Protein 8OK7 (pdb70)

B-factor: mean 44.06, std 12.57, range [21.6, 117.68]

Solvent-accessible surface area: 60315 Å² total; per-residue (Å²): 185,79,11,26,37,3,43,32,15,2,1,0,1,54,8,4,110,66,0,5,58,58,1,46,61,29,19,138,74,2,64,104,39,6,69,21,2,7,30,17,0,4,24,0,3,0,1,1,16,19,138,58,150,149,3,33,27,4,0,0,0,0,0,9,6,0,4,64,44,4,5,63,0,47,64,22,28,38,68,0,10,84,11,9,87,86,25,16,61,75,0,21,18,0,5,21,0,0,20,6,0,4,42,6,32,144,2,21,32,68,0,18,1,3,0,47,40,9,92,5,31,7,46,94,77,0,19,66,23,40,58,0,4,104,39,102,47,111,158,40,146,55,49,57,48,142,40,2,19,26,36,21,27,44,68,42,59,66,93,34,29,123,44,25,118,14,31,0,0,0,63,0,3,0,13,0,65,34,8,85,76,103,41,1,0,16,52,69,16,14,32,81,81,70,0,60,2,33,0,37,0,83,6,57,19,25,9,102,84,32,48,45,46,0,77,68,27,1,72,46,52,61,60,22,69,39,0,74,0,22,1,41,2,55,6,11,12,142,30,3,108,47,0,24,107,2,19,132,46,0,26,81,55,11,127,101,53,69,9,44,93,33,28,84,109,36,51,70,6,38,49,22,23,30,2,16,22,4,0,6,8,18,62,24,161,82,72,85,5,17,109,83,75,22,92,78,14,52,60,15,35,125,31,10,90,69,6,0,7,111,24,6,90,92,5,113,85,26,0,11,47,45,3,41,143,42,67,15,36,2,31,124,61,101,77,65,56,144,5,82,2,126,82,30,138,65,27,28,60,0,0,20,1,0,0,11,40,6,12,86,154,161,84,11,26,30,3,33,32,12,0,1,0,1,52,10,4,113,66,0,6,62,60,2,63,62,30,23,128,82,3,63,108,35,8,62,18,2,7,45,18,0,4,25,0,4,0,1,1,21,20,140,65,84,156,6,44,25,5,0,0,0,0,0,6,5,0,3,70,45,6,5,63,0,51,68,22,26,37,66,0,17,58,8,8,101,77,23,16,62,75,0,20,16,0,4,21,0,0,21,5,0,0,38,5,39,109,2,21,32,72,0,14,0,9,0,48,43,12,91,6,27,5,34,80,74,0,18,69,21,37,63,0,2,103,42,103,42,112,151,28,139,54,59,66,48,157,40,2,21,27,24,20,26,46,71,44,57,64,99,30,27,109,44,25,72,17,39,0,0,0,64,0,4,0,16,1,67,36,9,82,82,104,43,1,0,15,53,74,15,14,29,77,85,69,0,81,1,32,0,38,2,81,4,58,12,30,17,111,83,32,48,43,46,0,74,70,24,1,69,47,50,60,59,25,65,48,0,77,0,22,0,47,0,46,5,10,12,142,28,3,114,43,0,24,106,1,18,132,44,0,27,85,61,11,124,97,56,71,8,44,94,34,28,89,112,40,46,72,8,46,46,20,22,31,3,15,22,6,0,9,13,27,63,36,153,78,78,76,7,21,118,81,80,23,58,80,27,51,61,21,38,122,31,5,89,88,7,0,15,107,23,7,95,30,7,134,52,47,0,11,58,45,3,37,142,48,73,11,37,1,35,135,50,83,83,66,67,64,8,76,2,134,100,29,67,65,24,26,50,0,0,13,0,0,0,7,35,6,5,111,131,166,104,13,44,36,4,104,32,15,0,2,0,1,55,8,4,112,67,0,6,58,62,2,51,46,26,25,98,80,3,74,105,36,8,64,22,2,6,29,16,0,6,22,0,4,0,1,2,30,22,105,44,149,131,1,30,29,5,0,0,1,0,0,3,4,0,3,51,52,4,4,64,0,54,65,19,22,36,62,0,13,62,10,13,90,84,24,20,62,71,0,18,16,0,5,22,0,0,20,4,0,2,39,2,39,107,2,21,32,70,0,18,0,4,0,47,41,11,94,8,28,7,36,81,74,0,19,69,18,42,62,2,4,99,38,108,36,106,156,30,130,54,64,105,51,142,65,1,57,25,20,21,27,44,69,40,56,103,91,61,28,131,49,42,130,10,16,0,0,0,59,0,2,0,15,0,59,34,8,83,79,106,43,2,0,16,51,70,18,15,33,82,82,66,0,58,3,36,1,40,2,82,4,65,18,102,14,108,86,32,47,42,45,0,75,67,32,1,73,48,53,65,60,25,80,42,0,72,0,23,0,47,1,49,5,10,8,139,30,3,96,45,0,24,108,2,19,130,43,0,28,81,56,10,125,100,53,67,8,43,95,33,30,94,106,39,70,77,6,54,126,23,20,31,6,16,20,5,0,8,8,15,65,26,148,79,72,78,4,17,107,96,74,26,133,46,91,58,69,17,81,124,28,10,99,83,9,0,6,116,103,7,68,93,7,129,51,42,0,18,44,35,5,41,128,13,63,9,31,4,30,120,56,98,76,58,57,120,3,88,2,116,100,28,127,65,28,26,54,0,0,17,0,0,0,8,42,15,10,89,190,190,92,23,51,31,4,101,31,14,2,0,0,1,53,7,4,110,68,0,6,58,53,1,41,36,25,14,123,77,2,60,114,35,8,63,23,2,7,28,18,0,5,22,0,4,0,1,2,14,19,138,69,155,147,5,36,28,3,0,0,0,0,0,8,5,0,5,55,42,5,5,62,0,50,66,20,17,42,68,0,15,69,8,9,71,88,24,17,55,85,0,22,16,0,4,20,0,0,22,4,0,12,41,8,40,105,4,24,36,74,0,18,0,6,0,45,41,9,92,4,30,3,37,83,78,0,18,74,19,36,59,0,4,100,20,97,40,83,164,46,163,53,71,107,51,159,58,2,50,27,35,21,29,44,70,44,55,96,93,57,27,138,47,36,153,9,14,0,0,0,63,0,3,0,16,1,66,38,8,82,76,104,40,1,0,16,53,71,16,14,28,81,85,70,0,79,2,28,0,47,1,73,4,67,18,93,26,110,84,33,49,43,46,0,68,68,25,0,67,47,49,73,60,24,90,41,0,73,0,24,0,51,1,47,4,12,19,139,30,4,119,43,0,23,106,2,18,132,43,0,25,85,62,12,123,100,55,69,9,42,97,32,30,94,114,40,72,69,7,54,127,20,22,31,3,16,20,5,0,7,10,29,62,32,168,82,96,81,6,19,113,94,75,22,123,140,95,62,53,19,81,129,31,5,87,80,6,0,6,139,99,5,89,103,6,126,90,24,0,16,43,48,3,40,140,44,63,13,40,3,30,126,56,102,75,62,56,142,5,79,1,126,87,22,134,65,25,25,59,0,1,18,1,0,0,12,36,4,7,113,150

InterPro domains:
  IPR019609 Variant surface glycoprotein , C-terminal [PF10659] (409-487)

Secondary structure (DSSP, 8-state):
-------SHHHHHHHHHHHHHHHHHHHHHHHHHHHHHHHHHHHHHHHHTSS-HHHHHHHHHHHHHHHHHHHHHHHHHHHHHHHHHHHHHHHHHHHHHHHHHHHHHT----EEEE--SSTT---TT-EEEE-TT-----PPPPTTGGG-TT---TT-GGG---PPP---EEEEEEEEE-SSSSB-SSSS---TTT-EEEEEEEEESS---B---GGGTSSSS-B---EEEEEE---SHHHHHHHHHHHHHHHHHHT---PPPP---HHHHTT-HHHHHHHHHHHSS-TT---SS-SSHHHHHHHHHHHH-GGGTTHIIIIIHHHTT---EEEETTEEEE--TTT---HHHHHHHHHHHHHH-/-------SHHHHHHHHHHHHHHHHHHHHHHHHHHHHHHHHHHHHHHHHTSS-HHHHHHHHHHHHHHHHHHHHHHHHHHHHHHHHHTTHHHHHHHHHHHHHHHHHHT----EEEE--SSTT---TT-EEEE-TT-----PPPPTTGGGTTT---TT-GGG---------EEEEEEEEE-SSSSB-SSSS---TTT-EEEEEEEEESS---B---GGGTSSSS-B---EEEEEE---SHHHHHHHHHHHHHHHHHHS---PPPP---HHHHHT-HHHHHHHHHHHSS-TT---SS-SSHHHHHHHHHHHH-GGGTTHIIIIIHHHTT---EEEETTEEEE--TTT---HHHHHHHHHHHHHT-/-------SHHHHHHHHHHHHHHHHHHHHHHHHHHHHHHHHHHHHHHHHHSS-HHHHHHHHHHHHHHHHHHHHHHHHHHHHHHHHHHHHHHHHHHHHHHHHHHHHHT----EEEE--SSTT---TT-EEEE-TT-----PPPPTTGGG-TT---TT-GGG-------B-EEEEEEEEE-SSSSB-SSSS---TTT-EEEEEEEEESB---B---GGGTSSSS-B---EEEEEE---SHHHHHHHHHHHHHHHHHHT---PPPP---HHHHHT-HHHHHHHHHHHSS-TT---SS-SSHHHHHHHHHHHH-GGGTTHIIIIIIHHTT---EEEETTEEEE--TTT---HHHHHHHHHHHHH--/-------SHHHHHHHHHHHHHHHHHHHHHHHHHHHHHHHHHHHHHHHHTSS-HHHHHHHHHHHHHHHHHHHHHHHHHHHHHHHHHHHHHHHHHHHHHHHHHHHHHH----EEEE--SSTT---TT-EEEE-TT-----PPPPTTGGGTTT---TT-GGG---------EEEEEEEEE-SSSSB-SSSSPPPTTT-EEEEEEEEESS---B---GGGTSSSS-B---EEEEEE---SHHHHHHHHHHHHHHHHHHT---PPPP---HHHHHT-HHHHHHHHHHHSS-TT---SS-SSHHHHHHHHHHHH-GGGTTHIIIIIHHHHH---EEEETTEEEE--TTT---HHHHHHHHHHHHHH-

Foldseek 3Di:
DQEFAADALQLLLLQLVQLLVVLVVLLVVLVVQLLLLVLLLLLLLCQLLDDPPLSVLLSPLVNLVSVVLNVQSVVLSVLSVVLCVVFSVLSVLLSVLSQVLLLQQPWWWWWKFAAAPFFQHGDPPGGPTDCGRPDDDDGRDDPPVVNNNNHYDLLCVVVRHAHDQWWKKKKKWKKWALFPDQKGPLPGGNGHPGIMIIIHIGIDRDDDFDAWPCVPQNVDIDGIDIIIGIGTDPPSRVSNVSNRVSSVSSSVSSVDGDNDHDDQDPVVSLVDLSSLQSLCLSQPPNVPGDGSADPPNVVSQVSCCVNQRRVNPNSCVRHVVVSQPDFQWADDDPRIHTDRSVPDSDVVGSVRSSVVSVVVD/DFAFAADALLLLLLQLVQLLVVLVVLLVVLVVQLLLLVLLLLLLLCQLLFDPPLSVLLSPLVNLVSVVLNVQSVVLSVLSVVLSVVFSVLSNLLSVLSQVLLLQQPWWWKWKFAAAPFFQHGDDPGTPTDCGRPDDDDGRDDPPVVNNNNHYDLLCVVVRHAHDQWWKKKKKWKKWALFDDQKHPLPHGNGHPGIMIIIHIGIDRDDDFDAWPCVPQNVDTDGIDITIGIGTDPPSSVSNVSNRVSSVSSSVSSVDGDNDHDDQDPVVSLVDLSSQQSLCLSQPPPVVGPGSADPDNVVSQVSCCVNQRRVNPNSCVRHVVVSQVAFQWADDDPRIGTDRSVPDSDVVRSVRSSVVSSVVD/DFAFAADALLLLLLQLVLLLVVLVVLLVVLVVQLLLLVLVLLLLLCQLLDDDPLSVLLSVLVSLVSVVLNVQSVVLSVLSVVLCVVFSVLSNLLSVLSQVLLLQQPWWWWWKFAAAPFFQHGDPPGGPTDCGRVDDDDGRDDPPVVNNNNHYDLLCVVVRHAHDQWWKKKKKWKKWALFDDQKHPLPGGNGHPGIMIIIHIGIDRDDDFDAWPCVPQSVDIDGIDIIIGIGTDPPSRVSNVSNRVSSVSSSVSSVDGDNDRDDQDVVVSVPDLSSLQSLCLSQPPPVVGPGSADPPNVVSQVSCCVRQRRVNPNSCVSHVVVSQVDWFWADDDVRIDTDRSPPDSPVVGSVRRSVVSVVVD/DAAFAADALLLLLLQLVQLLVVLVVLLVVLVVQLLLLVLLLLLLLLQLLDPPVLSVLLSPLVNLVSVVLNVQSVVLSVLSVVLSVVFSVLSNLLSVLSQVLLLQQPFWWKWKFAAAPFFQHGDDPGTPTDCGRVDDDDGDDDPPVVNNNNHYDLQCVVVRHAHDQWWKKKKKWKKWALFDDQKHPLPGGNGHPGIMIMIHIGIDRHDDFDAWPCVPANVDIDGIDIIIGIGTPPPSRVSNVSNRVSSVSSSVSSVDGDNDHDDLDPVVSLVDLSSLQSLCLSQPPNVPGDGSADPPNVVSQVSCCVSQRRVNPNSCVRHVVVSQVDFFWADDDPRIHTDRSVPDSDVVGSVRSSVVSVVVD

Sequence (1444 aa):
TKAEACQTPCQCSSHQLRQAAAHYNSVLREAERKTDGHILQALKLLIAATGNNQQKLQAAAVAPLATALKNWANCKAETGRLGTAARNNIDKLNAGAEAAAILANLTKLGGKVELTAKGGNGQLQQDSVTAEDLWRNTATECQIEEAEQGRHNFDPANSSDKMKLPKFNPVAKIGINCKKGGDTNNCNANAMAQNTGKLQFDVKIEAMGTQGGNDAASKWESAKAAEPVYITNELNIIAKTLESSAGVANQALQNEFKQNSCAEPSEEYSDFSNSGDFSSRQIIRSYSNNKDNEKETTDKPSDLEKLIESAYGKNGAKFKENLWDQQIDKLSPTVNKGETNEKLNLKTEKDISKLGEALARQLGYITKAEACQTPCQCSSHQLRQAAAHYNSVLREAERKTDGHILQALKLLIAATGNNQKLQAAAVAPLATALKNWANCKAETGRLGTAARNNIDKLNAGAEAAAILANLTKLGGKVELTAKGGNGQLQQDSVTAEDLWRNTATECQIEEAEQGRHNFDPANSSDKMKLPKFNPVAKIGINCKKGGDTNNCNANAMAQNTGKLQFFDVKKIEAMMGTQGGNDAASKWESAKAAEPVYITNELNIIAKTLESSAGVANQALQNEFKQNSCAEPSEEYSDFSNSGDFSRQIIRSYSNNKDNEKETTDKPSDLEKLIESAYGKNGAKFKENLWDQIDKLSPTVNKGETNEKLNLKTEKDISSKLGEALARQLGYITKAEACQTPCQCSHQLRQAAAHYNSVLREAERKTDGHILQALKLLIAATGNNQKLQAAAVAPLATALKNWANCKAETGRLGTAARNNIDKLNAGAEAAAILANLTKLGGKVELTAKGGNGQLQQDSVTAEDLWRNTATECQIEEAEQGRHNFDPANSSDKMKLPKFNPVAKIGINCKKGGDTNNCNANAMAQNTGKLQFFDVKIEAMGTQGGNDAASKWESAKAAEPVYITNELNIIAKTLESSAGVANQALQNEFKQNSCAEPSEEYSDFSNSGDFSRQIIRSYSNNKDNEKETTDKPSDLEKLIESAYGKNGAKFKENLWDQIDKLSPTVNKGETNEKLNLKTEKDISKLGEALARQLGYITKAEEACQTPCQCSHQLRQAAAHYNSVLREAERKTDGHILQALKLLIAATGNNQKLQAAAVAPLATALKNWANCKAETGRLGTAARRNNIDKLNAGAEAAAILANLTKLGGKVELTAKGGNGQLQQDSVTAEDLWRNTATECQIEEAEQGRHNFDPANSSDKMKLPKFNPVAKIGINCKKGGDTNNCNANAMAQNTGKLQFDVKIEAMMGTQGGNDAASKWESAKAAEPVYITNELNIIAKTLESSAGVANQALQNEFKQNSCAEPSEEYSDFSNSGDFSRQIIRSYSNNKDNEKETTDKPSDLEKLIESAYGKNGAKFKENLWDQIDKLSPTVNKGETNEKLNLKTEKDISKLGEALARQLGYI

Organism: NCBI:txid5691

Nearest PDB structures (foldseek):
  8ok7-assembly1_D  TM=1.001E+00  e=8.042E-62  Trypanosoma brucei brucei
  6z8h-assembly1_A  TM=8.520E-01  e=2.550E-15  Trypanosoma brucei
  6z8g-assembly1_A  TM=8.507E-01  e=2.965E-15  Trypanosoma brucei
  6z8h-assembly1_B  TM=8.357E-01  e=6.968E-15  Trypanosoma brucei
  6z8g-assembly1_B  TM=8.247E-01  e=8.959E-15  Trypanosoma brucei

Radius of gyration: 46.08 Å; Cα contacts (8 Å, |Δi|>4): 3187; chains: 4; bounding box: 115×38×142 Å

Structure (mmCIF, N/CA/C/O backbone):
data_8OK7
#
_entry.id   8OK7
#
_cell.length_a   103.080
_cell.length_b   64.120
_cell.length_c   155.040
_cell.angle_alpha   90.000
_cell.angle_beta   109.130
_cell.angle_gamma   90.000
#
_symmetry.space_group_name_H-M   'P 1 21 1'
#
loop_
_entity.id
_entity.type
_entity.pdbx_description
1 polymer 'Variant surface glycoprotein 558'
2 branched alpha-D-mannopyranose-(1-2)-alpha-D-mannopyranose-(1-2)-alpha-D-mannopyranose-(1-3)-beta-D-mannopyranose-(1-4)-2-acetamido-2-deoxy-beta-D-glucopyranose-(1-4)-2-acetamido-2-deoxy-beta-D-glucopyranose
3 branched alpha-D-mannopyranose-(1-3)-[alpha-D-mannopyranose-(1-6)]beta-D-mannopyranose-(1-4)-2-acetamido-2-deoxy-beta-D-glucopyranose-(1-4)-2-acetamido-2-deoxy-beta-D-glucopyranose
4 branched alpha-D-mannopyranose-(1-2)-alpha-D-mannopyranose-(1-2)-alpha-D-mannopyranose-(1-3)-[alpha-D-mannopyranose-(1-6)]beta-D-mannopyranose-(1-4)-2-acetamido-2-deoxy-beta-D-glucopyranose-(1-4)-2-acetamido-2-deoxy-beta-D-glucopyranose
5 branched alpha-D-mannopyranose-(1-2)-alpha-D-mannopyranose-(1-3)-[alpha-D-mannopyranose-(1-6)]beta-D-mannopyranose-(1-4)-2-acetamido-2-deoxy-beta-D-glucopyranose-(1-4)-2-acetamido-2-deoxy-beta-D-glucopyranose
6 water water
#
loop_
_atom_site.group_PDB
_atom_site.id
_atom_site.type_symbol
_atom_site.label_atom_id
_atom_site.label_alt_id
_atom_site.label_comp_id
_atom_site.label_asym_id
_atom_site.label_entity_id
_atom_site.label_seq_id
_atom_site.pdbx_PDB_ins_code
_atom_site.Cartn_x
_atom_site.Cartn_y
_atom_site.Cartn_z
_atom_site.occupancy
_atom_site.B_iso_or_equiv
_atom_site.auth_seq_id
_atom_site.auth_comp_id
_atom_site.auth_asym_id
_atom_site.auth_atom_id
_atom_site.pdbx_PDB_model_num
ATOM 1 N N . THR A 1 43 ? -27.39900 -11.87500 71.51300 1.000 75.19323 43 THR A N 1
ATOM 2 C CA . THR A 1 43 ? -28.52500 -11.09600 71.00900 1.000 78.31728 43 THR A CA 1
ATOM 3 C C . THR A 1 43 ? -29.12100 -10.21300 72.10500 1.000 64.83672 43 THR A C 1
ATOM 4 O O . THR A 1 43 ? -29.43600 -9.04800 71.86600 1.000 69.12934 43 THR A O 1
ATOM 8 N N . LYS A 1 44 ? -29.27300 -10.76900 73.30500 1.000 61.62318 44 LYS A N 1
ATOM 9 C CA . LYS A 1 44 ? -29.81400 -10.00400 74.42300 1.000 42.92357 44 LYS A CA 1
ATOM 10 C C . LYS A 1 44 ? -28.80000 -8.96700 74.88800 1.000 41.69447 44 LYS A C 1
ATOM 11 O O . LYS A 1 44 ? -27.71300 -9.31900 75.35700 1.000 44.48428 44 LYS A O 1
ATOM 17 N N . ALA A 1 45 ? -29.15200 -7.69100 74.75700 1.000 38.38618 45 ALA A N 1
ATOM 18 C CA . ALA A 1 45 ? -28.31300 -6.59700 75.22900 1.000 35.81482 45 ALA A CA 1
ATOM 19 C C . ALA A 1 45 ? -29.15600 -5.66600 76.08800 1.000 43.81052 45 ALA A C 1
ATOM 20 O O . ALA A 1 45 ? -30.24400 -5.25000 75.67600 1.000 41.98398 45 ALA A O 1
ATOM 22 N N . GLU A 1 46 ? -28.66300 -5.34900 77.28100 1.000 37.66767 46 GLU A N 1
ATOM 23 C CA . GLU A 1 46 ? -29.34300 -4.44100 78.19000 1.000 40.49433 46 GLU A CA 1
ATOM 24 C C . GLU A 1 46 ? -28.34500 -3.42000 78.71800 1.000 38.94677 46 GLU A C 1
ATOM 25 O O . GLU A 1 46 ? -27.13400 -3.54000 78.51500 1.000 34.99104 46 GLU A O 1
ATOM 31 N N . ALA A 1 47 ? -28.86800 -2.40100 79.39600 1.000 37.94402 47 ALA A N 1
ATOM 32 C CA . ALA A 1 47 ? -28.01100 -1.36400 79.95400 1.000 40.76805 47 ALA A CA 1
ATOM 33 C C . ALA A 1 47 ? -27.09200 -1.95600 81.01400 1.000 31.99331 47 ALA A C 1
ATOM 34 O O . ALA A 1 47 ? -27.53000 -2.73000 81.87100 1.000 34.90682 47 ALA A O 1
ATOM 36 N N . CYS A 1 48 ? -25.80800 -1.61100 80.94200 1.000 30.13256 48 CYS A N 1
ATOM 37 C CA . CYS A 1 48 ? -24.85100 -2.14500 81.90000 1.000 30.78790 48 CYS A CA 1
ATOM 38 C C . CYS A 1 48 ? -25.03900 -1.48700 83.26500 1.000 32.87763 48 CYS A C 1
ATOM 39 O O . CYS A 1 48 ? -25.38100 -0.30600 83.36400 1.000 36.48069 48 CYS A O 1
ATOM 42 N N . GLN A 1 49 ? -24.82700 -2.26100 84.32400 1.000 28.85609 49 GLN A N 1
ATOM 43 C CA . GLN A 1 49 ? -25.07800 -1.78500 85.68000 1.000 31.63800 49 GLN A CA 1
ATOM 44 C C . GLN A 1 49 ? -23.85800 -1.82300 86.58800 1.000 32.44073 49 GLN A C 1
ATOM 45 O O . GLN A 1 49 ? -23.78800 -1.03200 87.53300 1.000 41.44181 49 GLN A O 1
ATOM 51 N N . THR A 1 50 ? -22.91400 -2.71600 86.34200 1.000 28.51131 50 THR A N 1
ATOM 52 C CA . THR A 1 50 ? -21.72100 -2.87300 87.15400 1.000 28.30076 50 THR A CA 1
ATOM 53 C C . THR A 1 50 ? -20.47800 -2.46300 86.37800 1.000 30.17993 50 THR A C 1
ATOM 54 O O . THR A 1 50 ? -20.49700 -2.40000 85.14400 1.000 31.06951 50 THR A O 1
ATOM 58 N N . PRO A 1 51 ? -19.37200 -2.17300 87.07200 1.000 27.95072 51 PRO A N 1
ATOM 59 C CA . PRO A 1 51 ? -18.12400 -1.87900 86.34900 1.000 30.47471 51 PRO A CA 1
ATOM 60 C C . PRO A 1 51 ? -17.69600 -2.99000 85.41000 1.000 28.65607 51 PRO A C 1
ATOM 61 O O . PRO A 1 51 ? -17.25600 -2.70300 84.29100 1.000 31.78802 51 PRO A O 1
ATOM 65 N N . CYS A 1 52 ? -17.82900 -4.25200 85.82300 1.000 30.30363 52 CYS A N 1
ATOM 66 C CA . CYS A 1 52 ? -17.43600 -5.35900 84.95400 1.000 29.91411 52 CYS A CA 1
ATOM 67 C C . CYS A 1 52 ? -18.31700 -5.42300 83.70900 1.000 34.10935 52 CYS A C 1
ATOM 68 O O . CYS A 1 52 ? -17.81400 -5.59600 82.59200 1.000 29.10875 52 CYS A O 1
ATOM 71 N N . GLN A 1 53 ? -19.63500 -5.28000 83.88000 1.000 29.01401 53 GLN A N 1
ATOM 72 C CA . GLN A 1 53 ? -20.53400 -5.28500 82.72900 1.000 31.89067 53 GLN A CA 1
ATOM 73 C C . GLN A 1 53 ? -20.20000 -4.15300 81.76600 1.000 30.03781 53 GLN A C 1
ATOM 74 O O . GLN A 1 53 ? -20.10200 -4.36400 80.55100 1.000 26.61898 53 GLN A O 1
ATOM 80 N N . CYS A 1 54 ? -20.02100 -2.93800 82.29100 1.000 27.71648 54 CYS A N 1
ATOM 81 C CA . CYS A 1 54 ? -19.76600 -1.80300 81.41300 1.000 28.26655 54 CYS A CA 1
ATOM 82 C C . CYS A 1 54 ? -18.41400 -1.91700 80.72200 1.000 34.61204 54 CYS A C 1
ATOM 83 O O . CYS A 1 54 ? -18.26200 -1.44300 79.58900 1.000 27.34275 54 CYS A O 1
ATOM 86 N N A SER A 1 55 ? -17.45400 -2.58300 81.36700 0.410 30.61946 55 SER A N 1
ATOM 87 N N B SER A 1 55 ? -17.45400 -2.58700 81.36500 0.590 30.71684 55 SER A N 1
ATOM 88 C CA A SER A 1 55 ? -16.11200 -2.78000 80.75300 0.410 31.49588 55 SER A CA 1
ATOM 89 C CA B SER A 1 55 ? -16.11200 -2.78000 80.75100 0.590 31.61168 55 SER A CA 1
ATOM 90 C C A SER A 1 55 ? -16.24200 -3.64900 79.50400 0.410 32.84604 55 SER A C 1
ATOM 91 C C B SER A 1 55 ? -16.23500 -3.65400 79.50500 0.590 32.99869 55 SER A C 1
ATOM 92 O O A SER A 1 55 ? -15.85300 -3.17600 78.42700 0.410 32.28019 55 SER A O 1
ATOM 93 O O B SER A 1 55 ? -15.83100 -3.19300 78.43300 0.590 31.54589 55 SER A O 1
ATOM 98 N N . HIS A 1 56 ? -17.01700 -4.73000 79.60300 1.000 33.28557 56 HIS A N 1
ATOM 99 C CA . HIS A 1 56 ? -17.20100 -5.64900 78.45500 1.000 31.50904 56 HIS A CA 1
ATOM 100 C C . HIS A 1 56 ? -18.01400 -4.96200 77.35300 1.000 34.72785 56 HIS A C 1
ATOM 101 O O . HIS A 1 56 ? -17.71300 -5.15700 76.17300 1.000 31.75381 56 HIS A O 1
ATOM 108 N N . GLN A 1 57 ? -19.01600 -4.17600 77.74100 1.000 32.35388 57 GLN A N 1
ATOM 109 C CA . GLN A 1 57 ? -19.88900 -3.50000 76.74600 1.000 34.33570 57 GLN A CA 1
ATOM 110 C C . GLN A 1 57 ? -19.05600 -2.50500 75.93100 1.000 34.35938 57 GLN A C 1
ATOM 111 O O . GLN A 1 57 ? -19.22700 -2.45400 74.70900 1.000 29.83779 57 GLN A O 1
ATOM 117 N N . LEU A 1 58 ? -18.17800 -1.76500 76.59900 1.000 27.89282 58 LEU A N 1
ATOM 118 C CA . LEU A 1 58 ? -17.36900 -0.74200 75.89000 1.000 33.26188 58 LEU A CA 1
ATOM 119 C C . LEU A 1 58 ? -16.33900 -1.43700 74.98600 1.000 35.13842 58 LEU A C 1
ATOM 120 O O . LEU A 1 58 ? -16.08000 -0.92000 73.89900 1.000 31.52483 58 LEU A O 1
ATOM 125 N N . ARG A 1 59 ? -15.80900 -2.57600 75.41800 1.000 30.28784 59 ARG A N 1
ATOM 126 C CA . ARG A 1 59 ? -14.84800 -3.34600 74.58400 1.000 33.83300 59 ARG A CA 1
ATOM 127 C C . ARG A 1 59 ? -15.58600 -3.92600 73.37500 1.000 37.08603 59 ARG A C 1
ATOM 128 O O . ARG A 1 59 ? -15.01700 -3.92400 72.28600 1.000 33.08555 59 ARG A O 1
ATOM 136 N N . GLN A 1 60 ? -16.81200 -4.40000 73.58400 1.000 30.56945 60 GLN A N 1
ATOM 137 C CA . GLN A 1 60 ? -17.62900 -4.94600 72.46900 1.000 34.88313 60 GLN A CA 1
ATOM 138 C C . GLN A 1 60 ? -17.90100 -3.83200 71.45600 1.000 31.74591 60 GLN A C 1
ATOM 139 O O . GLN A 1 60 ? -17.81400 -4.08900 70.26200 1.000 31.54326 60 GLN A O 1
ATOM 145 N N . ALA A 1 61 ? -18.21000 -2.64200 71.94900 1.000 27.08746 61 ALA A N 1
ATOM 146 C CA . ALA A 1 61 ? -18.45900 -1.50000 71.05700 1.000 28.62975 61 ALA A CA 1
ATOM 147 C C . ALA A 1 61 ? -17.22400 -1.25700 70.19200 1.000 32.76182 61 ALA A C 1
ATOM 148 O O . ALA A 1 61 ? -17.35300 -1.23100 68.97300 1.000 31.26164 61 ALA A O 1
ATOM 150 N N . ALA A 1 62 ? -16.07600 -1.07600 70.83500 1.000 28.29550 62 ALA A N 1
ATOM 151 C CA . ALA A 1 62 ? -14.83800 -0.78400 70.08600 1.000 29.74041 62 ALA A CA 1
ATOM 152 C C . ALA A 1 62 ? -14.61000 -1.85400 69.02100 1.000 32.90395 62 ALA A C 1
ATOM 153 O O . ALA A 1 62 ? -14.29400 -1.50000 67.89300 1.000 32.39599 62 ALA A O 1
ATOM 155 N N . ALA A 1 63 ? -14.77200 -3.11600 69.39700 1.000 28.77187 63 ALA A N 1
ATOM 156 C CA . ALA A 1 63 ? -14.54800 -4.21900 68.45000 1.000 29.03506 63 ALA A CA 1
ATOM 157 C C . ALA A 1 63 ? -15.55300 -4.13600 67.29600 1.000 39.19680 63 ALA A C 1
ATOM 158 O O . ALA A 1 63 ? -15.17300 -4.40000 66.15100 1.000 31.58537 63 ALA A O 1
ATOM 160 N N . HIS A 1 64 ? -16.80300 -3.80900 67.61200 1.000 30.99582 64 HIS A N 1
ATOM 161 C CA . HIS A 1 64 ? -17.83800 -3.72100 66.55300 1.000 28.54553 64 HIS A CA 1
ATOM 162 C C . HIS A 1 64 ? -17.44200 -2.62900 65.55400 1.000 30.73790 64 HIS A C 1
ATOM 163 O O . HIS A 1 64 ? -17.45600 -2.87900 64.35100 1.000 27.55330 64 HIS A O 1
ATOM 170 N N . TYR A 1 65 ? -17.12100 -1.44200 66.05600 1.000 28.16390 65 TYR A N 1
ATOM 171 C CA . TYR A 1 65 ? -16.78300 -0.36500 65.13000 1.000 31.35902 65 TYR A CA 1
ATOM 172 C C . TYR A 1 65 ? -15.55200 -0.71600 64.30100 1.000 33.76194 65 TYR A C 1
ATOM 173 O O . TYR A 1 65 ? -15.49800 -0.41600 63.10200 1.000 31.99331 65 TYR A O 1
ATOM 182 N N . ASN A 1 66 ? -14.55300 -1.35800 64.91700 1.000 30.44576 66 ASN A N 1
ATOM 183 C CA . ASN A 1 66 ? -13.36200 -1.74300 64.16000 1.000 34.53309 66 ASN A CA 1
ATOM 184 C C . ASN A 1 66 ? -13.69500 -2.77600 63.09300 1.000 37.30447 66 ASN A C 1
ATOM 185 O O . ASN A 1 66 ? -13.12500 -2.75400 61.99400 1.000 35.92536 66 ASN A O 1
ATOM 190 N N . SER A 1 67 ? -14.61500 -3.69200 63.39600 1.000 32.53811 67 SER A N 1
ATOM 191 C CA . SER A 1 67 ? -14.96500 -4.72800 62.43100 1.000 35.49373 67 SER A CA 1
ATOM 192 C C . SER A 1 67 ? -15.76800 -4.15400 61.26800 1.000 38.67832 67 SER A C 1
ATOM 193 O O . SER A 1 67 ? -15.61300 -4.59700 60.12300 1.000 39.38893 67 SER A O 1
ATOM 196 N N . VAL A 1 68 ? -16.62500 -3.16600 61.53900 1.000 33.72246 68 VAL A N 1
ATOM 197 C CA . VAL A 1 68 ? -17.35300 -2.50500 60.46000 1.000 34.66731 68 VAL A CA 1
ATOM 198 C C . VAL A 1 68 ? -16.39200 -1.71600 59.58100 1.000 39.06258 68 VAL A C 1
ATOM 199 O O . VAL A 1 68 ? -16.50400 -1.72700 58.34900 1.000 31.53273 68 VAL A O 1
ATOM 203 N N . LEU A 1 69 ? -15.42900 -1.02400 60.19400 1.000 35.00157 69 LEU A N 1
ATOM 204 C CA . LEU A 1 69 ? -14.44300 -0.28600 59.41100 1.000 37.63346 69 LEU A CA 1
ATOM 205 C C . LEU A 1 69 ? -13.59700 -1.23500 58.57200 1.000 36.61755 69 LEU A C 1
ATOM 206 O O . LEU A 1 69 ? -13.27200 -0.93500 57.41500 1.000 36.13328 69 LEU A O 1
ATOM 211 N N . ARG A 1 70 ? -13.25600 -2.39900 59.13100 1.000 34.69890 70 ARG A N 1
ATOM 212 C CA . ARG A 1 70 ? -12.49300 -3.39600 58.38800 1.000 36.15960 70 ARG A CA 1
ATOM 213 C C . ARG A 1 70 ? -13.28500 -3.92200 57.19400 1.000 35.71218 70 ARG A C 1
ATOM 214 O O . ARG A 1 70 ? -12.71800 -4.16400 56.12200 1.000 33.89617 70 ARG A O 1
ATOM 222 N N . GLU A 1 71 ? -14.59900 -4.11500 57.36300 1.000 31.48799 71 GLU A N 1
ATOM 223 C CA . GLU A 1 71 ? -15.42500 -4.58700 56.25200 1.000 34.48571 71 GLU A CA 1
ATOM 224 C C . GLU A 1 71 ? -15.51900 -3.54100 55.15000 1.000 34.66731 71 GLU A C 1
ATOM 225 O O . GLU A 1 71 ? -15.52600 -3.88500 53.96200 1.000 28.74292 71 GLU A O 1
ATOM 231 N N . ALA A 1 72 ? -15.61800 -2.26300 55.52500 1.000 31.31691 72 ALA A N 1
ATOM 232 C CA . ALA A 1 72 ? -15.63800 -1.20400 54.52300 1.000 34.09356 72 ALA A CA 1
ATOM 233 C C . ALA A 1 72 ? -14.33800 -1.18200 53.72800 1.000 36.34383 72 ALA A C 1
ATOM 234 O O . ALA A 1 72 ? -14.35500 -1.02300 52.50200 1.000 30.41944 72 ALA A O 1
ATOM 236 N N . GLU A 1 73 ? -13.20200 -1.35600 54.41000 1.000 29.02190 73 GLU A N 1
ATOM 237 C CA . GLU A 1 73 ? -11.91900 -1.41100 53.71400 1.000 37.78611 73 GLU A CA 1
ATOM 238 C C . GLU A 1 73 ? -11.84500 -2.61800 52.78900 1.000 30.74842 73 GLU A C 1
ATOM 239 O O . GLU A 1 73 ? -11.30000 -2.52900 51.68200 1.000 36.09380 73 GLU A O 1
ATOM 245 N N . ARG A 1 74 ? -12.39200 -3.75700 53.22300 1.000 31.12215 74 ARG A N 1
ATOM 246 C CA . ARG A 1 74 ? -12.42000 -4.94200 52.36700 1.000 31.23796 74 ARG A CA 1
ATOM 247 C C . ARG A 1 74 ? -13.22500 -4.68500 51.10000 1.000 36.85968 74 ARG A C 1
ATOM 248 O O . ARG A 1 74 ? -12.79800 -5.04000 49.99400 1.000 33.62772 74 ARG A O 1
ATOM 256 N N . LYS A 1 75 ? -14.40000 -4.06900 51.24500 1.000 32.69076 75 LYS A N 1
ATOM 257 C CA . LYS A 1 75 ? -15.26000 -3.83400 50.09000 1.000 31.87751 75 LYS A CA 1
ATOM 258 C C . LYS A 1 75 ? -14.64500 -2.81400 49.14100 1.000 33.03554 75 LYS A C 1
ATOM 259 O O . LYS A 1 75 ? -14.77700 -2.93800 47.91700 1.000 29.83779 75 LYS A O 1
ATOM 265 N N . THR A 1 76 ? -13.98600 -1.78900 49.68400 1.000 32.46705 76 THR A N 1
ATOM 266 C CA . THR A 1 76 ? -13.25000 -0.85400 48.83600 1.000 41.47076 76 THR A CA 1
ATOM 267 C C . THR A 1 76 ? -12.21800 -1.58900 47.98900 1.000 38.35723 76 THR A C 1
ATOM 268 O O . THR A 1 76 ? -12.11300 -1.36100 46.77700 1.000 36.42016 76 THR A O 1
ATOM 272 N N . ASP A 1 77 ? -11.46000 -2.49200 48.61500 1.000 37.43080 77 ASP A N 1
ATOM 273 C CA . ASP A 1 77 ? -10.42900 -3.23600 47.89800 1.000 38.00456 77 ASP A CA 1
ATOM 274 C C . ASP A 1 77 ? -11.03500 -4.10500 46.80500 1.000 41.03913 77 ASP A C 1
ATOM 275 O O . ASP A 1 77 ? -10.43000 -4.28800 45.74300 1.000 32.94079 77 ASP A O 1
ATOM 280 N N . GLY A 1 78 ? -12.22500 -4.65700 47.04900 1.000 38.25722 78 GLY A N 1
ATOM 281 C CA . GLY A 1 78 ? -12.86500 -5.48000 46.03700 1.000 33.48823 78 GLY A CA 1
ATOM 282 C C . GLY A 1 78 ? -13.28200 -4.68400 44.81700 1.000 36.02800 78 GLY A C 1
ATOM 283 O O . GLY A 1 78 ? -13.17300 -5.16300 43.68400 1.000 33.14608 78 GLY A O 1
ATOM 284 N N . HIS A 1 79 ? -13.74700 -3.45100 45.02600 1.000 29.04559 79 HIS A N 1
ATOM 285 C CA . HIS A 1 79 ? -14.20400 -2.64000 43.90200 1.000 30.97477 79 HIS A CA 1
ATOM 286 C C . HIS A 1 79 ? -13.03800 -2.17100 43.04000 1.000 33.27767 79 HIS A C 1
ATOM 287 O O . HIS A 1 79 ? -13.13000 -2.19100 41.80700 1.000 28.89557 79 HIS A O 1
ATOM 294 N N . ILE A 1 80 ? -11.93700 -1.73300 43.66000 1.000 26.49528 80 ILE A N 1
ATOM 295 C CA . ILE A 1 80 ? -10.81000 -1.27000 42.85500 1.000 29.65619 80 ILE A CA 1
ATOM 296 C C . ILE A 1 80 ? -10.17300 -2.44100 42.12300 1.000 29.83516 80 ILE A C 1
ATOM 297 O O . ILE A 1 80 ? -9.71400 -2.28900 40.98400 1.000 33.44612 80 ILE A O 1
ATOM 302 N N . LEU A 1 81 ? -10.16000 -3.62700 42.73700 1.000 26.78479 81 LEU A N 1
ATOM 303 C CA . LEU A 1 81 ? -9.67600 -4.81500 42.04400 1.000 28.98242 81 LEU A CA 1
ATOM 304 C C . LEU A 1 81 ? -10.50600 -5.08600 40.79800 1.000 33.09344 81 LEU A C 1
ATOM 305 O O . LEU A 1 81 ? -9.96400 -5.35500 39.72100 1.000 30.29047 81 LEU A O 1
ATOM 310 N N . GLN A 1 82 ? -11.83300 -5.02000 40.93100 1.000 31.09583 82 GLN A N 1
ATOM 311 C CA . GLN A 1 82 ? -12.70800 -5.21000 39.77800 1.000 29.51407 82 GLN A CA 1
ATOM 312 C C . GLN A 1 82 ? -12.49300 -4.12400 38.73100 1.000 27.32959 82 GLN A C 1
ATOM 313 O O . GLN A 1 82 ? -12.46200 -4.40900 37.52900 1.000 27.37960 82 GLN A O 1
ATOM 319 N N . ALA A 1 83 ? -12.33900 -2.87100 39.16900 1.000 23.68705 83 ALA A N 1
ATOM 320 C CA . ALA A 1 83 ? -12.19300 -1.77500 38.21800 1.000 24.08710 83 ALA A CA 1
ATOM 321 C C . ALA A 1 83 ? -10.91400 -1.91300 37.40400 1.000 30.12993 83 ALA A C 1
ATOM 322 O O . ALA A 1 83 ? -10.90200 -1.62200 36.20100 1.000 29.91938 83 ALA A O 1
ATOM 324 N N . LEU A 1 84 ? -9.82500 -2.35200 38.04200 1.000 32.29861 84 LEU A N 1
ATOM 325 C CA . LEU A 1 84 ? -8.56800 -2.52500 37.32000 1.000 30.52998 84 LEU A CA 1
ATOM 326 C C . LEU A 1 84 ? -8.70300 -3.57600 36.22700 1.000 33.04344 84 LEU A C 1
ATOM 327 O O . LEU A 1 84 ? -8.20300 -3.39200 35.11100 1.000 32.74077 84 LEU A O 1
ATOM 332 N N . LYS A 1 85 ? -9.38500 -4.68400 36.52300 1.000 30.14046 85 LYS A N 1
ATOM 333 C CA . LYS A 1 85 ? -9.58600 -5.71100 35.50500 1.000 34.31464 85 LYS A CA 1
ATOM 334 C C . LYS A 1 85 ? -10.48100 -5.20300 34.37700 1.000 34.81996 85 LYS A C 1
ATOM 335 O O . LYS A 1 85 ? -10.21200 -5.46400 33.19800 1.000 32.02752 85 LYS A O 1
ATOM 341 N N . LEU A 1 86 ? -11.54000 -4.46100 34.71500 1.000 31.03530 86 LEU A N 1
ATOM 342 C CA . LEU A 1 86 ? -12.38800 -3.88100 33.68100 1.000 30.65368 86 LEU A CA 1
ATOM 343 C C . LEU A 1 86 ? -11.65200 -2.82300 32.87100 1.000 31.65643 86 LEU A C 1
ATOM 344 O O . LEU A 1 86 ? -11.97300 -2.61600 31.69500 1.000 30.87475 86 LEU A O 1
ATOM 349 N N . LEU A 1 87 ? -10.67300 -2.14500 33.47200 1.000 28.49815 87 LEU A N 1
ATOM 350 C CA . LEU A 1 87 ? -9.87300 -1.18500 32.71700 1.000 32.77235 87 LEU A CA 1
ATOM 351 C C . LEU A 1 87 ? -8.97900 -1.89200 31.70700 1.000 32.71971 87 LEU A C 1
ATOM 352 O O . LEU A 1 87 ? -8.80000 -1.41000 30.57900 1.000 30.55366 87 LEU A O 1
ATOM 357 N N . ILE A 1 88 ? -8.41300 -3.04000 32.09200 1.000 28.61922 88 ILE A N 1
ATOM 358 C CA . ILE A 1 88 ? -7.63900 -3.84200 31.14700 1.000 37.45975 88 ILE A CA 1
ATOM 359 C C . ILE A 1 88 ? -8.52200 -4.31800 29.99700 1.000 34.56993 88 ILE A C 1
ATOM 360 O O . ILE A 1 88 ? -8.10600 -4.31600 28.83200 1.000 32.91447 88 ILE A O 1
ATOM 365 N N . ALA A 1 89 ? -9.75700 -4.72300 30.30500 1.000 31.10899 89 ALA A N 1
ATOM 366 C CA . ALA A 1 89 ? -10.69200 -5.11800 29.25900 1.000 31.69854 89 ALA A CA 1
ATOM 367 C C . ALA A 1 89 ? -11.09300 -3.92800 28.39600 1.000 29.52459 89 ALA A C 1
ATOM 368 O O . ALA A 1 89 ? -11.20200 -4.05300 27.17000 1.000 34.85944 89 ALA A O 1
ATOM 370 N N . ALA A 1 90 ? -11.30100 -2.76400 29.01800 1.000 28.86925 90 ALA A N 1
ATOM 371 C CA . ALA A 1 90 ? -11.75400 -1.57200 28.31100 1.000 34.50414 90 ALA A CA 1
ATOM 372 C C . ALA A 1 90 ? -10.66700 -0.92200 27.46300 1.000 37.16498 90 ALA A C 1
ATOM 373 O O . ALA A 1 90 ? -10.98600 -0.04800 26.65300 1.000 36.43332 90 ALA A O 1
ATOM 375 N N . THR A 1 91 ? -9.40300 -1.30100 27.63900 1.000 31.29586 91 THR A N 1
ATOM 376 C CA . THR A 1 91 ? -8.32500 -0.79600 26.80200 1.000 36.61755 91 THR A CA 1
ATOM 377 C C . THR A 1 91 ? -7.65400 -1.90500 26.00900 1.000 35.37529 91 THR A C 1
ATOM 378 O O . THR A 1 91 ? -6.55300 -1.70000 25.48400 1.000 38.70727 91 THR A O 1
ATOM 382 N N . GLY A 1 92 ? -8.28000 -3.07400 25.91600 1.000 34.54888 92 GLY A N 1
ATOM 383 C CA . GLY A 1 92 ? -7.73800 -4.17200 25.14900 1.000 41.73132 92 GLY A CA 1
ATOM 384 C C . GLY A 1 92 ? -8.11100 -4.07600 23.68500 1.000 40.20745 92 GLY A C 1
ATOM 385 O O . GLY A 1 92 ? -8.78400 -3.14900 23.23300 1.000 42.09452 92 GLY A O 1
ATOM 386 N N . ASN A 1 93 ? -7.66800 -5.07600 22.93000 1.000 41.29969 93 ASN A N 1
ATOM 387 C CA . ASN A 1 93 ? -7.85900 -5.07300 21.48700 1.000 51.13508 93 ASN A CA 1
ATOM 388 C C . ASN A 1 93 ? -9.10500 -5.83000 21.04600 1.000 48.58477 93 ASN A C 1
ATOM 389 O O . ASN A 1 93 ? -9.50100 -5.70700 19.88200 1.000 53.82487 93 ASN A O 1
ATOM 394 N N . ASN A 1 94 ? -9.72000 -6.60900 21.93500 1.000 52.05887 94 ASN A N 1
ATOM 395 C CA . ASN A 1 94 ? -11.02800 -7.20200 21.67000 1.000 45.69232 94 ASN A CA 1
ATOM 396 C C . ASN A 1 94 ? -12.05700 -6.07900 21.62600 1.000 45.67653 94 ASN A C 1
ATOM 397 O O . ASN A 1 94 ? -12.42100 -5.52200 22.66800 1.000 39.18101 94 ASN A O 1
ATOM 402 N N A GLN A 1 95 ? -12.53400 -5.75400 20.42200 0.520 43.29730 95 GLN A N 1
ATOM 403 N N B GLN A 1 95 ? -12.51600 -5.73700 20.41900 0.480 43.29993 95 GLN A N 1
ATOM 404 C CA A GLN A 1 95 ? -13.41900 -4.60500 20.25700 0.520 43.38415 95 GLN A CA 1
ATOM 405 C CA B GLN A 1 95 ? -13.42500 -4.60300 20.26400 0.480 43.37099 95 GLN A CA 1
ATOM 406 C C A GLN A 1 95 ? -14.76600 -4.83300 20.93300 0.520 40.26009 95 GLN A C 1
ATOM 407 C C B GLN A 1 95 ? -14.74900 -4.84300 20.97500 0.480 40.23904 95 GLN A C 1
ATOM 408 O O A GLN A 1 95 ? -15.35400 -3.89500 21.48400 0.520 39.30208 95 GLN A O 1
ATOM 409 O O B GLN A 1 95 ? -15.30800 -3.92500 21.58700 0.480 39.35472 95 GLN A O 1
ATOM 420 N N . LYS A 1 96 ? -15.27700 -6.06600 20.89100 1.000 35.86219 96 LYS A N 1
ATOM 421 C CA . LYS A 1 96 ? -16.55400 -6.35200 21.53300 1.000 40.47327 96 LYS A CA 1
ATOM 422 C C . LYS A 1 96 ? -16.42600 -6.28300 23.04800 1.000 38.00192 96 LYS A C 1
ATOM 423 O O . LYS A 1 96 ? -17.29000 -5.71600 23.72600 1.000 32.26966 96 LYS A O 1
ATOM 429 N N . LEU A 1 97 ? -15.33900 -6.83300 23.59200 1.000 38.90993 97 LEU A N 1
ATOM 430 C CA . LEU A 1 97 ? -15.11200 -6.75700 25.03100 1.000 31.61958 97 LEU A CA 1
ATOM 431 C C . LEU A 1 97 ? -14.86100 -5.32300 25.47600 1.000 35.89904 97 LEU A C 1
ATOM 432 O O . LEU A 1 97 ? -15.29600 -4.92200 26.56300 1.000 35.26739 97 LEU A O 1
ATOM 437 N N . GLN A 1 98 ? -14.14700 -4.54400 24.65900 1.000 30.31942 98 GLN A N 1
ATOM 438 C CA . GLN A 1 98 ? -13.86300 -3.15200 25.00100 1.000 33.21451 98 GLN A CA 1
ATOM 439 C C . GLN A 1 98 ? -15.14700 -2.39800 25.32100 1.000 32.54338 98 GLN A C 1
ATOM 440 O O . GLN A 1 98 ? -15.25100 -1.73200 26.35800 1.000 35.09895 98 GLN A O 1
ATOM 446 N N . ALA A 1 99 ? -16.14100 -2.50100 24.43600 1.000 32.83288 99 ALA A N 1
ATOM 447 C CA . ALA A 1 99 ? -17.39600 -1.79100 24.64800 1.000 35.94378 99 ALA A CA 1
ATOM 448 C C . ALA A 1 99 ? -18.17900 -2.37700 25.81700 1.000 32.34072 99 ALA A C 1
ATOM 449 O O . ALA A 1 99 ? -18.82400 -1.63600 26.56800 1.000 33.59877 99 ALA A O 1
ATOM 451 N N . ALA A 1 100 ? -18.13400 -3.70300 25.98900 1.000 28.70607 100 ALA A N 1
ATOM 452 C CA . ALA A 1 100 ? -18.90700 -4.35800 27.04100 1.000 30.35364 100 ALA A CA 1
ATOM 453 C C . ALA A 1 100 ? -18.37400 -4.06900 28.43900 1.000 35.70691 100 ALA A C 1
ATOM 454 O O . ALA A 1 100 ? -19.10200 -4.27000 29.41600 1.000 31.43008 100 ALA A O 1
ATOM 456 N N . ALA A 1 101 ? -17.12800 -3.61300 28.55900 1.000 27.07693 101 ALA A N 1
ATOM 457 C CA . ALA A 1 101 ? -16.51600 -3.35500 29.85300 1.000 26.38474 101 ALA A CA 1
ATOM 458 C C . ALA A 1 101 ? -16.82500 -1.97000 30.40300 1.000 28.34814 101 ALA A C 1
ATOM 459 O O . ALA A 1 101 ? -16.67300 -1.75400 31.61100 1.000 29.70093 101 ALA A O 1
ATOM 461 N N . VAL A 1 102 ? -17.25700 -1.03400 29.55600 1.000 24.43451 102 VAL A N 1
ATOM 462 C CA . VAL A 1 102 ? -17.27700 0.37400 29.94600 1.000 26.04523 102 VAL A CA 1
ATOM 463 C C . VAL A 1 102 ? -18.38400 0.64900 30.96200 1.000 25.25566 102 VAL A C 1
ATOM 464 O O . VAL A 1 102 ? -18.13700 1.23300 32.02300 1.000 27.02429 102 VAL A O 1
ATOM 468 N N . ALA A 1 103 ? -19.62100 0.26800 30.64800 1.000 27.24800 103 ALA A N 1
ATOM 469 C CA . ALA A 1 103 ? -20.69600 0.47900 31.61500 1.000 30.26679 103 ALA A CA 1
ATOM 470 C C . ALA A 1 103 ? -20.42000 -0.21800 32.94100 1.000 27.75333 103 ALA A C 1
ATOM 471 O O . ALA A 1 103 ? -20.57200 0.42900 33.99300 1.000 26.23999 103 ALA A O 1
ATOM 473 N N . PRO A 1 104 ? -20.00900 -1.49100 32.98400 1.000 24.35555 104 PRO A N 1
ATOM 474 C CA . PRO A 1 104 ? -19.63500 -2.06800 34.28400 1.000 31.11426 104 PRO A CA 1
ATOM 475 C C . PRO A 1 104 ? -18.48000 -1.34200 34.94200 1.000 30.39312 104 PRO A C 1
ATOM 476 O O . PRO A 1 104 ? -18.44100 -1.25200 36.17400 1.000 29.00348 104 PRO A O 1
ATOM 480 N N . LEU A 1 105 ? -17.53700 -0.81400 34.15600 1.000 27.60594 105 LEU A N 1
ATOM 481 C CA . LEU A 1 105 ? -16.43400 -0.05400 34.73300 1.000 30.20099 105 LEU A CA 1
ATOM 482 C C . LEU A 1 105 ? -16.93600 1.22300 35.38900 1.000 29.73251 105 LEU A C 1
ATOM 483 O O . LEU A 1 105 ? -16.46000 1.60400 36.46600 1.000 27.19800 105 LEU A O 1
ATOM 488 N N . ALA A 1 106 ? -17.89800 1.90100 34.75500 1.000 24.53715 106 ALA A N 1
ATOM 489 C CA . ALA A 1 106 ? -18.46300 3.10800 35.35100 1.000 31.25375 106 ALA A CA 1
ATOM 490 C C . ALA A 1 106 ? -19.09100 2.80800 36.70600 1.000 30.60367 106 ALA A C 1
ATOM 491 O O . ALA A 1 106 ? -18.94200 3.58800 37.65400 1.000 32.01173 106 ALA A O 1
ATOM 493 N N . THR A 1 107 ? -19.79400 1.68000 36.81300 1.000 31.52220 107 THR A N 1
ATOM 494 C CA . THR A 1 107 ? -20.40600 1.29800 38.08100 1.000 27.20589 107 THR A CA 1
ATOM 495 C C . THR A 1 107 ? -19.34900 0.91100 39.10600 1.000 31.08531 107 THR A C 1
ATOM 496 O O . THR A 1 107 ? -19.46200 1.26400 40.28700 1.000 26.04523 107 THR A O 1
ATOM 500 N N . ALA A 1 108 ? -18.31800 0.18300 38.67100 1.000 30.40365 108 ALA A N 1
ATOM 501 C CA . ALA A 1 108 ? -17.25900 -0.22700 39.58800 1.000 29.16665 108 ALA A CA 1
ATOM 502 C C . ALA A 1 108 ? -16.52400 0.97700 40.15800 1.000 31.44324 108 ALA A C 1
ATOM 503 O O . ALA A 1 108 ? -16.25000 1.02900 41.36400 1.000 31.63274 108 ALA A O 1
ATOM 505 N N . LEU A 1 109 ? -16.19800 1.95500 39.30800 1.000 29.67987 109 LEU A N 1
ATOM 506 C CA . LEU A 1 109 ? -15.48300 3.13300 39.78700 1.000 30.26152 109 LEU A CA 1
ATOM 507 C C . LEU A 1 109 ? -16.35100 3.96400 40.72400 1.000 31.08004 109 LEU A C 1
ATOM 508 O O . LEU A 1 109 ? -15.85000 4.52100 41.70500 1.000 25.79257 109 LEU A O 1
ATOM 513 N N . LYS A 1 110 ? -17.65000 4.07100 40.43600 1.000 31.18269 110 LYS A N 1
ATOM 514 C CA . LYS A 1 110 ? -18.53100 4.79800 41.34300 1.000 31.28007 110 LYS A CA 1
ATOM 515 C C . LYS A 1 110 ? -18.66000 4.07100 42.67600 1.000 24.15290 110 LYS A C 1
ATOM 516 O O . LYS A 1 110 ? -18.68800 4.70700 43.73500 1.000 30.19309 110 LYS A O 1
ATOM 522 N N . ASN A 1 111 ? -18.73100 2.73700 42.63800 1.000 25.40041 111 ASN A N 1
ATOM 523 C CA . ASN A 1 111 ? -18.81800 1.95000 43.86300 1.000 25.60307 111 ASN A CA 1
ATOM 524 C C . ASN A 1 111 ? -17.55400 2.10300 44.69500 1.000 29.33246 111 ASN A C 1
ATOM 525 O O . ASN A 1 111 ? -17.61300 2.25600 45.92300 1.000 27.82176 111 ASN A O 1
ATOM 530 N N . TRP A 1 112 ? -16.39600 2.03900 44.03400 1.000 26.79795 112 TRP A N 1
ATOM 531 C CA . TRP A 1 112 ? -15.12100 2.21300 44.71400 1.000 24.34239 112 TRP A CA 1
ATOM 532 C C . TRP A 1 112 ? -15.03100 3.58500 45.36800 1.000 31.19058 112 TRP A C 1
ATOM 533 O O . TRP A 1 112 ? -14.71600 3.69900 46.55800 1.000 26.54266 112 TRP A O 1
ATOM 544 N N . ALA A 1 113 ? -15.30800 4.64500 44.60200 1.000 26.70320 113 ALA A N 1
ATOM 545 C CA . ALA A 1 113 ? -15.21800 5.99400 45.15400 1.000 29.58249 113 ALA A CA 1
ATOM 546 C C . ALA A 1 113 ? -16.18400 6.19600 46.31900 1.000 30.44839 113 ALA A C 1
ATOM 547 O O . ALA A 1 113 ? -15.85700 6.88100 47.29800 1.000 28.54816 113 ALA A O 1
ATOM 549 N N . ASN A 1 114 ? -17.38500 5.62100 46.23400 1.000 29.00085 114 ASN A N 1
ATOM 550 C CA . ASN A 1 114 ? -18.31700 5.74500 47.35200 1.000 29.10612 114 ASN A CA 1
ATOM 551 C C . ASN A 1 114 ? -17.81300 4.99300 48.57800 1.000 31.43535 114 ASN A C 1
ATOM 552 O O . ASN A 1 114 ? -17.89600 5.50400 49.70300 1.000 27.95598 114 ASN A O 1
ATOM 557 N N . CYS A 1 115 ? -17.29100 3.77900 48.38500 1.000 27.22695 115 CYS A N 1
ATOM 558 C CA . CYS A 1 115 ? -16.70900 3.04000 49.50000 1.000 36.33330 115 CYS A CA 1
ATOM 559 C C . CYS A 1 115 ? -15.51000 3.77000 50.09400 1.000 35.93852 115 CYS A C 1
ATOM 560 O O . CYS A 1 115 ? -15.30400 3.73900 51.31300 1.000 28.10863 115 CYS A O 1
ATOM 563 N N . LYS A 1 116 ? -14.70200 4.42800 49.25500 1.000 30.28258 116 LYS A N 1
ATOM 564 C CA . LYS A 1 116 ? -13.57700 5.19600 49.78700 1.000 31.39850 116 LYS A CA 1
ATOM 565 C C . LYS A 1 116 ? -14.06800 6.36100 50.63800 1.000 32.49863 116 LYS A C 1
ATOM 566 O O . LYS A 1 116 ? -13.48900 6.66400 51.68900 1.000 30.58788 116 LYS A O 1
ATOM 572 N N . ALA A 1 117 ? -15.13800 7.02300 50.19900 1.000 28.95084 117 ALA A N 1
ATOM 573 C CA . ALA A 1 117 ? -15.68200 8.13900 50.96200 1.000 28.51395 117 ALA A CA 1
ATOM 574 C C . ALA A 1 117 ? -16.26100 7.66600 52.29000 1.000 29.11665 117 ALA A C 1
ATOM 575 O O . ALA A 1 117 ? -16.06000 8.31200 53.32600 1.000 34.69890 117 ALA A O 1
ATOM 577 N N . GLU A 1 118 ? -16.96800 6.53300 52.28300 1.000 30.49313 118 GLU A N 1
ATOM 578 C CA . GLU A 1 118 ? -17.53100 6.01400 53.52600 1.000 33.47507 118 GLU A CA 1
ATOM 579 C C . GLU A 1 118 ? -16.45500 5.47200 54.45700 1.000 34.72258 118 GLU A C 1
ATOM 580 O O . GLU A 1 118 ? -16.59000 5.57800 55.68000 1.000 33.46454 118 GLU A O 1
ATOM 586 N N . THR A 1 119 ? -15.38800 4.88800 53.90800 1.000 33.74352 119 THR A N 1
ATOM 587 C CA . THR A 1 119 ? -14.26900 4.48600 54.75200 1.000 33.63035 119 THR A CA 1
ATOM 588 C C . THR A 1 119 ? -13.62700 5.70200 55.40500 1.000 34.43308 119 THR A C 1
ATOM 589 O O . THR A 1 119 ? -13.26100 5.66600 56.58700 1.000 38.49409 119 THR A O 1
ATOM 593 N N . GLY A 1 120 ? -13.50600 6.79900 54.65400 1.000 33.45401 120 GLY A N 1
ATOM 594 C CA . GLY A 1 120 ? -12.99500 8.02800 55.23200 1.000 31.83276 120 GLY A CA 1
ATOM 595 C C . GLY A 1 120 ? -13.89500 8.58100 56.32100 1.000 38.41513 120 GLY A C 1
ATOM 596 O O . GLY A 1 120 ? -13.41600 9.02400 57.36900 1.000 31.15637 120 GLY A O 1
ATOM 597 N N . ARG A 1 121 ? -15.21100 8.56600 56.08800 1.000 34.16725 121 ARG A N 1
ATOM 598 C CA . ARG A 1 121 ? -16.15400 9.04700 57.09400 1.000 32.78551 121 ARG A CA 1
ATOM 599 C C . ARG A 1 121 ? -16.08000 8.20400 58.35900 1.000 33.43296 121 ARG A C 1
ATOM 600 O O . ARG A 1 121 ? -16.00800 8.73600 59.47400 1.000 33.38295 121 ARG A O 1
ATOM 608 N N . LEU A 1 122 ? -16.08500 6.87900 58.20200 1.000 32.06437 122 LEU A N 1
ATOM 609 C CA . LEU A 1 122 ? -16.02200 5.99200 59.35600 1.000 30.07729 122 LEU A CA 1
ATOM 610 C C . LEU A 1 122 ? -14.66500 6.07500 60.04600 1.000 36.32541 122 LEU A C 1
ATOM 611 O O . LEU A 1 122 ? -14.58800 6.05600 61.28100 1.000 30.41680 122 LEU A O 1
ATOM 616 N N . GLY A 1 123 ? -13.58600 6.17300 59.26600 1.000 34.25148 123 GLY A N 1
ATOM 617 C CA . GLY A 1 123 ? -12.26100 6.23200 59.85900 1.000 27.75333 123 GLY A CA 1
ATOM 618 C C . GLY A 1 123 ? -12.02500 7.51200 60.63500 1.000 38.47830 123 GLY A C 1
ATOM 619 O O . GLY A 1 123 ? -11.41200 7.49400 61.70500 1.000 44.77379 123 GLY A O 1
ATOM 620 N N . THR A 1 124 ? -12.50700 8.64000 60.10800 1.000 36.33067 124 THR A N 1
ATOM 621 C CA . THR A 1 124 ? -12.40300 9.90200 60.83500 1.000 40.62329 124 THR A CA 1
ATOM 622 C C . THR A 1 124 ? -13.09000 9.80700 62.19300 1.000 39.91268 124 THR A C 1
ATOM 623 O O . THR A 1 124 ? -12.53100 10.21800 63.21800 1.000 38.53094 124 THR A O 1
ATOM 627 N N . ALA A 1 125 ? -14.30300 9.24900 62.21900 1.000 38.18616 125 ALA A N 1
ATOM 628 C CA . ALA A 1 125 ? -15.01000 9.07400 63.48300 1.000 35.34634 125 ALA A CA 1
ATOM 629 C C . ALA A 1 125 ? -14.24700 8.14400 64.41800 1.000 34.30411 125 ALA A C 1
ATOM 630 O O . ALA A 1 125 ? -14.12200 8.42000 65.61800 1.000 34.83312 125 ALA A O 1
ATOM 632 N N . ALA A 1 126 ? -13.72800 7.03600 63.88600 1.000 31.13531 126 ALA A N 1
ATOM 633 C CA . ALA A 1 126 ? -13.00000 6.08300 64.71600 1.000 37.33342 126 ALA A CA 1
ATOM 634 C C . ALA A 1 126 ? -11.71400 6.68900 65.27100 1.000 42.09978 126 ALA A C 1
ATOM 635 O O . ALA A 1 126 ? -11.40900 6.52900 66.46000 1.000 34.73311 126 ALA A O 1
ATOM 637 N N . ARG A 1 127 ? -10.95600 7.39900 64.43300 1.000 39.04679 127 ARG A N 1
ATOM 638 C CA . ARG A 1 127 ? -9.70200 7.99300 64.88700 1.000 40.32062 127 ARG A CA 1
ATOM 639 C C . ARG A 1 127 ? -9.92400 9.00100 66.00400 1.000 41.74974 127 ARG A C 1
ATOM 640 O O . ARG A 1 127 ? -9.02800 9.22600 66.82600 1.000 45.87919 127 ARG A O 1
ATOM 648 N N . ASN A 1 128 ? -11.10500 9.61000 66.06000 1.000 39.21260 128 ASN A N 1
ATOM 649 C CA . ASN A 1 128 ? -11.38100 10.65100 67.03700 1.000 44.16319 128 ASN A CA 1
ATOM 650 C C . ASN A 1 128 ? -11.96900 10.12500 68.34000 1.000 39.56001 128 ASN A C 1
ATOM 651 O O . ASN A 1 128 ? -11.98800 10.87000 69.32400 1.000 42.49194 128 ASN A O 1
ATOM 656 N N . ASN A 1 129 ? -12.43100 8.87300 68.38600 1.000 34.62784 129 ASN A N 1
ATOM 657 C CA . ASN A 1 129 ? -13.24400 8.43300 69.51900 1.000 34.87523 129 ASN A CA 1
ATOM 658 C C . ASN A 1 129 ? -12.94500 7.03400 70.04700 1.000 34.23042 129 ASN A C 1
ATOM 659 O O . ASN A 1 129 ? -13.24500 6.77600 71.21900 1.000 31.59589 129 ASN A O 1
ATOM 664 N N . ILE A 1 130 ? -12.38600 6.11400 69.25600 1.000 31.79065 130 ILE A N 1
ATOM 665 C CA . ILE A 1 130 ? -12.22600 4.74200 69.73800 1.000 29.78515 130 ILE A CA 1
ATOM 666 C C . ILE A 1 130 ? -11.24700 4.67000 70.90800 1.000 31.79592 130 ILE A C 1
ATOM 667 O O . ILE A 1 130 ? -11.42000 3.84600 71.81600 1.000 38.74938 130 ILE A O 1
ATOM 672 N N . ASP A 1 131 ? -10.23000 5.53600 70.93100 1.000 29.92201 131 ASP A N 1
ATOM 673 C CA . ASP A 1 131 ? -9.29500 5.53500 72.05400 1.000 31.00635 131 ASP A CA 1
ATOM 674 C C . ASP A 1 131 ? -10.02000 5.80200 73.36800 1.000 35.41740 131 ASP A C 1
ATOM 675 O O . ASP A 1 131 ? -9.66600 5.23600 74.40800 1.000 37.18077 131 ASP A O 1
ATOM 680 N N . LYS A 1 132 ? -11.03800 6.66300 73.33900 1.000 29.59829 132 LYS A N 1
ATOM 681 C CA . LYS A 1 132 ? -11.80500 6.93200 74.55100 1.000 33.04344 132 LYS A CA 1
ATOM 682 C C . LYS A 1 132 ? -12.61600 5.71500 74.97700 1.000 34.14620 132 LYS A C 1
ATOM 683 O O . LYS A 1 132 ? -12.83300 5.50900 76.17700 1.000 33.55139 132 LYS A O 1
ATOM 689 N N . LEU A 1 133 ? -13.07100 4.90200 74.01700 1.000 34.71995 133 LEU A N 1
ATOM 690 C CA . LEU A 1 133 ? -13.71200 3.63400 74.35700 1.000 31.97489 133 LEU A CA 1
ATOM 691 C C . LEU A 1 133 ? -12.71800 2.68200 75.00700 1.000 34.83839 133 LEU A C 1
ATOM 692 O O . LEU A 1 133 ? -13.03300 2.02700 76.00900 1.000 31.46430 133 LEU A O 1
ATOM 697 N N . ASN A 1 134 ? -11.51400 2.58200 74.43400 1.000 28.92452 134 ASN A N 1
ATOM 698 C CA . ASN A 1 134 ? -10.48800 1.70600 74.98600 1.000 26.57687 134 ASN A CA 1
ATOM 699 C C . ASN A 1 134 ? -10.12100 2.12700 76.40500 1.000 34.09093 134 ASN A C 1
ATOM 700 O O . ASN A 1 134 ? -9.96500 1.27900 77.29100 1.000 29.11665 134 ASN A O 1
ATOM 705 N N . ALA A 1 135 ? -9.96900 3.43500 76.63500 1.000 30.61420 135 ALA A N 1
ATOM 706 C CA . ALA A 1 135 ? -9.67800 3.92400 77.97700 1.000 30.29047 135 ALA A CA 1
ATOM 707 C C . ALA A 1 135 ? -10.84200 3.65500 78.92200 1.000 34.70153 135 ALA A C 1
ATOM 708 O O . ALA A 1 135 ? -10.63900 3.29900 80.08800 1.000 27.49803 135 ALA A O 1
ATOM 710 N N . GLY A 1 136 ? -12.07000 3.81200 78.43200 1.000 29.09823 136 GLY A N 1
ATOM 711 C CA . GLY A 1 136 ? -13.22300 3.54400 79.27100 1.000 26.24262 136 GLY A CA 1
ATOM 712 C C . GLY A 1 136 ? -13.30000 2.09400 79.70500 1.000 28.71397 136 GLY A C 1
ATOM 713 O O . GLY A 1 136 ? -13.55500 1.80300 80.87400 1.000 28.89820 136 GLY A O 1
ATOM 714 N N . ALA A 1 137 ? -13.06700 1.16500 78.77100 1.000 29.72988 137 ALA A N 1
ATOM 715 C CA . ALA A 1 137 ? -13.11300 -0.25300 79.11100 1.000 28.63238 137 ALA A CA 1
ATOM 716 C C . ALA A 1 137 ? -12.09000 -0.59700 80.18600 1.000 31.92488 137 ALA A C 1
ATOM 717 O O . ALA A 1 137 ? -12.39700 -1.33700 81.12700 1.000 27.15326 137 ALA A O 1
ATOM 719 N N . GLU A 1 138 ? -10.86800 -0.06900 80.06600 1.000 25.35041 138 GLU A N 1
ATOM 720 C CA . GLU A 1 138 ? -9.84000 -0.36500 81.05900 1.000 28.94821 138 GLU A CA 1
ATOM 721 C C . GLU A 1 138 ? -10.17600 0.24600 82.41400 1.000 26.60056 138 GLU A C 1
ATOM 722 O O . GLU A 1 138 ? -10.02700 -0.41400 83.44900 1.000 32.34072 138 GLU A O 1
ATOM 728 N N . ALA A 1 139 ? -10.61600 1.50800 82.43000 1.000 26.59266 139 ALA A N 1
ATOM 729 C CA . ALA A 1 139 ? -10.92400 2.17600 83.69100 1.000 33.25925 139 ALA A CA 1
ATOM 730 C C . ALA A 1 139 ? -12.07300 1.49100 84.41700 1.000 31.08004 139 ALA A C 1
ATOM 731 O O . ALA A 1 139 ? -12.04800 1.35600 85.64800 1.000 27.30591 139 ALA A O 1
ATOM 733 N N . ALA A 1 140 ? -13.10400 1.07600 83.67400 1.000 25.78467 140 ALA A N 1
ATOM 734 C CA . ALA A 1 140 ? -14.21400 0.35300 84.28600 1.000 30.59577 140 ALA A CA 1
ATOM 735 C C . ALA A 1 140 ? -13.75700 -0.99900 84.81100 1.000 27.33486 140 ALA A C 1
ATOM 736 O O . ALA A 1 140 ? -14.22700 -1.45900 85.85900 1.000 28.89557 140 ALA A O 1
ATOM 738 N N . ALA A 1 141 ? -12.82900 -1.64300 84.09800 1.000 29.40879 141 ALA A N 1
ATOM 739 C CA . ALA A 1 141 ? -12.28100 -2.90300 84.58000 1.000 32.01173 141 ALA A CA 1
ATOM 740 C C . ALA A 1 141 ? -11.47800 -2.69600 85.85700 1.000 31.59853 141 ALA A C 1
ATOM 741 O O . ALA A 1 141 ? -11.55000 -3.51700 86.77700 1.000 28.09811 141 ALA A O 1
ATOM 743 N N . ILE A 1 142 ? -10.71200 -1.60300 85.93500 1.000 24.28712 142 ILE A N 1
ATOM 744 C CA . ILE A 1 142 ? -9.95100 -1.33100 87.15300 1.000 26.44001 142 ILE A CA 1
ATOM 745 C C . ILE A 1 142 ? -10.89200 -0.96600 88.29400 1.000 27.47698 142 ILE A C 1
ATOM 746 O O . ILE A 1 142 ? -10.65000 -1.32900 89.45000 1.000 29.19561 142 ILE A O 1
ATOM 751 N N . LEU A 1 143 ? -11.98200 -0.25600 87.99200 1.000 31.72486 143 LEU A N 1
ATOM 752 C CA . LEU A 1 143 ? -12.99500 -0.00800 89.01300 1.000 28.88504 143 LEU A CA 1
ATOM 753 C C . LEU A 1 143 ? -13.57600 -1.32000 89.52400 1.000 33.49086 143 LEU A C 1
ATOM 754 O O . LEU A 1 143 ? -13.79200 -1.48500 90.73200 1.000 32.14596 143 LEU A O 1
ATOM 759 N N . ALA A 1 144 ? -13.80200 -2.27900 88.62000 1.000 28.40867 144 ALA A N 1
ATOM 760 C CA . ALA A 1 144 ? -14.24600 -3.61000 89.02400 1.000 28.06652 144 ALA A CA 1
ATOM 761 C C . ALA A 1 144 ? -13.25600 -4.26200 89.98200 1.000 32.54864 144 ALA A C 1
ATOM 762 O O . ALA A 1 144 ? -13.66400 -4.87400 90.97600 1.000 28.22444 144 ALA A O 1
ATOM 764 N N . ASN A 1 145 ? -11.95100 -4.15700 89.69200 1.000 30.17993 145 ASN A N 1
ATOM 765 C CA . ASN A 1 145 ? -10.93600 -4.62900 90.63300 1.000 27.96125 145 ASN A CA 1
ATOM 766 C C . ASN A 1 145 ? -11.11400 -3.98900 92.00400 1.000 30.10887 145 ASN A C 1
ATOM 767 O O . ASN A 1 145 ? -11.15100 -4.67900 93.02900 1.000 31.24585 145 ASN A O 1
ATOM 772 N N . LEU A 1 146 ? -11.18500 -2.65500 92.03500 1.000 30.04571 146 LEU A N 1
ATOM 773 C CA . LEU A 1 146 ? -11.19300 -1.92800 93.30100 1.000 28.03494 146 LEU A CA 1
ATOM 774 C C . LEU A 1 146 ? -12.39400 -2.30400 94.16200 1.000 29.89832 146 LEU A C 1
ATOM 775 O O . LEU A 1 146 ? -12.27600 -2.41100 95.38900 1.000 28.55606 146 LEU A O 1
ATOM 780 N N . THR A 1 147 ? -13.56000 -2.50800 93.53900 1.000 27.03745 147 THR A N 1
ATOM 781 C CA . THR A 1 147 ? -14.75400 -2.85100 94.30400 1.000 31.30902 147 THR A CA 1
ATOM 782 C C . THR A 1 147 ? -14.70600 -4.26600 94.86300 1.000 34.70153 147 THR A C 1
ATOM 783 O O . THR A 1 147 ? -15.48400 -4.58600 95.76500 1.000 33.97513 147 THR A O 1
ATOM 787 N N . LYS A 1 148 ? -13.82200 -5.11800 94.35700 1.000 31.53010 148 LYS A N 1
ATOM 788 C CA . LYS A 1 148 ? -13.71200 -6.48200 94.85300 1.000 32.27229 148 LYS A CA 1
ATOM 789 C C . LYS A 1 148 ? -12.71600 -6.61500 95.99800 1.000 31.34323 148 LYS A C 1
ATOM 790 O O . LYS A 1 148 ? -12.58800 -7.70500 96.56400 1.000 34.22252 148 LYS A O 1
ATOM 796 N N . LEU A 1 149 ? -12.00900 -5.54500 96.34600 1.000 27.91387 149 LEU A N 1
ATOM 797 C CA . LEU A 1 149 ? -10.96200 -5.61900 97.35700 1.000 29.52986 149 LEU A CA 1
ATOM 798 C C . LEU A 1 149 ? -11.59900 -5.69400 98.73600 1.000 32.56706 149 LEU A C 1
ATOM 799 O O . LEU A 1 149 ? -12.50100 -4.91200 99.05200 1.000 33.85932 149 LEU A O 1
ATOM 804 N N . GLY A 1 150 ? -11.13800 -6.63500 99.55400 1.000 31.43798 150 GLY A N 1
ATOM 805 C CA . GLY A 1 150 ? -11.69500 -6.86300 100.86700 1.000 32.58812 150 GLY A CA 1
ATOM 806 C C . GLY A 1 150 ? -10.60500 -6.94100 101.92100 1.000 32.88289 150 GLY A C 1
ATOM 807 O O . GLY A 1 150 ? -9.53100 -6.35200 101.78800 1.000 31.60642 150 GLY A O 1
ATOM 808 N N . GLY A 1 151 ? -10.90100 -7.68400 102.98200 1.000 40.48117 151 GLY A N 1
ATOM 809 C CA . GLY A 1 151 ? -9.96900 -7.81500 104.08200 1.000 35.93589 151 GLY A CA 1
ATOM 810 C C . GLY A 1 151 ? -10.08800 -6.67400 105.07300 1.000 35.52268 151 GLY A C 1
ATOM 811 O O . GLY A 1 151 ? -10.94900 -5.79800 104.97600 1.000 30.11940 151 GLY A O 1
ATOM 812 N N . LYS A 1 152 ? -9.19100 -6.69300 106.05600 1.000 34.82260 152 LYS A N 1
ATOM 813 C CA . LYS A 1 152 ? -9.22300 -5.70800 107.12700 1.000 28.26392 152 LYS A CA 1
ATOM 814 C C . LYS A 1 152 ? -7.88800 -5.72000 107.85600 1.000 34.82786 152 LYS A C 1
ATOM 815 O O . LYS A 1 152 ? -7.03100 -6.57700 107.62300 1.000 31.94857 152 LYS A O 1
ATOM 821 N N . VAL A 1 153 ? -7.72300 -4.73800 108.73600 1.000 32.75656 153 VAL A N 1
ATOM 822 C CA . VAL A 1 153 ? -6.71100 -4.75400 109.78300 1.000 30.73000 153 VAL A CA 1
ATOM 823 C C . VAL A 1 153 ? -7.43800 -4.91500 111.10700 1.000 34.09093 153 VAL A C 1
ATOM 824 O O . VAL A 1 153 ? -8.44900 -4.24400 111.35000 1.000 36.86231 153 VAL A O 1
ATOM 828 N N . GLU A 1 154 ? -6.94700 -5.82100 111.94700 1.000 29.99570 154 GLU A N 1
ATOM 829 C CA . GLU A 1 154 ? -7.52100 -6.04200 113.26700 1.000 33.35663 154 GLU A CA 1
ATOM 830 C C . GLU A 1 154 ? -6.43000 -5.89100 114.31000 1.000 35.79113 154 GLU A C 1
ATOM 831 O O . GLU A 1 154 ? -5.33200 -6.43000 114.14500 1.000 35.97010 154 GLU A O 1
ATOM 837 N N . LEU A 1 155 ? -6.73200 -5.15700 115.37500 1.000 33.66193 155 LEU A N 1
ATOM 838 C CA . LEU A 1 155 ? -5.84100 -5.02500 116.51700 1.000 31.66432 155 LEU A CA 1
ATOM 839 C C . LEU A 1 155 ? -6.52400 -5.65600 117.71800 1.000 34.55677 155 LEU A C 1
ATOM 840 O O . LEU A 1 155 ? -7.70100 -5.38400 117.96900 1.000 34.45676 155 LEU A O 1
ATOM 845 N N . THR A 1 156 ? -5.80000 -6.50600 118.43900 1.000 32.64602 156 THR A N 1
ATOM 846 C CA . THR A 1 156 ? -6.27600 -7.09100 119.68400 1.000 33.99355 156 THR A CA 1
ATOM 847 C C . THR A 1 156 ? -5.47100 -6.52200 120.84400 1.000 34.91208 156 THR A C 1
ATOM 848 O O . THR A 1 156 ? -4.24900 -6.37800 120.74700 1.000 33.05396 156 THR A O 1
ATOM 852 N N . ALA A 1 157 ? -6.16100 -6.18500 121.93500 1.000 33.65667 157 ALA A N 1
ATOM 853 C CA . ALA A 1 157 ? -5.48500 -5.66300 123.11500 1.000 38.13352 157 ALA A CA 1
ATOM 854 C C . ALA A 1 157 ? -4.56600 -6.71900 123.71600 1.000 35.70691 157 ALA A C 1
ATOM 855 O O . ALA A 1 157 ? -4.93600 -7.89000 123.84200 1.000 38.49672 157 ALA A O 1
ATOM 857 N N . LYS A 1 158 ? -3.35900 -6.29700 124.09100 1.000 35.91220 158 LYS A N 1
ATOM 858 C CA . LYS A 1 158 ? -2.34000 -7.19200 124.62400 1.000 36.24645 158 LYS A CA 1
ATOM 859 C C . LYS A 1 158 ? -1.60600 -6.50500 125.76600 1.000 41.69710 158 LYS A C 1
ATOM 860 O O . LYS A 1 158 ? -1.30500 -5.31200 125.68200 1.000 39.78635 158 LYS A O 1
ATOM 866 N N . GLY A 1 159 ? -1.31000 -7.26400 126.82600 1.000 35.71481 159 GLY A N 1
ATOM 867 C CA . GLY A 1 159 ? -0.64400 -6.73300 127.99600 1.000 42.43930 159 GLY A CA 1
ATOM 868 C C . GLY A 1 159 ? -1.54900 -6.05300 128.99400 1.000 44.22109 159 GLY A C 1
ATOM 869 O O . GLY A 1 159 ? -1.20500 -5.99000 130.18200 1.000 42.25770 159 GLY A O 1
ATOM 870 N N . GLY A 1 160 ? -2.69700 -5.55400 128.55500 1.000 41.32864 160 GLY A N 1
ATOM 871 C CA . GLY A 1 160 ? -3.64200 -4.90300 129.43900 1.000 42.83671 160 GLY A CA 1
ATOM 872 C C . GLY A 1 160 ? -4.77300 -4.32000 128.62100 1.000 42.53668 160 GLY A C 1
ATOM 873 O O . GLY A 1 160 ? -4.78500 -4.40600 127.39000 1.000 39.65212 160 GLY A O 1
ATOM 874 N N . ASN A 1 161 ? -5.72800 -3.71800 129.32500 1.000 39.19417 161 ASN A N 1
ATOM 875 C CA . ASN A 1 161 ? -6.84600 -3.07600 128.64300 1.000 36.18592 161 ASN A CA 1
ATOM 876 C C . ASN A 1 161 ? -6.35700 -1.90400 127.80000 1.000 35.71218 161 ASN A C 1
ATOM 877 O O . ASN A 1 161 ? -5.67000 -1.00900 128.30100 1.000 37.54661 161 ASN A O 1
ATOM 882 N N . GLY A 1 162 ? -6.71400 -1.91400 126.51600 1.000 32.77235 162 GLY A N 1
ATOM 883 C CA . GLY A 1 162 ? -6.36200 -0.83000 125.62100 1.000 34.24884 162 GLY A CA 1
ATOM 884 C C . GLY A 1 162 ? -4.90100 -0.74400 125.23800 1.000 36.38857 162 GLY A C 1
ATOM 885 O O . GLY A 1 162 ? -4.48500 0.27400 124.68000 1.000 43.29203 162 GLY A O 1
ATOM 886 N N . GLN A 1 163 ? -4.10500 -1.76900 125.51700 1.000 36.14907 163 GLN A N 1
ATOM 887 C CA . GLN A 1 163 ? -2.68600 -1.74600 125.19900 1.000 35.56216 163 GLN A CA 1
ATOM 888 C C . GLN A 1 163 ? -2.42300 -2.49800 123.90000 1.000 36.62544 163 GLN A C 1
ATOM 889 O O . GLN A 1 163 ? -3.11400 -3.46400 123.56800 1.000 35.22264 163 GLN A O 1
ATOM 895 N N . LEU A 1 164 ? -1.40200 -2.04900 123.17600 1.000 33.38558 164 LEU A N 1
ATOM 896 C CA . LEU A 1 164 ? -1.05100 -2.60100 121.87200 1.000 36.43858 164 LEU A CA 1
ATOM 897 C C . LEU A 1 164 ? 0.42700 -2.95500 121.88100 1.000 38.92046 164 LEU A C 1
ATOM 898 O O . LEU A 1 164 ? 1.27700 -2.06800 122.01200 1.000 34.93050 164 LEU A O 1
ATOM 903 N N . GLN A 1 165 ? 0.73300 -4.24200 121.74300 1.000 34.54888 165 GLN A N 1
ATOM 904 C CA . GLN A 1 165 ? 2.09700 -4.74300 121.82800 1.000 37.12550 165 GLN A CA 1
ATOM 905 C C . GLN A 1 165 ? 2.45100 -5.45900 120.52400 1.000 41.10493 165 GLN A C 1
ATOM 906 O O . GLN A 1 165 ? 1.71300 -5.39300 119.54000 1.000 37.26499 165 GLN A O 1
ATOM 912 N N . GLN A 1 166 ? 3.59300 -6.15200 120.51900 1.000 40.05480 166 GLN A N 1
ATOM 913 C CA . GLN A 1 166 ? 4.09300 -6.70400 119.26700 1.000 43.54733 166 GLN A CA 1
ATOM 914 C C . GLN A 1 166 ? 3.18400 -7.77900 118.68300 1.000 41.32338 166 GLN A C 1
ATOM 915 O O . GLN A 1 166 ? 3.27500 -8.05300 117.48300 1.000 38.78360 166 GLN A O 1
ATOM 921 N N . ASP A 1 167 ? 2.31300 -8.39500 119.48600 1.000 45.45545 167 ASP A N 1
ATOM 922 C CA . ASP A 1 167 ? 1.42100 -9.43200 118.98200 1.000 47.26619 167 ASP A CA 1
ATOM 923 C C . ASP A 1 167 ? -0.02100 -8.95000 118.85800 1.000 38.86519 167 ASP A C 1
ATOM 924 O O . ASP A 1 167 ? -0.94700 -9.76500 118.86700 1.000 43.04200 167 ASP A O 1
ATOM 929 N N . SER A 1 168 ? -0.23100 -7.64200 118.71500 1.000 36.17802 168 SER A N 1
ATOM 930 C CA . SER A 1 168 ? -1.57400 -7.08200 118.69000 1.000 38.99415 168 SER A CA 1
ATOM 931 C C . SER A 1 168 ? -2.21800 -7.08600 117.30900 1.000 37.27815 168 SER A C 1
ATOM 932 O O . SER A 1 168 ? -3.44900 -7.03800 117.22300 1.000 37.15182 168 SER A O 1
ATOM 935 N N . VAL A 1 169 ? -1.43600 -7.13800 116.23100 1.000 36.22803 169 VAL A N 1
ATOM 936 C CA . VAL A 1 169 ? -1.99900 -7.16700 114.87900 1.000 35.00683 169 VAL A CA 1
ATOM 937 C C . VAL A 1 169 ? -2.45300 -8.60000 114.61000 1.000 33.72510 169 VAL A C 1
ATOM 938 O O . VAL A 1 169 ? -1.63800 -9.47200 114.30900 1.000 37.23341 169 VAL A O 1
ATOM 942 N N . THR A 1 170 ? -3.75900 -8.85200 114.72000 1.000 33.08818 170 THR A N 1
ATOM 943 C CA . THR A 1 170 ? -4.29300 -10.20100 114.59600 1.000 37.41764 170 THR A CA 1
ATOM 944 C C . THR A 1 170 ? -5.01300 -10.43800 113.27400 1.000 42.51036 170 THR A C 1
ATOM 945 O O . THR A 1 170 ? -5.48700 -11.55500 113.03600 1.000 38.88361 170 THR A O 1
ATOM 949 N N . ALA A 1 171 ? -5.10900 -9.42500 112.41600 1.000 37.58872 171 ALA A N 1
ATOM 950 C CA . ALA A 1 171 ? -5.51100 -9.60000 111.02700 1.000 32.27229 171 ALA A CA 1
ATOM 951 C C . ALA A 1 171 ? -4.89600 -8.46700 110.22300 1.000 37.54661 171 ALA A C 1
ATOM 952 O O . ALA A 1 171 ? -4.81200 -7.33400 110.70200 1.000 34.04882 171 ALA A O 1
ATOM 954 N N . GLU A 1 172 ? -4.47100 -8.77600 108.99300 1.000 37.61504 172 GLU A N 1
ATOM 955 C CA . GLU A 1 172 ? -3.72300 -7.79700 108.21400 1.000 34.69100 172 GLU A CA 1
ATOM 956 C C . GLU A 1 172 ? -3.85300 -8.03900 106.71800 1.000 37.69663 172 GLU A C 1
ATOM 957 O O . GLU A 1 172 ? -2.91200 -7.76000 105.96700 1.000 35.87009 172 GLU A O 1
ATOM 963 N N . ASP A 1 173 ? -4.99300 -8.55900 106.26700 1.000 36.74388 173 ASP A N 1
ATOM 964 C CA . ASP A 1 173 ? -5.15700 -8.94800 104.87200 1.000 37.42291 173 ASP A CA 1
ATOM 965 C C . ASP A 1 173 ? -5.83500 -7.87800 104.03000 1.000 37.05444 173 ASP A C 1
ATOM 966 O O . ASP A 1 173 ? -6.24300 -8.16900 102.90000 1.000 39.98374 173 ASP A O 1
ATOM 971 N N . LEU A 1 174 ? -5.96500 -6.65300 104.54800 1.000 34.05935 174 LEU A N 1
ATOM 972 C CA . LEU A 1 174 ? -6.64000 -5.58200 103.82300 1.000 35.17527 174 LEU A CA 1
ATOM 973 C C . LEU A 1 174 ? -6.08100 -5.41100 102.41600 1.000 36.76230 174 LEU A C 1
ATOM 974 O O . LEU A 1 174 ? -4.92000 -5.02600 102.23500 1.000 30.88265 174 LEU A O 1
ATOM 979 N N . TRP A 1 175 ? -6.91600 -5.73400 101.42500 1.000 30.60630 175 TRP A N 1
ATOM 980 C CA . TRP A 1 175 ? -6.66800 -5.54700 99.99500 1.000 3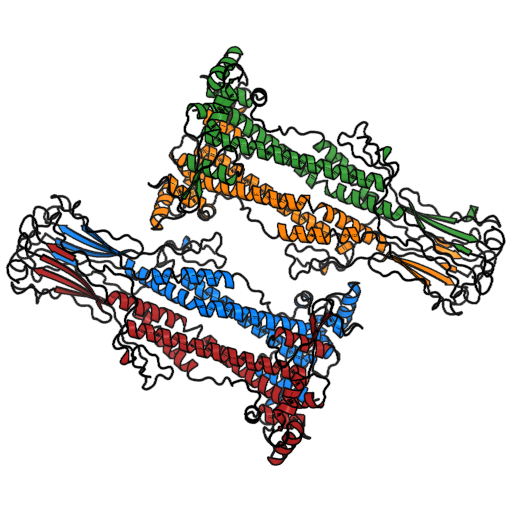4.34886 175 TRP A CA 1
ATOM 981 C C . TRP A 1 175 ? -5.59800 -6.46600 99.42900 1.000 36.01484 175 TRP A C 1
ATOM 982 O O . TRP A 1 175 ? -5.03700 -6.17600 98.36700 1.000 35.80429 175 TRP A O 1
ATOM 993 N N . ARG A 1 176 ? -5.30400 -7.57300 100.10000 1.000 37.59398 176 ARG A N 1
ATOM 994 C CA . ARG A 1 176 ? -4.62300 -8.66600 99.42700 1.000 33.41453 176 ARG A CA 1
ATOM 995 C C . ARG A 1 176 ? -5.47900 -9.13300 98.25800 1.000 36.03327 176 ARG A C 1
ATOM 996 O O . ARG A 1 176 ? -6.68800 -9.33800 98.40200 1.000 35.70691 176 ARG A O 1
ATOM 1004 N N . ASN A 1 177 ? -4.86100 -9.28000 97.09000 1.000 39.25997 177 ASN A N 1
ATOM 1005 C CA . ASN A 1 177 ? -5.61800 -9.60900 95.89300 1.000 37.77295 177 ASN A CA 1
ATOM 1006 C C . ASN A 1 177 ? -4.73800 -10.39200 94.93400 1.000 38.45987 177 ASN A C 1
ATOM 1007 O O . ASN A 1 177 ? -3.53900 -10.12500 94.82600 1.000 35.02788 177 ASN A O 1
ATOM 1012 N N . THR A 1 178 ? -5.33800 -11.36200 94.25500 1.000 45.88445 178 THR A N 1
ATOM 1013 C CA . THR A 1 178 ? -4.70100 -12.07700 93.16100 1.000 47.05827 178 THR A CA 1
ATOM 1014 C C . THR A 1 178 ? -5.40500 -11.70800 91.86400 1.000 44.18688 178 THR A C 1
ATOM 1015 O O . THR A 1 178 ? -6.63800 -11.65900 91.81200 1.000 42.74986 178 THR A O 1
ATOM 1019 N N . ALA A 1 179 ? -4.62100 -11.44300 90.82300 1.000 37.30447 179 ALA A N 1
ATOM 1020 C CA . ALA A 1 179 ? -5.18700 -10.99800 89.55800 1.000 38.12299 179 ALA A CA 1
ATOM 1021 C C . ALA A 1 179 ? -6.09900 -12.06600 88.97000 1.000 46.14237 179 ALA A C 1
ATOM 1022 O O . ALA A 1 179 ? -5.69800 -13.22200 88.80500 1.000 44.43164 179 ALA A O 1
ATOM 1024 N N . THR A 1 180 ? -7.33400 -11.65300 88.69900 1.000 39.08890 180 THR A N 1
ATOM 1025 C CA . THR A 1 180 ? -8.33000 -12.56900 88.10500 1.000 41.75237 180 THR A CA 1
ATOM 1026 C C . THR A 1 180 ? -9.14500 -11.78000 87.08300 1.000 36.33330 180 THR A C 1
ATOM 1027 O O . THR A 1 180 ? -9.12300 -10.54800 87.14300 1.000 40.97070 180 THR A O 1
ATOM 1031 N N . GLU A 1 181 ? -9.84000 -12.47300 86.19000 1.000 37.91507 181 GLU A N 1
ATOM 1032 C CA . GLU A 1 181 ? -10.74200 -11.76100 85.25000 1.000 41.03124 181 GLU A CA 1
ATOM 1033 C C . GLU A 1 181 ? -12.07800 -11.50400 85.95600 1.000 36.45174 181 GLU A C 1
ATOM 1034 O O . GLU A 1 181 ? -12.57100 -12.40300 86.62900 1.000 37.38869 181 GLU A O 1
ATOM 1040 N N . CYS A 1 182 ? -12.61100 -10.30100 85.78900 1.000 32.64602 182 CYS A N 1
ATOM 1041 C CA . CYS A 1 182 ? -13.88700 -9.93700 86.44800 1.000 37.95981 182 CYS A CA 1
ATOM 1042 C C . CYS A 1 182 ? -14.99100 -10.89300 86.00100 1.000 39.97058 182 CYS A C 1
ATOM 1043 O O . CYS A 1 182 ? -15.08400 -11.18800 84.81300 1.000 40.82595 182 CYS A O 1
ATOM 1046 N N . GLN A 1 183 ? -15.76800 -11.36700 86.96000 1.000 38.67043 183 GLN A N 1
ATOM 1047 C CA . GLN A 1 183 ? -16.85100 -12.29500 86.66300 1.000 44.88959 183 GLN A CA 1
ATOM 1048 C C . GLN A 1 183 ? -18.10600 -11.50300 86.32600 1.000 38.60200 183 GLN A C 1
ATOM 1049 O O . GLN A 1 183 ? -18.60600 -10.73800 87.15700 1.000 33.23820 183 GLN A O 1
ATOM 1055 N N . ILE A 1 184 ? -18.60300 -11.67700 85.10100 1.000 35.48847 184 ILE A N 1
ATOM 1056 C CA . ILE A 1 184 ? -19.77600 -10.93300 84.66200 1.000 31.80645 184 ILE A CA 1
ATOM 1057 C C . ILE A 1 184 ? -20.95700 -11.27700 85.55700 1.000 32.42231 184 ILE A C 1
ATOM 1058 O O . ILE A 1 184 ? -21.31900 -12.44900 85.71800 1.000 31.34323 184 ILE A O 1
ATOM 1063 N N . GLU A 1 185 ? -21.55700 -10.25400 86.15200 1.000 31.39324 185 GLU A N 1
ATOM 1064 C CA . GLU A 1 185 ? -22.72200 -10.45500 86.99900 1.000 35.42004 185 GLU A CA 1
ATOM 1065 C C . GLU A 1 185 ? -23.96900 -10.60100 86.14000 1.000 36.40963 185 GLU A C 1
ATOM 1066 O O . GLU A 1 185 ? -24.16100 -9.85500 85.17400 1.000 34.50414 185 GLU A O 1
ATOM 1072 N N . GLU A 1 186 ? -24.80700 -11.58300 86.48500 1.000 36.68335 186 GLU A N 1
ATOM 1073 C CA . GLU A 1 186 ? -26.12200 -11.77100 85.85800 1.000 41.40233 186 GLU A CA 1
ATOM 1074 C C . GLU A 1 186 ? -26.00900 -11.90100 84.34000 1.000 41.45760 186 GLU A C 1
ATOM 1075 O O . GLU A 1 186 ? -26.73300 -11.24500 83.58700 1.000 44.48691 186 GLU A O 1
ATOM 1081 N N . ALA A 1 187 ? -25.09500 -12.76800 83.89000 1.000 44.00791 187 ALA A N 1
ATOM 1082 C CA . ALA A 1 187 ? -24.76000 -12.82100 82.46800 1.000 40.16797 187 ALA A CA 1
ATOM 1083 C C . ALA A 1 187 ? -25.97500 -13.13200 81.60100 1.000 35.39372 187 ALA A C 1
ATOM 1084 O O . ALA A 1 187 ? -26.03300 -12.70400 80.44300 1.000 39.97848 187 ALA A O 1
ATOM 1086 N N . GLU A 1 188 ? -26.95400 -13.86400 82.13600 1.000 38.75991 188 GLU A N 1
ATOM 1087 C CA . GLU A 1 188 ? -28.14700 -14.18300 81.36000 1.000 41.33654 188 GLU A CA 1
ATOM 1088 C C . GLU A 1 188 ? -28.96500 -12.94400 81.02200 1.000 41.62604 188 GLU A C 1
ATOM 1089 O O . GLU A 1 188 ? -29.80200 -12.99700 80.11500 1.000 45.18963 188 GLU A O 1
ATOM 1095 N N . GLN A 1 189 ? -28.75300 -11.83600 81.73400 1.000 44.17635 189 GLN A N 1
ATOM 1096 C CA . GLN A 1 189 ? -29.44300 -10.59600 81.40900 1.000 41.84186 189 GLN A CA 1
ATOM 1097 C C . GLN A 1 189 ? -28.79600 -9.84800 80.25400 1.000 41.59446 189 GLN A C 1
ATOM 1098 O O . GLN A 1 189 ? -29.43500 -8.96600 79.67100 1.000 40.81805 189 GLN A O 1
ATOM 1104 N N . GLY A 1 190 ? -27.55600 -10.17500 79.90900 1.000 35.80429 190 GLY A N 1
ATOM 1105 C CA . GLY A 1 190 ? -26.91100 -9.51000 78.79500 1.000 36.67808 190 GLY A CA 1
ATOM 1106 C C . GLY A 1 190 ? -26.59600 -8.05400 79.03500 1.000 36.40436 190 GLY A C 1
ATOM 1107 O O . GLY A 1 190 ? -26.51300 -7.27700 78.07500 1.000 33.23030 190 GLY A O 1
ATOM 1108 N N . ARG A 1 191 ? -26.42600 -7.65100 80.29400 1.000 30.96687 191 ARG A N 1
ATOM 1109 C CA . ARG A 1 191 ? -26.03200 -6.27600 80.56200 1.000 28.69818 191 ARG A CA 1
ATOM 1110 C C . ARG A 1 191 ? -24.58700 -6.00300 80.17600 1.000 31.84856 191 ARG A C 1
ATOM 1111 O O . ARG A 1 191 ? -24.14400 -4.85500 80.26900 1.000 29.80357 191 ARG A O 1
ATOM 1119 N N . HIS A 1 192 ? -23.85100 -7.01800 79.73000 1.000 28.86136 192 HIS A N 1
ATOM 1120 C CA . HIS A 1 192 ? -22.48300 -6.85500 79.26600 1.000 30.71684 192 HIS A CA 1
ATOM 1121 C C . HIS A 1 192 ? -22.37900 -6.79300 77.74800 1.000 32.64602 192 HIS A C 1
ATOM 1122 O O . HIS A 1 192 ? -21.28000 -6.58800 77.22500 1.000 34.63310 192 HIS A O 1
ATOM 1129 N N . ASN A 1 193 ? -23.48600 -6.96700 77.02800 1.000 29.44300 193 ASN A N 1
ATOM 1130 C CA . ASN A 1 193 ? -23.47400 -6.99300 75.57000 1.000 29.65882 193 ASN A CA 1
ATOM 1131 C C . ASN A 1 193 ? -23.84400 -5.63400 74.99500 1.000 34.62784 193 ASN A C 1
ATOM 1132 O O . ASN A 1 193 ? -24.69700 -4.92600 75.53900 1.000 36.22276 193 ASN A O 1
ATOM 1137 N N . PHE A 1 194 ? -23.21800 -5.28800 73.87200 1.000 30.00360 194 PHE A N 1
ATOM 1138 C CA . PHE A 1 194 ? -23.41500 -3.99700 73.22700 1.000 25.98469 194 PHE A CA 1
ATOM 1139 C C . PHE A 1 194 ? -24.36300 -4.14200 72.04100 1.000 34.25937 194 PHE A C 1
ATOM 1140 O O . PHE A 1 194 ? -24.21800 -5.06800 71.23600 1.000 35.80429 194 PHE A O 1
ATOM 1148 N N . ASP A 1 195 ? -25.32300 -3.22800 71.93500 1.000 28.61659 195 ASP A N 1
ATOM 1149 C CA . ASP A 1 195 ? -26.26800 -3.20700 70.82400 1.000 30.39575 195 ASP A CA 1
ATOM 1150 C C . ASP A 1 195 ? -25.92500 -2.01400 69.94300 1.000 31.77749 195 ASP A C 1
ATOM 1151 O O . ASP A 1 195 ? -26.17800 -0.86600 70.34200 1.000 31.34586 195 ASP A O 1
ATOM 1156 N N . PRO A 1 196 ? -25.34300 -2.22100 68.76000 1.000 32.14070 196 PRO A N 1
ATOM 1157 C CA . PRO A 1 196 ? -24.94400 -1.07200 67.92800 1.000 34.36201 196 PRO A CA 1
ATOM 1158 C C . PRO A 1 196 ? -26.11400 -0.24300 67.43200 1.000 34.23305 196 PRO A C 1
ATOM 1159 O O . PRO A 1 196 ? -25.90900 0.90000 67.00500 1.000 33.98565 196 PRO A O 1
ATOM 1163 N N . ALA A 1 197 ? -27.33700 -0.76500 67.48700 1.000 37.13866 197 ALA A N 1
ATOM 1164 C CA . ALA A 1 197 ? -28.49100 0.01800 67.07200 1.000 41.02597 197 ALA A CA 1
ATOM 1165 C C . ALA A 1 197 ? -29.02600 0.91900 68.17700 1.000 33.75668 197 ALA A C 1
ATOM 1166 O O . ALA A 1 197 ? -29.86600 1.78100 67.89300 1.000 35.78324 197 ALA A O 1
ATOM 1168 N N . ASN A 1 198 ? -28.55300 0.75600 69.41400 1.000 30.95634 198 ASN A N 1
ATOM 1169 C CA . ASN A 1 198 ? -29.06500 1.49600 70.56900 1.000 36.20960 198 ASN A CA 1
ATOM 1170 C C . ASN A 1 198 ? -30.58900 1.42700 70.64300 1.000 33.04080 198 ASN A C 1
ATOM 1171 O O . ASN A 1 198 ? -31.27200 2.43300 70.84700 1.000 35.50952 198 ASN A O 1
ATOM 1176 N N . SER A 1 199 ? -31.12100 0.21900 70.47800 1.000 32.41441 199 SER A N 1
ATOM 1177 C CA . SER A 1 199 ? -32.56700 0.03300 70.53500 1.000 42.00767 199 SER A CA 1
ATOM 1178 C C . SER A 1 199 ? -33.10200 0.46200 71.89400 1.000 45.49756 199 SER A C 1
ATOM 1179 O O . SER A 1 199 ? -32.53500 0.11400 72.93400 1.000 37.81506 199 SER A O 1
ATOM 1182 N N . SER A 1 200 ? -34.18800 1.23800 71.87900 1.000 39.32840 200 SER A N 1
ATOM 1183 C CA . SER A 1 200 ? -34.82400 1.76300 73.08600 1.000 42.48930 200 SER A CA 1
ATOM 1184 C C . SER A 1 200 ? -33.88000 2.61800 73.93100 1.000 45.12646 200 SER A C 1
ATOM 1185 O O . SER A 1 200 ? -34.13900 2.83300 75.12000 1.000 38.79676 200 SER A O 1
ATOM 1188 N N . ASP A 1 201 ? -32.78700 3.10600 73.33400 1.000 40.65224 201 ASP A N 1
ATOM 1189 C CA . ASP A 1 201 ? -31.84800 4.01900 73.99200 1.000 38.67306 201 ASP A CA 1
ATOM 1190 C C . ASP A 1 201 ? -31.17000 3.37100 75.19600 1.000 35.72797 201 ASP A C 1
ATOM 1191 O O . ASP A 1 201 ? -30.78700 4.05700 76.14400 1.000 40.00743 201 ASP A O 1
ATOM 1196 N N . LYS A 1 202 ? -31.00400 2.04800 75.17000 1.000 36.73072 202 LYS A N 1
ATOM 1197 C CA . LYS A 1 202 ? -30.55000 1.34500 76.36600 1.000 37.27026 202 LYS A CA 1
ATOM 1198 C C . LYS A 1 202 ? -29.04400 1.45000 76.57300 1.000 39.04942 202 LYS A C 1
ATOM 1199 O O . LYS A 1 202 ? -28.57700 1.37600 77.71400 1.000 35.65427 202 LYS A O 1
ATOM 1205 N N . MET A 1 203 ? -28.26900 1.63100 75.50700 1.000 33.66719 203 MET A N 1
ATOM 1206 C CA . MET A 1 203 ? -26.82100 1.66800 75.66100 1.000 30.62999 203 MET A CA 1
ATOM 1207 C C . MET A 1 203 ? -26.38900 2.96100 76.33900 1.000 37.87559 203 MET A C 1
ATOM 1208 O O . MET A 1 203 ? -25.82700 3.85500 75.70000 1.000 34.64626 203 MET A O 1
ATOM 1213 N N . LYS A 1 204 ? -26.66500 3.06000 77.63900 1.000 31.93014 204 LYS A N 1
ATOM 1214 C CA . LYS A 1 204 ? -26.31400 4.20500 78.46300 1.000 32.11701 204 LYS A CA 1
ATOM 1215 C C . LYS A 1 204 ? -25.41500 3.74300 79.60000 1.000 39.30471 204 LYS A C 1
ATOM 1216 O O . LYS A 1 204 ? -25.63100 2.67300 80.17900 1.000 36.44384 204 LYS A O 1
ATOM 1222 N N . LEU A 1 205 ? -24.40800 4.54000 79.91400 1.000 31.02740 205 LEU A N 1
ATOM 1223 C CA . LEU A 1 205 ? -23.56900 4.20600 81.05400 1.000 33.58297 205 LEU A CA 1
ATOM 1224 C C . LEU A 1 205 ? -24.22000 4.70100 82.34400 1.000 37.80980 205 LEU A C 1
ATOM 1225 O O . LEU A 1 205 ? -24.83100 5.77200 82.35700 1.000 39.52842 205 LEU A O 1
ATOM 1230 N N . PRO A 1 206 ? -24.10800 3.94600 83.43400 1.000 41.09966 206 PRO A N 1
ATOM 1231 C CA . PRO A 1 206 ? -24.58700 4.44100 84.72700 1.000 40.08902 206 PRO A CA 1
ATOM 1232 C C . PRO A 1 206 ? -23.77300 5.64000 85.17700 1.000 39.71266 206 PRO A C 1
ATOM 1233 O O . PRO A 1 206 ? -22.68400 5.91500 84.66900 1.000 36.63597 206 PRO A O 1
ATOM 1237 N N . LYS A 1 207 ? -24.31400 6.36300 86.15200 1.000 38.61516 207 LYS A N 1
ATOM 1238 C CA . LYS A 1 207 ? -23.52700 7.40300 86.79400 1.000 47.11618 207 LYS A CA 1
ATOM 1239 C C . LYS A 1 207 ? -22.58400 6.73900 87.78200 1.000 38.07562 207 LYS A C 1
ATOM 1240 O O . LYS A 1 207 ? -23.02400 6.01900 88.68400 1.000 48.71900 207 LYS A O 1
ATOM 1246 N N . PHE A 1 208 ? -21.29400 6.95800 87.59200 1.000 37.43607 208 PHE A N 1
ATOM 1247 C CA . PHE A 1 208 ? -20.27300 6.47500 88.50300 1.000 31.72222 208 PHE A CA 1
ATOM 1248 C C . PHE A 1 208 ? -19.74800 7.64500 89.31800 1.000 34.24884 208 PHE A C 1
ATOM 1249 O O . PHE A 1 208 ? -19.67900 8.77600 88.82800 1.000 38.56778 208 PHE A O 1
ATOM 1257 N N . ASN A 1 209 ? -19.42400 7.36700 90.57100 1.000 38.52304 209 ASN A N 1
ATOM 1258 C CA . ASN A 1 209 ? -18.87100 8.33900 91.49800 1.000 37.95192 209 ASN A CA 1
ATOM 1259 C C . ASN A 1 209 ? -18.17800 7.53700 92.59000 1.000 34.91734 209 ASN A C 1
ATOM 1260 O O . ASN A 1 209 ? -18.71700 7.38900 93.69300 1.000 32.95921 209 ASN A O 1
ATOM 1265 N N . PRO A 1 210 ? -17.00700 6.96800 92.30200 1.000 33.01712 210 PRO A N 1
ATOM 1266 C CA . PRO A 1 210 ? -16.38400 6.04400 93.25400 1.000 35.34108 210 PRO A CA 1
ATOM 1267 C C . PRO A 1 210 ? -16.11900 6.70600 94.59400 1.000 29.89306 210 PRO A C 1
ATOM 1268 O O . PRO A 1 210 ? -15.72800 7.87400 94.66800 1.000 29.30351 210 PRO A O 1
ATOM 1272 N N . VAL A 1 211 ? -16.37300 5.95100 95.66000 1.000 29.32720 211 VAL A N 1
ATOM 1273 C CA . VAL A 1 211 ? -16.12900 6.41000 97.01700 1.000 34.41728 211 VAL A CA 1
ATOM 1274 C C . VAL A 1 211 ? -15.30700 5.36100 97.74600 1.000 28.98769 211 VAL A C 1
ATOM 1275 O O . VAL A 1 211 ? -15.31100 4.17600 97.40300 1.000 31.47746 211 VAL A O 1
ATOM 1279 N N . ALA A 1 212 ? -14.59100 5.82100 98.76400 1.000 30.07729 212 ALA A N 1
ATOM 1280 C CA . ALA A 1 212 ? -13.93900 4.94600 99.72300 1.000 31.29323 212 ALA A CA 1
ATOM 1281 C C . ALA A 1 212 ? -14.80400 4.92100 100.97400 1.000 27.33486 212 ALA A C 1
ATOM 1282 O O . ALA A 1 212 ? -15.02700 5.96500 101.59500 1.000 30.51155 212 ALA A O 1
ATOM 1284 N N . LYS A 1 213 ? -15.32700 3.74500 101.31400 1.000 30.28258 213 LYS A N 1
ATOM 1285 C CA . LYS A 1 213 ? -16.13400 3.56600 102.51600 1.000 32.59338 213 LYS A CA 1
ATOM 1286 C C . LYS A 1 213 ? -15.25300 2.91300 103.57300 1.000 31.05899 213 LYS A C 1
ATOM 1287 O O . LYS A 1 213 ? -14.86500 1.74900 103.43700 1.000 32.27492 213 LYS A O 1
ATOM 1293 N N . ILE A 1 214 ? -14.93900 3.66500 104.61700 1.000 31.08004 214 ILE A N 1
ATOM 1294 C CA . ILE A 1 214 ? -13.99900 3.24000 105.64400 1.000 29.69567 214 ILE A CA 1
ATOM 1295 C C . ILE A 1 214 ? -14.78500 2.78600 106.86500 1.000 30.41154 214 ILE A C 1
ATOM 1296 O O . ILE A 1 214 ? -15.68500 3.49600 107.33100 1.000 35.79113 214 ILE A O 1
ATOM 1301 N N . GLY A 1 215 ? -14.46200 1.59500 107.37200 1.000 31.71170 215 GLY A N 1
ATOM 1302 C CA . GLY A 1 215 ? -15.12800 1.06800 108.55000 1.000 33.95407 215 GLY A CA 1
ATOM 1303 C C . GLY A 1 215 ? -14.21700 0.95900 109.75500 1.000 30.52208 215 GLY A C 1
ATOM 1304 O O . GLY A 1 215 ? -13.08600 0.48000 109.64700 1.000 29.05875 215 GLY A O 1
ATOM 1305 N N . ILE A 1 216 ? -14.70600 1.39400 110.91100 1.000 30.58525 216 ILE A N 1
ATOM 1306 C CA . ILE A 1 216 ? -13.98500 1.31700 112.17600 1.000 31.33534 216 ILE A CA 1
ATOM 1307 C C . ILE A 1 216 ? -14.92500 0.69300 113.19800 1.000 29.15613 216 ILE A C 1
ATOM 1308 O O . ILE A 1 216 ? -15.99100 1.25000 113.48500 1.000 30.55893 216 ILE A O 1
ATOM 1313 N N . ASN A 1 217 ? -14.54400 -0.46500 113.73100 1.000 34.91208 217 ASN A N 1
ATOM 1314 C CA . ASN A 1 217 ? -15.36900 -1.20000 114.68200 1.000 34.00671 217 ASN A CA 1
ATOM 1315 C C . ASN A 1 217 ? -14.55900 -1.49100 115.93600 1.000 33.83827 217 ASN A C 1
ATOM 1316 O O . ASN A 1 217 ? -13.51200 -2.13900 115.86000 1.000 38.44408 217 ASN A O 1
ATOM 1321 N N . CYS A 1 218 ? -15.04500 -1.03100 117.08900 1.000 31.87487 218 CYS A N 1
ATOM 1322 C CA . CYS A 1 218 ? -14.42100 -1.33000 118.37300 1.000 33.51454 218 CYS A CA 1
ATOM 1323 C C . CYS A 1 218 ? -15.30500 -2.30000 119.13900 1.000 36.25435 218 CYS A C 1
ATOM 1324 O O . CYS A 1 218 ? -16.52200 -2.10600 119.21200 1.000 35.60427 218 CYS A O 1
ATOM 1327 N N . LYS A 1 219 ? -14.69300 -3.33900 119.70300 1.000 34.85944 219 LYS A N 1
ATOM 1328 C CA . LYS A 1 219 ? -15.39700 -4.31800 120.52300 1.000 37.69663 219 LYS A CA 1
ATOM 1329 C C . LYS A 1 219 ? -14.67700 -4.42600 121.85800 1.000 36.34383 219 LYS A C 1
ATOM 1330 O O . LYS A 1 219 ? -13.48100 -4.72900 121.89400 1.000 33.98829 219 LYS A O 1
ATOM 1336 N N . LYS A 1 220 ? -15.39600 -4.18300 122.95600 1.000 33.72510 220 LYS A N 1
ATOM 1337 C CA . LYS A 1 220 ? -14.73400 -4.21300 124.25800 1.000 34.19884 220 LYS A CA 1
ATOM 1338 C C . LYS A 1 220 ? -14.25600 -5.61500 124.61900 1.000 38.59147 220 LYS A C 1
ATOM 1339 O O . LYS A 1 220 ? -13.29300 -5.76300 125.38000 1.000 38.08088 220 LYS A O 1
ATOM 1345 N N . GLY A 1 221 ? -14.89900 -6.64600 124.08400 1.000 37.58609 221 GLY A N 1
ATOM 1346 C CA . GLY A 1 221 ? -14.59200 -8.01000 124.45600 1.000 35.50952 221 GLY A CA 1
ATOM 1347 C C . GLY A 1 221 ? -15.44300 -8.49000 125.61900 1.000 42.90514 221 GLY A C 1
ATOM 1348 O O . GLY A 1 221 ? -16.00100 -7.71000 126.39000 1.000 41.80764 221 GLY A O 1
ATOM 1349 N N . GLY A 1 222 ? -15.53300 -9.81200 125.74300 1.000 45.37123 222 GLY A N 1
ATOM 1350 C CA . GLY A 1 222 ? -16.37500 -10.41000 126.76000 1.000 54.44863 222 GLY A CA 1
ATOM 1351 C C . GLY A 1 222 ? -17.80900 -10.53000 126.29000 1.000 56.04356 222 GLY A C 1
ATOM 1352 O O . GLY A 1 222 ? -18.33000 -11.63700 126.13000 1.000 61.90479 222 GLY A O 1
ATOM 1353 N N . ASP A 1 223 ? -18.45500 -9.39200 126.06200 1.000 51.76147 223 ASP A N 1
ATOM 1354 C CA . ASP A 1 223 ? -19.77800 -9.33300 125.46600 1.000 52.65105 223 ASP A CA 1
ATOM 1355 C C . ASP A 1 223 ? -19.66000 -8.78400 124.04400 1.000 50.26392 223 ASP A C 1
ATOM 1356 O O . ASP A 1 223 ? -18.55800 -8.64800 123.49800 1.000 46.40556 223 ASP A O 1
ATOM 1361 N N . THR A 1 224 ? -20.80400 -8.46500 123.44000 1.000 50.12706 224 THR A N 1
ATOM 1362 C CA . THR A 1 224 ? -20.84800 -7.97700 122.06800 1.000 44.80011 224 THR A CA 1
ATOM 1363 C C . THR A 1 224 ? -20.80700 -6.45600 121.97100 1.000 44.02896 224 THR A C 1
ATOM 1364 O O . THR A 1 224 ? -21.02100 -5.91400 120.88300 1.000 43.14201 224 THR A O 1
ATOM 1368 N N . ASN A 1 225 ? -20.51600 -5.76100 123.06600 1.000 39.92847 225 ASN A N 1
ATOM 1369 C CA . ASN A 1 225 ? -20.66400 -4.31500 123.10600 1.000 44.84485 225 ASN A CA 1
ATOM 1370 C C . ASN A 1 225 ? -19.44600 -3.60000 122.53200 1.000 36.88863 225 ASN A C 1
ATOM 1371 O O . ASN A 1 225 ? -18.36200 -4.17100 122.38100 1.000 42.83145 225 ASN A O 1
ATOM 1376 N N . ASN A 1 226 ? -19.63700 -2.30900 122.24800 1.000 39.00994 226 ASN A N 1
ATOM 1377 C CA . ASN A 1 226 ? -18.57300 -1.44900 121.74200 1.000 43.14728 226 ASN A CA 1
ATOM 1378 C C . ASN A 1 226 ? -17.65800 -0.99900 122.87300 1.000 37.20183 226 ASN A C 1
ATOM 1379 O O . ASN A 1 226 ? -17.66800 -1.59000 123.95600 1.000 38.84150 226 ASN A O 1
ATOM 1384 N N . CYS A 1 227 ? -16.89200 0.06800 122.63700 1.000 40.48907 227 CYS A N 1
ATOM 1385 C CA . CYS A 1 227 ? -15.92100 0.58100 123.59700 1.000 39.04416 227 CYS A CA 1
ATOM 1386 C C . CYS A 1 227 ? -16.31800 1.94400 124.15600 1.000 37.88349 227 CYS A C 1
ATOM 1387 O O . CYS A 1 227 ? -15.45600 2.73400 124.54900 1.000 38.64148 227 CYS A O 1
ATOM 1390 N N . ASN A 1 228 ? -17.61500 2.23900 124.20100 1.000 37.43870 228 ASN A N 1
ATOM 1391 C CA . ASN A 1 228 ? -18.03500 3.52800 124.73600 1.000 35.62796 228 ASN A CA 1
ATOM 1392 C C . ASN A 1 228 ? -17.73100 3.63100 126.22900 1.000 36.08327 228 ASN A C 1
ATOM 1393 O O . ASN A 1 228 ? -17.27400 4.67800 126.70500 1.000 38.64937 228 ASN A O 1
ATOM 1398 N N . ALA A 1 229 ? -17.98200 2.56100 126.98300 1.000 36.34383 229 ALA A N 1
ATOM 1399 C CA . ALA A 1 229 ? -17.84100 2.58100 128.43300 1.000 36.90706 229 ALA A CA 1
ATOM 1400 C C . ALA A 1 229 ? -16.68400 1.73700 128.94400 1.000 38.58357 229 ALA A C 1
ATOM 1401 O O . ALA A 1 229 ? -16.38600 1.78800 130.14400 1.000 39.23365 229 ALA A O 1
ATOM 1403 N N . ASN A 1 230 ? -16.03700 0.95800 128.07900 1.000 36.80968 230 ASN A N 1
ATOM 1404 C CA . ASN A 1 230 ? -14.93800 0.09200 128.47400 1.000 40.53907 230 ASN A CA 1
ATOM 1405 C C . ASN A 1 230 ? -13.88000 0.10100 127.38400 1.000 45.85813 230 ASN A C 1
ATOM 1406 O O . ASN A 1 230 ? -14.19300 0.18700 126.19400 1.000 39.79688 230 ASN A O 1
ATOM 1411 N N . ALA A 1 231 ? -12.62200 0.01000 127.79600 1.000 41.45760 231 ALA A N 1
ATOM 1412 C CA . ALA A 1 231 ? -11.56300 -0.12200 126.81500 1.000 35.95431 231 ALA A CA 1
ATOM 1413 C C . ALA A 1 231 ? -11.53800 -1.54300 126.25700 1.000 41.06282 231 ALA A C 1
ATOM 1414 O O . ALA A 1 231 ? -12.22000 -2.44900 126.74400 1.000 37.23868 231 ALA A O 1
ATOM 1416 N N . MET A 1 232 ? -10.73900 -1.72800 125.21000 1.000 38.45987 232 MET A N 1
ATOM 1417 C CA . MET A 1 232 ? -10.48600 -3.05500 124.66300 1.000 39.39420 232 MET A CA 1
ATOM 1418 C C . MET A 1 232 ? -9.92200 -3.97200 125.73900 1.000 36.63860 232 MET A C 1
ATOM 1419 O O . MET A 1 232 ? -8.80600 -3.74600 126.21500 1.000 35.92799 232 MET A O 1
ATOM 1424 N N . ALA A 1 233 ? -10.66200 -5.00600 126.13100 1.000 39.47579 233 ALA A N 1
ATOM 1425 C CA . ALA A 1 233 ? -10.18700 -5.87100 127.20300 1.000 41.09966 233 ALA A CA 1
ATOM 1426 C C . ALA A 1 233 ? -8.98800 -6.68800 126.74000 1.000 36.83073 233 ALA A C 1
ATOM 1427 O O . ALA A 1 233 ? -8.91300 -7.10600 125.58000 1.000 37.33342 233 ALA A O 1
ATOM 1429 N N . GLN A 1 234 ? -8.04900 -6.91300 127.66200 1.000 40.14166 234 GLN A N 1
ATOM 1430 C CA . GLN A 1 234 ? -6.83600 -7.66700 127.36000 1.000 34.75680 234 GLN A CA 1
ATOM 1431 C C . GLN A 1 234 ? -7.17400 -9.01500 126.73600 1.000 44.27899 234 GLN A C 1
ATOM 1432 O O . GLN A 1 234 ? -7.97000 -9.78400 127.28400 1.000 44.20004 234 GLN A O 1
ATOM 1438 N N . ASN A 1 235 ? -6.58800 -9.26700 125.55900 1.000 38.99941 235 ASN A N 1
ATOM 1439 C CA . ASN A 1 235 ? -6.67900 -10.52400 124.81500 1.000 43.89737 235 ASN A CA 1
ATOM 1440 C C . ASN A 1 235 ? -7.99800 -10.70500 124.06800 1.000 40.71541 235 ASN A C 1
ATOM 1441 O O . ASN A 1 235 ? -8.05700 -11.49400 123.12000 1.000 47.60834 235 ASN A O 1
ATOM 1446 N N . THR A 1 236 ? -9.05700 -9.99500 124.46200 1.000 39.11258 236 THR A N 1
ATOM 1447 C CA . THR A 1 236 ? -10.36300 -10.19300 123.84000 1.000 38.54410 236 THR A CA 1
ATOM 1448 C C . THR A 1 236 ? -10.90900 -8.96200 123.13400 1.000 34.40412 236 THR A C 1
ATOM 1449 O O . THR A 1 236 ? -11.66400 -9.11300 122.17200 1.000 42.31034 236 THR A O 1
ATOM 1453 N N . GLY A 1 237 ? -10.57900 -7.75900 123.59400 1.000 39.77845 237 GLY A N 1
ATOM 1454 C CA . GLY A 1 237 ? -11.04000 -6.56200 122.91200 1.000 33.65667 237 GLY A CA 1
ATOM 1455 C C . GLY A 1 237 ? -10.33900 -6.39000 121.57500 1.000 34.59625 237 GLY A C 1
ATOM 1456 O O . GLY A 1 237 ? -9.15000 -6.68100 121.43000 1.000 34.71206 237 GLY A O 1
ATOM 1457 N N . LYS A 1 238 ? -11.08800 -5.90800 120.58200 1.000 36.97022 238 LYS A N 1
ATOM 1458 C CA . LYS A 1 238 ? -10.56900 -5.81900 119.22400 1.000 35.20948 238 LYS A CA 1
ATOM 1459 C C . LYS A 1 238 ? -10.96900 -4.49500 118.59100 1.000 32.35651 238 LYS A C 1
ATOM 1460 O O . LYS A 1 238 ? -11.99600 -3.90200 118.93500 1.000 38.16773 238 LYS A O 1
ATOM 1466 N N . LEU A 1 239 ? -10.14600 -4.04000 117.64900 1.000 35.35950 239 LEU A N 1
ATOM 1467 C CA . LEU A 1 239 ? -10.42000 -2.84300 116.86400 1.000 32.31440 239 LEU A CA 1
ATOM 1468 C C . LEU A 1 239 ? -10.17700 -3.18000 115.40300 1.000 35.84640 239 LEU A C 1
ATOM 1469 O O . LEU A 1 239 ? -9.04900 -3.51100 115.02700 1.000 33.41190 239 LEU A O 1
ATOM 1474 N N . GLN A 1 240 ? -11.22700 -3.10000 114.58600 1.000 34.49361 240 GLN A N 1
ATOM 1475 C CA . GLN A 1 240 ? -11.16900 -3.51600 113.19300 1.000 33.94091 240 GLN A CA 1
ATOM 1476 C C . GLN A 1 240 ? -11.33200 -2.32100 112.26500 1.000 29.96675 240 GLN A C 1
ATOM 1477 O O . GLN A 1 240 ? -12.20000 -1.46700 112.47300 1.000 30.86423 240 GLN A O 1
ATOM 1483 N N . PHE A 1 241 ? -10.49700 -2.28800 111.23100 1.000 30.83001 241 PHE A N 1
ATOM 1484 C CA . PHE A 1 241 ? -10.40400 -1.18300 110.29100 1.000 33.88301 241 PHE A CA 1
ATOM 1485 C C . PHE A 1 241 ? -10.41200 -1.76400 108.88700 1.000 34.71732 241 PHE A C 1
ATOM 1486 O O . PHE A 1 241 ? -9.66700 -2.70600 108.60000 1.000 35.72270 241 PHE A O 1
ATOM 1494 N N . ASP A 1 242 ? -11.27200 -1.23400 108.02400 1.000 39.47315 242 ASP A N 1
ATOM 1495 C CA . ASP A 1 242 ? -11.29100 -1.70700 106.64900 1.000 41.30758 242 ASP A CA 1
ATOM 1496 C C . ASP A 1 242 ? -11.68600 -0.57700 105.70900 1.000 37.14656 242 ASP A C 1
ATOM 1497 O O . ASP A 1 242 ? -12.19800 0.46600 106.12800 1.000 33.56455 242 ASP A O 1
ATOM 1502 N N . VAL A 1 243 ? -11.40600 -0.79200 104.42400 1.000 36.55701 243 VAL A N 1
ATOM 1503 C CA . VAL A 1 243 ? -11.79200 0.12900 103.36200 1.000 35.19106 243 VAL A CA 1
ATOM 1504 C C . VAL A 1 243 ? -12.37800 -0.68100 102.21400 1.000 32.41441 243 VAL A C 1
ATOM 1505 O O . VAL A 1 243 ? -11.77500 -1.66200 101.76800 1.000 37.83348 243 VAL A O 1
ATOM 1509 N N . LYS A 1 244 ? -13.55900 -0.27900 101.75500 1.000 31.94594 244 LYS A N 1
ATOM 1510 C CA . LYS A 1 244 ? -14.17400 -0.80500 100.54700 1.000 32.19333 244 LYS A CA 1
ATOM 1511 C C . LYS A 1 244 ? -14.34000 0.33900 99.55900 1.000 32.22755 244 LYS A C 1
ATOM 1512 O O . LYS A 1 244 ? -14.68000 1.46000 99.95000 1.000 35.75165 244 LYS A O 1
ATOM 1518 N N . ILE A 1 245 ? -14.08400 0.06800 98.28000 1.000 31.31428 245 ILE A N 1
ATOM 1519 C CA . ILE A 1 245 ? -14.38200 1.01600 97.21300 1.000 28.20075 245 ILE A CA 1
ATOM 1520 C C . ILE A 1 245 ? -15.74400 0.66700 96.63600 1.000 29.94833 245 ILE A C 1
ATOM 1521 O O . ILE A 1 245 ? -16.01300 -0.49900 96.32200 1.000 29.38510 245 ILE A O 1
ATOM 1526 N N . GLU A 1 246 ? -16.61000 1.66800 96.51300 1.000 31.34586 246 GLU A N 1
ATOM 1527 C CA . GLU A 1 246 ? -17.91900 1.49900 95.90100 1.000 30.71947 246 GLU A CA 1
ATOM 1528 C C . GLU A 1 246 ? -17.98200 2.34500 94.63800 1.000 29.47195 246 GLU A C 1
ATOM 1529 O O . GLU A 1 246 ? -17.43200 3.45000 94.59700 1.000 31.02477 246 GLU A O 1
ATOM 1535 N N . ALA A 1 247 ? -18.64600 1.82500 93.60100 1.000 33.03291 247 ALA A N 1
ATOM 1536 C CA . ALA A 1 247 ? -18.63700 2.50700 92.30700 1.000 30.66420 247 ALA A CA 1
ATOM 1537 C C . ALA A 1 247 ? -19.49300 3.76700 92.32000 1.000 35.00946 247 ALA A C 1
ATOM 1538 O O . ALA A 1 247 ? -19.21800 4.70900 91.56800 1.000 30.60367 247 ALA A O 1
ATOM 1540 N N . MET A 1 248 ? -20.52700 3.79800 93.15600 1.000 31.03530 248 MET A N 1
ATOM 1541 C CA . MET A 1 248 ? -21.43200 4.92600 93.30900 1.000 31.65380 248 MET A CA 1
ATOM 1542 C C . MET A 1 248 ? -21.59600 5.22800 94.79200 1.000 40.04691 248 MET A C 1
ATOM 1543 O O . MET A 1 248 ? -21.78100 4.31300 95.60000 1.000 40.80226 248 MET A O 1
ATOM 1548 N N . GLY A 1 249 ? -21.52300 6.50600 95.15000 1.000 32.79604 249 GLY A N 1
ATOM 1549 C CA . GLY A 1 249 ? -21.72500 6.87800 96.53800 1.000 34.38044 249 GLY A CA 1
ATOM 1550 C C . GLY A 1 249 ? -21.73600 8.38100 96.70300 1.000 39.48368 249 GLY A C 1
ATOM 1551 O O . GLY A 1 249 ? -21.59400 9.14000 95.74100 1.000 45.04487 249 GLY A O 1
ATOM 1552 N N . THR A 1 250 ? -21.90000 8.79900 97.95500 1.000 40.26535 250 THR A N 1
ATOM 1553 C CA . THR A 1 250 ? -21.94500 10.20500 98.32900 1.000 44.67115 250 THR A CA 1
ATOM 1554 C C . THR A 1 250 ? -21.05000 10.44000 99.53500 1.000 46.64243 250 THR A C 1
ATOM 1555 O O . THR A 1 250 ? -21.01200 9.61800 100.45500 1.000 39.27050 250 THR A O 1
ATOM 1559 N N . GLN A 1 251 ? -20.34400 11.56900 99.53600 1.000 38.53883 251 GLN A N 1
ATOM 1560 C CA . GLN A 1 251 ? -19.47800 11.89200 100.65900 1.000 44.95539 251 GLN A CA 1
ATOM 1561 C C . GLN A 1 251 ? -20.29800 12.08900 101.92700 1.000 37.40448 251 GLN A C 1
ATOM 1562 O O . GLN A 1 251 ? -21.35100 12.73100 101.91400 1.000 39.58896 251 GLN A O 1
ATOM 1568 N N . GLY A 1 252 ? -19.80900 11.52600 103.02700 1.000 38.50988 252 GLY A N 1
ATOM 1569 C CA . GLY A 1 252 ? -20.48900 11.65400 104.30100 1.000 40.59434 252 GLY A CA 1
ATOM 1570 C C . GLY A 1 252 ? -19.55900 11.43200 105.47400 1.000 39.52316 252 GLY A C 1
ATOM 1571 O O . GLY A 1 252 ? -18.82000 10.44300 105.50500 1.000 36.78599 252 GLY A O 1
ATOM 1572 N N . GLY A 1 253 ? -19.58700 12.34600 106.43800 1.000 37.69926 253 GLY A N 1
ATOM 1573 C CA . GLY A 1 253 ? -18.72200 12.25100 107.59800 1.000 39.63633 253 GLY A CA 1
ATOM 1574 C C . GLY A 1 253 ? -19.06000 11.07000 108.48900 1.000 41.07071 253 GLY A C 1
ATOM 1575 O O . GLY A 1 253 ? -20.06700 10.38100 108.31700 1.000 39.39683 253 GLY A O 1
ATOM 1576 N N . ASN A 1 254 ? -18.18700 10.84100 109.47300 1.000 37.68347 254 ASN A N 1
ATOM 1577 C CA . ASN A 1 254 ? -18.34200 9.70100 110.36600 1.000 37.97034 254 ASN A CA 1
ATOM 1578 C C . ASN A 1 254 ? -19.69500 9.74400 111.06800 1.000 40.97860 254 ASN A C 1
ATOM 1579 O O . ASN A 1 254 ? -20.22500 10.81000 111.39400 1.000 38.88361 254 ASN A O 1
ATOM 1584 N N . ASP A 1 255 ? -20.25400 8.55800 111.29100 1.000 35.38582 255 ASP A N 1
ATOM 1585 C CA . ASP A 1 255 ? -21.55000 8.39200 111.93300 1.000 36.53070 255 ASP A CA 1
ATOM 1586 C C . ASP A 1 255 ? -21.42500 7.82600 113.35200 1.000 42.94462 255 ASP A C 1
ATOM 1587 O O . ASP A 1 255 ? -22.29200 7.08200 113.81700 1.000 48.32158 255 ASP A O 1
ATOM 1592 N N . ALA A 1 256 ? -20.35900 8.20500 114.06700 1.000 41.02860 256 ALA A N 1
ATOM 1593 C CA . ALA A 1 256 ? -20.18300 7.77000 115.45000 1.000 35.74113 256 ALA A CA 1
ATOM 1594 C C . ALA A 1 256 ? -21.25100 8.32900 116.38000 1.000 44.50797 256 ALA A C 1
ATOM 1595 O O . ALA A 1 256 ? -21.47600 7.76300 117.45600 1.000 41.25495 256 ALA A O 1
ATOM 1597 N N . ALA A 1 257 ? -21.91500 9.42100 115.99400 1.000 47.96628 257 ALA A N 1
ATOM 1598 C CA . ALA A 1 257 ? -22.94400 10.00800 116.84300 1.000 42.79460 257 ALA A CA 1
ATOM 1599 C C . ALA A 1 257 ? -24.15300 9.09800 117.01000 1.000 46.23449 257 ALA A C 1
ATOM 1600 O O . ALA A 1 257 ? -24.94900 9.31600 117.92700 1.000 44.03160 257 ALA A O 1
ATOM 1602 N N . SER A 1 258 ? -24.31000 8.08500 116.16100 1.000 40.11270 258 SER A N 1
ATOM 1603 C CA . SER A 1 258 ? -25.40900 7.14100 116.29600 1.000 42.53931 258 SER A CA 1
ATOM 1604 C C . SER A 1 258 ? -24.94700 5.72900 116.63200 1.000 46.48189 258 SER A C 1
ATOM 1605 O O . SER A 1 258 ? -25.78900 4.83800 116.78700 1.000 50.99822 258 SER A O 1
ATOM 1608 N N . LYS A 1 259 ? -23.64100 5.50100 116.77600 1.000 43.36046 259 LYS A N 1
ATOM 1609 C CA . LYS A 1 259 ? -23.14800 4.15000 117.01700 1.000 43.56838 259 LYS A CA 1
ATOM 1610 C C . LYS A 1 259 ? -22.24200 4.07800 118.24100 1.000 43.60523 259 LYS A C 1
ATOM 1611 O O . LYS A 1 259 ? -22.15300 3.03000 118.88900 1.000 39.28366 259 LYS A O 1
ATOM 1617 N N . TRP A 1 260 ? -21.55900 5.17600 118.56300 1.000 39.48631 260 TRP A N 1
ATOM 1618 C CA . TRP A 1 260 ? -20.64200 5.21000 119.69400 1.000 42.52089 260 TRP A CA 1
ATOM 1619 C C . TRP A 1 260 ? -21.11100 6.14500 120.80300 1.000 46.94247 260 TRP A C 1
ATOM 1620 O O . TRP A 1 260 ? -20.32600 6.46100 121.70300 1.000 41.94713 260 TRP A O 1
ATOM 1631 N N . GLU A 1 261 ? -22.37200 6.58000 120.76900 1.000 44.73957 261 GLU A N 1
ATOM 1632 C CA . GLU A 1 261 ? -22.89200 7.53500 121.74100 1.000 46.42399 261 GLU A CA 1
ATOM 1633 C C . GLU A 1 261 ? -23.31800 6.88800 123.05100 1.000 45.50546 261 GLU A C 1
ATOM 1634 O O . GLU A 1 261 ? -23.58400 7.60800 124.02200 1.000 44.51586 261 GLU A O 1
ATOM 1640 N N . SER A 1 262 ? -23.39200 5.56200 123.10300 1.000 43.73156 262 SER A N 1
ATOM 1641 C CA . SER A 1 262 ? -23.71900 4.84400 124.32700 1.000 47.37673 262 SER A CA 1
ATOM 1642 C C . SER A 1 262 ? -23.13400 3.44500 124.22200 1.000 42.62090 262 SER A C 1
ATOM 1643 O O . SER A 1 262 ? -22.72100 3.00100 123.14700 1.000 44.61061 262 SER A O 1
ATOM 1646 N N . ALA A 1 263 ? -23.10200 2.75300 125.35700 1.000 43.04200 263 ALA A N 1
ATOM 1647 C CA . ALA A 1 263 ? -22.61700 1.37800 125.40600 1.000 47.22672 263 ALA A CA 1
ATOM 1648 C C . ALA A 1 263 ? -23.69900 0.46000 124.85300 1.000 42.54721 263 ALA A C 1
ATOM 1649 O O . ALA A 1 263 ? -24.76500 0.31100 125.45700 1.000 47.54254 263 ALA A O 1
ATOM 1651 N N . LYS A 1 264 ? -23.43000 -0.15900 123.71000 1.000 47.67677 264 LYS A N 1
ATOM 1652 C CA . LYS A 1 264 ? -24.39400 -1.04000 123.06500 1.000 48.60846 264 LYS A CA 1
ATOM 1653 C C . LYS A 1 264 ? -23.63300 -1.96900 122.12900 1.000 44.77379 264 LYS A C 1
ATOM 1654 O O . LYS A 1 264 ? -22.40700 -1.89200 122.01500 1.000 40.85227 264 LYS A O 1
ATOM 1660 N N . ALA A 1 265 ? -24.37500 -2.84900 121.45700 1.000 46.93984 265 ALA A N 1
ATOM 1661 C CA . ALA A 1 265 ? -23.77800 -3.81600 120.54300 1.000 46.62138 265 ALA A CA 1
ATOM 1662 C C . ALA A 1 265 ? -22.90700 -3.12000 119.50500 1.000 40.83384 265 ALA A C 1
ATOM 1663 O O . ALA A 1 265 ? -23.31900 -2.13600 118.88600 1.000 43.51838 265 ALA A O 1
ATOM 1665 N N . ALA A 1 266 ? -21.69500 -3.64100 119.32200 1.000 40.86543 266 ALA A N 1
ATOM 1666 C CA . ALA A 1 266 ? -20.72800 -3.00700 118.43700 1.000 41.17073 266 ALA A CA 1
ATOM 1667 C C . ALA A 1 266 ? -21.20300 -3.05000 116.99300 1.000 36.30435 266 ALA A C 1
ATOM 1668 O O . ALA A 1 266 ? -21.64500 -4.09400 116.50200 1.000 41.03913 266 ALA A O 1
ATOM 1670 N N . GLU A 1 267 ? -21.11700 -1.90700 116.31500 1.000 36.84915 267 GLU A N 1
ATOM 1671 C CA . GLU A 1 267 ? -21.31300 -1.82800 114.87400 1.000 39.68634 267 GLU A CA 1
ATOM 1672 C C . GLU A 1 267 ? -20.26900 -0.87300 114.31700 1.000 39.60212 267 GLU A C 1
ATOM 1673 O O . GLU A 1 267 ? -19.92800 0.12200 114.97400 1.000 38.44408 267 GLU A O 1
ATOM 1679 N N . PRO A 1 268 ? -19.74900 -1.14500 113.12300 1.000 39.59948 268 PRO A N 1
ATOM 1680 C CA . PRO A 1 268 ? -18.67700 -0.30000 112.58200 1.000 38.97046 268 PRO A CA 1
ATOM 1681 C C . PRO A 1 268 ? -19.16000 1.11500 112.29900 1.000 39.80214 268 PRO A C 1
ATOM 1682 O O . PRO A 1 268 ? -20.27700 1.33200 111.82500 1.000 38.43882 268 PRO A O 1
ATOM 1686 N N . VAL A 1 269 ? -18.30300 2.08200 112.61500 1.000 37.83875 269 VAL A N 1
ATOM 1687 C CA . VAL A 1 269 ? -18.51900 3.46700 112.21300 1.000 31.06688 269 VAL A CA 1
ATOM 1688 C C . VAL A 1 269 ? -18.00100 3.63800 110.79200 1.000 34.03303 269 VAL A C 1
ATOM 1689 O O . VAL A 1 269 ? -16.89300 3.19200 110.46800 1.000 37.97561 269 VAL A O 1
ATOM 1693 N N . TYR A 1 270 ? -18.79800 4.27900 109.94000 1.000 31.63011 270 TYR A N 1
ATOM 1694 C CA . TYR A 1 270 ? -18.46800 4.43400 108.53000 1.000 31.24059 270 TYR A CA 1
ATOM 1695 C C . TYR A 1 270 ? -18.14500 5.88100 108.18600 1.000 30.64052 270 TYR A C 1
ATOM 1696 O O . TYR A 1 270 ? -18.79000 6.81300 108.67600 1.000 33.79353 270 TYR A O 1
ATOM 1705 N N . ILE A 1 271 ? -17.14100 6.05000 107.33300 1.000 31.98278 271 ILE A N 1
ATOM 1706 C CA . ILE A 1 271 ? -16.81300 7.31500 106.69400 1.000 30.11677 271 ILE A CA 1
ATOM 1707 C C . ILE A 1 271 ? -16.81500 7.05400 105.19600 1.000 29.55091 271 ILE A C 1
ATOM 1708 O O . ILE A 1 271 ? -16.24600 6.05500 104.74100 1.000 30.37996 271 ILE A O 1
ATOM 1713 N N . THR A 1 272 ? -17.47300 7.92200 104.43300 1.000 30.61946 272 THR A N 1
ATOM 1714 C CA . THR A 1 272 ? -17.52500 7.78200 102.98200 1.000 35.18580 272 THR A CA 1
ATOM 1715 C C . THR A 1 272 ? -16.88300 9.00800 102.35300 1.000 31.18532 272 THR A C 1
ATOM 1716 O O . THR A 1 272 ? -17.35400 10.13200 102.55600 1.000 34.50414 272 THR A O 1
ATOM 1720 N N . ASN A 1 273 ? -15.80700 8.79400 101.59900 1.000 33.52507 273 ASN A N 1
ATOM 1721 C CA . ASN A 1 273 ? -15.05500 9.88000 100.98700 1.000 34.55941 273 ASN A CA 1
ATOM 1722 C C . ASN A 1 273 ? -15.05100 9.69600 99.47700 1.000 30.93002 273 ASN A C 1
ATOM 1723 O O . ASN A 1 273 ? -14.82200 8.58500 98.98600 1.000 28.85083 273 ASN A O 1
ATOM 1728 N N . GLU A 1 274 ? -15.29400 10.78200 98.74500 1.000 30.68789 274 GLU A N 1
ATOM 1729 C CA . GLU A 1 274 ? -15.34900 10.71400 97.28900 1.000 33.52244 274 GLU A CA 1
ATOM 1730 C C . GLU A 1 274 ? -13.94100 10.76500 96.70600 1.000 34.86997 274 GLU A C 1
ATOM 1731 O O . GLU A 1 274 ? -13.14800 11.65000 97.04600 1.000 38.83624 274 GLU A O 1
ATOM 1737 N N . LEU A 1 275 ? -13.63900 9.81300 95.82300 1.000 35.67007 275 LEU A N 1
ATOM 1738 C CA . LEU A 1 275 ? -12.30500 9.66200 95.25100 1.000 33.14871 275 LEU A CA 1
ATOM 1739 C C . LEU A 1 275 ? -12.08200 10.52300 94.01400 1.000 37.55450 275 LEU A C 1
ATOM 1740 O O . LEU A 1 275 ? -10.93700 10.89700 93.72500 1.000 31.41166 275 LEU A O 1
ATOM 1745 N N . ASN A 1 276 ? -13.14800 10.83800 93.27600 1.000 32.50653 276 ASN A N 1
ATOM 1746 C CA . ASN A 1 276 ? -13.05200 11.57200 92.01300 1.000 33.57245 276 ASN A CA 1
ATOM 1747 C C . ASN A 1 276 ? -11.97000 10.97700 91.11500 1.000 29.20350 276 ASN A C 1
ATOM 1748 O O . ASN A 1 276 ? -11.08400 11.67200 90.61300 1.000 32.34072 276 ASN A O 1
ATOM 1753 N N . ILE A 1 277 ? -12.03400 9.66000 90.94200 1.000 31.33270 277 ILE A N 1
ATOM 1754 C CA . ILE A 1 277 ? -11.21500 8.95200 89.96900 1.000 35.11474 277 ILE A CA 1
ATOM 1755 C C . ILE A 1 277 ? -12.14200 8.14300 89.07300 1.000 35.00946 277 ILE A C 1
ATOM 1756 O O . ILE A 1 277 ? -13.25200 7.77500 89.47200 1.000 35.57532 277 ILE A O 1
ATOM 1761 N N . ILE A 1 278 ? -11.69000 7.90800 87.83700 1.000 29.67987 278 ILE A N 1
ATOM 1762 C CA . ILE A 1 278 ? -12.28700 6.95100 86.90500 1.000 31.98278 278 ILE A CA 1
ATOM 1763 C C . ILE A 1 278 ? -13.58900 7.46100 86.29100 1.000 32.76182 278 ILE A C 1
ATOM 1764 O O . ILE A 1 278 ? -13.83300 7.25800 85.09600 1.000 31.17742 278 ILE A O 1
ATOM 1769 N N . ALA A 1 279 ? -14.42100 8.14200 87.08400 1.000 28.89294 279 ALA A N 1
ATOM 1770 C CA . ALA A 1 279 ? -15.73600 8.55600 86.59300 1.000 30.52998 279 ALA A CA 1
ATOM 1771 C C . ALA A 1 279 ? -15.62900 9.39700 85.32400 1.000 38.60726 279 ALA A C 1
ATOM 1772 O O . ALA A 1 279 ? -16.40800 9.21200 84.38000 1.000 30.93002 279 ALA A O 1
ATOM 1774 N N . LYS A 1 280 ? -14.67300 10.32600 85.27800 1.000 35.61216 280 LYS A N 1
ATOM 1775 C CA . LYS A 1 280 ? -14.58700 11.21100 84.12300 1.000 33.74878 280 LYS A CA 1
ATOM 1776 C C . LYS A 1 280 ? -14.21500 10.43800 82.86400 1.000 33.82511 280 LYS A C 1
ATOM 1777 O O . LYS A 1 280 ? -14.76900 10.68900 81.78800 1.000 33.90933 280 LYS A O 1
ATOM 1783 N N . THR A 1 281 ? -13.29800 9.47300 82.98400 1.000 32.66181 281 THR A N 1
ATOM 1784 C CA . THR A 1 281 ? -12.97400 8.62300 81.84000 1.000 35.64901 281 THR A CA 1
ATOM 1785 C C . THR A 1 281 ? -14.21600 7.91800 81.30700 1.000 35.81219 281 THR A C 1
ATOM 1786 O O . THR A 1 281 ? -14.42600 7.84600 80.09000 1.000 27.38749 281 THR A O 1
ATOM 1790 N N . LEU A 1 282 ? -15.06000 7.41000 82.20300 1.000 31.88277 282 LEU A N 1
ATOM 1791 C CA . LEU A 1 282 ? -16.26200 6.71100 81.76300 1.000 33.32242 282 LEU A CA 1
ATOM 1792 C C . LEU A 1 282 ? -17.26100 7.67200 81.12700 1.000 34.44887 282 LEU A C 1
ATOM 1793 O O . LEU A 1 282 ? -17.85300 7.35400 80.08800 1.000 29.74041 282 LEU A O 1
ATOM 1798 N N . GLU A 1 283 ? -17.45100 8.85600 81.72200 1.000 30.65104 283 GLU A N 1
ATOM 1799 C CA . GLU A 1 283 ? -18.29500 9.87300 81.09700 1.000 32.55127 283 GLU A CA 1
ATOM 1800 C C . GLU A 1 283 ? -17.83000 10.17600 79.67700 1.000 34.49624 283 GLU A C 1
ATOM 1801 O O . GLU A 1 283 ? -18.63700 10.22500 78.74100 1.000 34.65152 283 GLU A O 1
ATOM 1807 N N A SER A 1 284 ? -16.52300 10.38700 79.50200 0.560 32.45652 284 SER A N 1
ATOM 1808 N N B SER A 1 284 ? -16.52300 10.39200 79.49800 0.440 32.50653 284 SER A N 1
ATOM 1809 C CA A SER A 1 284 ? -15.99800 10.68800 78.17300 0.560 31.69591 284 SER A CA 1
ATOM 1810 C CA B SER A 1 284 ? -16.00300 10.68300 78.16300 0.440 31.66959 284 SER A CA 1
ATOM 1811 C C A SER A 1 284 ? -16.17700 9.51200 77.21900 0.560 31.14847 284 SER A C 1
ATOM 1812 C C B SER A 1 284 ? -16.20900 9.50700 77.21700 0.440 30.82212 284 SER A C 1
ATOM 1813 O O A SER A 1 284 ? -16.40700 9.71500 76.02000 0.560 30.40891 284 SER A O 1
ATOM 1814 O O B SER A 1 284 ? -16.47800 9.69900 76.02300 0.440 30.37733 284 SER A O 1
ATOM 1819 N N . ALA A 1 285 ? -16.08400 8.28100 77.72900 1.000 27.60068 285 ALA A N 1
ATOM 1820 C CA . ALA A 1 285 ? -16.31100 7.11000 76.88900 1.000 27.69806 285 ALA A CA 1
ATOM 1821 C C . ALA A 1 285 ? -17.76500 7.01900 76.44200 1.000 36.52017 285 ALA A C 1
ATOM 1822 O O . ALA A 1 285 ? -18.04500 6.59400 75.31700 1.000 29.30088 285 ALA A O 1
ATOM 1824 N N . GLY A 1 286 ? -18.70400 7.39900 77.31300 1.000 32.86447 286 GLY A N 1
ATOM 1825 C CA . GLY A 1 286 ? -20.10500 7.37200 76.92400 1.000 31.63011 286 GLY A CA 1
ATOM 1826 C C . GLY A 1 286 ? -20.41400 8.35000 75.80900 1.000 32.39336 286 GLY A C 1
ATOM 1827 O O . GLY A 1 286 ? -21.12800 8.02000 74.86000 1.000 32.50653 286 GLY A O 1
ATOM 1828 N N . VAL A 1 287 ? -19.88200 9.56900 75.91100 1.000 33.18029 287 VAL A N 1
ATOM 1829 C CA . VAL A 1 287 ? -20.02600 10.53700 74.83000 1.000 37.33869 287 VAL A CA 1
ATOM 1830 C C . VAL A 1 287 ? -19.38400 10.00800 73.55500 1.000 33.29083 287 VAL A C 1
ATOM 1831 O O . VAL A 1 287 ? -19.96100 10.10800 72.46400 1.000 33.21977 287 VAL A O 1
ATOM 1835 N N . ALA A 1 288 ? -18.19100 9.42200 73.67600 1.000 33.79353 288 ALA A N 1
ATOM 1836 C CA . ALA A 1 288 ? -17.50500 8.87700 72.51000 1.000 33.31189 288 ALA A CA 1
ATOM 1837 C C . ALA A 1 288 ? -18.30600 7.75200 71.87200 1.000 34.63573 288 ALA A C 1
ATOM 1838 O O . ALA A 1 288 ? -18.38000 7.65500 70.64000 1.000 28.82451 288 ALA A O 1
ATOM 1840 N N . ASN A 1 289 ? -18.91000 6.88500 72.69000 1.000 27.96651 289 ASN A N 1
ATOM 1841 C CA . ASN A 1 289 ? -19.70900 5.79900 72.13400 1.000 28.56658 289 ASN A CA 1
ATOM 1842 C C . ASN A 1 289 ? -20.92600 6.33700 71.39200 1.000 30.11677 289 ASN A C 1
ATOM 1843 O O . ASN A 1 289 ? -21.33100 5.77800 70.36700 1.000 32.12227 289 ASN A O 1
ATOM 1848 N N . GLN A 1 290 ? -21.52100 7.42400 71.88900 1.000 27.58225 290 GLN A N 1
ATOM 1849 C CA . GLN A 1 290 ? -22.68600 7.98300 71.21400 1.000 29.73778 290 GLN A CA 1
ATOM 1850 C C . GLN A 1 290 ? -22.30000 8.59200 69.87400 1.000 35.53058 290 GLN A C 1
ATOM 1851 O O . GLN A 1 290 ? -23.03100 8.44800 68.88900 1.000 32.19860 290 GLN A O 1
ATOM 1857 N N . ALA A 1 291 ? -21.15800 9.28100 69.82000 1.000 37.18867 291 ALA A N 1
ATOM 1858 C CA . ALA A 1 291 ? -20.70400 9.85500 68.55800 1.000 36.68071 291 ALA A CA 1
ATOM 1859 C C . ALA A 1 291 ? -20.37400 8.76400 67.54900 1.000 33.67772 291 ALA A C 1
ATOM 1860 O O . ALA A 1 291 ? -20.69800 8.88300 66.36200 1.000 33.90670 291 ALA A O 1
ATOM 1862 N N . LEU A 1 292 ? -19.73100 7.68900 68.00600 1.000 39.41525 292 LEU A N 1
ATOM 1863 C CA . LEU A 1 292 ? -19.41200 6.58200 67.11100 1.000 30.89844 292 LEU A CA 1
ATOM 1864 C C . LEU A 1 292 ? -20.67600 5.88100 66.62700 1.000 37.47555 292 LEU A C 1
ATOM 1865 O O . LEU A 1 292 ? -20.79800 5.56400 65.43700 1.000 32.75656 292 LEU A O 1
ATOM 1870 N N . GLN A 1 293 ? -21.62500 5.63300 67.53500 1.000 29.56144 293 GLN A N 1
ATOM 1871 C CA . GLN A 1 293 ? -22.87600 4.98500 67.15300 1.000 29.15613 293 GLN A CA 1
ATOM 1872 C C . GLN A 1 293 ? -23.56100 5.72100 66.01200 1.000 31.66959 293 GLN A C 1
ATOM 1873 O O . GLN A 1 293 ? -24.05600 5.09600 65.06800 1.000 32.40652 293 GLN A O 1
ATOM 1879 N N . ASN A 1 294 ? -23.61100 7.05200 66.08900 1.000 34.19621 294 ASN A N 1
ATOM 1880 C CA . ASN A 1 294 ? -24.32100 7.82100 65.07600 1.000 36.88074 294 ASN A CA 1
ATOM 1881 C C . ASN A 1 294 ? -23.66900 7.66600 63.70800 1.000 39.10732 294 ASN A C 1
ATOM 1882 O O . ASN A 1 294 ? -24.36300 7.51700 62.69600 1.000 34.26200 294 ASN A O 1
ATOM 1887 N N . GLU A 1 295 ? -22.33600 7.68000 63.66200 1.000 34.82786 295 GLU A N 1
ATOM 1888 C CA . GLU A 1 295 ? -21.63200 7.52800 62.39400 1.000 31.51167 295 GLU A CA 1
ATOM 1889 C C . GLU A 1 295 ? -21.70200 6.09200 61.88400 1.000 32.63812 295 GLU A C 1
ATOM 1890 O O . GLU A 1 295 ? -21.82600 5.86400 60.67500 1.000 37.65978 295 GLU A O 1
ATOM 1896 N N . PHE A 1 296 ? -21.63200 5.11100 62.78200 1.000 29.49827 296 PHE A N 1
ATOM 1897 C CA . PHE A 1 296 ? -21.49200 3.72300 62.35500 1.000 35.87799 296 PHE A CA 1
ATOM 1898 C C . PHE A 1 296 ? -22.81700 2.98900 62.19100 1.000 31.84592 296 PHE A C 1
ATOM 1899 O O . PHE A 1 296 ? -22.81400 1.84500 61.71900 1.000 33.08291 296 PHE A O 1
ATOM 1907 N N . LYS A 1 297 ? -23.94100 3.60600 62.55600 1.000 33.70667 297 LYS A N 1
ATOM 1908 C CA . LYS A 1 297 ? -25.22100 2.91000 62.47100 1.000 39.03626 297 LYS A CA 1
ATOM 1909 C C . LYS A 1 297 ? -25.62900 2.61600 61.03600 1.000 39.23628 297 LYS A C 1
ATOM 1910 O O . LYS A 1 297 ? -26.49600 1.76400 60.81800 1.000 40.11797 297 LYS A O 1
ATOM 1916 N N . GLN A 1 298 ? -25.03100 3.29700 60.06000 1.000 35.79903 298 GLN A N 1
ATOM 1917 C CA . GLN A 1 298 ? -25.34600 3.06600 58.65800 1.000 36.30435 298 GLN A CA 1
ATOM 1918 C C . GLN A 1 298 ? -24.13200 3.40700 57.80300 1.000 38.01245 298 GLN A C 1
ATOM 1919 O O . GLN A 1 298 ? -23.30300 4.23900 58.18100 1.000 35.15421 298 GLN A O 1
ATOM 1925 N N . ASN A 1 299 ? -24.03300 2.74800 56.65200 1.000 36.79389 299 ASN A N 1
ATOM 1926 C CA . ASN A 1 299 ? -23.05400 3.12500 55.64200 1.000 33.98565 299 ASN A CA 1
ATOM 1927 C C . ASN A 1 299 ? -23.50300 2.54800 54.30900 1.000 38.98889 299 ASN A C 1
ATOM 1928 O O . ASN A 1 299 ? -24.19400 1.52800 54.26100 1.000 35.68849 299 ASN A O 1
ATOM 1933 N N . SER A 1 300 ? -23.10500 3.21800 53.22900 1.000 37.97824 300 SER A N 1
ATOM 1934 C CA . SER A 1 300 ? -23.60300 2.91900 51.89300 1.000 37.74137 300 SER A CA 1
ATOM 1935 C C . SER A 1 300 ? -22.58200 2.19500 51.02200 1.000 41.36022 300 SER A C 1
ATOM 1936 O O . SER A 1 300 ? -22.77000 2.11400 49.80300 1.000 36.59123 300 SER A O 1
ATOM 1939 N N . CYS A 1 301 ? -21.50600 1.67800 51.60800 1.000 35.89378 301 CYS A N 1
ATOM 1940 C CA . CYS A 1 301 ? -20.51200 0.93900 50.83700 1.000 38.78886 301 CYS A CA 1
ATOM 1941 C C . CYS A 1 301 ? -21.11000 -0.37800 50.34900 1.000 43.39731 301 CYS A C 1
ATOM 1942 O O . CYS A 1 301 ? -21.52400 -1.21800 51.15400 1.000 39.44947 301 CYS A O 1
ATOM 1945 N N . ALA A 1 302 ? -21.16100 -0.55500 49.03200 1.000 35.98853 302 ALA A N 1
ATOM 1946 C CA . ALA A 1 302 ? -21.76700 -1.74600 48.45700 1.000 33.55665 302 ALA A CA 1
ATOM 1947 C C . ALA A 1 302 ? -20.78300 -2.90800 48.44100 1.000 33.36716 302 ALA A C 1
ATOM 1948 O O . ALA A 1 302 ? -19.56200 -2.72300 48.39400 1.000 32.58285 302 ALA A O 1
ATOM 1950 N N . GLU A 1 303 ? -21.33000 -4.11600 48.48800 1.000 31.56431 303 GLU A N 1
ATOM 1951 C CA . GLU A 1 303 ? -20.50500 -5.31200 48.36800 1.000 33.58561 303 GLU A CA 1
ATOM 1952 C C . GLU A 1 303 ? -20.14700 -5.54300 46.90600 1.000 31.13268 303 GLU A C 1
ATOM 1953 O O . GLU A 1 303 ? -21.02900 -5.48400 46.04600 1.000 30.62736 303 GLU A O 1
ATOM 1959 N N . PRO A 1 304 ? -18.87800 -5.79400 46.58500 1.000 35.08579 304 PRO A N 1
ATOM 1960 C CA . PRO A 1 304 ? -18.51400 -6.06100 45.18600 1.000 29.31404 304 PRO A CA 1
ATOM 1961 C C . PRO A 1 304 ? -19.17100 -7.33500 44.68500 1.000 32.91184 304 PRO A C 1
ATOM 1962 O O . PRO A 1 304 ? -19.27300 -8.33200 45.40300 1.000 35.93852 304 PRO A O 1
ATOM 1966 N N . SER A 1 305 ? -19.60900 -7.29600 43.43000 1.000 32.78025 305 SER A N 1
ATOM 1967 C CA . SER A 1 305 ? -20.35100 -8.39900 42.85000 1.000 33.50402 305 SER A CA 1
ATOM 1968 C C . SER A 1 305 ? -20.12100 -8.41000 41.34800 1.000 31.82487 305 SER A C 1
ATOM 1969 O O . SER A 1 305 ? -19.85500 -7.37000 40.74100 1.000 31.46956 305 SER A O 1
ATOM 1972 N N . GLU A 1 306 ? -20.21100 -9.60000 40.75500 1.000 32.56969 306 GLU A N 1
ATOM 1973 C CA . GLU A 1 306 ? -20.19000 -9.74900 39.30700 1.000 30.90634 306 GLU A CA 1
ATOM 1974 C C . GLU A 1 306 ? -21.56100 -10.10100 38.74300 1.000 37.77032 306 GLU A C 1
ATOM 1975 O O . GLU A 1 306 ? -21.67900 -10.34300 37.53700 1.000 36.30962 306 GLU A O 1
ATOM 1981 N N . GLU A 1 307 ? -22.59700 -10.13200 39.58100 1.000 34.23832 307 GLU A N 1
ATOM 1982 C CA . GLU A 1 307 ? -23.94400 -10.45300 39.12500 1.000 32.64076 307 GLU A CA 1
ATOM 1983 C C . GLU A 1 307 ? -24.54400 -9.29400 38.34200 1.000 29.76409 307 GLU A C 1
ATOM 1984 O O . GLU A 1 307 ? -24.44200 -8.13200 38.74900 1.000 32.99080 307 GLU A O 1
ATOM 1990 N N . TYR A 1 308 ? -25.19600 -9.61800 37.21900 1.000 34.79101 308 TYR A N 1
ATOM 1991 C CA . TYR A 1 308 ? -25.86700 -8.59000 36.42700 1.000 34.10146 308 TYR A CA 1
ATOM 1992 C C . TYR A 1 308 ? -26.89300 -7.82400 37.25600 1.000 35.96747 308 TYR A C 1
ATOM 1993 O O . TYR A 1 308 ? -27.05200 -6.60800 37.09000 1.000 30.71684 308 TYR A O 1
ATOM 2002 N N . SER A 1 309 ? -27.58700 -8.51400 38.16500 1.000 33.45138 309 SER A N 1
ATOM 2003 C CA . SER A 1 309 ? -28.65400 -7.87500 38.92800 1.000 44.37374 309 SER A CA 1
ATOM 2004 C C . SER A 1 309 ? -28.13900 -6.77000 39.84300 1.000 42.22348 309 SER A C 1
ATOM 2005 O O . SER A 1 309 ? -28.90600 -5.86700 40.19100 1.000 42.12874 309 SER A O 1
ATOM 2008 N N . ASP A 1 310 ? -26.86800 -6.81100 40.24100 1.000 35.68849 310 ASP A N 1
ATOM 2009 C CA . ASP A 1 310 ? -26.32100 -5.70300 41.01000 1.000 35.99642 310 ASP A CA 1
ATOM 2010 C C . ASP A 1 310 ? -25.88000 -4.54200 40.12600 1.000 35.98063 310 ASP A C 1
ATOM 2011 O O . ASP A 1 310 ? -25.84200 -3.40200 40.59900 1.000 46.46610 310 ASP A O 1
ATOM 2016 N N . PHE A 1 311 ? -25.54800 -4.79600 38.86000 1.000 34.98051 311 PHE A N 1
ATOM 2017 C CA . PHE A 1 311 ? -25.23800 -3.69200 37.96200 1.000 31.57221 311 PHE A CA 1
ATOM 2018 C C . PHE A 1 311 ? -26.49700 -3.01000 37.44200 1.000 31.60905 311 PHE A C 1
ATOM 2019 O O . PHE A 1 311 ? -26.49100 -1.79100 37.23700 1.000 38.40197 311 PHE A O 1
ATOM 2027 N N . SER A 1 312 ? -27.58700 -3.75900 37.24200 1.000 32.34335 312 SER A N 1
ATOM 2028 C CA . SER A 1 312 ? -28.81100 -3.14300 36.73500 1.000 40.28641 312 SER A CA 1
ATOM 2029 C C . SER A 1 312 ? -29.42600 -2.17300 37.73800 1.000 34.38307 312 SER A C 1
ATOM 2030 O O . SER A 1 312 ? -30.21700 -1.31200 37.34000 1.000 40.16271 312 SER A O 1
ATOM 2033 N N . ASN A 1 313 ? -29.08100 -2.28700 39.02300 1.000 40.52854 313 ASN A N 1
ATOM 2034 C CA . ASN A 1 313 ? -29.55200 -1.33200 40.01900 1.000 35.94115 313 ASN A CA 1
ATOM 2035 C C . ASN A 1 313 ? -28.92000 0.04400 39.86700 1.000 38.98625 313 ASN A C 1
ATOM 2036 O O . ASN A 1 313 ? -29.43700 1.00600 40.44400 1.000 38.79413 313 ASN A O 1
ATOM 2041 N N . SER A 1 314 ? -27.82700 0.16400 39.11900 1.000 35.90957 314 SER A N 1
ATOM 2042 C CA . SER A 1 314 ? -27.09000 1.41600 39.02600 1.000 32.47495 314 SER A CA 1
ATOM 2043 C C . SER A 1 314 ? -27.59300 2.25000 37.85400 1.000 39.81267 314 SER A C 1
ATOM 2044 O O . SER A 1 314 ? -27.70800 1.75200 36.72800 1.000 34.16989 314 SER A O 1
ATOM 2047 N N . GLY A 1 315 ? -27.88800 3.52400 38.12200 1.000 35.85956 315 GLY A N 1
ATOM 2048 C CA . GLY A 1 315 ? -28.19500 4.43900 37.03600 1.000 37.62030 315 GLY A CA 1
ATOM 2049 C C . GLY A 1 315 ? -26.98200 4.78300 36.19700 1.000 34.90945 315 GLY A C 1
ATOM 2050 O O . GLY A 1 315 ? -27.10900 5.06000 35.00100 1.000 36.27014 315 GLY A O 1
ATOM 2051 N N . ASP A 1 316 ? -25.79300 4.78000 36.80800 1.000 36.67545 316 ASP A N 1
ATOM 2052 C CA . ASP A 1 316 ? -24.56800 4.97200 36.03900 1.000 37.30447 316 ASP A CA 1
ATOM 2053 C C . ASP A 1 316 ? -24.41800 3.88800 34.98200 1.000 31.29059 316 ASP A C 1
ATOM 2054 O O . ASP A 1 316 ? -24.02400 4.16800 33.84400 1.000 32.58285 316 ASP A O 1
ATOM 2059 N N . PHE A 1 317 ? -24.73500 2.64500 35.34700 1.000 30.32732 317 PHE A N 1
ATOM 2060 C CA . PHE A 1 317 ? -24.63800 1.52200 34.42000 1.000 29.40089 317 PHE A CA 1
ATOM 2061 C C . PHE A 1 317 ? -25.54800 1.71900 33.21300 1.000 33.49349 317 PHE A C 1
ATOM 2062 O O . PHE A 1 317 ? -25.10900 1.59500 32.06200 1.000 30.08519 317 PHE A O 1
ATOM 2070 N N A SER A 1 318 ? -26.82500 2.03000 33.45700 0.390 34.12778 318 SER A N 1
ATOM 2071 N N B SER A 1 318 ? -26.82300 2.03900 33.45700 0.610 34.14620 318 SER A N 1
ATOM 2072 C CA A SER A 1 318 ? -27.77000 2.17700 32.35400 0.390 31.44061 318 SER A CA 1
ATOM 2073 C CA B SER A 1 318 ? -27.77300 2.17600 32.35600 0.610 31.43008 318 SER A CA 1
ATOM 2074 C C A SER A 1 318 ? -27.45100 3.40100 31.50500 0.390 33.96197 318 SER A C 1
ATOM 2075 C C B SER A 1 318 ? -27.47200 3.40700 31.50900 0.610 34.03303 318 SER A C 1
ATOM 2076 O O A SER A 1 318 ? -27.54700 3.34900 30.27200 0.390 31.82224 318 SER A O 1
ATOM 2077 O O B SER A 1 318 ? -27.59400 3.36400 30.27800 0.610 31.83276 318 SER A O 1
ATOM 2082 N N . ARG A 1 319 ? -27.08100 4.51500 32.14500 1.000 34.23305 319 ARG A N 1
ATOM 2083 C CA . ARG A 1 319 ? -26.73100 5.71400 31.38400 1.000 33.66193 319 ARG A CA 1
ATOM 2084 C C . ARG A 1 319 ? -25.55800 5.45000 30.45300 1.000 36.08854 319 ARG A C 1
ATOM 2085 O O . ARG A 1 319 ? -25.55400 5.90300 29.30100 1.000 32.03279 319 ARG A O 1
ATOM 2093 N N . GLN A 1 320 ? -24.55400 4.71300 30.93700 1.000 32.77235 320 GLN A N 1
ATOM 2094 C CA . GLN A 1 320 ? -23.38700 4.41700 30.11500 1.000 33.17766 320 GLN A CA 1
ATOM 2095 C C . GLN A 1 320 ? -23.71700 3.44300 28.99000 1.000 29.21403 320 GLN A C 1
ATOM 2096 O O . GLN A 1 320 ? -23.11900 3.52700 27.91300 1.000 30.90897 320 GLN A O 1
ATOM 2102 N N . ILE A 1 321 ? -24.65600 2.51800 29.21100 1.000 31.00898 321 ILE A N 1
ATOM 2103 C CA . ILE A 1 321 ? -25.07600 1.62000 28.13500 1.000 32.99869 321 ILE A CA 1
ATOM 2104 C C . ILE A 1 321 ? -25.64800 2.41900 26.97300 1.000 32.48811 321 ILE A C 1
ATOM 2105 O O . ILE A 1 321 ? -25.28000 2.21000 25.81100 1.000 33.56192 321 ILE A O 1
ATOM 2110 N N . ILE A 1 322 ? -26.56700 3.33900 27.26900 1.000 36.58597 322 ILE A N 1
ATOM 2111 C CA . ILE A 1 322 ? -27.12600 4.19200 26.22600 1.000 33.25399 322 ILE A CA 1
ATOM 2112 C C . ILE A 1 322 ? -26.03000 5.04000 25.58900 1.000 32.87499 322 ILE A C 1
ATOM 2113 O O . ILE A 1 322 ? -26.03000 5.27000 24.37500 1.000 32.75919 322 ILE A O 1
ATOM 2118 N N . ARG A 1 323 ? -25.07300 5.50300 26.39200 1.000 35.03841 323 ARG A N 1
ATOM 2119 C CA . ARG A 1 323 ? -23.98600 6.31300 25.85200 1.000 35.53321 323 ARG A CA 1
ATOM 2120 C C . ARG A 1 323 ? -23.11200 5.50900 24.89800 1.000 35.38319 323 ARG A C 1
ATOM 2121 O O . ARG A 1 323 ? -22.65400 6.03500 23.87800 1.000 38.89677 323 ARG A O 1
ATOM 2129 N N . SER A 1 324 ? -22.87500 4.23300 25.20500 1.000 35.01736 324 SER A N 1
ATOM 2130 C CA . SER A 1 324 ? -21.91500 3.43600 24.45300 1.000 38.29670 324 SER A CA 1
ATOM 2131 C C . SER A 1 324 ? -22.53200 2.64700 23.30500 1.000 41.11546 324 SER A C 1
ATOM 2132 O O . SER A 1 324 ? -21.81900 2.31400 22.35400 1.000 35.21212 324 SER A O 1
ATOM 2135 N N . TYR A 1 325 ? -23.82800 2.32300 23.36700 1.000 36.23066 325 TYR A N 1
ATOM 2136 C CA . TYR A 1 325 ? -24.44600 1.46000 22.36800 1.000 39.47052 325 TYR A CA 1
ATOM 2137 C C . TYR A 1 325 ? -25.55100 2.11600 21.55100 1.000 36.35699 325 TYR A C 1
ATOM 2138 O O . TYR A 1 325 ? -25.83400 1.64000 20.44600 1.000 36.05432 325 TYR A O 1
ATOM 2147 N N . SER A 1 326 ? -26.18100 3.17400 22.04600 1.000 39.50474 326 SER A N 1
ATOM 2148 C CA . SER A 1 326 ? -27.24500 3.82900 21.29700 1.000 42.48667 326 SER A CA 1
ATOM 2149 C C . SER A 1 326 ? -26.62700 4.77200 20.26900 1.000 45.50282 326 SER A C 1
ATOM 2150 O O . SER A 1 326 ? -25.41400 4.79100 20.05800 1.000 47.20829 326 SER A O 1
ATOM 2153 N N . AS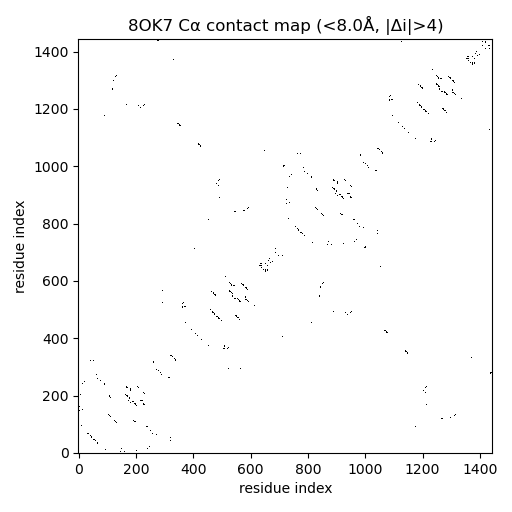N A 1 327 ? -27.46100 5.57500 19.61700 1.000 51.05086 327 ASN A N 1
ATOM 2154 C CA . ASN A 1 327 ? -26.99000 6.55300 18.64600 1.000 63.31549 327 ASN A CA 1
ATOM 2155 C C . ASN A 1 327 ? -26.78700 7.93400 19.25000 1.000 59.14393 327 ASN A C 1
ATOM 2156 O O . ASN A 1 327 ? -26.41400 8.86300 18.52600 1.000 59.35975 327 ASN A O 1
ATOM 2161 N N . ASN A 1 328 ? -27.03200 8.09300 20.54600 1.000 48.19788 328 ASN A N 1
ATOM 2162 C CA . ASN A 1 328 ? -26.80600 9.34700 21.25600 1.000 50.52711 328 ASN A CA 1
ATOM 2163 C C . ASN A 1 328 ? -25.58500 9.14400 22.15000 1.000 43.53417 328 ASN A C 1
ATOM 2164 O O . ASN A 1 328 ? -25.70700 8.76300 23.31500 1.000 38.11246 328 ASN A O 1
ATOM 2169 N N . LYS A 1 329 ? -24.40000 9.39500 21.58700 1.000 41.21284 329 LYS A N 1
ATOM 2170 C CA . LYS A 1 329 ? -23.16700 9.29400 22.36100 1.000 42.34192 329 LYS A CA 1
ATOM 2171 C C . LYS A 1 329 ? -23.15700 10.23600 23.55700 1.000 36.39121 329 LYS A C 1
ATOM 2172 O O . LYS A 1 329 ? -22.41800 9.99300 24.51600 1.000 41.37075 329 LYS A O 1
ATOM 2178 N N . ASP A 1 330 ? -23.95200 11.30700 23.51600 1.000 38.62042 330 ASP A N 1
ATOM 2179 C CA . ASP A 1 330 ? -23.99800 12.31100 24.57000 1.000 40.17324 330 ASP A CA 1
ATOM 2180 C C . ASP A 1 330 ? -25.18100 12.11900 25.51500 1.000 42.75513 330 ASP A C 1
ATOM 2181 O O . ASP A 1 330 ? -25.59600 13.08000 26.17400 1.000 46.41609 330 ASP A O 1
ATOM 2186 N N . ASN A 1 331 ? -25.73500 10.90900 25.59000 1.000 38.04404 331 ASN A N 1
ATOM 2187 C CA . ASN A 1 331 ? -26.90800 10.67700 26.42400 1.000 37.26236 331 ASN A CA 1
ATOM 2188 C C . ASN A 1 331 ? -26.58600 10.93600 27.88700 1.000 39.52842 331 ASN A C 1
ATOM 2189 O O . ASN A 1 331 ? -25.52000 10.56300 28.38000 1.000 34.94893 331 ASN A O 1
ATOM 2194 N N . GLU A 1 332 ? -27.52100 11.57400 28.58600 1.000 43.27624 332 GLU A N 1
ATOM 2195 C CA . GLU A 1 332 ? -27.39200 11.79100 30.01700 1.000 40.20745 332 GLU A CA 1
ATOM 2196 C C . GLU A 1 332 ? -28.52900 11.17000 30.81600 1.000 45.56073 332 GLU A C 1
ATOM 2197 O O . GLU A 1 332 ? -28.49000 11.21000 32.05100 1.000 41.74711 332 GLU A O 1
ATOM 2203 N N . LYS A 1 333 ? -29.53300 10.59800 30.15500 1.000 43.21044 333 LYS A N 1
ATOM 2204 C CA . LYS A 1 333 ? -30.65900 9.98400 30.84500 1.000 39.68107 333 LYS A CA 1
ATOM 2205 C C . LYS A 1 333 ? -30.29000 8.59300 31.34900 1.000 39.44420 333 LYS A C 1
ATOM 2206 O O . LYS A 1 333 ? -29.51100 7.87000 30.72400 1.000 37.00970 333 LYS A O 1
ATOM 2212 N N . GLU A 1 334 ? -30.86000 8.21900 32.49800 1.000 36.46227 334 GLU A N 1
ATOM 2213 C CA . GLU A 1 334 ? -30.60700 6.89200 33.04800 1.000 34.80154 334 GLU A CA 1
ATOM 2214 C C . GLU A 1 334 ? -31.46200 5.81000 32.40600 1.000 34.59625 334 GLU A C 1
ATOM 2215 O O . GLU A 1 334 ? -31.21400 4.62400 32.64100 1.000 40.83121 334 GLU A O 1
ATOM 2221 N N . THR A 1 335 ? -32.45500 6.18000 31.60600 1.000 36.01748 335 THR A N 1
ATOM 2222 C CA . THR A 1 335 ? -33.27000 5.20100 30.90600 1.000 40.28641 335 THR A CA 1
ATOM 2223 C C . THR A 1 335 ? -33.78400 5.83200 29.62200 1.000 37.35448 335 THR A C 1
ATOM 2224 O O . THR A 1 335 ? -33.73800 7.05200 29.44800 1.000 39.40736 335 THR A O 1
ATOM 2228 N N . THR A 1 336 ? -34.26500 4.98800 28.72000 1.000 43.45521 336 THR A N 1
ATOM 2229 C CA . THR A 1 336 ? -34.83800 5.46200 27.47100 1.000 40.04954 336 THR A CA 1
ATOM 2230 C C . THR A 1 336 ? -36.32800 5.73100 27.65100 1.000 47.15302 336 THR A C 1
ATOM 2231 O O . THR A 1 336 ? -36.97600 5.19100 28.55300 1.000 43.22887 336 THR A O 1
ATOM 2235 N N . ASP A 1 337 ? -36.86700 6.58800 26.77900 1.000 47.12933 337 ASP A N 1
ATOM 2236 C CA . ASP A 1 337 ? -38.28900 6.91500 26.85300 1.000 48.74269 337 ASP A CA 1
ATOM 2237 C C . ASP A 1 337 ? -39.14700 5.66800 26.69200 1.000 46.30029 337 ASP A C 1
ATOM 2238 O O . ASP A 1 337 ? -40.11500 5.46900 27.43400 1.000 46.06868 337 ASP A O 1
ATOM 2243 N N . LYS A 1 338 ? -38.80200 4.81400 25.73100 1.000 46.99511 338 LYS A N 1
ATOM 2244 C CA . LYS A 1 338 ? -39.41300 3.50300 25.60500 1.000 44.25267 338 LYS A CA 1
ATOM 2245 C C . LYS A 1 338 ? -38.51000 2.50100 26.30300 1.000 42.02872 338 LYS A C 1
ATOM 2246 O O . LYS A 1 338 ? -37.37300 2.29200 25.85000 1.000 40.59171 338 LYS A O 1
ATOM 2252 N N . PRO A 1 339 ? -38.94000 1.89100 27.41000 1.000 42.90778 339 PRO A N 1
ATOM 2253 C CA . PRO A 1 339 ? -38.05700 0.95200 28.12600 1.000 47.68203 339 PRO A CA 1
ATOM 2254 C C . PRO A 1 339 ? -37.49500 -0.14800 27.24400 1.000 39.84688 339 PRO A C 1
ATOM 2255 O O . PRO A 1 339 ? -36.37700 -0.62300 27.48400 1.000 37.80453 339 PRO A O 1
ATOM 2259 N N . SER A 1 340 ? -38.24000 -0.55900 26.21900 1.000 40.47591 340 SER A N 1
ATOM 2260 C CA . SER A 1 340 ? -37.77200 -1.61300 25.32700 1.000 45.63442 340 SER A CA 1
ATOM 2261 C C . SER A 1 340 ? -36.49700 -1.21600 24.59300 1.000 39.01520 340 SER A C 1
ATOM 2262 O O . SER A 1 340 ? -35.71000 -2.08800 24.21000 1.000 42.07873 340 SER A O 1
ATOM 2265 N N . ASP A 1 341 ? -36.27600 0.08400 24.38500 1.000 39.18365 341 ASP A N 1
ATOM 2266 C CA . ASP A 1 341 ? -35.07000 0.53000 23.69000 1.000 38.41250 341 ASP A CA 1
ATOM 2267 C C . ASP A 1 341 ? -33.81600 0.19300 24.49100 1.000 38.93625 341 ASP A C 1
ATOM 2268 O O . ASP A 1 341 ? -32.88000 -0.42100 23.96800 1.000 35.45688 341 ASP A O 1
ATOM 2273 N N . LEU A 1 342 ? -33.78400 0.57600 25.77100 1.000 35.44372 342 LEU A N 1
ATOM 2274 C CA . LEU A 1 342 ? -32.66600 0.18300 26.62300 1.000 36.73072 342 LEU A CA 1
ATOM 2275 C C . LEU A 1 342 ? -32.53100 -1.33400 26.68400 1.000 33.04870 342 LEU A C 1
ATOM 2276 O O . LEU A 1 342 ? -31.41600 -1.86500 26.67100 1.000 31.80381 342 LEU A O 1
ATOM 2281 N N . GLU A 1 343 ? -33.65700 -2.05000 26.73000 1.000 34.21200 343 GLU A N 1
ATOM 2282 C CA . GLU A 1 343 ? -33.59100 -3.50700 26.80700 1.000 39.17838 343 GLU A CA 1
ATOM 2283 C C . GLU A 1 343 ? -32.96000 -4.11100 25.55500 1.000 38.66516 343 GLU A C 1
ATOM 2284 O O . GLU A 1 343 ? -32.28400 -5.14300 25.64200 1.000 37.42554 343 GLU A O 1
ATOM 2290 N N . LYS A 1 344 ? -33.15900 -3.48500 24.38900 1.000 36.19908 344 LYS A N 1
ATOM 2291 C CA . LYS A 1 344 ? -32.51000 -3.97300 23.17200 1.000 35.61216 344 LYS A CA 1
ATOM 2292 C C . LYS A 1 344 ? -31.00300 -3.74400 23.21700 1.000 34.04356 344 LYS A C 1
ATOM 2293 O O . LYS A 1 344 ? -30.22900 -4.58300 22.74200 1.000 37.28868 344 LYS A O 1
ATOM 2299 N N . LEU A 1 345 ? -30.56800 -2.60800 23.76900 1.000 39.68371 345 LEU A N 1
ATOM 2300 C CA . LEU A 1 345 ? -29.13600 -2.36600 23.92600 1.000 35.56216 345 LEU A CA 1
ATOM 2301 C C . LEU A 1 345 ? -28.50700 -3.39500 24.85800 1.000 40.50486 345 LEU A C 1
ATOM 2302 O O . LEU A 1 345 ? -27.39300 -3.87100 24.61000 1.000 37.48607 345 LEU A O 1
ATOM 2307 N N . ILE A 1 346 ? -29.21000 -3.74600 25.93700 1.000 35.59901 346 ILE A N 1
ATOM 2308 C CA . ILE A 1 346 ? -28.70600 -4.75300 26.86800 1.000 40.08112 346 ILE A CA 1
ATOM 2309 C C . ILE A 1 346 ? -28.63700 -6.11700 26.19200 1.000 38.08088 346 ILE A C 1
ATOM 2310 O O . ILE A 1 346 ? -27.67000 -6.86800 26.37300 1.000 37.37553 346 ILE A O 1
ATOM 2315 N N . GLU A 1 347 ? -29.63000 -6.42900 25.36800 1.000 31.62748 347 GLU A N 1
ATOM 2316 C CA . GLU A 1 347 ? -29.64200 -7.76300 24.73100 1.000 36.92285 347 GLU A CA 1
ATOM 2317 C C . GLU A 1 347 ? -28.41200 -7.88200 23.83100 1.000 39.11522 347 GLU A C 1
ATOM 2318 O O . GLU A 1 347 ? -27.80000 -8.93700 23.80900 1.000 44.37374 347 GLU A O 1
ATOM 2324 N N . SER A 1 348 ? -28.06900 -6.80400 23.14900 1.000 40.16534 348 SER A N 1
ATOM 2325 C CA . SER A 1 348 ? -26.93800 -6.83800 22.19300 1.000 44.63167 348 SER A CA 1
ATOM 2326 C C . SER A 1 348 ? -25.61800 -7.04400 22.93500 1.000 36.78073 348 SER A C 1
ATOM 2327 O O . SER A 1 348 ? -24.78500 -7.79300 22.43500 1.000 45.45808 348 SER A O 1
ATOM 2330 N N . ALA A 1 349 ? -25.47000 -6.43800 24.10600 1.000 37.30974 349 ALA A N 1
ATOM 2331 C CA . ALA A 1 349 ? -24.17900 -6.49300 24.82500 1.000 38.58621 349 ALA A CA 1
ATOM 2332 C C . ALA A 1 349 ? -24.09200 -7.66900 25.78700 1.000 45.11857 349 ALA A C 1
ATOM 2333 O O . ALA A 1 349 ? -23.05000 -8.32800 25.80700 1.000 36.95706 349 ALA A O 1
ATOM 2335 N N . TYR A 1 350 ? -25.17200 -7.94400 26.51500 1.000 38.27564 350 TYR A N 1
ATOM 2336 C CA . TYR A 1 350 ? -25.07100 -8.92700 27.58900 1.000 40.27851 350 TYR A CA 1
ATOM 2337 C C . TYR A 1 350 ? -26.15800 -9.99300 27.52100 1.000 41.29969 350 TYR A C 1
ATOM 2338 O O . TYR A 1 350 ? -26.42400 -10.65500 28.53200 1.000 39.68897 350 TYR A O 1
ATOM 2347 N N . GLY A 1 351 ? -26.79400 -10.16500 26.37000 1.000 37.20972 351 GLY A N 1
ATOM 2348 C CA . GLY A 1 351 ? -27.90500 -11.08000 26.24800 1.000 39.92584 351 GLY A CA 1
ATOM 2349 C C . GLY A 1 351 ? -29.17300 -10.50800 26.85300 1.000 38.43882 351 GLY A C 1
ATOM 2350 O O . GLY A 1 351 ? -29.14700 -9.57500 27.65100 1.000 37.33079 351 GLY A O 1
ATOM 2351 N N . LYS A 1 352 ? -30.30500 -11.08500 26.45200 1.000 37.79664 352 LYS A N 1
ATOM 2352 C CA . LYS A 1 352 ? -31.59700 -10.60300 26.92200 1.000 40.00216 352 LYS A CA 1
ATOM 2353 C C . LYS A 1 352 ? -31.65000 -10.62700 28.44500 1.000 40.57065 352 LYS A C 1
ATOM 2354 O O . LYS A 1 352 ? -31.35400 -11.64800 29.07000 1.000 34.96209 352 LYS A O 1
ATOM 2360 N N . ASN A 1 353 ? -31.99900 -9.48000 29.03600 1.000 35.85430 353 ASN A N 1
ATOM 2361 C CA . ASN A 1 353 ? -32.10800 -9.32300 30.48800 1.000 38.28354 353 ASN A CA 1
ATOM 2362 C C . ASN A 1 353 ? -30.80200 -9.67200 31.19200 1.000 36.04116 353 ASN A C 1
ATOM 2363 O O . ASN A 1 353 ? -30.80700 -10.14600 32.32900 1.000 36.80441 353 ASN A O 1
ATOM 2368 N N . GLY A 1 354 ? -29.67700 -9.43900 30.51600 1.000 35.57532 354 GLY A N 1
ATOM 2369 C CA . GLY A 1 354 ? -28.37300 -9.73300 31.07100 1.000 37.14919 354 GLY A CA 1
ATOM 2370 C C . GLY A 1 354 ? -28.05100 -11.20100 31.23000 1.000 38.89940 354 GLY A C 1
ATOM 2371 O O . GLY A 1 354 ? -27.09400 -11.53300 31.93800 1.000 34.18041 354 GLY A O 1
ATOM 2372 N N . ALA A 1 355 ? -28.80400 -12.09200 30.57700 1.000 33.14608 355 ALA A N 1
ATOM 2373 C CA . ALA A 1 355 ? -28.60000 -13.52700 30.76100 1.000 42.98410 355 ALA A CA 1
ATOM 2374 C C . ALA A 1 355 ? -27.21800 -13.99300 30.31200 1.000 42.41298 355 ALA A C 1
ATOM 2375 O O . ALA A 1 355 ? -26.77300 -15.06500 30.73700 1.000 39.97585 355 ALA A O 1
ATOM 2377 N N . LYS A 1 356 ? -26.53200 -13.22000 29.46800 1.000 32.93290 356 LYS A N 1
ATOM 2378 C CA . LYS A 1 356 ? -25.19400 -13.55200 28.99200 1.000 38.80465 356 LYS A CA 1
ATOM 2379 C C . LYS A 1 356 ? -24.12900 -12.64400 29.60100 1.000 39.30998 356 LYS A C 1
ATOM 2380 O O . LYS A 1 356 ? -23.05400 -12.47300 29.01400 1.000 39.08627 356 LYS A O 1
ATOM 2386 N N . PHE A 1 357 ? -24.40900 -12.05600 30.76700 1.000 37.84401 357 PHE A N 1
ATOM 2387 C CA . PHE A 1 357 ? -23.47900 -11.10900 31.37800 1.000 36.98338 357 PHE A CA 1
ATOM 2388 C C . PHE A 1 357 ? -22.13600 -11.76600 31.67500 1.000 37.18341 357 PHE A C 1
ATOM 2389 O O . PHE A 1 357 ? -21.07800 -11.21300 31.35900 1.000 34.63310 357 PHE A O 1
ATOM 2397 N N . LYS A 1 358 ? -22.16200 -12.95100 32.28600 1.000 37.53345 358 LYS A N 1
ATOM 2398 C CA . LYS A 1 358 ? -20.92000 -13.64000 32.61900 1.000 41.72606 358 LYS A CA 1
ATOM 2399 C C . LYS A 1 358 ? -20.17900 -14.08200 31.36600 1.000 42.79987 358 LYS A C 1
ATOM 2400 O O . LYS A 1 358 ? -18.95400 -13.93300 31.27600 1.000 41.72606 358 LYS A O 1
ATOM 2406 N N . GLU A 1 359 ? -20.90300 -14.62300 30.38600 1.000 37.31500 359 GLU A N 1
ATOM 2407 C CA . GLU A 1 359 ? -20.24800 -15.17100 29.20600 1.000 43.71050 359 GLU A CA 1
ATOM 2408 C C . GLU A 1 359 ? -19.66000 -14.06500 28.33400 1.000 43.26308 359 GLU A C 1
ATOM 2409 O O . GLU A 1 359 ? -18.58000 -14.23400 27.75600 1.000 44.09213 359 GLU A O 1
ATOM 2415 N N . ASN A 1 360 ? -20.33400 -12.91600 28.25500 1.000 41.77080 360 ASN A N 1
ATOM 2416 C CA . ASN A 1 360 ? -19.87100 -11.82400 27.40700 1.000 42.02083 360 ASN A CA 1
ATOM 2417 C C . ASN A 1 360 ? -18.88800 -10.89300 28.09700 1.000 40.17850 360 ASN A C 1
ATOM 2418 O O . ASN A 1 360 ? -18.20600 -10.12400 27.41200 1.000 39.57580 360 ASN A O 1
ATOM 2423 N N . LEU A 1 361 ? -18.79600 -10.93000 29.42400 1.000 35.56742 361 LEU A N 1
ATOM 2424 C CA . LEU A 1 361 ? -17.90400 -10.00800 30.11200 1.000 40.44432 361 LEU A CA 1
ATOM 2425 C C . LEU A 1 361 ? -16.82400 -10.75300 30.88800 1.000 39.57580 361 LEU A C 1
ATOM 2426 O O . LEU A 1 361 ? -15.67500 -10.81400 30.44200 1.000 36.42016 361 LEU A O 1
ATOM 2431 N N . TRP A 1 362 ? -17.19100 -11.34200 32.03100 1.000 34.47782 362 TRP A N 1
ATOM 2432 C CA . TRP A 1 362 ? -16.20600 -11.92900 32.93700 1.000 41.88134 362 TRP A CA 1
ATOM 2433 C C . TRP A 1 362 ? -15.49000 -13.12100 32.30700 1.000 42.24454 362 TRP A C 1
ATOM 2434 O O . TRP A 1 362 ? -14.27100 -13.26700 32.45900 1.000 40.05217 362 TRP A O 1
ATOM 2445 N N . ASP A 1 363 ? -16.22500 -13.98700 31.60300 1.000 40.79700 363 ASP A N 1
ATOM 2446 C CA . ASP A 1 363 ? -15.58200 -15.11500 30.93700 1.000 45.01856 363 ASP A CA 1
ATOM 2447 C C . ASP A 1 363 ? -14.58800 -14.65000 29.88200 1.000 44.50797 363 ASP A C 1
ATOM 2448 O O . ASP A 1 363 ? -13.59500 -15.33800 29.61900 1.000 44.12898 363 ASP A O 1
ATOM 2453 N N A GLN A 1 364 ? -14.83500 -13.49100 29.26600 0.500 40.21798 364 GLN A N 1
ATOM 2454 N N B GLN A 1 364 ? -14.83500 -13.49100 29.26600 0.500 40.21798 364 GLN A N 1
ATOM 2455 C CA A GLN A 1 364 ? -13.89700 -12.95600 28.28800 0.500 41.53130 364 GLN A CA 1
ATOM 2456 C CA B GLN A 1 364 ? -13.89700 -12.95600 28.28800 0.500 41.53130 364 GLN A CA 1
ATOM 2457 C C A GLN A 1 364 ? -12.68800 -12.31200 28.95400 0.500 42.34718 364 GLN A C 1
ATOM 2458 C C B GLN A 1 364 ? -12.68800 -12.31200 28.95400 0.500 42.34718 364 GLN A C 1
ATOM 2459 O O A GLN A 1 364 ? -11.57800 -12.38100 28.41300 0.500 42.32086 364 GLN A O 1
ATOM 2460 O O B GLN A 1 364 ? -11.57800 -12.38100 28.41300 0.500 42.32086 364 GLN A O 1
ATOM 2471 N N . ILE A 1 365 ? -12.88200 -11.68500 30.11500 1.000 39.35209 365 ILE A N 1
ATOM 2472 C CA . ILE A 1 365 ? -11.75600 -11.11000 30.84200 1.000 41.39707 365 ILE A CA 1
ATOM 2473 C C . ILE A 1 365 ? -10.81400 -12.21100 31.31200 1.000 42.48930 365 ILE A C 1
ATOM 2474 O O . ILE A 1 365 ? -9.58800 -12.04600 31.30600 1.000 43.99475 365 ILE A O 1
ATOM 2479 N N . ASP A 1 366 ? -11.37100 -13.36100 31.70100 1.000 40.45222 366 ASP A N 1
ATOM 2480 C CA . ASP A 1 366 ? -10.55500 -14.49000 32.13000 1.000 43.39731 366 ASP A CA 1
ATOM 2481 C C . ASP A 1 366 ? -9.65900 -15.02700 31.01900 1.000 42.72618 366 ASP A C 1
ATOM 2482 O O . ASP A 1 366 ? -8.70100 -15.74900 31.31200 1.000 47.39516 366 ASP A O 1
ATOM 2487 N N . LYS A 1 367 ? -9.94900 -14.71100 29.75700 1.000 44.11582 367 LYS A N 1
ATOM 2488 C CA . LYS A 1 367 ? -9.13700 -15.20300 28.65300 1.000 47.07407 367 LYS A CA 1
ATOM 2489 C C . LYS A 1 367 ? -8.02500 -14.24700 28.24400 1.000 46.05289 367 LYS A C 1
ATOM 2490 O O . LYS A 1 367 ? -7.14700 -14.64400 27.47100 1.000 46.53716 367 LYS A O 1
ATOM 2496 N N . LEU A 1 368 ? -8.04000 -13.00500 28.71900 1.000 42.99463 368 LEU A N 1
ATOM 2497 C CA . LEU A 1 368 ? -6.96800 -12.07900 28.38900 1.000 43.97633 368 LEU A CA 1
ATOM 2498 C C . LEU A 1 368 ? -5.68700 -12.47000 29.11900 1.000 43.88421 368 LEU A C 1
ATOM 2499 O O . LEU A 1 368 ? -5.71100 -12.98500 30.24000 1.000 45.63705 368 LEU A O 1
ATOM 2504 N N . SER A 1 369 ? -4.55600 -12.22500 28.46800 1.000 48.08471 369 SER A N 1
ATOM 2505 C CA . SER A 1 369 ? -3.24600 -12.54000 29.03700 1.000 47.67940 369 SER A CA 1
ATOM 2506 C C . SER A 1 369 ? -2.32700 -11.33100 28.92500 1.000 45.68442 369 SER A C 1
ATOM 2507 O O . SER A 1 369 ? -1.31600 -11.36300 28.21800 1.000 47.84258 369 SER A O 1
ATOM 2510 N N . PRO A 1 370 ? -2.64300 -10.24300 29.62300 1.000 38.42829 370 PRO A N 1
ATOM 2511 C CA . PRO A 1 370 ? -1.71700 -9.11400 29.66000 1.000 39.88636 370 PRO A CA 1
ATOM 2512 C C . PRO A 1 370 ? -0.49400 -9.47400 30.48800 1.000 41.05492 370 PRO A C 1
ATOM 2513 O O . PRO A 1 370 ? -0.52900 -10.35000 31.35600 1.000 38.90203 370 PRO A O 1
ATOM 2517 N N . THR A 1 371 ? 0.60900 -8.79700 30.19500 1.000 39.89689 371 THR A N 1
ATOM 2518 C CA . THR A 1 371 ? 1.88900 -9.14900 30.78600 1.000 35.52005 371 THR A CA 1
ATOM 2519 C C . THR A 1 371 ? 2.34900 -8.08500 31.77100 1.000 34.54625 371 THR A C 1
ATOM 2520 O O . THR A 1 371 ? 1.89200 -6.93800 31.75500 1.000 33.55402 371 THR A O 1
ATOM 2524 N N . VAL A 1 372 ? 3.25700 -8.50400 32.65000 1.000 37.87296 372 VAL A N 1
ATOM 2525 C CA . VAL A 1 372 ? 4.01600 -7.61400 33.51300 1.000 33.60666 372 VAL A CA 1
ATOM 2526 C C . VAL A 1 372 ? 5.48400 -7.98700 33.36800 1.000 36.97812 372 VAL A C 1
ATOM 2527 O O . VAL A 1 372 ? 5.83000 -9.03900 32.82800 1.000 36.35962 372 VAL A O 1
ATOM 2531 N N . ASN A 1 373 ? 6.35200 -7.10900 33.85700 1.000 36.56228 373 ASN A N 1
ATOM 2532 C CA . ASN A 1 373 ? 7.78000 -7.39400 33.82400 1.000 36.94127 373 ASN A CA 1
ATOM 2533 C C . ASN A 1 373 ? 8.12200 -8.52000 34.79200 1.000 42.36561 373 ASN A C 1
ATOM 2534 O O . ASN A 1 373 ? 7.60500 -8.57900 35.91200 1.000 39.37841 373 ASN A O 1
ATOM 2539 N N . LYS A 1 374 ? 8.99300 -9.42900 34.34300 1.000 39.10469 374 LYS A N 1
ATOM 2540 C CA . LYS A 1 374 ? 9.54100 -10.50900 35.17100 1.000 42.28402 374 LYS A CA 1
ATOM 2541 C C . LYS A 1 374 ? 11.05100 -10.52700 34.91300 1.000 46.69507 374 LYS A C 1
ATOM 2542 O O . LYS A 1 374 ? 11.55300 -11.29700 34.09100 1.000 42.97621 374 LYS A O 1
ATOM 2548 N N . GLY A 1 375 ? 11.77100 -9.64900 35.60700 1.000 42.18664 375 GLY A N 1
ATOM 2549 C CA . GLY A 1 375 ? 13.20900 -9.54400 35.44100 1.000 50.39025 375 GLY A CA 1
ATOM 2550 C C . GLY A 1 375 ? 13.61700 -9.13900 34.04000 1.000 44.93960 375 GLY A C 1
ATOM 2551 O O . GLY A 1 375 ? 13.35100 -8.01400 33.60700 1.000 44.79748 375 GLY A O 1
ATOM 2552 N N . GLU A 1 376 ? 14.26000 -10.05500 33.31900 1.000 46.70823 376 GLU A N 1
ATOM 2553 C CA . GLU A 1 376 ? 14.67400 -9.80000 31.94700 1.000 45.29754 376 GLU A CA 1
ATOM 2554 C C . GLU A 1 376 ? 13.60700 -10.17700 30.93100 1.000 46.62401 376 GLU A C 1
ATOM 2555 O O . GLU A 1 376 ? 13.71500 -9.77800 29.76600 1.000 42.69459 376 GLU A O 1
ATOM 2557 N N . THR A 1 377 ? 12.58300 -10.92300 31.34300 1.000 44.86064 377 THR A N 1
ATOM 2558 C CA . THR A 1 377 ? 11.51300 -11.33200 30.44200 1.000 40.16271 377 THR A CA 1
ATOM 2559 C C . THR A 1 377 ? 10.17300 -10.80400 30.94500 1.000 43.13675 377 THR A C 1
ATOM 2560 O O . THR A 1 377 ? 10.12600 -9.76200 31.60700 1.000 40.51275 377 THR A O 1
ATOM 2564 N N . ASN A 1 378 ? 9.07600 -11.48600 30.62700 1.000 39.11522 378 ASN A N 1
ATOM 2565 C CA . ASN A 1 378 ? 7.75600 -11.05000 31.06000 1.000 43.37889 378 ASN A CA 1
ATOM 2566 C C . ASN A 1 378 ? 7.00400 -12.21500 31.68700 1.000 42.68407 378 ASN A C 1
ATOM 2567 O O . ASN A 1 378 ? 7.45100 -13.36400 31.66400 1.000 44.17109 378 ASN A O 1
ATOM 2572 N N . GLU A 1 379 ? 5.84100 -11.89600 32.25400 1.000 46.17659 379 GLU A N 1
ATOM 2573 C CA . GLU A 1 379 ? 4.97400 -12.87700 32.89300 1.000 43.89210 379 GLU A CA 1
ATOM 2574 C C . GLU A 1 379 ? 3.52700 -12.55200 32.55200 1.000 37.94929 379 GLU A C 1
ATOM 2575 O O . GLU A 1 379 ? 3.08500 -11.41700 32.74500 1.000 42.30244 379 GLU A O 1
ATOM 2581 N N . LYS A 1 380 ? 2.79700 -13.54600 32.04800 1.000 39.20996 380 LYS A N 1
ATOM 2582 C CA . LYS A 1 380 ? 1.39700 -13.36000 31.68700 1.000 40.95491 380 LYS A CA 1
ATOM 2583 C C . LYS A 1 380 ? 0.50800 -13.51400 32.91700 1.000 42.76829 380 LYS A C 1
ATOM 2584 O O . LYS A 1 380 ? 0.62700 -14.49300 33.65900 1.000 39.64423 380 LYS A O 1
ATOM 2590 N N . LEU A 1 381 ? -0.39100 -12.55200 33.12700 1.000 42.89988 381 LEU A N 1
ATOM 2591 C CA . LEU A 1 381 ? -1.32700 -12.60900 34.24300 1.000 37.30710 381 LEU A CA 1
ATOM 2592 C C . LEU A 1 381 ? -2.56600 -13.41300 33.88200 1.000 39.99690 381 LEU A C 1
ATOM 2593 O O . LEU A 1 381 ? -3.08500 -13.32000 32.76700 1.000 43.32888 381 LEU A O 1
ATOM 2598 N N . ASN A 1 382 ? -3.03500 -14.20100 34.83800 1.000 40.83384 382 ASN A N 1
ATOM 2599 C CA . ASN A 1 382 ? -4.32600 -14.87800 34.75300 1.000 40.96017 382 ASN A CA 1
ATOM 2600 C C . ASN A 1 382 ? -5.31300 -13.97900 35.48800 1.000 44.19740 382 ASN A C 1
ATOM 2601 O O . ASN A 1 382 ? -5.31500 -13.92000 36.71900 1.000 41.87081 382 ASN A O 1
ATOM 2606 N N . LEU A 1 383 ? -6.14300 -13.26300 34.72700 1.000 42.95252 383 LEU A N 1
ATOM 2607 C CA . LEU A 1 383 ? -7.05700 -12.29300 35.31900 1.000 37.67820 383 LEU A CA 1
ATOM 2608 C C . LEU A 1 383 ? -8.15000 -12.94000 36.15900 1.000 38.67043 383 LEU A C 1
ATOM 2609 O O . LEU A 1 383 ? -8.81300 -12.23500 36.92700 1.000 38.10457 383 LEU A O 1
ATOM 2614 N N . LYS A 1 384 ? -8.35400 -14.25300 36.04200 1.000 38.70464 384 LYS A N 1
ATOM 2615 C CA . LYS A 1 384 ? -9.35900 -14.90600 36.87300 1.000 43.38415 384 LYS A CA 1
ATOM 2616 C C . LYS A 1 384 ? -8.91200 -15.00400 38.32600 1.000 44.90538 384 LYS A C 1
ATOM 2617 O O . LYS A 1 384 ? -9.74700 -14.94100 39.23400 1.000 42.52878 384 LYS A O 1
ATOM 2623 N N . THR A 1 385 ? -7.60700 -15.14800 38.56600 1.000 44.16319 385 THR A N 1
ATOM 2624 C CA . THR A 1 385 ? -7.08900 -15.39000 39.90400 1.000 42.63669 385 THR A CA 1
ATOM 2625 C C . THR A 1 385 ? -6.18800 -14.28700 40.43800 1.000 39.49684 385 THR A C 1
ATOM 2626 O O . THR A 1 385 ? -5.92700 -14.26500 41.64500 1.000 50.40341 385 THR A O 1
ATOM 2630 N N . GLU A 1 386 ? -5.70900 -13.38200 39.58800 1.000 45.93445 386 GLU A N 1
ATOM 2631 C CA . GLU A 1 386 ? -4.77200 -12.35800 40.02800 1.000 41.93924 386 GLU A CA 1
ATOM 2632 C C . GLU A 1 386 ? -5.45000 -11.39700 40.99700 1.000 44.36848 386 GLU A C 1
ATOM 2633 O O . GLU A 1 386 ? -6.54100 -10.89000 40.72400 1.000 41.23126 386 GLU A O 1
ATOM 2639 N N . LYS A 1 387 ? -4.80300 -11.14700 42.13500 1.000 40.89964 387 LYS A N 1
ATOM 2640 C CA . LYS A 1 387 ? -5.36100 -10.26800 43.15100 1.000 45.58178 387 LYS A CA 1
ATOM 2641 C C . LYS A 1 387 ? -4.42900 -9.13300 43.55300 1.000 46.05026 387 LYS A C 1
ATOM 2642 O O . LYS A 1 387 ? -4.82000 -8.29800 44.37400 1.000 43.87105 387 LYS A O 1
ATOM 2648 N N . ASP A 1 388 ? -3.21900 -9.07500 43.00500 1.000 38.70990 388 ASP A N 1
ATOM 2649 C CA . ASP A 1 388 ? -2.27000 -8.01900 43.32600 1.000 32.65655 388 ASP A CA 1
ATOM 2650 C C . ASP A 1 388 ? -2.56100 -6.81400 42.44000 1.000 32.11174 388 ASP A C 1
ATOM 2651 O O . ASP A 1 388 ? -2.44200 -6.89800 41.21300 1.000 34.40939 388 ASP A O 1
ATOM 2656 N N . ILE A 1 389 ? -2.93100 -5.68900 43.04000 1.000 33.80405 389 ILE A N 1
ATOM 2657 C CA . ILE A 1 389 ? -3.23000 -4.44400 42.27300 1.000 35.12263 389 ILE A CA 1
ATOM 2658 C C . ILE A 1 389 ? -1.95500 -3.86100 41.64100 1.000 33.62508 389 ILE A C 1
ATOM 2659 O O . ILE A 1 389 ? -2.08300 -3.12700 40.66600 1.000 27.29801 389 ILE A O 1
ATOM 2664 N N . SER A 1 390 ? -0.78200 -4.16600 42.19900 1.000 33.01185 390 SER A N 1
ATOM 2665 C CA . SER A 1 390 ? 0.49600 -3.70500 41.60200 1.000 35.96484 390 SER A CA 1
ATOM 2666 C C . SER A 1 390 ? 0.68200 -4.35800 40.23200 1.000 28.25865 390 SER A C 1
ATOM 2667 O O . SER A 1 390 ? 1.06800 -3.65900 39.30000 1.000 30.43523 390 SER A O 1
ATOM 2670 N N . LYS A 1 391 ? 0.41000 -5.66000 40.14300 1.000 26.70847 391 LYS A N 1
ATOM 2671 C CA . LYS A 1 391 ? 0.55900 -6.38400 38.86100 1.000 31.00635 391 LYS A CA 1
ATOM 2672 C C . LYS A 1 391 ? -0.51500 -5.91500 37.87400 1.000 32.30124 391 LYS A C 1
ATOM 2673 O O . LYS A 1 391 ? -0.19400 -5.69600 36.70600 1.000 25.92153 391 LYS A O 1
ATOM 2679 N N . LEU A 1 392 ? -1.75400 -5.77300 38.35100 1.000 29.79831 392 LEU A N 1
ATOM 2680 C CA . LEU A 1 392 ? -2.81400 -5.36800 37.43500 1.000 26.91375 392 LEU A CA 1
ATOM 2681 C C . LEU A 1 392 ? -2.58200 -3.95600 36.92000 1.000 30.81948 392 LEU A C 1
ATOM 2682 O O . LEU A 1 392 ? -2.78900 -3.68100 35.73400 1.000 31.81171 392 LEU A O 1
ATOM 2687 N N . GLY A 1 393 ? -2.12400 -3.06200 37.78000 1.000 27.24537 393 GLY A N 1
ATOM 2688 C CA . GLY A 1 393 ? -1.83000 -1.69200 37.32800 1.000 26.39527 393 GLY A CA 1
ATOM 2689 C C . GLY A 1 393 ? -0.70800 -1.66400 36.30500 1.000 34.53835 393 GLY A C 1
ATOM 2690 O O . GLY A 1 393 ? -0.79600 -0.89500 35.34700 1.000 28.86925 393 GLY A O 1
ATOM 2691 N N . GLU A 1 394 ? 0.31000 -2.48900 36.52100 1.000 33.45401 394 GLU A N 1
ATOM 2692 C CA . GLU A 1 394 ? 1.46500 -2.54400 35.59600 1.000 31.97752 394 GLU A CA 1
ATOM 2693 C C . GLU A 1 394 ? 0.99500 -3.06500 34.23900 1.000 31.72222 394 GLU A C 1
ATOM 2694 O O . GLU A 1 394 ? 1.38000 -2.50200 33.22200 1.000 29.14560 394 GLU A O 1
ATOM 2700 N N . ALA A 1 395 ? 0.19700 -4.12000 34.26100 1.000 29.89832 395 ALA A N 1
ATOM 2701 C CA . ALA A 1 395 ? -0.33600 -4.68800 33.01100 1.000 31.32481 395 ALA A CA 1
ATOM 2702 C C . ALA A 1 395 ? -1.16800 -3.63700 32.28100 1.000 34.27779 395 ALA A C 1
ATOM 2703 O O . ALA A 1 395 ? -1.04400 -3.53700 31.06600 1.000 32.76182 395 ALA A O 1
ATOM 2705 N N . LEU A 1 396 ? -1.95700 -2.86600 33.02100 1.000 33.70667 396 LEU A N 1
ATOM 2706 C CA . LEU A 1 396 ? -2.73000 -1.81400 32.36800 1.000 32.12490 396 LEU A CA 1
ATOM 2707 C C . LEU A 1 396 ? -1.81600 -0.79600 31.69000 1.000 30.44312 396 LEU A C 1
ATOM 2708 O O . LEU A 1 396 ? -2.04400 -0.41200 30.53700 1.000 26.76110 396 LEU A O 1
ATOM 2713 N N . ALA A 1 397 ? -0.76900 -0.34900 32.39000 1.000 25.43463 397 ALA A N 1
ATOM 2714 C CA . ALA A 1 397 ? 0.10900 0.66700 31.81400 1.000 26.35842 397 ALA A CA 1
ATOM 2715 C C . ALA A 1 397 ? 0.88500 0.11800 30.62400 1.000 25.49253 397 ALA A C 1
ATOM 2716 O O . ALA A 1 397 ? 1.08200 0.82100 29.62500 1.000 29.34036 397 ALA A O 1
ATOM 2718 N N . ARG A 1 398 ? 1.33100 -1.13700 30.70500 1.000 25.76098 398 ARG A N 1
ATOM 2719 C CA . ARG A 1 398 ? 2.04500 -1.72800 29.57800 1.000 26.40317 398 ARG A CA 1
ATOM 2720 C C . ARG A 1 398 ? 1.13200 -1.85500 28.36700 1.000 28.70344 398 ARG A C 1
ATOM 2721 O O . ARG A 1 398 ? 1.55500 -1.62100 27.22600 1.000 30.26415 398 ARG A O 1
ATOM 2729 N N . GLN A 1 399 ? -0.13000 -2.21700 28.60100 1.000 28.75082 399 GLN A N 1
ATOM 2730 C CA . GLN A 1 399 ? -1.10000 -2.32200 27.52000 1.000 23.70284 399 GLN A CA 1
ATOM 2731 C C . GLN A 1 399 ? -1.28000 -0.97900 26.82200 1.000 29.44564 399 GLN A C 1
ATOM 2732 O O . GLN A 1 399 ? -1.24400 -0.89400 25.58800 1.000 28.35340 399 GLN A O 1
ATOM 2738 N N . LEU A 1 400 ? -1.45300 0.08900 27.60400 1.000 23.22910 400 LEU A N 1
ATOM 2739 C CA . LEU A 1 400 ? -1.65000 1.41200 27.02100 1.000 28.93242 400 LEU A CA 1
ATOM 2740 C C . LEU A 1 400 ? -0.41200 1.90700 26.27900 1.000 38.18089 400 LEU A C 1
ATOM 2741 O O . LEU A 1 400 ? -0.54000 2.62100 25.27700 1.000 35.76481 400 LEU A O 1
ATOM 2746 N N . GLY A 1 401 ? 0.78600 1.54700 26.74400 1.000 35.31739 401 GLY A N 1
ATOM 2747 C CA . GLY A 1 401 ? 1.98700 1.92700 26.02600 1.000 30.14309 401 GLY A CA 1
ATOM 2748 C C . GLY A 1 401 ? 2.31100 1.06100 24.82800 1.000 38.52567 401 GLY A C 1
ATOM 2749 O O . GLY A 1 401 ? 3.25000 1.37100 24.08700 1.000 38.53620 401 GLY A O 1
ATOM 2750 N N . TYR A 1 402 ? 1.53800 -0.00300 24.61400 1.000 38.46251 402 TYR A N 1
ATOM 2751 C CA . TYR A 1 402 ? 1.81200 -0.97900 23.56700 1.000 37.20709 402 TYR A CA 1
ATOM 2752 C C . TYR A 1 402 ? 1.16600 -0.64000 22.23000 1.000 46.77929 402 TYR A C 1
ATOM 2753 O O . TYR A 1 402 ? 1.57200 -1.20000 21.20700 1.000 49.86651 402 TYR A O 1
ATOM 2762 N N . ILE A 1 403 ? 0.18000 0.25100 22.21200 1.000 48.39264 403 ILE A N 1
ATOM 2763 C CA . ILE A 1 403 ? -0.59900 0.52000 21.00800 1.000 51.63514 403 ILE A CA 1
ATOM 2764 C C . ILE A 1 403 ? 0.23100 1.25500 19.96000 1.000 61.11259 403 ILE A C 1
ATOM 2765 O O . ILE A 1 403 ? 0.87400 2.26100 20.25700 1.000 59.62031 403 ILE A O 1
ATOM 2770 N N . THR B 1 43 ? -37.88500 -11.13900 47.45200 1.000 65.89474 43 THR B N 1
ATOM 2771 C CA . THR B 1 43 ? -38.56600 -11.22500 46.16700 1.000 61.51264 43 THR B CA 1
ATOM 2772 C C . THR B 1 43 ? -38.00800 -10.18900 45.19600 1.000 52.95372 43 THR B C 1
ATOM 2773 O O . THR B 1 43 ? -37.85600 -9.02100 45.54700 1.000 53.13005 43 THR B O 1
ATOM 2777 N N . LYS B 1 44 ? -37.69800 -10.63100 43.97900 1.000 52.54051 44 LYS B N 1
ATOM 2778 C CA . LYS B 1 44 ? -37.18500 -9.73100 42.95500 1.000 45.71864 44 LYS B CA 1
ATOM 2779 C C . LYS B 1 44 ? -38.22000 -8.67000 42.60900 1.000 43.18413 44 LYS B C 1
ATOM 2780 O O . LYS B 1 44 ? -39.35100 -8.99100 42.23000 1.000 38.78886 44 LYS B O 1
ATOM 2786 N N . ALA B 1 45 ? -37.83300 -7.40400 42.74100 1.000 44.45796 45 ALA B N 1
ATOM 2787 C CA . ALA B 1 45 ? -38.67800 -6.28100 42.35500 1.000 38.24669 45 ALA B CA 1
ATOM 2788 C C . ALA B 1 45 ? -37.85200 -5.34400 41.48600 1.000 46.32924 45 ALA B C 1
ATOM 2789 O O . ALA B 1 45 ? -36.72000 -5.00100 41.84300 1.000 38.13352 45 ALA B O 1
ATOM 2791 N N . GLU B 1 46 ? -38.40300 -4.96000 40.33600 1.000 39.92058 46 GLU B N 1
ATOM 2792 C CA . GLU B 1 46 ? -37.71600 -4.09900 39.38300 1.000 40.96544 46 GLU B CA 1
ATOM 2793 C C . GLU B 1 46 ? -38.69300 -3.05400 38.86500 1.000 38.77044 46 GLU B C 1
ATOM 2794 O O . GLU B 1 46 ? -39.90900 -3.17000 39.04000 1.000 36.64650 46 GLU B O 1
ATOM 2800 N N . ALA B 1 47 ? -38.14900 -2.03000 38.21000 1.000 39.23365 47 ALA B N 1
ATOM 2801 C CA . ALA B 1 47 ? -38.98800 -0.98200 37.63800 1.000 42.28402 47 ALA B CA 1
ATOM 2802 C C . ALA B 1 47 ? -39.92100 -1.55700 36.57900 1.000 34.90945 47 ALA B C 1
ATOM 2803 O O . ALA B 1 47 ? -39.48600 -2.28000 35.67800 1.000 38.11773 47 ALA B O 1
ATOM 2805 N N . CYS B 1 48 ? -41.21000 -1.23400 36.68600 1.000 33.65404 48 CYS B N 1
ATOM 2806 C CA . CYS B 1 48 ? -42.16000 -1.69900 35.68700 1.000 36.89916 48 CYS B CA 1
ATOM 2807 C C . CYS B 1 48 ? -41.91700 -1.00400 34.34800 1.000 34.10672 48 CYS B C 1
ATOM 2808 O O . CYS B 1 48 ? -41.44000 0.13200 34.28500 1.000 38.04667 48 CYS B O 1
ATOM 2811 N N . GLN B 1 49 ? -42.23300 -1.71200 33.26400 1.000 36.67545 49 GLN B N 1
ATOM 2812 C CA . GLN B 1 49 ? -41.91400 -1.22000 31.92800 1.000 37.58609 49 GLN B CA 1
ATOM 2813 C C . GLN B 1 49 ? -43.13100 -1.21900 31.00500 1.000 35.49899 49 GLN B C 1
ATOM 2814 O O . GLN B 1 49 ? -43.18500 -0.44100 30.04600 1.000 45.46861 49 GLN B O 1
ATOM 2820 N N . THR B 1 50 ? -44.09000 -2.09400 31.26800 1.000 34.21200 50 THR B N 1
ATOM 2821 C CA . THR B 1 50 ? -45.30000 -2.24200 30.47500 1.000 34.26727 50 THR B CA 1
ATOM 2822 C C . THR B 1 50 ? -46.53200 -1.85100 31.28500 1.000 33.63824 50 THR B C 1
ATOM 2823 O O . THR B 1 50 ? -46.50400 -1.86000 32.52000 1.000 33.83037 50 THR B O 1
ATOM 2827 N N . PRO B 1 51 ? -47.63300 -1.48500 30.61700 1.000 34.11198 51 PRO B N 1
ATOM 2828 C CA . PRO B 1 51 ? -48.86900 -1.17400 31.35700 1.000 33.95144 51 PRO B CA 1
ATOM 2829 C C . PRO B 1 51 ? -49.30700 -2.28600 32.29000 1.000 35.43056 51 PRO B C 1
ATOM 2830 O O . PRO B 1 51 ? -49.67300 -2.01000 33.44000 1.000 32.89868 51 PRO B O 1
ATOM 2834 N N . CYS B 1 52 ? -49.24900 -3.54100 31.83900 1.000 33.74878 52 CYS B N 1
ATOM 2835 C CA . CYS B 1 52 ? -49.62200 -4.65600 32.70600 1.000 35.54637 52 CYS B CA 1
ATOM 2836 C C . CYS B 1 52 ? -48.72900 -4.71900 33.94100 1.000 35.28318 52 CYS B C 1
ATOM 2837 O O . CYS B 1 52 ? -49.21400 -4.90100 35.06500 1.000 32.38020 52 CYS B O 1
ATOM 2840 N N . GLN B 1 53 ? -47.41500 -4.57400 33.75100 1.000 32.60654 53 GLN B N 1
ATOM 2841 C CA . GLN B 1 53 ? -46.49600 -4.63400 34.88400 1.000 32.08016 53 GLN B CA 1
ATOM 2842 C C . GLN B 1 53 ? -46.78700 -3.52100 35.88000 1.000 31.51167 53 GLN B C 1
ATOM 2843 O O . GLN B 1 53 ? -46.86600 -3.75900 37.09000 1.000 31.53010 53 GLN B O 1
ATOM 2849 N N . CYS B 1 54 ? -46.96500 -2.29600 35.38400 1.000 31.41429 54 CYS B N 1
ATOM 2850 C CA . CYS B 1 54 ? -47.22600 -1.17700 36.28100 1.000 33.99355 54 CYS B CA 1
ATOM 2851 C C . CYS B 1 54 ? -48.58700 -1.30500 36.95900 1.000 33.99092 54 CYS B C 1
ATOM 2852 O O . CYS B 1 54 ? -48.75100 -0.85900 38.10000 1.000 30.68789 54 CYS B O 1
ATOM 2855 N N A SER B 1 55 ? -49.55000 -1.93000 36.27900 0.470 31.38534 55 SER B N 1
ATOM 2856 N N B SER B 1 55 ? -49.54800 -1.93600 36.28200 0.530 31.38534 55 SER B N 1
ATOM 2857 C CA A SER B 1 55 ? -50.89900 -2.13100 36.87500 0.470 33.08028 55 SER B CA 1
ATOM 2858 C CA B SER B 1 55 ? -50.89900 -2.12800 36.87700 0.530 33.06449 55 SER B CA 1
ATOM 2859 C C A SER B 1 55 ? -50.77800 -3.01200 38.11800 0.470 34.54362 55 SER B C 1
ATOM 2860 C C B SER B 1 55 ? -50.78700 -3.01900 38.11600 0.530 34.57783 55 SER B C 1
ATOM 2861 O O A SER B 1 55 ? -51.21500 -2.57400 39.19200 0.470 35.13579 55 SER B O 1
ATOM 2862 O O B SER B 1 55 ? -51.21900 -2.57900 39.19000 0.530 35.18317 55 SER B O 1
ATOM 2867 N N . HIS B 1 56 ? -50.02800 -4.11000 38.01000 1.000 32.40125 56 HIS B N 1
ATOM 2868 C CA . HIS B 1 56 ? -49.86100 -5.04200 39.15100 1.000 35.29634 56 HIS B CA 1
ATOM 2869 C C . HIS B 1 56 ? -49.01800 -4.38600 40.25100 1.000 36.30435 56 HIS B C 1
ATOM 2870 O O . HIS B 1 56 ? -49.29100 -4.58200 41.44000 1.000 32.48547 56 HIS B O 1
ATOM 2877 N N . GLN B 1 57 ? -48.02200 -3.60800 39.84700 1.000 34.16725 57 GLN B N 1
ATOM 2878 C CA . GLN B 1 57 ? -47.12700 -2.96500 40.83800 1.000 34.11198 57 GLN B CA 1
ATOM 2879 C C . GLN B 1 57 ? -47.93300 -1.96700 41.66100 1.000 35.44372 57 GLN B C 1
ATOM 2880 O O . GLN B 1 57 ? -47.75200 -1.92900 42.87900 1.000 35.62269 57 GLN B O 1
ATOM 2886 N N . LEU B 1 58 ? -48.77600 -1.18600 40.99800 1.000 32.25124 58 LEU B N 1
ATOM 2887 C CA . LEU B 1 58 ? -49.54300 -0.15200 41.73200 1.000 37.73347 58 LEU B CA 1
ATOM 2888 C C . LEU B 1 58 ? -50.57400 -0.82600 42.65000 1.000 35.27265 58 LEU B C 1
ATOM 2889 O O . LEU B 1 58 ? -50.80100 -0.31600 43.74400 1.000 30.52208 58 LEU B O 1
ATOM 2894 N N . ARG B 1 59 ? -51.13900 -1.94300 42.21200 1.000 34.76469 59 ARG B N 1
ATOM 2895 C CA . ARG B 1 59 ? -52.12500 -2.68300 43.04100 1.000 37.40975 59 ARG B CA 1
ATOM 2896 C C . ARG B 1 59 ? -51.40400 -3.30700 44.23700 1.000 32.30387 59 ARG B C 1
ATOM 2897 O O . ARG B 1 59 ? -51.98700 -3.33700 45.31500 1.000 33.90670 59 ARG B O 1
ATOM 2905 N N . GLN B 1 60 ? -50.18000 -3.79000 44.02400 1.000 32.49074 60 GLN B N 1
ATOM 2906 C CA . GLN B 1 60 ? -49.37200 -4.39100 45.12400 1.000 38.00456 60 GLN B CA 1
ATOM 2907 C C . GLN B 1 60 ? -49.03300 -3.29300 46.13700 1.000 35.35687 60 GLN B C 1
ATOM 2908 O O . GLN B 1 60 ? -49.09600 -3.55900 47.34000 1.000 34.80154 60 GLN B O 1
ATOM 2914 N N . ALA B 1 61 ? -48.70500 -2.10100 45.64700 1.000 33.38032 61 ALA B N 1
ATOM 2915 C CA . ALA B 1 61 ? -48.42700 -1.00200 46.56200 1.000 30.88265 61 ALA B CA 1
ATOM 2916 C C . ALA B 1 61 ? -49.63900 -0.70000 47.43300 1.000 29.90622 61 ALA B C 1
ATOM 2917 O O . ALA B 1 61 ? -49.53500 -0.64200 48.66300 1.000 36.19645 61 ALA B O 1
ATOM 2919 N N . ALA B 1 62 ? -50.80000 -0.50200 46.80400 1.000 33.01712 62 ALA B N 1
ATOM 2920 C CA . ALA B 1 62 ? -52.02000 -0.22800 47.55300 1.000 35.50952 62 ALA B CA 1
ATOM 2921 C C . ALA B 1 62 ? -52.29900 -1.32500 48.56900 1.000 32.89868 62 ALA B C 1
ATOM 2922 O O . ALA B 1 62 ? -52.65800 -1.04100 49.71600 1.000 32.23808 62 ALA B O 1
ATOM 2924 N N . ALA B 1 63 ? -52.12000 -2.58600 48.17000 1.000 29.66935 63 ALA B N 1
ATOM 2925 C CA . ALA B 1 63 ? -52.35100 -3.69600 49.08500 1.000 31.00109 63 ALA B CA 1
ATOM 2926 C C . ALA B 1 63 ? -51.37900 -3.66100 50.25900 1.000 39.12048 63 ALA B C 1
ATOM 2927 O O . ALA B 1 63 ? -51.75300 -3.98900 51.39200 1.000 32.37493 63 ALA B O 1
ATOM 2929 N N . HIS B 1 64 ? -50.12700 -3.26400 50.01000 1.000 33.78826 64 HIS B N 1
ATOM 2930 C CA . HIS B 1 64 ? -49.13800 -3.23000 51.08200 1.000 33.60403 64 HIS B CA 1
ATOM 2931 C C . HIS B 1 64 ? -49.45600 -2.13500 52.09300 1.000 35.53058 64 HIS B C 1
ATOM 2932 O O . HIS B 1 64 ? -49.41000 -2.36900 53.30600 1.000 33.65667 64 HIS B O 1
ATOM 2939 N N . TYR B 1 65 ? -49.77200 -0.92700 51.61400 1.000 31.05899 65 TYR B N 1
ATOM 2940 C CA . TYR B 1 65 ? -50.06500 0.16900 52.53400 1.000 33.39085 65 TYR B CA 1
ATOM 2941 C C . TYR B 1 65 ? -51.30400 -0.12800 53.36800 1.000 33.63035 65 TYR B C 1
ATOM 2942 O O . TYR B 1 65 ? -51.34800 0.19700 54.56000 1.000 37.60977 65 TYR B O 1
ATOM 2951 N N . ASN B 1 66 ? -52.32400 -0.74000 52.76100 1.000 39.02836 66 ASN B N 1
ATOM 2952 C CA . ASN B 1 66 ? -53.50500 -1.13000 53.52800 1.000 36.90179 66 ASN B CA 1
ATOM 2953 C C . ASN B 1 66 ? -53.15300 -2.16000 54.59200 1.000 39.78372 66 ASN B C 1
ATOM 2954 O O . ASN B 1 66 ? -53.69600 -2.12900 55.70500 1.000 34.58573 66 ASN B O 1
ATOM 2959 N N . SER B 1 67 ? -52.24300 -3.08100 54.26800 1.000 36.23592 67 SER B N 1
ATOM 2960 C CA . SER B 1 67 ? -51.82900 -4.09500 55.23100 1.000 37.55713 67 SER B CA 1
ATOM 2961 C C . SER B 1 67 ? -51.09500 -3.47100 56.41200 1.000 40.53907 67 SER B C 1
ATOM 2962 O O . SER B 1 67 ? -51.33100 -3.85000 57.56600 1.000 40.37063 67 SER B O 1
ATOM 2965 N N . VAL B 1 68 ? -50.20300 -2.51300 56.14500 1.000 36.52543 68 VAL B N 1
ATOM 2966 C CA . VAL B 1 68 ? -49.48300 -1.83800 57.22200 1.000 35.88851 68 VAL B CA 1
ATOM 2967 C C . VAL B 1 68 ? -50.45500 -1.06300 58.10600 1.000 39.89689 68 VAL B C 1
ATOM 2968 O O . VAL B 1 68 ? -50.31900 -1.04000 59.33600 1.000 33.36979 68 VAL B O 1
ATOM 2972 N N . LEU B 1 69 ? -51.46100 -0.43000 57.49500 1.000 34.85155 69 LEU B N 1
ATOM 2973 C CA . LEU B 1 69 ? -52.43700 0.33500 58.26600 1.000 38.23353 69 LEU B CA 1
ATOM 2974 C C . LEU B 1 69 ? -53.28600 -0.58000 59.14100 1.000 40.22061 69 LEU B C 1
ATOM 2975 O O . LEU B 1 69 ? -53.55200 -0.26500 60.30900 1.000 34.39097 69 LEU B O 1
ATOM 2980 N N . ARG B 1 70 ? -53.72000 -1.71800 58.59100 1.000 39.83109 70 ARG B N 1
ATOM 2981 C CA . ARG B 1 70 ? -54.46000 -2.69200 59.38700 1.000 39.96005 70 ARG B CA 1
ATOM 2982 C C . ARG B 1 70 ? -53.63100 -3.18500 60.56400 1.000 40.51275 70 ARG B C 1
ATOM 2983 O O . ARG B 1 70 ? -54.16300 -3.40000 61.65900 1.000 35.84640 70 ARG B O 1
ATOM 2991 N N . GLU B 1 71 ? -52.32600 -3.37600 60.35800 1.000 37.59924 71 GLU B N 1
ATOM 2992 C CA . GLU B 1 71 ? -51.48200 -3.83500 61.45600 1.000 39.75213 71 GLU B CA 1
ATOM 2993 C C . GLU B 1 71 ? -51.34300 -2.76500 62.52900 1.000 39.88899 71 GLU B C 1
ATOM 2994 O O . GLU B 1 71 ? -51.30900 -3.08000 63.72400 1.000 37.90981 71 GLU B O 1
ATOM 3000 N N . ALA B 1 72 ? -51.26000 -1.49500 62.12500 1.000 35.18580 72 ALA B N 1
ATOM 3001 C CA . ALA B 1 72 ? -51.22700 -0.41600 63.10600 1.000 37.99140 72 ALA B CA 1
ATOM 3002 C C . ALA B 1 72 ? -52.50200 -0.39900 63.93800 1.000 36.55701 72 ALA B C 1
ATOM 3003 O O . ALA B 1 72 ? -52.45500 -0.22100 65.16200 1.000 35.02262 72 ALA B O 1
ATOM 3005 N N . GLU B 1 73 ? -53.65000 -0.60300 63.28900 1.000 36.85705 73 GLU B N 1
ATOM 3006 C CA . GLU B 1 73 ? -54.91900 -0.62600 64.00800 1.000 37.99140 73 GLU B CA 1
ATOM 3007 C C . GLU B 1 73 ? -55.00200 -1.82800 64.94100 1.000 38.49672 73 GLU B C 1
ATOM 3008 O O . GLU B 1 73 ? -55.53300 -1.72000 66.05200 1.000 40.81805 73 GLU B O 1
ATOM 3014 N N . ARG B 1 74 ? -54.48300 -2.98200 64.51100 1.000 34.17515 74 ARG B N 1
ATOM 3015 C CA . ARG B 1 74 ? -54.49900 -4.16500 65.36800 1.000 37.13077 74 ARG B CA 1
ATOM 3016 C C . ARG B 1 74 ? -53.67100 -3.94600 66.62700 1.000 42.14716 74 ARG B C 1
ATOM 3017 O O . ARG B 1 74 ? -54.10000 -4.30000 67.73300 1.000 34.79891 74 ARG B O 1
ATOM 3025 N N . LYS B 1 75 ? -52.47700 -3.36700 66.47500 1.000 36.09380 75 LYS B N 1
ATOM 3026 C CA . LYS B 1 75 ? -51.59800 -3.16000 67.62000 1.000 36.76757 75 LYS B CA 1
ATOM 3027 C C . LYS B 1 75 ? -52.16900 -2.11800 68.57400 1.000 35.17264 75 LYS B C 1
ATOM 3028 O O . LYS B 1 75 ? -52.05300 -2.26000 69.79700 1.000 38.32302 75 LYS B O 1
ATOM 3034 N N . THR B 1 76 ? -52.78300 -1.06200 68.03400 1.000 35.43846 76 THR B N 1
ATOM 3035 C CA . THR B 1 76 ? -53.46600 -0.08600 68.87900 1.000 36.35436 76 THR B CA 1
ATOM 3036 C C . THR B 1 76 ? -54.51400 -0.76300 69.75200 1.000 43.35783 76 THR B C 1
ATOM 3037 O O . THR B 1 76 ? -54.54700 -0.56200 70.97300 1.000 37.37290 76 THR B O 1
ATOM 3041 N N . ASP B 1 77 ? -55.37200 -1.58800 69.14000 1.000 40.59434 77 ASP B N 1
ATOM 3042 C CA . ASP B 1 77 ? -56.39500 -2.30800 69.89400 1.000 41.43655 77 ASP B CA 1
ATOM 3043 C C . ASP B 1 77 ? -55.78300 -3.20900 70.95700 1.000 47.25303 77 ASP B C 1
ATOM 3044 O O . ASP B 1 77 ? -56.36400 -3.38200 72.03600 1.000 36.24645 77 ASP B O 1
ATOM 3049 N N . GLY B 1 78 ? -54.61700 -3.79100 70.67500 1.000 39.72845 78 GLY B N 1
ATOM 3050 C CA . GLY B 1 78 ? -53.98700 -4.66600 71.64900 1.000 39.79424 78 GLY B CA 1
ATOM 3051 C C . GLY B 1 78 ? -53.51200 -3.92200 72.88100 1.000 41.19178 78 GLY B C 1
ATOM 3052 O O . GLY B 1 78 ? -53.59500 -4.43900 73.99800 1.000 41.48919 78 GLY B O 1
ATOM 3053 N N . HIS B 1 79 ? -53.01300 -2.69600 72.69800 1.000 37.25973 79 HIS B N 1
ATOM 3054 C CA . HIS B 1 79 ? -52.52900 -1.91400 73.83100 1.000 35.82008 79 HIS B CA 1
ATOM 3055 C C . HIS B 1 79 ? -53.67800 -1.44000 74.71500 1.000 40.54697 79 HIS B C 1
ATOM 3056 O O . HIS B 1 79 ? -53.58500 -1.50300 75.94700 1.000 39.32840 79 HIS B O 1
ATOM 3063 N N . ILE B 1 80 ? -54.77000 -0.95900 74.11300 1.000 37.98877 80 ILE B N 1
ATOM 3064 C CA . ILE B 1 80 ? -55.88100 -0.48400 74.93200 1.000 43.48153 80 ILE B CA 1
ATOM 3065 C C . ILE B 1 80 ? -56.56300 -1.65000 75.63400 1.000 43.48942 80 ILE B C 1
ATOM 3066 O O . ILE B 1 80 ? -57.07900 -1.49400 76.74700 1.000 41.34706 80 ILE B O 1
ATOM 3071 N N . LEU B 1 81 ? -56.55700 -2.83500 75.02000 1.000 41.38391 81 LEU B N 1
ATOM 3072 C CA . LEU B 1 81 ? -57.07900 -4.01800 75.69700 1.000 44.23688 81 LEU B CA 1
ATOM 3073 C C . LEU B 1 81 ? -56.24400 -4.35100 76.92800 1.000 44.57377 81 LEU B C 1
ATOM 3074 O O . LEU B 1 81 ? -56.78600 -4.68400 77.99000 1.000 40.64698 81 LEU B O 1
ATOM 3079 N N . GLN B 1 82 ? -54.91900 -4.25100 76.80400 1.000 44.61061 82 GLN B N 1
ATOM 3080 C CA . GLN B 1 82 ? -54.04000 -4.48700 77.94400 1.000 40.53118 82 GLN B CA 1
ATOM 3081 C C . GLN B 1 82 ? -54.19600 -3.40100 79.00200 1.000 40.52328 82 GLN B C 1
ATOM 3082 O O . GLN B 1 82 ? -54.21800 -3.69600 80.20200 1.000 38.54673 82 GLN B O 1
ATOM 3088 N N . ALA B 1 83 ? -54.31100 -2.14000 78.57700 1.000 37.39659 83 ALA B N 1
ATOM 3089 C CA . ALA B 1 83 ? -54.46000 -1.05000 79.53700 1.000 39.74424 83 ALA B CA 1
ATOM 3090 C C . ALA B 1 83 ? -55.74300 -1.19500 80.34700 1.000 44.26057 83 ALA B C 1
ATOM 3091 O O . ALA B 1 83 ? -55.76600 -0.89600 81.54700 1.000 44.59219 83 ALA B O 1
ATOM 3093 N N . LEU B 1 84 ? -56.79900 -1.68600 79.71000 1.000 41.62078 84 LEU B N 1
ATOM 3094 C CA . LEU B 1 84 ? -58.09300 -1.80600 80.42400 1.000 45.41597 84 LEU B CA 1
ATOM 3095 C C . LEU B 1 84 ? -57.97000 -2.91400 81.47000 1.000 42.53931 84 LEU B C 1
ATOM 3096 O O . LEU B 1 84 ? -58.40100 -2.69600 82.60500 1.000 43.66839 84 LEU B O 1
ATOM 3101 N N . LYS B 1 85 ? -57.38800 -4.04500 81.09000 1.000 41.84186 85 LYS B N 1
ATOM 3102 C CA . LYS B 1 85 ? -57.21000 -5.16300 82.05000 1.000 50.31130 85 LYS B CA 1
ATOM 3103 C C . LYS B 1 85 ? -56.29000 -4.70400 83.19900 1.000 42.65248 85 LYS B C 1
ATOM 3104 O O . LYS B 1 85 ? -56.53800 -5.07900 84.34800 1.000 43.95264 85 LYS B O 1
ATOM 3110 N N . LEU B 1 86 ? -55.29300 -3.88600 82.89200 1.000 42.83935 86 LEU B N 1
ATOM 3111 C CA . LEU B 1 86 ? -54.36900 -3.39200 83.93700 1.000 41.25758 86 LEU B CA 1
ATOM 3112 C C . LEU B 1 86 ? -55.11400 -2.39100 84.81600 1.000 43.73419 86 LEU B C 1
ATOM 3113 O O . LEU B 1 86 ? -54.79000 -2.30500 86.00400 1.000 43.84999 86 LEU B O 1
ATOM 3118 N N . LEU B 1 87 ? -56.04100 -1.64000 84.23100 1.000 42.28139 87 LEU B N 1
ATOM 3119 C CA . LEU B 1 87 ? -56.80300 -0.66800 85.00900 1.000 46.03973 87 LEU B CA 1
ATOM 3120 C C . LEU B 1 87 ? -57.71100 -1.36700 86.01100 1.000 48.16367 87 LEU B C 1
ATOM 3121 O O . LEU B 1 87 ? -57.89600 -0.88900 87.14000 1.000 46.31345 87 LEU B O 1
ATOM 3126 N N . ILE B 1 88 ? -58.28700 -2.50200 85.61400 1.000 45.65547 88 ILE B N 1
ATOM 3127 C CA . ILE B 1 88 ? -59.08100 -3.29400 86.54700 1.000 51.72989 88 ILE B CA 1
ATOM 3128 C C . ILE B 1 88 ? -58.20600 -3.79000 87.69200 1.000 47.73204 88 ILE B C 1
ATOM 3129 O O . ILE B 1 88 ? -58.63200 -3.82600 88.85200 1.000 50.51395 88 ILE B O 1
ATOM 3134 N N . ALA B 1 89 ? -56.96300 -4.17000 87.38700 1.000 47.45043 89 ALA B N 1
ATOM 3135 C CA . ALA B 1 89 ? -56.03200 -4.53400 88.45000 1.000 46.77666 89 ALA B CA 1
ATOM 3136 C C . ALA B 1 89 ? -55.65000 -3.31700 89.28300 1.000 46.69507 89 ALA B C 1
ATOM 3137 O O . ALA B 1 89 ? -55.54400 -3.40700 90.51300 1.000 48.84533 89 ALA B O 1
ATOM 3139 N N . ALA B 1 90 ? -55.46700 -2.16500 88.63500 1.000 45.65547 90 ALA B N 1
ATOM 3140 C CA . ALA B 1 90 ? -55.01500 -0.96400 89.32900 1.000 45.90814 90 ALA B CA 1
ATOM 3141 C C . ALA B 1 90 ? -56.08000 -0.37300 90.24500 1.000 55.08029 90 ALA B C 1
ATOM 3142 O O . ALA B 1 90 ? -55.74600 0.44600 91.10700 1.000 50.55869 90 ALA B O 1
ATOM 3144 N N . THR B 1 91 ? -57.34700 -0.75700 90.07600 1.000 49.91125 91 THR B N 1
ATOM 3145 C CA . THR B 1 91 ? -58.43000 -0.30000 90.93700 1.000 50.59028 91 THR B CA 1
ATOM 3146 C C . THR B 1 91 ? -59.03300 -1.43300 91.75600 1.000 50.81925 91 THR B C 1
ATOM 3147 O O . THR B 1 91 ? -60.07500 -1.24200 92.39300 1.000 52.13783 91 THR B O 1
ATOM 3151 N N . GLY B 1 92 ? -58.40700 -2.60700 91.75100 1.000 51.88780 92 GLY B N 1
ATOM 3152 C CA . GLY B 1 92 ? -58.93900 -3.75600 92.44800 1.000 54.20124 92 GLY B CA 1
ATOM 3153 C C . GLY B 1 92 ? -58.64500 -3.73800 93.93500 1.000 58.39911 92 GLY B C 1
ATOM 3154 O O . GLY B 1 92 ? -58.01900 -2.82700 94.47800 1.000 57.52532 92 GLY B O 1
ATOM 3155 N N . ASN B 1 93 ? -58.99800 -4.84400 94.58000 1.000 63.00229 93 ASN B N 1
ATOM 3156 C CA . ASN B 1 93 ? -58.85400 -4.90200 96.06100 1.000 71.69017 93 ASN B CA 1
ATOM 3157 C C . ASN B 1 93 ? -57.49300 -5.46900 96.47900 1.000 68.96090 93 ASN B C 1
ATOM 3158 O O . ASN B 1 93 ? -57.05700 -5.10000 97.57800 1.000 70.02945 93 ASN B O 1
ATOM 3163 N N . ASN B 1 94 ? -56.86700 -6.33200 95.67100 1.000 69.32410 94 ASN B N 1
ATOM 3164 C CA . ASN B 1 94 ? -55.49400 -6.81100 95.99400 1.000 65.69998 94 ASN B CA 1
ATOM 3165 C C . ASN B 1 94 ? -54.59200 -5.58300 96.06000 1.000 66.39480 94 ASN B C 1
ATOM 3166 O O . ASN B 1 94 ? -54.33200 -4.99500 95.00100 1.000 60.49673 94 ASN B O 1
ATOM 3171 N N . GLN B 1 95 ? -54.15600 -5.21000 97.26100 1.000 56.83839 95 GLN B N 1
ATOM 3172 C CA . GLN B 1 95 ? -53.30500 -4.00800 97.43700 1.000 59.86507 95 GLN B CA 1
ATOM 3173 C C . GLN B 1 95 ? -51.96700 -4.23900 96.73200 1.000 56.77786 95 GLN B C 1
ATOM 3174 O O . GLN B 1 95 ? -51.40100 -3.27400 96.19500 1.000 52.88002 95 GLN B O 1
ATOM 3176 N N . LYS B 1 96 ? -51.51100 -5.48400 96.72400 1.000 55.10661 96 LYS B N 1
ATOM 3177 C CA . LYS B 1 96 ? -50.20100 -5.79200 96.10600 1.000 54.65392 96 LYS B CA 1
ATOM 3178 C C . LYS B 1 96 ? -50.35300 -5.67100 94.58800 1.000 53.47220 96 LYS B C 1
ATOM 3179 O O . LYS B 1 96 ? -49.56500 -4.93800 93.97700 1.000 51.93781 96 LYS B O 1
ATOM 3185 N N . LEU B 1 97 ? -51.35600 -6.34500 94.02700 1.000 52.68790 97 LEU B N 1
ATOM 3186 C CA . LEU B 1 97 ? -51.59300 -6.27100 92.56000 1.000 52.37470 97 LEU B CA 1
ATOM 3187 C C . LEU B 1 97 ? -51.82600 -4.81600 92.15700 1.000 49.37697 97 LEU B C 1
ATOM 3188 O O . LEU B 1 97 ? -51.28700 -4.39600 91.13100 1.000 51.55092 97 LEU B O 1
ATOM 3193 N N . GLN B 1 98 ? -52.57700 -4.07200 92.95700 1.000 51.04033 98 GLN B N 1
ATOM 3194 C CA . GLN B 1 98 ? -52.84500 -2.65700 92.63100 1.000 48.68215 98 GLN B CA 1
ATOM 3195 C C . GLN B 1 98 ? -51.53400 -1.95500 92.29200 1.000 47.90574 98 GLN B C 1
ATOM 3196 O O . GLN B 1 98 ? -51.46100 -1.34500 91.22700 1.000 50.00336 98 GLN B O 1
ATOM 3202 N N . ALA B 1 99 ? -50.55500 -1.99700 93.19300 1.000 48.96113 99 ALA B N 1
ATOM 3203 C CA . ALA B 1 99 ? -49.30400 -1.23300 92.97500 1.000 50.40078 99 ALA B CA 1
ATOM 3204 C C . ALA B 1 99 ? -48.50200 -1.83000 91.81800 1.000 47.76625 99 ALA B C 1
ATOM 3205 O O . ALA B 1 99 ? -47.87300 -1.06100 91.10900 1.000 46.84509 99 ALA B O 1
ATOM 3207 N N . ALA B 1 100 ? -48.52700 -3.14700 91.67200 1.000 48.19262 100 ALA B N 1
ATOM 3208 C CA . ALA B 1 100 ? -47.75500 -3.83800 90.62500 1.000 47.61360 100 ALA B CA 1
ATOM 3209 C C . ALA B 1 100 ? -48.28900 -3.51900 89.22700 1.000 45.72917 100 ALA B C 1
ATOM 3210 O O . ALA B 1 100 ? -47.56800 -3.77000 88.26700 1.000 45.00013 100 ALA B O 1
ATOM 3212 N N . ALA B 1 101 ? -49.52100 -3.03300 89.12800 1.000 45.11067 101 ALA B N 1
ATOM 3213 C CA . ALA B 1 101 ? -50.12600 -2.82200 87.79700 1.000 43.58680 101 ALA B CA 1
ATOM 3214 C C . ALA B 1 101 ? -49.89100 -1.39700 87.31900 1.000 42.48141 101 ALA B C 1
ATOM 3215 O O . ALA B 1 101 ? -50.06800 -1.15500 86.13200 1.000 41.21547 101 ALA B O 1
ATOM 3217 N N . VAL B 1 102 ? -49.43400 -0.51700 88.18900 1.000 43.10517 102 VAL B N 1
ATOM 3218 C CA . VAL B 1 102 ? -49.38500 0.89200 87.80500 1.000 42.46299 102 VAL B CA 1
ATOM 3219 C C . VAL B 1 102 ? -48.27900 1.14400 86.78600 1.000 42.22612 102 VAL B C 1
ATOM 3220 O O . VAL B 1 102 ? -48.50700 1.77700 85.74900 1.000 40.52854 102 VAL B O 1
ATOM 3224 N N . ALA B 1 103 ? -47.06300 0.68000 87.07000 1.000 42.37877 103 ALA B N 1
ATOM 3225 C CA . ALA B 1 103 ? -45.97800 0.87700 86.11100 1.000 41.87081 103 ALA B CA 1
ATOM 3226 C C . ALA B 1 103 ? -46.26800 0.20700 84.77300 1.000 40.47854 103 ALA B C 1
ATOM 3227 O O . ALA B 1 103 ? -46.11700 0.87000 83.73100 1.000 39.43368 103 ALA B O 1
ATOM 3229 N N . PRO B 1 104 ? -46.70000 -1.06000 84.71000 1.000 40.53644 104 PRO B N 1
ATOM 3230 C CA . PRO B 1 104 ? -47.11600 -1.60200 83.40600 1.000 43.83420 104 PRO B CA 1
ATOM 3231 C C . PRO B 1 104 ? -48.23500 -0.80600 82.75200 1.000 40.52065 104 PRO B C 1
ATOM 3232 O O . PRO B 1 104 ? -48.25700 -0.67600 81.52000 1.000 36.97285 104 PRO B O 1
ATOM 3236 N N . LEU B 1 105 ? -49.16100 -0.25700 83.54600 1.000 38.81781 105 LEU B N 1
ATOM 3237 C CA . LEU B 1 105 ? -50.26200 0.51600 82.98000 1.000 37.94929 105 LEU B CA 1
ATOM 3238 C C . LEU B 1 105 ? -49.76000 1.80700 82.34600 1.000 37.42817 105 LEU B C 1
ATOM 3239 O O . LEU B 1 105 ? -50.24800 2.21200 81.28100 1.000 36.34383 105 LEU B O 1
ATOM 3244 N N . ALA B 1 106 ? -48.79700 2.47200 82.99100 1.000 37.90981 106 ALA B N 1
ATOM 3245 C CA . ALA B 1 106 ? -48.20400 3.67000 82.40300 1.000 38.82044 106 ALA B CA 1
ATOM 3246 C C . ALA B 1 106 ? -47.60700 3.37500 81.03300 1.000 41.95240 106 ALA B C 1
ATOM 3247 O O . ALA B 1 106 ? -47.74400 4.17500 80.10000 1.000 37.73084 106 ALA B O 1
ATOM 3249 N N . THR B 1 107 ? -46.94900 2.22600 80.89000 1.000 36.54912 107 THR B N 1
ATOM 3250 C CA . THR B 1 107 ? -46.32500 1.89200 79.61400 1.000 42.37350 107 THR B CA 1
ATOM 3251 C C . THR B 1 107 ? -47.36900 1.49100 78.58200 1.000 37.70978 107 THR B C 1
ATOM 3252 O O . THR B 1 107 ? -47.25400 1.84700 77.40300 1.000 36.89127 107 THR B O 1
ATOM 3256 N N . ALA B 1 108 ? -48.40100 0.76200 79.01100 1.000 38.85992 108 ALA B N 1
ATOM 3257 C CA . ALA B 1 108 ? -49.47300 0.37900 78.10200 1.000 36.71230 108 ALA B CA 1
ATOM 3258 C C . ALA B 1 108 ? -50.17900 1.60500 77.53700 1.000 37.35974 108 ALA B C 1
ATOM 3259 O O . ALA B 1 108 ? -50.39400 1.70900 76.32300 1.000 34.18831 108 ALA B O 1
ATOM 3261 N N . LEU B 1 109 ? -50.54700 2.55000 78.40800 1.000 35.50163 109 LEU B N 1
ATOM 3262 C CA . LEU B 1 109 ? -51.23800 3.74900 77.94500 1.000 36.33857 109 LEU B CA 1
ATOM 3263 C C . LEU B 1 109 ? -50.34700 4.57600 77.02400 1.000 39.00468 109 LEU B C 1
ATOM 3264 O O . LEU B 1 109 ? -50.82700 5.16300 76.04600 1.000 35.30686 109 LEU B O 1
ATOM 3269 N N . LYS B 1 110 ? -49.04500 4.62400 77.31000 1.000 35.56216 110 LYS B N 1
ATOM 3270 C CA . LYS B 1 110 ? -48.13000 5.35000 76.43600 1.000 40.71804 110 LYS B CA 1
ATOM 3271 C C . LYS B 1 110 ? -47.98100 4.65200 75.09200 1.000 36.79652 110 LYS B C 1
ATOM 3272 O O . LYS B 1 110 ? -47.95900 5.31100 74.04700 1.000 35.92799 110 LYS B O 1
ATOM 3278 N N . ASN B 1 111 ? -47.85800 3.32100 75.10200 1.000 36.64650 111 ASN B N 1
ATOM 3279 C CA . ASN B 1 111 ? -47.80200 2.56500 73.85500 1.000 36.43595 111 ASN B CA 1
ATOM 3280 C C . ASN B 1 111 ? -49.08200 2.75000 73.05200 1.000 39.44947 111 ASN B C 1
ATOM 3281 O O . ASN B 1 111 ? -49.04000 2.94000 71.82800 1.000 34.73574 111 ASN B O 1
ATOM 3286 N N . TRP B 1 112 ? -50.22900 2.70900 73.73400 1.000 32.18017 112 TRP B N 1
ATOM 3287 C CA . TRP B 1 112 ? -51.51400 2.88000 73.07100 1.000 33.52770 112 TRP B CA 1
ATOM 3288 C C . TRP B 1 112 ? -51.61700 4.25000 72.41500 1.000 36.37015 112 TRP B C 1
ATOM 3289 O O . TRP B 1 112 ? -51.96700 4.35900 71.23500 1.000 32.64076 112 TRP B O 1
ATOM 3300 N N . ALA B 1 113 ? -51.31000 5.31100 73.16500 1.000 32.44600 113 ALA B N 1
ATOM 3301 C CA . ALA B 1 113 ? -51.40700 6.65400 72.60100 1.000 39.45473 113 ALA B CA 1
ATOM 3302 C C . ALA B 1 113 ? -50.46400 6.83600 71.41800 1.000 34.99104 113 ALA B C 1
ATOM 3303 O O . ALA B 1 113 ? -50.82100 7.48000 70.42300 1.000 31.54589 113 ALA B O 1
ATOM 3305 N N . ASN B 1 114 ? -49.25200 6.28300 71.50800 1.000 33.92775 114 ASN B N 1
ATOM 3306 C CA . ASN B 1 114 ? -48.31300 6.38700 70.39600 1.000 37.68347 114 ASN B CA 1
ATOM 3307 C C . ASN B 1 114 ? -48.81500 5.62900 69.17200 1.000 38.56252 114 ASN B C 1
ATOM 3308 O O . ASN B 1 114 ? -48.68900 6.11300 68.04100 1.000 32.34862 114 ASN B O 1
ATOM 3313 N N . CYS B 1 115 ? -49.38200 4.43800 69.37900 1.000 35.42267 115 CYS B N 1
ATOM 3314 C CA . CYS B 1 115 ? -49.93300 3.67900 68.26400 1.000 36.57017 115 CYS B CA 1
ATOM 3315 C C . C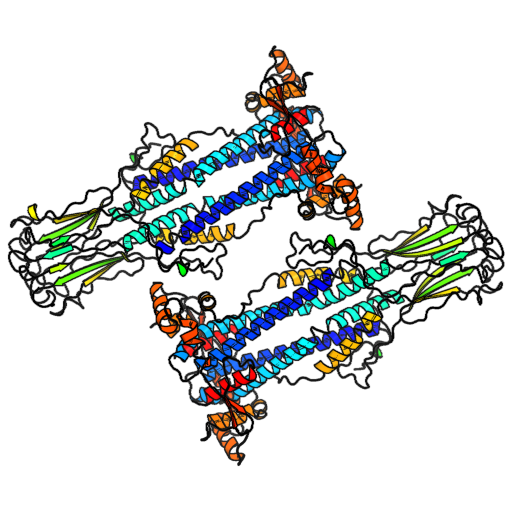YS B 1 115 ? -51.11700 4.40000 67.63300 1.000 36.35436 115 CYS B C 1
ATOM 3316 O O . CYS B 1 115 ? -51.29100 4.36700 66.40900 1.000 38.24932 115 CYS B O 1
ATOM 3319 N N . LYS B 1 116 ? -51.93800 5.06200 68.45100 1.000 36.44384 116 LYS B N 1
ATOM 3320 C CA . LYS B 1 116 ? -53.07200 5.80800 67.91300 1.000 34.22516 116 LYS B CA 1
ATOM 3321 C C . LYS B 1 116 ? -52.60700 7.01700 67.11300 1.000 38.82044 116 LYS B C 1
ATOM 3322 O O . LYS B 1 116 ? -53.18700 7.33600 66.06800 1.000 37.33342 116 LYS B O 1
ATOM 3328 N N . ALA B 1 117 ? -51.56500 7.70400 67.58700 1.000 34.37781 117 ALA B N 1
ATOM 3329 C CA . ALA B 1 117 ? -51.01900 8.82700 66.83000 1.000 37.61240 117 ALA B CA 1
ATOM 3330 C C . ALA B 1 117 ? -50.43700 8.36400 65.50000 1.000 38.79939 117 ALA B C 1
ATOM 3331 O O . ALA B 1 117 ? -50.57500 9.05000 64.48000 1.000 35.52531 117 ALA B O 1
ATOM 3333 N N . GLU B 1 118 ? -49.78500 7.19900 65.49100 1.000 35.09895 118 GLU B N 1
ATOM 3334 C CA . GLU B 1 118 ? -49.20700 6.68400 64.25600 1.000 39.26260 118 GLU B CA 1
ATOM 3335 C C . GLU B 1 118 ? -50.28800 6.17800 63.30900 1.000 36.45700 118 GLU B C 1
ATOM 3336 O O . GLU B 1 118 ? -50.19000 6.36700 62.09000 1.000 34.52256 118 GLU B O 1
ATOM 3342 N N . THR B 1 119 ? -51.32300 5.52800 63.84900 1.000 37.32816 119 THR B N 1
ATOM 3343 C CA . THR B 1 119 ? -52.44500 5.09900 63.02000 1.000 36.14118 119 THR B CA 1
ATOM 3344 C C . THR B 1 119 ? -53.11100 6.29200 62.34900 1.000 40.17587 119 THR B C 1
ATOM 3345 O O . THR B 1 119 ? -53.51600 6.21500 61.18100 1.000 39.05995 119 THR B O 1
ATOM 3349 N N . GLY B 1 120 ? -53.21000 7.41300 63.06600 1.000 35.62532 120 GLY B N 1
ATOM 3350 C CA . GLY B 1 120 ? -53.78700 8.60900 62.47200 1.000 38.85466 120 GLY B CA 1
ATOM 3351 C C . GLY B 1 120 ? -52.92300 9.18500 61.36500 1.000 40.95491 120 GLY B C 1
ATOM 3352 O O . GLY B 1 120 ? -53.42600 9.56200 60.30500 1.000 39.18628 120 GLY B O 1
ATOM 3353 N N . ARG B 1 121 ? -51.61100 9.27200 61.60100 1.000 42.32350 121 ARG B N 1
ATOM 3354 C CA . ARG B 1 121 ? -50.70100 9.77300 60.57200 1.000 40.74173 121 ARG B CA 1
ATOM 3355 C C . ARG B 1 121 ? -50.71700 8.87800 59.33900 1.000 40.87069 121 ARG B C 1
ATOM 3356 O O . ARG B 1 121 ? -50.71100 9.36800 58.20200 1.000 38.09404 121 ARG B O 1
ATOM 3364 N N . LEU B 1 122 ? -50.75200 7.56000 59.54400 1.000 35.65164 122 LEU B N 1
ATOM 3365 C CA . LEU B 1 122 ? -50.79200 6.63500 58.41800 1.000 32.61444 122 LEU B CA 1
ATOM 3366 C C . LEU B 1 122 ? -52.14800 6.66400 57.72300 1.000 40.78384 122 LEU B C 1
ATOM 3367 O O . LEU B 1 122 ? -52.22100 6.64900 56.48700 1.000 37.03865 122 LEU B O 1
ATOM 3372 N N . GLY B 1 123 ? -53.23400 6.68700 58.49900 1.000 39.19680 123 GLY B N 1
ATOM 3373 C CA . GLY B 1 123 ? -54.55600 6.76300 57.89800 1.000 40.19166 123 GLY B CA 1
ATOM 3374 C C . GLY B 1 123 ? -54.76400 8.04700 57.12200 1.000 42.50773 123 GLY B C 1
ATOM 3375 O O . GLY B 1 123 ? -55.41700 8.05300 56.07500 1.000 45.21332 123 GLY B O 1
ATOM 3376 N N . THR B 1 124 ? -54.20600 9.15200 57.62100 1.000 40.59434 124 THR B N 1
ATOM 3377 C CA . THR B 1 124 ? -54.28300 10.41200 56.89100 1.000 47.58465 124 THR B CA 1
ATOM 3378 C C . THR B 1 124 ? -53.60100 10.30000 55.53200 1.000 50.34288 124 THR B C 1
ATOM 3379 O O . THR B 1 124 ? -54.17500 10.67900 54.50400 1.000 44.85801 124 THR B O 1
ATOM 3383 N N . ALA B 1 125 ? -52.37700 9.76600 55.50600 1.000 42.26559 125 ALA B N 1
ATOM 3384 C CA . ALA B 1 125 ? -51.68200 9.57900 54.23600 1.000 44.24215 125 ALA B CA 1
ATOM 3385 C C . ALA B 1 125 ? -52.44600 8.62800 53.32500 1.000 43.71050 125 ALA B C 1
ATOM 3386 O O . ALA B 1 125 ? -52.52400 8.84500 52.11000 1.000 39.53369 125 ALA B O 1
ATOM 3388 N N . ALA B 1 126 ? -53.05700 7.59800 53.88100 1.000 40.78647 126 ALA B N 1
ATOM 3389 C CA . ALA B 1 126 ? -53.74800 6.61000 53.03700 1.000 37.40712 126 ALA B CA 1
ATOM 3390 C C . ALA B 1 126 ? -55.01000 7.22400 52.42200 1.000 42.61827 126 ALA B C 1
ATOM 3391 O O . ALA B 1 126 ? -55.22500 7.04700 51.22900 1.000 38.77307 126 ALA B O 1
ATOM 3393 N N . ARG B 1 127 ? -55.79500 7.94700 53.21600 1.000 43.58154 127 ARG B N 1
ATOM 3394 C CA . ARG B 1 127 ? -57.07500 8.51200 52.71100 1.000 49.10589 127 ARG B CA 1
ATOM 3395 C C . ARG B 1 127 ? -56.79700 9.58000 51.65400 1.000 45.37386 127 ARG B C 1
ATOM 3396 O O . ARG B 1 127 ? -57.66400 9.80200 50.80300 1.000 48.05050 127 ARG B O 1
ATOM 3404 N N . ASN B 1 128 ? -55.62400 10.19100 51.69800 1.000 46.19764 128 ASN B N 1
ATOM 3405 C CA . ASN B 1 128 ? -55.32400 11.28100 50.74800 1.000 48.61109 128 ASN B CA 1
ATOM 3406 C C . ASN B 1 128 ? -54.60400 10.75800 49.50300 1.000 48.91113 128 ASN B C 1
ATOM 3407 O O . ASN B 1 128 ? -54.35300 11.58000 48.62500 1.000 44.59745 128 ASN B O 1
ATOM 3412 N N . ASN B 1 129 ? -54.33500 9.45000 49.39900 1.000 41.77080 129 ASN B N 1
ATOM 3413 C CA . ASN B 1 129 ? -53.47400 9.01000 48.30300 1.000 38.02824 129 ASN B CA 1
ATOM 3414 C C . ASN B 1 129 ? -53.79900 7.64300 47.71600 1.000 40.53381 129 ASN B C 1
ATOM 3415 O O . ASN B 1 129 ? -53.49600 7.43000 46.53800 1.000 34.82786 129 ASN B O 1
ATOM 3420 N N . ILE B 1 130 ? -54.37200 6.70200 48.47200 1.000 36.36489 130 ILE B N 1
ATOM 3421 C CA . ILE B 1 130 ? -54.55000 5.35000 47.94400 1.000 34.86207 130 ILE B CA 1
ATOM 3422 C C . ILE B 1 130 ? -55.52800 5.32900 46.76900 1.000 36.02011 130 ILE B C 1
ATOM 3423 O O . ILE B 1 130 ? -55.37600 4.52000 45.84300 1.000 34.67521 130 ILE B O 1
ATOM 3428 N N . ASP B 1 131 ? -56.46300 6.26900 46.74400 1.000 33.44612 131 ASP B N 1
ATOM 3429 C CA . ASP B 1 131 ? -57.44300 6.34800 45.62700 1.000 37.26499 131 ASP B CA 1
ATOM 3430 C C . ASP B 1 131 ? -56.69000 6.52700 44.30700 1.000 38.48883 131 ASP B C 1
ATOM 3431 O O . ASP B 1 131 ? -57.08800 5.91900 43.31800 1.000 32.66181 131 ASP B O 1
ATOM 3436 N N . LYS B 1 132 ? -55.62800 7.32700 44.32200 1.000 33.51191 132 LYS B N 1
ATOM 3437 C CA . LYS B 1 132 ? -54.86000 7.60800 43.08400 1.000 36.67545 132 LYS B CA 1
ATOM 3438 C C . LYS B 1 132 ? -54.12600 6.33900 42.64000 1.000 31.64853 132 LYS B C 1
ATOM 3439 O O . LYS B 1 132 ? -53.92300 6.17400 41.43700 1.000 35.30160 132 LYS B O 1
ATOM 3445 N N . LEU B 1 133 ? -53.76200 5.47500 43.57600 1.000 34.69100 133 LEU B N 1
ATOM 3446 C CA . LEU B 1 133 ? -53.12200 4.18800 43.22200 1.000 35.07789 133 LEU B CA 1
ATOM 3447 C C . LEU B 1 133 ? -54.17700 3.27500 42.59700 1.000 33.69615 133 LEU B C 1
ATOM 3448 O O . LEU B 1 133 ? -53.88800 2.65500 41.57700 1.000 32.16701 133 LEU B O 1
ATOM 3453 N N . ASN B 1 134 ? -55.34400 3.18600 43.23200 1.000 30.44312 134 ASN B N 1
ATOM 3454 C CA . ASN B 1 134 ? -56.40000 2.36000 42.65500 1.000 30.58261 134 ASN B CA 1
ATOM 3455 C C . ASN B 1 134 ? -56.75300 2.83000 41.24800 1.000 36.35436 134 ASN B C 1
ATOM 3456 O O . ASN B 1 134 ? -56.89600 2.01800 40.32500 1.000 30.13782 134 ASN B O 1
ATOM 3461 N N . ALA B 1 135 ? -56.90200 4.14400 41.06700 1.000 31.58273 135 ALA B N 1
ATOM 3462 C CA . ALA B 1 135 ? -57.18000 4.67600 39.73700 1.000 31.96962 135 ALA B CA 1
ATOM 3463 C C . ALA B 1 135 ? -56.01300 4.42000 38.79400 1.000 29.74041 135 ALA B C 1
ATOM 3464 O O . ALA B 1 135 ? -56.21400 4.13700 37.60700 1.000 29.48511 135 ALA B O 1
ATOM 3466 N N . GLY B 1 136 ? -54.78600 4.50300 39.31100 1.000 29.77725 136 GLY B N 1
ATOM 3467 C CA . GLY B 1 136 ? -53.62500 4.23300 38.48100 1.000 29.71672 136 GLY B CA 1
ATOM 3468 C C . GLY B 1 136 ? -53.55800 2.79100 38.02000 1.000 29.81936 136 GLY B C 1
ATOM 3469 O O . GLY B 1 136 ? -53.28500 2.52200 36.84600 1.000 30.71947 136 GLY B O 1
ATOM 3470 N N . ALA B 1 137 ? -53.81300 1.84400 38.93200 1.000 29.36142 137 ALA B N 1
ATOM 3471 C CA . ALA B 1 137 ? -53.79600 0.43500 38.55000 1.000 30.35627 137 ALA B CA 1
ATOM 3472 C C . ALA B 1 137 ? -54.84500 0.13700 37.48800 1.000 34.86997 137 ALA B C 1
ATOM 3473 O O . ALA B 1 137 ? -54.59100 -0.63700 36.55900 1.000 33.98829 137 ALA B O 1
ATOM 3475 N N . GLU B 1 138 ? -56.03200 0.73900 37.60800 1.000 30.15888 138 GLU B N 1
ATOM 3476 C CA . GLU B 1 138 ? -57.09200 0.47700 36.63800 1.000 29.18245 138 GLU B CA 1
ATOM 3477 C C . GLU B 1 138 ? -56.77700 1.10800 35.28800 1.000 28.88767 138 GLU B C 1
ATOM 3478 O O . GLU B 1 138 ? -56.96900 0.47600 34.24300 1.000 29.36142 138 GLU B O 1
ATOM 3484 N N . ALA B 1 139 ? -56.30400 2.35800 35.29000 1.000 31.44061 139 ALA B N 1
ATOM 3485 C CA . ALA B 1 139 ? -55.98100 3.03400 34.04000 1.000 34.56204 139 ALA B CA 1
ATOM 3486 C C . ALA B 1 139 ? -54.83700 2.33800 33.31900 1.000 29.49038 139 ALA B C 1
ATOM 3487 O O . ALA B 1 139 ? -54.82500 2.26800 32.08400 1.000 28.95084 139 ALA B O 1
ATOM 3489 N N . ALA B 1 140 ? -53.85500 1.83600 34.07100 1.000 28.74029 140 ALA B N 1
ATOM 3490 C CA . ALA B 1 140 ? -52.75400 1.10700 33.45000 1.000 28.81135 140 ALA B CA 1
ATOM 3491 C C . ALA B 1 140 ? -53.24200 -0.20000 32.84200 1.000 29.79831 140 ALA B C 1
ATOM 3492 O O . ALA B 1 140 ? -52.81800 -0.57900 31.74300 1.000 29.07717 140 ALA B O 1
ATOM 3494 N N . ALA B 1 141 ? -54.14400 -0.89500 33.53900 1.000 29.55354 141 ALA B N 1
ATOM 3495 C CA . ALA B 1 141 ? -54.71100 -2.12800 33.00800 1.000 31.13268 141 ALA B CA 1
ATOM 3496 C C . ALA B 1 141 ? -55.53700 -1.86400 31.75400 1.000 29.05875 141 ALA B C 1
ATOM 3497 O O . ALA B 1 141 ? -55.53400 -2.67600 30.82200 1.000 29.86674 141 ALA B O 1
ATOM 3499 N N . ILE B 1 142 ? -56.26200 -0.74100 31.71600 1.000 30.51682 142 ILE B N 1
ATOM 3500 C CA . ILE B 1 142 ? -57.03000 -0.40800 30.51600 1.000 31.71170 142 ILE B CA 1
ATOM 3501 C C . ILE B 1 142 ? -56.09000 -0.04100 29.37500 1.000 31.05372 142 ILE B C 1
ATOM 3502 O O . ILE B 1 142 ? -56.34700 -0.37000 28.20900 1.000 28.21391 142 ILE B O 1
ATOM 3507 N N . LEU B 1 143 ? -54.98500 0.63700 29.68700 1.000 29.39563 143 LEU B N 1
ATOM 3508 C CA . LEU B 1 143 ? -53.96900 0.87400 28.66800 1.000 30.17993 143 LEU B CA 1
ATOM 3509 C C . LEU B 1 143 ? -53.45000 -0.44700 28.11100 1.000 30.99056 143 LEU B C 1
ATOM 3510 O O . LEU B 1 143 ? -53.29800 -0.59900 26.89300 1.000 30.56419 143 LEU B O 1
ATOM 3515 N N . ALA B 1 144 ? -53.23300 -1.43500 28.98600 1.000 31.08267 144 ALA B N 1
ATOM 3516 C CA . ALA B 1 144 ? -52.82900 -2.76400 28.53500 1.000 29.06401 144 ALA B CA 1
ATOM 3517 C C . ALA B 1 144 ? -53.83200 -3.34300 27.54300 1.000 33.40664 144 ALA B C 1
ATOM 3518 O O . ALA B 1 144 ? -53.44300 -3.86500 26.49300 1.000 31.95646 144 ALA B O 1
ATOM 3520 N N . ASN B 1 145 ? -55.13100 -3.27500 27.87000 1.000 33.31452 145 ASN B N 1
ATOM 3521 C CA . ASN B 1 145 ? -56.17000 -3.69800 26.93200 1.000 28.84820 145 ASN B CA 1
ATOM 3522 C C . ASN B 1 145 ? -55.99700 -3.01600 25.58300 1.000 31.70380 145 ASN B C 1
ATOM 3523 O O . ASN B 1 145 ? -55.99100 -3.66800 24.53100 1.000 28.92715 145 ASN B O 1
ATOM 3528 N N . LEU B 1 146 ? -55.89400 -1.68500 25.60400 1.000 28.34814 146 LEU B N 1
ATOM 3529 C CA . LEU B 1 146 ? -55.86000 -0.90500 24.37300 1.000 29.10612 146 LEU B CA 1
ATOM 3530 C C . LEU B 1 146 ? -54.67500 -1.28700 23.49700 1.000 31.21690 146 LEU B C 1
ATOM 3531 O O . LEU B 1 146 ? -54.80500 -1.36700 22.26900 1.000 34.63047 146 LEU B O 1
ATOM 3536 N N . THR B 1 147 ? -53.50800 -1.52400 24.10700 1.000 28.77450 147 THR B N 1
ATOM 3537 C CA . THR B 1 147 ? -52.31300 -1.81600 23.32300 1.000 31.92488 147 THR B CA 1
ATOM 3538 C C . THR B 1 147 ? -52.35500 -3.19800 22.68700 1.000 37.54134 147 THR B C 1
ATOM 3539 O O . THR B 1 147 ? -51.56000 -3.47100 21.78400 1.000 33.55139 147 THR B O 1
ATOM 3543 N N . LYS B 1 148 ? -53.25100 -4.07200 23.13300 1.000 35.48583 148 LYS B N 1
ATOM 3544 C CA . LYS B 1 148 ? -53.38000 -5.40600 22.56400 1.000 34.69363 148 LYS B CA 1
ATOM 3545 C C . LYS B 1 148 ? -54.45500 -5.47800 21.49200 1.000 37.92560 148 LYS B C 1
ATOM 3546 O O . LYS B 1 148 ? -54.65600 -6.54400 20.89900 1.000 38.26511 148 LYS B O 1
ATOM 3552 N N . LEU B 1 149 ? -55.14800 -4.37300 21.23000 1.000 31.08267 149 LEU B N 1
ATOM 3553 C CA . LEU B 1 149 ? -56.21700 -4.37300 20.24200 1.000 29.61934 149 LEU B CA 1
ATOM 3554 C C . LEU B 1 149 ? -55.61200 -4.41000 18.84300 1.000 34.77522 149 LEU B C 1
ATOM 3555 O O . LEU B 1 149 ? -54.66900 -3.67000 18.54700 1.000 40.93649 149 LEU B O 1
ATOM 3560 N N . GLY B 1 150 ? -56.13900 -5.28300 17.98700 1.000 33.34610 150 GLY B N 1
ATOM 3561 C CA . GLY B 1 150 ? -55.60800 -5.43600 16.64500 1.000 34.68574 150 GLY B CA 1
ATOM 3562 C C . GLY B 1 150 ? -56.67400 -5.49900 15.56800 1.000 36.17013 150 GLY B C 1
ATOM 3563 O O . GLY B 1 150 ? -57.75400 -4.91700 15.70800 1.000 37.55977 150 GLY B O 1
ATOM 3564 N N . GLY B 1 151 ? -56.37500 -6.20500 14.48300 1.000 37.82032 151 GLY B N 1
ATOM 3565 C CA . GLY B 1 151 ? -57.29300 -6.31000 13.36500 1.000 35.98063 151 GLY B CA 1
ATOM 3566 C C . GLY B 1 151 ? -57.11000 -5.20000 12.35000 1.000 40.69172 151 GLY B C 1
ATOM 3567 O O . GLY B 1 151 ? -56.19100 -4.37900 12.42300 1.000 36.15433 151 GLY B O 1
ATOM 3568 N N . LYS B 1 152 ? -58.01600 -5.18200 11.37400 1.000 36.02537 152 LYS B N 1
ATOM 3569 C CA . LYS B 1 152 ? -57.94300 -4.20900 10.29100 1.000 31.20637 152 LYS B CA 1
ATOM 3570 C C . LYS B 1 152 ? -59.28900 -4.15500 9.58700 1.000 32.76972 152 LYS B C 1
ATOM 3571 O O . LYS B 1 152 ? -60.14900 -5.02000 9.77300 1.000 32.63812 152 LYS B O 1
ATOM 3577 N N . VAL B 1 153 ? -59.46000 -3.11300 8.77900 1.000 31.51694 153 VAL B N 1
ATOM 3578 C CA . VAL B 1 153 ? -60.53100 -3.02400 7.79500 1.000 29.62987 153 VAL B CA 1
ATOM 3579 C C . VAL B 1 153 ? -59.87700 -3.10500 6.42700 1.000 33.56192 153 VAL B C 1
ATOM 3580 O O . VAL B 1 153 ? -58.87000 -2.43200 6.17400 1.000 32.86973 153 VAL B O 1
ATOM 3584 N N . GLU B 1 154 ? -60.42900 -3.93900 5.55400 1.000 30.80106 154 GLU B N 1
ATOM 3585 C CA . GLU B 1 154 ? -59.87200 -4.12900 4.22400 1.000 30.78527 154 GLU B CA 1
ATOM 3586 C C . GLU B 1 154 ? -60.96500 -3.93200 3.19100 1.000 33.02764 154 GLU B C 1
ATOM 3587 O O . GLU B 1 154 ? -62.05900 -4.48900 3.32200 1.000 36.59123 154 GLU B O 1
ATOM 3593 N N . LEU B 1 155 ? -60.66600 -3.13700 2.17200 1.000 35.17001 155 LEU B N 1
ATOM 3594 C CA . 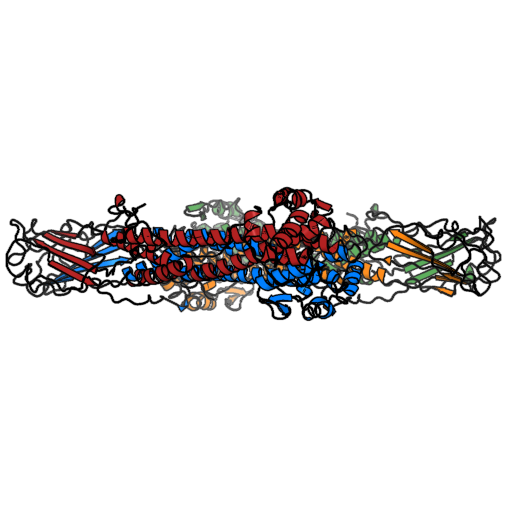LEU B 1 155 ? -61.55900 -2.93400 1.04500 1.000 30.90634 155 LEU B CA 1
ATOM 3595 C C . LEU B 1 155 ? -60.92800 -3.56700 -0.18500 1.000 31.52483 155 LEU B C 1
ATOM 3596 O O . LEU B 1 155 ? -59.70500 -3.53300 -0.34600 1.000 33.46717 155 LEU B O 1
ATOM 3601 N N . THR B 1 156 ? -61.76000 -4.16900 -1.03200 1.000 32.96711 156 THR B N 1
ATOM 3602 C CA . THR B 1 156 ? -61.32900 -4.72300 -2.30900 1.000 33.50139 156 THR B CA 1
ATOM 3603 C C . THR B 1 156 ? -62.15500 -4.08900 -3.41600 1.000 37.52029 156 THR B C 1
ATOM 3604 O O . THR B 1 156 ? -63.37900 -3.96800 -3.29700 1.000 34.60678 156 THR B O 1
ATOM 3608 N N . ALA B 1 157 ? -61.47900 -3.67400 -4.48500 1.000 35.04631 157 ALA B N 1
ATOM 3609 C CA . ALA B 1 157 ? -62.16500 -3.06300 -5.61200 1.000 33.92775 157 ALA B CA 1
ATOM 3610 C C . ALA B 1 157 ? -63.14900 -4.04600 -6.23900 1.000 35.69902 157 ALA B C 1
ATOM 3611 O O . ALA B 1 157 ? -62.85000 -5.23100 -6.41200 1.000 38.71780 157 ALA B O 1
ATOM 3613 N N . LYS B 1 158 ? -64.33400 -3.54500 -6.57700 1.000 35.66743 158 LYS B N 1
ATOM 3614 C CA . LYS B 1 158 ? -65.38700 -4.35900 -7.17000 1.000 33.61192 158 LYS B CA 1
ATOM 3615 C C . LYS B 1 158 ? -66.09500 -3.54900 -8.24500 1.000 33.23293 158 LYS B C 1
ATOM 3616 O O . LYS B 1 158 ? -66.34200 -2.35500 -8.05900 1.000 39.07047 158 LYS B O 1
ATOM 3622 N N . GLY B 1 159 ? -66.42200 -4.20400 -9.36700 1.000 36.52280 159 GLY B N 1
ATOM 3623 C CA . GLY B 1 159 ? -67.10900 -3.57500 -10.48100 1.000 37.28868 159 GLY B CA 1
ATOM 3624 C C . GLY B 1 159 ? -66.20400 -2.90000 -11.49200 1.000 40.11534 159 GLY B C 1
ATOM 3625 O O . GLY B 1 159 ? -66.60700 -2.72100 -12.64900 1.000 39.27576 159 GLY B O 1
ATOM 3626 N N . GLY B 1 160 ? -64.99700 -2.53700 -11.08700 1.000 36.31751 160 GLY B N 1
ATOM 3627 C CA . GLY B 1 160 ? -64.04200 -1.86200 -11.94400 1.000 37.82296 160 GLY B CA 1
ATOM 3628 C C . GLY B 1 160 ? -62.91400 -1.35600 -11.07800 1.000 42.83145 160 GLY B C 1
ATOM 3629 O O . GLY B 1 160 ? -62.98100 -1.40600 -9.84600 1.000 36.95706 160 GLY B O 1
ATOM 3630 N N . ASN B 1 161 ? -61.86300 -0.86300 -11.73500 1.000 36.02274 161 ASN B N 1
ATOM 3631 C CA . ASN B 1 161 ? -60.73900 -0.31100 -10.98400 1.000 34.94893 161 ASN B CA 1
ATOM 3632 C C . ASN B 1 161 ? -61.19300 0.84400 -10.09200 1.000 34.34622 161 ASN B C 1
ATOM 3633 O O . ASN B 1 161 ? -61.90400 1.75100 -10.53400 1.000 35.98063 161 ASN B O 1
ATOM 3638 N N . GLY B 1 162 ? -60.79300 0.79000 -8.82300 1.000 33.96723 162 GLY B N 1
ATOM 3639 C CA . GLY B 1 162 ? -61.06300 1.86300 -7.88700 1.000 33.53034 162 GLY B CA 1
ATOM 3640 C C . GLY B 1 162 ? -62.49500 1.99700 -7.42200 1.000 33.48559 162 GLY B C 1
ATOM 3641 O O . GLY B 1 162 ? -62.81300 2.98000 -6.74800 1.000 38.95467 162 GLY B O 1
ATOM 3642 N N . GLN B 1 163 ? -63.36800 1.04900 -7.74500 1.000 34.28832 163 GLN B N 1
ATOM 3643 C CA . GLN B 1 163 ? -64.77200 1.13500 -7.36500 1.000 32.38020 163 GLN B CA 1
ATOM 3644 C C . GLN B 1 163 ? -65.05100 0.25800 -6.14500 1.000 36.22540 163 GLN B C 1
ATOM 3645 O O . GLN B 1 163 ? -64.34200 -0.71300 -5.87200 1.000 32.05384 163 GLN B O 1
ATOM 3651 N N . LEU B 1 164 ? -66.09900 0.62000 -5.40500 1.000 34.21463 164 LEU B N 1
ATOM 3652 C CA . LEU B 1 164 ? -66.46200 -0.05500 -4.16200 1.000 33.96197 164 LEU B CA 1
ATOM 3653 C C . LEU B 1 164 ? -67.94000 -0.40800 -4.20900 1.000 37.00970 164 LEU B C 1
ATOM 3654 O O . LEU B 1 164 ? -68.78000 0.48000 -4.38900 1.000 39.56264 164 LEU B O 1
ATOM 3659 N N . GLN B 1 165 ? -68.25800 -1.68900 -4.04600 1.000 32.55127 165 GLN B N 1
ATOM 3660 C CA . GLN B 1 165 ? -69.64000 -2.15700 -4.10900 1.000 39.72845 165 GLN B CA 1
ATOM 3661 C C . GLN B 1 165 ? -69.96700 -2.97500 -2.85900 1.000 39.09416 165 GLN B C 1
ATOM 3662 O O . GLN B 1 165 ? -69.25000 -2.94700 -1.85100 1.000 36.39384 165 GLN B O 1
ATOM 3668 N N . GLN B 1 166 ? -71.07000 -3.72900 -2.92500 1.000 36.87547 166 GLN B N 1
ATOM 3669 C CA . GLN B 1 166 ? -71.65200 -4.34600 -1.73600 1.000 37.23604 166 GLN B CA 1
ATOM 3670 C C . GLN B 1 166 ? -70.78400 -5.45500 -1.15200 1.000 45.03435 166 GLN B C 1
ATOM 3671 O O . GLN B 1 166 ? -70.94800 -5.79500 0.02400 1.000 38.23090 166 GLN B O 1
ATOM 3677 N N . ASP B 1 167 ? -69.85700 -6.01700 -1.92900 1.000 42.16821 167 ASP B N 1
ATOM 3678 C CA . ASP B 1 167 ? -68.98400 -7.07500 -1.43500 1.000 41.22600 167 ASP B CA 1
ATOM 3679 C C . ASP B 1 167 ? -67.53000 -6.62400 -1.31300 1.000 39.00731 167 ASP B C 1
ATOM 3680 O O . ASP B 1 167 ? -66.62200 -7.46200 -1.29900 1.000 38.47040 167 ASP B O 1
ATOM 3685 N N . SER B 1 168 ? -67.29500 -5.31500 -1.18900 1.000 33.13029 168 SER B N 1
ATOM 3686 C CA . SER B 1 168 ? -65.93400 -4.79100 -1.14500 1.000 31.80381 168 SER B CA 1
ATOM 3687 C C . SER B 1 168 ? -65.28700 -4.88300 0.23600 1.000 36.44121 168 SER B C 1
ATOM 3688 O O . SER B 1 168 ? -64.05600 -4.81900 0.32300 1.000 34.64889 168 SER B O 1
ATOM 3691 N N . VAL B 1 169 ? -66.06000 -5.02300 1.31100 1.000 33.85406 169 VAL B N 1
ATOM 3692 C CA . VAL B 1 169 ? -65.47300 -5.13700 2.64500 1.000 37.94929 169 VAL B CA 1
ATOM 3693 C C . VAL B 1 169 ? -65.04800 -6.58800 2.85600 1.000 38.70727 169 VAL B C 1
ATOM 3694 O O . VAL B 1 169 ? -65.88200 -7.46500 3.08800 1.000 37.55977 169 VAL B O 1
ATOM 3698 N N . THR B 1 170 ? -63.74300 -6.83800 2.79100 1.000 31.86961 170 THR B N 1
ATOM 3699 C CA . THR B 1 170 ? -63.20800 -8.19000 2.83500 1.000 37.78085 170 THR B CA 1
ATOM 3700 C C . THR B 1 170 ? -62.45600 -8.49200 4.12400 1.000 36.72546 170 THR B C 1
ATOM 3701 O O . THR B 1 170 ? -61.91400 -9.59200 4.26800 1.000 43.34467 170 THR B O 1
ATOM 3705 N N . ALA B 1 171 ? -62.40900 -7.54600 5.05900 1.000 36.29119 171 ALA B N 1
ATOM 3706 C CA . ALA B 1 171 ? -61.91700 -7.78600 6.40800 1.000 32.74603 171 ALA B CA 1
ATOM 3707 C C . ALA B 1 171 ? -62.48600 -6.69600 7.30000 1.000 34.80680 171 ALA B C 1
ATOM 3708 O O . ALA B 1 171 ? -62.52500 -5.52700 6.90600 1.000 35.44899 171 ALA B O 1
ATOM 3710 N N . GLU B 1 172 ? -62.93100 -7.08400 8.50100 1.000 34.33833 172 GLU B N 1
ATOM 3711 C CA . GLU B 1 172 ? -63.62000 -6.13500 9.37000 1.000 36.57281 172 GLU B CA 1
ATOM 3712 C C . GLU B 1 172 ? -63.48000 -6.49100 10.84500 1.000 34.86734 172 GLU B C 1
ATOM 3713 O O . GLU B 1 172 ? -64.40900 -6.25200 11.62400 1.000 39.12048 172 GLU B O 1
ATOM 3719 N N . ASP B 1 173 ? -62.33900 -7.05000 11.25400 1.000 35.00946 173 ASP B N 1
ATOM 3720 C CA . ASP B 1 173 ? -62.16100 -7.48200 12.63500 1.000 37.44923 173 ASP B CA 1
ATOM 3721 C C . ASP B 1 173 ? -61.40300 -6.46500 13.47600 1.000 40.89438 173 ASP B C 1
ATOM 3722 O O . ASP B 1 173 ? -60.91300 -6.81400 14.55700 1.000 42.15242 173 ASP B O 1
ATOM 3727 N N . LEU B 1 174 ? -61.29900 -5.22100 13.01200 1.000 33.99618 174 LEU B N 1
ATOM 3728 C CA . LEU B 1 174 ? -60.52800 -4.21600 13.73500 1.000 32.48811 174 LEU B CA 1
ATOM 3729 C C . LEU B 1 174 ? -61.07000 -4.04100 15.14900 1.000 33.33031 174 LEU B C 1
ATOM 3730 O O . LEU B 1 174 ? -62.23400 -3.67400 15.33700 1.000 29.04559 174 LEU B O 1
ATOM 3735 N N . TRP B 1 175 ? -60.22000 -4.34200 16.13400 1.000 30.94318 175 TRP B N 1
ATOM 3736 C CA . TRP B 1 175 ? -60.46300 -4.15300 17.56500 1.000 35.53584 175 TRP B CA 1
ATOM 3737 C C . TRP B 1 175 ? -61.54000 -5.06300 18.13200 1.000 32.78551 175 TRP B C 1
ATOM 3738 O O . TRP B 1 175 ? -62.07100 -4.78600 19.21100 1.000 36.32541 175 TRP B O 1
ATOM 3749 N N . ARG B 1 176 ? -61.87900 -6.14300 17.43800 1.000 34.31990 176 ARG B N 1
ATOM 3750 C CA . ARG B 1 176 ? -62.62800 -7.21600 18.07100 1.000 32.60917 176 ARG B CA 1
ATOM 3751 C C . ARG B 1 176 ? -61.80700 -7.78700 19.21700 1.000 40.21272 176 ARG B C 1
ATOM 3752 O O . ARG B 1 176 ? -60.63000 -8.11600 19.04500 1.000 40.51802 176 ARG B O 1
ATOM 3760 N N . ASN B 1 177 ? -62.41600 -7.90200 20.39500 1.000 37.14393 177 ASN B N 1
ATOM 3761 C CA . ASN B 1 177 ? -61.64300 -8.31300 21.55600 1.000 34.44887 177 ASN B CA 1
ATOM 3762 C C . ASN B 1 177 ? -62.51000 -9.11900 22.51100 1.000 36.73072 177 ASN B C 1
ATOM 3763 O O . ASN B 1 177 ? -63.71300 -8.87900 22.64100 1.000 37.66504 177 ASN B O 1
ATOM 3768 N N . THR B 1 178 ? -61.87600 -10.08800 23.16400 1.000 38.80728 178 THR B N 1
ATOM 3769 C CA . THR B 1 178 ? -62.46700 -10.86900 24.23900 1.000 45.20016 178 THR B CA 1
ATOM 3770 C C . THR B 1 178 ? -61.76300 -10.51500 25.54200 1.000 41.06019 178 THR B C 1
ATOM 3771 O O . THR B 1 178 ? -60.53400 -10.39900 25.57700 1.000 43.61049 178 THR B O 1
ATOM 3775 N N . ALA B 1 179 ? -62.53800 -10.33000 26.60800 1.000 38.72043 179 ALA B N 1
ATOM 3776 C CA . ALA B 1 179 ? -61.97400 -9.87800 27.87500 1.000 36.43858 179 ALA B CA 1
ATOM 3777 C C . ALA B 1 179 ? -61.11800 -10.97300 28.50600 1.000 44.59219 179 ALA B C 1
ATOM 3778 O O . ALA B 1 179 ? -61.59300 -12.09200 28.72900 1.000 43.12886 179 ALA B O 1
ATOM 3780 N N . THR B 1 180 ? -59.85900 -10.63300 28.77500 1.000 35.75692 180 THR B N 1
ATOM 3781 C CA . THR B 1 180 ? -58.92600 -11.57900 29.42100 1.000 39.49421 180 THR B CA 1
ATOM 3782 C C . THR B 1 180 ? -58.09400 -10.77800 30.41900 1.000 34.19884 180 THR B C 1
ATOM 3783 O O . THR B 1 180 ? -58.13200 -9.54800 30.35400 1.000 39.48368 180 THR B O 1
ATOM 3787 N N . GLU B 1 181 ? -57.38100 -11.45900 31.30400 1.000 40.61540 181 GLU B N 1
ATOM 3788 C CA . GLU B 1 181 ? -56.47600 -10.75200 32.24300 1.000 37.73084 181 GLU B CA 1
ATOM 3789 C C . GLU B 1 181 ? -55.13300 -10.52100 31.54200 1.000 37.68083 181 GLU B C 1
ATOM 3790 O O . GLU B 1 181 ? -54.66000 -11.43100 30.86800 1.000 34.73311 181 GLU B O 1
ATOM 3796 N N . CYS B 1 182 ? -54.56800 -9.33300 31.71600 1.000 31.98278 182 CYS B N 1
ATOM 3797 C CA . CYS B 1 182 ? -53.27500 -9.01400 31.06800 1.000 39.17838 182 CYS B CA 1
ATOM 3798 C C . CYS B 1 182 ? -52.22400 -10.01500 31.53200 1.000 41.57867 182 CYS B C 1
ATOM 3799 O O . CYS B 1 182 ? -52.16200 -10.30000 32.72400 1.000 38.09930 182 CYS B O 1
ATOM 3802 N N . GLN B 1 183 ? -51.44200 -10.52400 30.58900 1.000 38.32565 183 GLN B N 1
ATOM 3803 C CA . GLN B 1 183 ? -50.39800 -11.52700 30.90700 1.000 43.17097 183 GLN B CA 1
ATOM 3804 C C . GLN B 1 183 ? -49.09800 -10.79000 31.24200 1.000 37.90454 183 GLN B C 1
ATOM 3805 O O . GLN B 1 183 ? -48.60100 -10.04300 30.39100 1.000 38.24932 183 GLN B O 1
ATOM 3811 N N . ILE B 1 184 ? -48.60300 -10.98900 32.46100 1.000 34.35149 184 ILE B N 1
ATOM 3812 C CA . ILE B 1 184 ? -47.39200 -10.26400 32.91900 1.000 34.28569 184 ILE B CA 1
ATOM 3813 C C . ILE B 1 184 ? -46.21300 -10.64800 32.03300 1.000 35.98063 184 ILE B C 1
ATOM 3814 O O . ILE B 1 184 ? -45.91600 -11.83500 31.90000 1.000 36.20960 184 ILE B O 1
ATOM 3819 N N . GLU B 1 185 ? -45.60200 -9.63200 31.45300 1.000 34.82786 185 GLU B N 1
ATOM 3820 C CA . GLU B 1 185 ? -44.44900 -9.88600 30.56700 1.000 38.24669 185 GLU B CA 1
ATOM 3821 C C . GLU B 1 185 ? -43.16700 -10.02500 31.39300 1.000 37.12550 185 GLU B C 1
ATOM 3822 O O . GLU B 1 185 ? -43.00600 -9.27300 32.35900 1.000 36.11486 185 GLU B O 1
ATOM 3828 N N . GLU B 1 186 ? -42.31400 -10.96300 31.00200 1.000 38.00719 186 GLU B N 1
ATOM 3829 C CA . GLU B 1 186 ? -41.00700 -11.12800 31.64600 1.000 40.68383 186 GLU B CA 1
ATOM 3830 C C . GLU B 1 186 ? -41.15600 -11.24500 33.16400 1.000 38.70990 186 GLU B C 1
ATOM 3831 O O . GLU B 1 186 ? -40.47300 -10.57000 33.93900 1.000 38.68095 186 GLU B O 1
ATOM 3837 N N . ALA B 1 187 ? -42.06700 -12.12500 33.58800 1.000 41.34180 187 ALA B N 1
ATOM 3838 C CA . ALA B 1 187 ? -42.46800 -12.16200 34.99100 1.000 38.59936 187 ALA B CA 1
ATOM 3839 C C . ALA B 1 187 ? -41.30000 -12.47200 35.92000 1.000 39.31261 187 ALA B C 1
ATOM 3840 O O . ALA B 1 187 ? -41.24200 -11.94600 37.03600 1.000 38.87045 187 ALA B O 1
ATOM 3842 N N . GLU B 1 188 ? -40.35400 -13.30500 35.48300 1.000 43.81841 188 GLU B N 1
ATOM 3843 C CA . GLU B 1 188 ? -39.22100 -13.62600 36.34400 1.000 49.46119 188 GLU B CA 1
ATOM 3844 C C . GLU B 1 188 ? -38.30200 -12.43400 36.57500 1.000 45.63442 188 GLU B C 1
ATOM 3845 O O . GLU B 1 188 ? -37.48400 -12.47100 37.49900 1.000 50.09811 188 GLU B O 1
ATOM 3851 N N . GLN B 1 189 ? -38.41600 -11.37900 35.77000 1.000 43.30519 189 GLN B N 1
ATOM 3852 C CA . GLN B 1 189 ? -37.68800 -10.15600 36.07800 1.000 40.82068 189 GLN B CA 1
ATOM 3853 C C . GLN B 1 189 ? -38.31300 -9.37900 37.22700 1.000 41.84712 189 GLN B C 1
ATOM 3854 O O . GLN B 1 189 ? -37.68600 -8.44200 37.72900 1.000 39.36525 189 GLN B O 1
ATOM 3860 N N . GLY B 1 190 ? -39.52300 -9.73500 37.65000 1.000 38.55199 190 GLY B N 1
ATOM 3861 C CA . GLY B 1 190 ? -40.12100 -9.05500 38.78000 1.000 37.60451 190 GLY B CA 1
ATOM 3862 C C . GLY B 1 190 ? -40.45200 -7.60500 38.53600 1.000 36.57807 190 GLY B C 1
ATOM 3863 O O . GLY B 1 190 ? -40.54400 -6.83100 39.49200 1.000 36.10170 190 GLY B O 1
ATOM 3864 N N . ARG B 1 191 ? -40.65000 -7.21900 37.27800 1.000 36.31488 191 ARG B N 1
ATOM 3865 C CA . ARG B 1 191 ? -41.02000 -5.81600 36.96700 1.000 35.46478 191 ARG B CA 1
ATOM 3866 C C . ARG B 1 191 ? -42.46900 -5.53500 37.39400 1.000 35.35424 191 ARG B C 1
ATOM 3867 O O . ARG B 1 191 ? -42.85700 -4.37100 37.36900 1.000 35.27265 191 ARG B O 1
ATOM 3875 N N . HIS B 1 192 ? -43.20100 -6.56000 37.80700 1.000 34.22252 192 HIS B N 1
ATOM 3876 C CA . HIS B 1 192 ? -44.58300 -6.35400 38.30800 1.000 33.37242 192 HIS B CA 1
ATOM 3877 C C . HIS B 1 192 ? -44.61500 -6.27100 39.83300 1.000 33.34084 192 HIS B C 1
ATOM 3878 O O . HIS B 1 192 ? -45.68900 -6.00900 40.39200 1.000 34.35412 192 HIS B O 1
ATOM 3885 N N . ASN B 1 193 ? -43.47500 -6.48200 40.48100 1.000 34.04356 193 ASN B N 1
ATOM 3886 C CA . ASN B 1 193 ? -43.45500 -6.55800 41.96600 1.000 34.12778 193 ASN B CA 1
ATOM 3887 C C . ASN B 1 193 ? -43.12400 -5.20200 42.58800 1.000 35.97273 193 ASN B C 1
ATOM 3888 O O . ASN B 1 193 ? -42.28300 -4.49400 42.03800 1.000 34.06987 193 ASN B O 1
ATOM 3893 N N . PHE B 1 194 ? -43.78900 -4.86700 43.70100 1.000 35.14106 194 PHE B N 1
ATOM 3894 C CA . PHE B 1 194 ? -43.53900 -3.61000 44.39500 1.000 35.40951 194 PHE B CA 1
ATOM 3895 C C . PHE B 1 194 ? -42.59300 -3.83400 45.56800 1.000 37.60977 194 PHE B C 1
ATOM 3896 O O . PHE B 1 194 ? -42.78500 -4.76200 46.35900 1.000 34.41465 194 PHE B O 1
ATOM 3904 N N . ASP B 1 195 ? -41.58200 -2.97700 45.68000 1.000 34.23832 195 ASP B N 1
ATOM 3905 C CA . ASP B 1 195 ? -40.66700 -3.00400 46.81500 1.000 38.38881 195 ASP B CA 1
ATOM 3906 C C . ASP B 1 195 ? -40.96100 -1.79900 47.69800 1.000 36.63860 195 ASP B C 1
ATOM 3907 O O . ASP B 1 195 ? -40.64500 -0.66300 47.30900 1.000 37.57029 195 ASP B O 1
ATOM 3912 N N . PRO B 1 196 ? -41.56400 -1.98300 48.87500 1.000 35.33582 196 PRO B N 1
ATOM 3913 C CA . PRO B 1 196 ? -41.92600 -0.82200 49.70700 1.000 42.11294 196 PRO B CA 1
ATOM 3914 C C . PRO B 1 196 ? -40.73600 -0.00800 50.18700 1.000 39.86531 196 PRO B C 1
ATOM 3915 O O . PRO B 1 196 ? -40.91600 1.15600 50.56900 1.000 38.94677 196 PRO B O 1
ATOM 3919 N N . ALA B 1 197 ? -39.53100 -0.57700 50.18500 1.000 36.59913 197 ALA B N 1
ATOM 3920 C CA . ALA B 1 197 ? -38.34300 0.16400 50.58700 1.000 39.92058 197 ALA B CA 1
ATOM 3921 C C . ALA B 1 197 ? -37.80100 1.07100 49.48800 1.000 40.28904 197 ALA B C 1
ATOM 3922 O O . ALA B 1 197 ? -36.93400 1.90400 49.77300 1.000 38.32828 197 ALA B O 1
ATOM 3924 N N . ASN B 1 198 ? -38.28800 0.93500 48.25400 1.000 36.59123 198 ASN B N 1
ATOM 3925 C CA . ASN B 1 198 ? -37.77500 1.68600 47.10500 1.000 37.04392 198 ASN B CA 1
ATOM 3926 C C . ASN B 1 198 ? -36.25500 1.58600 47.00400 1.000 38.00192 198 ASN B C 1
ATOM 3927 O O . ASN B 1 198 ? -35.55600 2.58100 46.79900 1.000 38.79676 198 ASN B O 1
ATOM 3932 N N . SER B 1 199 ? -35.74500 0.36500 47.15800 1.000 38.37302 199 SER B N 1
ATOM 3933 C CA . SER B 1 199 ? -34.30700 0.14400 47.08800 1.000 42.69459 199 SER B CA 1
ATOM 3934 C C . SER B 1 199 ? -33.77400 0.57500 45.72700 1.000 41.88660 199 SER B C 1
ATOM 3935 O O . SER B 1 199 ? -34.37500 0.28800 44.68800 1.000 39.81530 199 SER B O 1
ATOM 3938 N N . SER B 1 200 ? -32.64600 1.28700 45.74000 1.000 42.31823 200 SER B N 1
ATOM 3939 C CA . SER B 1 200 ? -32.01100 1.82400 44.53700 1.000 43.40784 200 SER B CA 1
ATOM 3940 C C . SER B 1 200 ? -32.94200 2.73500 43.73300 1.000 43.64734 200 SER B C 1
ATOM 3941 O O . SER B 1 200 ? -32.72000 2.94500 42.53300 1.000 43.99475 200 SER B O 1
ATOM 3944 N N . ASP B 1 201 ? -33.97900 3.28000 44.37800 1.000 40.77594 201 ASP B N 1
ATOM 3945 C CA . ASP B 1 201 ? -34.89100 4.24300 43.75600 1.000 41.85239 201 ASP B CA 1
ATOM 3946 C C . ASP B 1 201 ? -35.57700 3.65500 42.52600 1.000 40.24430 201 ASP B C 1
ATOM 3947 O O . ASP B 1 201 ? -36.00900 4.38400 41.63200 1.000 40.51538 201 ASP B O 1
ATOM 3952 N N . LYS B 1 202 ? -35.69300 2.32800 42.48200 1.000 39.39946 202 LYS B N 1
ATOM 3953 C CA . LYS B 1 202 ? -36.13900 1.65000 41.27500 1.000 38.47040 202 LYS B CA 1
ATOM 3954 C C . LYS B 1 202 ? -37.63900 1.74800 41.04700 1.000 41.11019 202 LYS B C 1
ATOM 3955 O O . LYS B 1 202 ? -38.09000 1.52400 39.92200 1.000 41.65236 202 LYS B O 1
ATOM 3961 N N . MET B 1 203 ? -38.42300 2.07600 42.07100 1.000 38.65463 203 MET B N 1
ATOM 3962 C CA . MET B 1 203 ? -39.87700 1.97600 41.94900 1.000 39.14154 203 MET B CA 1
ATOM 3963 C C . MET B 1 203 ? -40.42400 3.26700 41.34500 1.000 40.16271 203 MET B C 1
ATOM 3964 O O . MET B 1 203 ? -41.05600 4.09400 42.00200 1.000 38.98889 203 MET B O 1
ATOM 3969 N N . LYS B 1 204 ? -40.15400 3.42600 40.05100 1.000 38.86255 204 LYS B N 1
ATOM 3970 C CA . LYS B 1 204 ? -40.56300 4.59700 39.29400 1.000 39.87583 204 LYS B CA 1
ATOM 3971 C C . LYS B 1 204 ? -41.43200 4.17600 38.11500 1.000 41.55761 204 LYS B C 1
ATOM 3972 O O . LYS B 1 204 ? -41.30600 3.06400 37.59100 1.000 40.41800 204 LYS B O 1
ATOM 3978 N N . LEU B 1 205 ? -42.32700 5.07000 37.71500 1.000 35.33845 205 LEU B N 1
ATOM 3979 C CA . LEU B 1 205 ? -43.19800 4.76800 36.58800 1.000 35.25949 205 LEU B CA 1
ATOM 3980 C C . LEU B 1 205 ? -42.54800 5.23100 35.28800 1.000 37.81506 205 LEU B C 1
ATOM 3981 O O . LEU B 1 205 ? -41.87400 6.26500 35.26900 1.000 38.67569 205 LEU B O 1
ATOM 3986 N N . PRO B 1 206 ? -42.72200 4.48500 34.20100 1.000 41.18915 206 PRO B N 1
ATOM 3987 C CA . PRO B 1 206 ? -42.22700 4.94800 32.90200 1.000 42.87093 206 PRO B CA 1
ATOM 3988 C C . PRO B 1 206 ? -42.99900 6.16900 32.43100 1.000 40.77068 206 PRO B C 1
ATOM 3989 O O . PRO B 1 206 ? -44.11200 6.45100 32.88200 1.000 38.13615 206 PRO B O 1
ATOM 3993 N N . LYS B 1 207 ? -42.39200 6.89400 31.49900 1.000 39.60212 207 LYS B N 1
ATOM 3994 C CA . LYS B 1 207 ? -43.07200 8.00400 30.84200 1.000 35.40951 207 LYS B CA 1
ATOM 3995 C C . LYS B 1 207 ? -44.08200 7.44200 29.85300 1.000 40.65224 207 LYS B C 1
ATOM 3996 O O . LYS B 1 207 ? -43.70300 6.88000 28.82400 1.000 48.96377 207 LYS B O 1
ATOM 3998 N N . PHE B 1 208 ? -45.36300 7.57400 30.16300 1.000 34.24095 208 PHE B N 1
ATOM 3999 C CA . PHE B 1 208 ? -46.42000 7.11900 29.27600 1.000 32.77498 208 PHE B CA 1
ATOM 4000 C C . PHE B 1 208 ? -46.94700 8.29500 28.46800 1.000 36.92285 208 PHE B C 1
ATOM 4001 O O . PHE B 1 208 ? -47.06600 9.41300 28.97700 1.000 37.09129 208 PHE B O 1
ATOM 4009 N N . ASN B 1 209 ? -47.22800 8.03900 27.20200 1.000 38.22037 209 ASN B N 1
ATOM 4010 C CA . ASN B 1 209 ? -47.81000 9.02400 26.30700 1.000 38.56778 209 ASN B CA 1
ATOM 4011 C C . ASN B 1 209 ? -48.54800 8.26400 25.21400 1.000 39.16259 209 ASN B C 1
ATOM 4012 O O . ASN B 1 209 ? -48.00900 8.07100 24.11700 1.000 36.77809 209 ASN B O 1
ATOM 4017 N N . PRO B 1 210 ? -49.76400 7.79600 25.48400 1.000 35.99116 210 PRO B N 1
ATOM 4018 C CA . PRO B 1 210 ? -50.45200 6.93600 24.51600 1.000 31.56957 210 PRO B CA 1
ATOM 4019 C C . PRO B 1 210 ? -50.72500 7.66400 23.20900 1.000 31.32744 210 PRO B C 1
ATOM 4020 O O . PRO B 1 210 ? -51.10100 8.83800 23.19200 1.000 32.01700 210 PRO B O 1
ATOM 4024 N N . VAL B 1 211 ? -50.50100 6.95500 22.10300 1.000 33.37242 211 VAL B N 1
ATOM 4025 C CA . VAL B 1 211 ? -50.75700 7.48300 20.77200 1.000 32.22755 211 VAL B CA 1
ATOM 4026 C C . VAL B 1 211 ? -51.57900 6.46300 20.00300 1.000 32.73287 211 VAL B C 1
ATOM 4027 O O . VAL B 1 211 ? -51.60300 5.27200 20.32700 1.000 32.81972 211 VAL B O 1
ATOM 4031 N N . ALA B 1 212 ? -52.25500 6.95100 18.96800 1.000 32.39336 212 ALA B N 1
ATOM 4032 C CA . ALA B 1 212 ? -52.93100 6.10000 18.00100 1.000 31.49851 212 ALA B CA 1
ATOM 4033 C C . ALA B 1 212 ? -52.09800 6.10500 16.72800 1.000 31.87751 212 ALA B C 1
ATOM 4034 O O . ALA B 1 212 ? -51.84000 7.17000 16.15700 1.000 32.44863 212 ALA B O 1
ATOM 4036 N N . LYS B 1 213 ? -51.64600 4.92700 16.31400 1.000 32.34862 213 LYS B N 1
ATOM 4037 C CA . LYS B 1 213 ? -50.86600 4.77200 15.08800 1.000 32.90131 213 LYS B CA 1
ATOM 4038 C C . LYS B 1 213 ? -51.79600 4.22500 14.01700 1.000 32.96448 213 LYS B C 1
ATOM 4039 O O . LYS B 1 213 ? -52.19000 3.05500 14.06500 1.000 40.18640 213 LYS B O 1
ATOM 4045 N N . ILE B 1 214 ? -52.15100 5.07400 13.05900 1.000 32.27492 214 ILE B N 1
ATOM 4046 C CA . ILE B 1 214 ? -53.07400 4.71900 11.98900 1.000 32.00121 214 ILE B CA 1
ATOM 4047 C C . ILE B 1 214 ? -52.26500 4.32200 10.76700 1.000 32.60128 214 ILE B C 1
ATOM 4048 O O . ILE B 1 214 ? -51.38700 5.07100 10.32900 1.000 34.77259 214 ILE B O 1
ATOM 4053 N N . GLY B 1 215 ? -52.55500 3.14300 10.22200 1.000 36.42805 215 GLY B N 1
ATOM 4054 C CA . GLY B 1 215 ? -51.90600 2.65000 9.01600 1.000 37.22815 215 GLY B CA 1
ATOM 4055 C C . GLY B 1 215 ? -52.88900 2.58500 7.85700 1.000 33.12239 215 GLY B C 1
ATOM 4056 O O . GLY B 1 215 ? -54.01300 2.09900 8.00700 1.000 33.05660 215 GLY B O 1
ATOM 4057 N N . ILE B 1 216 ? -52.44600 3.08600 6.70400 1.000 33.35926 216 ILE B N 1
ATOM 4058 C CA . ILE B 1 216 ? -53.21300 3.05900 5.46300 1.000 33.12766 216 ILE B CA 1
ATOM 4059 C C . ILE B 1 216 ? -52.32100 2.45900 4.38800 1.000 34.01460 216 ILE B C 1
ATOM 4060 O O . ILE B 1 216 ? -51.28800 3.04200 4.04200 1.000 36.90706 216 ILE B O 1
ATOM 4065 N N . ASN B 1 217 ? -52.70200 1.29500 3.87800 1.000 34.30674 217 ASN B N 1
ATOM 4066 C CA . ASN B 1 217 ? -51.89700 0.57100 2.89900 1.000 40.47064 217 ASN B CA 1
ATOM 4067 C C . ASN B 1 217 ? -52.73800 0.34700 1.64800 1.000 35.11210 217 ASN B C 1
ATOM 4068 O O . ASN B 1 217 ? -53.73900 -0.37300 1.69600 1.000 38.42566 217 ASN B O 1
ATOM 4073 N N . CYS B 1 218 ? -52.34200 0.96900 0.53600 1.000 35.31476 218 CYS B N 1
ATOM 4074 C CA . CYS B 1 218 ? -52.98400 0.76400 -0.75900 1.000 35.24107 218 CYS B CA 1
ATOM 4075 C C . CYS B 1 218 ? -52.14200 -0.18400 -1.60000 1.000 36.47543 218 CYS B C 1
ATOM 4076 O O . CYS B 1 218 ? -50.91700 -0.04800 -1.66500 1.000 37.42817 218 CYS B O 1
ATOM 4079 N N . LYS B 1 219 ? -52.80400 -1.14300 -2.24300 1.000 36.65966 219 LYS B N 1
ATOM 4080 C CA . LYS B 1 219 ? -52.14400 -2.12500 -3.09600 1.000 39.86004 219 LYS B CA 1
ATOM 4081 C C . LYS B 1 219 ? -52.90400 -2.20400 -4.41100 1.000 37.73874 219 LYS B C 1
ATOM 4082 O O . LYS B 1 219 ? -54.09500 -2.52900 -4.41800 1.000 38.14668 219 LYS B O 1
ATOM 4088 N N . LYS B 1 220 ? -52.22800 -1.91000 -5.52400 1.000 38.72833 220 LYS B N 1
ATOM 4089 C CA . LYS B 1 220 ? -52.93700 -1.91300 -6.79900 1.000 38.14142 220 LYS B CA 1
ATOM 4090 C C . LYS B 1 220 ? -53.39000 -3.31000 -7.20600 1.000 44.61588 220 LYS B C 1
ATOM 4091 O O . LYS B 1 220 ? -54.33400 -3.43300 -7.99700 1.000 45.77654 220 LYS B O 1
ATOM 4097 N N . GLY B 1 221 ? -52.75600 -4.35500 -6.68200 1.000 40.01006 221 GLY B N 1
ATOM 4098 C CA . GLY B 1 221 ? -53.07400 -5.71600 -7.05900 1.000 42.34455 221 GLY B CA 1
ATOM 4099 C C . GLY B 1 221 ? -52.21500 -6.21600 -8.20900 1.000 54.36704 221 GLY B C 1
ATOM 4100 O O . GLY B 1 221 ? -51.64900 -5.45000 -8.98800 1.000 51.82727 221 GLY B O 1
ATOM 4101 N N . GLY B 1 222 ? -52.12300 -7.54000 -8.31100 1.000 55.47770 222 GLY B N 1
ATOM 4102 C CA . GLY B 1 222 ? -51.29100 -8.15500 -9.32600 1.000 61.58370 222 GLY B CA 1
ATOM 4103 C C . GLY B 1 222 ? -49.84200 -8.23500 -8.89400 1.000 63.64447 222 GLY B C 1
ATOM 4104 O O . GLY B 1 222 ? -49.37300 -9.29100 -8.45800 1.000 73.34564 222 GLY B O 1
ATOM 4105 N N . ASP B 1 223 ? -49.12200 -7.12400 -9.01000 1.000 61.09417 223 ASP B N 1
ATOM 4106 C CA . ASP B 1 223 ? -47.77600 -7.02100 -8.46600 1.000 55.85670 223 ASP B CA 1
ATOM 4107 C C . ASP B 1 223 ? -47.88200 -6.58200 -7.00400 1.000 60.45725 223 ASP B C 1
ATOM 4108 O O . ASP B 1 223 ? -48.95100 -6.67000 -6.39400 1.000 56.01461 223 ASP B O 1
ATOM 4113 N N . THR B 1 224 ? -46.78500 -6.09800 -6.42900 1.000 55.53561 224 THR B N 1
ATOM 4114 C CA . THR B 1 224 ? -46.76300 -5.64700 -5.04600 1.000 52.95109 224 THR B CA 1
ATOM 4115 C C . THR B 1 224 ? -46.80800 -4.12900 -4.92200 1.000 47.96365 224 THR B C 1
ATOM 4116 O O . THR B 1 224 ? -46.68200 -3.60600 -3.81300 1.000 49.09010 224 THR B O 1
ATOM 4120 N N . ASN B 1 225 ? -46.99400 -3.41300 -6.02700 1.000 51.99308 225 ASN B N 1
ATOM 4121 C CA . ASN B 1 225 ? -46.85500 -1.96500 -6.01100 1.000 45.91866 225 ASN B CA 1
ATOM 4122 C C . ASN B 1 225 ? -48.04000 -1.29000 -5.32200 1.000 47.00037 225 ASN B C 1
ATOM 4123 O O . ASN B 1 225 ? -49.11800 -1.87000 -5.14900 1.000 41.24968 225 ASN B O 1
ATOM 4128 N N . ASN B 1 226 ? -47.81900 -0.03500 -4.92600 1.000 41.67342 226 ASN B N 1
ATOM 4129 C CA . ASN B 1 226 ? -48.85800 0.78900 -4.32100 1.000 42.36824 226 ASN B CA 1
ATOM 4130 C C . ASN B 1 226 ? -49.82000 1.28800 -5.39200 1.000 41.13651 226 ASN B C 1
ATOM 4131 O O . ASN B 1 226 ? -49.87700 0.72700 -6.49100 1.000 39.90742 226 ASN B O 1
ATOM 4136 N N . CYS B 1 227 ? -50.55300 2.36200 -5.09700 1.000 38.04140 227 CYS B N 1
ATOM 4137 C CA . CYS B 1 227 ? -51.53600 2.92000 -6.02000 1.000 37.16498 227 CYS B CA 1
ATOM 4138 C C . CYS B 1 227 ? -51.10100 4.27000 -6.58500 1.000 39.26260 227 CYS B C 1
ATOM 4139 O O . CYS B 1 227 ? -51.94200 5.08300 -6.97500 1.000 38.28354 227 CYS B O 1
ATOM 4142 N N . ASN B 1 228 ? -49.79200 4.52500 -6.63900 1.000 38.89151 228 ASN B N 1
ATOM 4143 C CA . ASN B 1 228 ? -49.32800 5.81700 -7.12900 1.000 39.62580 228 ASN B CA 1
ATOM 4144 C C . ASN B 1 228 ? -49.63600 5.99400 -8.61100 1.000 39.95216 228 ASN B C 1
ATOM 4145 O O . ASN B 1 228 ? -50.01200 7.08800 -9.04600 1.000 42.26823 228 ASN B O 1
ATOM 4150 N N . ALA B 1 229 ? -49.47100 4.93500 -9.40400 1.000 40.39168 229 ALA B N 1
ATOM 4151 C CA . ALA B 1 229 ? -49.60900 5.02100 -10.85300 1.000 40.89701 229 ALA B CA 1
ATOM 4152 C C . ALA B 1 229 ? -50.84700 4.32000 -11.39200 1.000 43.01568 229 ALA B C 1
ATOM 4153 O O . ALA B 1 229 ? -51.16200 4.48200 -12.57800 1.000 43.03937 229 ALA B O 1
ATOM 4155 N N . ASN B 1 230 ? -51.54800 3.54600 -10.56700 1.000 38.78623 230 ASN B N 1
ATOM 4156 C CA . ASN B 1 230 ? -52.74500 2.83800 -10.99000 1.000 37.97034 230 ASN B CA 1
ATOM 4157 C C . ASN B 1 230 ? -53.72500 2.79700 -9.83000 1.000 40.89964 230 ASN B C 1
ATOM 4158 O O . ASN B 1 230 ? -53.32500 2.74200 -8.66400 1.000 36.67282 230 ASN B O 1
ATOM 4163 N N . ALA B 1 231 ? -55.01100 2.82700 -10.15900 1.000 36.06748 231 ALA B N 1
ATOM 4164 C CA . ALA B 1 231 ? -56.01500 2.58600 -9.14000 1.000 43.19992 231 ALA B CA 1
ATOM 4165 C C . ALA B 1 231 ? -55.98600 1.11600 -8.72100 1.000 40.59434 231 ALA B C 1
ATOM 4166 O O . ALA B 1 231 ? -55.46700 0.24800 -9.43100 1.000 39.61264 231 ALA B O 1
ATOM 4168 N N . MET B 1 232 ? -56.51400 0.85700 -7.52700 1.000 37.54398 232 MET B N 1
ATOM 4169 C CA . MET B 1 232 ? -56.90800 -0.47700 -7.09600 1.000 37.48344 232 MET B CA 1
ATOM 4170 C C . MET B 1 232 ? -57.55200 -1.26800 -8.22900 1.000 37.30974 232 MET B C 1
ATOM 4171 O O . MET B 1 232 ? -58.63300 -0.91600 -8.71100 1.000 38.09404 232 MET B O 1
ATOM 4176 N N . ALA B 1 233 ? -56.89700 -2.34500 -8.65400 1.000 40.40484 233 ALA B N 1
ATOM 4177 C CA . ALA B 1 233 ? -57.43300 -3.14300 -9.75100 1.000 40.83911 233 ALA B CA 1
ATOM 4178 C C . ALA B 1 233 ? -58.64700 -3.94200 -9.29200 1.000 38.55462 233 ALA B C 1
ATOM 4179 O O . ALA B 1 233 ? -58.70900 -4.41200 -8.15200 1.000 37.26236 233 ALA B O 1
ATOM 4181 N N . GLN B 1 234 ? -59.61900 -4.07900 -10.19500 1.000 37.20446 234 GLN B N 1
ATOM 4182 C CA . GLN B 1 234 ? -60.84400 -4.81200 -9.91000 1.000 37.55977 234 GLN B CA 1
ATOM 4183 C C . GLN B 1 234 ? -60.53400 -6.21600 -9.40700 1.000 40.16008 234 GLN B C 1
ATOM 4184 O O . GLN B 1 234 ? -59.71600 -6.93500 -9.99400 1.000 39.59948 234 GLN B O 1
ATOM 4190 N N . ASN B 1 235 ? -61.18300 -6.58200 -8.29800 1.000 38.87835 235 ASN B N 1
ATOM 4191 C CA . ASN B 1 235 ? -61.08500 -7.88500 -7.64100 1.000 41.50234 235 ASN B CA 1
ATOM 4192 C C . ASN B 1 235 ? -59.74700 -8.13400 -6.94800 1.000 45.69495 235 ASN B C 1
ATOM 4193 O O . ASN B 1 235 ? -59.67600 -8.97200 -6.04300 1.000 43.43679 235 ASN B O 1
ATOM 4198 N N . THR B 1 236 ? -58.68500 -7.42700 -7.33800 1.000 39.95216 236 THR B N 1
ATOM 4199 C CA . THR B 1 236 ? -57.37000 -7.67100 -6.75300 1.000 45.93709 236 THR B CA 1
ATOM 4200 C C . THR B 1 236 ? -56.82100 -6.50900 -5.93900 1.000 45.14225 236 THR B C 1
ATOM 4201 O O . THR B 1 236 ? -56.09400 -6.74700 -4.97200 1.000 40.73646 236 THR B O 1
ATOM 4205 N N . GLY B 1 237 ? -57.14100 -5.27000 -6.30400 1.000 40.34957 237 GLY B N 1
ATOM 4206 C CA . GLY B 1 237 ? -56.65800 -4.13100 -5.54400 1.000 37.24131 237 GLY B CA 1
ATOM 4207 C C . GLY B 1 237 ? -57.26100 -4.09300 -4.15000 1.000 40.47064 237 GLY B C 1
ATOM 4208 O O . GLY B 1 237 ? -58.45500 -4.32500 -3.95800 1.000 37.23078 237 GLY B O 1
ATOM 4209 N N . LYS B 1 238 ? -56.41600 -3.79400 -3.16700 1.000 39.35735 238 LYS B N 1
ATOM 4210 C CA . LYS B 1 238 ? -56.81600 -3.79100 -1.76900 1.000 37.18341 238 LYS B CA 1
ATOM 4211 C C . LYS B 1 238 ? -56.39300 -2.48900 -1.10400 1.000 39.88636 238 LYS B C 1
ATOM 4212 O O . LYS B 1 238 ? -55.40400 -1.86100 -1.49100 1.000 38.04667 238 LYS B O 1
ATOM 4218 N N . LEU B 1 239 ? -57.16600 -2.08500 -0.09800 1.000 35.88851 239 LEU B N 1
ATOM 4219 C CA . LEU B 1 239 ? -56.83200 -0.93700 0.73200 1.000 34.05145 239 LEU B CA 1
ATOM 4220 C C . LEU B 1 239 ? -57.12800 -1.31100 2.17400 1.000 34.91471 239 LEU B C 1
ATOM 4221 O O . LEU B 1 239 ? -58.27300 -1.62700 2.50700 1.000 34.04092 239 LEU B O 1
ATOM 4226 N N . GLN B 1 240 ? -56.09700 -1.29400 3.01300 1.000 36.79915 240 GLN B N 1
ATOM 4227 C CA . GLN B 1 240 ? -56.19600 -1.75300 4.39100 1.000 35.40688 240 GLN B CA 1
ATOM 4228 C C . GLN B 1 240 ? -56.01900 -0.58500 5.34800 1.000 35.94905 240 GLN B C 1
ATOM 4229 O O . GLN B 1 240 ? -55.07400 0.20100 5.21200 1.000 33.72246 240 GLN B O 1
ATOM 4235 N N A PHE B 1 241 ? -56.96000 -0.46100 6.28100 0.510 34.21463 241 PHE B N 1
ATOM 4236 N N B PHE B 1 241 ? -56.89900 -0.49400 6.34200 0.490 34.16199 241 PHE B N 1
ATOM 4237 C CA A PHE B 1 241 ? -56.92200 0.51000 7.36000 0.510 34.98314 241 PHE B CA 1
ATOM 4238 C CA B PHE B 1 241 ? -56.84800 0.57400 7.33000 0.490 34.91471 241 PHE B CA 1
ATOM 4239 C C A PHE B 1 241 ? -56.74500 -0.23700 8.67300 0.510 33.85669 241 PHE B C 1
ATOM 4240 C C B PHE B 1 241 ? -56.88000 -0.05200 8.71600 0.490 33.81721 241 PHE B C 1
ATOM 4241 O O A PHE B 1 241 ? -57.37100 -1.28100 8.89000 0.510 33.71457 241 PHE B O 1
ATOM 4242 O O B PHE B 1 241 ? -57.77000 -0.85400 9.01600 0.490 33.39085 241 PHE B O 1
ATOM 4257 N N . ASP B 1 242 ? -55.89800 0.29200 9.54800 1.000 36.32804 242 ASP B N 1
ATOM 4258 C CA . ASP B 1 242 ? -55.81500 -0.25300 10.89600 1.000 36.28593 242 ASP B CA 1
ATOM 4259 C C . ASP B 1 242 ? -55.35600 0.82800 11.85900 1.000 32.72761 242 ASP B C 1
ATOM 4260 O O . ASP B 1 242 ? -54.76900 1.83900 11.46700 1.000 36.98338 242 ASP B O 1
ATOM 4265 N N . VAL B 1 243 ? -55.67900 0.61700 13.13200 1.000 33.65140 243 VAL B N 1
ATOM 4266 C CA . VAL B 1 243 ? -55.30700 1.52400 14.20800 1.000 32.98817 243 VAL B CA 1
ATOM 4267 C C . VAL B 1 243 ? -54.74200 0.68800 15.34400 1.000 34.97525 243 VAL B C 1
ATOM 4268 O O . VAL B 1 243 ? -55.33700 -0.32400 15.73200 1.000 36.39384 243 VAL B O 1
ATOM 4272 N N A LYS B 1 244 ? -53.58400 1.09500 15.85800 0.580 35.00683 244 LYS B N 1
ATOM 4273 N N B LYS B 1 244 ? -53.58800 1.09900 15.86400 0.420 35.00946 244 LYS B N 1
ATOM 4274 C CA A LYS B 1 244 ? -52.97200 0.46200 17.01500 0.580 33.79089 244 LYS B CA 1
ATOM 4275 C CA B LYS B 1 244 ? -52.96700 0.46000 17.01400 0.420 33.80142 244 LYS B CA 1
ATOM 4276 C C A LYS B 1 244 ? -52.66100 1.53200 18.04800 0.580 35.94378 244 LYS B C 1
ATOM 4277 C C B LYS B 1 244 ? -52.64500 1.52500 18.04900 0.420 35.93852 244 LYS B C 1
ATOM 4278 O O A LYS B 1 244 ? -52.20600 2.62700 17.70100 0.580 36.41489 244 LYS B O 1
ATOM 4279 O O B LYS B 1 244 ? -52.16500 2.61000 17.70600 0.420 36.41226 244 LYS B O 1
ATOM 4290 N N . ILE B 1 245 ? -52.92000 1.21800 19.31400 1.000 33.43032 245 ILE B N 1
ATOM 4291 C CA . ILE B 1 245 ? -52.61600 2.11200 20.42100 1.000 33.08291 245 ILE B CA 1
ATOM 4292 C C . ILE B 1 245 ? -51.26900 1.70900 21.00000 1.000 33.93828 245 ILE B C 1
ATOM 4293 O O . ILE B 1 245 ? -51.04200 0.53400 21.31600 1.000 35.03578 245 ILE B O 1
ATOM 4298 N N . GLU B 1 246 ? -50.36600 2.67200 21.12100 1.000 33.88301 246 GLU B N 1
ATOM 4299 C CA . GLU B 1 246 ? -49.04600 2.43200 21.68200 1.000 34.87787 246 GLU B CA 1
ATOM 4300 C C . GLU B 1 246 ? -48.91900 3.20000 22.98800 1.000 35.87535 246 GLU B C 1
ATOM 4301 O O . GLU B 1 246 ? -49.40400 4.33000 23.09900 1.000 38.59936 246 GLU B O 1
ATOM 4307 N N . ALA B 1 247 ? -48.27100 2.57400 23.97600 1.000 35.42793 247 ALA B N 1
ATOM 4308 C CA . ALA B 1 247 ? -48.16300 3.16700 25.30800 1.000 35.23317 247 ALA B CA 1
ATOM 4309 C C . ALA B 1 247 ? -47.32700 4.44000 25.30500 1.000 36.74388 247 ALA B C 1
ATOM 4310 O O . ALA B 1 247 ? -47.58200 5.34900 26.10300 1.000 35.60164 247 ALA B O 1
ATOM 4312 N N A MET B 1 248 ? -46.33400 4.52700 24.42500 0.520 39.40736 248 MET B N 1
ATOM 4313 N N B MET B 1 248 ? -46.31900 4.51600 24.43900 0.480 39.39157 248 MET B N 1
ATOM 4314 C CA A MET B 1 248 ? -45.49100 5.70800 24.31600 0.520 36.44911 248 MET B CA 1
ATOM 4315 C CA B MET B 1 248 ? -45.47200 5.69200 24.30600 0.480 36.47543 248 MET B CA 1
ATOM 4316 C C A MET B 1 248 ? -45.27000 6.02400 22.84600 0.520 37.55977 248 MET B C 1
ATOM 4317 C C B MET B 1 248 ? -45.31900 6.02200 22.83100 0.480 37.56503 248 MET B C 1
ATOM 4318 O O A MET B 1 248 ? -45.11600 5.11400 22.02900 0.520 39.38367 248 MET B O 1
ATOM 4319 O O B MET B 1 248 ? -45.26100 5.11900 21.99100 0.480 39.35998 248 MET B O 1
ATOM 4328 N N . GLY B 1 249 ? -45.25800 7.31000 22.51900 1.000 38.96520 249 GLY B N 1
ATOM 4329 C CA . GLY B 1 249 ? -45.05900 7.72400 21.14200 1.000 41.50498 249 GLY B CA 1
ATOM 4330 C C . GLY B 1 249 ? -45.02200 9.23200 21.03400 1.000 40.05743 249 GLY B C 1
ATOM 4331 O O . GLY B 1 249 ? -45.11500 9.95600 22.03000 1.000 44.14740 249 GLY B O 1
ATOM 4332 N N . THR B 1 250 ? -44.92600 9.69200 19.78800 1.000 38.13615 250 THR B N 1
ATOM 4333 C CA . THR B 1 250 ? -44.88800 11.14200 19.50600 1.000 38.45461 250 THR B CA 1
ATOM 4334 C C . THR B 1 250 ? -45.76500 11.42800 18.28400 1.000 43.92106 250 THR B C 1
ATOM 4335 O O . THR B 1 250 ? -45.72400 10.63800 17.34100 1.000 37.42028 250 THR B O 1
ATOM 4339 N N . GLN B 1 251 ? -46.47500 12.54500 18.30800 1.000 42.32086 251 GLN B N 1
ATOM 4340 C CA . GLN B 1 251 ? -47.38100 12.91400 17.20000 1.000 41.84449 251 GLN B CA 1
ATOM 4341 C C . GLN B 1 251 ? -46.56500 13.15300 15.93400 1.000 40.84700 251 GLN B C 1
ATOM 4342 O O . GLN B 1 251 ? -45.54600 13.84400 16.01600 1.000 42.61300 251 GLN B O 1
ATOM 4348 N N . GLY B 1 252 ? -47.01900 12.58800 14.82100 1.000 37.73084 252 GLY B N 1
ATOM 4349 C CA . GLY B 1 252 ? -46.34000 12.80100 13.53500 1.000 40.43643 252 GLY B CA 1
ATOM 4350 C C . GLY B 1 252 ? -47.33800 12.77100 12.39100 1.000 41.74185 252 GLY B C 1
ATOM 4351 O O . GLY B 1 252 ? -48.20900 11.89200 12.40000 1.000 37.33606 252 GLY B O 1
ATOM 4352 N N . GLY B 1 253 ? -47.20800 13.70300 11.45100 1.000 37.94139 253 GLY B N 1
ATOM 4353 C CA . GLY B 1 253 ? -48.08100 13.69300 10.29900 1.000 40.29694 253 GLY B CA 1
ATOM 4354 C C . GLY B 1 253 ? -47.79000 12.52400 9.37600 1.000 40.88385 253 GLY B C 1
ATOM 4355 O O . GLY B 1 253 ? -46.79700 11.80900 9.51300 1.000 44.83432 253 GLY B O 1
ATOM 4356 N N . ASN B 1 254 ? -48.68600 12.33100 8.41000 1.000 39.12838 254 ASN B N 1
ATOM 4357 C CA . ASN B 1 254 ? -48.55800 11.20400 7.49700 1.000 38.72043 254 ASN B CA 1
ATOM 4358 C C . ASN B 1 254 ? -47.23000 11.27200 6.75000 1.000 38.64411 254 ASN B C 1
ATOM 4359 O O . ASN B 1 254 ? -46.68800 12.35200 6.49500 1.000 40.31273 254 ASN B O 1
ATOM 4364 N N . ASP B 1 255 ? -46.68900 10.10000 6.42000 1.000 38.36776 255 ASP B N 1
ATOM 4365 C CA . ASP B 1 255 ? -45.43100 9.99900 5.69000 1.000 45.62389 255 ASP B CA 1
ATOM 4366 C C . ASP B 1 255 ? -45.64000 9.53900 4.24800 1.000 46.27397 255 ASP B C 1
ATOM 4367 O O . ASP B 1 255 ? -44.78700 8.85200 3.67900 1.000 44.63693 255 ASP B O 1
ATOM 4372 N N . ALA B 1 256 ? -46.76800 9.92000 3.64000 1.000 43.07622 256 ALA B N 1
ATOM 4373 C CA . ALA B 1 256 ? -47.01700 9.56900 2.24600 1.000 39.26787 256 ALA B CA 1
ATOM 4374 C C . ALA B 1 256 ? -45.96500 10.14700 1.30700 1.000 41.74185 256 ALA B C 1
ATOM 4375 O O . ALA B 1 256 ? -45.77700 9.61700 0.20700 1.000 46.98984 256 ALA B O 1
ATOM 4377 N N . ALA B 1 257 ? -45.26700 11.20900 1.71900 1.000 42.30507 257 ALA B N 1
ATOM 4378 C CA . ALA B 1 257 ? -44.22500 11.79400 0.88100 1.000 49.16116 257 ALA B CA 1
ATOM 4379 C C . ALA B 1 257 ? -43.05300 10.84800 0.65100 1.000 52.37733 257 ALA B C 1
ATOM 4380 O O . ALA B 1 257 ? -42.30000 11.03900 -0.31100 1.000 51.42722 257 ALA B O 1
ATOM 4382 N N . SER B 1 258 ? -42.87400 9.84000 1.50300 1.000 45.27648 258 SER B N 1
ATOM 4383 C CA . SER B 1 258 ? -41.79000 8.88100 1.34400 1.000 53.56169 258 SER B CA 1
ATOM 4384 C C . SER B 1 258 ? -42.27000 7.48000 0.99100 1.000 52.60631 258 SER B C 1
ATOM 4385 O O . SER B 1 258 ? -41.44000 6.57200 0.86400 1.000 52.39312 258 SER B O 1
ATOM 4388 N N . LYS B 1 259 ? -43.57400 7.28100 0.80200 1.000 44.97645 259 LYS B N 1
ATOM 4389 C CA . LYS B 1 259 ? -44.10400 5.94500 0.55700 1.000 46.25291 259 LYS B CA 1
ATOM 4390 C C . LYS B 1 259 ? -45.02200 5.91300 -0.65700 1.000 43.87105 259 LYS B C 1
ATOM 4391 O O . LYS B 1 259 ? -45.16200 4.87100 -1.30600 1.000 42.45509 259 LYS B O 1
ATOM 4397 N N . TRP B 1 260 ? -45.65400 7.04600 -0.96600 1.000 42.05767 260 TRP B N 1
ATOM 4398 C CA . TRP B 1 260 ? -46.59700 7.14600 -2.07500 1.000 42.81040 260 TRP B CA 1
ATOM 4399 C C . TRP B 1 260 ? -46.14600 8.13500 -3.14400 1.000 47.70572 260 TRP B C 1
ATOM 4400 O O . TRP B 1 260 ? -46.94900 8.50100 -4.01100 1.000 45.68442 260 TRP B O 1
ATOM 4411 N N . GLU B 1 261 ? -44.88700 8.57600 -3.11200 1.000 45.31333 261 GLU B N 1
ATOM 4412 C CA . GLU B 1 261 ? -44.39900 9.57700 -4.05400 1.000 49.86124 261 GLU B CA 1
ATOM 4413 C C . GLU B 1 261 ? -44.02700 8.98300 -5.40400 1.000 48.34001 261 GLU B C 1
ATOM 4414 O O . GLU B 1 261 ? -43.68300 9.73200 -6.32800 1.000 48.25579 261 GLU B O 1
ATOM 4420 N N . SER B 1 262 ? -44.08400 7.66200 -5.53500 1.000 46.11342 262 SER B N 1
ATOM 4421 C CA . SER B 1 262 ? -43.73100 6.98400 -6.77200 1.000 47.17408 262 SER B CA 1
ATOM 4422 C C . SER B 1 262 ? -44.28300 5.57100 -6.70500 1.000 52.52472 262 SER B C 1
ATOM 4423 O O . SER B 1 262 ? -44.58200 5.05500 -5.62300 1.000 50.74556 262 SER B O 1
ATOM 4426 N N . ALA B 1 263 ? -44.41500 4.95200 -7.87500 1.000 46.47663 263 ALA B N 1
ATOM 4427 C CA . ALA B 1 263 ? -44.90000 3.57700 -7.95700 1.000 51.71410 263 ALA B CA 1
ATOM 4428 C C . ALA B 1 263 ? -43.80800 2.62500 -7.48600 1.000 52.19047 263 ALA B C 1
ATOM 4429 O O . ALA B 1 263 ? -42.82400 2.39400 -8.19400 1.000 55.78564 263 ALA B O 1
ATOM 4431 N N . LYS B 1 264 ? -43.98100 2.07600 -6.28800 1.000 51.49302 264 LYS B N 1
ATOM 4432 C CA . LYS B 1 264 ? -43.02600 1.15700 -5.68700 1.000 49.97441 264 LYS B CA 1
ATOM 4433 C C . LYS B 1 264 ? -43.80000 0.17700 -4.81500 1.000 51.76673 264 LYS B C 1
ATOM 4434 O O . LYS B 1 264 ? -45.02300 0.27600 -4.67200 1.000 47.22145 264 LYS B O 1
ATOM 4440 N N . ALA B 1 265 ? -43.07100 -0.76100 -4.21100 1.000 51.29826 265 ALA B N 1
ATOM 4441 C CA . ALA B 1 265 ? -43.69200 -1.76600 -3.35600 1.000 48.03997 265 ALA B CA 1
ATOM 4442 C C . ALA B 1 265 ? -44.52300 -1.10800 -2.26000 1.000 53.85119 265 ALA B C 1
ATOM 4443 O O . ALA B 1 265 ? -44.07100 -0.17200 -1.59200 1.000 45.81339 265 ALA B O 1
ATOM 4445 N N . ALA B 1 266 ? -45.74800 -1.60000 -2.08500 1.000 44.37901 266 ALA B N 1
ATOM 4446 C CA . ALA B 1 266 ? -46.68000 -0.98300 -1.15400 1.000 46.68454 266 ALA B CA 1
ATOM 4447 C C . ALA B 1 266 ? -46.14700 -1.04800 0.26900 1.000 45.51862 266 ALA B C 1
ATOM 4448 O O . ALA B 1 266 ? -45.73900 -2.10900 0.75100 1.000 44.96329 266 ALA B O 1
ATOM 4450 N N . GLU B 1 267 ? -46.13500 0.10400 0.93000 1.000 49.77965 267 GLU B N 1
ATOM 4451 C CA . GLU B 1 267 ? -45.84600 0.25700 2.34400 1.000 47.56360 267 GLU B CA 1
ATOM 4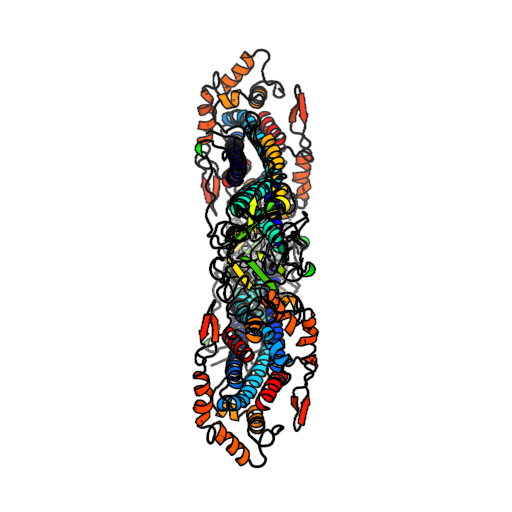452 C C . GLU B 1 267 ? -47.03800 0.90900 3.02800 1.000 42.70249 267 GLU B C 1
ATOM 4453 O O . GLU B 1 267 ? -47.71800 1.74900 2.42700 1.000 45.48966 267 GLU B O 1
ATOM 4459 N N . PRO B 1 268 ? -47.32900 0.54000 4.27500 1.000 44.14740 268 PRO B N 1
ATOM 4460 C CA . PRO B 1 268 ? -48.36700 1.25800 5.02100 1.000 37.67031 268 PRO B CA 1
ATOM 4461 C C . PRO B 1 268 ? -47.92700 2.69000 5.28300 1.000 37.47291 268 PRO B C 1
ATOM 4462 O O . PRO B 1 268 ? -46.82900 2.93100 5.78600 1.000 39.97321 268 PRO B O 1
ATOM 4466 N N . VAL B 1 269 ? -48.78000 3.64000 4.91700 1.000 36.40700 269 VAL B N 1
ATOM 4467 C CA . VAL B 1 269 ? -48.58600 5.02700 5.32200 1.000 36.23066 269 VAL B CA 1
ATOM 4468 C C . VAL B 1 269 ? -49.05300 5.15800 6.76500 1.000 35.43320 269 VAL B C 1
ATOM 4469 O O . VAL B 1 269 ? -50.14000 4.69000 7.11400 1.000 35.14106 269 VAL B O 1
ATOM 4473 N N . TYR B 1 270 ? -48.23600 5.77600 7.61100 1.000 36.24382 270 TYR B N 1
ATOM 4474 C CA . TYR B 1 270 ? -48.53800 5.85800 9.03400 1.000 35.33845 270 TYR B CA 1
ATOM 4475 C C . TYR B 1 270 ? -48.84700 7.28800 9.45500 1.000 35.23844 270 TYR B C 1
ATOM 4476 O O . TYR B 1 270 ? -48.18300 8.23600 9.02200 1.000 35.69639 270 TYR B O 1
ATOM 4485 N N . ILE B 1 271 ? -49.85800 7.42200 10.31100 1.000 33.93038 271 ILE B N 1
ATOM 4486 C CA . ILE B 1 271 ? -50.18400 8.66100 11.00700 1.000 33.67509 271 ILE B CA 1
ATOM 4487 C C . ILE B 1 271 ? -50.17900 8.34100 12.49600 1.000 33.37769 271 ILE B C 1
ATOM 4488 O O . ILE B 1 271 ? -50.80100 7.36000 12.91800 1.000 33.66193 271 ILE B O 1
ATOM 4493 N N . THR B 1 272 ? -49.46900 9.14800 13.27600 1.000 33.86195 272 THR B N 1
ATOM 4494 C CA . THR B 1 272 ? -49.38400 8.91800 14.74500 1.000 34.13567 272 THR B CA 1
ATOM 4495 C C . THR B 1 272 ? -49.99400 10.12700 15.45300 1.000 35.13579 272 THR B C 1
ATOM 4496 O O . THR B 1 272 ? -49.48800 11.23200 15.27500 1.000 35.46478 272 THR B O 1
ATOM 4500 N N . ASN B 1 273 ? -51.08800 9.90800 16.18500 1.000 35.97537 273 ASN B N 1
ATOM 4501 C CA . ASN B 1 273 ? -51.78300 11.03500 16.85500 1.000 33.17240 273 ASN B CA 1
ATOM 4502 C C . ASN B 1 273 ? -51.72900 10.84500 18.37800 1.000 35.87009 273 ASN B C 1
ATOM 4503 O O . ASN B 1 273 ? -51.93100 9.72200 18.84200 1.000 33.15661 273 ASN B O 1
ATOM 4508 N N . GLU B 1 274 ? -51.48300 11.93000 19.09600 1.000 35.18580 274 GLU B N 1
ATOM 4509 C CA . GLU B 1 274 ? -51.37200 11.86600 20.57600 1.000 39.48631 274 GLU B CA 1
ATOM 4510 C C . GLU B 1 274 ? -52.77600 11.90000 21.18500 1.000 36.52280 274 GLU B C 1
ATOM 4511 O O . GLU B 1 274 ? -53.53100 12.81300 20.84900 1.000 36.40173 274 GLU B O 1
ATOM 4517 N N . LEU B 1 275 ? -53.07000 10.96000 22.07900 1.000 39.10732 275 LEU B N 1
ATOM 4518 C CA . LEU B 1 275 ? -54.43000 10.81500 22.66300 1.000 39.53369 275 LEU B CA 1
ATOM 4519 C C . LEU B 1 275 ? -54.59000 11.64300 23.93300 1.000 35.41477 275 LEU B C 1
ATOM 4520 O O . LEU B 1 275 ? -55.71200 12.07400 24.19100 1.000 36.28856 275 LEU B O 1
ATOM 4525 N N . ASN B 1 276 ? -53.50900 11.83600 24.69100 1.000 31.76433 276 ASN B N 1
ATOM 4526 C CA . ASN B 1 276 ? -53.62800 12.53200 25.96800 1.000 32.00647 276 ASN B CA 1
ATOM 4527 C C . ASN B 1 276 ? -54.76600 11.95500 26.80900 1.000 36.12275 276 ASN B C 1
ATOM 4528 O O . ASN B 1 276 ? -55.61300 12.67500 27.34400 1.000 33.52244 276 ASN B O 1
ATOM 4533 N N . ILE B 1 277 ? -54.78400 10.62700 26.90300 1.000 33.10660 277 ILE B N 1
ATOM 4534 C CA . ILE B 1 277 ? -55.58600 9.89900 27.87400 1.000 31.49588 277 ILE B CA 1
ATOM 4535 C C . ILE B 1 277 ? -54.65100 9.06200 28.73800 1.000 36.34910 277 ILE B C 1
ATOM 4536 O O . ILE B 1 277 ? -53.53400 8.72500 28.32800 1.000 36.24645 277 ILE B O 1
ATOM 4541 N N . ILE B 1 278 ? -55.09700 8.77900 29.96700 1.000 31.70907 278 ILE B N 1
ATOM 4542 C CA . ILE B 1 278 ? -54.46200 7.82900 30.88200 1.000 31.91962 278 ILE B CA 1
ATOM 4543 C C . ILE B 1 278 ? -53.12100 8.30800 31.43700 1.000 35.38582 278 ILE B C 1
ATOM 4544 O O . ILE B 1 278 ? -52.79800 8.02700 32.59800 1.000 35.80956 278 ILE B O 1
ATOM 4549 N N . ALA B 1 279 ? -52.34200 9.04600 30.64000 1.000 32.66444 279 ALA B N 1
ATOM 4550 C CA . ALA B 1 279 ? -51.02400 9.48800 31.10100 1.000 33.49612 279 ALA B CA 1
ATOM 4551 C C . ALA B 1 279 ? -51.11400 10.27500 32.40600 1.000 36.38068 279 ALA B C 1
ATOM 4552 O O . ALA B 1 279 ? -50.31200 10.06300 33.32600 1.000 33.27504 279 ALA B O 1
ATOM 4554 N N . LYS B 1 280 ? -52.09000 11.18000 32.51200 1.000 32.15912 280 LYS B N 1
ATOM 4555 C CA . LYS B 1 280 ? -52.16600 12.04300 33.68700 1.000 32.43547 280 LYS B CA 1
ATOM 4556 C C . LYS B 1 280 ? -52.54000 11.25300 34.93500 1.000 35.62269 280 LYS B C 1
ATOM 4557 O O . LYS B 1 280 ? -52.04000 11.54100 36.02900 1.000 37.24920 280 LYS B O 1
ATOM 4563 N N . THR B 1 281 ? -53.40600 10.24600 34.79300 1.000 31.41166 281 THR B N 1
ATOM 4564 C CA . THR B 1 281 ? -53.72900 9.39200 35.93300 1.000 32.14070 281 THR B CA 1
ATOM 4565 C C . THR B 1 281 ? -52.49200 8.65900 36.43400 1.000 34.11462 281 THR B C 1
ATOM 4566 O O . THR B 1 281 ? -52.28300 8.52500 37.64700 1.000 28.49289 281 THR B O 1
ATOM 4570 N N . LEU B 1 282 ? -51.65200 8.18700 35.51500 1.000 33.49349 282 LEU B N 1
ATOM 4571 C CA . LEU B 1 282 ? -50.47100 7.44000 35.92500 1.000 35.97800 282 LEU B CA 1
ATOM 4572 C C . LEU B 1 282 ? -49.44100 8.35300 36.58300 1.000 35.83851 282 LEU B C 1
ATOM 4573 O O . LEU B 1 282 ? -48.84400 7.98200 37.60000 1.000 31.46167 282 LEU B O 1
ATOM 4578 N N . GLU B 1 283 ? -49.23800 9.55600 36.03300 1.000 31.86961 283 GLU B N 1
ATOM 4579 C CA . GLU B 1 283 ? -48.36400 10.53600 36.67700 1.000 34.68837 283 GLU B CA 1
ATOM 4580 C C . GLU B 1 283 ? -48.81600 10.80400 38.10800 1.000 35.98326 283 GLU B C 1
ATOM 4581 O O . GLU B 1 283 ? -47.99900 10.85000 39.03700 1.000 32.92763 283 GLU B O 1
ATOM 4587 N N A SER B 1 284 ? -50.12500 10.98800 38.29900 0.640 31.81434 284 SER B N 1
ATOM 4588 N N B SER B 1 284 ? -50.12500 10.98800 38.30300 0.360 31.82487 284 SER B N 1
ATOM 4589 C CA A SER B 1 284 ? -50.66100 11.23600 39.63300 0.640 32.19860 284 SER B CA 1
ATOM 4590 C CA B SER B 1 284 ? -50.64800 11.24300 39.64200 0.360 31.76697 284 SER B CA 1
ATOM 4591 C C A SER B 1 284 ? -50.48600 10.02200 40.53600 0.640 33.57245 284 SER B C 1
ATOM 4592 C C B SER B 1 284 ? -50.51300 10.02200 40.54300 0.360 33.49612 284 SER B C 1
ATOM 4593 O O A SER B 1 284 ? -50.25000 10.16900 41.74200 0.640 30.87475 284 SER B O 1
ATOM 4594 O O B SER B 1 284 ? -50.33100 10.16700 41.75800 0.360 31.30902 284 SER B O 1
ATOM 4599 N N . ALA B 1 285 ? -50.60100 8.81700 39.97400 1.000 29.62460 285 ALA B N 1
ATOM 4600 C CA . ALA B 1 285 ? -50.40200 7.61100 40.77000 1.000 25.88468 285 ALA B CA 1
ATOM 4601 C C . ALA B 1 285 ? -48.95800 7.49200 41.24300 1.000 34.70942 285 ALA B C 1
ATOM 4602 O O . ALA B 1 285 ? -48.70200 7.05900 42.37300 1.000 30.10098 285 ALA B O 1
ATOM 4604 N N . GLY B 1 286 ? -48.00100 7.85400 40.38600 1.000 32.24071 286 GLY B N 1
ATOM 4605 C CA . GLY B 1 286 ? -46.60500 7.79700 40.79100 1.000 35.63848 286 GLY B CA 1
ATOM 4606 C C . GLY B 1 286 ? -46.29600 8.77400 41.90600 1.000 33.85669 286 GLY B C 1
ATOM 4607 O O . GLY B 1 286 ? -45.56900 8.45100 42.84600 1.000 36.80968 286 GLY B O 1
ATOM 4608 N N . VAL B 1 287 ? -46.86100 9.97900 41.82200 1.000 37.23868 287 VAL B N 1
ATOM 4609 C CA . VAL B 1 287 ? -46.66200 10.97700 42.86500 1.000 40.16271 287 VAL B CA 1
ATOM 4610 C C . VAL B 1 287 ? -47.30300 10.52000 44.17100 1.000 35.30160 287 VAL B C 1
ATOM 4611 O O . VAL B 1 287 ? -46.69800 10.63000 45.24500 1.000 38.92309 287 VAL B O 1
ATOM 4615 N N . ALA B 1 288 ? -48.52700 9.98900 44.10300 1.000 36.61492 288 ALA B N 1
ATOM 4616 C CA . ALA B 1 288 ? -49.18100 9.50900 45.31600 1.000 34.86734 288 ALA B CA 1
ATOM 4617 C C . ALA B 1 288 ? -48.43300 8.32600 45.91300 1.000 40.18113 288 ALA B C 1
ATOM 4618 O O . ALA B 1 288 ? -48.34700 8.19500 47.13900 1.000 32.69076 288 ALA B O 1
ATOM 4620 N N . ASN B 1 289 ? -47.89200 7.44600 45.06400 1.000 33.93302 289 ASN B N 1
ATOM 4621 C CA . ASN B 1 289 ? -47.13700 6.31000 45.57800 1.000 33.46191 289 ASN B CA 1
ATOM 4622 C C . ASN B 1 289 ? -45.86100 6.76100 46.27400 1.000 37.67294 289 ASN B C 1
ATOM 4623 O O . ASN B 1 289 ? -45.44500 6.14200 47.25800 1.000 38.33091 289 ASN B O 1
ATOM 4628 N N . GLN B 1 290 ? -45.23700 7.83600 45.78300 1.000 33.17240 290 GLN B N 1
ATOM 4629 C CA . GLN B 1 290 ? -44.05300 8.37500 46.43900 1.000 35.94378 290 GLN B CA 1
ATOM 4630 C C . GLN B 1 290 ? -44.38800 8.90200 47.82800 1.000 37.38606 290 GLN B C 1
ATOM 4631 O O . GLN B 1 290 ? -43.62900 8.68800 48.77800 1.000 33.42506 290 GLN B O 1
ATOM 4637 N N . ALA B 1 291 ? -45.52100 9.60100 47.96100 1.000 37.74663 291 ALA B N 1
ATOM 4638 C CA . ALA B 1 291 ? -45.89900 10.16300 49.25400 1.000 41.63131 291 ALA B CA 1
ATOM 4639 C C . ALA B 1 291 ? -46.27300 9.06800 50.24400 1.000 33.22504 291 ALA B C 1
ATOM 4640 O O . ALA B 1 291 ? -45.94700 9.16000 51.43400 1.000 42.37877 291 ALA B O 1
ATOM 4642 N N . LEU B 1 292 ? -46.96900 8.03000 49.77400 1.000 34.15673 292 LEU B N 1
ATOM 4643 C CA . LEU B 1 292 ? -47.29900 6.91300 50.65100 1.000 34.82786 292 LEU B CA 1
ATOM 4644 C C . LEU B 1 292 ? -46.04500 6.16600 51.08700 1.000 39.31787 292 LEU B C 1
ATOM 4645 O O . LEU B 1 292 ? -45.92900 5.77200 52.25300 1.000 37.54661 292 LEU B O 1
ATOM 4650 N N . GLN B 1 293 ? -45.09500 5.97000 50.16700 1.000 35.80429 293 GLN B N 1
ATOM 4651 C CA . GLN B 1 293 ? -43.84400 5.30300 50.51600 1.000 36.91232 293 GLN B CA 1
ATOM 4652 C C . GLN B 1 293 ? -43.13900 6.01400 51.66100 1.000 37.03602 293 GLN B C 1
ATOM 4653 O O . GLN B 1 293 ? -42.67000 5.37700 52.60900 1.000 37.61767 293 GLN B O 1
ATOM 4659 N N . ASN B 1 294 ? -43.04000 7.34100 51.57800 1.000 37.89665 294 ASN B N 1
ATOM 4660 C CA . ASN B 1 294 ? -42.30400 8.09400 52.58400 1.000 48.76637 294 ASN B CA 1
ATOM 4661 C C . ASN B 1 294 ? -42.98200 8.03600 53.94700 1.000 47.63729 294 ASN B C 1
ATOM 4662 O O . ASN B 1 294 ? -42.30100 8.02700 54.98000 1.000 41.52340 294 ASN B O 1
ATOM 4667 N N . GLU B 1 295 ? -44.31200 7.99300 53.97700 1.000 38.97309 295 GLU B N 1
ATOM 4668 C CA . GLU B 1 295 ? -45.00700 7.93200 55.25500 1.000 38.80202 295 GLU B CA 1
ATOM 4669 C C . GLU B 1 295 ? -45.01400 6.51900 55.82600 1.000 37.76769 295 GLU B C 1
ATOM 4670 O O . GLU B 1 295 ? -44.91200 6.34200 57.04400 1.000 43.66576 295 GLU B O 1
ATOM 4676 N N . PHE B 1 296 ? -45.11400 5.50600 54.96900 1.000 34.28569 296 PHE B N 1
ATOM 4677 C CA . PHE B 1 296 ? -45.26900 4.12600 55.41300 1.000 41.31548 296 PHE B CA 1
ATOM 4678 C C . PHE B 1 296 ? -43.95100 3.37300 55.55700 1.000 44.22109 296 PHE B C 1
ATOM 4679 O O . PHE B 1 296 ? -43.96700 2.21300 55.98000 1.000 42.51562 296 PHE B O 1
ATOM 4687 N N . LYS B 1 297 ? -42.81600 3.98500 55.21400 1.000 47.10038 297 LYS B N 1
ATOM 4688 C CA . LYS B 1 297 ? -41.55600 3.25200 55.28800 1.000 50.27182 297 LYS B CA 1
ATOM 4689 C C . LYS B 1 297 ? -41.19100 2.89900 56.72500 1.000 45.47124 297 LYS B C 1
ATOM 4690 O O . LYS B 1 297 ? -40.48800 1.90900 56.95700 1.000 45.07119 297 LYS B O 1
ATOM 4696 N N . GLN B 1 298 ? -41.66100 3.67700 57.69800 1.000 45.30280 298 GLN B N 1
ATOM 4697 C CA . GLN B 1 298 ? -41.39100 3.37700 59.09600 1.000 44.55271 298 GLN B CA 1
ATOM 4698 C C . GLN B 1 298 ? -42.57400 3.80900 59.95000 1.000 44.93170 298 GLN B C 1
ATOM 4699 O O . GLN B 1 298 ? -43.38200 4.65400 59.55400 1.000 45.51072 298 GLN B O 1
ATOM 4705 N N . ASN B 1 299 ? -42.65600 3.21800 61.13800 1.000 44.27110 299 ASN B N 1
ATOM 4706 C CA . ASN B 1 299 ? -43.65400 3.59700 62.12600 1.000 44.47375 299 ASN B CA 1
ATOM 4707 C C . ASN B 1 299 ? -43.20200 3.06900 63.47700 1.000 43.70524 299 ASN B C 1
ATOM 4708 O O . ASN B 1 299 ? -42.50200 2.05600 63.56000 1.000 46.03973 299 ASN B O 1
ATOM 4713 N N . SER B 1 300 ? -43.60200 3.77300 64.53300 1.000 44.32110 300 SER B N 1
ATOM 4714 C CA . SER B 1 300 ? -43.12200 3.49700 65.87900 1.000 45.17384 300 SER B CA 1
ATOM 4715 C C . SER B 1 300 ? -44.15100 2.77400 66.74200 1.000 43.23413 300 SER B C 1
ATOM 4716 O O . SER B 1 300 ? -43.97400 2.69700 67.95900 1.000 42.82882 300 SER B O 1
ATOM 4719 N N . CYS B 1 301 ? -45.21900 2.24900 66.14600 1.000 44.02896 301 CYS B N 1
ATOM 4720 C CA . CYS B 1 301 ? -46.20900 1.48900 66.90200 1.000 45.97657 301 CYS B CA 1
ATOM 4721 C C . CYS B 1 301 ? -45.59800 0.17900 67.38700 1.000 44.03686 301 CYS B C 1
ATOM 4722 O O . CYS B 1 301 ? -45.16400 -0.65100 66.58000 1.000 44.07371 301 CYS B O 1
ATOM 4725 N N . ALA B 1 302 ? -45.56400 -0.00900 68.70100 1.000 43.73156 302 ALA B N 1
ATOM 4726 C CA . ALA B 1 302 ? -44.97100 -1.20600 69.27500 1.000 43.44468 302 ALA B CA 1
ATOM 4727 C C . ALA B 1 302 ? -45.96700 -2.35900 69.28100 1.000 44.38164 302 ALA B C 1
ATOM 4728 O O . ALA B 1 302 ? -47.18500 -2.16000 69.34100 1.000 45.21332 302 ALA B O 1
ATOM 4730 N N . GLU B 1 303 ? -45.43400 -3.57200 69.21700 1.000 44.45533 303 GLU B N 1
ATOM 4731 C CA . GLU B 1 303 ? -46.26600 -4.76600 69.30800 1.000 45.49756 303 GLU B CA 1
ATOM 4732 C C . GLU B 1 303 ? -46.63800 -5.01900 70.76400 1.000 45.61863 303 GLU B C 1
ATOM 4733 O O . GLU B 1 303 ? -45.75200 -5.06000 71.62000 1.000 44.90802 303 GLU B O 1
ATOM 4739 N N . PRO B 1 304 ? -47.92000 -5.18500 71.08400 1.000 46.63980 304 PRO B N 1
ATOM 4740 C CA . PRO B 1 304 ? -48.29400 -5.43400 72.48400 1.000 46.86878 304 PRO B CA 1
ATOM 4741 C C . PRO B 1 304 ? -47.68000 -6.72900 72.99600 1.000 47.02143 304 PRO B C 1
ATOM 4742 O O . PRO B 1 304 ? -47.61900 -7.73500 72.28500 1.000 47.70309 304 PRO B O 1
ATOM 4746 N N . SER B 1 305 ? -47.22100 -6.69400 74.24600 1.000 46.52663 305 SER B N 1
ATOM 4747 C CA . SER B 1 305 ? -46.51500 -7.82600 74.82300 1.000 46.72139 305 SER B CA 1
ATOM 4748 C C . SER B 1 305 ? -46.77500 -7.87800 76.31800 1.000 46.86351 305 SER B C 1
ATOM 4749 O O . SER B 1 305 ? -47.10000 -6.87100 76.95000 1.000 46.40293 305 SER B O 1
ATOM 4752 N N . GLU B 1 306 ? -46.62500 -9.07700 76.87600 1.000 47.64255 306 GLU B N 1
ATOM 4753 C CA . GLU B 1 306 ? -46.65600 -9.28000 78.31600 1.000 47.82416 306 GLU B CA 1
ATOM 4754 C C . GLU B 1 306 ? -45.28200 -9.61000 78.88200 1.000 47.30830 306 GLU B C 1
ATOM 4755 O O . GLU B 1 306 ? -45.16100 -9.82100 80.09300 1.000 47.48990 306 GLU B O 1
ATOM 4761 N N . GLU B 1 307 ? -44.24800 -9.65200 78.04100 1.000 49.87177 307 GLU B N 1
ATOM 4762 C CA . GLU B 1 307 ? -42.90900 -10.00500 78.49600 1.000 49.66648 307 GLU B CA 1
ATOM 4763 C C . GLU B 1 307 ? -42.28800 -8.87100 79.30200 1.000 45.55020 307 GLU B C 1
ATOM 4764 O O . GLU B 1 307 ? -42.38500 -7.69900 78.92700 1.000 44.65799 307 GLU B O 1
ATOM 4770 N N . TYR B 1 308 ? -41.61600 -9.23200 80.40100 1.000 45.78180 308 TYR B N 1
ATOM 4771 C CA . TYR B 1 308 ? -40.93300 -8.22900 81.21500 1.000 44.94486 308 TYR B CA 1
ATOM 4772 C C . TYR B 1 308 ? -39.92200 -7.43000 80.40000 1.000 44.16319 308 TYR B C 1
ATOM 4773 O O . TYR B 1 308 ? -39.84800 -6.20300 80.53000 1.000 43.33941 308 TYR B O 1
ATOM 4782 N N . SER B 1 309 ? -39.13700 -8.10400 79.55100 1.000 44.56324 309 SER B N 1
ATOM 4783 C CA . SER B 1 309 ? -38.08000 -7.40700 78.82100 1.000 48.06629 309 SER B CA 1
ATOM 4784 C C . SER B 1 309 ? -38.62900 -6.27400 77.96200 1.000 45.87919 309 SER B C 1
ATOM 4785 O O . SER B 1 309 ? -37.90500 -5.31500 77.67300 1.000 45.40808 309 SER B O 1
ATOM 4788 N N . ASP B 1 310 ? -39.89700 -6.35800 77.54700 1.000 43.23939 310 ASP B N 1
ATOM 4789 C CA . ASP B 1 310 ? -40.49600 -5.27700 76.77300 1.000 45.00013 310 ASP B CA 1
ATOM 4790 C C . ASP B 1 310 ? -41.00000 -4.13200 77.64100 1.000 42.15505 310 ASP B C 1
ATOM 4791 O O . ASP B 1 310 ? -41.15700 -3.01500 77.13400 1.000 50.21392 310 ASP B O 1
ATOM 4796 N N . PHE B 1 311 ? -41.26700 -4.37200 78.92600 1.000 42.36824 311 PHE B N 1
ATOM 4797 C CA . PHE B 1 311 ? -41.58000 -3.25200 79.80400 1.000 41.97609 311 PHE B CA 1
ATOM 4798 C C . PHE B 1 311 ? -40.31700 -2.58700 80.33400 1.000 43.07095 311 PHE B C 1
ATOM 4799 O O . PHE B 1 311 ? -40.28500 -1.36300 80.50300 1.000 49.06641 311 PHE B O 1
ATOM 4807 N N . SER B 1 312 ? -39.26600 -3.36700 80.59800 1.000 41.79975 312 SER B N 1
ATOM 4808 C CA . SER B 1 312 ? -38.02700 -2.77600 81.09200 1.000 42.47351 312 SER B CA 1
ATOM 4809 C C . SER B 1 312 ? -37.38400 -1.85500 80.06400 1.000 48.31369 312 SER B C 1
ATOM 4810 O O . SER B 1 312 ? -36.55000 -1.02100 80.43100 1.000 56.59626 312 SER B O 1
ATOM 4813 N N . ASN B 1 313 ? -37.76300 -1.98100 78.79100 1.000 45.81865 313 ASN B N 1
ATOM 4814 C CA . ASN B 1 313 ? -37.28000 -1.06800 77.76300 1.000 48.51898 313 ASN B CA 1
ATOM 4815 C C . ASN B 1 313 ? -37.83000 0.33900 77.93400 1.000 54.79078 313 ASN B C 1
ATOM 4816 O O . ASN B 1 313 ? -37.27400 1.28300 77.36100 1.000 46.25028 313 ASN B O 1
ATOM 4821 N N . SER B 1 314 ? -38.90300 0.49900 78.70200 1.000 40.49170 314 SER B N 1
ATOM 4822 C CA . SER B 1 314 ? -39.62800 1.75900 78.77600 1.000 41.50761 314 SER B CA 1
ATOM 4823 C C . SER B 1 314 ? -39.13400 2.61100 79.93700 1.000 50.01126 314 SER B C 1
ATOM 4824 O O . SER B 1 314 ? -39.07700 2.14500 81.08100 1.000 45.41334 314 SER B O 1
ATOM 4827 N N . GLY B 1 315 ? -38.80400 3.87100 79.64300 1.000 42.44456 315 GLY B N 1
ATOM 4828 C CA . GLY B 1 315 ? -38.51000 4.81500 80.70600 1.000 46.72929 315 GLY B CA 1
ATOM 4829 C C . GLY B 1 315 ? -39.72500 5.15400 81.54600 1.000 49.66911 315 GLY B C 1
ATOM 4830 O O . GLY B 1 315 ? -39.59500 5.46100 82.73500 1.000 46.03447 315 GLY B O 1
ATOM 4831 N N . ASP B 1 316 ? -40.91900 5.11600 80.94400 1.000 44.31584 316 ASP B N 1
ATOM 4832 C CA . ASP B 1 316 ? -42.14300 5.29200 81.71700 1.000 46.27660 316 ASP B CA 1
ATOM 4833 C C . ASP B 1 316 ? -42.29000 4.19700 82.76500 1.000 41.25495 316 ASP B C 1
ATOM 4834 O O . ASP B 1 316 ? -42.71200 4.46200 83.89500 1.000 42.32613 316 ASP B O 1
ATOM 4839 N N . PHE B 1 317 ? -41.94600 2.96000 82.40200 1.000 42.85251 317 PHE B N 1
ATOM 4840 C CA . PHE B 1 317 ? -42.09900 1.83700 83.32100 1.000 41.21810 317 PHE B CA 1
ATOM 4841 C C . PHE B 1 317 ? -41.17800 1.98200 84.52600 1.000 47.23461 317 PHE B C 1
ATOM 4842 O O . PHE B 1 317 ? -41.60800 1.81400 85.67500 1.000 41.44971 317 PHE B O 1
ATOM 4850 N N . SER B 1 318 ? -39.94000 2.38800 84.26200 1.000 41.38917 318 SER B N 1
ATOM 4851 C CA . SER B 1 318 ? -38.94200 2.52800 85.34600 1.000 41.07071 318 SER B CA 1
ATOM 4852 C C . SER B 1 318 ? -39.30000 3.70800 86.25100 1.000 41.23652 318 SER B C 1
ATOM 4853 O O . SER B 1 318 ? -39.27500 3.52400 87.47000 1.000 41.49708 318 SER B O 1
ATOM 4856 N N . ARG B 1 319 ? -39.61200 4.86600 85.68100 1.000 41.21810 319 ARG B N 1
ATOM 4857 C CA . ARG B 1 319 ? -39.90900 6.07100 86.49600 1.000 43.66050 319 ARG B CA 1
ATOM 4858 C C . ARG B 1 319 ? -41.08600 5.78500 87.43000 1.000 44.55271 319 ARG B C 1
ATOM 4859 O O . ARG B 1 319 ? -41.04100 6.23800 88.57400 1.000 43.01832 319 ARG B O 1
ATOM 4867 N N . GLN B 1 320 ? -42.08300 5.04900 86.94300 1.000 46.17659 320 GLN B N 1
ATOM 4868 C CA . GLN B 1 320 ? -43.30500 4.80000 87.75100 1.000 43.28677 320 GLN B CA 1
ATOM 4869 C C . GLN B 1 320 ? -42.98200 3.80800 88.86400 1.000 42.45246 320 GLN B C 1
ATOM 4870 O O . GLN B 1 320 ? -43.55900 3.93300 89.93700 1.000 42.93410 320 GLN B O 1
ATOM 4876 N N . ILE B 1 321 ? -42.10800 2.85000 88.58100 1.000 42.10242 321 ILE B N 1
ATOM 4877 C CA . ILE B 1 321 ? -41.69200 1.86400 89.61800 1.000 43.83947 321 ILE B CA 1
ATOM 4878 C C . ILE B 1 321 ? -41.07800 2.64600 90.78500 1.000 44.63167 321 ILE B C 1
ATOM 4879 O O . ILE B 1 321 ? -41.48800 2.42000 91.92400 1.000 42.92883 321 ILE B O 1
ATOM 4884 N N . ILE B 1 322 ? -40.17700 3.57200 90.48700 1.000 42.46035 322 ILE B N 1
ATOM 4885 C CA . ILE B 1 322 ? -39.55300 4.39100 91.56000 1.000 48.66110 322 ILE B CA 1
ATOM 4886 C C . ILE B 1 322 ? -40.64100 5.27100 92.19600 1.000 46.78456 322 ILE B C 1
ATOM 4887 O O . ILE B 1 322 ? -40.60600 5.49400 93.40200 1.000 44.48428 322 ILE B O 1
ATOM 4892 N N . ARG B 1 323 ? -41.58800 5.75800 91.40200 1.000 46.56085 323 ARG B N 1
ATOM 4893 C CA . ARG B 1 323 ? -42.63600 6.66700 91.93600 1.000 49.18484 323 ARG B CA 1
ATOM 4894 C C . ARG B 1 323 ? -43.58900 5.88900 92.83600 1.000 44.68957 323 ARG B C 1
ATOM 4895 O O . ARG B 1 323 ? -44.10800 6.49200 93.76600 1.000 52.54051 323 ARG B O 1
ATOM 4903 N N . SER B 1 324 ? -43.74500 4.59400 92.60500 1.000 48.88744 324 SER B N 1
ATOM 4904 C CA . SER B 1 324 ? -44.75800 3.79700 93.33500 1.000 47.80836 324 SER B CA 1
ATOM 4905 C C . SER B 1 324 ? -44.15400 2.87800 94.40000 1.000 49.84282 324 SER B C 1
ATOM 4906 O O . SER B 1 324 ? -44.93400 2.31300 95.16800 1.000 45.93972 324 SER B O 1
ATOM 4909 N N . TYR B 1 325 ? -42.83700 2.68100 94.40300 1.000 45.08172 325 TYR B N 1
ATOM 4910 C CA . TYR B 1 325 ? -42.25600 1.69900 95.35400 1.000 51.64040 325 TYR B CA 1
ATOM 4911 C C . TYR B 1 325 ? -41.13600 2.34500 96.17800 1.000 47.34778 325 TYR B C 1
ATOM 4912 O O . TYR B 1 325 ? -40.71100 1.73300 97.15400 1.000 44.88696 325 TYR B O 1
ATOM 4921 N N . SER B 1 326 ? -40.71800 3.54800 95.80600 1.000 52.99846 326 SER B N 1
ATOM 4922 C CA . SER B 1 326 ? -39.60900 4.24500 96.49800 1.000 55.02502 326 SER B CA 1
ATOM 4923 C C . SER B 1 326 ? -40.15700 5.25800 97.50200 1.000 60.93099 326 SER B C 1
ATOM 4924 O O . SER B 1 326 ? -41.38100 5.33700 97.65100 1.000 55.05660 326 SER B O 1
ATOM 4927 N N . ASN B 1 327 ? -39.25800 6.00200 98.14700 1.000 60.46251 327 ASN B N 1
ATOM 4928 C CA . ASN B 1 327 ? -39.69900 7.02900 99.08300 1.000 67.90025 327 ASN B CA 1
ATOM 4929 C C . ASN B 1 327 ? -39.98600 8.36200 98.40600 1.000 67.41335 327 ASN B C 1
ATOM 4930 O O . ASN B 1 327 ? -40.70200 9.19100 98.97900 1.000 77.78038 327 ASN B O 1
ATOM 4935 N N . ASN B 1 328 ? -39.43500 8.56700 97.20300 1.000 55.86722 328 ASN B N 1
ATOM 4936 C CA . ASN B 1 328 ? -39.74800 9.79800 96.43400 1.000 56.65942 328 ASN B CA 1
ATOM 4937 C C . ASN B 1 328 ? -40.93800 9.49300 95.51600 1.000 55.94618 328 ASN B C 1
ATOM 4938 O O . ASN B 1 328 ? -40.72600 8.94900 94.42300 1.000 54.66445 328 ASN B O 1
ATOM 4943 N N . LYS B 1 329 ? -42.14000 9.82100 95.97400 1.000 54.00384 329 LYS B N 1
ATOM 4944 C CA . LYS B 1 329 ? -43.36100 9.55800 95.17800 1.000 52.79317 329 LYS B CA 1
ATOM 4945 C C . LYS B 1 329 ? -43.40500 10.59400 94.05600 1.000 54.40916 329 LYS B C 1
ATOM 4946 O O . LYS B 1 329 ? -44.19600 10.41700 93.12900 1.000 54.01437 329 LYS B O 1
ATOM 4952 N N . ASP B 1 330 ? -42.57100 11.62100 94.15200 1.000 54.50127 330 ASP B N 1
ATOM 4953 C CA . ASP B 1 330 ? -42.51200 12.68800 93.12900 1.000 54.31704 330 ASP B CA 1
ATOM 4954 C C . ASP B 1 330 ? -41.30100 12.46900 92.22200 1.000 53.77750 330 ASP B C 1
ATOM 4955 O O . ASP B 1 330 ? -40.82600 13.44300 91.63800 1.000 52.86686 330 ASP B O 1
ATOM 4960 N N . ASN B 1 331 ? -40.85700 11.22600 92.10500 1.000 51.09823 331 ASN B N 1
ATOM 4961 C CA . ASN B 1 331 ? -39.66900 10.91000 91.27300 1.000 51.30615 331 ASN B CA 1
ATOM 4962 C C . ASN B 1 331 ? -39.94300 11.24300 89.80800 1.000 52.51682 331 ASN B C 1
ATOM 4963 O O . ASN B 1 331 ? -41.01300 10.88300 89.32300 1.000 51.01138 331 ASN B O 1
ATOM 4968 N N . GLU B 1 332 ? -39.01700 11.92800 89.15000 1.000 49.05851 332 GLU B N 1
ATOM 4969 C CA . GLU B 1 332 ? -39.15300 12.19100 87.69800 1.000 49.51646 332 GLU B CA 1
ATOM 4970 C C . GLU B 1 332 ? -37.98200 11.53200 86.96200 1.000 49.25327 332 GLU B C 1
ATOM 4971 O O . GLU B 1 332 ? -37.81000 11.81300 85.77300 1.000 50.67713 332 GLU B O 1
ATOM 4977 N N . LYS B 1 333 ? -37.21700 10.68100 87.64600 1.000 48.11103 333 LYS B N 1
ATOM 4978 C CA . LYS B 1 333 ? -36.00900 10.09200 87.01400 1.000 48.22947 333 LYS B CA 1
ATOM 4979 C C . LYS B 1 333 ? -36.33200 8.70400 86.48800 1.000 46.77666 333 LYS B C 1
ATOM 4980 O O . LYS B 1 333 ? -37.06300 7.98000 87.16000 1.000 47.76362 333 LYS B O 1
ATOM 4986 N N . GLU B 1 334 ? -35.76000 8.35900 85.33700 1.000 46.08184 334 GLU B N 1
ATOM 4987 C CA . GLU B 1 334 ? -36.02500 7.04900 84.75500 1.000 45.95814 334 GLU B CA 1
ATOM 4988 C C . GLU B 1 334 ? -35.20500 5.93900 85.39700 1.000 46.14501 334 GLU B C 1
ATOM 4989 O O . GLU B 1 334 ? -35.52900 4.76200 85.20800 1.000 47.93996 334 GLU B O 1
ATOM 4995 N N . THR B 1 335 ? -34.15900 6.27400 86.14300 1.000 46.70823 335 THR B N 1
ATOM 4996 C CA . THR B 1 335 ? -33.34700 5.26100 86.79500 1.000 49.01377 335 THR B CA 1
ATOM 4997 C C . THR B 1 335 ? -32.86800 5.80700 88.13200 1.000 51.93254 335 THR B C 1
ATOM 4998 O O . THR B 1 335 ? -32.94200 7.00800 88.39900 1.000 53.17743 335 THR B O 1
ATOM 5002 N N . THR B 1 336 ? -32.38000 4.90600 88.97400 1.000 52.62473 336 THR B N 1
ATOM 5003 C CA . THR B 1 336 ? -31.84900 5.29600 90.26800 1.000 50.92979 336 THR B CA 1
ATOM 5004 C C . THR B 1 336 ? -30.34400 5.52300 90.17000 1.000 56.83576 336 THR B C 1
ATOM 5005 O O . THR B 1 336 ? -29.66700 4.99900 89.28000 1.000 51.28510 336 THR B O 1
ATOM 5009 N N . ASP B 1 337 ? -29.83100 6.33300 91.09900 1.000 53.29060 337 ASP B N 1
ATOM 5010 C CA . ASP B 1 337 ? -28.41900 6.69800 91.07900 1.000 55.95145 337 ASP B CA 1
ATOM 5011 C C . ASP B 1 337 ? -27.53300 5.46400 91.17100 1.000 54.66182 337 ASP B C 1
ATOM 5012 O O . ASP B 1 337 ? -26.54200 5.33800 90.44100 1.000 54.67234 337 ASP B O 1
ATOM 5017 N N . LYS B 1 338 ? -27.88300 4.53900 92.06000 1.000 54.92501 338 LYS B N 1
ATOM 5018 C CA . LYS B 1 338 ? -27.26800 3.22700 92.09500 1.000 54.97764 338 LYS B CA 1
ATOM 5019 C C . LYS B 1 338 ? -28.18600 2.25300 91.38000 1.000 53.36956 338 LYS B C 1
ATOM 5020 O O . LYS B 1 338 ? -29.33300 2.07300 91.82100 1.000 53.00109 338 LYS B O 1
ATOM 5026 N N . PRO B 1 339 ? -27.75500 1.63100 90.27800 1.000 52.49840 339 PRO B N 1
ATOM 5027 C CA . PRO B 1 339 ? -28.65100 0.72100 89.54300 1.000 51.07718 339 PRO B CA 1
ATOM 5028 C C . PRO B 1 339 ? -29.29300 -0.34600 90.41500 1.000 54.60918 339 PRO B C 1
ATOM 5029 O O . PRO B 1 339 ? -30.43700 -0.75100 90.15600 1.000 50.36130 339 PRO B O 1
ATOM 5033 N N . SER B 1 340 ? -28.59000 -0.80100 91.45400 1.000 52.57999 340 SER B N 1
ATOM 5034 C CA . SER B 1 340 ? -29.11600 -1.83300 92.33700 1.000 54.36441 340 SER B CA 1
ATOM 5035 C C . SER B 1 340 ? -30.32300 -1.36400 93.13800 1.000 53.12479 340 SER B C 1
ATOM 5036 O O . SER B 1 340 ? -31.11200 -2.20400 93.58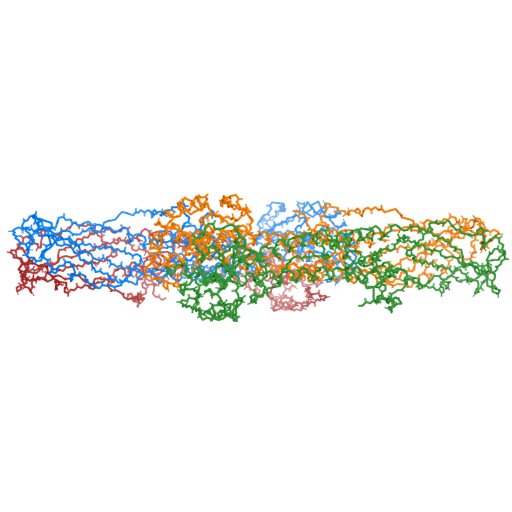000 1.000 53.08531 340 SER B O 1
ATOM 5039 N N . ASP B 1 341 ? -30.47800 -0.05400 93.34900 1.000 53.41430 341 ASP B N 1
ATOM 5040 C CA . ASP B 1 341 ? -31.65800 0.44100 94.05400 1.000 55.86722 341 ASP B CA 1
ATOM 5041 C C . ASP B 1 341 ? -32.92500 0.15900 93.25400 1.000 52.09046 341 ASP B C 1
ATOM 5042 O O . ASP B 1 341 ? -33.92800 -0.30800 93.80500 1.000 52.14573 341 ASP B O 1
ATOM 5047 N N . LEU B 1 342 ? -32.89000 0.42600 91.94400 1.000 50.87978 342 LEU B N 1
ATOM 5048 C CA . LEU B 1 342 ? -34.02500 0.09500 91.08800 1.000 49.56647 342 LEU B CA 1
ATOM 5049 C C . LEU B 1 342 ? -34.24700 -1.41000 91.02000 1.000 49.32433 342 LEU B C 1
ATOM 5050 O O . LEU B 1 342 ? -35.39200 -1.87600 91.05300 1.000 48.94534 342 LEU B O 1
ATOM 5055 N N . GLU B 1 343 ? -33.16600 -2.18900 90.91200 1.000 49.64016 343 GLU B N 1
ATOM 5056 C CA . GLU B 1 343 ? -33.31800 -3.63900 90.83800 1.000 49.52962 343 GLU B CA 1
ATOM 5057 C C . GLU B 1 343 ? -33.95900 -4.19500 92.10200 1.000 50.44552 343 GLU B C 1
ATOM 5058 O O . GLU B 1 343 ? -34.68700 -5.19200 92.03800 1.000 50.22707 343 GLU B O 1
ATOM 5064 N N . LYS B 1 344 ? -33.70300 -3.56600 93.25600 1.000 51.59829 344 LYS B N 1
ATOM 5065 C CA . LYS B 1 344 ? -34.36100 -3.98200 94.49100 1.000 52.59315 344 LYS B CA 1
ATOM 5066 C C . LYS B 1 344 ? -35.85800 -3.69900 94.43900 1.000 52.03519 344 LYS B C 1
ATOM 5067 O O . LYS B 1 344 ? -36.66700 -4.53400 94.86100 1.000 52.30364 344 LYS B O 1
ATOM 5073 N N . LEU B 1 345 ? -36.24500 -2.52200 93.93500 1.000 51.37195 345 LEU B N 1
ATOM 5074 C CA . LEU B 1 345 ? -37.66400 -2.22400 93.75200 1.000 50.79556 345 LEU B CA 1
ATOM 5075 C C . LEU B 1 345 ? -38.31900 -3.22900 92.81600 1.000 49.81913 345 LEU B C 1
ATOM 5076 O O . LEU B 1 345 ? -39.44100 -3.68100 93.06500 1.000 51.52460 345 LEU B O 1
ATOM 5081 N N . ILE B 1 346 ? -37.63200 -3.58800 91.73000 1.000 49.01377 346 ILE B N 1
ATOM 5082 C CA . ILE B 1 346 ? -38.16000 -4.58600 90.80400 1.000 48.79006 346 ILE B CA 1
ATOM 5083 C C . ILE B 1 346 ? -38.31100 -5.93400 91.49800 1.000 49.01640 346 ILE B C 1
ATOM 5084 O O . ILE B 1 346 ? -39.31500 -6.63600 91.31600 1.000 48.88218 346 ILE B O 1
ATOM 5089 N N . GLU B 1 347 ? -37.31700 -6.31500 92.30300 1.000 49.96652 347 GLU B N 1
ATOM 5090 C CA . GLU B 1 347 ? -37.33100 -7.63000 92.93700 1.000 51.35353 347 GLU B CA 1
ATOM 5091 C C . GLU B 1 347 ? -38.54300 -7.80700 93.84400 1.000 51.51144 347 GLU B C 1
ATOM 5092 O O . GLU B 1 347 ? -39.19200 -8.85900 93.82300 1.000 51.73252 347 GLU B O 1
ATOM 5098 N N . SER B 1 348 ? -38.86300 -6.79500 94.65100 1.000 52.01413 348 SER B N 1
ATOM 5099 C CA . SER B 1 348 ? -39.98800 -6.93100 95.57000 1.000 56.96472 348 SER B CA 1
ATOM 5100 C C . SER B 1 348 ? -41.32800 -6.90700 94.84700 1.000 52.01676 348 SER B C 1
ATOM 5101 O O . SER B 1 348 ? -42.31700 -7.41700 95.38500 1.000 60.12563 348 SER B O 1
ATOM 5104 N N . ALA B 1 349 ? -41.38300 -6.33800 93.64400 1.000 50.72713 349 ALA B N 1
ATOM 5105 C CA . ALA B 1 349 ? -42.62000 -6.26800 92.87700 1.000 49.99810 349 ALA B CA 1
ATOM 5106 C C . ALA B 1 349 ? -42.78800 -7.45100 91.92700 1.000 54.76972 349 ALA B C 1
ATOM 5107 O O . ALA B 1 349 ? -43.86200 -8.06000 91.87400 1.000 49.73754 349 ALA B O 1
ATOM 5109 N N . TYR B 1 350 ? -41.73700 -7.79100 91.17100 1.000 48.95850 350 TYR B N 1
ATOM 5110 C CA . TYR B 1 350 ? -41.84800 -8.76500 90.09000 1.000 50.76398 350 TYR B CA 1
ATOM 5111 C C . TYR B 1 350 ? -40.78600 -9.85500 90.15900 1.000 48.85586 350 TYR B C 1
ATOM 5112 O O . TYR B 1 350 ? -40.57900 -10.56800 89.17000 1.000 50.18496 350 TYR B O 1
ATOM 5121 N N . GLY B 1 351 ? -40.10100 -9.98900 91.28400 1.000 49.80071 351 GLY B N 1
ATOM 5122 C CA . GLY B 1 351 ? -39.01100 -10.92800 91.39400 1.000 50.70608 351 GLY B CA 1
ATOM 5123 C C . GLY B 1 351 ? -37.73300 -10.39700 90.76900 1.000 49.69017 351 GLY B C 1
ATOM 5124 O O . GLY B 1 351 ? -37.73000 -9.45800 89.97200 1.000 49.17695 351 GLY B O 1
ATOM 5125 N N . LYS B 1 352 ? -36.62600 -11.02800 91.14600 1.000 51.70883 352 LYS B N 1
ATOM 5126 C CA . LYS B 1 352 ? -35.30900 -10.58800 90.70600 1.000 50.08232 352 LYS B CA 1
ATOM 5127 C C . LYS B 1 352 ? -35.21100 -10.60500 89.18300 1.000 48.91902 352 LYS B C 1
ATOM 5128 O O . LYS B 1 352 ? -35.47500 -11.62700 88.54400 1.000 48.75848 352 LYS B O 1
ATOM 5134 N N . ASN B 1 353 ? -34.83400 -9.45800 88.61100 1.000 48.22157 353 ASN B N 1
ATOM 5135 C CA . ASN B 1 353 ? -34.75700 -9.25800 87.16000 1.000 47.16355 353 ASN B CA 1
ATOM 5136 C C . ASN B 1 353 ? -36.08600 -9.56100 86.46900 1.000 47.14513 353 ASN B C 1
ATOM 5137 O O . ASN B 1 353 ? -36.11300 -9.98700 85.31100 1.000 45.96867 353 ASN B O 1
ATOM 5142 N N . GLY B 1 354 ? -37.19500 -9.32700 87.16700 1.000 46.75561 354 GLY B N 1
ATOM 5143 C CA . GLY B 1 354 ? -38.49900 -9.60500 86.60400 1.000 46.35556 354 GLY B CA 1
ATOM 5144 C C . GLY B 1 354 ? -38.78000 -11.06800 86.36000 1.000 46.74771 354 GLY B C 1
ATOM 5145 O O . GLY B 1 354 ? -39.63300 -11.39300 85.53000 1.000 49.79544 354 GLY B O 1
ATOM 5146 N N . ALA B 1 355 ? -38.08900 -11.96700 87.06800 1.000 47.60044 355 ALA B N 1
ATOM 5147 C CA . ALA B 1 355 ? -38.29300 -13.39500 86.84600 1.000 53.15111 355 ALA B CA 1
ATOM 5148 C C . ALA B 1 355 ? -39.71400 -13.82700 87.18700 1.000 53.86698 355 ALA B C 1
ATOM 5149 O O . ALA B 1 355 ? -40.23200 -14.77500 86.58600 1.000 50.64291 355 ALA B O 1
ATOM 5151 N N . LYS B 1 356 ? -40.35800 -13.15200 88.14300 1.000 48.84270 356 LYS B N 1
ATOM 5152 C CA . LYS B 1 356 ? -41.73500 -13.44100 88.52800 1.000 49.35592 356 LYS B CA 1
ATOM 5153 C C . LYS B 1 356 ? -42.71600 -12.41100 87.97200 1.000 48.56898 356 LYS B C 1
ATOM 5154 O O . LYS B 1 356 ? -43.70900 -12.08100 88.62700 1.000 48.98219 356 LYS B O 1
ATOM 5156 N N . PHE B 1 357 ? -42.45200 -11.89000 86.77100 1.000 47.52149 357 PHE B N 1
ATOM 5157 C CA . PHE B 1 357 ? -43.33800 -10.88800 86.18400 1.000 49.42172 357 PHE B CA 1
ATOM 5158 C C . PHE B 1 357 ? -44.70900 -11.47900 85.88100 1.000 48.23473 357 PHE B C 1
ATOM 5159 O O . PHE B 1 357 ? -45.74100 -10.90200 86.24100 1.000 50.40868 357 PHE B O 1
ATOM 5167 N N . LYS B 1 358 ? -44.73500 -12.63400 85.21600 1.000 50.77188 358 LYS B N 1
ATOM 5168 C CA . LYS B 1 358 ? -46.00300 -13.28000 84.90300 1.000 59.79138 358 LYS B CA 1
ATOM 5169 C C . LYS B 1 358 ? -46.70500 -13.75400 86.16700 1.000 53.43009 358 LYS B C 1
ATOM 5170 O O . LYS B 1 358 ? -47.93500 -13.67800 86.26800 1.000 54.93553 358 LYS B O 1
ATOM 5176 N N . GLU B 1 359 ? -45.93900 -14.23000 87.15000 1.000 57.68060 359 GLU B N 1
ATOM 5177 C CA . GLU B 1 359 ? -46.54000 -14.77500 88.36200 1.000 51.58776 359 GLU B CA 1
ATOM 5178 C C . GLU B 1 359 ? -47.17400 -13.68200 89.21600 1.000 58.08065 359 GLU B C 1
ATOM 5179 O O . GLU B 1 359 ? -48.25200 -13.88400 89.78800 1.000 59.07287 359 GLU B O 1
ATOM 5181 N N . ASN B 1 360 ? -46.52500 -12.52100 89.31800 1.000 51.13245 360 ASN B N 1
ATOM 5182 C CA . ASN B 1 360 ? -47.01300 -11.45900 90.19000 1.000 55.70931 360 ASN B CA 1
ATOM 5183 C C . ASN B 1 360 ? -48.05400 -10.56400 89.53500 1.000 53.89330 360 ASN B C 1
ATOM 5184 O O . ASN B 1 360 ? -48.78100 -9.86500 90.25000 1.000 53.12742 360 ASN B O 1
ATOM 5189 N N . LEU B 1 361 ? -48.14700 -10.56500 88.20700 1.000 52.79580 361 LEU B N 1
ATOM 5190 C CA . LEU B 1 361 ? -49.04000 -9.63700 87.52700 1.000 51.22193 361 LEU B CA 1
ATOM 5191 C C . LEU B 1 361 ? -50.07200 -10.37300 86.68300 1.000 48.86112 361 LEU B C 1
ATOM 5192 O O . LEU B 1 361 ? -51.22600 -10.51500 87.09800 1.000 55.23820 361 LEU B O 1
ATOM 5197 N N . TRP B 1 362 ? -49.65400 -10.82800 85.51400 1.000 52.02729 362 TRP B N 1
ATOM 5198 C CA . TRP B 1 362 ? -50.61000 -11.43700 84.56100 1.000 55.89091 362 TRP B CA 1
ATOM 5199 C C . TRP B 1 362 ? -51.38000 -12.60600 85.18300 1.000 57.57006 362 TRP B C 1
ATOM 5200 O O . TRP B 1 362 ? -52.60700 -12.64200 85.02200 1.000 50.37446 362 TRP B O 1
ATOM 5211 N N . ASP B 1 363 ? -50.69700 -13.52000 85.85500 1.000 50.36657 363 ASP B N 1
ATOM 5212 C CA . ASP B 1 363 ? -51.39100 -14.71800 86.38400 1.000 51.80884 363 ASP B CA 1
ATOM 5213 C C . ASP B 1 363 ? -52.43900 -14.26800 87.40600 1.000 53.26428 363 ASP B C 1
ATOM 5214 O O . ASP B 1 363 ? -53.46400 -14.94100 87.53200 1.000 64.83409 363 ASP B O 1
ATOM 5219 N N . GLN B 1 364 ? -52.19000 -13.15500 88.07900 1.000 57.23844 364 GLN B N 1
ATOM 5220 C CA . GLN B 1 364 ? -53.12200 -12.63000 89.10600 1.000 52.88792 364 GLN B CA 1
ATOM 5221 C C . GLN B 1 364 ? -54.32900 -11.97300 88.43200 1.000 57.82799 364 GLN B C 1
ATOM 5222 O O . GLN B 1 364 ? -55.44900 -12.19400 88.89800 1.000 58.85706 364 GLN B O 1
ATOM 5228 N N . ILE B 1 365 ? -54.09900 -11.18600 87.38600 1.000 53.93015 365 ILE B N 1
ATOM 5229 C CA . ILE B 1 365 ? -55.20900 -10.54300 86.63100 1.000 55.19609 365 ILE B CA 1
ATOM 5230 C C . ILE B 1 365 ? -56.09800 -11.64600 86.06800 1.000 61.88374 365 ILE B C 1
ATOM 5231 O O . ILE B 1 365 ? -57.31500 -11.46200 86.02700 1.000 59.54661 365 ILE B O 1
ATOM 5236 N N . ASP B 1 366 ? -55.50300 -12.77500 85.71500 1.000 62.44170 366 ASP B N 1
ATOM 5237 C CA . ASP B 1 366 ? -56.27000 -13.87300 85.08600 1.000 67.59758 366 ASP B CA 1
ATOM 5238 C C . ASP B 1 366 ? -57.17900 -14.53300 86.11900 1.000 68.53190 366 ASP B C 1
ATOM 5239 O O . ASP B 1 366 ? -58.07000 -15.28900 85.72000 1.000 73.76937 366 ASP B O 1
ATOM 5244 N N . LYS B 1 367 ? -56.93500 -14.26900 87.39500 1.000 73.37459 367 LYS B N 1
ATOM 5245 C CA . LYS B 1 367 ? -57.71200 -14.92700 88.47200 1.000 69.88206 367 LYS B CA 1
ATOM 5246 C C . LYS B 1 367 ? -58.76300 -13.93600 88.95500 1.000 76.09333 367 LYS B C 1
ATOM 5247 O O . LYS B 1 367 ? -59.62700 -14.32900 89.75100 1.000 76.71183 367 LYS B O 1
ATOM 5253 N N . LEU B 1 368 ? -58.67900 -12.70100 88.47800 1.000 68.00289 368 LEU B N 1
ATOM 5254 C CA . LEU B 1 368 ? -59.72400 -11.72000 88.83900 1.000 62.32326 368 LEU B CA 1
ATOM 5255 C C . LEU B 1 368 ? -61.00800 -12.11400 88.10900 1.000 63.34444 368 LEU B C 1
ATOM 5256 O O . LEU B 1 368 ? -60.93200 -12.68800 87.01300 1.000 70.04787 368 LEU B O 1
ATOM 5261 N N . SER B 1 369 ? -62.14400 -11.82000 88.72100 1.000 61.49422 369 SER B N 1
ATOM 5262 C CA . SER B 1 369 ? -63.43700 -12.19400 88.10800 1.000 64.46036 369 SER B CA 1
ATOM 5263 C C . SER B 1 369 ? -64.37200 -10.99200 88.19500 1.000 63.31285 369 SER B C 1
ATOM 5264 O O . SER B 1 369 ? -65.31900 -11.03000 88.99100 1.000 68.70824 369 SER B O 1
ATOM 5267 N N . PRO B 1 370 ? -64.12200 -9.89600 87.44000 1.000 58.33594 370 PRO B N 1
ATOM 5268 C CA . PRO B 1 370 ? -64.93200 -8.70400 87.56000 1.000 58.37805 370 PRO B CA 1
ATOM 5269 C C . PRO B 1 370 ? -66.27400 -9.04200 86.89500 1.000 59.53609 370 PRO B C 1
ATOM 5270 O O . PRO B 1 370 ? -66.32600 -9.96500 86.11100 1.000 59.79664 370 PRO B O 1
ATOM 5274 N N . THR B 1 371 ? -67.31900 -8.28700 87.22200 1.000 62.88122 371 THR B N 1
ATOM 5275 C CA . THR B 1 371 ? -68.66700 -8.68100 86.74000 1.000 61.80741 371 THR B CA 1
ATOM 5276 C C . THR B 1 371 ? -69.23500 -7.73200 85.69700 1.000 61.74688 371 THR B C 1
ATOM 5277 O O . THR B 1 371 ? -68.89800 -6.54700 85.74100 1.000 59.83875 371 THR B O 1
ATOM 5281 N N . VAL B 1 372 ? -70.10200 -8.26900 84.83500 1.000 62.13377 372 VAL B N 1
ATOM 5282 C CA . VAL B 1 372 ? -70.83400 -7.41500 83.86100 1.000 62.02059 372 VAL B CA 1
ATOM 5283 C C . VAL B 1 372 ? -72.32000 -7.78700 83.95600 1.000 64.16032 372 VAL B C 1
ATOM 5284 O O . VAL B 1 372 ? -72.62500 -8.91000 84.37200 1.000 65.63945 372 VAL B O 1
ATOM 5288 N N . ASN B 1 373 ? -73.19100 -6.89100 83.51900 1.000 64.42088 373 ASN B N 1
ATOM 5289 C CA . ASN B 1 373 ? -74.64500 -7.19400 83.50200 1.000 66.53166 373 ASN B CA 1
ATOM 5290 C C . ASN B 1 373 ? -74.98700 -8.31100 82.51800 1.000 67.57389 373 ASN B C 1
ATOM 5291 O O . ASN B 1 373 ? -74.40900 -8.32300 81.41900 1.000 66.57377 373 ASN B O 1
ATOM 5296 N N . LYS B 1 374 ? -75.89200 -9.20900 82.90500 1.000 69.74257 374 LYS B N 1
ATOM 5297 C CA . LYS B 1 374 ? -76.39700 -10.26500 81.99600 1.000 71.27960 374 LYS B CA 1
ATOM 5298 C C . LYS B 1 374 ? -77.90800 -10.32900 82.21600 1.000 73.66146 374 LYS B C 1
ATOM 5299 O O . LYS B 1 374 ? -78.37700 -11.34000 82.75700 1.000 75.45115 374 LYS B O 1
ATOM 5305 N N . GLY B 1 375 ? -78.62200 -9.26300 81.85400 1.000 73.75358 375 GLY B N 1
ATOM 5306 C CA . GLY B 1 375 ? -80.05600 -9.22300 82.08900 1.000 76.02754 375 GLY B CA 1
ATOM 5307 C C . GLY B 1 375 ? -80.36000 -9.05000 83.56400 1.000 76.73288 375 GLY B C 1
ATOM 5308 O O . GLY B 1 375 ? -79.99700 -8.04100 84.18400 1.000 77.83565 375 GLY B O 1
ATOM 5309 N N . GLU B 1 376 ? -81.02100 -10.05200 84.14700 1.000 78.95420 376 GLU B N 1
ATOM 5310 C CA . GLU B 1 376 ? -81.43200 -9.98400 85.54500 1.000 80.03328 376 GLU B CA 1
ATOM 5311 C C . GLU B 1 376 ? -80.28800 -10.24400 86.51800 1.000 81.43608 376 GLU B C 1
ATOM 5312 O O . GLU B 1 376 ? -80.37200 -9.81900 87.67600 1.000 79.03316 376 GLU B O 1
ATOM 5314 N N . THR B 1 377 ? -79.23100 -10.93400 86.08800 1.000 77.62773 377 THR B N 1
ATOM 5315 C CA . THR B 1 377 ? -78.09900 -11.19700 86.96700 1.000 76.49075 377 THR B CA 1
ATOM 5316 C C . THR B 1 377 ? -76.80900 -10.67100 86.35200 1.000 73.78779 377 THR B C 1
ATOM 5317 O O . THR B 1 377 ? -76.84000 -9.79900 85.47700 1.000 72.67187 377 THR B O 1
ATOM 5321 N N . ASN B 1 378 ? -75.67300 -11.19400 86.79900 1.000 73.93255 378 ASN B N 1
ATOM 5322 C CA . ASN B 1 378 ? -74.37600 -10.75600 86.31300 1.000 70.38475 378 ASN B CA 1
ATOM 5323 C C . ASN B 1 378 ? -73.65100 -11.91000 85.63300 1.000 70.17684 378 ASN B C 1
ATOM 5324 O O . ASN B 1 378 ? -74.10700 -13.05700 85.62800 1.000 71.91915 378 ASN B O 1
ATOM 5329 N N . GLU B 1 379 ? -72.50200 -11.57900 85.05100 1.000 68.09764 379 GLU B N 1
ATOM 5330 C CA . GLU B 1 379 ? -71.61500 -12.55400 84.42800 1.000 70.71637 379 GLU B CA 1
ATOM 5331 C C . GLU B 1 379 ? -70.19000 -12.17900 84.79300 1.000 65.59207 379 GLU B C 1
ATOM 5332 O O . GLU B 1 379 ? -69.76000 -11.05300 84.52600 1.000 63.96556 379 GLU B O 1
ATOM 5338 N N . LYS B 1 380 ? -69.46800 -13.10800 85.41500 1.000 65.80263 380 LYS B N 1
ATOM 5339 C CA . LYS B 1 380 ? -68.06500 -12.88500 85.72700 1.000 64.05505 380 LYS B CA 1
ATOM 5340 C C . LYS B 1 380 ? -67.21300 -13.10000 84.48400 1.000 62.77595 380 LYS B C 1
ATOM 5341 O O . LYS B 1 380 ? -67.40900 -14.06000 83.73500 1.000 63.61815 380 LYS B O 1
ATOM 5343 N N . LEU B 1 381 ? -66.24600 -12.21300 84.27700 1.000 63.22074 381 LEU B N 1
ATOM 5344 C CA . LEU B 1 381 ? -65.37300 -12.30400 83.07900 1.000 59.56240 381 LEU B CA 1
ATOM 5345 C C . LEU B 1 381 ? -64.11300 -13.12200 83.35500 1.000 61.21787 381 LEU B C 1
ATOM 5346 O O . LEU B 1 381 ? -63.65600 -13.10900 84.50400 1.000 59.18868 381 LEU B O 1
ATOM 5351 N N . ASN B 1 382 ? -63.61200 -13.84600 82.34900 1.000 59.67558 382 ASN B N 1
ATOM 5352 C CA . ASN B 1 382 ? -62.29100 -14.51100 82.45900 1.000 58.20698 382 ASN B CA 1
ATOM 5353 C C . ASN B 1 382 ? -61.33000 -13.51000 81.82800 1.000 56.86208 382 ASN B C 1
ATOM 5354 O O . ASN B 1 382 ? -61.33400 -13.41000 80.59600 1.000 57.52269 382 ASN B O 1
ATOM 5359 N N . LEU B 1 383 ? -60.56300 -12.78600 82.63800 1.000 55.21451 383 LEU B N 1
ATOM 5360 C CA . LEU B 1 383 ? -59.70300 -11.69600 82.10500 1.000 54.57496 383 LEU B CA 1
ATOM 5361 C C . LEU B 1 383 ? -58.55100 -12.26500 81.27100 1.000 53.90646 383 LEU B C 1
ATOM 5362 O O . LEU B 1 383 ? -57.77400 -11.46500 80.75500 1.000 59.86770 383 LEU B O 1
ATOM 5367 N N . LYS B 1 384 ? -58.45200 -13.58200 81.14000 1.000 53.55642 384 LYS B N 1
ATOM 5368 C CA . LYS B 1 384 ? -57.42800 -14.16400 80.23700 1.000 69.97944 384 LYS B CA 1
ATOM 5369 C C . LYS B 1 384 ? -58.03700 -14.30900 78.84100 1.000 55.27768 384 LYS B C 1
ATOM 5370 O O . LYS B 1 384 ? -57.35200 -13.98300 77.86600 1.000 62.09692 384 LYS B O 1
ATOM 5376 N N . THR B 1 385 ? -59.30600 -14.70700 78.76400 1.000 55.00660 385 THR B N 1
ATOM 5377 C CA . THR B 1 385 ? -59.94800 -14.99000 77.45600 1.000 58.77020 385 THR B CA 1
ATOM 5378 C C . THR B 1 385 ? -60.73000 -13.78500 76.92000 1.000 60.67306 385 THR B C 1
ATOM 5379 O O . THR B 1 385 ? -60.91800 -13.73600 75.70200 1.000 57.47268 385 THR B O 1
ATOM 5383 N N . GLU B 1 386 ? -61.15500 -12.85800 77.77600 1.000 54.81710 386 GLU B N 1
ATOM 5384 C CA . GLU B 1 386 ? -62.00000 -11.71500 77.34500 1.000 55.58035 386 GLU B CA 1
ATOM 5385 C C . GLU B 1 386 ? -61.25600 -10.77700 76.39400 1.000 53.56958 386 GLU B C 1
ATOM 5386 O O . GLU B 1 386 ? -60.07400 -10.51800 76.62700 1.000 51.66146 386 GLU B O 1
ATOM 5392 N N . LYS B 1 387 ? -61.96400 -10.24900 75.39200 1.000 53.16690 387 LYS B N 1
ATOM 5393 C CA . LYS B 1 387 ? -61.34600 -9.33100 74.40500 1.000 58.22803 387 LYS B CA 1
ATOM 5394 C C . LYS B 1 387 ? -62.29600 -8.17300 74.06900 1.000 59.47292 387 LYS B C 1
ATOM 5395 O O . LYS B 1 387 ? -61.83600 -7.20200 73.46100 1.000 57.55953 387 LYS B O 1
ATOM 5397 N N . ASP B 1 388 ? -63.56900 -8.27300 74.45100 1.000 53.17216 388 ASP B N 1
ATOM 5398 C CA . ASP B 1 388 ? -64.49100 -7.19800 74.11300 1.000 53.31955 388 ASP B CA 1
ATOM 5399 C C . ASP B 1 388 ? -64.24600 -6.01700 75.04500 1.000 52.60104 388 ASP B C 1
ATOM 5400 O O . ASP B 1 388 ? -64.44600 -6.12800 76.26000 1.000 52.60631 388 ASP B O 1
ATOM 5405 N N . ILE B 1 389 ? -63.82400 -4.88300 74.47600 1.000 51.16140 389 ILE B N 1
ATOM 5406 C CA . ILE B 1 389 ? -63.54600 -3.71000 75.29500 1.000 50.99559 389 ILE B CA 1
ATOM 5407 C C . ILE B 1 389 ? -64.81000 -3.16200 75.94800 1.000 51.15087 389 ILE B C 1
ATOM 5408 O O . ILE B 1 389 ? -64.72300 -2.47900 76.97600 1.000 50.80609 389 ILE B O 1
ATOM 5413 N N A SER B 1 390 ? -65.98700 -3.44400 75.38300 0.260 55.80143 390 SER B N 1
ATOM 5414 N N B SER B 1 390 ? -65.98600 -3.43600 75.37600 0.740 55.89618 390 SER B N 1
ATOM 5415 C CA A SER B 1 390 ? -67.23200 -3.01400 76.01400 0.260 53.46167 390 SER B CA 1
ATOM 5416 C CA B SER B 1 390 ? -67.22700 -3.01500 76.01800 0.740 53.45904 390 SER B CA 1
ATOM 5417 C C A SER B 1 390 ? -67.44500 -3.71600 77.34900 0.260 54.21966 390 SER B C 1
ATOM 5418 C C B SER B 1 390 ? -67.41700 -3.71000 77.35700 0.740 54.18808 390 SER B C 1
ATOM 5419 O O A SER B 1 390 ? -67.87500 -3.09000 78.32500 0.260 54.43811 390 SER B O 1
ATOM 5420 O O B SER B 1 390 ? -67.81200 -3.07600 78.34300 0.740 54.36704 390 SER B O 1
ATOM 5425 N N . LYS B 1 391 ? -67.15300 -5.01600 77.40700 1.000 54.72761 391 LYS B N 1
ATOM 5426 C CA . LYS B 1 391 ? -67.29300 -5.75600 78.65500 1.000 55.53297 391 LYS B CA 1
ATOM 5427 C C . LYS B 1 391 ? -66.26500 -5.29300 79.67700 1.000 54.54865 391 LYS B C 1
ATOM 5428 O O . LYS B 1 391 ? -66.59300 -5.06500 80.84700 1.000 54.83289 391 LYS B O 1
ATOM 5434 N N . LEU B 1 392 ? -65.00900 -5.14300 79.24700 1.000 52.94319 392 LEU B N 1
ATOM 5435 C CA . LEU B 1 392 ? -63.95100 -4.72300 80.15700 1.000 51.91675 392 LEU B CA 1
ATOM 5436 C C . LEU B 1 392 ? -64.18300 -3.30700 80.66000 1.000 51.48249 392 LEU B C 1
ATOM 5437 O O . LEU B 1 392 ? -63.96100 -3.02100 81.84100 1.000 51.50354 392 LEU B O 1
ATOM 5442 N N . GLY B 1 393 ? -64.62400 -2.40600 79.78200 1.000 51.19298 393 GLY B N 1
ATOM 5443 C CA . GLY B 1 393 ? -64.98900 -1.07600 80.23900 1.000 52.35628 393 GLY B CA 1
ATOM 5444 C C . GLY B 1 393 ? -66.09900 -1.11700 81.27200 1.000 52.33522 393 GLY B C 1
ATOM 5445 O O . GLY B 1 393 ? -66.02800 -0.45000 82.30900 1.000 52.31154 393 GLY B O 1
ATOM 5446 N N . GLU B 1 394 ? -67.12800 -1.93100 81.01600 1.000 53.64591 394 GLU B N 1
ATOM 5447 C CA . GLU B 1 394 ? -68.24400 -2.03900 81.95200 1.000 55.11450 394 GLU B CA 1
ATOM 5448 C C . GLU B 1 394 ? -67.80300 -2.64500 83.28000 1.000 55.44349 394 GLU B C 1
ATOM 5449 O O . GLU B 1 394 ? -68.21900 -2.18000 84.34900 1.000 56.04619 394 GLU B O 1
ATOM 5455 N N . ALA B 1 395 ? -66.95800 -3.67700 83.23400 1.000 55.14082 395 ALA B N 1
ATOM 5456 C CA . ALA B 1 395 ? -66.46200 -4.28200 84.46500 1.000 55.48560 395 ALA B CA 1
ATOM 5457 C C . ALA B 1 395 ? -65.64200 -3.28900 85.27600 1.000 54.52496 395 ALA B C 1
ATOM 5458 O O . ALA B 1 395 ? -65.75200 -3.24100 86.50700 1.000 55.20925 395 ALA B O 1
ATOM 5460 N N . LEU B 1 396 ? -64.80700 -2.49300 84.60200 1.000 53.50905 396 LEU B N 1
ATOM 5461 C CA . LEU B 1 396 ? -64.05000 -1.45200 85.28900 1.000 52.25627 396 LEU B CA 1
ATOM 5462 C C . LEU B 1 396 ? -64.98100 -0.46600 85.98100 1.000 52.98530 396 LEU B C 1
ATOM 5463 O O . LEU B 1 396 ? -64.80700 -0.15500 87.16700 1.000 53.35903 396 LEU B O 1
ATOM 5468 N N . ALA B 1 397 ? -66.04200 -0.04500 85.31000 1.000 53.29323 397 ALA B N 1
ATOM 5469 C CA . ALA B 1 397 ? -66.92000 0.96600 85.93900 1.000 54.05385 397 ALA B CA 1
ATOM 5470 C C . ALA B 1 397 ? -67.66600 0.34100 87.12700 1.000 55.60930 397 ALA B C 1
ATOM 5471 O O . ALA B 1 397 ? -67.80800 1.00700 88.14300 1.000 56.09094 397 ALA B O 1
ATOM 5473 N N . ARG B 1 398 ? -68.07300 -0.91600 87.00600 1.000 56.51993 398 ARG B N 1
ATOM 5474 C CA . ARG B 1 398 ? -68.85700 -1.57200 88.08200 1.000 58.15697 398 ARG B CA 1
ATOM 5475 C C . ARG B 1 398 ? -67.94700 -1.84200 89.28600 1.000 58.09118 398 ARG B C 1
ATOM 5476 O O . ARG B 1 398 ? -68.41100 -1.69700 90.41600 1.000 59.21763 398 ARG B O 1
ATOM 5484 N N . GLN B 1 399 ? -66.69800 -2.22900 89.03300 1.000 56.89366 399 GLN B N 1
ATOM 5485 C CA . GLN B 1 399 ? -65.73500 -2.45700 90.14100 1.000 59.76243 399 GLN B CA 1
ATOM 5486 C C . GLN B 1 399 ? -65.51800 -1.14000 90.88300 1.000 56.56994 399 GLN B C 1
ATOM 5487 O O . GLN B 1 399 ? -65.52600 -1.14900 92.11400 1.000 57.42267 399 GLN B O 1
ATOM 5493 N N . LEU B 1 400 ? -65.34100 -0.06000 90.14500 1.000 55.49613 400 LEU B N 1
ATOM 5494 C CA . LEU B 1 400 ? -65.15300 1.25100 90.79200 1.000 55.35137 400 LEU B CA 1
ATOM 5495 C C . LEU B 1 400 ? -66.43000 1.59900 91.55000 1.000 60.89678 400 LEU B C 1
ATOM 5496 O O . LEU B 1 400 ? -66.34400 2.32800 92.54300 1.000 57.40951 400 LEU B O 1
ATOM 5501 N N . GLY B 1 401 ? -67.57100 1.12800 91.04300 1.000 57.59901 401 GLY B N 1
ATOM 5502 C CA . GLY B 1 401 ? -68.85100 1.43300 91.70100 1.000 62.42591 401 GLY B CA 1
ATOM 5503 C C . GLY B 1 401 ? -69.07500 0.59600 92.94500 1.000 67.83971 401 GLY B C 1
ATOM 5504 O O . GLY B 1 401 ? -69.87700 1.02700 93.78100 1.000 67.97920 401 GLY B O 1
ATOM 5505 N N . TYR B 1 402 ? -68.39900 -0.54700 93.07700 1.000 60.59674 402 TYR B N 1
ATOM 5506 C CA . TYR B 1 402 ? -68.66000 -1.47500 94.20300 1.000 62.04428 402 TYR B CA 1
ATOM 5507 C C . TYR B 1 402 ? -68.02400 -0.93900 95.48700 1.000 70.29790 402 TYR B C 1
ATOM 5508 O O . TYR B 1 402 ? -68.00100 -1.67800 96.46800 1.000 66.92908 402 TYR B O 1
ATOM 5517 N N . ILE B 1 403 ? -67.55700 0.30900 95.46900 1.000 72.09022 403 ILE B N 1
ATOM 5518 C CA . ILE B 1 403 ? -66.91800 0.93900 96.65700 1.000 80.03854 403 ILE B CA 1
ATOM 5519 C C . ILE B 1 403 ? -67.41600 2.38200 96.74900 1.000 82.11774 403 ILE B C 1
ATOM 5520 O O . ILE B 1 403 ? -66.61100 3.25000 97.11500 1.000 84.86807 403 ILE B O 1
ATOM 5525 N N . THR C 1 43 ? -79.86700 18.26900 47.47600 1.000 74.53262 43 THR C N 1
ATOM 5526 C CA . THR C 1 43 ? -79.38600 18.23700 46.10000 1.000 65.83421 43 THR C CA 1
ATOM 5527 C C . THR C 1 43 ? -80.14500 17.19900 45.28300 1.000 58.10170 43 THR C C 1
ATOM 5528 O O . THR C 1 43 ? -80.42700 16.10200 45.76800 1.000 61.62318 43 THR C O 1
ATOM 5532 N N . LYS C 1 44 ? -80.48200 17.55100 44.04400 1.000 51.26667 44 LYS C N 1
ATOM 5533 C CA . LYS C 1 44 ? -81.14200 16.60800 43.15200 1.000 46.57401 44 LYS C CA 1
ATOM 5534 C C . LYS C 1 44 ? -80.16300 15.51700 42.74100 1.000 47.61097 44 LYS C C 1
ATOM 5535 O O . LYS C 1 44 ? -79.04800 15.80400 42.29300 1.000 43.49206 44 LYS C O 1
ATOM 5541 N N . ALA C 1 45 ? -80.57800 14.26300 42.90300 1.000 44.47112 45 ALA C N 1
ATOM 5542 C CA . ALA C 1 45 ? -79.77300 13.11500 42.51000 1.000 36.81231 45 ALA C CA 1
ATOM 5543 C C . ALA C 1 45 ? -80.63200 12.17200 41.68300 1.000 41.74974 45 ALA C C 1
ATOM 5544 O O . ALA C 1 45 ? -81.75900 11.84900 42.07400 1.000 41.37338 45 ALA C O 1
ATOM 5546 N N . GLU C 1 46 ? -80.10500 11.74800 40.53600 1.000 32.24071 46 GLU C N 1
ATOM 5547 C CA . GLU C 1 46 ? -80.82400 10.87600 39.61900 1.000 34.99893 46 GLU C CA 1
ATOM 5548 C C . GLU C 1 46 ? -79.86800 9.81900 39.08400 1.000 36.30435 46 GLU C C 1
ATOM 5549 O O . GLU C 1 46 ? -78.65100 9.89200 39.28000 1.000 31.77486 46 GLU C O 1
ATOM 5555 N N . ALA C 1 47 ? -80.43300 8.82300 38.40500 1.000 35.89904 47 ALA C N 1
ATOM 5556 C CA . ALA C 1 47 ? -79.62400 7.74600 37.84800 1.000 35.30686 47 ALA C CA 1
ATOM 5557 C C . ALA C 1 47 ? -78.69600 8.28100 36.76700 1.000 28.91662 47 ALA C C 1
ATOM 5558 O O . ALA C 1 47 ? -79.12700 9.01500 35.87200 1.000 33.82511 47 ALA C O 1
ATOM 5560 N N . CYS C 1 48 ? -77.41900 7.91300 36.84900 1.000 27.84281 48 CYS C N 1
ATOM 5561 C CA . CYS C 1 48 ? -76.46100 8.35800 35.85000 1.000 30.92739 48 CYS C CA 1
ATOM 5562 C C . CYS C 1 48 ? -76.71400 7.65700 34.51700 1.000 29.91148 48 CYS C C 1
ATOM 5563 O O . CYS C 1 48 ? -77.13100 6.49700 34.46400 1.000 27.90071 48 CYS C O 1
ATOM 5566 N N . GLN C 1 49 ? -76.47800 8.38700 33.43100 1.000 28.33498 49 GLN C N 1
ATOM 5567 C CA . GLN C 1 49 ? -76.75000 7.88800 32.08900 1.000 29.52986 49 GLN C CA 1
ATOM 5568 C C . GLN C 1 49 ? -75.52500 7.85500 31.18700 1.000 34.75943 49 GLN C C 1
ATOM 5569 O O . GLN C 1 49 ? -75.44500 6.99200 30.31100 1.000 39.83899 49 GLN C O 1
ATOM 5575 N N . THR C 1 50 ? -74.57900 8.75800 31.37600 1.000 29.02190 50 THR C N 1
ATOM 5576 C CA . THR C 1 50 ? -73.38100 8.86300 30.56400 1.000 28.51395 50 THR C CA 1
ATOM 5577 C C . THR C 1 50 ? -72.14800 8.45200 31.35700 1.000 32.73024 50 THR C C 1
ATOM 5578 O O . THR C 1 50 ? -72.15800 8.46100 32.59400 1.000 31.06162 50 THR C O 1
ATOM 5582 N N . PRO C 1 51 ? -71.06700 8.06700 30.67500 1.000 32.71971 51 PRO C N 1
ATOM 5583 C CA . PRO C 1 51 ? -69.81700 7.76000 31.39400 1.000 28.07179 51 PRO C CA 1
ATOM 5584 C C . PRO C 1 51 ? -69.34800 8.86800 32.32200 1.000 29.62987 51 PRO C C 1
ATOM 5585 O O . PRO C 1 51 ? -68.92900 8.58600 33.45100 1.000 33.85143 51 PRO C O 1
ATOM 5589 N N . CYS C 1 52 ? -69.41300 10.12500 31.88100 1.000 25.64518 52 CYS C N 1
ATOM 5590 C CA . CYS C 1 52 ? -68.96600 11.23000 32.72100 1.000 32.95658 52 CYS C CA 1
ATOM 5591 C C . CYS C 1 52 ? -69.83900 11.36300 33.96600 1.000 25.85836 52 CYS C C 1
ATOM 5592 O O . CYS C 1 52 ? -69.32900 11.53500 35.08100 1.000 27.29801 52 CYS C O 1
ATOM 5595 N N . GLN C 1 53 ? -71.16200 11.28400 33.79400 1.000 25.15565 53 GLN C N 1
ATOM 5596 C CA . GLN C 1 53 ? -72.07300 11.30300 34.93800 1.000 30.87475 53 GLN C CA 1
ATOM 5597 C C . GLN C 1 53 ? -71.75400 10.18300 35.92200 1.000 30.35101 53 GLN C C 1
ATOM 5598 O O . GLN C 1 53 ? -71.68000 10.40600 37.13900 1.000 30.24573 53 GLN C O 1
ATOM 5604 N N . CYS C 1 54 ? -71.56800 8.96500 35.41500 1.000 24.28449 54 CYS C N 1
ATOM 5605 C CA . CYS C 1 54 ? -71.36300 7.83300 36.30900 1.000 27.41908 54 CYS C CA 1
ATOM 5606 C C . CYS C 1 54 ? -70.01100 7.90700 37.00500 1.000 34.89629 54 CYS C C 1
ATOM 5607 O O . CYS C 1 54 ? -69.86800 7.41600 38.13200 1.000 29.31404 54 CYS C O 1
ATOM 5610 N N . SER C 1 55 ? -69.01700 8.52600 36.36300 1.000 30.73263 55 SER C N 1
ATOM 5611 C CA . SER C 1 55 ? -67.70900 8.67100 36.99600 1.000 29.51933 55 SER C CA 1
ATOM 5612 C C . SER C 1 55 ? -67.78600 9.61500 38.18900 1.000 33.79089 55 SER C C 1
ATOM 5613 O O . SER C 1 55 ? -67.25600 9.31600 39.26600 1.000 35.65954 55 SER C O 1
ATOM 5616 N N . HIS C 1 56 ? -68.44300 10.76600 38.01500 1.000 32.03016 56 HIS C N 1
ATOM 5617 C CA . HIS C 1 56 ? -68.64900 11.67900 39.13500 1.000 35.03052 56 HIS C CA 1
ATOM 5618 C C . HIS C 1 56 ? -69.47400 11.02500 40.23700 1.000 32.88289 56 HIS C C 1
ATOM 5619 O O . HIS C 1 56 ? -69.20100 11.22200 41.42800 1.000 33.39874 56 HIS C O 1
ATOM 5626 N N . GLN C 1 57 ? -70.48800 10.24500 39.86000 1.000 29.70093 57 GLN C N 1
ATOM 5627 C CA . GLN C 1 57 ? -71.35600 9.63300 40.86000 1.000 36.99391 57 GLN C CA 1
ATOM 5628 C C . GLN C 1 57 ? -70.60700 8.59900 41.69000 1.000 33.95933 57 GLN C C 1
ATOM 5629 O O . GLN C 1 57 ? -70.78300 8.53100 42.91100 1.000 31.99857 57 GLN C O 1
ATOM 5635 N N . LEU C 1 58 ? -69.75600 7.80800 41.06000 1.000 32.47758 58 LEU C N 1
ATOM 5636 C CA . LEU C 1 58 ? -68.99800 6.77700 41.81100 1.000 38.38618 58 LEU C CA 1
ATOM 5637 C C . LEU C 1 58 ? -67.96600 7.45300 42.73000 1.000 30.55103 58 LEU C C 1
ATOM 5638 O O . LEU C 1 58 ? -67.74100 6.94800 43.82500 1.000 30.94055 58 LEU C O 1
ATOM 5643 N N . ARG C 1 59 ? -67.39900 8.57000 42.29000 1.000 30.60630 59 ARG C N 1
ATOM 5644 C CA . ARG C 1 59 ? -66.39300 9.30400 43.10000 1.000 33.02764 59 ARG C CA 1
ATOM 5645 C C . ARG C 1 59 ? -67.09900 9.97900 44.27700 1.000 33.52770 59 ARG C C 1
ATOM 5646 O O . ARG C 1 59 ? -66.54400 9.97500 45.37100 1.000 31.37481 59 ARG C O 1
ATOM 5654 N N . GLN C 1 60 ? -68.28900 10.52600 44.04000 1.000 30.86423 60 GLN C N 1
ATOM 5655 C CA . GLN C 1 60 ? -69.07600 11.13300 45.14200 1.000 33.87248 60 GLN C CA 1
ATOM 5656 C C . GLN C 1 60 ? -69.41400 10.04500 46.17200 1.000 33.76721 60 GLN C C 1
ATOM 5657 O O . GLN C 1 60 ? -69.36500 10.33800 47.36600 1.000 32.33019 60 GLN C O 1
ATOM 5663 N N . ALA C 1 61 ? -69.71900 8.84100 45.71600 1.000 27.70332 61 ALA C N 1
ATOM 5664 C CA . ALA C 1 61 ? -70.01200 7.74100 46.64800 1.000 30.02992 61 ALA C CA 1
ATOM 5665 C C . ALA C 1 61 ? -68.78700 7.47100 47.52800 1.000 34.37517 61 ALA C C 1
ATOM 5666 O O . ALA C 1 61 ? -68.93000 7.43100 48.74900 1.000 33.85669 61 ALA C O 1
ATOM 5668 N N . ALA C 1 62 ? -67.63600 7.26300 46.89700 1.000 30.59051 62 ALA C N 1
ATOM 5669 C CA . ALA C 1 62 ? -66.38100 6.99200 47.64300 1.000 30.71421 62 ALA C CA 1
ATOM 5670 C C . ALA C 1 62 ? -66.12100 8.10000 48.66400 1.000 37.24394 62 ALA C C 1
ATOM 5671 O O . ALA C 1 62 ? -65.79400 7.78500 49.80600 1.000 34.07514 62 ALA C O 1
ATOM 5673 N N . ALA C 1 63 ? -66.31300 9.34100 48.25400 1.000 30.57998 63 ALA C N 1
ATOM 5674 C CA . ALA C 1 63 ? -66.10100 10.47600 49.16400 1.000 35.39635 63 ALA C CA 1
ATOM 5675 C C . ALA C 1 63 ? -67.06100 10.38800 50.35300 1.000 37.92560 63 ALA C C 1
ATOM 5676 O O . ALA C 1 63 ? -66.62100 10.55800 51.49400 1.000 38.29933 63 ALA C O 1
ATOM 5678 N N . HIS C 1 64 ? -68.34100 10.15700 50.07000 1.000 34.23305 64 HIS C N 1
ATOM 5679 C CA . HIS C 1 64 ? -69.34200 10.06100 51.15500 1.000 34.49624 64 HIS C CA 1
ATOM 5680 C C . HIS C 1 64 ? -68.92200 9.00200 52.16300 1.000 34.41202 64 HIS C C 1
ATOM 5681 O O . HIS C 1 64 ? -68.92700 9.29500 53.35700 1.000 33.68825 64 HIS C O 1
ATOM 5688 N N . TYR C 1 65 ? -68.60500 7.80800 51.68300 1.000 29.87200 65 TYR C N 1
ATOM 5689 C CA . TYR C 1 65 ? -68.30800 6.69600 52.61000 1.000 34.45150 65 TYR C CA 1
ATOM 5690 C C . TYR C 1 65 ? -67.09100 7.04900 53.47100 1.000 41.41286 65 TYR C C 1
ATOM 5691 O O . TYR C 1 65 ? -67.08300 6.73000 54.65900 1.000 35.32002 65 TYR C O 1
ATOM 5700 N N . ASN C 1 66 ? -66.10000 7.69500 52.85700 1.000 38.23353 66 ASN C N 1
ATOM 5701 C CA . ASN C 1 66 ? -64.87300 8.07500 53.59400 1.000 35.40161 66 ASN C CA 1
ATOM 5702 C C . ASN C 1 66 ? -65.25500 9.11000 54.65200 1.000 39.50210 66 ASN C C 1
ATOM 5703 O O . ASN C 1 66 ? -64.71800 9.04800 55.75800 1.000 38.29407 66 ASN C O 1
ATOM 5708 N N . SER C 1 67 ? -66.16100 10.01700 54.31400 1.000 34.70416 67 SER C N 1
ATOM 5709 C CA . SER C 1 67 ? -66.53000 11.08400 55.27200 1.000 37.66241 67 SER C CA 1
ATOM 5710 C C . SER C 1 67 ? -67.29200 10.49500 56.46700 1.000 42.85777 67 SER C C 1
ATOM 5711 O O . SER C 1 67 ? -67.08700 10.98000 57.57800 1.000 39.69423 67 SER C O 1
ATOM 5714 N N . VAL C 1 68 ? -68.13300 9.49300 56.23600 1.000 36.73335 68 VAL C N 1
ATOM 5715 C CA . VAL C 1 68 ? -68.85600 8.84100 57.36500 1.000 42.40245 68 VAL C CA 1
ATOM 5716 C C . VAL C 1 68 ? -67.82900 8.16200 58.27700 1.000 39.89689 68 VAL C C 1
ATOM 5717 O O . VAL C 1 68 ? -67.94700 8.29800 59.49200 1.000 34.30148 68 VAL C O 1
ATOM 5721 N N . LEU C 1 69 ? -66.84000 7.49700 57.68400 1.000 38.69674 69 LEU C N 1
ATOM 5722 C CA . LEU C 1 69 ? -65.79500 6.79600 58.47500 1.000 37.71505 69 LEU C CA 1
ATOM 5723 C C . LEU C 1 69 ? -64.99800 7.82300 59.28000 1.000 42.83145 69 LEU C C 1
ATOM 5724 O O . LEU C 1 69 ? -64.74300 7.57300 60.45100 1.000 41.24442 69 LEU C O 1
ATOM 5729 N N . ARG C 1 70 ? -64.67000 8.95000 58.67100 1.000 38.06246 70 ARG C N 1
ATOM 5730 C CA . ARG C 1 70 ? -63.94100 10.01500 59.39300 1.000 44.06844 70 ARG C CA 1
ATOM 5731 C C . ARG C 1 70 ? -64.79400 10.50500 60.56500 1.000 39.50474 70 ARG C C 1
ATOM 5732 O O . ARG C 1 70 ? -64.25100 10.68300 61.65700 1.000 40.91543 70 ARG C O 1
ATOM 5740 N N . GLU C 1 71 ? -66.08600 10.71800 60.33400 1.000 39.51526 71 GLU C N 1
ATOM 5741 C CA . GLU C 1 71 ? -66.95400 11.24000 61.41800 1.000 41.64973 71 GLU C CA 1
ATOM 5742 C C . GLU C 1 71 ? -67.00900 10.20200 62.53800 1.000 41.43392 71 GLU C C 1
ATOM 5743 O O . GLU C 1 71 ? -67.00100 10.59300 63.70300 1.000 39.44947 71 GLU C O 1
ATOM 5749 N N . ALA C 1 72 ? -67.04700 8.93100 62.17500 1.000 36.66755 72 ALA C N 1
ATOM 5750 C CA . ALA C 1 72 ? -67.12800 7.87400 63.19000 1.000 40.63382 72 ALA C CA 1
ATOM 5751 C C . ALA C 1 72 ? -65.83500 7.90200 64.01600 1.000 44.33953 72 ALA C C 1
ATOM 5752 O O . ALA C 1 72 ? -65.91100 7.80000 65.23800 1.000 36.34120 72 ALA C O 1
ATOM 5754 N N . GLU C 1 73 ? -64.70300 8.03100 63.33700 1.000 38.33091 73 GLU C N 1
ATOM 5755 C CA . GLU C 1 73 ? -63.39300 8.09100 64.03500 1.000 38.89151 73 GLU C CA 1
ATOM 5756 C C . GLU C 1 73 ? -63.40300 9.27900 65.00100 1.000 40.42327 73 GLU C C 1
ATOM 5757 O O . GLU C 1 73 ? -62.98900 9.10900 66.14700 1.000 40.03901 73 GLU C O 1
ATOM 5763 N N . ARG C 1 74 ? -63.87700 10.42900 64.54600 1.000 40.31273 74 ARG C N 1
ATOM 5764 C CA . ARG C 1 74 ? -63.88900 11.64900 65.38700 1.000 45.06856 74 ARG C CA 1
ATOM 5765 C C . ARG C 1 74 ? -64.74500 11.39600 66.62700 1.000 47.83205 74 ARG C C 1
ATOM 5766 O O . ARG C 1 74 ? -64.30300 11.70700 67.73400 1.000 42.49983 74 ARG C O 1
ATOM 5774 N N . LYS C 1 75 ? -65.93500 10.84300 66.41800 1.000 43.94211 75 LYS C N 1
ATOM 5775 C CA . LYS C 1 75 ? -66.83300 10.57900 67.55900 1.000 40.43643 75 LYS C CA 1
ATOM 5776 C C . LYS C 1 75 ? -66.12800 9.60900 68.51200 1.000 38.77307 75 LYS C C 1
ATOM 5777 O O . LYS C 1 75 ? -66.17400 9.83900 69.71800 1.000 39.06521 75 LYS C O 1
ATOM 5783 N N . THR C 1 76 ? -65.51600 8.56100 67.97200 1.000 37.92560 76 THR C N 1
ATOM 5784 C CA . THR C 1 76 ? -64.81400 7.60600 68.82500 1.000 43.58417 76 THR C CA 1
ATOM 5785 C C . THR C 1 76 ? -63.76800 8.30300 69.68800 1.000 43.58417 76 THR C C 1
ATOM 5786 O O . THR C 1 76 ? -63.66500 8.04300 70.89300 1.000 39.82056 76 THR C O 1
ATOM 5790 N N . ASP C 1 77 ? -62.98800 9.20400 69.08200 1.000 43.25519 77 ASP C N 1
ATOM 5791 C CA . ASP C 1 77 ? -61.94400 9.91200 69.81500 1.000 45.49756 77 ASP C CA 1
ATOM 5792 C C . ASP C 1 77 ? -62.53400 10.77800 70.91900 1.000 48.65847 77 ASP C C 1
ATOM 5793 O O . ASP C 1 77 ? -61.96800 10.87100 72.01400 1.000 45.40808 77 ASP C O 1
ATOM 5798 N N . GLY C 1 78 ? -63.66800 11.42700 70.64800 1.000 40.80489 78 GLY C N 1
ATOM 5799 C CA . GLY C 1 78 ? -64.27900 12.27500 71.65800 1.000 43.69471 78 GLY C CA 1
ATOM 5800 C C . GLY C 1 78 ? -64.73300 11.49800 72.87800 1.000 45.89234 78 GLY C C 1
ATOM 5801 O O . GLY C 1 78 ? -64.65100 11.99100 74.00700 1.000 46.07131 78 GLY C O 1
ATOM 5802 N N . HIS C 1 79 ? -65.21000 10.26700 72.67100 1.000 40.97333 79 HIS C N 1
ATOM 5803 C CA . HIS C 1 79 ? -65.68100 9.46500 73.79600 1.000 45.53177 79 HIS C CA 1
ATOM 5804 C C . HIS C 1 79 ? -64.51900 9.01300 74.67600 1.000 42.59721 79 HIS C C 1
ATOM 5805 O O . HIS C 1 79 ? -64.58700 9.11600 75.90600 1.000 42.52615 79 HIS C O 1
ATOM 5812 N N . ILE C 1 80 ? -63.44500 8.49600 74.06800 1.000 41.59446 80 ILE C N 1
ATOM 5813 C CA . ILE C 1 80 ? -62.31200 8.03000 74.86900 1.000 43.16044 80 ILE C CA 1
ATOM 5814 C C . ILE C 1 80 ? -61.66200 9.19200 75.60500 1.000 43.21571 80 ILE C C 1
ATOM 5815 O O . ILE C 1 80 ? -61.19300 9.03500 76.74100 1.000 44.59219 80 ILE C O 1
ATOM 5820 N N . LEU C 1 81 ? -61.64800 10.37700 74.99400 1.000 43.29993 81 LEU C N 1
ATOM 5821 C CA . LEU C 1 81 ? -61.10500 11.55100 75.66700 1.000 44.46849 81 LEU C CA 1
ATOM 5822 C C . LEU C 1 81 ? -61.93500 11.91100 76.89200 1.000 45.97920 81 LEU C C 1
ATOM 5823 O O . LEU C 1 81 ? -61.39400 12.34200 77.91900 1.000 45.92919 81 LEU C O 1
ATOM 5828 N N . GLN C 1 82 ? -63.25400 11.73000 76.80000 1.000 44.30531 82 GLN C N 1
ATOM 5829 C CA . GLN C 1 82 ? -64.12600 11.95600 77.94700 1.000 44.93697 82 GLN C CA 1
ATOM 5830 C C . GLN C 1 82 ? -63.93900 10.87900 79.01100 1.000 45.03698 82 GLN C C 1
ATOM 5831 O O . GLN C 1 82 ? -63.93700 11.18100 80.20900 1.000 45.90814 82 GLN C O 1
ATOM 5837 N N . ALA C 1 83 ? -63.79700 9.61700 78.59300 1.000 44.33953 83 ALA C N 1
ATOM 5838 C CA . ALA C 1 83 ? -63.63500 8.52900 79.55100 1.000 44.70273 83 ALA C CA 1
ATOM 5839 C C . ALA C 1 83 ? -62.32500 8.64500 80.31600 1.000 45.43176 83 ALA C C 1
ATOM 5840 O O . ALA C 1 83 ? -62.26800 8.28900 81.49900 1.000 46.10026 83 ALA C O 1
ATOM 5842 N N . LEU C 1 84 ? -61.29800 9.17300 79.67000 1.000 45.51072 84 LEU C N 1
ATOM 5843 C CA . LEU C 1 84 ? -59.99500 9.35000 80.35900 1.000 46.53979 84 LEU C CA 1
ATOM 5844 C C . LEU C 1 84 ? -60.15100 10.44300 81.41800 1.000 51.60092 84 LEU C C 1
ATOM 5845 O O . LEU C 1 84 ? -59.73400 10.22100 82.56100 1.000 49.32960 84 LEU C O 1
ATOM 5850 N N . LYS C 1 85 ? -60.75200 11.56900 81.04600 1.000 47.42411 85 LYS C N 1
ATOM 5851 C CA . LYS C 1 85 ? -60.92200 12.69500 82.00100 1.000 54.94606 85 LYS C CA 1
ATOM 5852 C C . LYS C 1 85 ? -61.84200 12.23500 83.13700 1.000 50.25866 85 LYS C C 1
ATOM 5853 O O . LYS C 1 85 ? -61.67900 12.73400 84.25200 1.000 50.28498 85 LYS C O 1
ATOM 5859 N N . LEU C 1 86 ? -62.70900 11.26300 82.87900 1.000 50.48237 86 LEU C N 1
ATOM 5860 C CA . LEU C 1 86 ? -63.64000 10.73400 83.90400 1.000 49.28486 86 LEU C CA 1
ATOM 5861 C C . LEU C 1 86 ? -62.91600 9.71400 84.78100 1.000 52.63263 86 LEU C C 1
ATOM 5862 O O . LEU C 1 86 ? -63.20800 9.67100 85.97600 1.000 50.86136 86 LEU C O 1
ATOM 5867 N N . LEU C 1 87 ? -62.07000 8.87500 84.18700 1.000 47.87416 87 LEU C N 1
ATOM 5868 C CA . LEU C 1 87 ? -61.37500 7.80800 84.95700 1.000 48.85586 87 LEU C CA 1
ATOM 5869 C C . LEU C 1 87 ? -60.44700 8.47200 85.97600 1.000 54.41968 87 LEU C C 1
ATOM 5870 O O . LEU C 1 87 ? -60.25600 7.91200 87.05100 1.000 50.08232 87 LEU C O 1
ATOM 5875 N N . ILE C 1 88 ? -59.90700 9.62700 85.62900 1.000 49.61648 88 ILE C N 1
ATOM 5876 C CA . ILE C 1 88 ? -59.08800 10.36800 86.61400 1.000 51.76936 88 ILE C CA 1
ATOM 5877 C C . ILE C 1 88 ? -60.01100 10.72300 87.78100 1.000 52.30364 88 ILE C C 1
ATOM 5878 O O . ILE C 1 88 ? -59.65800 10.42700 88.93300 1.000 52.21152 88 ILE C O 1
ATOM 5883 N N . ALA C 1 89 ? -61.17900 11.29000 87.47600 1.000 50.93505 89 ALA C N 1
ATOM 5884 C CA . ALA C 1 89 ? -62.10100 11.72000 88.54100 1.000 51.69304 89 ALA C CA 1
ATOM 5885 C C . ALA C 1 89 ? -62.43800 10.50000 89.37400 1.000 51.72462 89 ALA C C 1
ATOM 5886 O O . ALA C 1 89 ? -62.46700 10.57800 90.60800 1.000 52.96951 89 ALA C O 1
ATOM 5888 N N . ALA C 1 90 ? -62.67000 9.40500 88.69300 1.000 50.93242 90 ALA C N 1
ATOM 5889 C CA . ALA C 1 90 ? -63.06800 8.21800 89.43800 1.000 57.36214 90 ALA C CA 1
ATOM 5890 C C . ALA C 1 90 ? -61.96900 7.71500 90.36300 1.000 56.23569 90 ALA C C 1
ATOM 5891 O O . ALA C 1 90 ? -62.25300 6.91900 91.26500 1.000 56.65416 90 ALA C O 1
ATOM 5893 N N . THR C 1 91 ? -60.72700 8.15900 90.16400 1.000 53.91699 91 THR C N 1
ATOM 5894 C CA . THR C 1 91 ? -59.60400 7.72700 90.98000 1.000 52.77738 91 THR C CA 1
ATOM 5895 C C . THR C 1 91 ? -58.93200 8.86500 91.73800 1.000 61.25998 91 THR C C 1
ATOM 5896 O O . THR C 1 91 ? -57.91100 8.63100 92.39600 1.000 57.21212 91 THR C O 1
ATOM 5900 N N . GLY C 1 92 ? -59.47500 10.07800 91.68000 1.000 63.17863 92 GLY C N 1
ATOM 5901 C CA . GLY C 1 92 ? -58.82700 11.24900 92.23100 1.000 63.59447 92 GLY C CA 1
ATOM 5902 C C . GLY C 1 92 ? -59.19300 11.54000 93.67300 1.000 61.69161 92 GLY C C 1
ATOM 5903 O O . GLY C 1 92 ? -59.63000 10.66800 94.42800 1.000 62.40485 92 GLY C O 1
ATOM 5904 N N . ASN C 1 93 ? -59.02400 12.80800 94.04600 1.000 70.76901 93 ASN C N 1
ATOM 5905 C CA . ASN C 1 93 ? -59.17500 13.25900 95.42600 1.000 87.40258 93 ASN C CA 1
ATOM 5906 C C . ASN C 1 93 ? -60.61300 13.27100 95.95100 1.000 93.98232 93 ASN C C 1
ATOM 5907 O O . ASN C 1 93 ? -60.92600 12.51100 96.87300 1.000 90.67666 93 ASN C O 1
ATOM 5912 N N . ASN C 1 94 ? -61.48900 14.12300 95.40300 1.000 103.21501 94 ASN C N 1
ATOM 5913 C CA . ASN C 1 94 ? -62.86700 14.24100 95.88500 1.000 92.72164 94 ASN C CA 1
ATOM 5914 C C . ASN C 1 94 ? -63.58700 12.89900 95.94300 1.000 89.25017 94 ASN C C 1
ATOM 5915 O O . ASN C 1 94 ? -63.85000 12.27300 94.90900 1.000 78.95947 94 ASN C O 1
ATOM 5920 N N . GLN C 1 95 ? -63.91400 12.46300 97.16300 1.000 82.92310 95 GLN C N 1
ATOM 5921 C CA . GLN C 1 95 ? -64.61900 11.19900 97.33900 1.000 80.84654 95 GLN C CA 1
ATOM 5922 C C . GLN C 1 95 ? -66.00300 11.25200 96.71000 1.000 80.39385 95 GLN C C 1
ATOM 5923 O O . GLN C 1 95 ? -66.47100 10.26100 96.13900 1.000 68.80035 95 GLN C O 1
ATOM 5929 N N . LYS C 1 96 ? -66.67900 12.39900 96.81500 1.000 76.78815 96 LYS C N 1
ATOM 5930 C CA . LYS C 1 96 ? -67.98100 12.54400 96.17200 1.000 83.76794 96 LYS C CA 1
ATOM 5931 C C . LYS C 1 96 ? -67.85400 12.43000 94.66000 1.000 66.82643 96 LYS C C 1
ATOM 5932 O O . LYS C 1 96 ? -68.68800 11.79200 94.00700 1.000 67.92657 96 LYS C O 1
ATOM 5938 N N . LEU C 1 97 ? -66.80600 13.03500 94.08800 1.000 69.33200 97 LEU C N 1
ATOM 5939 C CA . LEU C 1 97 ? -66.56200 12.91800 92.65400 1.000 66.68957 97 LEU C CA 1
ATOM 5940 C C . LEU C 1 97 ? -66.29300 11.48000 92.24000 1.000 74.84582 97 LEU C C 1
ATOM 5941 O O . LEU C 1 97 ? -66.61700 11.09100 91.11000 1.000 67.64232 97 LEU C O 1
ATOM 5946 N N . GLN C 1 98 ? -65.67400 10.68800 93.11800 1.000 69.90312 98 GLN C N 1
ATOM 5947 C CA . GLN C 1 98 ? -65.42000 9.28600 92.80900 1.000 72.21129 98 GLN C CA 1
ATOM 5948 C C . GLN C 1 98 ? -66.71200 8.57200 92.44000 1.000 71.89809 98 GLN C C 1
ATOM 5949 O O . GLN C 1 98 ? -66.86800 8.07900 91.31800 1.000 71.99284 98 GLN C O 1
ATOM 5955 N N . ALA C 1 99 ? -67.65800 8.52000 93.38200 1.000 67.92920 99 ALA C N 1
ATOM 5956 C CA . ALA C 1 99 ? -68.93300 7.86500 93.11700 1.000 70.02945 99 ALA C CA 1
ATOM 5957 C C . ALA C 1 99 ? -69.72000 8.58700 92.03300 1.000 59.16236 99 ALA C C 1
ATOM 5958 O O . ALA C 1 99 ? -70.52500 7.96200 91.33500 1.000 70.11630 99 ALA C O 1
ATOM 5960 N N . ALA C 1 100 ? -69.50200 9.89600 91.87100 1.000 59.96245 100 ALA C N 1
ATOM 5961 C CA . ALA C 1 100 ? -70.27200 10.65400 90.89000 1.000 61.24419 100 ALA C CA 1
ATOM 5962 C C . ALA C 1 100 ? -69.84400 10.31800 89.47000 1.000 67.13700 100 ALA C C 1
ATOM 5963 O O . ALA C 1 100 ? -70.68300 10.22400 88.56700 1.000 61.66792 100 ALA C O 1
ATOM 5965 N N . ALA C 1 101 ? -68.54100 10.13700 89.25600 1.000 56.38834 101 ALA C N 1
ATOM 5966 C CA . ALA C 1 101 ? -68.01900 9.94100 87.91300 1.000 55.05397 101 ALA C CA 1
ATOM 5967 C C . ALA C 1 101 ? -68.27000 8.53700 87.38100 1.000 54.38284 101 ALA C C 1
ATOM 5968 O O . ALA C 1 101 ? -68.14200 8.32200 86.17400 1.000 53.15637 101 ALA C O 1
ATOM 5970 N N . VAL C 1 102 ? -68.63400 7.58700 88.24300 1.000 55.23557 102 VAL C N 1
ATOM 5971 C CA . VAL C 1 102 ? -68.68400 6.18300 87.83700 1.000 54.91974 102 VAL C CA 1
ATOM 5972 C C . VAL C 1 102 ? -69.76600 5.95600 86.78500 1.000 53.68012 102 VAL C C 1
ATOM 5973 O O . VAL C 1 102 ? -69.49400 5.43000 85.70000 1.000 52.67737 102 VAL C O 1
ATOM 5977 N N . ALA C 1 103 ? -71.01000 6.32400 87.09400 1.000 53.83014 103 ALA C N 1
ATOM 5978 C CA . ALA C 1 103 ? -72.08800 6.07600 86.13800 1.000 55.80932 103 ALA C CA 1
ATOM 5979 C C . ALA C 1 103 ? -71.85700 6.77500 84.80400 1.000 51.40880 103 ALA C C 1
ATOM 5980 O O . ALA C 1 103 ? -72.05900 6.13500 83.75700 1.000 50.44815 103 ALA C O 1
ATOM 5982 N N . PRO C 1 104 ? -71.44500 8.05200 84.74900 1.000 51.29036 104 PRO C N 1
ATOM 5983 C CA . PRO C 1 104 ? -71.09800 8.63500 83.44000 1.000 50.02705 104 PRO C CA 1
ATOM 5984 C C . PRO C 1 104 ? -69.97600 7.89100 82.74400 1.000 49.46383 104 PRO C C 1
ATOM 5985 O O . PRO C 1 104 ? -70.00100 7.73300 81.51600 1.000 48.30053 104 PRO C O 1
ATOM 5989 N N . LEU C 1 105 ? -68.98000 7.43500 83.50600 1.000 50.35077 105 LEU C N 1
ATOM 5990 C CA . LEU C 1 105 ? -67.87100 6.70400 82.90800 1.000 52.01676 105 LEU C CA 1
ATOM 5991 C C . LEU C 1 105 ? -68.34800 5.38400 82.31900 1.000 49.51120 105 LEU C C 1
ATOM 5992 O O . LEU C 1 105 ? -67.85700 4.95300 81.27100 1.000 48.67163 105 LEU C O 1
ATOM 5997 N N . ALA C 1 106 ? -69.32400 4.74000 82.96600 1.000 50.09811 106 ALA C N 1
ATOM 5998 C CA . ALA C 1 106 ? -69.88200 3.50800 82.41800 1.000 51.44564 106 ALA C CA 1
ATOM 5999 C C . ALA C 1 106 ? -70.48800 3.74400 81.03800 1.000 53.82487 106 ALA C C 1
ATOM 6000 O O . ALA C 1 106 ? -70.34100 2.91200 80.13500 1.000 47.75046 106 ALA C O 1
ATOM 6002 N N . THR C 1 107 ? -71.15300 4.88600 80.85000 1.000 47.89785 107 THR C N 1
ATOM 6003 C CA . THR C 1 107 ? -71.76600 5.19400 79.56300 1.000 57.65165 107 THR C CA 1
ATOM 6004 C C . THR C 1 107 ? -70.74300 5.67800 78.54800 1.000 48.19788 107 THR C C 1
ATOM 6005 O O . THR C 1 107 ? -70.84100 5.33800 77.36500 1.000 46.39504 107 THR C O 1
ATOM 6009 N N . ALA C 1 108 ? -69.77500 6.48800 78.98200 1.000 48.55582 108 ALA C N 1
ATOM 6010 C CA . ALA C 1 108 ? -68.72700 6.93100 78.06800 1.000 45.36860 108 ALA C CA 1
ATOM 6011 C C . ALA C 1 108 ? -67.94600 5.74100 77.53300 1.000 45.13436 108 ALA C C 1
ATOM 6012 O O . ALA C 1 108 ? -67.69100 5.64100 76.32600 1.000 44.14740 108 ALA C O 1
ATOM 6014 N N . LEU C 1 109 ? -67.57000 4.81700 78.42200 1.000 46.12922 109 LEU C N 1
ATOM 6015 C CA . LEU C 1 109 ? -66.89800 3.59900 77.98300 1.000 52.53261 109 LEU C CA 1
ATOM 6016 C C . LEU C 1 109 ? -67.80200 2.77300 77.07600 1.000 45.34491 109 LEU C C 1
ATOM 6017 O O . LEU C 1 109 ? -67.33200 2.15000 76.11900 1.000 44.77905 109 LEU C O 1
ATOM 6022 N N . LYS C 1 110 ? -69.10600 2.75100 77.36100 1.000 48.16630 110 LYS C N 1
ATOM 6023 C CA . LYS C 1 110 ? -70.02300 2.02500 76.49000 1.000 51.66146 110 LYS C CA 1
ATOM 6024 C C . LYS C 1 110 ? -70.16400 2.71800 75.13900 1.000 43.42363 110 LYS C C 1
ATOM 6025 O O . LYS C 1 110 ? -70.18300 2.05400 74.09600 1.000 42.76039 110 LYS C O 1
ATOM 6031 N N . ASN C 1 111 ? -70.26100 4.05200 75.14000 1.000 43.08411 111 ASN C N 1
ATOM 6032 C CA . ASN C 1 111 ? -70.34100 4.80800 73.89100 1.000 41.91292 111 ASN C CA 1
ATOM 6033 C C . ASN C 1 111 ? -69.08800 4.61200 73.04700 1.000 44.90275 111 ASN C C 1
ATOM 6034 O O . ASN C 1 111 ? -69.16300 4.39700 71.82800 1.000 40.44959 111 ASN C O 1
ATOM 6039 N N . TRP C 1 112 ? -67.92000 4.71600 73.68300 1.000 42.03662 112 TRP C N 1
ATOM 6040 C CA . TRP C 1 112 ? -66.65500 4.56400 72.97300 1.000 41.73921 112 TRP C CA 1
ATOM 6041 C C . TRP C 1 112 ? -66.53300 3.17500 72.36400 1.000 41.55761 112 TRP C C 1
ATOM 6042 O O . TRP C 1 112 ? -66.15400 3.02800 71.19600 1.000 40.76278 112 TRP C O 1
ATOM 6053 N N . ALA C 1 113 ? -66.86900 2.14300 73.13700 1.000 42.38403 113 ALA C N 1
ATOM 6054 C CA . ALA C 1 113 ? -66.73500 0.77700 72.64500 1.000 42.46562 113 ALA C CA 1
ATOM 6055 C C . ALA C 1 113 ? -67.67600 0.50900 71.47800 1.000 42.20769 113 ALA C C 1
ATOM 6056 O O . ALA C 1 113 ? -67.30200 -0.16500 70.51000 1.000 41.05229 113 ALA C O 1
ATOM 6058 N N . ASN C 1 114 ? -68.90200 1.02400 71.54900 1.000 41.66815 114 ASN C N 1
ATOM 6059 C CA . ASN C 1 114 ? -69.83100 0.84500 70.44100 1.000 42.36824 114 ASN C CA 1
ATOM 6060 C C . ASN C 1 114 ? -69.35000 1.58900 69.20100 1.000 40.92859 114 ASN C C 1
ATOM 6061 O O . ASN C 1 114 ? -69.39800 1.05400 68.08700 1.000 38.53357 114 ASN C O 1
ATOM 6066 N N . CYS C 1 115 ? -68.87200 2.82100 69.38100 1.000 45.26332 115 CYS C N 1
ATOM 6067 C CA . CYS C 1 115 ? -68.30700 3.57300 68.26800 1.000 41.22863 115 CYS C CA 1
ATOM 6068 C C . CYS C 1 115 ? -67.13200 2.83100 67.64500 1.000 37.97034 115 CYS C C 1
ATOM 6069 O O . CYS C 1 115 ? -66.99100 2.79600 66.41900 1.000 41.39970 115 CYS C O 1
ATOM 6072 N N . LYS C 1 116 ? -66.28500 2.21900 68.47300 1.000 40.69435 116 LYS C N 1
ATOM 6073 C CA . LYS C 1 116 ? -65.16000 1.46100 67.93800 1.000 47.60834 116 LYS C CA 1
ATOM 6074 C C . LYS C 1 116 ? -65.63900 0.25300 67.14300 1.000 43.43416 116 LYS C C 1
ATOM 6075 O O . LYS C 1 116 ? -65.09000 -0.05400 66.07900 1.000 38.24143 116 LYS C O 1
ATOM 6081 N N . ALA C 1 117 ? -66.65400 -0.45000 67.64900 1.000 40.94438 117 ALA C N 1
ATOM 6082 C CA . ALA C 1 117 ? -67.20800 -1.57500 66.90800 1.000 39.63633 117 ALA C CA 1
ATOM 6083 C C . ALA C 1 117 ? -67.81600 -1.11200 65.59100 1.000 39.91005 117 ALA C C 1
ATOM 6084 O O . ALA C 1 117 ? -67.69200 -1.79200 64.56600 1.000 41.97872 117 ALA C O 1
ATOM 6086 N N . GLU C 1 118 ? -68.41700 0.06600 65.57900 1.000 40.43380 118 GLU C N 1
ATOM 6087 C CA . GLU C 1 118 ? -69.04600 0.58100 64.34100 1.000 36.39121 118 GLU C CA 1
ATOM 6088 C C . GLU C 1 118 ? -67.95200 1.00100 63.35300 1.000 42.21296 118 GLU C C 1
ATOM 6089 O O . GLU C 1 118 ? -68.10200 0.70100 62.16500 1.000 40.42853 118 GLU C O 1
ATOM 6095 N N . THR C 1 119 ? -66.90200 1.66800 63.83500 1.000 38.95993 119 THR C N 1
ATOM 6096 C CA . THR C 1 119 ? -65.78000 2.09400 62.96300 1.000 39.25471 119 THR C CA 1
ATOM 6097 C C . THR C 1 119 ? -65.18000 0.84300 62.33900 1.000 41.82344 119 THR C C 1
ATOM 6098 O O . THR C 1 119 ? -64.78500 0.90200 61.17600 1.000 39.87583 119 THR C O 1
ATOM 6102 N N . GLY C 1 120 ? -65.16600 -0.25000 63.09000 1.000 39.85215 120 GLY C N 1
ATOM 6103 C CA . GLY C 1 120 ? -64.66400 -1.51700 62.54400 1.000 47.30830 120 GLY C CA 1
ATOM 6104 C C . GLY C 1 120 ? -65.54300 -2.02400 61.41800 1.000 48.40844 120 GLY C C 1
ATOM 6105 O O . GLY C 1 120 ? -65.01000 -2.38400 60.36800 1.000 39.43104 120 GLY C O 1
ATOM 6106 N N . ARG C 1 121 ? -66.84700 -2.08200 61.66200 1.000 46.62138 121 ARG C N 1
ATOM 6107 C CA . ARG C 1 121 ? -67.79200 -2.60200 60.65100 1.000 39.17312 121 ARG C CA 1
ATOM 6108 C C . ARG C 1 121 ? -67.63800 -1.76700 59.38100 1.000 42.01820 121 ARG C C 1
ATOM 6109 O O . ARG C 1 121 ? -67.46000 -2.35100 58.31000 1.000 39.34945 121 ARG C O 1
ATOM 6117 N N . LEU C 1 122 ? -67.67200 -0.45200 59.52800 1.000 36.79652 122 LEU C N 1
ATOM 6118 C CA . LEU C 1 122 ? -67.62100 0.42000 58.33700 1.000 37.54134 122 LEU C CA 1
ATOM 6119 C C . LEU C 1 122 ? -66.23500 0.31700 57.69800 1.000 43.25255 122 LEU C C 1
ATOM 6120 O O . LEU C 1 122 ? -66.15400 0.28000 56.46600 1.000 36.15170 122 LEU C O 1
ATOM 6125 N N . GLY C 1 123 ? -65.19200 0.24600 58.52300 1.000 37.45186 123 GLY C N 1
ATOM 6126 C CA . GLY C 1 123 ? -63.82200 0.18100 57.99200 1.000 42.24191 123 GLY C CA 1
ATOM 6127 C C . GLY C 1 123 ? -63.59700 -1.08700 57.20300 1.000 42.77881 123 GLY C C 1
ATOM 6128 O O . GLY C 1 123 ? -62.92900 -1.02200 56.16800 1.000 48.93218 123 GLY C O 1
ATOM 6129 N N . THR C 1 124 ? -64.15800 -2.19400 57.67100 1.000 45.23174 124 THR C N 1
ATOM 6130 C CA . THR C 1 124 ? -64.02000 -3.48400 56.96400 1.000 41.97345 124 THR C CA 1
ATOM 6131 C C . THR C 1 124 ? -64.75600 -3.38600 55.62700 1.000 41.97082 124 THR C C 1
ATOM 6132 O O . THR C 1 124 ? -64.20300 -3.81700 54.61700 1.000 43.75525 124 THR C O 1
ATOM 6136 N N . ALA C 1 125 ? -65.94700 -2.80200 55.64400 1.000 37.48871 125 ALA C N 1
ATOM 6137 C CA . ALA C 1 125 ? -66.71400 -2.64500 54.39700 1.000 42.97621 125 ALA C CA 1
ATOM 6138 C C . ALA C 1 125 ? -65.87600 -1.82000 53.42600 1.000 39.49421 125 ALA C C 1
ATOM 6139 O O . ALA C 1 125 ? -65.73800 -2.22400 52.26700 1.000 41.69447 125 ALA C O 1
ATOM 6141 N N . ALA C 1 126 ? -65.33400 -0.71600 53.91100 1.000 34.84102 126 ALA C N 1
ATOM 6142 C CA . ALA C 1 126 ? -64.57400 0.19100 53.03200 1.000 40.47064 126 ALA C CA 1
ATOM 6143 C C . ALA C 1 126 ? -63.35700 -0.52300 52.44700 1.000 40.80226 126 ALA C C 1
ATOM 6144 O O . ALA C 1 126 ? -63.12900 -0.40400 51.24000 1.000 39.56790 126 ALA C O 1
ATOM 6146 N N . ARG C 1 127 ? -62.63100 -1.27100 53.27200 1.000 37.60451 127 ARG C N 1
ATOM 6147 C CA . ARG C 1 127 ? -61.37400 -1.90200 52.78900 1.000 48.22157 127 ARG C CA 1
ATOM 6148 C C . ARG C 1 127 ? -61.70800 -2.98400 51.76600 1.000 46.72402 127 ARG C C 1
ATOM 6149 O O . ARG C 1 127 ? -60.86700 -3.27000 50.91400 1.000 42.05767 127 ARG C O 1
ATOM 6157 N N . ASN C 1 128 ? -62.91800 -3.51300 51.82600 1.000 46.77403 128 ASN C N 1
ATOM 6158 C CA . ASN C 1 128 ? -63.26600 -4.63100 50.92600 1.000 44.13950 128 ASN C CA 1
ATOM 6159 C C . ASN C 1 128 ? -63.92700 -4.13100 49.63600 1.000 44.01844 128 ASN C C 1
ATOM 6160 O O . ASN C 1 128 ? -64.10200 -4.95600 48.74300 1.000 49.16379 128 ASN C O 1
ATOM 6165 N N . ASN C 1 129 ? -64.22800 -2.83800 49.51800 1.000 43.60260 129 ASN C N 1
ATOM 6166 C CA . ASN C 1 129 ? -65.01700 -2.39900 48.33800 1.000 38.68885 129 ASN C CA 1
ATOM 6167 C C . ASN C 1 129 ? -64.66200 -1.01500 47.78100 1.000 34.12778 129 ASN C C 1
ATOM 6168 O O . ASN C 1 129 ? -64.99800 -0.77600 46.62000 1.000 36.87811 129 ASN C O 1
ATOM 6173 N N . ILE C 1 130 ? -64.03400 -0.13300 48.54500 1.000 30.55366 130 ILE C N 1
ATOM 6174 C CA . ILE C 1 130 ? -63.83200 1.26000 48.03900 1.000 37.75453 130 ILE C CA 1
ATOM 6175 C C . ILE C 1 130 ? -62.90500 1.27000 46.80900 1.000 36.24382 130 ILE C C 1
ATOM 6176 O O . ILE C 1 130 ? -63.09600 2.11400 45.93000 1.000 34.46203 130 ILE C O 1
ATOM 6181 N N . ASP C 1 131 ? -61.96700 0.33700 46.74700 1.000 31.75381 131 ASP C N 1
ATOM 6182 C CA . ASP C 1 131 ? -61.01300 0.30200 45.61700 1.000 37.90454 131 ASP C CA 1
ATOM 6183 C C . ASP C 1 131 ? -61.80000 0.11600 44.31600 1.000 33.82511 131 ASP C C 1
ATOM 6184 O O . ASP C 1 131 ? -61.45100 0.74800 43.32700 1.000 36.04906 131 ASP C O 1
ATOM 6189 N N . LYS C 1 132 ? -62.81500 -0.73800 44.34600 1.000 32.79867 132 LYS C N 1
ATOM 6190 C CA . LYS C 1 132 ? -63.65600 -1.00800 43.15000 1.000 38.36249 132 LYS C CA 1
ATOM 6191 C C . LYS C 1 132 ? -64.40500 0.26300 42.74000 1.000 31.93541 132 LYS C C 1
ATOM 6192 O O . LYS C 1 132 ? -64.57000 0.46600 41.54200 1.000 30.42996 132 LYS C O 1
ATOM 6198 N N . LEU C 1 133 ? -64.79400 1.10000 43.69600 1.000 30.75632 133 LEU C N 1
ATOM 6199 C CA . LEU C 1 133 ? -65.42000 2.39700 43.34900 1.000 26.42422 133 LEU C CA 1
ATOM 6200 C C . LEU C 1 133 ? -64.39100 3.29400 42.64800 1.000 33.18819 133 LEU C C 1
ATOM 6201 O O . LEU C 1 133 ? -64.71100 3.86200 41.60700 1.000 33.61192 133 LEU C O 1
ATOM 6206 N N . ASN C 1 134 ? -63.19900 3.41400 43.22700 1.000 27.68753 134 ASN C N 1
ATOM 6207 C CA . ASN C 1 134 ? -62.14200 4.27000 42.63900 1.000 31.24585 134 ASN C CA 1
ATOM 6208 C C . ASN C 1 134 ? -61.81900 3.76800 41.22800 1.000 33.20135 134 ASN C C 1
ATOM 6209 O O . ASN C 1 134 ? -61.71900 4.59100 40.32800 1.000 28.59290 134 ASN C O 1
ATOM 6214 N N . ALA C 1 135 ? -61.66200 2.45800 41.08500 1.000 27.87176 135 ALA C N 1
ATOM 6215 C CA . ALA C 1 135 ? -61.37700 1.85800 39.77100 1.000 31.27743 135 ALA C CA 1
ATOM 6216 C C . ALA C 1 135 ? -62.54600 2.13200 38.82300 1.000 35.48847 135 ALA C C 1
ATOM 6217 O O . ALA C 1 135 ? -62.30600 2.45500 37.65800 1.000 27.87439 135 ALA C O 1
ATOM 6219 N N . GLY C 1 136 ? -63.76000 2.01000 39.34600 1.000 27.36118 136 GLY C N 1
ATOM 6220 C CA . GLY C 1 136 ? -64.91500 2.29000 38.51600 1.000 29.26404 136 GLY C CA 1
ATOM 6221 C C . GLY C 1 136 ? -64.98600 3.73900 38.07900 1.000 33.21188 136 GLY C C 1
ATOM 6222 O O . GLY C 1 136 ? -65.29700 4.02900 36.92200 1.000 27.90598 136 GLY C O 1
ATOM 6223 N N . ALA C 1 137 ? -64.70200 4.67100 38.99300 1.000 27.65595 137 ALA C N 1
ATOM 6224 C CA . ALA C 1 137 ? -64.74600 6.08200 38.62200 1.000 32.09595 137 ALA C CA 1
ATOM 6225 C C . ALA C 1 137 ? -63.74500 6.38500 37.51400 1.000 35.33845 137 ALA C C 1
ATOM 6226 O O . ALA C 1 137 ? -64.06600 7.09600 36.55600 1.000 33.82248 137 ALA C O 1
ATOM 6228 N N . GLU C 1 138 ? -62.53400 5.83300 37.62600 1.000 28.51921 138 GLU C N 1
ATOM 6229 C CA . GLU C 1 138 ? -61.50500 6.03300 36.60800 1.000 31.03530 138 GLU C CA 1
ATOM 6230 C C . GLU C 1 138 ? -61.88800 5.37700 35.28700 1.000 31.06951 138 GLU C C 1
ATOM 6231 O O . GLU C 1 138 ? -61.71400 5.96900 34.21600 1.000 27.96125 138 GLU C O 1
ATOM 6237 N N . ALA C 1 139 ? -62.37800 4.13700 35.33800 1.000 25.26882 139 ALA C N 1
ATOM 6238 C CA . ALA C 1 139 ? -62.73900 3.44200 34.10600 1.000 31.15374 139 ALA C CA 1
ATOM 6239 C C . ALA C 1 139 ? -63.87400 4.15600 33.38100 1.000 30.89318 139 ALA C C 1
ATOM 6240 O O . ALA C 1 139 ? -63.86500 4.26600 32.14600 1.000 26.81374 139 ALA C O 1
ATOM 6242 N N . ALA C 1 140 ? -64.85700 4.65800 34.13200 1.000 31.40377 140 ALA C N 1
ATOM 6243 C CA . ALA C 1 140 ? -65.92700 5.43600 33.51800 1.000 32.63023 140 ALA C CA 1
ATOM 6244 C C . ALA C 1 140 ? -65.38500 6.72200 32.90500 1.000 31.64853 140 ALA C C 1
ATOM 6245 O O . ALA C 1 140 ? -65.82200 7.13900 31.82200 1.000 29.42721 140 ALA C O 1
ATOM 6247 N N . ALA C 1 141 ? -64.41500 7.35300 33.57700 1.000 25.83204 141 ALA C N 1
ATOM 6248 C CA . ALA C 1 141 ? -63.81400 8.57800 33.05700 1.000 31.92488 141 ALA C CA 1
ATOM 6249 C C . ALA C 1 141 ? -63.02900 8.31600 31.77900 1.000 29.55354 141 ALA C C 1
ATOM 6250 O O . ALA C 1 141 ? -63.03200 9.14900 30.86500 1.000 28.79819 141 ALA C O 1
ATOM 6252 N N . ILE C 1 142 ? -62.34300 7.17300 31.69900 1.000 27.57436 142 ILE C N 1
ATOM 6253 C CA . ILE C 1 142 ? -61.61800 6.83100 30.47700 1.000 27.81649 142 ILE C CA 1
ATOM 6254 C C . ILE C 1 142 ? -62.59300 6.51700 29.34600 1.000 31.17479 142 ILE C C 1
ATOM 6255 O O . ILE C 1 142 ? -62.37000 6.91400 28.19700 1.000 27.19800 142 ILE C O 1
ATOM 6260 N N . LEU C 1 143 ? -63.69400 5.81700 29.64900 1.000 25.71098 143 LEU C N 1
ATOM 6261 C CA . LEU C 1 143 ? -64.73800 5.61600 28.64500 1.000 27.27432 143 LEU C CA 1
ATOM 6262 C C . LEU C 1 143 ? -65.26000 6.95100 28.12700 1.000 33.45401 143 LEU C C 1
ATOM 6263 O O . LEU C 1 143 ? -65.43900 7.12600 26.91500 1.000 30.47734 143 LEU C O 1
ATOM 6268 N N . ALA C 1 144 ? -65.47600 7.91600 29.02500 1.000 30.31416 144 ALA C N 1
ATOM 6269 C CA . ALA C 1 144 ? -65.91400 9.24400 28.59900 1.000 30.97213 144 ALA C CA 1
ATOM 6270 C C . ALA C 1 144 ? -64.92500 9.86900 27.61600 1.000 30.56156 144 ALA C C 1
ATOM 6271 O O . ALA C 1 144 ? -65.33000 10.44000 26.59600 1.000 29.69303 144 ALA C O 1
ATOM 6273 N N . ASN C 1 145 ? -63.62100 9.78200 27.91100 1.000 25.26882 145 ASN C N 1
ATOM 6274 C CA . ASN C 1 145 ? -62.60600 10.24800 26.96400 1.000 27.34012 145 ASN C CA 1
ATOM 6275 C C . ASN C 1 145 ? -62.74600 9.55600 25.61700 1.000 27.37960 145 ASN C C 1
ATOM 6276 O O . ASN C 1 145 ? -62.67500 10.20000 24.56400 1.000 30.26942 145 ASN C O 1
ATOM 6281 N N . LEU C 1 146 ? -62.90300 8.23000 25.63200 1.000 26.88217 146 LEU C N 1
ATOM 6282 C CA . LEU C 1 146 ? -62.90200 7.46400 24.39000 1.000 31.26164 146 LEU C CA 1
ATOM 6283 C C . LEU C 1 146 ? -64.09200 7.83000 23.51200 1.000 34.17515 146 LEU C C 1
ATOM 6284 O O . LEU C 1 146 ? -63.97600 7.88100 22.28000 1.000 31.76697 146 LEU C O 1
ATOM 6289 N N . THR C 1 147 ? -65.24600 8.09600 24.12400 1.000 27.85334 147 THR C N 1
ATOM 6290 C CA . THR C 1 147 ? -66.43500 8.42200 23.34900 1.000 29.51143 147 THR C CA 1
ATOM 6291 C C . THR C 1 147 ? -66.39900 9.83500 22.78400 1.000 36.86231 147 THR C C 1
ATOM 6292 O O . THR C 1 147 ? -67.19800 10.14700 21.89400 1.000 33.58297 147 THR C O 1
ATOM 6296 N N . LYS C 1 148 ? -65.49900 10.69200 23.26600 1.000 28.26128 148 LYS C N 1
ATOM 6297 C CA . LYS C 1 148 ? -65.36900 12.04200 22.73900 1.000 29.73514 148 LYS C CA 1
ATOM 6298 C C . LYS C 1 148 ? -64.29200 12.14400 21.67100 1.000 33.10660 148 LYS C C 1
ATOM 6299 O O . LYS C 1 148 ? -64.06900 13.23200 21.13200 1.000 37.19657 148 LYS C O 1
ATOM 6305 N N . LEU C 1 149 ? -63.61500 11.04300 21.36200 1.000 28.32708 149 LEU C N 1
ATOM 6306 C CA . LEU C 1 149 ? -62.59000 11.05900 20.33100 1.000 28.77713 149 LEU C CA 1
ATOM 6307 C C . LEU C 1 149 ? -63.24700 11.16300 18.96300 1.000 29.89569 149 LEU C C 1
ATOM 6308 O O . LEU C 1 149 ? -64.25400 10.50300 18.69000 1.000 32.34598 149 LEU C O 1
ATOM 6313 N N . GLY C 1 150 ? -62.68600 12.01300 18.10700 1.000 32.40915 150 GLY C N 1
ATOM 6314 C CA . GLY C 1 150 ? -63.25400 12.23400 16.79300 1.000 27.27432 150 GLY C CA 1
ATOM 6315 C C . GLY C 1 150 ? -62.20300 12.41800 15.71700 1.000 31.86171 150 GLY C C 1
ATOM 6316 O O . GLY C 1 150 ? -61.11900 11.82800 15.78300 1.000 33.04080 150 GLY C O 1
ATOM 6317 N N . GLY C 1 151 ? -62.50300 13.24800 14.72900 1.000 32.16965 151 GLY C N 1
ATOM 6318 C CA . GLY C 1 151 ? -61.61200 13.40300 13.59900 1.000 29.02190 151 GLY C CA 1
ATOM 6319 C C . GLY C 1 151 ? -61.74000 12.23500 12.64300 1.000 30.47734 151 GLY C C 1
ATOM 6320 O O . GLY C 1 151 ? -62.57100 11.33500 12.79700 1.000 30.27468 151 GLY C O 1
ATOM 6321 N N . LYS C 1 152 ? -60.88600 12.25000 11.62900 1.000 35.33055 152 LYS C N 1
ATOM 6322 C CA . LYS C 1 152 ? -60.99300 11.26900 10.56200 1.000 32.68550 152 LYS C CA 1
ATOM 6323 C C . LYS C 1 152 ? -59.68000 11.23900 9.79500 1.000 37.34658 152 LYS C C 1
ATOM 6324 O O . LYS C 1 152 ? -58.81300 12.09500 9.97200 1.000 32.53811 152 LYS C O 1
ATOM 6330 N N . VAL C 1 153 ? -59.53900 10.21700 8.95700 1.000 29.86937 153 VAL C N 1
ATOM 6331 C CA . VAL C 1 153 ? -58.50300 10.16100 7.93600 1.000 34.19621 153 VAL C CA 1
ATOM 6332 C C . VAL C 1 153 ? -59.20900 10.24000 6.59300 1.000 34.91734 153 VAL C C 1
ATOM 6333 O O . VAL C 1 153 ? -60.16500 9.49300 6.34700 1.000 33.72773 153 VAL C O 1
ATOM 6337 N N . GLU C 1 154 ? -58.77100 11.16400 5.74200 1.000 35.99379 154 GLU C N 1
ATOM 6338 C CA . GLU C 1 154 ? -59.35600 11.35200 4.42200 1.000 35.49899 154 GLU C CA 1
ATOM 6339 C C . GLU C 1 154 ? -58.27900 11.17200 3.36800 1.000 32.97764 154 GLU C C 1
ATOM 6340 O O . GLU C 1 154 ? -57.17000 11.69600 3.51200 1.000 35.22528 154 GLU C O 1
ATOM 6346 N N . LEU C 1 155 ? -58.60900 10.42100 2.32600 1.000 36.46490 155 LEU C N 1
ATOM 6347 C CA . LEU C 1 155 ? -57.76800 10.26800 1.15100 1.000 35.38319 155 LEU C CA 1
ATOM 6348 C C . LEU C 1 155 ? -58.46900 10.93800 -0.01800 1.000 37.09655 155 LEU C C 1
ATOM 6349 O O . LEU C 1 155 ? -59.67900 10.76100 -0.19900 1.000 34.51993 155 LEU C O 1
ATOM 6354 N N . THR C 1 156 ? -57.71900 11.72400 -0.78500 1.000 37.14919 156 THR C N 1
ATOM 6355 C CA . THR C 1 156 ? -58.20900 12.34500 -2.00300 1.000 37.13077 156 THR C CA 1
ATOM 6356 C C . THR C 1 156 ? -57.41700 11.78800 -3.17500 1.000 36.93864 156 THR C C 1
ATOM 6357 O O . THR C 1 156 ? -56.19600 11.62500 -3.08600 1.000 37.42028 156 THR C O 1
ATOM 6361 N N . ALA C 1 157 ? -58.11700 11.47400 -4.26200 1.000 37.09655 157 ALA C N 1
ATOM 6362 C CA . ALA C 1 157 ? -57.45200 10.94600 -5.44400 1.000 37.85717 157 ALA C CA 1
ATOM 6363 C C . ALA C 1 157 ? -56.49200 11.97600 -6.02300 1.000 39.14943 157 ALA C C 1
ATOM 6364 O O . ALA C 1 157 ? -56.80800 13.16500 -6.11800 1.000 39.99953 157 ALA C O 1
ATOM 6366 N N . LYS C 1 158 ? -55.30900 11.51200 -6.41100 1.000 39.79424 158 LYS C N 1
ATOM 6367 C CA . LYS C 1 158 ? -54.28000 12.37800 -6.96700 1.000 42.93936 158 LYS C CA 1
ATOM 6368 C C . LYS C 1 158 ? -53.60400 11.65300 -8.11800 1.000 41.94713 158 LYS C C 1
ATOM 6369 O O . LYS C 1 158 ? -53.40400 10.43700 -8.05300 1.000 41.47076 158 LYS C O 1
ATOM 6375 N N . GLY C 1 159 ? -53.25600 12.40300 -9.16700 1.000 43.24466 159 GLY C N 1
ATOM 6376 C CA . GLY C 1 159 ? -52.60200 11.85000 -10.33300 1.000 44.16582 159 GLY C CA 1
ATOM 6377 C C . GLY C 1 159 ? -53.52400 11.18600 -11.33000 1.000 43.91316 159 GLY C C 1
ATOM 6378 O O . GLY C 1 159 ? -53.14900 11.03900 -12.50100 1.000 44.90538 159 GLY C O 1
ATOM 6379 N N . GLY C 1 160 ? -54.71600 10.78800 -10.90800 1.000 45.42913 160 GLY C N 1
ATOM 6380 C CA . GLY C 1 160 ? -55.66000 10.10200 -11.76700 1.000 45.19489 160 GLY C CA 1
ATOM 6381 C C . GLY C 1 160 ? -56.76400 9.51900 -10.91900 1.000 41.13388 160 GLY C C 1
ATOM 6382 O O . GLY C 1 160 ? -56.68300 9.48300 -9.68800 1.000 41.42602 160 GLY C O 1
ATOM 6383 N N . ASN C 1 161 ? -57.80900 9.05600 -11.60000 1.000 40.97597 161 ASN C N 1
ATOM 6384 C CA . ASN C 1 161 ? -58.94900 8.47000 -10.90200 1.000 39.84951 161 ASN C CA 1
ATOM 6385 C C . ASN C 1 161 ? -58.52000 7.26700 -10.07500 1.000 39.10995 161 ASN C C 1
ATOM 6386 O O . ASN C 1 161 ? -57.93300 6.31500 -10.59900 1.000 39.48895 161 ASN C O 1
ATOM 6391 N N . GLY C 1 162 ? -58.82400 7.31100 -8.77900 1.000 38.14142 162 GLY C N 1
ATOM 6392 C CA . GLY C 1 162 ? -58.53900 6.21300 -7.88500 1.000 38.44145 162 GLY C CA 1
ATOM 6393 C C . GLY C 1 162 ? -57.09400 6.07200 -7.46200 1.000 37.75716 162 GLY C C 1
ATOM 6394 O O . GLY C 1 162 ? -56.77200 5.12000 -6.74400 1.000 40.42327 162 GLY C O 1
ATOM 6395 N N . GLN C 1 163 ? -56.21600 6.98300 -7.87100 1.000 38.60989 163 GLN C N 1
ATOM 6396 C CA . GLN C 1 163 ? -54.80200 6.88300 -7.54700 1.000 39.13101 163 GLN C CA 1
ATOM 6397 C C . GLN C 1 163 ? -54.49000 7.66600 -6.27900 1.000 38.73622 163 GLN C C 1
ATOM 6398 O O . GLN C 1 163 ? -55.15200 8.65700 -5.95800 1.000 38.46514 163 GLN C O 1
ATOM 6404 N N . LEU C 1 164 ? -53.45100 7.22200 -5.57400 1.000 38.83624 164 LEU C N 1
ATOM 6405 C CA . LEU C 1 164 ? -53.06900 7.78100 -4.28100 1.000 39.70213 164 LEU C CA 1
ATOM 6406 C C . LEU C 1 164 ? -51.58200 8.10300 -4.31100 1.000 45.97920 164 LEU C C 1
ATOM 6407 O O . LEU C 1 164 ? -50.75500 7.20100 -4.48400 1.000 40.08902 164 LEU C O 1
ATOM 6412 N N . GLN C 1 165 ? -51.24500 9.38000 -4.15200 1.000 40.22588 165 GLN C N 1
ATOM 6413 C CA . GLN C 1 165 ? -49.86900 9.84900 -4.26800 1.000 41.54709 165 GLN C CA 1
ATOM 6414 C C . GLN C 1 165 ? -49.45100 10.56200 -2.98200 1.000 41.49708 165 GLN C C 1
ATOM 6415 O O . GLN C 1 165 ? -50.14500 10.50800 -1.96100 1.000 41.35759 165 GLN C O 1
ATOM 6421 N N . GLN C 1 166 ? -48.31200 11.25500 -3.05700 1.000 43.47100 166 GLN C N 1
ATOM 6422 C CA . GLN C 1 166 ? -47.69600 11.82800 -1.86500 1.000 46.98984 166 GLN C CA 1
ATOM 6423 C C . GLN C 1 166 ? -48.58700 12.87100 -1.20100 1.000 48.10314 166 GLN C C 1
ATOM 6424 O O . GLN C 1 166 ? -48.47300 13.09800 0.00800 1.000 42.12874 166 GLN C O 1
ATOM 6430 N N . ASP C 1 167 ? -49.49900 13.49000 -1.95100 1.000 45.95551 167 ASP C N 1
ATOM 6431 C CA . ASP C 1 167 ? -50.36600 14.52200 -1.39400 1.000 47.18460 167 ASP C CA 1
ATOM 6432 C C . ASP C 1 167 ? -51.81800 14.06500 -1.26800 1.000 41.34969 167 ASP C C 1
ATOM 6433 O O . ASP C 1 167 ? -52.72900 14.90000 -1.22600 1.000 42.04451 167 ASP C O 1
ATOM 6438 N N . SER C 1 168 ? -52.05500 12.75500 -1.18000 1.000 39.59422 168 SER C N 1
ATOM 6439 C CA . SER C 1 168 ? -53.42400 12.25400 -1.16100 1.000 38.35723 168 SER C CA 1
ATOM 6440 C C . SER C 1 168 ? -54.05700 12.29000 0.22500 1.000 37.26763 168 SER C C 1
ATOM 6441 O O . SER C 1 168 ? -55.28800 12.32200 0.32100 1.000 36.48332 168 SER C O 1
ATOM 6444 N N . VAL C 1 169 ? -53.26100 12.28500 1.29400 1.000 37.27552 169 VAL C N 1
ATOM 6445 C CA . VAL C 1 169 ? -53.80200 12.28000 2.65500 1.000 36.28593 169 VAL C CA 1
ATOM 6446 C C . VAL C 1 169 ? -54.22100 13.71200 2.98000 1.000 36.63860 169 VAL C C 1
ATOM 6447 O O . VAL C 1 169 ? -53.38500 14.55700 3.29800 1.000 39.65739 169 VAL C O 1
ATOM 6451 N N . THR C 1 170 ? -55.52000 13.99800 2.88300 1.000 37.33079 170 THR C N 1
ATOM 6452 C CA . THR C 1 170 ? -56.01500 15.36200 3.01700 1.000 36.55175 170 THR C CA 1
ATOM 6453 C C . THR C 1 170 ? -56.67700 15.62500 4.36100 1.000 39.91794 170 THR C C 1
ATOM 6454 O O . THR C 1 170 ? -57.07900 16.76300 4.62600 1.000 39.46789 170 THR C O 1
ATOM 6458 N N . ALA C 1 171 ? -56.73800 14.59000 5.19500 1.000 37.89928 171 ALA C N 1
ATOM 6459 C CA . ALA C 1 171 ? -57.20300 14.73500 6.59300 1.000 37.61240 171 ALA C CA 1
ATOM 6460 C C . ALA C 1 171 ? -56.50300 13.64300 7.40100 1.000 42.49457 171 ALA C C 1
ATOM 6461 O O . ALA C 1 171 ? -56.39300 12.52800 6.88400 1.000 33.48296 171 ALA C O 1
ATOM 6463 N N . GLU C 1 172 ? -56.01900 13.98300 8.60000 1.000 36.13328 172 GLU C N 1
ATOM 6464 C CA . GLU C 1 172 ? -55.24400 13.01100 9.41700 1.000 36.76757 172 GLU C CA 1
ATOM 6465 C C . GLU C 1 172 ? -55.41700 13.31100 10.91400 1.000 36.02800 172 GLU C C 1
ATOM 6466 O O . GLU C 1 172 ? -54.49200 13.02100 11.67500 1.000 35.17790 172 GLU C O 1
ATOM 6472 N N . ASP C 1 173 ? -56.57400 13.82300 11.31700 1.000 32.98290 173 ASP C N 1
ATOM 6473 C CA . ASP C 1 173 ? -56.76600 14.24600 12.73000 1.000 38.27038 173 ASP C CA 1
ATOM 6474 C C . ASP C 1 173 ? -57.48000 13.16800 13.55300 1.000 40.81279 173 ASP C C 1
ATOM 6475 O O . ASP C 1 173 ? -57.95700 13.49500 14.64300 1.000 36.60702 173 ASP C O 1
ATOM 6480 N N . LEU C 1 174 ? -57.49500 11.93400 13.07200 1.000 33.26188 174 LEU C N 1
ATOM 6481 C CA . LEU C 1 174 ? -58.25700 10.88200 13.78600 1.000 33.06186 174 LEU C CA 1
ATOM 6482 C C . LEU C 1 174 ? -57.71500 10.69500 15.20500 1.000 33.51191 174 LEU C C 1
ATOM 6483 O O . LEU C 1 174 ? -56.54300 10.32800 15.32800 1.000 34.16199 174 LEU C O 1
ATOM 6488 N N . TRP C 1 175 ? -58.54200 10.95500 16.21700 1.000 35.61480 175 TRP C N 1
ATOM 6489 C CA . TRP C 1 175 ? -58.17700 10.67600 17.63700 1.000 34.20410 175 TRP C CA 1
ATOM 6490 C C . TRP C 1 175 ? -57.10800 11.63400 18.17200 1.000 35.81219 175 TRP C C 1
ATOM 6491 O O . TRP C 1 175 ? -56.52400 11.33200 19.20700 1.000 40.21008 175 TRP C O 1
ATOM 6502 N N . ARG C 1 176 ? -56.90700 12.75800 17.50500 1.000 30.57472 176 ARG C N 1
ATOM 6503 C CA . ARG C 1 176 ? -56.02600 13.80100 18.05700 1.000 32.45915 176 ARG C CA 1
ATOM 6504 C C . ARG C 1 176 ? -56.81100 14.42000 19.20800 1.000 36.75177 176 ARG C C 1
ATOM 6505 O O . ARG C 1 176 ? -57.94900 14.84100 18.98000 1.000 36.38331 176 ARG C O 1
ATOM 6513 N N . ASN C 1 177 ? -56.22900 14.44700 20.39800 1.000 32.35125 177 ASN C N 1
ATOM 6514 C CA . ASN C 1 177 ? -57.02300 14.93000 21.54800 1.000 34.73048 177 ASN C CA 1
ATOM 6515 C C . ASN C 1 177 ? -56.14700 15.68300 22.54000 1.000 34.65942 177 ASN C C 1
ATOM 6516 O O . ASN C 1 177 ? -55.02300 15.25400 22.75700 1.000 37.73874 177 ASN C O 1
ATOM 6521 N N . THR C 1 178 ? -56.67700 16.77500 23.07400 1.000 42.07610 178 THR C N 1
ATOM 6522 C CA . THR C 1 178 ? -55.98200 17.53400 24.13400 1.000 37.68347 178 THR C CA 1
ATOM 6523 C C . THR C 1 178 ? -56.69600 17.21200 25.44800 1.000 39.38630 178 THR C C 1
ATOM 6524 O O . THR C 1 178 ? -57.92800 17.28400 25.47700 1.000 36.91495 178 THR C O 1
ATOM 6528 N N . ALA C 1 179 ? -55.94200 16.90000 26.49100 1.000 35.89378 179 ALA C N 1
ATOM 6529 C CA . ALA C 1 179 ? -56.53600 16.46700 27.75100 1.000 34.64100 179 ALA C CA 1
ATOM 6530 C C . ALA C 1 179 ? -57.42300 17.55900 28.33900 1.000 36.17802 179 ALA C C 1
ATOM 6531 O O . ALA C 1 179 ? -57.01000 18.71700 28.45500 1.000 34.07251 179 ALA C O 1
ATOM 6533 N N . THR C 1 180 ? -58.65200 17.16700 28.67600 1.000 36.54386 180 THR C N 1
ATOM 6534 C CA . THR C 1 180 ? -59.62600 18.09500 29.28800 1.000 36.23856 180 THR C CA 1
ATOM 6535 C C . THR C 1 180 ? -60.45600 17.30400 30.30400 1.000 30.99582 180 THR C C 1
ATOM 6536 O O . THR C 1 180 ? -60.41700 16.07100 30.27600 1.000 31.39587 180 THR C O 1
ATOM 6540 N N . GLU C 1 181 ? -61.16600 18.01100 31.16900 1.000 42.01293 181 GLU C N 1
ATOM 6541 C CA . GLU C 1 181 ? -62.04500 17.34700 32.16200 1.000 29.60092 181 GLU C CA 1
ATOM 6542 C C . GLU C 1 181 ? -63.42200 17.14200 31.52200 1.000 32.80657 181 GLU C C 1
ATOM 6543 O O . GLU C 1 181 ? -63.89500 18.05500 30.84400 1.000 36.61755 181 GLU C O 1
ATOM 6549 N N . CYS C 1 182 ? -64.02100 15.97500 31.74300 1.000 32.42494 182 CYS C N 1
ATOM 6550 C CA . CYS C 1 182 ? -65.32000 15.65100 31.09500 1.000 39.01257 182 CYS C CA 1
ATOM 6551 C C . CYS C 1 182 ? -66.37600 16.68000 31.48600 1.000 41.10756 182 CYS C C 1
ATOM 6552 O O . CYS C 1 182 ? -66.46500 17.02600 32.66300 1.000 39.29682 182 CYS C O 1
ATOM 6555 N N . GLN C 1 183 ? -67.11200 17.16800 30.49300 1.000 38.93098 183 GLN C N 1
ATOM 6556 C CA . GLN C 1 183 ? -68.17000 18.13800 30.74200 1.000 49.17169 183 GLN C CA 1
ATOM 6557 C C . GLN C 1 183 ? -69.43800 17.39800 31.14000 1.000 34.58573 183 GLN C C 1
ATOM 6558 O O . GLN C 1 183 ? -69.95500 16.58000 30.37100 1.000 34.52782 183 GLN C O 1
ATOM 6564 N N . ILE C 1 184 ? -69.93100 17.67900 32.34400 1.000 34.62784 184 ILE C N 1
ATOM 6565 C CA . ILE C 1 184 ? -71.10400 16.98600 32.85700 1.000 31.57484 184 ILE C CA 1
ATOM 6566 C C . ILE C 1 184 ? -72.31700 17.36700 32.01600 1.000 30.50892 184 ILE C C 1
ATOM 6567 O O . ILE C 1 184 ? -72.65200 18.54800 31.87700 1.000 35.80956 184 ILE C O 1
ATOM 6572 N N . GLU C 1 185 ? -72.98000 16.36200 31.45700 1.000 28.80082 185 GLU C N 1
ATOM 6573 C CA . GLU C 1 185 ? -74.13300 16.57800 30.59700 1.000 36.91758 185 GLU C CA 1
ATOM 6574 C C . GLU C 1 185 ? -75.38800 16.77100 31.43900 1.000 41.42602 185 GLU C C 1
ATOM 6575 O O . GLU C 1 185 ? -75.61900 16.03600 32.40300 1.000 38.24143 185 GLU C O 1
ATOM 6581 N N . GLU C 1 186 ? -76.20100 17.76300 31.06800 1.000 39.96005 186 GLU C N 1
ATOM 6582 C CA . GLU C 1 186 ? -77.49300 18.00900 31.71300 1.000 47.56623 186 GLU C CA 1
ATOM 6583 C C . GLU C 1 186 ? -77.33900 18.13200 33.22900 1.000 44.97381 186 GLU C C 1
ATOM 6584 O O . GLU C 1 186 ? -78.07100 17.51000 34.00200 1.000 37.91770 186 GLU C O 1
ATOM 6590 N N . ALA C 1 187 ? -76.36000 18.94100 33.65300 1.000 40.93912 187 ALA C N 1
ATOM 6591 C CA . ALA C 1 187 ? -75.98800 19.00300 35.06500 1.000 41.66552 187 ALA C CA 1
ATOM 6592 C C . ALA C 1 187 ? -77.14600 19.41100 35.96700 1.000 37.32816 187 ALA C C 1
ATOM 6593 O O . ALA C 1 187 ? -77.14200 19.06800 37.15300 1.000 37.89665 187 ALA C O 1
ATOM 6595 N N . GLU C 1 188 ? -78.13700 20.12900 35.43700 1.000 42.32086 188 GLU C N 1
ATOM 6596 C CA . GLU C 1 188 ? -79.30100 20.49800 36.23100 1.000 42.53668 188 GLU C CA 1
ATOM 6597 C C . GLU C 1 188 ? -80.14200 19.29200 36.62500 1.000 43.35783 188 GLU C C 1
ATOM 6598 O O . GLU C 1 188 ? -80.88700 19.36700 37.60700 1.000 42.52615 188 GLU C O 1
ATOM 6604 N N . GLN C 1 189 ? -80.04500 18.18600 35.88400 1.000 39.27839 189 GLN C N 1
ATOM 6605 C CA . GLN C 1 189 ? -80.78800 16.98600 36.24200 1.000 43.04200 189 GLN C CA 1
ATOM 6606 C C . GLN C 1 189 ? -80.14100 16.21600 37.38300 1.000 37.91244 189 GLN C C 1
ATOM 6607 O O . GLN C 1 189 ? -80.80900 15.39100 38.01400 1.000 33.47770 189 GLN C O 1
ATOM 6613 N N . GLY C 1 190 ? -78.86500 16.46000 37.66000 1.000 34.86997 190 GLY C N 1
ATOM 6614 C CA . GLY C 1 190 ? -78.21300 15.79100 38.76800 1.000 35.95168 190 GLY C CA 1
ATOM 6615 C C . GLY C 1 190 ? -77.96500 14.31500 38.55900 1.000 35.64638 190 GLY C C 1
ATOM 6616 O O . GLY C 1 190 ? -77.87300 13.56700 39.53500 1.000 33.52770 190 GLY C O 1
ATOM 6617 N N . ARG C 1 191 ? -77.84200 13.86900 37.30900 1.000 31.92751 191 ARG C N 1
ATOM 6618 C CA . ARG C 1 191 ? -77.50400 12.47100 37.07200 1.000 26.76374 191 ARG C CA 1
ATOM 6619 C C . ARG C 1 191 ? -76.06800 12.14300 37.46600 1.000 26.25052 191 ARG C C 1
ATOM 6620 O O . ARG C 1 191 ? -75.67500 10.97500 37.41000 1.000 29.08507 191 ARG C O 1
ATOM 6628 N N . HIS C 1 192 ? -75.29100 13.13500 37.88800 1.000 26.42948 192 HIS C N 1
ATOM 6629 C CA . HIS C 1 192 ? -73.93000 12.93100 38.36100 1.000 34.36201 192 HIS C CA 1
ATOM 6630 C C . HIS C 1 192 ? -73.82800 12.91000 39.88100 1.000 31.74065 192 HIS C C 1
ATOM 6631 O O . HIS C 1 192 ? -72.73400 12.68800 40.41100 1.000 33.07765 192 HIS C O 1
ATOM 6638 N N . ASN C 1 193 ? -74.93000 13.13900 40.59300 1.000 34.92261 193 ASN C N 1
ATOM 6639 C CA . ASN C 1 193 ? -74.92100 13.24100 42.04800 1.000 31.85119 193 ASN C CA 1
ATOM 6640 C C . ASN C 1 193 ? -75.32900 11.92000 42.68700 1.000 30.80896 193 ASN C C 1
ATOM 6641 O O . ASN C 1 193 ? -76.26700 11.25900 42.23300 1.000 35.22528 193 ASN C O 1
ATOM 6646 N N . PHE C 1 194 ? -74.63700 11.55400 43.75900 1.000 35.32529 194 PHE C N 1
ATOM 6647 C CA . PHE C 1 194 ? -74.88400 10.29500 44.44300 1.000 29.92201 194 PHE C CA 1
ATOM 6648 C C . PHE C 1 194 ? -75.80200 10.53400 45.62900 1.000 31.89067 194 PHE C C 1
ATOM 6649 O O . PHE C 1 194 ? -75.58900 11.47100 46.40500 1.000 31.19321 194 PHE C O 1
ATOM 6657 N N . ASP C 1 195 ? -76.82100 9.69100 45.75900 1.000 35.08315 195 ASP C N 1
ATOM 6658 C CA . ASP C 1 195 ? -77.73800 9.74500 46.88900 1.000 31.99331 195 ASP C CA 1
ATOM 6659 C C . ASP C 1 195 ? -77.44200 8.56300 47.80200 1.000 35.48583 195 ASP C C 1
ATOM 6660 O O . ASP C 1 195 ? -77.75900 7.41800 47.44100 1.000 35.68586 195 ASP C O 1
ATOM 6665 N N . PRO C 1 196 ? -76.82900 8.78100 48.97200 1.000 35.78587 196 PRO C N 1
ATOM 6666 C CA . PRO C 1 196 ? -76.43800 7.65000 49.83200 1.000 35.73323 196 PRO C CA 1
ATOM 6667 C C . PRO C 1 196 ? -77.59700 6.80700 50.32700 1.000 34.91998 196 PRO C C 1
ATOM 6668 O O . PRO C 1 196 ? -77.37400 5.66200 50.73900 1.000 33.75668 196 PRO C O 1
ATOM 6672 N N . ALA C 1 197 ? -78.82300 7.32500 50.31000 1.000 36.20171 197 ALA C N 1
ATOM 6673 C CA . ALA C 1 197 ? -79.98600 6.56200 50.74000 1.000 33.73826 197 ALA C CA 1
ATOM 6674 C C . ALA C 1 197 ? -80.56300 5.67900 49.64300 1.000 34.79891 197 ALA C C 1
ATOM 6675 O O . ALA C 1 197 ? -81.44200 4.85900 49.93100 1.000 35.66743 197 ALA C O 1
ATOM 6677 N N . ASN C 1 198 ? -80.09600 5.82700 48.40400 1.000 33.18029 198 ASN C N 1
ATOM 6678 C CA . ASN C 1 198 ? -80.62000 5.08100 47.26100 1.000 33.45401 198 ASN C CA 1
ATOM 6679 C C . ASN C 1 198 ? -82.13600 5.19800 47.17300 1.000 30.19836 198 ASN C C 1
ATOM 6680 O O . ASN C 1 198 ? -82.85000 4.20400 47.03400 1.000 31.29323 198 ASN C O 1
ATOM 6685 N N . SER C 1 199 ? -82.62300 6.43400 47.25800 1.000 36.05169 199 SER C N 1
ATOM 6686 C CA . SER C 1 199 ? -84.05600 6.68900 47.18600 1.000 41.00228 199 SER C CA 1
ATOM 6687 C C . SER C 1 199 ? -84.62800 6.15600 45.87900 1.000 41.21547 199 SER C C 1
ATOM 6688 O O . SER C 1 199 ? -84.06500 6.38000 44.80400 1.000 39.09679 199 SER C O 1
ATOM 6691 N N . SER C 1 200 ? -85.75100 5.44200 45.98200 1.000 36.41226 200 SER C N 1
ATOM 6692 C CA . SER C 1 200 ? -86.43500 4.82400 44.84600 1.000 41.47339 200 SER C CA 1
ATOM 6693 C C . SER C 1 200 ? -85.52400 3.90800 44.03300 1.000 42.57616 200 SER C C 1
ATOM 6694 O O . SER C 1 200 ? -85.79400 3.65400 42.85600 1.000 35.80429 200 SER C O 1
ATOM 6697 N N . ASP C 1 201 ? -84.44500 3.40900 44.64400 1.000 37.76242 201 ASP C N 1
ATOM 6698 C CA . ASP C 1 201 ? -83.50800 2.49500 43.98600 1.000 36.88863 201 ASP C CA 1
ATOM 6699 C C . ASP C 1 201 ? -82.86600 3.12000 42.75100 1.000 33.39874 201 ASP C C 1
ATOM 6700 O O . ASP C 1 201 ? -82.51700 2.41500 41.80400 1.000 41.33390 201 ASP C O 1
ATOM 6705 N N . LYS C 1 202 ? -82.69100 4.44400 42.74500 1.000 32.58549 202 LYS C N 1
ATOM 6706 C CA . LYS C 1 202 ? -82.25800 5.12100 41.52500 1.000 37.44133 202 LYS C CA 1
ATOM 6707 C C . LYS C 1 202 ? -80.76500 4.97400 41.26300 1.000 38.41513 202 LYS C C 1
ATOM 6708 O O . LYS C 1 202 ? -80.33500 5.04800 40.10500 1.000 35.90430 202 LYS C O 1
ATOM 6714 N N . MET C 1 203 ? -79.96700 4.77000 42.30700 1.000 32.61180 203 MET C N 1
ATOM 6715 C CA . MET C 1 203 ? -78.51500 4.73600 42.17800 1.000 33.34084 203 MET C CA 1
ATOM 6716 C C . MET C 1 203 ? -78.05700 3.45000 41.49400 1.000 35.28581 203 MET C C 1
ATOM 6717 O O . MET C 1 203 ? -77.48400 2.55600 42.12500 1.000 34.56730 203 MET C O 1
ATOM 6722 N N . LYS C 1 204 ? -78.31000 3.36200 40.19000 1.000 30.04044 204 LYS C N 1
ATOM 6723 C CA . LYS C 1 204 ? -78.01600 2.18700 39.38700 1.000 32.09595 204 LYS C CA 1
ATOM 6724 C C . LYS C 1 204 ? -77.02700 2.55700 38.29000 1.000 40.19166 204 LYS C C 1
ATOM 6725 O O . LYS C 1 204 ? -77.00500 3.69600 37.81400 1.000 39.55211 204 LYS C O 1
ATOM 6731 N N . LEU C 1 205 ? -76.19600 1.58000 37.89000 1.000 36.43068 205 LEU C N 1
ATOM 6732 C CA . LEU C 1 205 ? -75.37900 1.87600 36.72100 1.000 33.32242 205 LEU C CA 1
ATOM 6733 C C . LEU C 1 205 ? -76.08900 1.42000 35.45200 1.000 35.14106 205 LEU C C 1
ATOM 6734 O O . LEU C 1 205 ? -76.80800 0.41600 35.46100 1.000 39.03363 205 LEU C O 1
ATOM 6739 N N . PRO C 1 206 ? -75.91500 2.14500 34.35000 1.000 35.78850 206 PRO C N 1
ATOM 6740 C CA . PRO C 1 206 ? -76.41600 1.65800 33.06200 1.000 39.00204 206 PRO C CA 1
ATOM 6741 C C . PRO C 1 206 ? -75.64500 0.43000 32.60300 1.000 37.88349 206 PRO C C 1
ATOM 6742 O O . PRO C 1 206 ? -74.54800 0.13300 33.07800 1.000 37.02023 206 PRO C O 1
ATOM 6746 N N . LYS C 1 207 ? -76.24100 -0.28700 31.65700 1.000 38.07825 207 LYS C N 1
ATOM 6747 C CA . LYS C 1 207 ? -75.54300 -1.38100 30.99800 1.000 40.02322 207 LYS C CA 1
ATOM 6748 C C . LYS C 1 207 ? -74.53300 -0.79300 30.02100 1.000 39.94163 207 LYS C C 1
ATOM 6749 O O . LYS C 1 207 ? -74.91000 -0.11900 29.05600 1.000 47.18460 207 LYS C O 1
ATOM 6755 N N . PHE C 1 208 ? -73.25300 -1.03300 30.27500 1.000 36.49122 208 PHE C N 1
ATOM 6756 C CA . PHE C 1 208 ? -72.19700 -0.61600 29.36500 1.000 35.75692 208 PHE C CA 1
ATOM 6757 C C . PHE C 1 208 ? -71.70300 -1.81200 28.56500 1.000 31.46956 208 PHE C C 1
ATOM 6758 O O . PHE C 1 208 ? -71.61300 -2.93000 29.08100 1.000 37.99140 208 PHE C O 1
ATOM 6766 N N . ASN C 1 209 ? -71.40100 -1.57200 27.29800 1.000 36.37015 209 ASN C N 1
ATOM 6767 C CA . ASN C 1 209 ? -70.83400 -2.58800 26.42400 1.000 31.33534 209 ASN C CA 1
ATOM 6768 C C . ASN C 1 209 ? -70.11700 -1.84100 25.31100 1.000 38.53620 209 ASN C C 1
ATOM 6769 O O . ASN C 1 209 ? -70.66000 -1.68700 24.21000 1.000 32.52758 209 ASN C O 1
ATOM 6774 N N . PRO C 1 210 ? -68.92100 -1.32600 25.57900 1.000 35.46215 210 PRO C N 1
ATOM 6775 C CA . PRO C 1 210 ? -68.28200 -0.41700 24.62600 1.000 29.02716 210 PRO C CA 1
ATOM 6776 C C . PRO C 1 210 ? -68.01800 -1.10400 23.29700 1.000 29.10349 210 PRO C C 1
ATOM 6777 O O . PRO C 1 210 ? -67.71200 -2.29800 23.24000 1.000 29.97201 210 PRO C O 1
ATOM 6781 N N . VAL C 1 211 ? -68.17300 -0.33900 22.22100 1.000 32.26439 211 VAL C N 1
ATOM 6782 C CA . VAL C 1 211 ? -67.95300 -0.83500 20.87400 1.000 31.11426 211 VAL C CA 1
ATOM 6783 C C . VAL C 1 211 ? -67.14300 0.19300 20.10500 1.000 33.72246 211 VAL C C 1
ATOM 6784 O O . VAL C 1 211 ? -67.14000 1.38700 20.41500 1.000 29.72198 211 VAL C O 1
ATOM 6788 N N . ALA C 1 212 ? -66.45600 -0.29500 19.08400 1.000 29.70619 212 ALA C N 1
ATOM 6789 C CA . ALA C 1 212 ? -65.80100 0.55500 18.10600 1.000 28.83504 212 ALA C CA 1
ATOM 6790 C C . ALA C 1 212 ? -66.68100 0.56300 16.86300 1.000 32.15649 212 ALA C C 1
ATOM 6791 O O . ALA C 1 212 ? -66.91500 -0.49000 16.25800 1.000 30.46944 212 ALA C O 1
ATOM 6793 N N . LYS C 1 213 ? -67.21200 1.73300 16.51900 1.000 30.22468 213 LYS C N 1
ATOM 6794 C CA . LYS C 1 213 ? -68.03700 1.90200 15.32600 1.000 32.59338 213 LYS C CA 1
ATOM 6795 C C . LYS C 1 213 ? -67.16300 2.52800 14.24700 1.000 32.18544 213 LYS C C 1
ATOM 6796 O O . LYS C 1 213 ? -66.81600 3.71000 14.32800 1.000 32.10648 213 LYS C O 1
ATOM 6802 N N . ILE C 1 214 ? -66.80900 1.73300 13.24200 1.000 32.58285 214 ILE C N 1
ATOM 6803 C CA . ILE C 1 214 ? -65.86400 2.12700 12.20300 1.000 35.02525 214 ILE C CA 1
ATOM 6804 C C . ILE C 1 214 ? -66.64100 2.54100 10.96100 1.000 31.26954 214 ILE C C 1
ATOM 6805 O O . ILE C 1 214 ? -67.48000 1.78000 10.46500 1.000 37.55187 214 ILE C O 1
ATOM 6810 N N . GLY C 1 215 ? -66.36100 3.73600 10.45200 1.000 29.60092 215 GLY C N 1
ATOM 6811 C CA . GLY C 1 215 ? -67.05900 4.28100 9.29200 1.000 34.05935 215 GLY C CA 1
ATOM 6812 C C . GLY C 1 215 ? -66.14500 4.40000 8.08400 1.000 30.34048 215 GLY C C 1
ATOM 6813 O O . GLY C 1 215 ? -64.98200 4.79100 8.21100 1.000 30.55366 215 GLY C O 1
ATOM 6814 N N . ILE C 1 216 ? -66.68200 4.06000 6.91300 1.000 30.67999 216 ILE C N 1
ATOM 6815 C CA . ILE C 1 216 ? -65.97500 4.17900 5.63900 1.000 33.58034 216 ILE C CA 1
ATOM 6816 C C . ILE C 1 216 ? -66.92800 4.81900 4.64100 1.000 35.86746 216 ILE C C 1
ATOM 6817 O O . ILE C 1 216 ? -68.02400 4.29900 4.40700 1.000 34.78575 216 ILE C O 1
ATOM 6822 N N . ASN C 1 217 ? -66.51000 5.93600 4.04900 1.000 31.20111 217 ASN C N 1
ATOM 6823 C CA . ASN C 1 217 ? -67.35800 6.72400 3.16400 1.000 32.44600 217 ASN C CA 1
ATOM 6824 C C . ASN C 1 217 ? -66.58600 7.01500 1.88600 1.000 34.27779 217 ASN C C 1
ATOM 6825 O O . ASN C 1 217 ? -65.56000 7.70200 1.92800 1.000 34.56467 217 ASN C O 1
ATOM 6830 N N . CYS C 1 218 ? -67.06300 6.48800 0.75900 1.000 33.20398 218 CYS C N 1
ATOM 6831 C CA . CYS C 1 218 ? -66.45400 6.77100 -0.53700 1.000 33.77773 218 CYS C CA 1
ATOM 6832 C C . CYS C 1 218 ? -67.29400 7.80000 -1.27300 1.000 35.73323 218 CYS C C 1
ATOM 6833 O O . CYS C 1 218 ? -68.52300 7.72100 -1.27300 1.000 37.59135 218 CYS C O 1
ATOM 6836 N N . LYS C 1 219 ? -66.62400 8.76200 -1.90400 1.000 34.38833 219 LYS C N 1
ATOM 6837 C CA . LYS C 1 219 ? -67.28400 9.79500 -2.69300 1.000 31.80645 219 LYS C CA 1
ATOM 6838 C C . LYS C 1 219 ? -66.58500 9.87100 -4.04100 1.000 36.69124 219 LYS C C 1
ATOM 6839 O O . LYS C 1 219 ? -65.36400 10.05200 -4.09600 1.000 32.11964 219 LYS C O 1
ATOM 6845 N N . LYS C 1 220 ? -67.35100 9.73000 -5.12500 1.000 30.02465 220 LYS C N 1
ATOM 6846 C CA . LYS C 1 220 ? -66.73900 9.74900 -6.44900 1.000 29.65356 220 LYS C CA 1
ATOM 6847 C C . LYS C 1 220 ? -66.26800 11.14100 -6.85200 1.000 37.60451 220 LYS C C 1
ATOM 6848 O O . LYS C 1 220 ? -65.42000 11.26000 -7.74200 1.000 34.77522 220 LYS C O 1
ATOM 6854 N N . GLY C 1 221 ? -66.78700 12.18500 -6.22700 1.000 33.00659 221 GLY C N 1
ATOM 6855 C CA . GLY C 1 221 ? -66.43300 13.54100 -6.61600 1.000 37.13077 221 GLY C CA 1
ATOM 6856 C C . GLY C 1 221 ? -67.29900 14.04600 -7.74700 1.000 50.21128 221 GLY C C 1
ATOM 6857 O O . GLY C 1 221 ? -67.76800 13.29000 -8.59100 1.000 43.81052 221 GLY C O 1
ATOM 6858 N N . GLY C 1 222 ? -67.51900 15.36100 -7.76000 1.000 48.77427 222 GLY C N 1
ATOM 6859 C CA . GLY C 1 222 ? -68.35000 15.97500 -8.78100 1.000 59.69400 222 GLY C CA 1
ATOM 6860 C C . GLY C 1 222 ? -69.78400 16.10500 -8.30500 1.000 62.49697 222 GLY C C 1
ATOM 6861 O O . GLY C 1 222 ? -70.23400 17.19700 -7.94300 1.000 68.28450 222 GLY C O 1
ATOM 6862 N N . ASP C 1 223 ? -70.50700 14.98700 -8.28400 1.000 57.21739 223 ASP C N 1
ATOM 6863 C CA . ASP C 1 223 ? -71.81000 14.92900 -7.64200 1.000 53.81172 223 ASP C CA 1
ATOM 6864 C C . ASP C 1 223 ? -71.61600 14.42900 -6.21100 1.000 53.71433 223 ASP C C 1
ATOM 6865 O O . ASP C 1 223 ? -70.50000 14.40800 -5.68500 1.000 51.03507 223 ASP C O 1
ATOM 6870 N N . THR C 1 224 ? -72.70300 14.01500 -5.56000 1.000 50.24287 224 THR C N 1
ATOM 6871 C CA . THR C 1 224 ? -72.64100 13.54100 -4.18400 1.000 45.59494 224 THR C CA 1
ATOM 6872 C C . THR C 1 224 ? -72.69300 12.01600 -4.08300 1.000 39.71266 224 THR C C 1
ATOM 6873 O O . THR C 1 224 ? -72.89200 11.48100 -2.98700 1.000 46.21080 224 THR C O 1
ATOM 6877 N N . ASN C 1 225 ? -72.48600 11.31100 -5.19300 1.000 40.92333 225 ASN C N 1
ATOM 6878 C CA . ASN C 1 225 ? -72.68500 9.87300 -5.24100 1.000 37.75453 225 ASN C CA 1
ATOM 6879 C C . ASN C 1 225 ? -71.50500 9.12900 -4.62100 1.000 33.23820 225 ASN C C 1
ATOM 6880 O O . ASN C 1 225 ? -70.44200 9.69400 -4.34700 1.000 37.57819 225 ASN C O 1
ATOM 6885 N N . ASN C 1 226 ? -71.71300 7.83000 -4.39700 1.000 36.93338 226 ASN C N 1
ATOM 6886 C CA . ASN C 1 226 ? -70.67700 6.95300 -3.86300 1.000 38.98362 226 ASN C CA 1
ATOM 6887 C C . ASN C 1 226 ? -69.75800 6.46700 -4.97800 1.000 34.72522 226 ASN C C 1
ATOM 6888 O O . ASN C 1 226 ? -69.76100 7.03200 -6.07600 1.000 36.55965 226 ASN C O 1
ATOM 6893 N N . CYS C 1 227 ? -68.98300 5.41200 -4.71600 1.000 40.31799 227 CYS C N 1
ATOM 6894 C CA . CYS C 1 227 ? -68.04900 4.86300 -5.69400 1.000 34.37254 227 CYS C CA 1
ATOM 6895 C C . CYS C 1 227 ? -68.49800 3.51300 -6.24500 1.000 34.57520 227 CYS C C 1
ATOM 6896 O O . CYS C 1 227 ? -67.66600 2.71000 -6.67100 1.000 34.64889 227 CYS C O 1
ATOM 6899 N N . ASN C 1 228 ? -69.80400 3.24600 -6.25200 1.000 31.37481 228 ASN C N 1
ATOM 6900 C CA . ASN C 1 228 ? -70.27000 1.96700 -6.77800 1.000 34.98314 228 ASN C CA 1
ATOM 6901 C C . ASN C 1 228 ? -70.00500 1.85800 -8.27800 1.000 33.19609 228 ASN C C 1
ATOM 6902 O O . ASN C 1 228 ? -69.64300 0.78400 -8.77600 1.000 32.38546 228 ASN C O 1
ATOM 6907 N N . ALA C 1 229 ? -70.17500 2.95700 -9.01000 1.000 32.10385 229 ALA C N 1
ATOM 6908 C CA . ALA C 1 229 ? -70.07500 2.94700 -10.46300 1.000 34.25674 229 ALA C CA 1
ATOM 6909 C C . ALA C 1 229 ? -68.91600 3.76900 -11.00200 1.000 39.58633 229 ALA C C 1
ATOM 6910 O O . ALA C 1 229 ? -68.65200 3.71700 -12.21100 1.000 36.07275 229 ALA C O 1
ATOM 6912 N N . ASN C 1 230 ? -68.22100 4.52100 -10.15200 1.000 34.76996 230 ASN C N 1
ATOM 6913 C CA . ASN C 1 230 ? -67.12400 5.37600 -10.57200 1.000 37.41501 230 ASN C CA 1
ATOM 6914 C C . ASN C 1 230 ? -66.05200 5.37500 -9.49400 1.000 41.62078 230 ASN C C 1
ATOM 6915 O O . ASN C 1 230 ? -66.35200 5.29100 -8.30100 1.000 36.80704 230 ASN C O 1
ATOM 6920 N N . ALA C 1 231 ? -64.79700 5.47200 -9.92200 1.000 39.01520 231 ALA C N 1
ATOM 6921 C CA . ALA C 1 231 ? -63.71700 5.61600 -8.96200 1.000 35.36213 231 ALA C CA 1
ATOM 6922 C C . ALA C 1 231 ? -63.67300 7.04700 -8.43100 1.000 37.33079 231 ALA C C 1
ATOM 6923 O O . ALA C 1 231 ? -64.40900 7.93500 -8.87100 1.000 33.04607 231 ALA C O 1
ATOM 6925 N N . MET C 1 232 ? -62.79200 7.26200 -7.46300 1.000 35.14369 232 MET C N 1
ATOM 6926 C CA . MET C 1 232 ? -62.57000 8.58900 -6.91300 1.000 34.01987 232 MET C CA 1
ATOM 6927 C C . MET C 1 232 ? -61.96700 9.46900 -7.99800 1.000 38.78097 232 MET C C 1
ATOM 6928 O O . MET C 1 232 ? -60.83000 9.23400 -8.42500 1.000 36.65176 232 MET C O 1
ATOM 6933 N N . ALA C 1 233 ? -62.71400 10.47200 -8.45600 1.000 30.68526 233 ALA C N 1
ATOM 6934 C CA . ALA C 1 233 ? -62.19400 11.35700 -9.48900 1.000 39.14943 233 ALA C CA 1
ATOM 6935 C C . ALA C 1 233 ? -60.94100 12.07100 -8.99800 1.000 35.78324 233 ALA C C 1
ATOM 6936 O O . ALA C 1 233 ? -60.82000 12.41000 -7.81600 1.000 35.59901 233 ALA C O 1
ATOM 6938 N N . GLN C 1 234 ? -59.99700 12.27600 -9.91600 1.000 37.13603 234 GLN C N 1
ATOM 6939 C CA . GLN C 1 234 ? -58.78000 13.01700 -9.61100 1.000 34.29885 234 GLN C CA 1
ATOM 6940 C C . GLN C 1 234 ? -59.11300 14.35400 -8.96700 1.000 42.44193 234 GLN C C 1
ATOM 6941 O O . GLN C 1 234 ? -59.92900 15.12000 -9.48900 1.000 34.37254 234 GLN C O 1
ATOM 6947 N N . ASN C 1 235 ? -58.49800 14.60300 -7.80500 1.000 36.49385 235 ASN C N 1
ATOM 6948 C CA . ASN C 1 235 ? -58.56700 15.85900 -7.05900 1.000 40.54960 235 ASN C CA 1
ATOM 6949 C C . ASN C 1 235 ? -59.89800 16.09300 -6.34600 1.000 43.25782 235 ASN C C 1
ATOM 6950 O O . ASN C 1 235 ? -59.97000 16.94100 -5.45100 1.000 42.19980 235 ASN C O 1
ATOM 6955 N N . THR C 1 236 ? -60.95200 15.36400 -6.71000 1.000 41.61025 236 THR C N 1
ATOM 6956 C CA . THR C 1 236 ? -62.25400 15.56900 -6.07900 1.000 40.06007 236 THR C CA 1
ATOM 6957 C C . THR C 1 236 ? -62.81700 14.33600 -5.38800 1.000 35.25423 236 THR C C 1
ATOM 6958 O O . THR C 1 236 ? -63.54300 14.48500 -4.40300 1.000 37.14656 236 THR C O 1
ATOM 6962 N N . GLY C 1 237 ? -62.51600 13.13500 -5.87300 1.000 33.60403 237 GLY C N 1
ATOM 6963 C CA . GLY C 1 237 ? -62.96600 11.93800 -5.19100 1.000 30.89318 237 GLY C CA 1
ATOM 6964 C C . GLY C 1 237 ? -62.28800 11.76900 -3.84400 1.000 36.95180 237 GLY C C 1
ATOM 6965 O O . GLY C 1 237 ? -61.12400 12.12600 -3.65300 1.000 35.79377 237 GLY C O 1
ATOM 6966 N N . LYS C 1 238 ? -63.03000 11.20400 -2.89400 1.000 33.19345 238 LYS C N 1
ATOM 6967 C CA . LYS C 1 238 ? -62.57400 11.15900 -1.51500 1.000 29.38510 238 LYS C CA 1
ATOM 6968 C C . LYS C 1 238 ? -62.91100 9.81400 -0.88900 1.000 32.54601 238 LYS C C 1
ATOM 6969 O O . LYS C 1 238 ? -63.91300 9.18300 -1.23000 1.000 32.63549 238 LYS C O 1
ATOM 6975 N N . LEU C 1 239 ? -62.07000 9.39300 0.05200 1.000 37.55450 239 LEU C N 1
ATOM 6976 C CA . LEU C 1 239 ? -62.34000 8.23000 0.88700 1.000 32.13280 239 LEU C CA 1
ATOM 6977 C C . LEU C 1 239 ? -62.07200 8.62900 2.32900 1.000 39.68371 239 LEU C C 1
ATOM 6978 O O . LEU C 1 239 ? -60.94600 9.01500 2.66600 1.000 31.30112 239 LEU C O 1
ATOM 6983 N N . GLN C 1 240 ? -63.09900 8.54400 3.17000 1.000 30.69842 240 GLN C N 1
ATOM 6984 C CA . GLN C 1 240 ? -63.03500 9.02300 4.54400 1.000 34.24095 240 GLN C CA 1
ATOM 6985 C C . GLN C 1 240 ? -63.19200 7.85700 5.50800 1.000 34.93050 240 GLN C C 1
ATOM 6986 O O . GLN C 1 240 ? -64.08000 7.01400 5.34000 1.000 30.45628 240 GLN C O 1
ATOM 6992 N N A PHE C 1 241 ? -62.35800 7.82900 6.54600 0.520 33.74878 241 PHE C N 1
ATOM 6993 N N B PHE C 1 241 ? -62.29400 7.80600 6.48900 0.480 33.77510 241 PHE C N 1
ATOM 6994 C CA A PHE C 1 241 ? -62.33800 6.71400 7.48500 0.520 34.64889 241 PHE C CA 1
ATOM 6995 C CA B PHE C 1 241 ? -62.26300 6.78700 7.52300 0.480 34.70153 241 PHE C CA 1
ATOM 6996 C C A PHE C 1 241 ? -62.21200 7.25000 8.90400 0.520 34.26727 241 PHE C C 1
ATOM 6997 C C B PHE C 1 241 ? -62.38600 7.46500 8.87600 0.480 34.17252 241 PHE C C 1
ATOM 6998 O O A PHE C 1 241 ? -61.29300 8.02000 9.19900 0.520 33.13555 241 PHE C O 1
ATOM 6999 O O B PHE C 1 241 ? -61.80600 8.53100 9.10000 0.480 30.53261 241 PHE C O 1
ATOM 7014 N N . ASP C 1 242 ? -63.13600 6.84700 9.77900 1.000 32.38546 242 ASP C N 1
ATOM 7015 C CA . ASP C 1 242 ? -63.12800 7.28800 11.16400 1.000 34.31201 242 ASP C CA 1
ATOM 7016 C C . ASP C 1 242 ? -63.47900 6.11600 12.06800 1.000 34.42518 242 ASP C C 1
ATOM 7017 O O . ASP C 1 242 ? -63.91000 5.05300 11.61300 1.000 33.41190 242 ASP C O 1
ATOM 7022 N N . VAL C 1 243 ? -63.24300 6.31500 13.36300 1.000 33.24872 243 VAL C N 1
ATOM 7023 C CA . VAL C 1 243 ? -63.57900 5.34700 14.39900 1.000 35.07263 243 VAL C CA 1
ATOM 7024 C C . VAL C 1 243 ? -64.18500 6.12000 15.55900 1.000 34.39097 243 VAL C C 1
ATOM 7025 O O . VAL C 1 243 ? -63.60700 7.11100 16.01500 1.000 32.43284 243 VAL C O 1
ATOM 7029 N N . LYS C 1 244 ? -65.35900 5.69000 16.01300 1.000 31.24585 244 LYS C N 1
ATOM 7030 C CA . LYS C 1 244 ? -66.00000 6.24000 17.19900 1.000 33.75142 244 LYS C CA 1
ATOM 7031 C C . LYS C 1 244 ? -66.21600 5.12100 18.20200 1.000 33.04607 244 LYS C C 1
ATOM 7032 O O . LYS C 1 244 ? -66.71300 4.04800 17.84200 1.000 35.92536 244 LYS C O 1
ATOM 7038 N N . ILE C 1 245 ? -65.83700 5.36600 19.45100 1.000 31.84592 245 ILE C N 1
ATOM 7039 C CA . ILE C 1 245 ? -66.16000 4.46300 20.54600 1.000 30.31942 245 ILE C CA 1
ATOM 7040 C C . ILE C 1 245 ? -67.52600 4.84900 21.08500 1.000 30.71684 245 ILE C C 1
ATOM 7041 O O . ILE C 1 245 ? -67.80000 6.03200 21.31900 1.000 33.51718 245 ILE C O 1
ATOM 7046 N N . GLU C 1 246 ? -68.38800 3.86000 21.27300 1.000 31.17479 246 GLU C N 1
ATOM 7047 C CA . GLU C 1 246 ? -69.69800 4.08300 21.86400 1.000 32.34072 246 GLU C CA 1
ATOM 7048 C C . GLU C 1 246 ? -69.80800 3.26700 23.14300 1.000 34.55677 246 GLU C C 1
ATOM 7049 O O . GLU C 1 246 ? -69.37100 2.11400 23.19200 1.000 34.64889 246 GLU C O 1
ATOM 7055 N N . ALA C 1 247 ? -70.38000 3.87800 24.18300 1.000 32.93816 247 ALA C N 1
ATOM 7056 C CA . ALA C 1 247 ? -70.41100 3.24200 25.49800 1.000 35.13053 247 ALA C CA 1
ATOM 7057 C C . ALA C 1 247 ? -71.32500 2.02200 25.53600 1.000 35.59901 247 ALA C C 1
ATOM 7058 O O . ALA C 1 247 ? -71.12200 1.13700 26.37800 1.000 33.47243 247 ALA C O 1
ATOM 7060 N N . MET C 1 248 ? -72.31900 1.95800 24.64900 1.000 34.36465 248 MET C N 1
ATOM 7061 C CA . MET C 1 248 ? -73.23700 0.83500 24.53100 1.000 36.05432 248 MET C CA 1
ATOM 7062 C C . MET C 1 248 ? -73.41000 0.48900 23.05900 1.000 41.48129 248 MET C C 1
ATOM 7063 O O . MET C 1 248 ? -73.55700 1.38100 22.21900 1.000 42.92883 248 MET C O 1
ATOM 7068 N N . GLY C 1 249 ? -73.38600 -0.80200 22.74700 1.000 35.27002 249 GLY C N 1
ATOM 7069 C CA . GLY C 1 249 ? -73.53400 -1.21300 21.36300 1.000 38.20721 249 GLY C CA 1
ATOM 7070 C C . GLY C 1 249 ? -73.62500 -2.71600 21.24700 1.000 38.38881 249 GLY C C 1
ATOM 7071 O O . GLY C 1 249 ? -73.45500 -3.45300 22.22200 1.000 45.96604 249 GLY C O 1
ATOM 7072 N N . THR C 1 250 ? -73.90200 -3.15600 20.02200 1.000 38.83097 250 THR C N 1
ATOM 7073 C CA . THR C 1 250 ? -73.96600 -4.56300 19.66300 1.000 39.20733 250 THR C CA 1
ATOM 7074 C C . THR C 1 250 ? -73.11000 -4.79100 18.42900 1.000 44.36585 250 THR C C 1
ATOM 7075 O O . THR C 1 250 ? -73.11500 -3.97200 17.50400 1.000 44.11055 250 THR C O 1
ATOM 7079 N N . GLN C 1 251 ? -72.38900 -5.90800 18.40800 1.000 39.15996 251 GLN C N 1
ATOM 7080 C CA . GLN C 1 251 ? -71.52700 -6.20700 17.27300 1.000 44.11055 251 GLN C CA 1
ATOM 7081 C C . GLN C 1 251 ? -72.35100 -6.47800 16.02100 1.000 36.58860 251 GLN C C 1
ATOM 7082 O O . GLN C 1 251 ? -73.42900 -7.07300 16.08100 1.000 41.94187 251 GLN C O 1
ATOM 7088 N N . GLY C 1 252 ? -71.83200 -6.03300 14.88000 1.000 40.69698 252 GLY C N 1
ATOM 7089 C CA . GLY C 1 252 ? -72.49100 -6.25400 13.60800 1.000 38.12562 252 GLY C CA 1
ATOM 7090 C C . GLY C 1 252 ? -71.54100 -6.07700 12.44300 1.000 39.13890 252 GLY C C 1
ATOM 7091 O O . GLY C 1 252 ? -70.67500 -5.19700 12.47000 1.000 36.42016 252 GLY C O 1
ATOM 7092 N N . GLY C 1 253 ? -71.69200 -6.91000 11.41500 1.000 39.92321 253 GLY C N 1
ATOM 7093 C CA . GLY C 1 253 ? -70.85000 -6.81000 10.24200 1.000 36.72809 253 GLY C CA 1
ATOM 7094 C C . GLY C 1 253 ? -71.12400 -5.54900 9.44200 1.000 43.06569 253 GLY C C 1
ATOM 7095 O O . GLY C 1 253 ? -72.06100 -4.79300 9.70500 1.000 39.62844 253 GLY C O 1
ATOM 7096 N N . ASN C 1 254 ? -70.27600 -5.32200 8.43800 1.000 37.30447 254 ASN C N 1
ATOM 7097 C CA . ASN C 1 254 ? -70.43900 -4.16100 7.57200 1.000 40.36273 254 ASN C CA 1
ATOM 7098 C C . ASN C 1 254 ? -71.81200 -4.18200 6.91000 1.000 35.08579 254 ASN C C 1
ATOM 7099 O O . ASN C 1 254 ? -72.38900 -5.24200 6.64900 1.000 36.47016 254 ASN C O 1
ATOM 7104 N N . ASP C 1 255 ? -72.34400 -2.99400 6.64100 1.000 34.95945 255 ASP C N 1
ATOM 7105 C CA . ASP C 1 255 ? -73.64900 -2.84400 6.00200 1.000 42.17348 255 ASP C CA 1
ATOM 7106 C C . ASP C 1 255 ? -73.52200 -2.30100 4.57900 1.000 41.02597 255 ASP C C 1
ATOM 7107 O O . ASP C 1 255 ? -74.36700 -1.53500 4.11300 1.000 44.24215 255 ASP C O 1
ATOM 7112 N N . ALA C 1 256 ? -72.46000 -2.69300 3.86900 1.000 38.00982 256 ALA C N 1
ATOM 7113 C CA . ALA C 1 256 ? -72.31400 -2.28900 2.47300 1.000 40.03375 256 ALA C CA 1
ATOM 7114 C C . ALA C 1 256 ? -73.41800 -2.85200 1.58700 1.000 40.57065 256 ALA C C 1
ATOM 7115 O O . ALA C 1 256 ? -73.65000 -2.32400 0.49500 1.000 43.05779 256 ALA C O 1
ATOM 7117 N N . ALA C 1 257 ? -74.10600 -3.90600 2.03400 1.000 43.82894 257 ALA C N 1
ATOM 7118 C CA . ALA C 1 257 ? -75.17600 -4.48900 1.22900 1.000 45.46071 257 ALA C CA 1
ATOM 7119 C C . ALA C 1 257 ? -76.31500 -3.50500 1.00200 1.000 43.41836 257 ALA C C 1
ATOM 7120 O O . ALA C 1 257 ? -77.04900 -3.62300 0.01400 1.000 46.73455 257 ALA C O 1
ATOM 7122 N N . SER C 1 258 ? -76.48500 -2.53200 1.89700 1.000 40.52328 258 SER C N 1
ATOM 7123 C CA . SER C 1 258 ? -77.55800 -1.55800 1.77700 1.000 43.53943 258 SER C CA 1
ATOM 7124 C C . SER C 1 258 ? -77.07100 -0.15000 1.46000 1.000 43.31835 258 SER C C 1
ATOM 7125 O O . SER C 1 258 ? -77.89500 0.76700 1.37500 1.000 47.49254 258 SER C O 1
ATOM 7128 N N . LYS C 1 259 ? -75.76700 0.05200 1.26400 1.000 43.01042 259 LYS C N 1
ATOM 7129 C CA . LYS C 1 259 ? -75.26100 1.40000 1.02900 1.000 41.47866 259 LYS C CA 1
ATOM 7130 C C . LYS C 1 259 ? -74.36600 1.48700 -0.20100 1.000 41.95503 259 LYS C C 1
ATOM 7131 O O . LYS C 1 259 ? -74.27600 2.54500 -0.83200 1.000 42.49194 259 LYS C O 1
ATOM 7137 N N . TRP C 1 260 ? -73.68400 0.39600 -0.54000 1.000 35.64112 260 TRP C N 1
ATOM 7138 C CA . TRP C 1 260 ? -72.81000 0.36700 -1.70300 1.000 38.77044 260 TRP C CA 1
ATOM 7139 C C . TRP C 1 260 ? -73.33700 -0.55300 -2.79800 1.000 41.21284 260 TRP C C 1
ATOM 7140 O O . TRP C 1 260 ? -72.60400 -0.85200 -3.74600 1.000 42.48404 260 TRP C O 1
ATOM 7151 N N . GLU C 1 261 ? -74.59500 -0.99400 -2.69700 1.000 38.05719 261 GLU C N 1
ATOM 7152 C CA . GLU C 1 261 ? -75.16400 -1.93300 -3.65700 1.000 43.47100 261 GLU C CA 1
ATOM 7153 C C . GLU C 1 261 ? -75.51100 -1.28400 -4.98900 1.000 39.48631 261 GLU C C 1
ATOM 7154 O O . GLU C 1 261 ? -75.78200 -2.00100 -5.95700 1.000 44.42112 261 GLU C O 1
ATOM 7160 N N . SER C 1 262 ? -75.50500 0.04400 -5.06100 1.000 45.48177 262 SER C N 1
ATOM 7161 C CA . SER C 1 262 ? -75.89500 0.75200 -6.27000 1.000 48.78743 262 SER C CA 1
ATOM 7162 C C . SER C 1 262 ? -75.33000 2.16200 -6.20800 1.000 40.04691 262 SER C C 1
ATOM 7163 O O . SER C 1 262 ? -74.94700 2.64700 -5.14200 1.000 41.23916 262 SER C O 1
ATOM 7166 N N . ALA C 1 263 ? -75.27800 2.81100 -7.36800 1.000 41.19704 263 ALA C N 1
ATOM 7167 C CA . ALA C 1 263 ? -74.81200 4.19300 -7.44000 1.000 41.07071 263 ALA C CA 1
ATOM 7168 C C . ALA C 1 263 ? -75.87800 5.11100 -6.85400 1.000 46.53453 263 ALA C C 1
ATOM 7169 O O . ALA C 1 263 ? -76.96500 5.25900 -7.42400 1.000 43.28414 263 ALA C O 1
ATOM 7171 N N . LYS C 1 264 ? -75.56800 5.72900 -5.71800 1.000 41.50498 264 LYS C N 1
ATOM 7172 C CA . LYS C 1 264 ? -76.51400 6.56300 -4.98600 1.000 49.42961 264 LYS C CA 1
ATOM 7173 C C . LYS C 1 264 ? -75.71900 7.51100 -4.09400 1.000 40.13376 264 LYS C C 1
ATOM 7174 O O . LYS C 1 264 ? -74.48800 7.45300 -4.03800 1.000 38.42566 264 LYS C O 1
ATOM 7180 N N . ALA C 1 265 ? -76.43900 8.38000 -3.38400 1.000 42.33929 265 ALA C N 1
ATOM 7181 C CA . ALA C 1 265 ? -75.79600 9.36700 -2.52100 1.000 45.43703 265 ALA C CA 1
ATOM 7182 C C . ALA C 1 265 ? -74.89200 8.68700 -1.49700 1.000 42.60774 265 ALA C C 1
ATOM 7183 O O . ALA C 1 265 ? -75.29200 7.71800 -0.84400 1.000 42.90514 265 ALA C O 1
ATOM 7185 N N . ALA C 1 266 ? -73.66600 9.19900 -1.36800 1.000 35.62796 266 ALA C N 1
ATOM 7186 C CA . ALA C 1 266 ? -72.67300 8.59000 -0.49400 1.000 42.87883 266 ALA C CA 1
ATOM 7187 C C . ALA C 1 266 ? -73.14900 8.57600 0.95000 1.000 41.08651 266 ALA C C 1
ATOM 7188 O O . ALA C 1 266 ? -73.61000 9.59300 1.47700 1.000 42.52352 266 ALA C O 1
ATOM 7190 N N . GLU C 1 267 ? -73.04000 7.40800 1.58400 1.000 45.96867 267 GLU C N 1
ATOM 7191 C CA . GLU C 1 267 ? -73.31300 7.21700 3.00300 1.000 38.97836 267 GLU C CA 1
ATOM 7192 C C . GLU C 1 267 ? -72.20300 6.34300 3.56500 1.000 41.99451 267 GLU C C 1
ATOM 7193 O O . GLU C 1 267 ? -71.77800 5.38400 2.90300 1.000 38.57041 267 GLU C O 1
ATOM 7199 N N . PRO C 1 268 ? -71.72600 6.63000 4.77700 1.000 39.37841 268 PRO C N 1
ATOM 7200 C CA . PRO C 1 268 ? -70.66800 5.79900 5.36000 1.000 37.22288 268 PRO C CA 1
ATOM 7201 C C . PRO C 1 268 ? -71.15500 4.38000 5.61000 1.000 34.61994 268 PRO C C 1
ATOM 7202 O O . PRO C 1 268 ? -72.27500 4.16100 6.07300 1.000 42.61037 268 PRO C O 1
ATOM 7206 N N . VAL C 1 269 ? -70.30500 3.41600 5.28100 1.000 34.75417 269 VAL C N 1
ATOM 7207 C CA . VAL C 1 269 ? -70.50400 2.03600 5.70400 1.000 32.37493 269 VAL C CA 1
ATOM 7208 C C . VAL C 1 269 ? -69.99100 1.90000 7.13200 1.000 38.33618 269 VAL C C 1
ATOM 7209 O O . VAL C 1 269 ? -68.94500 2.45700 7.48200 1.000 37.84927 269 VAL C O 1
ATOM 7213 N N . TYR C 1 270 ? -70.72700 1.17400 7.96900 1.000 33.99618 270 TYR C N 1
ATOM 7214 C CA . TYR C 1 270 ? -70.39500 1.03900 9.38000 1.000 34.18041 270 TYR C CA 1
ATOM 7215 C C . TYR C 1 270 ? -70.09200 -0.40700 9.73900 1.000 32.62760 270 TYR C C 1
ATOM 7216 O O . TYR C 1 270 ? -70.78100 -1.33000 9.29300 1.000 32.44863 270 TYR C O 1
ATOM 7225 N N . ILE C 1 271 ? -69.04400 -0.58600 10.54000 1.000 33.58297 271 ILE C N 1
ATOM 7226 C CA . ILE C 1 271 ? -68.72400 -1.84600 11.19700 1.000 34.00671 271 ILE C CA 1
ATOM 7227 C C . ILE C 1 271 ? -68.68600 -1.57100 12.69200 1.000 30.72737 271 ILE C C 1
ATOM 7228 O O . ILE C 1 271 ? -68.02400 -0.62400 13.13000 1.000 37.27026 271 ILE C O 1
ATOM 7233 N N . THR C 1 272 ? -69.38500 -2.39400 13.47000 1.000 33.00659 272 THR C N 1
ATOM 7234 C CA . THR C 1 272 ? -69.43300 -2.25100 14.92200 1.000 34.39886 272 THR C CA 1
ATOM 7235 C C . THR C 1 272 ? -68.83800 -3.49900 15.55700 1.000 32.30124 272 THR C C 1
ATOM 7236 O O . THR C 1 272 ? -69.37000 -4.60100 15.38200 1.000 32.53811 272 THR C O 1
ATOM 7240 N N . ASN C 1 273 ? -67.73900 -3.32500 16.29200 1.000 34.33833 273 ASN C N 1
ATOM 7241 C CA . ASN C 1 273 ? -67.02900 -4.42300 16.93200 1.000 34.47519 273 ASN C CA 1
ATOM 7242 C C . ASN C 1 273 ? -67.01300 -4.23000 18.44200 1.000 34.96998 273 ASN C C 1
ATOM 7243 O O . ASN C 1 273 ? -66.65100 -3.15300 18.93100 1.000 31.14584 273 ASN C O 1
ATOM 7248 N N . GLU C 1 274 ? -67.39200 -5.28400 19.16800 1.000 31.48272 274 GLU C N 1
ATOM 7249 C CA . GLU C 1 274 ? -67.42600 -5.25500 20.62400 1.000 35.94905 274 GLU C CA 1
ATOM 7250 C C . GLU C 1 274 ? -66.01100 -5.22900 21.18800 1.000 30.91950 274 GLU C C 1
ATOM 7251 O O . GLU C 1 274 ? -65.16300 -6.04000 20.80600 1.000 37.24920 274 GLU C O 1
ATOM 7257 N N . LEU C 1 275 ? -65.76300 -4.30700 22.11400 1.000 32.33019 275 LEU C N 1
ATOM 7258 C CA . LEU C 1 275 ? -64.42500 -4.12200 22.66200 1.000 33.31452 275 LEU C CA 1
ATOM 7259 C C . LEU C 1 275 ? -64.17800 -4.94900 23.91800 1.000 35.16211 275 LEU C C 1
ATOM 7260 O O . LEU C 1 275 ? -63.03500 -5.35200 24.16800 1.000 32.40389 275 LEU C O 1
ATOM 7265 N N . ASN C 1 276 ? -65.22200 -5.21700 24.70200 1.000 34.08040 276 ASN C N 1
ATOM 7266 C CA . ASN C 1 276 ? -65.10900 -5.93900 25.96800 1.000 35.35687 276 ASN C CA 1
ATOM 7267 C C . ASN C 1 276 ? -63.96700 -5.37800 26.81600 1.000 37.80980 276 ASN C C 1
ATOM 7268 O O . ASN C 1 276 ? -63.09500 -6.10000 27.30800 1.000 30.51418 276 ASN C O 1
ATOM 7273 N N . ILE C 1 277 ? -63.96500 -4.05500 26.94900 1.000 36.55438 277 ILE C N 1
ATOM 7274 C CA . ILE C 1 277 ? -63.13900 -3.33800 27.90700 1.000 33.78563 277 ILE C CA 1
ATOM 7275 C C . ILE C 1 277 ? -64.07200 -2.51300 28.78000 1.000 33.05133 277 ILE C C 1
ATOM 7276 O O . ILE C 1 277 ? -65.19200 -2.18100 28.37300 1.000 33.69088 277 ILE C O 1
ATOM 7281 N N . ILE C 1 278 ? -63.62500 -2.24200 30.00900 1.000 29.77725 278 ILE C N 1
ATOM 7282 C CA . ILE C 1 278 ? -64.23100 -1.28000 30.93000 1.000 30.61683 278 ILE C CA 1
ATOM 7283 C C . ILE C 1 278 ? -65.53800 -1.77700 31.54600 1.000 33.74615 278 ILE C C 1
ATOM 7284 O O . ILE C 1 278 ? -65.80100 -1.52700 32.72900 1.000 32.04858 278 ILE C O 1
ATOM 7289 N N . ALA C 1 279 ? -66.34600 -2.51000 30.77700 1.000 31.66169 279 ALA C N 1
ATOM 7290 C CA . ALA C 1 279 ? -67.67100 -2.90400 31.26200 1.000 34.51730 279 ALA C CA 1
ATOM 7291 C C . ALA C 1 279 ? -67.58900 -3.68800 32.57000 1.000 36.39121 279 ALA C C 1
ATOM 7292 O O . ALA C 1 279 ? -68.34700 -3.42500 33.51300 1.000 32.96185 279 ALA C O 1
ATOM 7294 N N . LYS C 1 280 ? -66.67500 -4.65800 32.65100 1.000 33.52507 280 LYS C N 1
ATOM 7295 C CA . LYS C 1 280 ? -66.63500 -5.50300 33.84200 1.000 35.83324 280 LYS C CA 1
ATOM 7296 C C . LYS C 1 280 ? -66.13900 -4.74300 35.06600 1.000 32.61444 280 LYS C C 1
ATOM 7297 O O . LYS C 1 280 ? -66.54700 -5.05200 36.19200 1.000 33.00659 280 LYS C O 1
ATOM 7303 N N . THR C 1 281 ? -65.27300 -3.74800 34.87400 1.000 28.13495 281 THR C N 1
ATOM 7304 C CA . THR C 1 281 ? -64.88500 -2.88800 35.98700 1.000 32.16175 281 THR C CA 1
ATOM 7305 C C . THR C 1 281 ? -66.08700 -2.11300 36.51400 1.000 35.09368 281 THR C C 1
ATOM 7306 O O . THR C 1 281 ? -66.23200 -1.92000 37.72800 1.000 27.52435 281 THR C O 1
ATOM 7310 N N . LEU C 1 282 ? -66.96700 -1.67600 35.61500 1.000 32.45389 282 LEU C N 1
ATOM 7311 C CA . LEU C 1 282 ? -68.14800 -0.93600 36.03800 1.000 28.73502 282 LEU C CA 1
ATOM 7312 C C . LEU C 1 282 ? -69.16400 -1.85700 36.70400 1.000 30.42470 282 LEU C C 1
ATOM 7313 O O . LEU C 1 282 ? -69.74400 -1.49900 37.73500 1.000 32.61970 282 LEU C O 1
ATOM 7318 N N . GLU C 1 283 ? -69.36500 -3.06200 36.16000 1.000 30.56945 283 GLU C N 1
ATOM 7319 C CA . GLU C 1 283 ? -70.22400 -4.03600 36.83100 1.000 35.76481 283 GLU C CA 1
ATOM 7320 C C . GLU C 1 283 ? -69.74300 -4.29200 38.25600 1.000 35.30160 283 GLU C C 1
ATOM 7321 O O . GLU C 1 283 ? -70.54100 -4.29300 39.20100 1.000 30.68789 283 GLU C O 1
ATOM 7327 N N A SER C 1 284 ? -68.43500 -4.51200 38.42300 0.680 31.24848 284 SER C N 1
ATOM 7328 N N B SER C 1 284 ? -68.43500 -4.49500 38.43500 0.320 30.80633 284 SER C N 1
ATOM 7329 C CA A SER C 1 284 ? -67.87200 -4.72600 39.75300 0.680 33.01448 284 SER C CA 1
ATOM 7330 C CA B SER C 1 284 ? -67.90600 -4.73700 39.77600 0.320 36.07801 284 SER C CA 1
ATOM 7331 C C A SER C 1 284 ? -68.09400 -3.51800 40.65200 0.680 29.39300 284 SER C C 1
ATOM 7332 C C B SER C 1 284 ? -68.07500 -3.51400 40.67000 0.320 32.68287 284 SER C C 1
ATOM 7333 O O A SER C 1 284 ? -68.40400 -3.66700 41.83900 0.680 31.67222 284 SER C O 1
ATOM 7334 O O B SER C 1 284 ? -68.33000 -3.64800 41.87200 0.320 30.41680 284 SER C O 1
ATOM 7339 N N . ALA C 1 285 ? -67.93400 -2.31200 40.10500 1.000 23.64757 285 ALA C N 1
ATOM 7340 C CA . ALA C 1 285 ? -68.12900 -1.10500 40.90000 1.000 28.51131 285 ALA C CA 1
ATOM 7341 C C . ALA C 1 285 ? -69.57700 -0.96600 41.35800 1.000 33.64351 285 ALA C C 1
ATOM 7342 O O . ALA C 1 285 ? -69.83700 -0.56000 42.49700 1.000 25.65834 285 ALA C O 1
ATOM 7344 N N . GLY C 1 286 ? -70.53500 -1.27600 40.48200 1.000 32.68023 286 GLY C N 1
ATOM 7345 C CA . GLY C 1 286 ? -71.93100 -1.21100 40.89100 1.000 30.04308 286 GLY C CA 1
ATOM 7346 C C . GLY C 1 286 ? -72.24800 -2.16900 42.02200 1.000 31.80381 286 GLY C C 1
ATOM 7347 O O . GLY C 1 286 ? -72.96900 -1.82300 42.96200 1.000 31.67222 286 GLY C O 1
ATOM 7348 N N . VAL C 1 287 ? -71.71700 -3.39000 41.94600 1.000 32.31440 287 VAL C N 1
ATOM 7349 C CA . VAL C 1 287 ? -71.93900 -4.36600 43.00800 1.000 35.46741 287 VAL C CA 1
ATOM 7350 C C . VAL C 1 287 ? -71.30100 -3.89100 44.30800 1.000 33.22767 287 VAL C C 1
ATOM 7351 O O . VAL C 1 287 ? -71.88600 -4.02200 45.39200 1.000 33.74615 287 VAL C O 1
ATOM 7355 N N . ALA C 1 288 ? -70.10500 -3.30500 44.21600 1.000 30.54840 288 ALA C N 1
ATOM 7356 C CA . ALA C 1 288 ? -69.40500 -2.84100 45.40900 1.000 35.10684 288 ALA C CA 1
ATOM 7357 C C . ALA C 1 288 ? -70.11100 -1.64400 46.03400 1.000 32.80393 288 ALA C C 1
ATOM 7358 O O . ALA C 1 288 ? -70.19400 -1.53500 47.26400 1.000 28.22707 288 ALA C O 1
ATOM 7360 N N . ASN C 1 289 ? -70.62500 -0.73700 45.20200 1.000 32.02226 289 ASN C N 1
ATOM 7361 C CA . ASN C 1 289 ? -71.35500 0.41100 45.72800 1.000 31.50904 289 ASN C CA 1
ATOM 7362 C C . ASN C 1 289 ? -72.59700 -0.03800 46.48900 1.000 33.88827 289 ASN C C 1
ATOM 7363 O O . ASN C 1 289 ? -72.97500 0.57200 47.49600 1.000 30.74316 289 ASN C O 1
ATOM 7368 N N . GLN C 1 290 ? -73.23300 -1.12100 46.03200 1.000 30.09045 290 GLN C N 1
ATOM 7369 C CA . GLN C 1 290 ? -74.42300 -1.62100 46.72000 1.000 33.65404 290 GLN C CA 1
ATOM 7370 C C . GLN C 1 290 ? -74.06300 -2.25600 48.05700 1.000 30.88002 290 GLN C C 1
ATOM 7371 O O . GLN C 1 290 ? -74.82100 -2.15000 49.03100 1.000 25.37673 290 GLN C O 1
ATOM 7377 N N . ALA C 1 291 ? -72.90800 -2.89200 48.11500 1.000 39.30998 291 ALA C N 1
ATOM 7378 C CA . ALA C 1 291 ? -72.44400 -3.47100 49.39400 1.000 33.55402 291 ALA C CA 1
ATOM 7379 C C . ALA C 1 291 ? -72.12700 -2.34200 50.37300 1.000 31.69591 291 ALA C C 1
ATOM 7380 O O . ALA C 1 291 ? -72.47000 -2.45200 51.54700 1.000 31.39324 291 ALA C O 1
ATOM 7382 N N . LEU C 1 292 ? -71.51300 -1.27600 49.87800 1.000 28.21128 292 LEU C N 1
ATOM 7383 C CA . LEU C 1 292 ? -71.11700 -0.15300 50.75700 1.000 29.90095 292 LEU C CA 1
ATOM 7384 C C . LEU C 1 292 ? -72.35900 0.59600 51.23600 1.000 32.67760 292 LEU C C 1
ATOM 7385 O O . LEU C 1 292 ? -72.42600 0.93200 52.41800 1.000 28.76924 292 LEU C O 1
ATOM 7390 N N . GLN C 1 293 ? -73.28800 0.86200 50.32200 1.000 29.25614 293 GLN C N 1
ATOM 7391 C CA . GLN C 1 293 ? -74.51600 1.59200 50.70000 1.000 30.77211 293 GLN C CA 1
ATOM 7392 C C . GLN C 1 293 ? -75.20200 0.84500 51.84100 1.000 26.30579 293 GLN C C 1
ATOM 7393 O O . GLN C 1 293 ? -75.62500 1.49300 52.78400 1.000 32.25387 293 GLN C O 1
ATOM 7399 N N . ASN C 1 294 ? -75.28100 -0.47300 51.72700 1.000 27.63226 294 ASN C N 1
ATOM 7400 C CA . ASN C 1 294 ? -76.02500 -1.23500 52.72200 1.000 35.74639 294 ASN C CA 1
ATOM 7401 C C . ASN C 1 294 ? -75.38000 -1.11700 54.09900 1.000 35.23580 294 ASN C C 1
ATOM 7402 O O . ASN C 1 294 ? -76.07600 -1.00800 55.11500 1.000 35.43056 294 ASN C O 1
ATOM 7407 N N . GLU C 1 295 ? -74.05700 -1.10300 54.15600 1.000 32.15386 295 GLU C N 1
ATOM 7408 C CA . GLU C 1 295 ? -73.36400 -0.98600 55.46200 1.000 38.30986 295 GLU C CA 1
ATOM 7409 C C . GLU C 1 295 ? -73.35700 0.46600 55.94800 1.000 35.52531 295 GLU C C 1
ATOM 7410 O O . GLU C 1 295 ? -73.57500 0.66700 57.14100 1.000 39.51790 295 GLU C O 1
ATOM 7416 N N . PHE C 1 296 ? -73.18100 1.43500 55.05900 1.000 32.03542 296 PHE C N 1
ATOM 7417 C CA . PHE C 1 296 ? -73.02300 2.85000 55.48000 1.000 35.74639 296 PHE C CA 1
ATOM 7418 C C . PHE C 1 296 ? -74.34000 3.62100 55.62700 1.000 34.38307 296 PHE C C 1
ATOM 7419 O O . PHE C 1 296 ? -74.28500 4.77700 56.03800 1.000 35.72797 296 PHE C O 1
ATOM 7427 N N . LYS C 1 297 ? -75.47200 3.01700 55.29100 1.000 42.41561 297 LYS C N 1
ATOM 7428 C CA . LYS C 1 297 ? -76.75300 3.76800 55.33100 1.000 43.07885 297 LYS C CA 1
ATOM 7429 C C . LYS C 1 297 ? -77.12000 4.09300 56.77900 1.000 44.08950 297 LYS C C 1
ATOM 7430 O O . LYS C 1 297 ? -77.98800 4.94400 56.97800 1.000 44.84485 297 LYS C O 1
ATOM 7436 N N . GLN C 1 298 ? -76.42700 3.49000 57.73500 1.000 44.34479 298 GLN C N 1
ATOM 7437 C CA . GLN C 1 298 ? -76.80600 3.63800 59.13200 1.000 45.38702 298 GLN C CA 1
ATOM 7438 C C . GLN C 1 298 ? -75.61000 3.26900 60.00100 1.000 45.35807 298 GLN C C 1
ATOM 7439 O O . GLN C 1 298 ? -74.80300 2.41700 59.63000 1.000 44.75800 298 GLN C O 1
ATOM 7445 N N . ASN C 1 299 ? -75.49600 3.93500 61.14900 1.000 46.04499 299 ASN C N 1
ATOM 7446 C CA . ASN C 1 299 ? -74.55500 3.52000 62.18100 1.000 46.29766 299 ASN C CA 1
ATOM 7447 C C . ASN C 1 299 ? -75.04700 4.05600 63.51700 1.000 49.05851 299 ASN C C 1
ATOM 7448 O O . ASN C 1 299 ? -75.82500 5.01200 63.57200 1.000 49.66648 299 ASN C O 1
ATOM 7453 N N . SER C 1 300 ? -74.59100 3.41600 64.59400 1.000 47.99260 300 SER C N 1
ATOM 7454 C CA . SER C 1 300 ? -75.05800 3.71700 65.94100 1.000 54.38810 300 SER C CA 1
ATOM 7455 C C . SER C 1 300 ? -74.04000 4.49300 66.77100 1.000 49.34539 300 SER C C 1
ATOM 7456 O O . SER C 1 300 ? -74.24000 4.64800 67.97900 1.000 50.35341 300 SER C O 1
ATOM 7459 N N . CYS C 1 301 ? -72.95400 4.97400 66.16400 1.000 48.43475 301 CYS C N 1
ATOM 7460 C CA . CYS C 1 301 ? -71.96300 5.75400 66.90200 1.000 48.59530 301 CYS C CA 1
ATOM 7461 C C . CYS C 1 301 ? -72.58400 7.06900 67.36400 1.000 50.61396 301 CYS C C 1
ATOM 7462 O O . CYS C 1 301 ? -73.06000 7.86400 66.54600 1.000 52.72737 301 CYS C O 1
ATOM 7465 N N . ALA C 1 302 ? -72.59100 7.29200 68.67300 1.000 50.31393 302 ALA C N 1
ATOM 7466 C CA . ALA C 1 302 ? -73.21800 8.46700 69.25600 1.000 51.62724 302 ALA C CA 1
ATOM 7467 C C . ALA C 1 302 ? -72.25800 9.64900 69.26300 1.000 53.22217 302 ALA C C 1
ATOM 7468 O O . ALA C 1 302 ? -71.03600 9.48500 69.32200 1.000 50.40604 302 ALA C O 1
ATOM 7470 N N . GLU C 1 303 ? -72.82600 10.84700 69.19400 1.000 51.18772 303 GLU C N 1
ATOM 7471 C CA . GLU C 1 303 ? -72.01200 12.05200 69.28700 1.000 51.18245 303 GLU C CA 1
ATOM 7472 C C . GLU C 1 303 ? -71.65000 12.30800 70.74500 1.000 52.20100 303 GLU C C 1
ATOM 7473 O O . GLU C 1 303 ? -72.54300 12.34700 71.59800 1.000 53.26954 303 GLU C O 1
ATOM 7479 N N . PRO C 1 304 ? -70.36500 12.46700 71.06900 1.000 52.00624 304 PRO C N 1
ATOM 7480 C CA . PRO C 1 304 ? -69.98600 12.73400 72.46000 1.000 54.66445 304 PRO C CA 1
ATOM 7481 C C . PRO C 1 304 ? -70.66400 13.99100 72.97800 1.000 57.73061 304 PRO C C 1
ATOM 7482 O O . PRO C 1 304 ? -70.77600 14.99600 72.27200 1.000 58.93338 304 PRO C O 1
ATOM 7486 N N . SER C 1 305 ? -71.13200 13.91600 74.22100 1.000 55.27768 305 SER C N 1
ATOM 7487 C CA . SER C 1 305 ? -71.84100 15.02500 74.83300 1.000 56.31991 305 SER C CA 1
ATOM 7488 C C . SER C 1 305 ? -71.58200 15.02300 76.33000 1.000 57.57532 305 SER C C 1
ATOM 7489 O O . SER C 1 305 ? -71.23800 13.99800 76.92300 1.000 57.78061 305 SER C O 1
ATOM 7492 N N . GLU C 1 306 ? -71.78000 16.18500 76.94300 1.000 58.47017 306 GLU C N 1
ATOM 7493 C CA . GLU C 1 306 ? -71.67200 16.28300 78.42200 1.000 60.91520 306 GLU C CA 1
ATOM 7494 C C . GLU C 1 306 ? -73.05200 16.61700 79.00100 1.000 67.72128 306 GLU C C 1
ATOM 7495 O O . GLU C 1 306 ? -73.11000 17.09700 80.13400 1.000 62.23378 306 GLU C O 1
ATOM 7501 N N . GLU C 1 307 ? -74.12500 16.37700 78.24100 1.000 66.87644 307 GLU C N 1
ATOM 7502 C CA . GLU C 1 307 ? -75.49000 16.75000 78.69400 1.000 61.68898 307 GLU C CA 1
ATOM 7503 C C . GLU C 1 307 ? -76.14200 15.59500 79.44700 1.000 62.35748 307 GLU C C 1
ATOM 7504 O O . GLU C 1 307 ? -76.03900 14.45400 78.98900 1.000 61.64950 307 GLU C O 1
ATOM 7510 N N . TYR C 1 308 ? -76.83800 15.91200 80.54100 1.000 63.77344 308 TYR C N 1
ATOM 7511 C CA . TYR C 1 308 ? -77.49000 14.86200 81.36100 1.000 64.55774 308 TYR C CA 1
ATOM 7512 C C . TYR C 1 308 ? -78.47400 14.09900 80.47700 1.000 64.01557 308 TYR C C 1
ATOM 7513 O O . TYR C 1 308 ? -78.57000 12.87600 80.60900 1.000 64.01031 308 TYR C O 1
ATOM 7522 N N . SER C 1 309 ? -79.16400 14.82000 79.59900 1.000 64.69197 309 SER C N 1
ATOM 7523 C CA . SER C 1 309 ? -80.13800 14.19800 78.66900 1.000 75.76435 309 SER C CA 1
ATOM 7524 C C . SER C 1 309 ? -79.47900 13.01600 77.96900 1.000 71.56384 309 SER C C 1
ATOM 7525 O O . SER C 1 309 ? -80.07400 11.92000 77.94800 1.000 66.28163 309 SER C O 1
ATOM 7528 N N . ASP C 1 310 ? -78.26700 13.23600 77.46900 1.000 62.23115 310 ASP C N 1
ATOM 7529 C CA . ASP C 1 310 ? -77.56200 12.18000 76.70600 1.000 59.96772 310 ASP C CA 1
ATOM 7530 C C . ASP C 1 310 ? -77.16700 11.01900 77.62600 1.000 68.70297 310 ASP C C 1
ATOM 7531 O O . ASP C 1 310 ? -77.02700 9.89600 77.11800 1.000 73.11929 310 ASP C O 1
ATOM 7536 N N . PHE C 1 311 ? -77.02200 11.26700 78.92700 1.000 61.40736 311 PHE C N 1
ATOM 7537 C CA . PHE C 1 311 ? -76.73700 10.16000 79.87400 1.000 62.53118 311 PHE C CA 1
ATOM 7538 C C . PHE C 1 311 ? -78.04800 9.53200 80.36300 1.000 62.98913 311 PHE C C 1
ATOM 7539 O O . PHE C 1 311 ? -78.09600 8.30200 80.51000 1.000 65.23940 311 PHE C O 1
ATOM 7547 N N . SER C 1 312 ? -79.09900 10.33100 80.54500 1.000 63.65500 312 SER C N 1
ATOM 7548 C CA . SER C 1 312 ? -80.42500 9.77800 80.95200 1.000 73.61409 312 SER C CA 1
ATOM 7549 C C . SER C 1 312 ? -80.85200 8.62300 80.03900 1.000 73.34827 312 SER C C 1
ATOM 7550 O O . SER C 1 312 ? -81.44300 7.65600 80.55100 1.000 80.93076 312 SER C O 1
ATOM 7553 N N . ASN C 1 313 ? -80.56100 8.71300 78.74400 1.000 62.48644 313 ASN C N 1
ATOM 7554 C CA . ASN C 1 313 ? -81.03500 7.68400 77.78600 1.000 61.74161 313 ASN C CA 1
ATOM 7555 C C . ASN C 1 313 ? -80.34200 6.34100 78.00200 1.000 73.69831 313 ASN C C 1
ATOM 7556 O O . ASN C 1 313 ? -80.77300 5.36200 77.37600 1.000 65.32625 313 ASN C O 1
ATOM 7561 N N . SER C 1 314 ? -79.32600 6.28700 78.86700 1.000 65.31309 314 SER C N 1
ATOM 7562 C CA . SER C 1 314 ? -78.56900 5.01700 78.99800 1.000 61.48632 314 SER C CA 1
ATOM 7563 C C . SER C 1 314 ? -79.08900 4.15200 80.14200 1.000 64.12085 314 SER C C 1
ATOM 7564 O O . SER C 1 314 ? -79.28800 4.68200 81.23500 1.000 66.74221 314 SER C O 1
ATOM 7567 N N . GLY C 1 315 ? -79.24800 2.85600 79.88500 1.000 62.58119 315 GLY C N 1
ATOM 7568 C CA . GLY C 1 315 ? -79.61900 1.91100 80.95000 1.000 68.17660 315 GLY C CA 1
ATOM 7569 C C . GLY C 1 315 ? -78.37200 1.53300 81.72500 1.000 63.96556 315 GLY C C 1
ATOM 7570 O O . GLY C 1 315 ? -78.49400 1.14400 82.88900 1.000 65.17624 315 GLY C O 1
ATOM 7571 N N . ASP C 1 316 ? -77.20400 1.65600 81.09100 1.000 63.16020 316 ASP C N 1
ATOM 7572 C CA . ASP C 1 316 ? -75.93300 1.41800 81.81500 1.000 63.09441 316 ASP C CA 1
ATOM 7573 C C . ASP C 1 316 ? -75.80600 2.49200 82.89600 1.000 64.04189 316 ASP C C 1
ATOM 7574 O O . ASP C 1 316 ? -75.49900 2.13100 84.03900 1.000 65.00779 316 ASP C O 1
ATOM 7579 N N . PHE C 1 317 ? -76.04200 3.74900 82.53700 1.000 63.82607 317 PHE C N 1
ATOM 7580 C CA . PHE C 1 317 ? -75.95400 4.86800 83.49900 1.000 64.76303 317 PHE C CA 1
ATOM 7581 C C . PHE C 1 317 ? -76.88600 4.59100 84.67400 1.000 66.32111 317 PHE C C 1
ATOM 7582 O O . PHE C 1 317 ? -76.45200 4.65500 85.83400 1.000 67.33439 317 PHE C O 1
ATOM 7590 N N . SER C 1 318 ? -78.12900 4.24100 84.36700 1.000 66.56588 318 SER C N 1
ATOM 7591 C CA . SER C 1 318 ? -79.13500 4.05900 85.43800 1.000 68.06342 318 SER C CA 1
ATOM 7592 C C . SER C 1 318 ? -78.82300 2.82100 86.28100 1.000 68.76351 318 SER C C 1
ATOM 7593 O O . SER C 1 318 ? -78.93700 2.91800 87.50300 1.000 70.08998 318 SER C O 1
ATOM 7596 N N . ARG C 1 319 ? -78.45700 1.70800 85.64400 1.000 67.93709 319 ARG C N 1
ATOM 7597 C CA . ARG C 1 319 ? -78.12500 0.46600 86.38800 1.000 68.58980 319 ARG C CA 1
ATOM 7598 C C . ARG C 1 319 ? -76.98000 0.78100 87.34600 1.000 69.06618 319 ARG C C 1
ATOM 7599 O O . ARG C 1 319 ? -77.04300 0.34500 88.50000 1.000 70.28474 319 ARG C O 1
ATOM 7607 N N . GLN C 1 320 ? -76.00300 1.55300 86.87700 1.000 68.15554 320 GLN C N 1
ATOM 7608 C CA . GLN C 1 320 ? -74.82400 1.88900 87.71200 1.000 68.58717 320 GLN C CA 1
ATOM 7609 C C . GLN C 1 320 ? -75.26700 2.74000 88.90300 1.000 71.80861 320 GLN C C 1
ATOM 7610 O O . GLN C 1 320 ? -74.70100 2.55200 89.97800 1.000 70.95588 320 GLN C O 1
ATOM 7616 N N . ILE C 1 321 ? -76.21700 3.65500 88.71000 1.000 70.21368 321 ILE C N 1
ATOM 7617 C CA . ILE C 1 321 ? -76.58200 4.55600 89.84200 1.000 71.58753 321 ILE C CA 1
ATOM 7618 C C . ILE C 1 321 ? -77.19000 3.71200 90.96500 1.000 73.04823 321 ILE C C 1
ATOM 7619 O O . ILE C 1 321 ? -76.76100 3.85400 92.11800 1.000 74.19047 321 ILE C O 1
ATOM 7624 N N . ILE C 1 322 ? -78.12900 2.83700 90.62300 1.000 73.08245 322 ILE C N 1
ATOM 7625 C CA . ILE C 1 322 ? -78.69400 1.91500 91.64800 1.000 76.93817 322 ILE C CA 1
ATOM 7626 C C . ILE C 1 322 ? -77.53200 1.10200 92.23200 1.000 80.59914 322 ILE C C 1
ATOM 7627 O O . ILE C 1 322 ? -77.49800 0.90400 93.44900 1.000 75.97753 322 ILE C O 1
ATOM 7632 N N . ARG C 1 323 ? -76.58100 0.69600 91.39100 1.000 73.32721 323 ARG C N 1
ATOM 7633 C CA . ARG C 1 323 ? -75.41600 -0.09400 91.86900 1.000 75.33272 323 ARG C CA 1
ATOM 7634 C C . ARG C 1 323 ? -74.51400 0.75100 92.77300 1.000 74.19047 323 ARG C C 1
ATOM 7635 O O . ARG C 1 323 ? -73.90900 0.16400 93.67500 1.000 75.14848 323 ARG C O 1
ATOM 7643 N N . SER C 1 324 ? -74.46000 2.06100 92.56900 1.000 73.80359 324 SER C N 1
ATOM 7644 C CA . SER C 1 324 ? -73.49600 2.90300 93.31400 1.000 74.30628 324 SER C CA 1
ATOM 7645 C C . SER C 1 324 ? -74.12300 3.63200 94.49900 1.000 75.90121 324 SER C C 1
ATOM 7646 O O . SER C 1 324 ? -73.36900 3.93300 95.43300 1.000 76.70657 324 SER C O 1
ATOM 7649 N N . TYR C 1 325 ? -75.42700 3.93400 94.45900 1.000 76.42495 325 TYR C N 1
ATOM 7650 C CA . TYR C 1 325 ? -76.02000 4.78100 95.53500 1.000 77.91197 325 TYR C CA 1
ATOM 7651 C C . TYR C 1 325 ? -77.07800 4.03300 96.35200 1.000 79.22792 325 TYR C C 1
ATOM 7652 O O . TYR C 1 325 ? -77.37800 4.46700 97.46600 1.000 81.18868 325 TYR C O 1
ATOM 7661 N N . SER C 1 326 ? -77.60700 2.94200 95.82000 1.000 78.60679 326 SER C N 1
ATOM 7662 C CA . SER C 1 326 ? -78.55900 2.12000 96.59800 1.000 82.17827 326 SER C CA 1
ATOM 7663 C C . SER C 1 326 ? -77.79400 1.15600 97.50000 1.000 80.38595 326 SER C C 1
ATOM 7664 O O . SER C 1 326 ? -76.56600 1.18200 97.49900 1.000 84.59435 326 SER C O 1
ATOM 7667 N N . ASN C 1 327 ? -78.52600 0.32500 98.22100 1.000 99.06714 327 ASN C N 1
ATOM 7668 C CA . ASN C 1 327 ? -77.90300 -0.69200 99.09300 1.000 96.66422 327 ASN C CA 1
ATOM 7669 C C . ASN C 1 327 ? -77.79300 -1.97500 98.28200 1.000 99.16715 327 ASN C C 1
ATOM 7670 O O . ASN C 1 327 ? -77.07700 -2.89200 98.72300 1.000 98.51708 327 ASN C O 1
ATOM 7675 N N . ASN C 1 328 ? -78.49800 -2.03200 97.14900 1.000 83.70740 328 ASN C N 1
ATOM 7676 C CA . ASN C 1 328 ? -78.38200 -3.21700 96.26500 1.000 80.75179 328 ASN C CA 1
ATOM 7677 C C . ASN C 1 328 ? -77.15800 -2.99100 95.38000 1.000 76.56707 328 ASN C C 1
ATOM 7678 O O . ASN C 1 328 ? -77.32800 -2.65600 94.20300 1.000 75.00110 328 ASN C O 1
ATOM 7683 N N . LYS C 1 329 ? -75.97000 -3.13900 95.96300 1.000 75.44326 329 LYS C N 1
ATOM 7684 C CA . LYS C 1 329 ? -74.72000 -2.91600 95.20000 1.000 73.13772 329 LYS C CA 1
ATOM 7685 C C . LYS C 1 329 ? -74.71000 -3.87100 94.01000 1.000 71.62175 329 LYS C C 1
ATOM 7686 O O . LYS C 1 329 ? -74.08300 -3.53700 93.00900 1.000 83.54686 329 LYS C O 1
ATOM 7692 N N . ASP C 1 330 ? -75.36800 -5.01400 94.14200 1.000 72.17444 330 ASP C N 1
ATOM 7693 C CA . ASP C 1 330 ? -75.40000 -6.01800 93.05000 1.000 79.05158 330 ASP C CA 1
ATOM 7694 C C . ASP C 1 330 ? -76.65400 -5.82600 92.18700 1.000 73.22983 330 ASP C C 1
ATOM 7695 O O . ASP C 1 330 ? -77.20500 -6.83100 91.73200 1.000 71.16643 330 ASP C O 1
ATOM 7700 N N . ASN C 1 331 ? -77.04800 -4.57800 91.95600 1.000 71.78755 331 ASN C N 1
ATOM 7701 C CA . ASN C 1 331 ? -78.25100 -4.29600 91.13500 1.000 72.28761 331 ASN C CA 1
ATOM 7702 C C . ASN C 1 331 ? -77.99400 -4.65100 89.66700 1.000 70.27158 331 ASN C C 1
ATOM 7703 O O . ASN C 1 331 ? -76.90400 -4.36900 89.17500 1.000 70.20842 331 ASN C O 1
ATOM 7708 N N . GLU C 1 332 ? -78.98800 -5.22600 88.99600 1.000 70.56372 332 GLU C N 1
ATOM 7709 C CA . GLU C 1 332 ? -78.84900 -5.55800 87.55800 1.000 68.92142 332 GLU C CA 1
ATOM 7710 C C . GLU C 1 332 ? -80.03800 -4.96500 86.80500 1.000 71.32960 332 GLU C C 1
ATOM 7711 O O . GLU C 1 332 ? -80.21900 -5.32000 85.62900 1.000 68.27924 332 GLU C O 1
ATOM 7717 N N . LYS C 1 333 ? -80.79300 -4.08300 87.46100 1.000 71.32171 333 LYS C N 1
ATOM 7718 C CA . LYS C 1 333 ? -82.00800 -3.49200 86.85400 1.000 72.07969 333 LYS C CA 1
ATOM 7719 C C . LYS C 1 333 ? -81.68300 -2.08300 86.37900 1.000 71.31118 333 LYS C C 1
ATOM 7720 O O . LYS C 1 333 ? -80.95600 -1.38300 87.08500 1.000 71.28486 333 LYS C O 1
ATOM 7726 N N . GLU C 1 334 ? -82.23000 -1.70700 85.22400 1.000 70.74532 334 GLU C N 1
ATOM 7727 C CA . GLU C 1 334 ? -81.97900 -0.36000 84.65300 1.000 73.17983 334 GLU C CA 1
ATOM 7728 C C . GLU C 1 334 ? -82.84900 0.66500 85.37900 1.000 72.06654 334 GLU C C 1
ATOM 7729 O O . GLU C 1 334 ? -82.59900 1.85600 85.23200 1.000 71.83493 334 GLU C O 1
ATOM 7735 N N . THR C 1 335 ? -83.85300 0.19600 86.11800 1.000 75.25902 335 THR C N 1
ATOM 7736 C CA . THR C 1 335 ? -84.70700 1.12200 86.90500 1.000 75.99069 335 THR C CA 1
ATOM 7737 C C . THR C 1 335 ? -85.21800 0.46400 88.18600 1.000 80.76231 335 THR C C 1
ATOM 7738 O O . THR C 1 335 ? -85.21900 -0.77500 88.26600 1.000 77.76196 335 THR C O 1
ATOM 7742 N N . THR C 1 336 ? -85.61000 1.28000 89.15900 1.000 79.66481 336 THR C N 1
ATOM 7743 C CA . THR C 1 336 ? -86.22800 0.72400 90.34800 1.000 81.71769 336 THR C CA 1
ATOM 7744 C C . THR C 1 336 ? -87.68300 0.37400 90.05800 1.000 86.77619 336 THR C C 1
ATOM 7745 O O . THR C 1 336 ? -88.31200 0.92300 89.14800 1.000 83.01522 336 THR C O 1
ATOM 7749 N N . ASP C 1 337 ? -88.21400 -0.56900 90.83900 1.000 84.66015 337 ASP C N 1
ATOM 7750 C CA . ASP C 1 337 ? -89.62700 -0.90700 90.71400 1.000 86.34719 337 ASP C CA 1
ATOM 7751 C C . ASP C 1 337 ? -90.49400 0.31600 90.98700 1.000 88.00266 337 ASP C C 1
ATOM 7752 O O . ASP C 1 337 ? -91.35000 0.68000 90.17300 1.000 88.22110 337 ASP C O 1
ATOM 7757 N N . LYS C 1 338 ? -90.26700 0.97800 92.11900 1.000 89.19227 338 LYS C N 1
ATOM 7758 C CA . LYS C 1 338 ? -90.82700 2.30200 92.35100 1.000 90.46874 338 LYS C CA 1
ATOM 7759 C C . LYS C 1 338 ? -89.90400 3.32600 91.70200 1.000 88.81328 338 LYS C C 1
ATOM 7760 O O . LYS C 1 338 ? -88.78900 3.55000 92.19100 1.000 87.83422 338 LYS C O 1
ATOM 7762 N N . PRO C 1 339 ? -90.31700 3.95200 90.59600 1.000 92.30844 339 PRO C N 1
ATOM 7763 C CA . PRO C 1 339 ? -89.39600 4.85300 89.87700 1.000 88.16320 339 PRO C CA 1
ATOM 7764 C C . PRO C 1 339 ? -88.93100 6.03100 90.71200 1.000 91.53992 339 PRO C C 1
ATOM 7765 O O . PRO C 1 339 ? -87.88000 6.60900 90.40700 1.000 85.31549 339 PRO C O 1
ATOM 7769 N N . SER C 1 340 ? -89.67800 6.40500 91.75300 1.000 89.19227 340 SER C N 1
ATOM 7770 C CA . SER C 1 340 ? -89.21800 7.45600 92.65200 1.000 92.06630 340 SER C CA 1
ATOM 7771 C C . SER C 1 340 ? -87.92000 7.06900 93.34800 1.000 89.16595 340 SER C C 1
ATOM 7772 O O . SER C 1 340 ? -87.10100 7.94000 93.65800 1.000 88.83170 340 SER C O 1
ATOM 7775 N N . ASP C 1 341 ? -87.71600 5.77200 93.60100 1.000 88.82381 341 ASP C N 1
ATOM 7776 C CA . ASP C 1 341 ? -86.49400 5.33000 94.26600 1.000 87.99476 341 ASP C CA 1
ATOM 7777 C C . ASP C 1 341 ? -85.26000 5.64600 93.42900 1.000 85.49183 341 ASP C C 1
ATOM 7778 O O . ASP C 1 341 ? -84.24000 6.09400 93.96500 1.000 85.06809 341 ASP C O 1
ATOM 7783 N N . LEU C 1 342 ? -85.32700 5.42300 92.11400 1.000 83.87058 342 LEU C N 1
ATOM 7784 C CA . LEU C 1 342 ? -84.17500 5.74400 91.27600 1.000 82.23618 342 LEU C CA 1
ATOM 7785 C C . LEU C 1 342 ? -84.00400 7.25500 91.16600 1.000 81.73875 342 LEU C C 1
ATOM 7786 O O . LEU C 1 342 ? -82.88300 7.76700 91.26600 1.000 80.73863 342 LEU C O 1
ATOM 7791 N N . GLU C 1 343 ? -85.11200 7.98500 90.99500 1.000 83.11523 343 GLU C N 1
ATOM 7792 C CA . GLU C 1 343 ? -85.04500 9.44100 90.92200 1.000 83.50738 343 GLU C CA 1
ATOM 7793 C C . GLU C 1 343 ? -84.42600 10.03800 92.17800 1.000 84.55751 343 GLU C C 1
ATOM 7794 O O . GLU C 1 343 ? -83.81400 11.10900 92.11800 1.000 84.24431 343 GLU C O 1
ATOM 7800 N N . LYS C 1 344 ? -84.57300 9.36000 93.31800 1.000 85.86819 344 LYS C N 1
ATOM 7801 C CA . LYS C 1 344 ? -84.02300 9.88100 94.56300 1.000 87.02096 344 LYS C CA 1
ATOM 7802 C C . LYS C 1 344 ? -82.49900 9.84700 94.54900 1.000 85.20758 344 LYS C C 1
ATOM 7803 O O . LYS C 1 344 ? -81.84800 10.77300 95.04500 1.000 85.51552 344 LYS C O 1
ATOM 7809 N N . LEU C 1 345 ? -81.90900 8.79100 93.98000 1.000 83.35210 345 LEU C N 1
ATOM 7810 C CA . LEU C 1 345 ? -80.45200 8.71900 93.91000 1.000 81.57557 345 LEU C CA 1
ATOM 7811 C C . LEU C 1 345 ? -79.88500 9.79500 92.99100 1.000 80.29121 345 LEU C C 1
ATOM 7812 O O . LEU C 1 345 ? -78.89500 10.44800 93.33900 1.000 79.94380 345 LEU C O 1
ATOM 7817 N N . ILE C 1 346 ? -80.50700 9.97200 91.82800 1.000 79.62797 346 ILE C N 1
ATOM 7818 C CA . ILE C 1 346 ? -80.04600 11.04400 90.90200 1.000 81.16236 346 ILE C CA 1
ATOM 7819 C C . ILE C 1 346 ? -80.08100 12.35700 91.67400 1.000 80.18856 346 ILE C C 1
ATOM 7820 O O . ILE C 1 346 ? -79.17300 13.16900 91.51300 1.000 79.52006 346 ILE C O 1
ATOM 7825 N N . GLU C 1 347 ? -81.12100 12.53100 92.48200 1.000 82.40199 347 GLU C N 1
ATOM 7826 C CA . GLU C 1 347 ? -81.26500 13.78100 93.26800 1.000 84.99440 347 GLU C CA 1
ATOM 7827 C C . GLU C 1 347 ? -80.01900 13.94100 94.14200 1.000 84.06797 347 GLU C C 1
ATOM 7828 O O . GLU C 1 347 ? -79.39200 15.00800 94.09100 1.000 84.14430 347 GLU C O 1
ATOM 7834 N N . SER C 1 348 ? -79.66200 12.88700 94.87000 1.000 83.93375 348 SER C N 1
ATOM 7835 C CA . SER C 1 348 ? -78.48500 12.94400 95.77900 1.000 85.29970 348 SER C CA 1
ATOM 7836 C C . SER C 1 348 ? -77.20100 13.14400 94.98000 1.000 81.85981 348 SER C C 1
ATOM 7837 O O . SER C 1 348 ? -76.38400 13.97300 95.39700 1.000 83.80742 348 SER C O 1
ATOM 7840 N N . ALA C 1 349 ? -77.04900 12.43800 93.86200 1.000 81.39397 349 ALA C N 1
ATOM 7841 C CA . ALA C 1 349 ? -75.77400 12.49300 93.10800 1.000 77.52245 349 ALA C CA 1
ATOM 7842 C C . ALA C 1 349 ? -75.67400 13.72600 92.21200 1.000 77.11188 349 ALA C C 1
ATOM 7843 O O . ALA C 1 349 ? -74.71500 14.48600 92.37000 1.000 76.60919 349 ALA C O 1
ATOM 7845 N N . TYR C 1 350 ? -76.62200 13.89800 91.28800 1.000 77.00134 350 TYR C N 1
ATOM 7846 C CA . TYR C 1 350 ? -76.49600 15.00300 90.30300 1.000 76.41969 350 TYR C CA 1
ATOM 7847 C C . TYR C 1 350 ? -77.69600 15.95100 90.36800 1.000 78.26465 350 TYR C C 1
ATOM 7848 O O . TYR C 1 350 ? -77.89400 16.71000 89.41500 1.000 77.85407 350 TYR C O 1
ATOM 7857 N N . GLY C 1 351 ? -78.48300 15.89000 91.43600 1.000 80.32805 351 GLY C N 1
ATOM 7858 C CA . GLY C 1 351 ? -79.57000 16.87500 91.57600 1.000 82.20986 351 GLY C CA 1
ATOM 7859 C C . GLY C 1 351 ? -80.87400 16.39700 90.97600 1.000 82.44146 351 GLY C C 1
ATOM 7860 O O . GLY C 1 351 ? -80.84700 15.45600 90.17500 1.000 80.93076 351 GLY C O 1
ATOM 7861 N N . LYS C 1 352 ? -81.98000 17.02600 91.36600 1.000 84.46276 352 LYS C N 1
ATOM 7862 C CA . LYS C 1 352 ? -83.31600 16.59700 90.87900 1.000 85.01282 352 LYS C CA 1
ATOM 7863 C C . LYS C 1 352 ? -83.31900 16.60200 89.35400 1.000 83.25735 352 LYS C C 1
ATOM 7864 O O . LYS C 1 352 ? -82.92900 17.62000 88.76400 1.000 82.78361 352 LYS C O 1
ATOM 7870 N N . ASN C 1 353 ? -83.70100 15.47800 88.76300 1.000 82.32829 353 ASN C N 1
ATOM 7871 C CA . ASN C 1 353 ? -83.80400 15.38600 87.28200 1.000 80.67283 353 ASN C CA 1
ATOM 7872 C C . ASN C 1 353 ? -82.47600 15.78600 86.62800 1.000 78.73049 353 ASN C C 1
ATOM 7873 O O . ASN C 1 353 ? -82.51300 16.29100 85.50200 1.000 77.80407 353 ASN C O 1
ATOM 7878 N N . GLY C 1 354 ? -81.34300 15.55400 87.30600 1.000 78.14621 354 GLY C N 1
ATOM 7879 C CA . GLY C 1 354 ? -80.02200 15.83800 86.70700 1.000 76.37495 354 GLY C CA 1
ATOM 7880 C C . GLY C 1 354 ? -79.74000 17.32000 86.56200 1.000 76.80921 354 GLY C C 1
ATOM 7881 O O . GLY C 1 354 ? -78.83700 17.68400 85.80300 1.000 75.33272 354 GLY C O 1
ATOM 7882 N N . ALA C 1 355 ? -80.46100 18.14800 87.29300 1.000 78.86998 355 ALA C N 1
ATOM 7883 C CA . ALA C 1 355 ? -80.31000 19.61400 87.17000 1.000 79.48848 355 ALA C CA 1
ATOM 7884 C C . ALA C 1 355 ? -78.91600 20.07100 87.61400 1.000 79.64639 355 ALA C C 1
ATOM 7885 O O . ALA C 1 355 ? -78.50600 21.16800 87.20100 1.000 78.98052 355 ALA C O 1
ATOM 7887 N N . LYS C 1 356 ? -78.22200 19.26700 88.41900 1.000 78.60416 356 LYS C N 1
ATOM 7888 C CA . LYS C 1 356 ? -76.89500 19.66200 88.95800 1.000 78.19885 356 LYS C CA 1
ATOM 7889 C C . LYS C 1 356 ? -75.78900 18.80700 88.33000 1.000 77.38559 356 LYS C C 1
ATOM 7890 O O . LYS C 1 356 ? -74.74700 18.65100 88.97400 1.000 75.48537 356 LYS C O 1
ATOM 7896 N N . PHE C 1 357 ? -75.99200 18.29400 87.11400 1.000 76.12755 357 PHE C N 1
ATOM 7897 C CA . PHE C 1 357 ? -75.01000 17.41400 86.48600 1.000 72.91927 357 PHE C CA 1
ATOM 7898 C C . PHE C 1 357 ? -73.68600 18.12800 86.25300 1.000 74.30628 357 PHE C C 1
ATOM 7899 O O . PHE C 1 357 ? -72.61600 17.60000 86.58000 1.000 70.33212 357 PHE C O 1
ATOM 7907 N N . LYS C 1 358 ? -73.73800 19.33300 85.68300 1.000 71.59016 358 LYS C N 1
ATOM 7908 C CA . LYS C 1 358 ? -72.51000 20.05100 85.35100 1.000 71.51647 358 LYS C CA 1
ATOM 7909 C C . LYS C 1 358 ? -71.68200 20.34800 86.59800 1.000 71.55068 358 LYS C C 1
ATOM 7910 O O . LYS C 1 358 ? -70.49600 20.00200 86.66600 1.000 76.66709 358 LYS C O 1
ATOM 7916 N N . GLU C 1 359 ? -72.29300 20.98600 87.60000 1.000 73.61672 359 GLU C N 1
ATOM 7917 C CA . GLU C 1 359 ? -71.54600 21.40000 88.78600 1.000 77.46192 359 GLU C CA 1
ATOM 7918 C C . GLU C 1 359 ? -71.01400 20.19900 89.55700 1.000 74.07467 359 GLU C C 1
ATOM 7919 O O . GLU C 1 359 ? -69.84400 20.17200 89.95200 1.000 73.92992 359 GLU C O 1
ATOM 7921 N N . ASN C 1 360 ? -71.86300 19.19500 89.78700 1.000 74.29575 360 ASN C N 1
ATOM 7922 C CA . ASN C 1 360 ? -71.44500 18.02800 90.55600 1.000 75.12743 360 ASN C CA 1
ATOM 7923 C C . ASN C 1 360 ? -70.39300 17.20300 89.82700 1.000 74.52472 360 ASN C C 1
ATOM 7924 O O . ASN C 1 360 ? -69.59000 16.52100 90.47300 1.000 73.76937 360 ASN C O 1
ATOM 7929 N N . LEU C 1 361 ? -70.37300 17.24700 88.49400 1.000 70.20052 361 LEU C N 1
ATOM 7930 C CA . LEU C 1 361 ? -69.45300 16.40200 87.74100 1.000 68.04237 361 LEU C CA 1
ATOM 7931 C C . LEU C 1 361 ? -68.42300 17.21500 86.96900 1.000 68.65560 361 LEU C C 1
ATOM 7932 O O . LEU C 1 361 ? -67.28800 17.37500 87.42900 1.000 68.24239 361 LEU C O 1
ATOM 7937 N N . TRP C 1 362 ? -68.80400 17.72500 85.79300 1.000 71.18748 362 TRP C N 1
ATOM 7938 C CA . TRP C 1 362 ? -67.82700 18.33600 84.89300 1.000 67.10015 362 TRP C CA 1
ATOM 7939 C C . TRP C 1 362 ? -67.06400 19.47000 85.56600 1.000 67.11857 362 TRP C C 1
ATOM 7940 O O . TRP C 1 362 ? -65.83200 19.51300 85.50700 1.000 71.57174 362 TRP C O 1
ATOM 7951 N N . ASP C 1 363 ? -67.77600 20.39400 86.22000 1.000 74.00624 363 ASP C N 1
ATOM 7952 C CA . ASP C 1 363 ? -67.10700 21.53100 86.85600 1.000 74.96688 363 ASP C CA 1
ATOM 7953 C C . ASP C 1 363 ? -66.07200 21.07800 87.88000 1.000 71.02431 363 ASP C C 1
ATOM 7954 O O . ASP C 1 363 ? -64.98400 21.66000 87.97000 1.000 68.88457 363 ASP C O 1
ATOM 7959 N N . GLN C 1 364 ? -66.37700 20.02700 88.62500 1.000 72.33236 364 GLN C N 1
ATOM 7960 C CA . GLN C 1 364 ? -65.40700 19.50100 89.61200 1.000 69.15040 364 GLN C CA 1
ATOM 7961 C C . GLN C 1 364 ? -64.21700 18.89800 88.85800 1.000 72.25077 364 GLN C C 1
ATOM 7962 O O . GLN C 1 364 ? -63.07100 19.10800 89.29100 1.000 67.21069 364 GLN C O 1
ATOM 7968 N N . ILE C 1 365 ? -64.49200 18.17800 87.76800 1.000 67.19227 365 ILE C N 1
ATOM 7969 C CA . ILE C 1 365 ? -63.41700 17.49900 86.98900 1.000 65.67103 365 ILE C CA 1
ATOM 7970 C C . ILE C 1 365 ? -62.47700 18.55300 86.40700 1.000 67.39229 365 ILE C C 1
ATOM 7971 O O . ILE C 1 365 ? -61.31300 18.22900 86.16900 1.000 62.90754 365 ILE C O 1
ATOM 7976 N N . ASP C 1 366 ? -62.95300 19.77700 86.23400 1.000 67.25280 366 ASP C N 1
ATOM 7977 C CA . ASP C 1 366 ? -62.09000 20.78900 85.57500 1.000 69.73468 366 ASP C CA 1
ATOM 7978 C C . ASP C 1 366 ? -61.14000 21.39100 86.60800 1.000 71.54279 366 ASP C C 1
ATOM 7979 O O . ASP C 1 366 ? -60.28200 22.20000 86.22600 1.000 68.37136 366 ASP C O 1
ATOM 7984 N N . LYS C 1 367 ? -61.35500 21.05200 87.87400 1.000 67.86340 367 LYS C N 1
ATOM 7985 C CA . LYS C 1 367 ? -60.50500 21.59600 88.95900 1.000 67.23438 367 LYS C CA 1
ATOM 7986 C C . LYS C 1 367 ? -59.39900 20.58000 89.24600 1.000 74.97215 367 LYS C C 1
ATOM 7987 O O . LYS C 1 367 ? -58.31200 21.00200 89.67000 1.000 66.97645 367 LYS C O 1
ATOM 7993 N N . LEU C 1 368 ? -59.68600 19.29600 89.02900 1.000 69.13197 368 LEU C N 1
ATOM 7994 C CA . LEU C 1 368 ? -58.65200 18.25100 89.20000 1.000 69.56360 368 LEU C CA 1
ATOM 7995 C C . LEU C 1 368 ? -57.37300 18.72000 88.50400 1.000 65.59997 368 LEU C C 1
ATOM 7996 O O . LEU C 1 368 ? -57.45700 19.11300 87.33400 1.000 72.05864 368 LEU C O 1
ATOM 8001 N N . SER C 1 369 ? -56.23800 18.69100 89.20900 1.000 70.54004 369 SER C N 1
ATOM 8002 C CA . SER C 1 369 ? -54.94900 19.18900 88.65400 1.000 68.35556 369 SER C CA 1
ATOM 8003 C C . SER C 1 369 ? -53.92200 18.05200 88.60700 1.000 64.62091 369 SER C C 1
ATOM 8004 O O . SER C 1 369 ? -53.05800 17.99900 89.49000 1.000 69.45306 369 SER C O 1
ATOM 8007 N N . PRO C 1 370 ? -53.95100 17.13100 87.61000 1.000 64.61301 370 PRO C N 1
ATOM 8008 C CA . PRO C 1 370 ? -53.04700 15.99100 87.59300 1.000 56.30675 370 PRO C CA 1
ATOM 8009 C C . PRO C 1 370 ? -51.73000 16.34000 86.89700 1.000 58.64124 370 PRO C C 1
ATOM 8010 O O . PRO C 1 370 ? -51.64800 17.35900 86.24400 1.000 56.77260 370 PRO C O 1
ATOM 8014 N N . THR C 1 371 ? -50.71600 15.49200 87.08400 1.000 60.61253 371 THR C N 1
ATOM 8015 C CA . THR C 1 371 ? -49.37400 15.85100 86.57100 1.000 55.08818 371 THR C CA 1
ATOM 8016 C C . THR C 1 371 ? -48.82700 14.84900 85.57000 1.000 51.48512 371 THR C C 1
ATOM 8017 O O . THR C 1 371 ? -49.23400 13.69400 85.61300 1.000 51.90359 371 THR C O 1
ATOM 8021 N N . VAL C 1 372 ? -47.93700 15.32500 84.71400 1.000 50.84294 372 VAL C N 1
ATOM 8022 C CA . VAL C 1 372 ? -47.20600 14.42600 83.78700 1.000 48.87954 372 VAL C CA 1
ATOM 8023 C C . VAL C 1 372 ? -45.72200 14.77300 83.95200 1.000 48.69005 372 VAL C C 1
ATOM 8024 O O . VAL C 1 372 ? -45.41900 15.89200 84.37100 1.000 49.84545 372 VAL C O 1
ATOM 8028 N N . ASN C 1 373 ? -44.83800 13.86000 83.57300 1.000 47.26619 373 ASN C N 1
ATOM 8029 C CA . ASN C 1 373 ? -43.38400 14.13100 83.64500 1.000 47.80047 373 ASN C CA 1
ATOM 8030 C C . ASN C 1 373 ? -42.98600 15.22000 82.65500 1.000 50.52448 373 ASN C C 1
ATOM 8031 O O . ASN C 1 373 ? -43.54100 15.23400 81.54800 1.000 49.12431 373 ASN C O 1
ATOM 8036 N N . LYS C 1 374 ? -42.09500 16.11800 83.05300 1.000 52.83791 374 LYS C N 1
ATOM 8037 C CA . LYS C 1 374 ? -41.52200 17.12600 82.12600 1.000 50.04284 374 LYS C CA 1
ATOM 8038 C C . LYS C 1 374 ? -40.01400 17.12200 82.37800 1.000 54.69866 374 LYS C C 1
ATOM 8039 O O . LYS C 1 374 ? -39.53800 18.00000 83.10300 1.000 52.84581 374 LYS C O 1
ATOM 8045 N N . GLY C 1 375 ? -39.31000 16.12000 81.85400 1.000 53.27481 375 GLY C N 1
ATOM 8046 C CA . GLY C 1 375 ? -37.88300 16.00100 82.08100 1.000 51.24035 375 GLY C CA 1
ATOM 8047 C C . GLY C 1 375 ? -37.54300 15.64800 83.51300 1.000 53.51957 375 GLY C C 1
ATOM 8048 O O . GLY C 1 375 ? -37.85400 14.54900 83.98200 1.000 55.87249 375 GLY C O 1
ATOM 8049 N N . GLU C 1 376 ? -36.90000 16.57300 84.22100 1.000 48.35580 376 GLU C N 1
ATOM 8050 C CA . GLU C 1 376 ? -36.58000 16.38600 85.62800 1.000 48.47423 376 GLU C CA 1
ATOM 8051 C C . GLU C 1 376 ? -37.63500 16.97500 86.55600 1.000 51.68251 376 GLU C C 1
ATOM 8052 O O . GLU C 1 376 ? -37.52900 16.81100 87.77500 1.000 50.86663 376 GLU C O 1
ATOM 8054 N N . THR C 1 377 ? -38.61400 17.66500 85.96200 1.000 52.50366 377 THR C N 1
ATOM 8055 C CA . THR C 1 377 ? -39.74100 18.22900 86.74900 1.000 59.53609 377 THR C CA 1
ATOM 8056 C C . THR C 1 377 ? -41.07400 17.69700 86.19700 1.000 53.43535 377 THR C C 1
ATOM 8057 O O . THR C 1 377 ? -41.06200 16.66500 85.51700 1.000 54.48811 377 THR C O 1
ATOM 8061 N N . ASN C 1 378 ? -42.17100 18.37800 86.50300 1.000 58.45175 378 ASN C N 1
ATOM 8062 C CA . ASN C 1 378 ? -43.51700 17.91400 86.08800 1.000 56.51467 378 ASN C CA 1
ATOM 8063 C C . ASN C 1 378 ? -44.23700 18.99800 85.29500 1.000 61.27840 378 ASN C C 1
ATOM 8064 O O . ASN C 1 378 ? -43.73500 20.12700 85.22100 1.000 53.83014 378 ASN C O 1
ATOM 8069 N N . GLU C 1 379 ? -45.36800 18.62600 84.70300 1.000 54.89342 379 GLU C N 1
ATOM 8070 C CA . GLU C 1 379 ? -46.20200 19.61500 83.98300 1.000 56.94630 379 GLU C CA 1
ATOM 8071 C C . GLU C 1 379 ? -47.63000 19.42500 84.48600 1.000 58.79126 379 GLU C C 1
ATOM 8072 O O . GLU C 1 379 ? -48.08900 18.27800 84.54000 1.000 55.37243 379 GLU C O 1
ATOM 8078 N N . LYS C 1 380 ? -48.24600 20.51100 84.94100 1.000 55.70668 380 LYS C N 1
ATOM 8079 C CA . LYS C 1 380 ? -49.62200 20.43000 85.48300 1.000 56.64890 380 LYS C CA 1
ATOM 8080 C C . LYS C 1 380 ? -50.59700 20.39300 84.31000 1.000 56.65679 380 LYS C C 1
ATOM 8081 O O . LYS C 1 380 ? -50.38700 21.13200 83.34400 1.000 56.50414 380 LYS C O 1
ATOM 8087 N N . LEU C 1 381 ? -51.62100 19.56800 84.41700 1.000 59.60451 381 LEU C N 1
ATOM 8088 C CA . LEU C 1 381 ? -52.54700 19.42900 83.26500 1.000 55.90407 381 LEU C CA 1
ATOM 8089 C C . LEU C 1 381 ? -53.83600 20.21600 83.50200 1.000 61.49948 381 LEU C C 1
ATOM 8090 O O . LEU C 1 381 ? -54.42300 20.05100 84.57800 1.000 61.61791 381 LEU C O 1
ATOM 8095 N N . ASN C 1 382 ? -54.22200 21.06000 82.54200 1.000 65.99739 382 ASN C N 1
ATOM 8096 C CA . ASN C 1 382 ? -55.53800 21.74700 82.58700 1.000 68.43715 382 ASN C CA 1
ATOM 8097 C C . ASN C 1 382 ? -56.53200 20.78600 81.94000 1.000 62.54960 382 ASN C C 1
ATOM 8098 O O . ASN C 1 382 ? -56.50500 20.67700 80.71200 1.000 68.89247 382 ASN C O 1
ATOM 8103 N N . LEU C 1 383 ? -57.35100 20.11900 82.73100 1.000 65.25782 383 LEU C N 1
ATOM 8104 C CA . LEU C 1 383 ? -58.25800 19.07900 82.19400 1.000 63.38392 383 LEU C CA 1
ATOM 8105 C C . LEU C 1 383 ? -59.45100 19.72500 81.48300 1.000 73.68515 383 LEU C C 1
ATOM 8106 O O . LEU C 1 383 ? -60.58600 19.42500 81.86800 1.000 78.33308 383 LEU C O 1
ATOM 8111 N N . LYS C 1 384 ? -59.19000 20.54500 80.46200 1.000 66.61588 384 LYS C N 1
ATOM 8112 C CA . LYS C 1 384 ? -60.25500 21.25700 79.72500 1.000 63.57868 384 LYS C CA 1
ATOM 8113 C C . LYS C 1 384 ? -59.75600 21.55600 78.31500 1.000 71.60595 384 LYS C C 1
ATOM 8114 O O . LYS C 1 384 ? -60.46100 21.22700 77.35300 1.000 63.19442 384 LYS C O 1
ATOM 8120 N N . THR C 1 385 ? -58.58800 22.17700 78.20700 1.000 64.69197 385 THR C N 1
ATOM 8121 C CA . THR C 1 385 ? -58.01400 22.42600 76.86300 1.000 73.22983 385 THR C CA 1
ATOM 8122 C C . THR C 1 385 ? -57.12800 21.24700 76.46300 1.000 65.82105 385 THR C C 1
ATOM 8123 O O . THR C 1 385 ? -56.74400 21.18500 75.28600 1.000 70.66374 385 THR C O 1
ATOM 8127 N N . GLU C 1 386 ? -56.81200 20.36200 77.40400 1.000 68.36872 386 GLU C N 1
ATOM 8128 C CA . GLU C 1 386 ? -55.86100 19.26100 77.10300 1.000 59.28079 386 GLU C CA 1
ATOM 8129 C C . GLU C 1 386 ? -56.60000 18.13000 76.40400 1.000 58.08065 386 GLU C C 1
ATOM 8130 O O . GLU C 1 386 ? -57.54200 17.59500 76.99000 1.000 58.73599 386 GLU C O 1
ATOM 8136 N N . LYS C 1 387 ? -56.14600 17.78100 75.20700 1.000 58.90443 387 LYS C N 1
ATOM 8137 C CA . LYS C 1 387 ? -56.79300 16.69500 74.43500 1.000 59.01497 387 LYS C CA 1
ATOM 8138 C C . LYS C 1 387 ? -55.72400 15.70800 73.95900 1.000 61.97059 387 LYS C C 1
ATOM 8139 O O . LYS C 1 387 ? -55.99400 14.97000 73.00600 1.000 55.83301 387 LYS C O 1
ATOM 8145 N N . ASP C 1 388 ? -54.55300 15.71200 74.60200 1.000 49.17169 388 ASP C N 1
ATOM 8146 C CA . ASP C 1 388 ? -53.49400 14.73900 74.24500 1.000 56.05935 388 ASP C CA 1
ATOM 8147 C C . ASP C 1 388 ? -53.69500 13.49300 75.09800 1.000 56.25938 388 ASP C C 1
ATOM 8148 O O . ASP C 1 388 ? -53.34900 13.53200 76.28400 1.000 55.13293 388 ASP C O 1
ATOM 8153 N N . ILE C 1 389 ? -54.23000 12.43900 74.50400 1.000 47.93469 389 ILE C N 1
ATOM 8154 C CA . ILE C 1 389 ? -54.50700 11.23100 75.27500 1.000 50.01126 389 ILE C CA 1
ATOM 8155 C C . ILE C 1 389 ? -53.24200 10.64000 75.87500 1.000 44.77116 389 ILE C C 1
ATOM 8156 O O . ILE C 1 389 ? -53.31600 9.90900 76.86800 1.000 43.39204 389 ILE C O 1
ATOM 8161 N N . SER C 1 390 ? -52.07600 10.92700 75.29000 1.000 43.85526 390 SER C N 1
ATOM 8162 C CA . SER C 1 390 ? -50.82600 10.46800 75.88700 1.000 45.03435 390 SER C CA 1
ATOM 8163 C C . SER C 1 390 ? -50.59200 11.12300 77.24000 1.000 44.29742 390 SER C C 1
ATOM 8164 O O . SER C 1 390 ? -50.20200 10.45200 78.20300 1.000 48.18999 390 SER C O 1
ATOM 8167 N N . LYS C 1 391 ? -50.80900 12.42600 77.32900 1.000 47.26356 391 LYS C N 1
ATOM 8168 C CA . LYS C 1 391 ? -50.62900 13.14800 78.61400 1.000 50.13233 391 LYS C CA 1
ATOM 8169 C C . LYS C 1 391 ? -51.73400 12.73300 79.59100 1.000 46.71350 391 LYS C C 1
ATOM 8170 O O . LYS C 1 391 ? -51.42400 12.46300 80.75000 1.000 47.11091 391 LYS C O 1
ATOM 8176 N N . LEU C 1 392 ? -52.97600 12.63200 79.11500 1.000 49.34802 392 LEU C N 1
ATOM 8177 C CA . LEU C 1 392 ? -54.11300 12.25500 79.98700 1.000 47.53465 392 LEU C CA 1
ATOM 8178 C C . LEU C 1 392 ? -53.87900 10.86700 80.59000 1.000 46.91615 392 LEU C C 1
ATOM 8179 O O . LEU C 1 392 ? -54.16400 10.68600 81.77300 1.000 47.83205 392 LEU C O 1
ATOM 8184 N N . GLY C 1 393 ? -53.40200 9.91700 79.79500 1.000 45.67127 393 GLY C N 1
ATOM 8185 C CA . GLY C 1 393 ? -53.18800 8.55300 80.30000 1.000 44.81327 393 GLY C CA 1
ATOM 8186 C C . GLY C 1 393 ? -52.02800 8.50200 81.28600 1.000 44.91591 393 GLY C C 1
ATOM 8187 O O . GLY C 1 393 ? -52.09000 7.74000 82.25200 1.000 45.25806 393 GLY C O 1
ATOM 8188 N N . GLU C 1 394 ? -51.01100 9.31000 81.03500 1.000 44.68430 394 GLU C N 1
ATOM 8189 C CA . GLU C 1 394 ? -49.84500 9.34500 81.94900 1.000 45.12120 394 GLU C CA 1
ATOM 8190 C C . GLU C 1 394 ? -50.34300 9.81200 83.31200 1.000 46.53716 394 GLU C C 1
ATOM 8191 O O . GLU C 1 394 ? -50.07700 9.13200 84.29900 1.000 46.82140 394 GLU C O 1
ATOM 8197 N N . ALA C 1 395 ? -51.08900 10.90800 83.32500 1.000 52.02466 395 ALA C N 1
ATOM 8198 C CA . ALA C 1 395 ? -51.61000 11.46400 84.58600 1.000 49.37697 395 ALA C CA 1
ATOM 8199 C C . ALA C 1 395 ? -52.46200 10.43700 85.33000 1.000 49.79544 395 ALA C C 1
ATOM 8200 O O . ALA C 1 395 ? -52.32200 10.33000 86.54600 1.000 50.77977 395 ALA C O 1
ATOM 8202 N N . LEU C 1 396 ? -53.29600 9.69100 84.62200 1.000 53.05636 396 LEU C N 1
ATOM 8203 C CA . LEU C 1 396 ? -54.09100 8.64200 85.30400 1.000 49.52436 396 LEU C CA 1
ATOM 8204 C C . LEU C 1 396 ? -53.15600 7.68600 86.04400 1.000 48.99272 396 LEU C C 1
ATOM 8205 O O . LEU C 1 396 ? -53.38700 7.44800 87.23200 1.000 49.99020 396 LEU C O 1
ATOM 8210 N N . ALA C 1 397 ? -52.16100 7.13700 85.35300 1.000 50.54817 397 ALA C N 1
ATOM 8211 C CA . ALA C 1 397 ? -51.29900 6.11700 85.98900 1.000 46.89773 397 ALA C CA 1
ATOM 8212 C C . ALA C 1 397 ? -50.49800 6.74600 87.13700 1.000 47.82679 397 ALA C C 1
ATOM 8213 O O . ALA C 1 397 ? -50.40600 6.12800 88.18800 1.000 48.34264 397 ALA C O 1
ATOM 8215 N N . ARG C 1 398 ? -50.00900 7.96200 86.94000 1.000 48.14788 398 ARG C N 1
ATOM 8216 C CA . ARG C 1 398 ? -49.23300 8.65600 87.99900 1.000 49.14010 398 ARG C CA 1
ATOM 8217 C C . ARG C 1 398 ? -50.12600 8.82100 89.22800 1.000 50.90347 398 ARG C C 1
ATOM 8218 O O . ARG C 1 398 ? -49.65800 8.56400 90.34300 1.000 51.66935 398 ARG C O 1
ATOM 8226 N N . GLN C 1 399 ? -51.37500 9.21400 89.01300 1.000 51.61935 399 GLN C N 1
ATOM 8227 C CA . GLN C 1 399 ? -52.33200 9.40000 90.12700 1.000 53.34587 399 GLN C CA 1
ATOM 8228 C C . GLN C 1 399 ? -52.52300 8.07000 90.84600 1.000 53.36956 399 GLN C C 1
ATOM 8229 O O . GLN C 1 399 ? -52.50800 8.06300 92.07700 1.000 54.58286 399 GLN C O 1
ATOM 8235 N N . LEU C 1 400 ? -52.67200 6.98900 90.09500 1.000 52.09309 400 LEU C N 1
ATOM 8236 C CA . LEU C 1 400 ? -52.92900 5.67800 90.73200 1.000 52.09046 400 LEU C CA 1
ATOM 8237 C C . LEU C 1 400 ? -51.66700 5.19500 91.45400 1.000 54.24071 400 LEU C C 1
ATOM 8238 O O . LEU C 1 400 ? -51.78000 4.27800 92.27300 1.000 52.25100 400 LEU C O 1
ATOM 8243 N N . GLY C 1 401 ? -50.51600 5.76900 91.10900 1.000 50.85083 401 GLY C N 1
ATOM 8244 C CA . GLY C 1 401 ? -49.25600 5.36800 91.75900 1.000 50.50869 401 GLY C CA 1
ATOM 8245 C C . GLY C 1 401 ? -48.92300 6.24400 92.95200 1.000 52.27206 401 GLY C C 1
ATOM 8246 O O . GLY C 1 401 ? -48.14700 5.78100 93.78900 1.000 57.20686 401 GLY C O 1
ATOM 8247 N N . TYR C 1 402 ? -49.47800 7.45900 93.01500 1.000 53.25112 402 TYR C N 1
ATOM 8248 C CA . TYR C 1 402 ? -49.23100 8.41000 94.12900 1.000 54.87500 402 TYR C CA 1
ATOM 8249 C C . TYR C 1 402 ? -50.03500 7.98300 95.34600 1.000 71.29539 402 TYR C C 1
ATOM 8250 O O . TYR C 1 402 ? -50.17700 8.81500 96.24800 1.000 72.67450 402 TYR C O 1
ATOM 8259 N N . ILE C 1 403 ? -50.52000 6.74400 95.35400 1.000 79.76746 403 ILE C N 1
ATOM 8260 C CA . ILE C 1 403 ? -51.35800 6.21000 96.46500 1.000 87.81316 403 ILE C CA 1
ATOM 8261 C C . ILE C 1 403 ? -52.67400 6.99700 96.49200 1.000 89.81340 403 ILE C C 1
ATOM 8262 O O . ILE C 1 403 ? -53.44900 6.83300 95.52500 1.000 92.57952 403 ILE C O 1
ATOM 8267 N N . THR D 1 43 ? 13.39700 16.81100 71.31300 1.000 62.47065 43 THR D N 1
ATOM 8268 C CA . THR D 1 43 ? 14.23900 17.44000 72.35500 1.000 80.20962 43 THR D CA 1
ATOM 8269 C C . THR D 1 43 ? 14.79900 16.31700 73.23300 1.000 72.17971 43 THR D C 1
ATOM 8270 O O . THR D 1 43 ? 15.50200 15.45200 72.70000 1.000 75.43536 43 THR D O 1
ATOM 8274 N N . LYS D 1 44 ? 14.47000 16.31200 74.52000 1.000 70.07419 44 LYS D N 1
ATOM 8275 C CA . LYS D 1 44 ? 14.90400 15.18000 75.36900 1.000 59.81507 44 LYS D CA 1
ATOM 8276 C C . LYS D 1 44 ? 13.78100 14.15200 75.46100 1.000 61.61528 44 LYS D C 1
ATOM 8277 O O . LYS D 1 44 ? 12.65100 14.54200 75.74800 1.000 55.48297 44 LYS D O 1
ATOM 8283 N N . ALA D 1 45 ? 14.10600 12.89400 75.22000 1.000 58.42806 45 ALA D N 1
ATOM 8284 C CA . ALA D 1 45 ? 13.12300 11.81600 75.40100 1.000 52.22995 45 ALA D CA 1
ATOM 8285 C C . ALA D 1 45 ? 13.83900 10.78500 76.25000 1.000 59.34659 45 ALA D C 1
ATOM 8286 O O . ALA D 1 45 ? 14.95900 10.42900 75.88300 1.000 50.70345 45 ALA D O 1
ATOM 8288 N N A GLU D 1 46 ? 13.35300 10.56400 77.47300 0.560 52.31154 46 GLU D N 1
ATOM 8289 N N B GLU D 1 46 ? 13.35500 10.56500 77.47400 0.440 52.36154 46 GLU D N 1
ATOM 8290 C CA A GLU D 1 46 ? 14.04800 9.63100 78.39400 0.560 54.61181 46 GLU D CA 1
ATOM 8291 C CA B GLU D 1 46 ? 14.04900 9.63100 78.39600 0.440 54.61971 46 GLU D CA 1
ATOM 8292 C C A GLU D 1 46 ? 13.08600 8.56800 78.92400 0.560 55.03555 46 GLU D C 1
ATOM 8293 C C B GLU D 1 46 ? 13.08600 8.56800 78.92500 0.440 55.00923 46 GLU D C 1
ATOM 8294 O O A GLU D 1 46 ? 11.88000 8.68900 78.65300 0.560 50.44552 46 GLU D O 1
ATOM 8295 O O B GLU D 1 46 ? 11.87900 8.68900 78.65400 0.440 50.47710 46 GLU D O 1
ATOM 8306 N N . ALA D 1 47 ? 13.63100 7.45600 79.42400 1.000 55.47244 47 ALA D N 1
ATOM 8307 C CA . ALA D 1 47 ? 12.78600 6.36900 79.96400 1.000 57.10422 47 ALA D CA 1
ATOM 8308 C C . ALA D 1 47 ? 11.88300 6.89300 81.07800 1.000 55.40928 47 ALA D C 1
ATOM 8309 O O . ALA D 1 47 ? 12.36200 7.63000 81.95600 1.000 55.38822 47 ALA D O 1
ATOM 8311 N N . CYS D 1 48 ? 10.61200 6.51300 81.02500 1.000 52.29574 48 CYS D N 1
ATOM 8312 C CA . CYS D 1 48 ? 9.64800 6.96100 82.01800 1.000 52.74317 48 CYS D CA 1
ATOM 8313 C C . CYS D 1 48 ? 9.87200 6.24700 83.34900 1.000 55.48034 48 CYS D C 1
ATOM 8314 O O . CYS D 1 48 ? 10.21800 5.06200 83.39500 1.000 55.36190 48 CYS D O 1
ATOM 8317 N N . GLN D 1 49 ? 9.68700 6.98500 84.43400 1.000 56.19621 49 GLN D N 1
ATOM 8318 C CA . GLN D 1 49 ? 9.89000 6.46500 85.77900 1.000 58.38068 49 GLN D CA 1
ATOM 8319 C C . GLN D 1 49 ? 8.61600 6.42900 86.60700 1.000 61.79688 49 GLN D C 1
ATOM 8320 O O . GLN D 1 49 ? 8.36700 5.44400 87.30700 1.000 61.05469 49 GLN D O 1
ATOM 8326 N N . THR D 1 50 ? 7.80100 7.46400 86.53400 1.000 57.75429 50 THR D N 1
ATOM 8327 C CA . THR D 1 50 ? 6.59500 7.58400 87.33000 1.000 58.08065 50 THR D CA 1
ATOM 8328 C C . THR D 1 50 ? 5.36900 7.19300 86.51900 1.000 55.98040 50 THR D C 1
ATOM 8329 O O . THR D 1 50 ? 5.39100 7.20900 85.28200 1.000 54.11965 50 THR D O 1
ATOM 8333 N N . PRO D 1 51 ? 4.28200 6.80500 87.19400 1.000 56.35413 51 PRO D N 1
ATOM 8334 C CA . PRO D 1 51 ? 3.03900 6.50900 86.46800 1.000 54.51969 51 PRO D CA 1
ATOM 8335 C C . PRO D 1 51 ? 2.59300 7.63900 85.55700 1.000 52.87739 51 PRO D C 1
ATOM 8336 O O . PRO D 1 51 ? 2.18300 7.38200 84.41900 1.000 50.95085 51 PRO D O 1
ATOM 8340 N N . CYS D 1 52 ? 2.67200 8.88700 86.02800 1.000 53.73802 52 CYS D N 1
ATOM 8341 C CA . CYS D 1 52 ? 2.30700 10.02300 85.18700 1.000 52.46155 52 CYS D CA 1
ATOM 8342 C C . CYS D 1 52 ? 3.20000 10.10900 83.95600 1.000 51.16140 52 CYS D C 1
ATOM 8343 O O . CYS D 1 52 ? 2.71800 10.38700 82.85100 1.000 49.55857 52 CYS D O 1
ATOM 8346 N N . GLN D 1 53 ? 4.50300 9.86400 84.12200 1.000 52.08519 53 GLN D N 1
ATOM 8347 C CA . GLN D 1 53 ? 5.41600 9.92300 82.98400 1.000 53.65643 53 GLN D CA 1
ATOM 8348 C C . GLN D 1 53 ? 5.10600 8.82700 81.97000 1.000 49.24538 53 GLN D C 1
ATOM 8349 O O . GLN D 1 53 ? 5.05200 9.08300 80.76100 1.000 47.58465 53 GLN D O 1
ATOM 8355 N N . CYS D 1 54 ? 4.90700 7.59400 82.44200 1.000 49.67701 54 CYS D N 1
ATOM 8356 C CA . CYS D 1 54 ? 4.66500 6.48900 81.52000 1.000 48.36896 54 CYS D CA 1
ATOM 8357 C C . CYS D 1 54 ? 3.31400 6.62000 80.82700 1.000 52.33259 54 CYS D C 1
ATOM 8358 O O . CYS D 1 54 ? 3.15900 6.16300 79.68900 1.000 44.84485 54 CYS D O 1
ATOM 8361 N N . SER D 1 55 ? 2.36300 7.29500 81.46600 1.000 46.81088 55 SER D N 1
ATOM 8362 C CA . SER D 1 55 ? 1.02200 7.50700 80.87200 1.000 46.41872 55 SER D CA 1
ATOM 8363 C C . SER D 1 55 ? 1.15200 8.41100 79.65000 1.000 49.34276 55 SER D C 1
ATOM 8364 O O . SER D 1 55 ? 0.67600 8.02600 78.58100 1.000 47.69519 55 SER D O 1
ATOM 8367 N N . HIS D 1 56 ? 1.79000 9.56100 79.82700 1.000 45.76865 56 HIS D N 1
ATOM 8368 C CA . HIS D 1 56 ? 1.95700 10.52400 78.71800 1.000 43.43679 56 HIS D CA 1
ATOM 8369 C C . HIS D 1 56 ? 2.78700 9.87300 77.61000 1.000 45.95288 56 HIS D C 1
ATOM 8370 O O . HIS D 1 56 ? 2.49100 10.07500 76.42700 1.000 42.87093 56 HIS D O 1
ATOM 8377 N N . GLN D 1 57 ? 3.78800 9.09400 77.99800 1.000 44.66062 57 GLN D N 1
ATOM 8378 C CA . GLN D 1 57 ? 4.68700 8.48900 76.99300 1.000 48.01102 57 GLN D CA 1
ATOM 8379 C C . GLN D 1 57 ? 3.89200 7.50300 76.15000 1.000 46.33713 57 GLN D C 1
ATOM 8380 O O . GLN D 1 57 ? 4.07500 7.48200 74.92700 1.000 39.45473 57 GLN D O 1
ATOM 8386 N N . LEU D 1 58 ? 3.06600 6.70600 76.80600 1.000 41.15493 58 LEU D N 1
ATOM 8387 C CA . LEU D 1 58 ? 2.30600 5.67300 76.06200 1.000 40.85753 58 LEU D CA 1
ATOM 8388 C C . LEU D 1 58 ? 1.25700 6.36400 75.17700 1.000 43.37099 58 LEU D C 1
ATOM 8389 O O . LEU D 1 58 ? 1.01000 5.86600 74.07700 1.000 40.65751 58 LEU D O 1
ATOM 8394 N N . ARG D 1 59 ? 0.70500 7.48900 75.62400 1.000 41.49971 59 ARG D N 1
ATOM 8395 C CA . ARG D 1 59 ? -0.25500 8.25300 74.79500 1.000 41.69710 59 ARG D CA 1
ATOM 8396 C C . ARG D 1 59 ? 0.48800 8.84500 73.59800 1.000 36.09643 59 ARG D C 1
ATOM 8397 O O . ARG D 1 59 ? -0.06800 8.84700 72.49700 1.000 39.55211 59 ARG D O 1
ATOM 8405 N N . GLN D 1 60 ? 1.70200 9.34000 73.82600 1.000 37.04655 60 GLN D N 1
ATOM 8406 C CA . GLN D 1 60 ? 2.48300 9.97300 72.73500 1.000 41.37338 60 GLN D CA 1
ATOM 8407 C C . GLN D 1 60 ? 2.79800 8.90000 71.69400 1.000 41.79448 60 GLN D C 1
ATOM 8408 O O . GLN D 1 60 ? 2.74300 9.19900 70.50300 1.000 43.91579 60 GLN D O 1
ATOM 8414 N N . ALA D 1 61 ? 3.11600 7.69900 72.15000 1.000 35.73586 61 ALA D N 1
ATOM 8415 C CA . ALA D 1 61 ? 3.43000 6.61000 71.21900 1.000 39.98637 61 ALA D CA 1
ATOM 8416 C C . ALA D 1 61 ? 2.21200 6.35900 70.33200 1.000 41.42865 61 ALA D C 1
ATOM 8417 O O . ALA D 1 61 ? 2.36100 6.34400 69.11000 1.000 36.63334 61 ALA D O 1
ATOM 8419 N N . ALA D 1 62 ? 1.05600 6.15500 70.95900 1.000 39.43631 62 ALA D N 1
ATOM 8420 C CA . ALA D 1 62 ? -0.16000 5.89900 70.19400 1.000 38.52830 62 ALA D CA 1
ATOM 8421 C C . ALA D 1 62 ? -0.44300 7.02900 69.21100 1.000 37.23604 62 ALA D C 1
ATOM 8422 O O . ALA D 1 62 ? -0.83000 6.78000 68.06300 1.000 43.66050 62 ALA D O 1
ATOM 8424 N N . ALA D 1 63 ? -0.24700 8.27700 69.64000 1.000 38.48356 63 ALA D N 1
ATOM 8425 C CA . ALA D 1 63 ? -0.46000 9.41200 68.74700 1.000 36.79125 63 ALA D CA 1
ATOM 8426 C C . ALA D 1 63 ? 0.53500 9.40500 67.59500 1.000 42.92883 63 ALA D C 1
ATOM 8427 O O . ALA D 1 63 ? 0.19100 9.77700 66.46700 1.000 39.92584 63 ALA D O 1
ATOM 8429 N N . HIS D 1 64 ? 1.78000 9.00000 67.86300 1.000 40.94701 64 HIS D N 1
ATOM 8430 C CA . HIS D 1 64 ? 2.78200 8.94900 66.80400 1.000 37.74926 64 HIS D CA 1
ATOM 8431 C C . HIS D 1 64 ? 2.39200 7.94400 65.72800 1.000 38.74938 64 HIS D C 1
ATOM 8432 O O . HIS D 1 64 ? 2.41300 8.25600 64.53200 1.000 33.29083 64 HIS D O 1
ATOM 8439 N N . TYR D 1 65 ? 2.04300 6.72000 66.13900 1.000 37.60188 65 TYR D N 1
ATOM 8440 C CA . TYR D 1 65 ? 1.69700 5.68700 65.16800 1.000 33.83300 65 TYR D CA 1
ATOM 8441 C C . TYR D 1 65 ? 0.48000 6.09000 64.34400 1.000 38.84413 65 TYR D C 1
ATOM 8442 O O . TYR D 1 65 ? 0.42400 5.82300 63.13700 1.000 37.12550 65 TYR D O 1
ATOM 8451 N N . ASN D 1 66 ? -0.49900 6.74700 64.97300 1.000 36.65703 66 ASN D N 1
ATOM 8452 C CA . ASN D 1 66 ? -1.66500 7.21300 64.22500 1.000 35.35424 66 ASN D CA 1
ATOM 8453 C C . ASN D 1 66 ? -1.29200 8.28800 63.21200 1.000 37.29921 66 ASN D C 1
ATOM 8454 O O . ASN D 1 66 ? -1.88400 8.34800 62.12900 1.000 38.00456 66 ASN D O 1
ATOM 8459 N N . SER D 1 67 ? -0.31800 9.13900 63.53700 1.000 36.68861 67 SER D N 1
ATOM 8460 C CA . SER D 1 67 ? 0.09600 10.17300 62.59400 1.000 37.04918 67 SER D CA 1
ATOM 8461 C C . SER D 1 67 ? 0.80100 9.56600 61.38700 1.000 42.46299 67 SER D C 1
ATOM 8462 O O . SER D 1 67 ? 0.57400 9.99600 60.24900 1.000 38.97309 67 SER D O 1
ATOM 8465 N N . VAL D 1 68 ? 1.65300 8.56400 61.61400 1.000 38.15457 68 VAL D N 1
ATOM 8466 C CA . VAL D 1 68 ? 2.30800 7.87100 60.50700 1.000 36.93864 68 VAL D CA 1
ATOM 8467 C C . VAL D 1 68 ? 1.27100 7.20300 59.61300 1.000 35.54374 68 VAL D C 1
ATOM 8468 O O . VAL D 1 68 ? 1.36600 7.24900 58.37800 1.000 31.47746 68 VAL D O 1
ATOM 8472 N N . LEU D 1 69 ? 0.25900 6.58000 60.22400 1.000 34.29095 69 LEU D N 1
ATOM 8473 C CA . LEU D 1 69 ? -0.79300 5.92400 59.45400 1.000 32.99869 69 LEU D CA 1
ATOM 8474 C C . LEU D 1 69 ? -1.57500 6.93200 58.62200 1.000 31.48535 69 LEU D C 1
ATOM 8475 O O . LEU D 1 69 ? -1.84600 6.69400 57.44100 1.000 34.19884 69 LEU D O 1
ATOM 8480 N N . ARG D 1 70 ? -1.95800 8.06400 59.22800 1.000 34.05935 70 ARG D N 1
ATOM 8481 C CA . ARG D 1 70 ? -2.63300 9.11400 58.46600 1.000 35.94115 70 ARG D CA 1
ATOM 8482 C C . ARG D 1 70 ? -1.75900 9.57000 57.31400 1.000 40.41274 70 ARG D C 1
ATOM 8483 O O . ARG D 1 70 ? -2.25100 9.88600 56.22200 1.000 32.40915 70 ARG D O 1
ATOM 8491 N N . GLU D 1 71 ? -0.45000 9.57500 57.54400 1.000 35.38582 71 GLU D N 1
ATOM 8492 C CA . GLU D 1 71 ? 0.49500 10.04600 56.54700 1.000 41.68395 71 GLU D CA 1
ATOM 8493 C C . GLU D 1 71 ? 0.53000 9.11800 55.34600 1.000 32.76709 71 GLU D C 1
ATOM 8494 O O . GLU D 1 71 ? 0.52500 9.56900 54.19300 1.000 36.98075 71 GLU D O 1
ATOM 8500 N N . ALA D 1 72 ? 0.59900 7.81200 55.60300 1.000 33.46191 72 ALA D N 1
ATOM 8501 C CA . ALA D 1 72 ? 0.60000 6.84200 54.52100 1.000 32.45652 72 ALA D CA 1
ATOM 8502 C C . ALA D 1 72 ? -0.71400 6.87500 53.74600 1.000 39.71266 72 ALA D C 1
ATOM 8503 O O . ALA D 1 72 ? -0.71600 6.72700 52.52000 1.000 29.05348 72 ALA D O 1
ATOM 8505 N N . GLU D 1 73 ? -1.84300 7.07600 54.43600 1.000 31.48799 73 GLU D N 1
ATOM 8506 C CA . GLU D 1 73 ? -3.12400 7.16200 53.73400 1.000 33.60403 73 GLU D CA 1
ATOM 8507 C C . GLU D 1 73 ? -3.19400 8.39500 52.83700 1.000 29.82200 73 GLU D C 1
ATOM 8508 O O . GLU D 1 73 ? -3.73700 8.33200 51.72700 1.000 31.98015 73 GLU D O 1
ATOM 8514 N N . ARG D 1 74 ? -2.65200 9.52700 53.29400 1.000 33.28294 74 ARG D N 1
ATOM 8515 C CA . ARG D 1 74 ? -2.67400 10.73300 52.46900 1.000 36.47279 74 ARG D CA 1
ATOM 8516 C C . ARG D 1 74 ? -1.81900 10.56300 51.21900 1.000 40.18903 74 ARG D C 1
ATOM 8517 O O . ARG D 1 74 ? -2.21500 10.98000 50.12300 1.000 29.99570 74 ARG D O 1
ATOM 8525 N N . LYS D 1 75 ? -0.63800 9.95900 51.36600 1.000 33.67509 75 LYS D N 1
ATOM 8526 C CA . LYS D 1 75 ? 0.21200 9.71900 50.20600 1.000 36.81231 75 LYS D CA 1
ATOM 8527 C C . LYS D 1 75 ? -0.44600 8.74900 49.23400 1.000 33.05923 75 LYS D C 1
ATOM 8528 O O . LYS D 1 75 ? -0.35500 8.92800 48.01300 1.000 28.48763 75 LYS D O 1
ATOM 8534 N N . THR D 1 76 ? -1.10800 7.71100 49.75500 1.000 28.15338 76 THR D N 1
ATOM 8535 C CA . THR D 1 76 ? -1.86100 6.79100 48.90600 1.000 33.24346 76 THR D CA 1
ATOM 8536 C C . THR D 1 76 ? -2.88600 7.53200 48.05700 1.000 32.17754 76 THR D C 1
ATOM 8537 O O . THR D 1 76 ? -2.98700 7.30900 46.84400 1.000 33.14082 76 THR D O 1
ATOM 8541 N N . ASP D 1 77 ? -3.66200 8.41900 48.68900 1.000 32.67234 77 ASP D N 1
ATOM 8542 C CA . ASP D 1 77 ? -4.67600 9.18200 47.96900 1.000 38.76781 77 ASP D CA 1
ATOM 8543 C C . ASP D 1 77 ? -4.04400 10.08600 46.91900 1.000 34.64889 77 ASP D C 1
ATOM 8544 O O . ASP D 1 77 ? -4.60200 10.26900 45.82900 1.000 32.09069 77 ASP D O 1
ATOM 8549 N N . GLY D 1 78 ? -2.88000 10.65900 47.22600 1.000 31.17742 78 GLY D N 1
ATOM 8550 C CA . GLY D 1 78 ? -2.21700 11.52300 46.26100 1.000 29.00348 78 GLY D CA 1
ATOM 8551 C C . GLY D 1 78 ? -1.79700 10.78700 45.00200 1.000 31.31954 78 GLY D C 1
ATOM 8552 O O . GLY D 1 78 ? -1.85400 11.33900 43.90000 1.000 33.71457 78 GLY D O 1
ATOM 8553 N N . HIS D 1 79 ? -1.37700 9.52800 45.14400 1.000 29.82200 79 HIS D N 1
ATOM 8554 C CA . HIS D 1 79 ? -0.95200 8.76200 43.97500 1.000 27.34012 79 HIS D CA 1
ATOM 8555 C C . HIS D 1 79 ? -2.14500 8.36700 43.11000 1.000 33.28031 79 HIS D C 1
ATOM 8556 O O . HIS D 1 79 ? -2.11100 8.51600 41.88200 1.000 26.52950 79 HIS D O 1
ATOM 8563 N N . ILE D 1 80 ? -3.20900 7.84900 43.72900 1.000 30.60367 80 ILE D N 1
ATOM 8564 C CA . ILE D 1 80 ? -4.36300 7.42000 42.94100 1.000 33.58824 80 ILE D CA 1
ATOM 8565 C C . ILE D 1 80 ? -5.00700 8.61600 42.25000 1.000 27.52172 80 ILE D C 1
ATOM 8566 O O . ILE D 1 80 ? -5.49700 8.50800 41.11800 1.000 33.25136 80 ILE D O 1
ATOM 8571 N N . LEU D 1 81 ? -4.99400 9.77900 42.90400 1.000 28.05863 81 LEU D N 1
ATOM 8572 C CA . LEU D 1 81 ? -5.45700 10.99900 42.25400 1.000 33.51981 81 LEU D CA 1
ATOM 8573 C C . LEU D 1 81 ? -4.64100 11.28400 41.00300 1.000 36.34120 81 LEU D C 1
ATOM 8574 O O . LEU D 1 81 ? -5.19300 11.60700 39.94300 1.000 32.54338 81 LEU D O 1
ATOM 8579 N N . GLN D 1 82 ? -3.31600 11.16600 41.11200 1.000 25.94785 82 GLN D N 1
ATOM 8580 C CA . GLN D 1 82 ? -2.45200 11.36100 39.95300 1.000 30.24047 82 GLN D CA 1
ATOM 8581 C C . GLN D 1 82 ? -2.71200 10.31800 38.87500 1.000 28.54553 82 GLN D C 1
ATOM 8582 O O . GLN D 1 82 ? -2.76400 10.64900 37.68500 1.000 26.93218 82 GLN D O 1
ATOM 8588 N N . ALA D 1 83 ? -2.86300 9.05100 39.27200 1.000 24.35555 83 ALA D N 1
ATOM 8589 C CA . ALA D 1 83 ? -3.01900 7.98300 38.29400 1.000 25.69782 83 ALA D CA 1
ATOM 8590 C C . ALA D 1 83 ? -4.30600 8.14700 37.49700 1.000 36.29646 83 ALA D C 1
ATOM 8591 O O . ALA D 1 83 ? -4.33900 7.86400 36.29400 1.000 28.03494 83 ALA D O 1
ATOM 8593 N N . LEU D 1 84 ? -5.38000 8.59800 38.15100 1.000 28.66396 84 LEU D N 1
ATOM 8594 C CA . LEU D 1 84 ? -6.63900 8.79300 37.43700 1.000 27.18221 84 LEU D CA 1
ATOM 8595 C C . LEU D 1 84 ? -6.51200 9.89600 36.39600 1.000 31.73538 84 LEU D C 1
ATOM 8596 O O . LEU D 1 84 ? -7.01100 9.75900 35.27200 1.000 28.07968 84 LEU D O 1
ATOM 8601 N N . LYS D 1 85 ? -5.85000 10.99800 36.74900 1.000 29.25614 85 LYS D N 1
ATOM 8602 C CA . LYS D 1 85 ? -5.65000 12.06200 35.77400 1.000 27.42960 85 LYS D CA 1
ATOM 8603 C C . LYS D 1 85 ? -4.77800 11.58500 34.62000 1.000 33.83300 85 LYS D C 1
ATOM 8604 O O . LYS D 1 85 ? -5.04600 11.90700 33.45600 1.000 30.51945 85 LYS D O 1
ATOM 8610 N N . LEU D 1 86 ? -3.74500 10.79600 34.92300 1.000 32.23281 86 LEU D N 1
ATOM 8611 C CA . LEU D 1 86 ? -2.89500 10.24900 33.87000 1.000 33.42243 86 LEU D CA 1
ATOM 8612 C C . LEU D 1 86 ? -3.65100 9.26300 32.99300 1.000 32.38546 86 LEU D C 1
ATOM 8613 O O . LEU D 1 86 ? -3.37700 9.17000 31.79000 1.000 27.44803 86 LEU D O 1
ATOM 8618 N N . LEU D 1 87 ? -4.60000 8.52200 33.57400 1.000 29.26140 87 LEU D N 1
ATOM 8619 C CA . LEU D 1 87 ? -5.39900 7.58100 32.79500 1.000 33.42769 87 LEU D CA 1
ATOM 8620 C C . LEU D 1 87 ? -6.31400 8.31000 31.82200 1.000 29.99833 87 LEU D C 1
ATOM 8621 O O . LEU D 1 87 ? -6.54000 7.83700 30.70200 1.000 26.75847 87 LEU D O 1
ATOM 8626 N N . ILE D 1 88 ? -6.86500 9.45100 32.23900 1.000 26.57161 88 ILE D N 1
ATOM 8627 C CA . ILE D 1 88 ? -7.66100 10.26700 31.32800 1.000 28.74818 88 ILE D CA 1
ATOM 8628 C C . ILE D 1 88 ? -6.78400 10.80200 30.20300 1.000 34.85418 88 ILE D C 1
ATOM 8629 O O . ILE D 1 88 ? -7.20700 10.87000 29.04200 1.000 26.87427 88 ILE D O 1
ATOM 8634 N N . ALA D 1 89 ? -5.54200 11.16800 30.52500 1.000 26.60056 89 ALA D N 1
ATOM 8635 C CA . ALA D 1 89 ? -4.60200 11.58000 29.49000 1.000 27.79807 89 ALA D CA 1
ATOM 8636 C C . ALA D 1 89 ? -4.22500 10.41100 28.59000 1.000 29.10612 89 ALA D C 1
ATOM 8637 O O . ALA D 1 89 ? -4.15800 10.56200 27.36600 1.000 32.88552 89 ALA D O 1
ATOM 8639 N N . ALA D 1 90 ? -3.99600 9.23400 29.17400 1.000 25.40831 90 ALA D N 1
ATOM 8640 C CA . ALA D 1 90 ? -3.55700 8.07800 28.40100 1.000 30.67210 90 ALA D CA 1
ATOM 8641 C C . ALA D 1 90 ? -4.66100 7.47800 27.54200 1.000 38.70201 90 ALA D C 1
ATOM 8642 O O . ALA D 1 90 ? -4.36800 6.61800 26.70500 1.000 36.27803 90 ALA D O 1
ATOM 8644 N N . THR D 1 91 ? -5.91300 7.88800 27.73600 1.000 28.85872 91 THR D N 1
ATOM 8645 C CA . THR D 1 91 ? -7.01600 7.41900 26.90800 1.000 29.85358 91 THR D CA 1
ATOM 8646 C C . THR D 1 91 ? -7.67100 8.54700 26.12700 1.000 33.84616 91 THR D C 1
ATOM 8647 O O . THR D 1 91 ? -8.74200 8.34100 25.54500 1.000 42.27349 91 THR D O 1
ATOM 8651 N N . GLY D 1 92 ? -7.04300 9.71100 26.12300 1.000 35.10421 92 GLY D N 1
ATOM 8652 C CA . GLY D 1 92 ? -7.55800 10.84200 25.34200 1.000 39.62054 92 GLY D CA 1
ATOM 8653 C C . GLY D 1 92 ? -7.22400 10.72900 23.86900 1.000 41.75501 92 GLY D C 1
ATOM 8654 O O . GLY D 1 92 ? -6.59100 9.74600 23.47400 1.000 45.55020 92 GLY D O 1
ATOM 8655 N N . ASN D 1 93 ? -7.61900 11.72500 23.08500 1.000 62.66278 93 ASN D N 1
ATOM 8656 C CA . ASN D 1 93 ? -7.42600 11.65300 21.61200 1.000 61.20734 93 ASN D CA 1
ATOM 8657 C C . ASN D 1 93 ? -6.17700 12.43900 21.21400 1.000 58.91496 93 ASN D C 1
ATOM 8658 O O . ASN D 1 93 ? -5.81700 12.38300 20.03200 1.000 63.86555 93 ASN D O 1
ATOM 8663 N N . ASN D 1 94 ? -5.56900 13.16100 22.15500 1.000 55.86196 94 ASN D N 1
ATOM 8664 C CA . ASN D 1 94 ? -4.27900 13.84200 21.87300 1.000 49.14800 94 ASN D CA 1
ATOM 8665 C C . ASN D 1 94 ? -3.23400 12.73400 21.84100 1.000 46.56874 94 ASN D C 1
ATOM 8666 O O . ASN D 1 94 ? -2.87900 12.23600 22.90700 1.000 42.95515 94 ASN D O 1
ATOM 8671 N N . GLN D 1 95 ? -2.78800 12.36700 20.65000 1.000 41.73658 95 GLN D N 1
ATOM 8672 C CA . GLN D 1 95 ? -1.87500 11.23300 20.53500 1.000 44.31847 95 GLN D CA 1
ATOM 8673 C C . GLN D 1 95 ? -0.51200 11.52600 21.15000 1.000 40.17850 95 GLN D C 1
ATOM 8674 O O . GLN D 1 95 ? 0.13100 10.61400 21.67900 1.000 41.72079 95 GLN D O 1
ATOM 8680 N N . LYS D 1 96 ? -0.05000 12.77700 21.08300 1.000 33.62508 96 LYS D N 1
ATOM 8681 C CA . LYS D 1 96 ? 1.22200 13.12600 21.70600 1.000 40.24693 96 LYS D CA 1
ATOM 8682 C C . LYS D 1 96 ? 1.13000 13.04900 23.22600 1.000 36.20960 96 LYS D C 1
ATOM 8683 O O . LYS D 1 96 ? 2.03800 12.52800 23.88400 1.000 35.30950 96 LYS D O 1
ATOM 8689 N N . LEU D 1 97 ? 0.04500 13.57000 23.80100 1.000 37.96508 97 LEU D N 1
ATOM 8690 C CA . LEU D 1 97 ? -0.15400 13.46400 25.24200 1.000 34.11462 97 LEU D CA 1
ATOM 8691 C C . LEU D 1 97 ? -0.42000 12.02400 25.65800 1.000 34.73311 97 LEU D C 1
ATOM 8692 O O . LEU D 1 97 ? 0.00800 11.59400 26.73800 1.000 34.40412 97 LEU D O 1
ATOM 8697 N N . GLN D 1 98 ? -1.13400 11.26800 24.81900 1.000 31.54589 98 GLN D N 1
ATOM 8698 C CA . GLN D 1 98 ? -1.44300 9.87800 25.14300 1.000 30.69052 98 GLN D CA 1
ATOM 8699 C C . GLN D 1 98 ? -0.16600 9.09300 25.42000 1.000 34.54888 98 GLN D C 1
ATOM 8700 O O . GLN D 1 98 ? -0.04900 8.41300 26.44700 1.000 36.53859 98 GLN D O 1
ATOM 8706 N N . ALA D 1 99 ? 0.81400 9.19500 24.52000 1.000 31.48799 99 ALA D N 1
ATOM 8707 C CA . ALA D 1 99 ? 2.06800 8.47500 24.71200 1.000 32.83552 99 ALA D CA 1
ATOM 8708 C C . ALA D 1 99 ? 2.85400 9.02400 25.89800 1.000 30.90107 99 ALA D C 1
ATOM 8709 O O . ALA D 1 99 ? 3.49500 8.25900 26.62700 1.000 34.73311 99 ALA D O 1
ATOM 8711 N N . ALA D 1 100 ? 2.82000 10.34500 26.11000 1.000 29.47459 100 ALA D N 1
ATOM 8712 C CA . ALA D 1 100 ? 3.61300 10.95000 27.17600 1.000 30.53787 100 ALA D CA 1
ATOM 8713 C C . ALA D 1 100 ? 3.07700 10.62300 28.56300 1.000 34.23042 100 ALA D C 1
ATOM 8714 O O . ALA D 1 100 ? 3.81400 10.75100 29.54600 1.000 25.83468 100 ALA D O 1
ATOM 8716 N N . ALA D 1 101 ? 1.81900 10.20800 28.66500 1.000 31.92225 101 ALA D N 1
ATOM 8717 C CA . ALA D 1 101 ? 1.20800 9.93900 29.95800 1.000 32.04332 101 ALA D CA 1
ATOM 8718 C C . ALA D 1 101 ? 1.49800 8.53600 30.47400 1.000 28.44025 101 ALA D C 1
ATOM 8719 O O . ALA D 1 101 ? 1.33300 8.28900 31.67400 1.000 31.44588 101 ALA D O 1
ATOM 8721 N N . VAL D 1 102 ? 1.94800 7.62700 29.61000 1.000 26.57950 102 VAL D N 1
ATOM 8722 C CA . VAL D 1 102 ? 1.95800 6.20700 29.95400 1.000 23.19752 102 VAL D CA 1
ATOM 8723 C C . VAL D 1 102 ? 3.08300 5.87400 30.93000 1.000 29.27983 102 VAL D C 1
ATOM 8724 O O . VAL D 1 102 ? 2.85500 5.20000 31.93900 1.000 27.57173 102 VAL D O 1
ATOM 8728 N N . ALA D 1 103 ? 4.31700 6.30900 30.65100 1.000 26.79005 103 ALA D N 1
ATOM 8729 C CA . ALA D 1 103 ? 5.39400 6.03700 31.60400 1.000 27.38223 103 ALA D CA 1
ATOM 8730 C C . ALA D 1 103 ? 5.13500 6.66300 32.96800 1.000 25.23987 103 ALA D C 1
ATOM 8731 O O . ALA D 1 103 ? 5.30100 5.96400 33.98300 1.000 26.85848 103 ALA D O 1
ATOM 8733 N N . PRO D 1 104 ? 4.73900 7.93600 33.08300 1.000 25.91627 104 PRO D N 1
ATOM 8734 C CA . PRO D 1 104 ? 4.35800 8.44200 34.40900 1.000 29.53775 104 PRO D CA 1
ATOM 8735 C C . PRO D 1 104 ? 3.18800 7.69000 35.01700 1.000 32.56706 104 PRO D C 1
ATOM 8736 O O . PRO D 1 104 ? 3.14000 7.53000 36.24200 1.000 28.14022 104 PRO D O 1
ATOM 8740 N N . LEU D 1 105 ? 2.26500 7.18100 34.21100 1.000 26.12418 105 LEU D N 1
ATOM 8741 C CA . LEU D 1 105 ? 1.13800 6.39200 34.76700 1.000 30.00360 105 LEU D CA 1
ATOM 8742 C C . LEU D 1 105 ? 1.66200 5.11000 35.41800 1.000 32.12490 105 LEU D C 1
ATOM 8743 O O . LEU D 1 105 ? 1.19400 4.78000 36.50500 1.000 27.52962 105 LEU D O 1
ATOM 8748 N N . ALA D 1 106 ? 2.60600 4.43600 34.76400 1.000 26.67688 106 ALA D N 1
ATOM 8749 C CA . ALA D 1 106 ? 3.18400 3.19100 35.31500 1.000 30.13782 106 ALA D CA 1
ATOM 8750 C C . ALA D 1 106 ? 3.80600 3.45700 36.69100 1.000 29.69040 106 ALA D C 1
ATOM 8751 O O . ALA D 1 106 ? 3.64300 2.63200 37.57500 1.000 28.92452 106 ALA D O 1
ATOM 8753 N N . THR D 1 107 ? 4.44900 4.60300 36.84200 1.000 27.99809 107 THR D N 1
ATOM 8754 C CA . THR D 1 107 ? 5.12500 4.95000 38.11600 1.000 35.99116 107 THR D CA 1
ATOM 8755 C C . THR D 1 107 ? 4.06800 5.28500 39.17700 1.000 30.14046 107 THR D C 1
ATOM 8756 O O . THR D 1 107 ? 4.17100 4.77600 40.28100 1.000 27.45066 107 THR D O 1
ATOM 8760 N N . ALA D 1 108 ? 3.07900 6.09200 38.81300 1.000 31.94594 108 ALA D N 1
ATOM 8761 C CA . ALA D 1 108 ? 2.01500 6.48400 39.75900 1.000 29.50880 108 ALA D CA 1
ATOM 8762 C C . ALA D 1 108 ? 1.28500 5.23900 40.25700 1.000 31.91172 108 ALA D C 1
ATOM 8763 O O . ALA D 1 108 ? 0.97400 5.17700 41.44200 1.000 28.11127 108 ALA D O 1
ATOM 8765 N N . LEU D 1 109 ? 1.05500 4.27500 39.37100 1.000 31.59063 109 LEU D N 1
ATOM 8766 C CA . LEU D 1 109 ? 0.28700 3.06400 39.76100 1.000 30.25889 109 LEU D CA 1
ATOM 8767 C C . LEU D 1 109 ? 1.13900 2.19100 40.68800 1.000 32.03542 109 LEU D C 1
ATOM 8768 O O . LEU D 1 109 ? 0.59300 1.64600 41.64100 1.000 25.30303 109 LEU D O 1
ATOM 8773 N N . LYS D 1 110 ? 2.43100 2.08400 40.39700 1.000 28.97979 110 LYS D N 1
ATOM 8774 C CA . LYS D 1 110 ? 3.33400 1.29600 41.27300 1.000 31.05899 110 LYS D CA 1
ATOM 8775 C C . LYS D 1 110 ? 3.39000 1.96300 42.64800 1.000 29.53775 110 LYS D C 1
ATOM 8776 O O . LYS D 1 110 ? 3.23100 1.27200 43.64100 1.000 28.93768 110 LYS D O 1
ATOM 8782 N N . ASN D 1 111 ? 3.59900 3.27000 42.66700 1.000 26.01891 111 ASN D N 1
ATOM 8783 C CA . ASN D 1 111 ? 3.66500 4.02700 43.93600 1.000 28.38235 111 ASN D CA 1
ATOM 8784 C C . ASN D 1 111 ? 2.36200 3.83500 44.71100 1.000 33.41453 111 ASN D C 1
ATOM 8785 O O . ASN D 1 111 ? 2.42600 3.57800 45.91100 1.000 26.27683 111 ASN D O 1
ATOM 8790 N N . TRP D 1 112 ? 1.23500 3.97000 44.01700 1.000 22.03159 112 TRP D N 1
ATOM 8791 C CA . TRP D 1 112 ? -0.08500 3.81500 44.66500 1.000 24.07131 112 TRP D CA 1
ATOM 8792 C C . TRP D 1 112 ? -0.18200 2.43600 45.30400 1.000 25.42147 112 TRP D C 1
ATOM 8793 O O . TRP D 1 112 ? -0.46700 2.35300 46.49600 1.000 26.40580 112 TRP D O 1
ATOM 8804 N N . ALA D 1 113 ? 0.04700 1.40700 44.51100 1.000 23.17383 113 ALA D N 1
ATOM 8805 C CA . ALA D 1 113 ? -0.08300 0.03200 45.01900 1.000 30.43260 113 ALA D CA 1
ATOM 8806 C C . ALA D 1 113 ? 0.84600 -0.18600 46.22100 1.000 33.54613 113 ALA D C 1
ATOM 8807 O O . ALA D 1 113 ? 0.41700 -0.80700 47.18900 1.000 31.98805 113 ALA D O 1
ATOM 8809 N N . ASN D 1 114 ? 2.07600 0.29800 46.13100 1.000 28.18759 114 ASN D N 1
ATOM 8810 C CA . ASN D 1 114 ? 3.05200 0.09800 47.23200 1.000 28.75082 114 ASN D CA 1
ATOM 8811 C C . ASN D 1 114 ? 2.54000 0.80600 48.48500 1.000 30.65368 114 ASN D C 1
ATOM 8812 O O . ASN D 1 114 ? 2.52000 0.18600 49.54200 1.000 28.80872 114 ASN D O 1
ATOM 8817 N N . CYS D 1 115 ? 2.14000 2.06300 48.34000 1.000 32.75656 115 CYS D N 1
ATOM 8818 C CA . CYS D 1 115 ? 1.56800 2.80700 49.48100 1.000 33.53034 115 CYS D CA 1
ATOM 8819 C C . CYS D 1 115 ? 0.37900 2.01700 50.04100 1.000 31.57484 115 CYS D C 1
ATOM 8820 O O . CYS D 1 115 ? 0.31000 1.85500 51.25400 1.000 28.68502 115 CYS D O 1
ATOM 8823 N N . LYS D 1 116 ? -0.50600 1.54600 49.16900 1.000 27.54541 116 LYS D N 1
ATOM 8824 C CA . LYS D 1 116 ? -1.67400 0.80800 49.63800 1.000 36.01748 116 LYS D CA 1
ATOM 8825 C C . LYS D 1 116 ? -1.25600 -0.40100 50.46500 1.000 37.50186 116 LYS D C 1
ATOM 8826 O O . LYS D 1 116 ? -1.80000 -0.64700 51.54900 1.000 30.17993 116 LYS D O 1
ATOM 8832 N N . ALA D 1 117 ? -0.26700 -1.15300 49.97600 1.000 30.09308 117 ALA D N 1
ATOM 8833 C CA . ALA D 1 117 ? 0.23000 -2.30700 50.71600 1.000 30.74842 117 ALA D CA 1
ATOM 8834 C C . ALA D 1 117 ? 0.84100 -1.89000 52.04900 1.000 35.51478 117 ALA D C 1
ATOM 8835 O O . ALA D 1 117 ? 0.69800 -2.59600 53.05400 1.000 32.60917 117 ALA D O 1
ATOM 8837 N N . GLU D 1 118 ? 1.52200 -0.74200 52.07500 1.000 31.42219 118 GLU D N 1
ATOM 8838 C CA . GLU D 1 118 ? 2.14500 -0.27500 53.30900 1.000 35.04104 118 GLU D CA 1
ATOM 8839 C C . GLU D 1 118 ? 1.10500 0.23000 54.30100 1.000 35.20948 118 GLU D C 1
ATOM 8840 O O . GLU D 1 118 ? 1.24500 0.01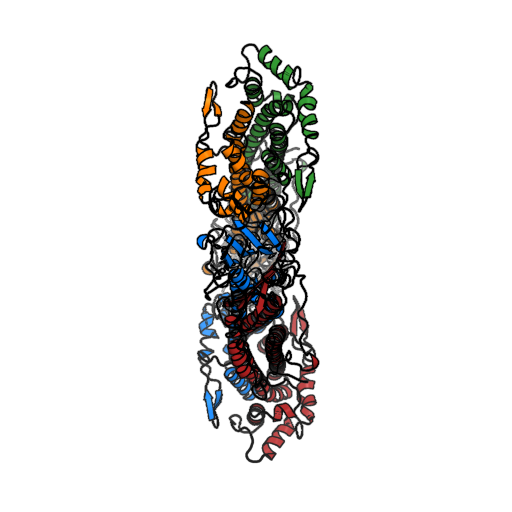800 55.51200 1.000 35.47267 118 GLU D O 1
ATOM 8846 N N . THR D 1 119 ? 0.06100 0.90900 53.81700 1.000 33.78563 119 THR D N 1
ATOM 8847 C CA . THR D 1 119 ? -1.02700 1.29300 54.71200 1.000 31.08004 119 THR D CA 1
ATOM 8848 C C . THR D 1 119 ? -1.70400 0.06300 55.29100 1.000 41.20494 119 THR D C 1
ATOM 8849 O O . THR D 1 119 ? -2.06700 0.04300 56.47400 1.000 33.57771 119 THR D O 1
ATOM 8853 N N . GLY D 1 120 ? -1.87000 -0.97900 54.47400 1.000 35.23844 120 GLY D N 1
ATOM 8854 C CA . GLY D 1 120 ? -2.42100 -2.22400 54.98500 1.000 35.43846 120 GLY D CA 1
ATOM 8855 C C . GLY D 1 120 ? -1.55500 -2.84100 56.06600 1.000 36.72809 120 GLY D C 1
ATOM 8856 O O . GLY D 1 120 ? -2.06100 -3.30400 57.09000 1.000 35.95957 120 GLY D O 1
ATOM 8857 N N . ARG D 1 121 ? -0.23600 -2.85300 55.85300 1.000 36.16486 121 ARG D N 1
ATOM 8858 C CA . ARG D 1 121 ? 0.67500 -3.41300 56.84500 1.000 38.31512 121 ARG D CA 1
ATOM 8859 C C . ARG D 1 121 ? 0.66200 -2.59000 58.12900 1.000 36.50174 121 ARG D C 1
ATOM 8860 O O . ARG D 1 121 ? 0.51400 -3.13800 59.22600 1.000 35.97273 121 ARG D O 1
ATOM 8868 N N . LEU D 1 122 ? 0.81500 -1.26900 58.00900 1.000 30.78001 122 LEU D N 1
ATOM 8869 C CA . LEU D 1 122 ? 0.79100 -0.40900 59.18600 1.000 35.72007 122 LEU D CA 1
ATOM 8870 C C . LEU D 1 122 ? -0.57800 -0.41900 59.85300 1.000 37.35711 122 LEU D C 1
ATOM 8871 O O . LEU D 1 122 ? -0.67400 -0.46000 61.08600 1.000 33.85932 122 LEU D O 1
ATOM 8876 N N . GLY D 1 123 ? -1.64800 -0.37600 59.05500 1.000 30.72737 123 GLY D N 1
ATOM 8877 C CA . GLY D 1 123 ? -2.98400 -0.43200 59.62100 1.000 37.02286 123 GLY D CA 1
ATOM 8878 C C . GLY D 1 123 ? -3.26300 -1.73300 60.34100 1.000 41.16283 123 GLY D C 1
ATOM 8879 O O . GLY D 1 123 ? -4.00700 -1.75700 61.32700 1.000 37.33079 123 GLY D O 1
ATOM 8880 N N . THR D 1 124 ? -2.66600 -2.83000 59.87100 1.000 41.08124 124 THR D N 1
ATOM 8881 C CA . THR D 1 124 ? -2.84000 -4.11300 60.54000 1.000 41.51814 124 THR D CA 1
ATOM 8882 C C . THR D 1 124 ? -2.13800 -4.12800 61.89200 1.000 42.85514 124 THR D C 1
ATOM 8883 O O . THR D 1 124 ? -2.69900 -4.60700 62.88400 1.000 45.30806 124 THR D O 1
ATOM 8887 N N . ALA D 1 125 ? -0.91200 -3.60400 61.95200 1.000 41.68395 125 ALA D N 1
ATOM 8888 C CA . ALA D 1 125 ? -0.21800 -3.50800 63.23100 1.000 41.14177 125 ALA D CA 1
ATOM 8889 C C . ALA D 1 125 ? -0.97900 -2.61000 64.20100 1.000 42.14979 125 ALA D C 1
ATOM 8890 O O . ALA D 1 125 ? -1.07000 -2.91000 65.39800 1.000 41.49182 125 ALA D O 1
ATOM 8892 N N . ALA D 1 126 ? -1.54900 -1.51300 63.69800 1.000 37.30710 126 ALA D N 1
ATOM 8893 C CA . ALA D 1 126 ? -2.21500 -0.56000 64.57800 1.000 41.46550 126 ALA D CA 1
ATOM 8894 C C . ALA D 1 126 ? -3.48700 -1.14700 65.17700 1.000 41.96293 126 ALA D C 1
ATOM 8895 O O . ALA D 1 126 ? -3.74800 -0.98600 66.37600 1.000 34.05145 126 ALA D O 1
ATOM 8897 N N A ARG D 1 127 ? -4.29300 -1.83400 64.36600 0.590 37.64925 127 ARG D N 1
ATOM 8898 N N B ARG D 1 127 ? -4.28500 -1.84200 64.36400 0.410 37.71242 127 ARG D N 1
ATOM 8899 C CA A ARG D 1 127 ? -5.55800 -2.35400 64.87400 0.590 43.32888 127 ARG D CA 1
ATOM 8900 C CA B ARG D 1 127 ? -5.55400 -2.37300 64.84700 0.410 43.34467 127 ARG D CA 1
ATOM 8901 C C A ARG D 1 127 ? -5.37700 -3.55900 65.79000 0.590 44.32637 127 ARG D C 1
ATOM 8902 C C B ARG D 1 127 ? -5.36700 -3.54100 65.80800 0.410 44.33953 127 ARG D C 1
ATOM 8903 O O A ARG D 1 127 ? -6.32400 -3.92900 66.49100 0.590 45.93182 127 ARG D O 1
ATOM 8904 O O B ARG D 1 127 ? -6.29600 -3.87000 66.55400 0.410 45.85550 127 ARG D O 1
ATOM 8919 N N . ASN D 1 128 ? -4.18900 -4.16200 65.82400 1.000 47.51886 128 ASN D N 1
ATOM 8920 C CA . ASN D 1 128 ? -3.91700 -5.28200 66.71400 1.000 49.84808 128 ASN D CA 1
ATOM 8921 C C . ASN D 1 128 ? -3.15600 -4.88400 67.97300 1.000 44.66325 128 ASN D C 1
ATOM 8922 O O . ASN D 1 128 ? -2.95100 -5.73500 68.84500 1.000 52.39049 128 ASN D O 1
ATOM 8927 N N . ASN D 1 129 ? -2.73500 -3.62300 68.09800 1.000 40.83911 129 ASN D N 1
ATOM 8928 C CA . ASN D 1 129 ? -1.88800 -3.23100 69.22100 1.000 41.35759 129 ASN D CA 1
ATOM 8929 C C . ASN D 1 129 ? -2.22700 -1.88000 69.83800 1.000 39.57580 129 ASN D C 1
ATOM 8930 O O . ASN D 1 129 ? -1.97400 -1.70400 71.03400 1.000 40.42327 129 ASN D O 1
ATOM 8935 N N . ILE D 1 130 ? -2.77200 -0.91600 69.09100 1.000 33.36979 130 ILE D N 1
ATOM 8936 C CA . ILE D 1 130 ? -2.93700 0.42200 69.65800 1.000 35.39635 130 ILE D CA 1
ATOM 8937 C C . ILE D 1 130 ? -3.92700 0.41100 70.82100 1.000 36.64913 130 ILE D C 1
ATOM 8938 O O . ILE D 1 130 ? -3.77900 1.18900 71.77200 1.000 37.90981 130 ILE D O 1
ATOM 8943 N N . ASP D 1 131 ? -4.88600 -0.51300 70.80500 1.000 32.22755 131 ASP D N 1
ATOM 8944 C CA . ASP D 1 131 ? -5.84200 -0.62900 71.94000 1.000 35.39898 131 ASP D CA 1
ATOM 8945 C C . ASP D 1 131 ? -5.07300 -0.81400 73.25100 1.000 38.30459 131 ASP D C 1
ATOM 8946 O O . ASP D 1 131 ? -5.38900 -0.11600 74.21100 1.000 35.47004 131 ASP D O 1
ATOM 8951 N N . LYS D 1 132 ? -4.12300 -1.74100 73.26300 1.000 32.91710 132 LYS D N 1
ATOM 8952 C CA . LYS D 1 132 ? -3.30100 -2.02500 74.46600 1.000 42.80776 132 LYS D CA 1
ATOM 8953 C C . LYS D 1 132 ? -2.54700 -0.77000 74.91300 1.000 35.37003 132 LYS D C 1
ATOM 8954 O O . LYS D 1 132 ? -2.31200 -0.64000 76.11300 1.000 39.15206 132 LYS D O 1
ATOM 8960 N N . LEU D 1 133 ? -2.18300 0.11200 73.98900 1.000 38.49146 133 LEU D N 1
ATOM 8961 C CA . LEU D 1 133 ? -1.52600 1.38900 74.35100 1.000 35.27265 133 LEU D CA 1
ATOM 8962 C C . LEU D 1 133 ? -2.54300 2.32000 75.01800 1.000 34.93840 133 LEU D C 1
ATOM 8963 O O . LEU D 1 133 ? -2.20600 2.91100 76.04700 1.000 38.54410 133 LEU D O 1
ATOM 8968 N N . ASN D 1 134 ? -3.72900 2.46800 74.42000 1.000 34.11198 134 ASN D N 1
ATOM 8969 C CA . ASN D 1 134 ? -4.74100 3.33000 75.02300 1.000 36.29119 134 ASN D CA 1
ATOM 8970 C C . ASN D 1 134 ? -5.07700 2.88100 76.44000 1.000 33.71457 134 ASN D C 1
ATOM 8971 O O . ASN D 1 134 ? -5.20600 3.71100 77.34800 1.000 34.95156 134 ASN D O 1
ATOM 8976 N N . ALA D 1 135 ? -5.22800 1.56900 76.64600 1.000 33.35926 135 ALA D N 1
ATOM 8977 C CA . ALA D 1 135 ? -5.51600 1.04900 77.98000 1.000 34.23305 135 ALA D CA 1
ATOM 8978 C C . ALA D 1 135 ? -4.32500 1.23100 78.90900 1.000 34.59889 135 ALA D C 1
ATOM 8979 O O . ALA D 1 135 ? -4.49400 1.49700 80.10600 1.000 36.53596 135 ALA D O 1
ATOM 8981 N N . GLY D 1 136 ? -3.11400 1.08200 78.37200 1.000 34.81207 136 GLY D N 1
ATOM 8982 C CA . GLY D 1 136 ? -1.92600 1.29300 79.17600 1.000 35.76745 136 GLY D CA 1
ATOM 8983 C C . GLY D 1 136 ? -1.81300 2.71600 79.68100 1.000 36.39647 136 GLY D C 1
ATOM 8984 O O . GLY D 1 136 ? -1.50900 2.94300 80.85600 1.000 36.69387 136 GLY D O 1
ATOM 8985 N N . ALA D 1 137 ? -2.06200 3.69500 78.80500 1.000 36.20434 137 ALA D N 1
ATOM 8986 C CA . ALA D 1 137 ? -2.00500 5.08700 79.23400 1.000 38.41250 137 ALA D CA 1
ATOM 8987 C C . ALA D 1 137 ? -3.03700 5.36300 80.31600 1.000 36.24908 137 ALA D C 1
ATOM 8988 O O . ALA D 1 137 ? -2.74300 6.04900 81.30100 1.000 39.43894 137 ALA D O 1
ATOM 8990 N N . GLU D 1 138 ? -4.24900 4.82600 80.15400 1.000 35.27002 138 GLU D N 1
ATOM 8991 C CA . GLU D 1 138 ? -5.29500 5.02900 81.14900 1.000 34.81207 138 GLU D CA 1
ATOM 8992 C C . GLU D 1 138 ? -4.94700 4.34000 82.46300 1.000 34.98577 138 GLU D C 1
ATOM 8993 O O . GLU D 1 138 ? -5.08700 4.93000 83.54000 1.000 35.19633 138 GLU D O 1
ATOM 8999 N N . ALA D 1 139 ? -4.50300 3.08300 82.39400 1.000 34.91208 139 ALA D N 1
ATOM 9000 C CA . ALA D 1 139 ? -4.17800 2.34700 83.60700 1.000 35.07789 139 ALA D CA 1
ATOM 9001 C C . ALA D 1 139 ? -3.02400 3.00100 84.35500 1.000 36.09643 139 ALA D C 1
ATOM 9002 O O . ALA D 1 139 ? -3.04300 3.08200 85.58800 1.000 36.24382 139 ALA D O 1
ATOM 9004 N N . ALA D 1 140 ? -2.01400 3.48200 83.62400 1.000 36.84389 140 ALA D N 1
ATOM 9005 C CA . ALA D 1 140 ? -0.91700 4.19900 84.26300 1.000 37.93350 140 ALA D CA 1
ATOM 9006 C C . ALA D 1 140 ? -1.40800 5.49200 84.90000 1.000 38.04930 140 ALA D C 1
ATOM 9007 O O . ALA D 1 140 ? -0.95800 5.86900 85.98900 1.000 38.64411 140 ALA D O 1
ATOM 9009 N N . ALA D 1 141 ? -2.35000 6.17400 84.24200 1.000 37.50976 141 ALA D N 1
ATOM 9010 C CA . ALA D 1 141 ? -2.88100 7.42000 84.78600 1.000 37.63872 141 ALA D CA 1
ATOM 9011 C C . ALA D 1 141 ? -3.67400 7.17500 86.06600 1.000 37.15182 141 ALA D C 1
ATOM 9012 O O . ALA D 1 141 ? -3.57800 7.95900 87.01800 1.000 37.61240 141 ALA D O 1
ATOM 9014 N N . ILE D 1 142 ? -4.46000 6.09500 86.11100 1.000 36.24908 142 ILE D N 1
ATOM 9015 C CA . ILE D 1 142 ? -5.20300 5.77100 87.32900 1.000 35.78061 142 ILE D CA 1
ATOM 9016 C C . ILE D 1 142 ? -4.24600 5.39400 88.45900 1.000 36.39121 142 ILE D C 1
ATOM 9017 O O . ILE D 1 142 ? -4.47200 5.74700 89.62400 1.000 36.45437 142 ILE D O 1
ATOM 9022 N N . LEU D 1 143 ? -3.16200 4.67800 88.14000 1.000 36.88074 143 LEU D N 1
ATOM 9023 C CA . LEU D 1 143 ? -2.14200 4.38900 89.14700 1.000 37.62030 143 LEU D CA 1
ATOM 9024 C C . LEU D 1 143 ? -1.56700 5.67200 89.73600 1.000 38.52304 143 LEU D C 1
ATOM 9025 O O . LEU D 1 143 ? -1.38600 5.77800 90.95600 1.000 38.80992 143 LEU D O 1
ATOM 9030 N N . ALA D 1 144 ? -1.28400 6.66100 88.88600 1.000 38.99941 144 ALA D N 1
ATOM 9031 C CA . ALA D 1 144 ? -0.83200 7.95800 89.37800 1.000 39.88899 144 ALA D CA 1
ATOM 9032 C C . ALA D 1 144 ? -1.85900 8.59100 90.31400 1.000 39.44947 144 ALA D C 1
ATOM 9033 O O . ALA D 1 144 ? -1.49300 9.18100 91.33800 1.000 40.07059 144 ALA D O 1
ATOM 9035 N N . ASN D 1 145 ? -3.14900 8.49500 89.97200 1.000 38.42040 145 ASN D N 1
ATOM 9036 C CA . ASN D 1 145 ? -4.20300 8.94700 90.87800 1.000 37.94139 145 ASN D CA 1
ATOM 9037 C C . ASN D 1 145 ? -4.08000 8.27300 92.23700 1.000 37.85980 145 ASN D C 1
ATOM 9038 O O . ASN D 1 145 ? -4.17900 8.92200 93.28400 1.000 38.13352 145 ASN D O 1
ATOM 9043 N N . LEU D 1 146 ? -3.86800 6.95600 92.23000 1.000 37.50450 146 LEU D N 1
ATOM 9044 C CA . LEU D 1 146 ? -3.88600 6.18000 93.46400 1.000 37.29921 146 LEU D CA 1
ATOM 9045 C C . LEU D 1 146 ? -2.69300 6.51500 94.35300 1.000 40.63645 146 LEU D C 1
ATOM 9046 O O . LEU D 1 146 ? -2.80500 6.50800 95.58700 1.000 38.33618 146 LEU D O 1
ATOM 9051 N N . THR D 1 147 ? -1.54000 6.81300 93.74900 1.000 39.29418 147 THR D N 1
ATOM 9052 C CA . THR D 1 147 ? -0.36100 7.12300 94.54800 1.000 40.41800 147 THR D CA 1
ATOM 9053 C C . THR D 1 147 ? -0.42800 8.51400 95.16000 1.000 40.96807 147 THR D C 1
ATOM 9054 O O . THR D 1 147 ? 0.32100 8.79800 96.09900 1.000 41.78396 147 THR D O 1
ATOM 9058 N N . LYS D 1 148 ? -1.30200 9.38100 94.65900 1.000 40.59171 148 LYS D N 1
ATOM 9059 C CA . LYS D 1 148 ? -1.42400 10.73200 95.18800 1.000 41.31285 148 LYS D CA 1
ATOM 9060 C C . LYS D 1 148 ? -2.46200 10.82700 96.30500 1.000 40.57329 148 LYS D C 1
ATOM 9061 O O . LYS D 1 148 ? -2.47200 11.81700 97.04400 1.000 44.06844 148 LYS D O 1
ATOM 9067 N N . LEU D 1 149 ? -3.29500 9.80100 96.47700 1.000 39.35998 149 LEU D N 1
ATOM 9068 C CA . LEU D 1 149 ? -4.26900 9.78300 97.56200 1.000 38.68885 149 LEU D CA 1
ATOM 9069 C C . LEU D 1 149 ? -3.57000 9.82600 98.91600 1.000 41.78659 149 LEU D C 1
ATOM 9070 O O . LEU D 1 149 ? -2.55700 9.15400 99.13200 1.000 40.76015 149 LEU D O 1
ATOM 9075 N N . GLY D 1 150 ? -4.11800 10.62300 99.83200 1.000 40.71541 150 GLY D N 1
ATOM 9076 C CA . GLY D 1 150 ? -3.55000 10.77000 101.15700 1.000 39.82846 150 GLY D CA 1
ATOM 9077 C C . GLY D 1 150 ? -4.60100 10.87800 102.24500 1.000 39.11785 150 GLY D C 1
ATOM 9078 O O . GLY D 1 150 ? -5.68400 10.29800 102.12800 1.000 38.05719 150 GLY D O 1
ATOM 9079 N N . GLY D 1 151 ? -4.29600 11.61800 103.30800 1.000 43.99212 151 GLY D N 1
ATOM 9080 C CA . GLY D 1 151 ? -5.20300 11.73400 104.43300 1.000 39.12574 151 GLY D CA 1
ATOM 9081 C C . GLY D 1 151 ? -5.09400 10.54700 105.36900 1.000 38.66516 151 GLY D C 1
ATOM 9082 O O . GLY D 1 151 ? -4.29700 9.62800 105.17700 1.000 39.01257 151 GLY D O 1
ATOM 9083 N N . LYS D 1 152 ? -5.92800 10.56600 106.40800 1.000 38.03088 152 LYS D N 1
ATOM 9084 C CA . LYS D 1 152 ? -5.89400 9.51200 107.41200 1.000 40.57329 152 LYS D CA 1
ATOM 9085 C C . LYS D 1 152 ? -7.22600 9.46000 108.14700 1.000 36.57017 152 LYS D C 1
ATOM 9086 O O . LYS D 1 152 ? -8.11900 10.28400 107.93400 1.000 39.18628 152 LYS D O 1
ATOM 9092 N N . VAL D 1 153 ? -7.34300 8.45600 109.00900 1.000 36.02274 153 VAL D N 1
ATOM 9093 C CA . VAL D 1 153 ? -8.40400 8.36300 110.00400 1.000 35.22791 153 VAL D CA 1
ATOM 9094 C C . VAL D 1 153 ? -7.73400 8.38400 111.36900 1.000 38.94677 153 VAL D C 1
ATOM 9095 O O . VAL D 1 153 ? -6.75900 7.65600 111.59600 1.000 38.60726 153 VAL D O 1
ATOM 9099 N N . GLU D 1 154 ? -8.23000 9.23200 112.26500 1.000 35.61743 154 GLU D N 1
ATOM 9100 C CA . GLU D 1 154 ? -7.65000 9.36200 113.59200 1.000 36.00168 154 GLU D CA 1
ATOM 9101 C C . GLU D 1 154 ? -8.74400 9.20800 114.63500 1.000 35.61480 154 GLU D C 1
ATOM 9102 O O . GLU D 1 154 ? -9.83800 9.76200 114.48800 1.000 35.35424 154 GLU D O 1
ATOM 9108 N N . LEU D 1 155 ? -8.44500 8.42900 115.67100 1.000 35.49636 155 LEU D N 1
ATOM 9109 C CA . LEU D 1 155 ? -9.34200 8.20300 116.79400 1.000 35.58321 155 LEU D CA 1
ATOM 9110 C C . LEU D 1 155 ? -8.69000 8.75900 118.05000 1.000 39.75477 155 LEU D C 1
ATOM 9111 O O . LEU D 1 155 ? -7.52600 8.45300 118.33500 1.000 38.70727 155 LEU D O 1
ATOM 9116 N N . THR D 1 156 ? -9.42900 9.57700 118.79300 1.000 38.75465 156 THR D N 1
ATOM 9117 C CA . THR D 1 156 ? -8.97500 10.09300 120.07700 1.000 36.61228 156 THR D CA 1
ATOM 9118 C C . THR D 1 156 ? -9.80600 9.47000 121.18900 1.000 37.06497 156 THR D C 1
ATOM 9119 O O . THR D 1 156 ? -11.02600 9.32900 121.05700 1.000 33.06712 156 THR D O 1
ATOM 9123 N N . ALA D 1 157 ? -9.13700 9.08800 122.27600 1.000 35.19369 157 ALA D N 1
ATOM 9124 C CA . ALA D 1 157 ? -9.82700 8.48000 123.40500 1.000 35.30423 157 ALA D CA 1
ATOM 9125 C C . ALA D 1 157 ? -10.79200 9.47400 124.03800 1.000 35.87272 157 ALA D C 1
ATOM 9126 O O . ALA D 1 157 ? -10.46600 10.64900 124.22900 1.000 34.65942 157 ALA D O 1
ATOM 9128 N N . LYS D 1 158 ? -11.99100 8.99400 124.36100 1.000 40.18640 158 LYS D N 1
ATOM 9129 C CA . LYS D 1 158 ? -13.02300 9.82500 124.97000 1.000 33.54876 158 LYS D CA 1
ATOM 9130 C C . LYS D 1 158 ? -13.69900 9.04400 126.08700 1.000 32.45915 158 LYS D C 1
ATOM 9131 O O . LYS D 1 158 ? -13.89700 7.83300 125.96700 1.000 37.25183 158 LYS D O 1
ATOM 9137 N N . GLY D 1 159 ? -14.04700 9.73300 127.17600 1.000 38.66516 159 GLY D N 1
ATOM 9138 C CA . GLY D 1 159 ? -14.76000 9.11900 128.28000 1.000 35.73850 159 GLY D CA 1
ATOM 9139 C C . GLY D 1 159 ? -13.91600 8.31300 129.24300 1.000 44.69746 159 GLY D C 1
ATOM 9140 O O . GLY D 1 159 ? -14.36500 8.04600 130.36700 1.000 38.22037 159 GLY D O 1
ATOM 9141 N N . GLY D 1 160 ? -12.71200 7.92400 128.84800 1.000 34.67521 160 GLY D N 1
ATOM 9142 C CA . GLY D 1 160 ? -11.82700 7.15000 129.69400 1.000 35.95168 160 GLY D CA 1
ATOM 9143 C C . GLY D 1 160 ? -10.64700 6.69700 128.87200 1.000 41.59183 160 GLY D C 1
ATOM 9144 O O . GLY D 1 160 ? -10.62600 6.83400 127.64500 1.000 38.55989 160 GLY D O 1
ATOM 9145 N N . ASN D 1 161 ? -9.64800 6.15400 129.56500 1.000 35.80429 161 ASN D N 1
ATOM 9146 C CA . ASN D 1 161 ? -8.48200 5.63700 128.86100 1.000 37.57556 161 ASN D CA 1
ATOM 9147 C C . ASN D 1 161 ? -8.88900 4.49600 127.93600 1.000 39.07311 161 ASN D C 1
ATOM 9148 O O . ASN D 1 161 ? -9.53900 3.53600 128.36000 1.000 42.00240 161 ASN D O 1
ATOM 9153 N N . GLY D 1 162 ? -8.51400 4.61000 126.66500 1.000 39.88636 162 GLY D N 1
ATOM 9154 C CA . GLY D 1 162 ? -8.79500 3.55300 125.71600 1.000 33.43822 162 GLY D CA 1
ATOM 9155 C C . GLY D 1 162 ? -10.23600 3.44300 125.27000 1.000 35.15421 162 GLY D C 1
ATOM 9156 O O . GLY D 1 162 ? -10.58200 2.47400 124.59100 1.000 40.59697 162 GLY D O 1
ATOM 9157 N N . GLN D 1 163 ? -11.08800 4.40000 125.61900 1.000 30.38785 163 GLN D N 1
ATOM 9158 C CA . GLN D 1 163 ? -12.50200 4.33500 125.28300 1.000 29.52986 163 GLN D CA 1
ATOM 9159 C C . GLN D 1 163 ? -12.79900 5.18000 124.04600 1.000 37.47291 163 GLN D C 1
ATOM 9160 O O . GLN D 1 163 ? -12.09900 6.15000 123.74700 1.000 34.85681 163 GLN D O 1
ATOM 9166 N N . LEU D 1 164 ? -13.85000 4.80000 123.32400 1.000 36.63071 164 LEU D N 1
ATOM 9167 C CA . LEU D 1 164 ? -14.19900 5.43800 122.05900 1.000 37.48607 164 LEU D CA 1
ATOM 9168 C C . LEU D 1 164 ? -15.66600 5.83800 122.09400 1.000 35.46741 164 LEU D C 1
ATOM 9169 O O . LEU D 1 164 ? -16.53900 4.97000 122.20800 1.000 38.18616 164 LEU D O 1
ATOM 9174 N N . GLN D 1 165 ? -15.93800 7.14300 121.97900 1.000 29.24561 165 GLN D N 1
ATOM 9175 C CA . GLN D 1 165 ? -17.30400 7.64500 122.08300 1.000 39.75740 165 GLN D CA 1
ATOM 9176 C C . GLN D 1 165 ? -17.69800 8.44800 120.84300 1.000 42.87619 165 GLN D C 1
ATOM 9177 O O . GLN D 1 165 ? -17.03900 8.36400 119.79800 1.000 38.05456 165 GLN D O 1
ATOM 9183 N N . GLN D 1 166 ? -18.76800 9.24300 120.95100 1.000 32.78814 166 GLN D N 1
ATOM 9184 C CA . GLN D 1 166 ? -19.36300 9.84600 119.76400 1.000 40.57065 166 GLN D CA 1
ATOM 9185 C C . GLN D 1 166 ? -18.47700 10.91000 119.12800 1.000 41.57604 166 GLN D C 1
ATOM 9186 O O . GLN D 1 166 ? -18.63900 11.19800 117.93800 1.000 36.04380 166 GLN D O 1
ATOM 9192 N N . ASP D 1 167 ? -17.54400 11.49700 119.87600 1.000 41.29442 167 ASP D N 1
ATOM 9193 C CA . ASP D 1 167 ? -16.64400 12.51000 119.33200 1.000 38.46251 167 ASP D CA 1
ATOM 9194 C C . ASP D 1 167 ? -15.20600 12.00600 119.24700 1.000 33.92249 167 ASP D C 1
ATOM 9195 O O . ASP D 1 167 ? -14.25900 12.79300 119.29000 1.000 36.82547 167 ASP D O 1
ATOM 9200 N N . SER D 1 168 ? -15.03200 10.69100 119.11300 1.000 31.61432 168 SER D N 1
ATOM 9201 C CA . SER D 1 168 ? -13.69500 10.11500 119.05300 1.000 32.06700 168 SER D CA 1
ATOM 9202 C C . SER D 1 168 ? -13.06000 10.19300 117.66600 1.000 36.86231 168 SER D C 1
ATOM 9203 O O . SER D 1 168 ? -11.84000 10.04500 117.56400 1.000 33.26978 168 SER D O 1
ATOM 9206 N N . VAL D 1 169 ? -13.83500 10.42000 116.60400 1.000 33.57245 169 VAL D N 1
ATOM 9207 C CA . VAL D 1 169 ? -13.26700 10.50600 115.25200 1.000 32.88289 169 VAL D CA 1
ATOM 9208 C C . VAL D 1 169 ? -12.78000 11.94000 115.04800 1.000 34.66468 169 VAL D C 1
ATOM 9209 O O . VAL D 1 169 ? -13.57600 12.84400 114.79700 1.000 40.66277 169 VAL D O 1
ATOM 9213 N N . THR D 1 170 ? -11.46700 12.15400 115.15400 1.000 37.75189 170 THR D N 1
ATOM 9214 C CA . THR D 1 170 ? -10.88700 13.48900 115.07200 1.000 38.13878 170 THR D CA 1
ATOM 9215 C C . THR D 1 170 ? -10.23400 13.77900 113.72500 1.000 41.96556 170 THR D C 1
ATOM 9216 O O . THR D 1 170 ? -9.77900 14.90700 113.50400 1.000 45.42913 170 THR D O 1
ATOM 9220 N N . ALA D 1 171 ? -10.17000 12.79600 112.83100 1.000 43.71314 171 ALA D N 1
ATOM 9221 C CA . ALA D 1 171 ? -9.72300 13.00600 111.46300 1.000 38.68622 171 ALA D CA 1
ATOM 9222 C C . ALA D 1 171 ? -10.35600 11.93200 110.59500 1.000 36.81757 171 ALA D C 1
ATOM 9223 O O . ALA D 1 171 ? -10.50800 10.78800 111.03400 1.000 36.91495 171 ALA D O 1
ATOM 9225 N N . GLU D 1 172 ? -10.72400 12.30400 109.36700 1.000 36.85705 172 GLU D N 1
ATOM 9226 C CA . GLU D 1 172 ? -11.46100 11.39800 108.49600 1.000 37.72031 172 GLU D CA 1
ATOM 9227 C C . GLU D 1 172 ? -11.33200 11.77700 107.02500 1.000 35.10158 172 GLU D C 1
ATOM 9228 O O . GLU D 1 172 ? -12.25800 11.53700 106.24200 1.000 37.36237 172 GLU D O 1
ATOM 9234 N N . ASP D 1 173 ? -10.20600 12.37600 106.63500 1.000 36.42279 173 ASP D N 1
ATOM 9235 C CA . ASP D 1 173 ? -10.01300 12.81000 105.25500 1.000 37.25973 173 ASP D CA 1
ATOM 9236 C C . ASP D 1 173 ? -9.28800 11.77800 104.40200 1.000 39.08627 173 ASP D C 1
ATOM 9237 O O . ASP D 1 173 ? -8.80700 12.12200 103.31300 1.000 43.57891 173 ASP D O 1
ATOM 9242 N N . LEU D 1 174 ? -9.20900 10.52700 104.85800 1.000 38.52304 174 LEU D N 1
ATOM 9243 C CA . LEU D 1 174 ? -8.50900 9.49100 104.10900 1.000 35.80429 174 LEU D CA 1
ATOM 9244 C C . LEU D 1 174 ? -9.07700 9.35900 102.70000 1.000 36.68861 174 LEU D C 1
ATOM 9245 O O . LEU D 1 174 ? -10.21400 8.91300 102.50900 1.000 34.53572 174 LEU D O 1
ATOM 9250 N N . TRP D 1 175 ? -8.28700 9.78800 101.71800 1.000 36.07801 175 TRP D N 1
ATOM 9251 C CA . TRP D 1 175 ? -8.54700 9.63500 100.28900 1.000 35.83324 175 TRP D CA 1
ATOM 9252 C C . TRP D 1 175 ? -9.64400 10.54700 99.76900 1.000 37.05707 175 TRP D C 1
ATOM 9253 O O . TRP D 1 175 ? -10.19900 10.29400 98.69400 1.000 41.06019 175 TRP D O 1
ATOM 9264 N N . ARG D 1 176 ? -9.96600 11.61300 100.49200 1.000 37.33869 176 ARG D N 1
ATOM 9265 C CA . ARG D 1 176 ? -10.70800 12.70600 99.88400 1.000 39.91531 176 ARG D CA 1
ATOM 9266 C C . ARG D 1 176 ? -9.84800 13.32200 98.79700 1.000 45.87129 176 ARG D C 1
ATOM 9267 O O . ARG D 1 176 ? -8.72500 13.76000 99.06000 1.000 47.63203 176 ARG D O 1
ATOM 9275 N N . ASN D 1 177 ? -10.36400 13.34900 97.57400 1.000 41.09440 177 ASN D N 1
ATOM 9276 C CA . ASN D 1 177 ? -9.57100 13.78300 96.43900 1.000 40.07586 177 ASN D CA 1
ATOM 9277 C C . ASN D 1 177 ? -10.43200 14.59800 95.48900 1.000 44.79748 177 ASN D C 1
ATOM 9278 O O . ASN D 1 177 ? -11.62900 14.34400 95.33300 1.000 40.70225 177 ASN D O 1
ATOM 9283 N N . THR D 1 178 ? -9.80600 15.59200 94.86800 1.000 47.24514 178 THR D N 1
ATOM 9284 C CA . THR D 1 178 ? -10.40900 16.38100 93.80700 1.000 45.50019 178 THR D CA 1
ATOM 9285 C C . THR D 1 178 ? -9.74200 16.01100 92.49000 1.000 45.36070 178 THR D C 1
ATOM 9286 O O . THR D 1 178 ? -8.51500 15.89600 92.42100 1.000 49.69280 178 THR D O 1
ATOM 9290 N N . ALA D 1 179 ? -10.55400 15.81000 91.45200 1.000 44.04475 179 ALA D N 1
ATOM 9291 C CA . ALA D 1 179 ? -10.02900 15.41000 90.15200 1.000 46.25555 179 ALA D CA 1
ATOM 9292 C C . ALA D 1 179 ? -9.12400 16.49300 89.57600 1.000 51.52986 179 ALA D C 1
ATOM 9293 O O . ALA D 1 179 ? -9.56500 17.61800 89.32300 1.000 55.51718 179 ALA D O 1
ATOM 9295 N N . THR D 1 180 ? -7.86400 16.11600 89.37400 1.000 53.18532 180 THR D N 1
ATOM 9296 C CA . THR D 1 180 ? -6.86500 17.03100 88.77700 1.000 49.46909 180 THR D CA 1
ATOM 9297 C C . THR D 1 180 ? -6.08200 16.24300 87.73300 1.000 41.88134 180 THR D C 1
ATOM 9298 O O . THR D 1 180 ? -6.10600 15.01100 87.77600 1.000 41.74185 180 THR D O 1
ATOM 9302 N N . GLU D 1 181 ? -5.40200 16.94600 86.84200 1.000 51.89570 181 GLU D N 1
ATOM 9303 C CA . GLU D 1 181 ? -4.54000 16.24200 85.86600 1.000 50.43236 181 GLU D CA 1
ATOM 9304 C C . GLU D 1 181 ? -3.17700 16.05100 86.52300 1.000 42.81303 181 GLU D C 1
ATOM 9305 O O . GLU D 1 181 ? -2.76400 16.93800 87.26900 1.000 47.02406 181 GLU D O 1
ATOM 9311 N N . CYS D 1 182 ? -2.53800 14.92400 86.25300 1.000 42.62353 182 CYS D N 1
ATOM 9312 C CA . CYS D 1 182 ? -1.23000 14.61500 86.87300 1.000 45.92656 182 CYS D CA 1
ATOM 9313 C C . CYS D 1 182 ? -0.17600 15.60600 86.38700 1.000 53.88014 182 CYS D C 1
ATOM 9314 O O . CYS D 1 182 ? -0.05200 15.80400 85.17900 1.000 50.77714 182 CYS D O 1
ATOM 9317 N N . GLN D 1 183 ? 0.54600 16.20300 87.33100 1.000 55.04081 183 GLN D N 1
ATOM 9318 C CA . GLN D 1 183 ? 1.61700 17.16400 86.97600 1.000 59.91508 183 GLN D CA 1
ATOM 9319 C C . GLN D 1 183 ? 2.85900 16.33200 86.67200 1.000 51.22193 183 GLN D C 1
ATOM 9320 O O . GLN D 1 183 ? 3.25700 15.52900 87.52200 1.000 49.56910 183 GLN D O 1
ATOM 9326 N N . ILE D 1 184 ? 3.39500 16.49700 85.46600 1.000 51.89043 184 ILE D N 1
ATOM 9327 C CA . ILE D 1 184 ? 4.53200 15.64600 85.03500 1.000 52.29838 184 ILE D CA 1
ATOM 9328 C C . ILE D 1 184 ? 5.72000 15.93200 85.94400 1.000 52.31154 184 ILE D C 1
ATOM 9329 O O . ILE D 1 184 ? 6.01600 17.11100 86.19200 1.000 52.14836 184 ILE D O 1
ATOM 9334 N N . GLU D 1 185 ? 6.37900 14.88200 86.38900 1.000 50.95874 185 GLU D N 1
ATOM 9335 C CA . GLU D 1 185 ? 7.54500 15.05900 87.27400 1.000 56.86998 185 GLU D CA 1
ATOM 9336 C C . GLU D 1 185 ? 8.78400 15.32100 86.42000 1.000 62.50486 185 GLU D C 1
ATOM 9337 O O . GLU D 1 185 ? 8.98600 14.57200 85.45100 1.000 52.51156 185 GLU D O 1
ATOM 9343 N N . GLU D 1 186 ? 9.57900 16.32200 86.79700 1.000 56.89630 186 GLU D N 1
ATOM 9344 C CA . GLU D 1 186 ? 10.86600 16.58200 86.09400 1.000 68.04500 186 GLU D CA 1
ATOM 9345 C C . GLU D 1 186 ? 10.58800 16.72300 84.59700 1.000 58.04117 186 GLU D C 1
ATOM 9346 O O . GLU D 1 186 ? 11.20000 15.99500 83.81800 1.000 59.93350 186 GLU D O 1
ATOM 9352 N N . ALA D 1 187 ? 9.69000 17.63900 84.23700 1.000 64.06031 187 ALA D N 1
ATOM 9353 C CA . ALA D 1 187 ? 9.27800 17.80200 82.82500 1.000 63.83923 187 ALA D CA 1
ATOM 9354 C C . ALA D 1 187 ? 10.46700 18.23800 81.96600 1.000 66.66326 187 ALA D C 1
ATOM 9355 O O . ALA D 1 187 ? 10.57300 17.75000 80.83400 1.000 56.49888 187 ALA D O 1
ATOM 9357 N N . GLU D 1 188 ? 11.34500 19.09400 82.49700 1.000 70.06366 188 GLU D N 1
ATOM 9358 C CA . GLU D 1 188 ? 12.57600 19.48400 81.75500 1.000 74.49314 188 GLU D CA 1
ATOM 9359 C C . GLU D 1 188 ? 13.32600 18.22900 81.29100 1.000 68.56612 188 GLU D C 1
ATOM 9360 O O . GLU D 1 188 ? 13.93600 18.28900 80.21900 1.000 74.35892 188 GLU D O 1
ATOM 9366 N N . GLN D 1 189 ? 13.27800 17.14000 82.05500 1.000 60.35987 189 GLN D N 1
ATOM 9367 C CA . GLN D 1 189 ? 14.03900 15.92000 81.69400 1.000 60.74149 189 GLN D CA 1
ATOM 9368 C C . GLN D 1 189 ? 13.31700 15.13200 80.59600 1.000 59.50187 189 GLN D C 1
ATOM 9369 O O . GLN D 1 189 ? 13.87200 14.11300 80.14500 1.000 60.67043 189 GLN D O 1
ATOM 9375 N N . GLY D 1 190 ? 12.09400 15.53200 80.24400 1.000 56.34360 190 GLY D N 1
ATOM 9376 C CA . GLY D 1 190 ? 11.38400 14.86500 79.13200 1.000 58.88074 190 GLY D CA 1
ATOM 9377 C C . GLY D 1 190 ? 11.28000 13.35800 79.30200 1.000 58.53597 190 GLY D C 1
ATOM 9378 O O . GLY D 1 190 ? 11.42400 12.64400 78.31100 1.000 51.77463 190 GLY D O 1
ATOM 9379 N N . ARG D 1 191 ? 11.03300 12.89000 80.52200 1.000 51.86938 191 ARG D N 1
ATOM 9380 C CA . ARG D 1 191 ? 10.81900 11.44500 80.76500 1.000 50.85347 191 ARG D CA 1
ATOM 9381 C C . ARG D 1 191 ? 9.39300 11.09900 80.33100 1.000 49.10326 191 ARG D C 1
ATOM 9382 O O . ARG D 1 191 ? 9.04200 9.92000 80.34900 1.000 48.18209 191 ARG D O 1
ATOM 9390 N N . HIS D 1 192 ? 8.62100 12.12000 79.98100 1.000 48.70058 192 HIS D N 1
ATOM 9391 C CA . HIS D 1 192 ? 7.22700 11.91700 79.52600 1.000 47.15829 192 HIS D CA 1
ATOM 9392 C C . HIS D 1 192 ? 7.18000 11.85300 77.99900 1.000 46.75034 192 HIS D C 1
ATOM 9393 O O . HIS D 1 192 ? 6.13100 11.48900 77.44000 1.000 45.46861 192 HIS D O 1
ATOM 9400 N N . ASN D 1 193 ? 8.28600 12.19900 77.34500 1.000 52.41155 193 ASN D N 1
ATOM 9401 C CA . ASN D 1 193 ? 8.32000 12.27500 75.86200 1.000 47.53201 193 ASN D CA 1
ATOM 9402 C C . ASN D 1 193 ? 8.71100 10.91400 75.26700 1.000 47.17408 193 ASN D C 1
ATOM 9403 O O . ASN D 1 193 ? 9.54400 10.23200 75.86600 1.000 49.45067 193 ASN D O 1
ATOM 9408 N N . PHE D 1 194 ? 8.11200 10.53400 74.12400 1.000 46.66349 194 PHE D N 1
ATOM 9409 C CA . PHE D 1 194 ? 8.37700 9.21700 73.48600 1.000 45.65021 194 PHE D CA 1
ATOM 9410 C C . PHE D 1 194 ? 9.30900 9.35800 72.27800 1.000 47.60044 194 PHE D C 1
ATOM 9411 O O . PHE D 1 194 ? 9.20600 10.36100 71.56300 1.000 46.42399 194 PHE D O 1
ATOM 9419 N N . ASP D 1 195 ? 10.16600 8.36200 72.07100 1.000 46.81877 195 ASP D N 1
ATOM 9420 C CA . ASP D 1 195 ? 11.09200 8.36400 70.94100 1.000 47.98733 195 ASP D CA 1
ATOM 9421 C C . ASP D 1 195 ? 10.78100 7.18700 70.02500 1.000 49.07430 195 ASP D C 1
ATOM 9422 O O . ASP D 1 195 ? 11.07100 6.03500 70.38900 1.000 46.45294 195 ASP D O 1
ATOM 9427 N N . PRO D 1 196 ? 10.22300 7.42300 68.83400 1.000 45.66600 196 PRO D N 1
ATOM 9428 C CA . PRO D 1 196 ? 9.83600 6.30400 67.95400 1.000 49.55594 196 PRO D CA 1
ATOM 9429 C C . PRO D 1 196 ? 10.99300 5.43500 67.49100 1.000 49.89019 196 PRO D C 1
ATOM 9430 O O . PRO D 1 196 ? 10.75900 4.29900 67.05600 1.000 44.68694 196 PRO D O 1
ATOM 9434 N N . ALA D 1 197 ? 12.22600 5.92500 67.55400 1.000 48.77164 197 ALA D N 1
ATOM 9435 C CA . ALA D 1 197 ? 13.37400 5.13700 67.13100 1.000 54.31967 197 ALA D CA 1
ATOM 9436 C C . ALA D 1 197 ? 13.91400 4.23000 68.22900 1.000 48.87428 197 ALA D C 1
ATOM 9437 O O . ALA D 1 197 ? 14.76300 3.38100 67.94100 1.000 51.67988 197 ALA D O 1
ATOM 9439 N N . ASN D 1 198 ? 13.43400 4.37700 69.46400 1.000 48.17683 198 ASN D N 1
ATOM 9440 C CA . ASN D 1 198 ? 13.93300 3.60900 70.60500 1.000 48.80848 198 ASN D CA 1
ATOM 9441 C C . ASN D 1 198 ? 15.44800 3.74100 70.71700 1.000 50.58501 198 ASN D C 1
ATOM 9442 O O . ASN D 1 198 ? 16.17300 2.75400 70.85500 1.000 51.18245 198 ASN D O 1
ATOM 9447 N N . SER D 1 199 ? 15.92400 4.98200 70.62700 1.000 51.49828 199 SER D N 1
ATOM 9448 C CA . SER D 1 199 ? 17.35700 5.23900 70.70000 1.000 56.43571 199 SER D CA 1
ATOM 9449 C C . SER D 1 199 ? 17.89800 4.83300 72.06500 1.000 57.12264 199 SER D C 1
ATOM 9450 O O . SER D 1 199 ? 17.27200 5.08200 73.09900 1.000 57.92273 199 SER D O 1
ATOM 9453 N N . SER D 1 200 ? 19.07000 4.19400 72.05700 1.000 60.75202 200 SER D N 1
ATOM 9454 C CA . SER D 1 200 ? 19.69200 3.63500 73.25800 1.000 68.61086 200 SER D CA 1
ATOM 9455 C C . SER D 1 200 ? 18.75800 2.67100 73.99500 1.000 60.38882 200 SER D C 1
ATOM 9456 O O . SER D 1 200 ? 18.94000 2.42300 75.19400 1.000 55.64351 200 SER D O 1
ATOM 9459 N N . ASP D 1 201 ? 17.75700 2.13200 73.28800 1.000 53.57748 201 ASP D N 1
ATOM 9460 C CA . ASP D 1 201 ? 16.82800 1.14100 73.83600 1.000 52.70632 201 ASP D CA 1
ATOM 9461 C C . ASP D 1 201 ? 16.08900 1.66200 75.06600 1.000 51.91149 201 ASP D C 1
ATOM 9462 O O . ASP D 1 201 ? 15.64100 0.88200 75.90600 1.000 51.39300 201 ASP D O 1
ATOM 9467 N N . LYS D 1 202 ? 15.93600 2.98200 75.17500 1.000 52.11678 202 LYS D N 1
ATOM 9468 C CA . LYS D 1 202 ? 15.50700 3.57600 76.43400 1.000 52.10098 202 LYS D CA 1
ATOM 9469 C C . LYS D 1 202 ? 14.00300 3.49600 76.67300 1.000 52.83791 202 LYS D C 1
ATOM 9470 O O . LYS D 1 202 ? 13.57200 3.63600 77.82000 1.000 50.21655 202 LYS D O 1
ATOM 9476 N N . MET D 1 203 ? 13.18500 3.27300 75.64400 1.000 49.16642 203 MET D N 1
ATOM 9477 C CA . MET D 1 203 ? 11.73800 3.33000 75.85400 1.000 47.66098 203 MET D CA 1
ATOM 9478 C C . MET D 1 203 ? 11.26400 1.98300 76.39300 1.000 50.78240 203 MET D C 1
ATOM 9479 O O . MET D 1 203 ? 10.70200 1.14200 75.68500 1.000 51.69304 203 MET D O 1
ATOM 9484 N N . LYS D 1 204 ? 11.50500 1.78600 77.69000 1.000 47.40042 204 LYS D N 1
ATOM 9485 C CA . LYS D 1 204 ? 11.11700 0.58500 78.41300 1.000 51.88517 204 LYS D CA 1
ATOM 9486 C C . LYS D 1 204 ? 10.16700 0.96700 79.53900 1.000 49.90335 204 LYS D C 1
ATOM 9487 O O . LYS D 1 204 ? 10.22000 2.08500 80.05900 1.000 50.25339 204 LYS D O 1
ATOM 9493 N N . LEU D 1 205 ? 9.29800 0.02600 79.91900 1.000 49.35065 205 LEU D N 1
ATOM 9494 C CA . LEU D 1 205 ? 8.43700 0.33000 81.05500 1.000 44.56587 205 LEU D CA 1
ATOM 9495 C C . LEU D 1 205 ? 9.03400 -0.21200 82.34700 1.000 48.65320 205 LEU D C 1
ATOM 9496 O O . LEU D 1 205 ? 9.63400 -1.29100 82.34700 1.000 54.32493 205 LEU D O 1
ATOM 9501 N N . PRO D 1 206 ? 8.89200 0.52200 83.45000 1.000 52.02466 206 PRO D N 1
ATOM 9502 C CA . PRO D 1 206 ? 9.27500 -0.02500 84.75700 1.000 54.50127 206 PRO D CA 1
ATOM 9503 C C . PRO D 1 206 ? 8.44300 -1.24900 85.11100 1.000 54.79868 206 PRO D C 1
ATOM 9504 O O . PRO D 1 206 ? 7.32600 -1.44100 84.62600 1.000 51.21930 206 PRO D O 1
ATOM 9508 N N . LYS D 1 207 ? 9.00300 -2.08500 85.98500 1.000 60.49936 207 LYS D N 1
ATOM 9509 C CA . LYS D 1 207 ? 8.29700 -3.26500 86.48300 1.000 61.29682 207 LYS D CA 1
ATOM 9510 C C . LYS D 1 207 ? 7.41400 -2.80600 87.64000 1.000 54.24071 207 LYS D C 1
ATOM 9511 O O . LYS D 1 207 ? 7.77800 -2.87900 88.81300 1.000 64.11821 207 LYS D O 1
ATOM 9517 N N . PHE D 1 208 ? 6.23300 -2.30900 87.29300 1.000 53.39851 208 PHE D N 1
ATOM 9518 C CA . PHE D 1 208 ? 5.29000 -1.87600 88.31300 1.000 44.25004 208 PHE D CA 1
ATOM 9519 C C . PHE D 1 208 ? 4.74000 -3.07300 89.08300 1.000 45.65284 208 PHE D C 1
ATOM 9520 O O . PHE D 1 208 ? 4.58400 -4.17300 88.54700 1.000 47.27146 208 PHE D O 1
ATOM 9528 N N . ASN D 1 209 ? 4.45900 -2.84900 90.36100 1.000 43.07622 209 ASN D N 1
ATOM 9529 C CA . ASN D 1 209 ? 3.83000 -3.86200 91.19600 1.000 42.57089 209 ASN D CA 1
ATOM 9530 C C . ASN D 1 209 ? 3.10000 -3.15300 92.32900 1.000 45.54757 209 ASN D C 1
ATOM 9531 O O . ASN D 1 209 ? 3.62000 -3.06900 93.45000 1.000 41.28916 209 ASN D O 1
ATOM 9536 N N . PRO D 1 210 ? 1.90400 -2.62500 92.06500 1.000 39.44420 210 PRO D N 1
ATOM 9537 C CA . PRO D 1 210 ? 1.24200 -1.75900 93.04700 1.000 39.11258 210 PRO D CA 1
ATOM 9538 C C . PRO D 1 210 ? 0.95300 -2.48100 94.35600 1.000 42.82882 210 PRO D C 1
ATOM 9539 O O . PRO D 1 210 ? 0.54700 -3.64600 94.37600 1.000 38.32565 210 PRO D O 1
ATOM 9543 N N . VAL D 1 211 ? 1.17700 -1.76900 95.46000 1.000 39.22312 211 VAL D N 1
ATOM 9544 C CA . VAL D 1 211 ? 0.94400 -2.30000 96.79200 1.000 39.00731 211 VAL D CA 1
ATOM 9545 C C . VAL D 1 211 ? 0.14900 -1.27400 97.58400 1.000 41.03387 211 VAL D C 1
ATOM 9546 O O . VAL D 1 211 ? 0.16900 -0.07300 97.29700 1.000 38.83097 211 VAL D O 1
ATOM 9550 N N . ALA D 1 212 ? -0.56000 -1.76800 98.59300 1.000 37.94139 212 ALA D N 1
ATOM 9551 C CA . ALA D 1 212 ? -1.19000 -0.92800 99.59900 1.000 37.63083 212 ALA D CA 1
ATOM 9552 C C . ALA D 1 212 ? -0.30400 -0.94200 100.83700 1.000 38.38618 212 ALA D C 1
ATOM 9553 O O . ALA D 1 212 ? -0.05800 -2.00700 101.41000 1.000 39.97585 212 ALA D O 1
ATOM 9555 N N . LYS D 1 213 ? 0.19800 0.23000 101.22400 1.000 39.08363 213 LYS D N 1
ATOM 9556 C CA . LYS D 1 213 ? 1.01000 0.38000 102.42800 1.000 39.85741 213 LYS D CA 1
ATOM 9557 C C . LYS D 1 213 ? 0.11500 0.93400 103.53000 1.000 39.24418 213 LYS D C 1
ATOM 9558 O O . LYS D 1 213 ? -0.25700 2.11100 103.50300 1.000 40.12586 213 LYS D O 1
ATOM 9564 N N . ILE D 1 214 ? -0.23200 0.08700 104.49000 1.000 38.74412 214 ILE D N 1
ATOM 9565 C CA . ILE D 1 214 ? -1.14600 0.45000 105.56500 1.000 38.07035 214 ILE D CA 1
ATOM 9566 C C . ILE D 1 214 ? -0.32600 0.80200 106.79400 1.000 38.85203 214 ILE D C 1
ATOM 9567 O O . ILE D 1 214 ? 0.57300 0.04800 107.18400 1.000 41.94977 214 ILE D O 1
ATOM 9572 N N . GLY D 1 215 ? -0.62400 1.94300 107.39600 1.000 38.90730 215 GLY D N 1
ATOM 9573 C CA . GLY D 1 215 ? 0.06700 2.39200 108.59600 1.000 39.63633 215 GLY D CA 1
ATOM 9574 C C . GLY D 1 215 ? -0.88800 2.49400 109.76900 1.000 38.81781 215 GLY D C 1
ATOM 9575 O O . GLY D 1 215 ? -2.02200 2.95000 109.61600 1.000 38.00192 215 GLY D O 1
ATOM 9576 N N . ILE D 1 216 ? -0.42500 2.05400 110.93700 1.000 39.05995 216 ILE D N 1
ATOM 9577 C CA . ILE D 1 216 ? -1.17500 2.16900 112.18500 1.000 38.40460 216 ILE D CA 1
ATOM 9578 C C . ILE D 1 216 ? -0.24500 2.78600 113.21600 1.000 40.05743 216 ILE D C 1
ATOM 9579 O O . ILE D 1 216 ? 0.83400 2.24300 113.48500 1.000 40.18640 216 ILE D O 1
ATOM 9584 N N . ASN D 1 217 ? -0.65100 3.91900 113.78400 1.000 42.26033 217 ASN D N 1
ATOM 9585 C CA . ASN D 1 217 ? 0.17100 4.65100 114.74200 1.000 43.76577 217 ASN D CA 1
ATOM 9586 C C . ASN D 1 217 ? -0.64100 4.86700 116.01100 1.000 40.11007 217 ASN D C 1
ATOM 9587 O O . ASN D 1 217 ? -1.64300 5.58700 115.99200 1.000 40.28115 217 ASN D O 1
ATOM 9592 N N . CYS D 1 218 ? -0.21900 4.24000 117.10600 1.000 39.73108 218 CYS D N 1
ATOM 9593 C CA . CYS D 1 218 ? -0.85900 4.42100 118.40200 1.000 39.13890 218 CYS D CA 1
ATOM 9594 C C . CYS D 1 218 ? 0.01500 5.32300 119.25800 1.000 40.23114 218 CYS D C 1
ATOM 9595 O O . CYS D 1 218 ? 1.22200 5.09000 119.38200 1.000 41.28916 218 CYS D O 1
ATOM 9598 N N . LYS D 1 219 ? -0.59800 6.34800 119.84400 1.000 40.03901 219 LYS D N 1
ATOM 9599 C CA . LYS D 1 219 ? 0.09600 7.30100 120.70000 1.000 41.04176 219 LYS D CA 1
ATOM 9600 C C . LYS D 1 219 ? -0.63400 7.36000 122.03300 1.000 40.65224 219 LYS D C 1
ATOM 9601 O O . LYS D 1 219 ? -1.82500 7.68300 122.07800 1.000 39.32577 219 LYS D O 1
ATOM 9607 N N . LYS D 1 220 ? 0.07100 7.03400 123.11400 1.000 40.72330 220 LYS D N 1
ATOM 9608 C CA . LYS D 1 220 ? -0.59400 6.97500 124.40800 1.000 39.95216 220 LYS D CA 1
ATOM 9609 C C . LYS D 1 220 ? -1.00800 8.35500 124.91100 1.000 46.83456 220 LYS D C 1
ATOM 9610 O O . LYS D 1 220 ? -1.88700 8.44200 125.77500 1.000 42.55773 220 LYS D O 1
ATOM 9616 N N . GLY D 1 221 ? -0.42200 9.42200 124.38200 1.000 41.26547 221 GLY D N 1
ATOM 9617 C CA . GLY D 1 221 ? -0.74800 10.76500 124.83300 1.000 42.55773 221 GLY D CA 1
ATOM 9618 C C . GLY D 1 221 ? 0.14700 11.22900 125.96300 1.000 54.73288 221 GLY D C 1
ATOM 9619 O O . GLY D 1 221 ? 0.69900 10.44300 126.73200 1.000 52.80896 221 GLY D O 1
ATOM 9620 N N . GLY D 1 222 ? 0.28700 12.54900 126.06800 1.000 56.40939 222 GLY D N 1
ATOM 9621 C CA . GLY D 1 222 ? 1.17800 13.14200 127.04700 1.000 61.95480 222 GLY D CA 1
ATOM 9622 C C . GLY D 1 222 ? 2.60900 13.16700 126.55400 1.000 69.57413 222 GLY D C 1
ATOM 9623 O O . GLY D 1 222 ? 3.11300 14.21400 126.13700 1.000 71.12169 222 GLY D O 1
ATOM 9624 N N . ASP D 1 223 ? 3.27300 12.01700 126.60300 1.000 62.83385 223 ASP D N 1
ATOM 9625 C CA . ASP D 1 223 ? 4.59000 11.86400 126.01300 1.000 56.95946 223 ASP D CA 1
ATOM 9626 C C . ASP D 1 223 ? 4.44700 11.34100 124.58600 1.000 57.73061 223 ASP D C 1
ATOM 9627 O O . ASP D 1 223 ? 3.34300 11.18600 124.06000 1.000 57.58848 223 ASP D O 1
ATOM 9632 N N . THR D 1 224 ? 5.57800 11.07000 123.94200 1.000 55.45139 224 THR D N 1
ATOM 9633 C CA . THR D 1 224 ? 5.59000 10.59400 122.56600 1.000 53.57748 224 THR D CA 1
ATOM 9634 C C . THR D 1 224 ? 5.57200 9.07300 122.46100 1.000 47.45043 224 THR D C 1
ATOM 9635 O O . THR D 1 224 ? 5.78600 8.53800 121.37000 1.000 47.88995 224 THR D O 1
ATOM 9639 N N . ASN D 1 225 ? 5.31000 8.36800 123.55700 1.000 50.11917 225 ASN D N 1
ATOM 9640 C CA . ASN D 1 225 ? 5.41700 6.91800 123.56700 1.000 46.52137 225 ASN D CA 1
ATOM 9641 C C . ASN D 1 225 ? 4.24600 6.26900 122.83800 1.000 47.25040 225 ASN D C 1
ATOM 9642 O O . ASN D 1 225 ? 3.19400 6.87500 122.61500 1.000 43.82894 225 ASN D O 1
ATOM 9647 N N . ASN D 1 226 ? 4.44400 5.00600 122.47200 1.000 48.36369 226 ASN D N 1
ATOM 9648 C CA . ASN D 1 226 ? 3.38900 4.19700 121.87700 1.000 48.00312 226 ASN D CA 1
ATOM 9649 C C . ASN D 1 226 ? 2.43900 3.73300 122.98200 1.000 42.15505 226 ASN D C 1
ATOM 9650 O O . ASN D 1 226 ? 2.47700 4.21600 124.11600 1.000 41.87607 226 ASN D O 1
ATOM 9655 N N . CYS D 1 227 ? 1.58300 2.76300 122.66600 1.000 45.98972 227 CYS D N 1
ATOM 9656 C CA . CYS D 1 227 ? 0.62500 2.23500 123.62600 1.000 44.35269 227 CYS D CA 1
ATOM 9657 C C . CYS D 1 227 ? 1.03900 0.87400 124.17500 1.000 39.28366 227 CYS D C 1
ATOM 9658 O O . CYS D 1 227 ? 0.18500 0.10300 124.62300 1.000 41.47076 227 CYS D O 1
ATOM 9661 N N . ASN D 1 228 ? 2.33800 0.56700 124.16000 1.000 40.48907 228 ASN D N 1
ATOM 9662 C CA . ASN D 1 228 ? 2.78300 -0.75000 124.59900 1.000 40.52854 228 ASN D CA 1
ATOM 9663 C C . ASN D 1 228 ? 2.50300 -0.96300 126.08400 1.000 42.23138 228 ASN D C 1
ATOM 9664 O O . ASN D 1 228 ? 2.16400 -2.07500 126.50500 1.000 42.56037 228 ASN D O 1
ATOM 9669 N N . ALA D 1 229 ? 2.64900 0.08700 126.89400 1.000 40.40221 229 ALA D N 1
ATOM 9670 C CA . ALA D 1 229 ? 2.49800 -0.03400 128.33900 1.000 40.07586 229 ALA D CA 1
ATOM 9671 C C . ALA D 1 229 ? 1.31100 0.73700 128.89500 1.000 49.15589 229 ALA D C 1
ATOM 9672 O O . ALA D 1 229 ? 1.00800 0.59700 130.08400 1.000 48.11630 229 ALA D O 1
ATOM 9674 N N . ASN D 1 230 ? 0.62900 1.53300 128.07800 1.000 42.25507 230 ASN D N 1
ATOM 9675 C CA . ASN D 1 230 ? -0.48100 2.34900 128.53800 1.000 44.35532 230 ASN D CA 1
ATOM 9676 C C . ASN D 1 230 ? -1.53600 2.40500 127.44900 1.000 42.87093 230 ASN D C 1
ATOM 9677 O O . ASN D 1 230 ? -1.21800 2.40800 126.25700 1.000 41.44444 230 ASN D O 1
ATOM 9682 N N . ALA D 1 231 ? -2.79500 2.46000 127.87100 1.000 37.48081 231 ALA D N 1
ATOM 9683 C CA . ALA D 1 231 ? -3.87800 2.69300 126.93600 1.000 47.85837 231 ALA D CA 1
ATOM 9684 C C . ALA D 1 231 ? -3.81300 4.12700 126.41100 1.000 43.63418 231 ALA D C 1
ATOM 9685 O O . ALA D 1 231 ? -3.09000 4.98000 126.93500 1.000 43.11570 231 ALA D O 1
ATOM 9687 N N . MET D 1 232 ? -4.56100 4.38100 125.34300 1.000 42.65511 232 MET D N 1
ATOM 9688 C CA . MET D 1 232 ? -4.71700 5.73900 124.84200 1.000 40.63119 232 MET D CA 1
ATOM 9689 C C . MET D 1 232 ? -5.31800 6.61600 125.93200 1.000 42.32613 232 MET D C 1
ATOM 9690 O O . MET D 1 232 ? -6.43400 6.35900 126.39600 1.000 42.30770 232 MET D O 1
ATOM 9695 N N . ALA D 1 233 ? -4.58300 7.64600 126.34900 1.000 42.31560 233 ALA D N 1
ATOM 9696 C CA . ALA D 1 233 ? -5.06000 8.49700 127.43300 1.000 42.42614 233 ALA D CA 1
ATOM 9697 C C . ALA D 1 233 ? -6.30600 9.26300 127.01200 1.000 39.86267 233 ALA D C 1
ATOM 9698 O O . ALA D 1 233 ? -6.43600 9.68600 125.86200 1.000 38.33091 233 ALA D O 1
ATOM 9700 N N . GLN D 1 234 ? -7.22400 9.43400 127.96000 1.000 39.12838 234 GLN D N 1
ATOM 9701 C CA . GLN D 1 234 ? -8.44100 10.19400 127.72100 1.000 37.14656 234 GLN D CA 1
ATOM 9702 C C . GLN D 1 234 ? -8.10500 11.58900 127.20500 1.000 40.23640 234 GLN D C 1
ATOM 9703 O O . GLN D 1 234 ? -7.30000 12.30700 127.80500 1.000 38.76254 234 GLN D O 1
ATOM 9709 N N . ASN D 1 235 ? -8.69700 11.93900 126.05800 1.000 37.71242 235 ASN D N 1
ATOM 9710 C CA . ASN D 1 235 ? -8.58700 13.24200 125.40100 1.000 42.04188 235 ASN D CA 1
ATOM 9711 C C . ASN D 1 235 ? -7.23700 13.51400 124.73600 1.000 43.43679 235 ASN D C 1
ATOM 9712 O O . ASN D 1 235 ? -7.13300 14.45000 123.93900 1.000 43.83157 235 ASN D O 1
ATOM 9717 N N . THR D 1 236 ? -6.20200 12.72500 125.02700 1.000 46.04763 236 THR D N 1
ATOM 9718 C CA . THR D 1 236 ? -4.91300 12.92000 124.36600 1.000 42.24980 236 THR D CA 1
ATOM 9719 C C . THR D 1 236 ? -4.42600 11.71600 123.57500 1.000 43.17623 236 THR D C 1
ATOM 9720 O O . THR D 1 236 ? -3.70500 11.90200 122.59200 1.000 43.67103 236 THR D O 1
ATOM 9724 N N . GLY D 1 237 ? -4.78500 10.49800 123.97400 1.000 37.93086 237 GLY D N 1
ATOM 9725 C CA . GLY D 1 237 ? -4.35300 9.33100 123.22400 1.000 41.04703 237 GLY D CA 1
ATOM 9726 C C . GLY D 1 237 ? -4.95800 9.31700 121.83100 1.000 40.43380 237 GLY D C 1
ATOM 9727 O O . GLY D 1 237 ? -6.11500 9.69600 121.62900 1.000 37.19130 237 GLY D O 1
ATOM 9728 N N . LYS D 1 238 ? -4.16100 8.88000 120.85700 1.000 37.94666 238 LYS D N 1
ATOM 9729 C CA . LYS D 1 238 ? -4.58300 8.88900 119.46600 1.000 42.03662 238 LYS D CA 1
ATOM 9730 C C . LYS D 1 238 ? -4.22400 7.56900 118.80400 1.000 40.83121 238 LYS D C 1
ATOM 9731 O O . LYS D 1 238 ? -3.22300 6.93200 119.14200 1.000 38.00456 238 LYS D O 1
ATOM 9737 N N . LEU D 1 239 ? -5.06400 7.16300 117.85700 1.000 36.68598 239 LEU D N 1
ATOM 9738 C CA . LEU D 1 239 ? -4.79100 6.02400 116.99200 1.000 38.37039 239 LEU D CA 1
ATOM 9739 C C . LEU D 1 239 ? -5.08200 6.45100 115.56400 1.000 45.67390 239 LEU D C 1
ATOM 9740 O O . LEU D 1 239 ? -6.20100 6.87600 115.26000 1.000 40.23377 239 LEU D O 1
ATOM 9745 N N . GLN D 1 240 ? -4.08000 6.34800 114.69300 1.000 39.49158 240 GLN D N 1
ATOM 9746 C CA . GLN D 1 240 ? -4.16500 6.86800 113.33600 1.000 38.79413 240 GLN D CA 1
ATOM 9747 C C . GLN D 1 240 ? -3.98800 5.73700 112.33500 1.000 45.21332 240 GLN D C 1
ATOM 9748 O O . GLN D 1 240 ? -3.04800 4.94300 112.45100 1.000 42.26033 240 GLN D O 1
ATOM 9754 N N . PHE D 1 241 ? -4.89500 5.66900 111.35900 1.000 36.59649 241 PHE D N 1
ATOM 9755 C CA . PHE D 1 241 ? -4.81300 4.74200 110.24000 1.000 41.56025 241 PHE D CA 1
ATOM 9756 C C . PHE D 1 241 ? -4.64800 5.52800 108.94900 1.000 39.48105 241 PHE D C 1
ATOM 9757 O O . PHE D 1 241 ? -5.34700 6.52300 108.72700 1.000 36.66755 241 PHE D O 1
ATOM 9765 N N . ASP D 1 242 ? -3.74800 5.06700 108.08400 1.000 37.35448 242 ASP D N 1
ATOM 9766 C CA . ASP D 1 242 ? -3.70200 5.57600 106.72100 1.000 38.32828 242 ASP D CA 1
ATOM 9767 C C . ASP D 1 242 ? -3.41000 4.43700 105.75300 1.000 37.95455 242 ASP D C 1
ATOM 9768 O O . ASP D 1 242 ? -2.98100 3.34900 106.14300 1.000 37.99140 242 ASP D O 1
ATOM 9773 N N . VAL D 1 243 ? -3.69200 4.68900 104.47900 1.000 40.92859 243 VAL D N 1
ATOM 9774 C CA . VAL D 1 243 ? -3.34900 3.76700 103.40600 1.000 37.69136 243 VAL D CA 1
ATOM 9775 C C . VAL D 1 243 ? -2.74600 4.58200 102.27500 1.000 37.96508 243 VAL D C 1
ATOM 9776 O O . VAL D 1 243 ? -3.34600 5.56200 101.82100 1.000 37.83348 243 VAL D O 1
ATOM 9780 N N . LYS D 1 244 ? -1.55500 4.19700 101.83700 1.000 38.77570 244 LYS D N 1
ATOM 9781 C CA . LYS D 1 244 ? -0.93700 4.77300 100.65300 1.000 39.43631 244 LYS D CA 1
ATOM 9782 C C . LYS D 1 244 ? -0.74200 3.67800 99.61800 1.000 39.19944 244 LYS D C 1
ATOM 9783 O O . LYS D 1 244 ? -0.30800 2.56900 99.94900 1.000 40.67856 244 LYS D O 1
ATOM 9789 N N . ILE D 1 245 ? -1.06800 3.98800 98.36900 1.000 38.97573 245 ILE D N 1
ATOM 9790 C CA . ILE D 1 245 ? -0.75600 3.10800 97.25200 1.000 38.90203 245 ILE D CA 1
ATOM 9791 C C . ILE D 1 245 ? 0.60900 3.49900 96.71100 1.000 40.12060 245 ILE D C 1
ATOM 9792 O O . ILE D 1 245 ? 0.88300 4.68300 96.48700 1.000 40.72067 245 ILE D O 1
ATOM 9797 N N . GLU D 1 246 ? 1.47000 2.51100 96.50900 1.000 40.55223 246 GLU D N 1
ATOM 9798 C CA . GLU D 1 246 ? 2.78200 2.73300 95.92100 1.000 44.06318 246 GLU D CA 1
ATOM 9799 C C . GLU D 1 246 ? 2.87500 1.94700 94.62500 1.000 41.51287 246 GLU D C 1
ATOM 9800 O O . GLU D 1 246 ? 2.35100 0.83300 94.53100 1.000 44.99487 246 GLU D O 1
ATOM 9806 N N . ALA D 1 247 ? 3.54400 2.53600 93.62800 1.000 45.28174 247 ALA D N 1
ATOM 9807 C CA . ALA D 1 247 ? 3.58300 1.94100 92.29400 1.000 45.35017 247 ALA D CA 1
ATOM 9808 C C . ALA D 1 247 ? 4.41200 0.66500 92.26100 1.000 42.35508 247 ALA D C 1
ATOM 9809 O O . ALA D 1 247 ? 4.18900 -0.19500 91.40000 1.000 43.89737 247 ALA D O 1
ATOM 9811 N N A MET D 1 248 ? 5.37200 0.53100 93.17100 0.600 44.44480 248 MET D N 1
ATOM 9812 N N B MET D 1 248 ? 5.36800 0.52800 93.17900 0.400 44.47375 248 MET D N 1
ATOM 9813 C CA A MET D 1 248 ? 6.21400 -0.65000 93.27300 0.600 46.57927 248 MET D CA 1
ATOM 9814 C CA B MET D 1 248 ? 6.22300 -0.64600 93.27100 0.400 46.62927 248 MET D CA 1
ATOM 9815 C C A MET D 1 248 ? 6.38700 -1.00400 94.74000 0.600 49.50594 248 MET D C 1
ATOM 9816 C C B MET D 1 248 ? 6.41400 -1.00400 94.73600 0.400 49.50857 248 MET D C 1
ATOM 9817 O O A MET D 1 248 ? 6.48100 -0.11600 95.59100 0.600 51.80358 248 MET D O 1
ATOM 9818 O O B MET D 1 248 ? 6.54300 -0.11600 95.58300 0.400 51.73515 248 MET D O 1
ATOM 9827 N N . GLY D 1 249 ? 6.43800 -2.29800 95.03000 1.000 47.18724 249 GLY D N 1
ATOM 9828 C CA . GLY D 1 249 ? 6.60800 -2.73600 96.40200 1.000 47.50833 249 GLY D CA 1
ATOM 9829 C C . GLY D 1 249 ? 6.59200 -4.24400 96.50300 1.000 52.28522 249 GLY D C 1
ATOM 9830 O O . GLY D 1 249 ? 6.46300 -4.96100 95.50400 1.000 53.42746 249 GLY D O 1
ATOM 9831 N N . THR D 1 250 ? 6.72600 -4.71500 97.74200 1.000 48.19525 250 THR D N 1
ATOM 9832 C CA . THR D 1 250 ? 6.76100 -6.13400 98.06300 1.000 49.49804 250 THR D CA 1
ATOM 9833 C C . THR D 1 250 ? 5.83800 -6.40800 99.23900 1.000 47.16618 250 THR D C 1
ATOM 9834 O O . THR D 1 250 ? 5.79700 -5.63000 100.19500 1.000 50.47974 250 THR D O 1
ATOM 9838 N N . GLN D 1 251 ? 5.10800 -7.52000 99.16800 1.000 48.90323 251 GLN D N 1
ATOM 9839 C CA . GLN D 1 251 ? 4.25900 -7.92300 100.28100 1.000 53.63275 251 GLN D CA 1
ATOM 9840 C C . GLN D 1 251 ? 5.09700 -8.18100 101.52600 1.000 44.29742 251 GLN D C 1
ATOM 9841 O O . GLN D 1 251 ? 6.19900 -8.73000 101.45200 1.000 48.51371 251 GLN D O 1
ATOM 9847 N N . GLY D 1 252 ? 4.57200 -7.76900 102.67500 1.000 48.82954 252 GLY D N 1
ATOM 9848 C CA . GLY D 1 252 ? 5.25500 -7.98700 103.93400 1.000 45.49230 252 GLY D CA 1
ATOM 9849 C C . GLY D 1 252 ? 4.33200 -7.81100 105.11800 1.000 44.79748 252 GLY D C 1
ATOM 9850 O O . GLY D 1 252 ? 3.55900 -6.85000 105.17000 1.000 47.71362 252 GLY D O 1
ATOM 9851 N N . GLY D 1 253 ? 4.40000 -8.73400 106.07300 1.000 48.64794 253 GLY D N 1
ATOM 9852 C CA . GLY D 1 253 ? 3.56500 -8.65300 107.25000 1.000 51.63514 253 GLY D CA 1
ATOM 9853 C C . GLY D 1 253 ? 3.90600 -7.45700 108.11700 1.000 45.28174 253 GLY D C 1
ATOM 9854 O O . GLY D 1 253 ? 4.89000 -6.74600 107.90600 1.000 44.72378 253 GLY D O 1
ATOM 9855 N N . ASN D 1 254 ? 3.04900 -7.22900 109.11000 1.000 40.46275 254 ASN D N 1
ATOM 9856 C CA . ASN D 1 254 ? 3.22800 -6.10500 110.01800 1.000 47.35831 254 ASN D CA 1
ATOM 9857 C C . ASN D 1 254 ? 4.58500 -6.18400 110.71100 1.000 45.78707 254 ASN D C 1
ATOM 9858 O O . ASN D 1 254 ? 5.11500 -7.26800 110.97400 1.000 42.46035 254 ASN D O 1
ATOM 9863 N N . ASP D 1 255 ? 5.15500 -5.01300 110.99400 1.000 42.78145 255 ASP D N 1
ATOM 9864 C CA . ASP D 1 255 ? 6.44400 -4.90600 111.66600 1.000 45.61600 255 ASP D CA 1
ATOM 9865 C C . ASP D 1 255 ? 6.29700 -4.44700 113.11600 1.000 48.42686 255 ASP D C 1
ATOM 9866 O O . ASP D 1 255 ? 7.16600 -3.74900 113.64500 1.000 46.67402 255 ASP D O 1
ATOM 9871 N N . ALA D 1 256 ? 5.20200 -4.83700 113.77400 1.000 42.79987 256 ALA D N 1
ATOM 9872 C CA . ALA D 1 256 ? 5.01300 -4.48500 115.17700 1.000 44.92118 256 ALA D CA 1
ATOM 9873 C C . ALA D 1 256 ? 6.09400 -5.07500 116.07800 1.000 47.43200 256 ALA D C 1
ATOM 9874 O O . ALA D 1 256 ? 6.29800 -4.57700 117.19100 1.000 47.31094 256 ALA D O 1
ATOM 9876 N N . ALA D 1 257 ? 6.78200 -6.12700 115.62900 1.000 47.26093 257 ALA D N 1
ATOM 9877 C CA . ALA D 1 257 ? 7.85600 -6.71500 116.42200 1.000 50.01389 257 ALA D CA 1
ATOM 9878 C C . ALA D 1 257 ? 9.01000 -5.74800 116.64900 1.000 49.87966 257 ALA D C 1
ATOM 9879 O O . ALA D 1 257 ? 9.80000 -5.94900 117.57900 1.000 52.44050 257 ALA D O 1
ATOM 9881 N N . SER D 1 258 ? 9.13700 -4.71400 115.82100 1.000 47.12407 258 SER D N 1
ATOM 9882 C CA . SER D 1 258 ? 10.20700 -3.73700 115.96600 1.000 49.96389 258 SER D CA 1
ATOM 9883 C C . SER D 1 258 ? 9.70500 -2.35800 116.37200 1.000 54.04595 258 SER D C 1
ATOM 9884 O O . SER D 1 258 ? 10.51000 -1.42500 116.46700 1.000 53.91173 258 SER D O 1
ATOM 9887 N N . LYS D 1 259 ? 8.40800 -2.20600 116.63600 1.000 47.14513 259 LYS D N 1
ATOM 9888 C CA . LYS D 1 259 ? 7.85900 -0.88800 116.93600 1.000 48.04260 259 LYS D CA 1
ATOM 9889 C C . LYS D 1 259 ? 6.97800 -0.90000 118.17900 1.000 46.64243 259 LYS D C 1
ATOM 9890 O O . LYS D 1 259 ? 6.90100 0.10400 118.89400 1.000 46.48452 259 LYS D O 1
ATOM 9896 N N . TRP D 1 260 ? 6.30100 -2.01700 118.44300 1.000 46.66349 260 TRP D N 1
ATOM 9897 C CA . TRP D 1 260 ? 5.41200 -2.13300 119.59300 1.000 45.95025 260 TRP D CA 1
ATOM 9898 C C . TRP D 1 260 ? 5.89000 -3.16000 120.61500 1.000 45.39755 260 TRP D C 1
ATOM 9899 O O . TRP D 1 260 ? 5.11800 -3.54200 121.50000 1.000 45.54493 260 TRP D O 1
ATOM 9910 N N . GLU D 1 261 ? 7.14300 -3.60900 120.52400 1.000 44.84485 261 GLU D N 1
ATOM 9911 C CA . GLU D 1 261 ? 7.66100 -4.62200 121.43800 1.000 46.73981 261 GLU D CA 1
ATOM 9912 C C . GLU D 1 261 ? 8.05600 -4.05400 122.79500 1.000 50.87978 261 GLU D C 1
ATOM 9913 O O . GLU D 1 261 ? 8.33400 -4.82900 123.71800 1.000 49.75597 261 GLU D O 1
ATOM 9919 N N . SER D 1 262 ? 8.09500 -2.73300 122.93600 1.000 49.74544 262 SER D N 1
ATOM 9920 C CA . SER D 1 262 ? 8.42700 -2.09900 124.20200 1.000 52.24047 262 SER D CA 1
ATOM 9921 C C . SER D 1 262 ? 7.87300 -0.68400 124.18000 1.000 52.85897 262 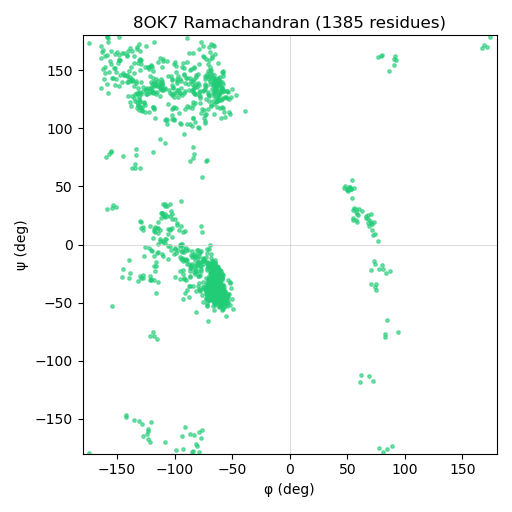SER D C 1
ATOM 9922 O O . SER D 1 262 ? 7.53100 -0.14900 123.12100 1.000 46.00288 262 SER D O 1
ATOM 9925 N N . ALA D 1 263 ? 7.77500 -0.08800 125.36400 1.000 46.15553 263 ALA D N 1
ATOM 9926 C CA . ALA D 1 263 ? 7.30600 1.28800 125.47500 1.000 50.44289 263 ALA D CA 1
ATOM 9927 C C . ALA D 1 263 ? 8.39800 2.23100 124.98300 1.000 47.67414 263 ALA D C 1
ATOM 9928 O O . ALA D 1 263 ? 9.44800 2.36000 125.61800 1.000 57.72008 263 ALA D O 1
ATOM 9930 N N . LYS D 1 264 ? 8.16300 2.88700 123.85200 1.000 51.29299 264 LYS D N 1
ATOM 9931 C CA . LYS D 1 264 ? 9.12800 3.82700 123.29600 1.000 51.80095 264 LYS D CA 1
ATOM 9932 C C . LYS D 1 264 ? 8.39400 4.76500 122.34800 1.000 52.92213 264 LYS D C 1
ATOM 9933 O O . LYS D 1 264 ? 7.18700 4.63400 122.12800 1.000 48.18472 264 LYS D O 1
ATOM 9939 N N . ALA D 1 265 ? 9.14600 5.70900 121.77800 1.000 50.08495 265 ALA D N 1
ATOM 9940 C CA . ALA D 1 265 ? 8.58000 6.71900 120.88800 1.000 52.33785 265 ALA D CA 1
ATOM 9941 C C . ALA D 1 265 ? 7.70700 6.08800 119.80900 1.000 56.20674 265 ALA D C 1
ATOM 9942 O O . ALA D 1 265 ? 8.08900 5.09900 119.17700 1.000 56.31728 265 ALA D O 1
ATOM 9944 N N . ALA D 1 266 ? 6.53000 6.67400 119.60200 1.000 47.56360 266 ALA D N 1
ATOM 9945 C CA . ALA D 1 266 ? 5.54600 6.09900 118.69500 1.000 46.20028 266 ALA D CA 1
ATOM 9946 C C . ALA D 1 266 ? 6.03100 6.16600 117.25400 1.000 46.80035 266 ALA D C 1
ATOM 9947 O O . ALA D 1 266 ? 6.52300 7.20300 116.79900 1.000 47.80573 266 ALA D O 1
ATOM 9949 N N . GLU D 1 267 ? 5.87900 5.05100 116.53800 1.000 46.19501 267 GLU D N 1
ATOM 9950 C CA . GLU D 1 267 ? 6.19700 4.91900 115.12700 1.000 46.51610 267 GLU D CA 1
ATOM 9951 C C . GLU D 1 267 ? 5.08300 4.11600 114.47400 1.000 48.19262 267 GLU D C 1
ATOM 9952 O O . GLU D 1 267 ? 4.59000 3.14900 115.07200 1.000 49.02430 267 GLU D O 1
ATOM 9958 N N . PRO D 1 268 ? 4.67000 4.48100 113.26200 1.000 47.63203 268 PRO D N 1
ATOM 9959 C CA . PRO D 1 268 ? 3.59700 3.72800 112.60400 1.000 44.04475 268 PRO D CA 1
ATOM 9960 C C . PRO D 1 268 ? 4.03900 2.30700 112.29200 1.000 43.34467 268 PRO D C 1
ATOM 9961 O O . PRO D 1 268 ? 5.16200 2.07000 111.84900 1.000 47.67151 268 PRO D O 1
ATOM 9965 N N . VAL D 1 269 ? 3.15500 1.35800 112.56600 1.000 42.16295 269 VAL D N 1
ATOM 9966 C CA . VAL D 1 269 ? 3.35100 -0.02000 112.13500 1.000 41.98135 269 VAL D CA 1
ATOM 9967 C C . VAL D 1 269 ? 2.83700 -0.14100 110.70800 1.000 43.86052 269 VAL D C 1
ATOM 9968 O O . VAL D 1 269 ? 1.73400 0.32000 110.39600 1.000 41.33127 269 VAL D O 1
ATOM 9972 N N . TYR D 1 270 ? 3.63500 -0.74300 109.83400 1.000 46.77140 270 TYR D N 1
ATOM 9973 C CA . TYR D 1 270 ? 3.31100 -0.80700 108.41800 1.000 44.14213 270 TYR D CA 1
ATOM 9974 C C . TYR D 1 270 ? 2.97800 -2.22900 107.99100 1.000 47.52149 270 TYR D C 1
ATOM 9975 O O . TYR D 1 270 ? 3.62200 -3.19100 108.42300 1.000 42.70249 270 TYR D O 1
ATOM 9984 N N . ILE D 1 271 ? 1.95400 -2.33800 107.14900 1.000 40.34957 271 ILE D N 1
ATOM 9985 C CA . ILE D 1 271 ? 1.58000 -3.56600 106.46000 1.000 45.29227 271 ILE D CA 1
ATOM 9986 C C . ILE D 1 271 ? 1.54800 -3.25800 104.97300 1.000 39.62054 271 ILE D C 1
ATOM 9987 O O . ILE D 1 271 ? 0.91700 -2.28000 104.55600 1.000 42.71565 271 ILE D O 1
ATOM 9992 N N . THR D 1 272 ? 2.21500 -4.08900 104.17700 1.000 40.07323 272 THR D N 1
ATOM 9993 C CA . THR D 1 272 ? 2.26500 -3.92000 102.72900 1.000 43.02621 272 THR D CA 1
ATOM 9994 C C . THR D 1 272 ? 1.64200 -5.13900 102.06700 1.000 47.22145 272 THR D C 1
ATOM 9995 O O . THR D 1 272 ? 2.14000 -6.25900 102.22500 1.000 41.54709 272 THR D O 1
ATOM 9999 N N . ASN D 1 273 ? 0.55900 -4.91900 101.32500 1.000 42.71038 273 ASN D N 1
ATOM 10000 C CA . ASN D 1 273 ? -0.17800 -5.99000 100.67300 1.000 38.12036 273 ASN D CA 1
ATOM 10001 C C . ASN D 1 273 ? -0.16900 -5.76700 99.16900 1.000 42.41561 273 ASN D C 1
ATOM 10002 O O . ASN D 1 273 ? -0.42900 -4.65300 98.69900 1.000 38.12299 273 ASN D O 1
ATOM 10007 N N . GLU D 1 274 ? 0.13900 -6.82600 98.42600 1.000 37.84401 274 GLU D N 1
ATOM 10008 C CA . GLU D 1 274 ? 0.17500 -6.75600 96.97200 1.000 37.83085 274 GLU D CA 1
ATOM 10009 C C . GLU D 1 274 ? -1.23500 -6.61800 96.41600 1.000 36.70177 274 GLU D C 1
ATOM 10010 O O . GLU D 1 274 ? -2.12500 -7.40300 96.75700 1.000 41.77343 274 GLU D O 1
ATOM 10016 N N . LEU D 1 275 ? -1.42900 -5.63200 95.53900 1.000 38.89940 275 LEU D N 1
ATOM 10017 C CA . LEU D 1 275 ? -2.73600 -5.37000 94.94600 1.000 43.27098 275 LEU D CA 1
ATOM 10018 C C . LEU D 1 275 ? -2.97900 -6.20200 93.69200 1.000 40.23640 275 LEU D C 1
ATOM 10019 O O . LEU D 1 275 ? -4.11400 -6.62100 93.43700 1.000 34.50940 275 LEU D O 1
ATOM 10024 N N . ASN D 1 276 ? -1.93300 -6.43900 92.90000 1.000 36.76493 276 ASN D N 1
ATOM 10025 C CA . ASN D 1 276 ? -2.04800 -7.16600 91.64000 1.000 38.40197 276 ASN D CA 1
ATOM 10026 C C . ASN D 1 276 ? -3.15400 -6.57000 90.77300 1.000 38.84413 276 ASN D C 1
ATOM 10027 O O . ASN D 1 276 ? -4.03400 -7.26700 90.26600 1.000 35.30423 276 ASN D O 1
ATOM 10032 N N . ILE D 1 277 ? -3.12600 -5.24500 90.65600 1.000 35.81745 277 ILE D N 1
ATOM 10033 C CA . ILE D 1 277 ? -3.92200 -4.49800 89.69500 1.000 40.17061 277 ILE D CA 1
ATOM 10034 C C . ILE D 1 277 ? -2.97000 -3.67700 88.84000 1.000 35.28318 277 ILE D C 1
ATOM 10035 O O . ILE D 1 277 ? -1.85600 -3.34400 89.26300 1.000 37.26499 277 ILE D O 1
ATOM 10040 N N . ILE D 1 278 ? -3.40600 -3.39400 87.61100 1.000 34.91998 278 ILE D N 1
ATOM 10041 C CA . ILE D 1 278 ? -2.79700 -2.41300 86.71300 1.000 35.38845 278 ILE D CA 1
ATOM 10042 C C . ILE D 1 278 ? -1.48800 -2.90100 86.09500 1.000 38.76781 278 ILE D C 1
ATOM 10043 O O . ILE D 1 278 ? -1.21000 -2.61300 84.92400 1.000 36.30962 278 ILE D O 1
ATOM 10048 N N . ALA D 1 279 ? -0.70400 -3.68900 86.81600 1.000 37.91507 279 ALA D N 1
ATOM 10049 C CA . ALA D 1 279 ? 0.61800 -4.07400 86.26700 1.000 41.06545 279 ALA D CA 1
ATOM 10050 C C . ALA D 1 279 ? 0.47800 -4.83400 84.94900 1.000 39.60212 279 ALA D C 1
ATOM 10051 O O . ALA D 1 279 ? 1.21800 -4.52900 84.02400 1.000 38.75465 279 ALA D O 1
ATOM 10053 N N . LYS D 1 280 ? -0.40200 -5.82200 84.90200 1.000 40.32589 280 LYS D N 1
ATOM 10054 C CA . LYS D 1 280 ? -0.50300 -6.67600 83.69000 1.000 39.04152 280 LYS D CA 1
ATOM 10055 C C . LYS D 1 280 ? -0.92200 -5.84700 82.46300 1.000 38.11773 280 LYS D C 1
ATOM 10056 O O . LYS D 1 280 ? -0.42900 -6.13800 81.37400 1.000 39.02047 280 LYS D O 1
ATOM 10062 N N . THR D 1 281 ? -1.77500 -4.84200 82.63800 1.000 40.88911 281 THR D N 1
ATOM 10063 C CA . THR D 1 281 ? -2.17900 -3.95900 81.51500 1.000 37.95981 281 THR D CA 1
ATOM 10064 C C . THR D 1 281 ? -0.93600 -3.22800 81.00300 1.000 41.85239 281 THR D C 1
ATOM 10065 O O . THR D 1 281 ? -0.79900 -3.06600 79.79300 1.000 35.93062 281 THR D O 1
ATOM 10069 N N . LEU D 1 282 ? -0.05300 -2.83900 81.91500 1.000 36.77546 282 LEU D N 1
ATOM 10070 C CA . LEU D 1 282 ? 1.15300 -2.06700 81.52200 1.000 37.73347 282 LEU D CA 1
ATOM 10071 C C . LEU D 1 282 ? 2.16000 -3.00800 80.85700 1.000 39.50210 282 LEU D C 1
ATOM 10072 O O . LEU D 1 282 ? 2.79400 -2.58600 79.89600 1.000 40.33115 282 LEU D O 1
ATOM 10077 N N . GLU D 1 283 ? 2.25800 -4.24100 81.32500 1.000 38.74149 283 GLU D N 1
ATOM 10078 C CA . GLU D 1 283 ? 3.12500 -5.22300 80.63900 1.000 43.22360 283 GLU D CA 1
ATOM 10079 C C . GLU D 1 283 ? 2.63200 -5.37600 79.20000 1.000 39.69950 283 GLU D C 1
ATOM 10080 O O . GLU D 1 283 ? 3.45100 -5.33000 78.28500 1.000 38.73886 283 GLU D O 1
ATOM 10086 N N A SER D 1 284 ? 1.35000 -5.71600 79.03300 0.510 38.56515 284 SER D N 1
ATOM 10087 N N B SER D 1 284 ? 1.35000 -5.71800 79.03300 0.490 38.56778 284 SER D N 1
ATOM 10088 C CA A SER D 1 284 ? 0.77000 -5.89200 77.67400 0.510 39.44157 284 SER D CA 1
ATOM 10089 C CA B SER D 1 284 ? 0.76700 -5.88800 77.67300 0.490 39.43894 284 SER D CA 1
ATOM 10090 C C A SER D 1 284 ? 1.04100 -4.66000 76.80400 0.510 37.00707 284 SER D C 1
ATOM 10091 C C B SER D 1 284 ? 1.04800 -4.65900 76.80500 0.490 37.02549 284 SER D C 1
ATOM 10092 O O A SER D 1 284 ? 1.50000 -4.83200 75.67000 0.510 38.89151 284 SER D O 1
ATOM 10093 O O B SER D 1 284 ? 1.50600 -4.83100 75.67100 0.490 38.86255 284 SER D O 1
ATOM 10098 N N . ALA D 1 285 ? 0.90100 -3.46400 77.37500 1.000 36.76757 285 ALA D N 1
ATOM 10099 C CA . ALA D 1 285 ? 1.16300 -2.22600 76.62000 1.000 36.98865 285 ALA D CA 1
ATOM 10100 C C . ALA D 1 285 ? 2.62600 -2.17000 76.16500 1.000 42.22085 285 ALA D C 1
ATOM 10101 O O . ALA D 1 285 ? 2.87700 -1.74800 75.04100 1.000 38.17563 285 ALA D O 1
ATOM 10103 N N . GLY D 1 286 ? 3.55200 -2.54600 77.04400 1.000 39.10206 286 GLY D N 1
ATOM 10104 C CA . GLY D 1 286 ? 4.97300 -2.54300 76.66500 1.000 40.48380 286 GLY D CA 1
ATOM 10105 C C . GLY D 1 286 ? 5.20800 -3.44100 75.46800 1.000 42.91041 286 GLY D C 1
ATOM 10106 O O . GLY D 1 286 ? 5.81400 -2.98000 74.50400 1.000 40.83384 286 GLY D O 1
ATOM 10107 N N . VAL D 1 287 ? 4.74100 -4.67300 75.54900 1.000 43.21044 287 VAL D N 1
ATOM 10108 C CA . VAL D 1 287 ? 4.86800 -5.62000 74.41600 1.000 41.66815 287 VAL D CA 1
ATOM 10109 C C . VAL D 1 287 ? 4.25700 -4.99000 73.16300 1.000 42.60774 287 VAL D C 1
ATOM 10110 O O . VAL D 1 287 ? 4.89500 -5.06000 72.10200 1.000 42.01820 287 VAL D O 1
ATOM 10114 N N . ALA D 1 288 ? 3.08000 -4.38000 73.28800 1.000 37.54134 288 ALA D N 1
ATOM 10115 C CA . ALA D 1 288 ? 2.39100 -3.82900 72.10300 1.000 36.84652 288 ALA D CA 1
ATOM 10116 C C . ALA D 1 288 ? 3.19400 -2.67700 71.50900 1.000 39.86794 288 ALA D C 1
ATOM 10117 O O . ALA D 1 288 ? 3.30800 -2.61400 70.28300 1.000 37.28868 288 ALA D O 1
ATOM 10119 N N . ASN D 1 289 ? 3.70600 -1.79300 72.35700 1.000 38.21511 289 ASN D N 1
ATOM 10120 C CA . ASN D 1 289 ? 4.52700 -0.65900 71.86400 1.000 38.93888 289 ASN D CA 1
ATOM 10121 C C . ASN D 1 289 ? 5.77700 -1.22800 71.17000 1.000 39.73371 289 ASN D C 1
ATOM 10122 O O . ASN D 1 289 ? 6.20500 -0.61200 70.20200 1.000 39.93900 289 ASN D O 1
ATOM 10127 N N . GLN D 1 290 ? 6.31000 -2.35500 71.65200 1.000 40.22061 290 GLN D N 1
ATOM 10128 C CA . GLN D 1 290 ? 7.46900 -2.91300 70.96100 1.000 42.42088 290 GLN D CA 1
ATOM 10129 C C . GLN D 1 290 ? 7.09200 -3.45400 69.58600 1.000 40.31536 290 GLN D C 1
ATOM 10130 O O . GLN D 1 290 ? 7.84400 -3.28200 68.61900 1.000 40.78121 290 GLN D O 1
ATOM 10136 N N . ALA D 1 291 ? 5.94000 -4.12100 69.48300 1.000 45.85550 291 ALA D N 1
ATOM 10137 C CA . ALA D 1 291 ? 5.44700 -4.57700 68.18500 1.000 43.68155 291 ALA D CA 1
ATOM 10138 C C . ALA D 1 291 ? 5.22100 -3.40600 67.24100 1.000 40.99176 291 ALA D C 1
ATOM 10139 O O . ALA D 1 291 ? 5.64400 -3.43300 66.07900 1.000 43.82631 291 ALA D O 1
ATOM 10141 N N . LEU D 1 292 ? 4.54000 -2.36700 67.72800 1.000 37.83875 292 LEU D N 1
ATOM 10142 C CA . LEU D 1 292 ? 4.24600 -1.21200 66.89000 1.000 40.43906 292 LEU D CA 1
ATOM 10143 C C . LEU D 1 292 ? 5.51800 -0.48600 66.47800 1.000 40.17850 292 LEU D C 1
ATOM 10144 O O . LEU D 1 292 ? 5.65500 -0.07400 65.32000 1.000 38.51514 292 LEU D O 1
ATOM 10149 N N . GLN D 1 293 ? 6.45700 -0.31700 67.41600 1.000 39.68107 293 GLN D N 1
ATOM 10150 C CA . GLN D 1 293 ? 7.70800 0.36500 67.10700 1.000 40.83911 293 GLN D CA 1
ATOM 10151 C C . GLN D 1 293 ? 8.41000 -0.26700 65.91600 1.000 41.05229 293 GLN D C 1
ATOM 10152 O O . GLN D 1 293 ? 8.92200 0.44000 65.04100 1.000 41.42339 293 GLN D O 1
ATOM 10158 N N . ASN D 1 294 ? 8.45800 -1.60000 65.87600 1.000 40.87332 294 ASN D N 1
ATOM 10159 C CA . ASN D 1 294 ? 9.18600 -2.28200 64.81300 1.000 42.12347 294 ASN D CA 1
ATOM 10160 C C . ASN D 1 294 ? 8.46400 -2.16000 63.47600 1.000 40.15745 294 ASN D C 1
ATOM 10161 O O . ASN D 1 294 ? 9.10300 -1.97600 62.43400 1.000 40.94701 294 ASN D O 1
ATOM 10166 N N . GLU D 1 295 ? 7.13500 -2.26300 63.48500 1.000 40.82332 295 GLU D N 1
ATOM 10167 C CA . GLU D 1 295 ? 6.37600 -2.13200 62.24600 1.000 39.40472 295 GLU D CA 1
ATOM 10168 C C . GLU D 1 295 ? 6.46200 -0.71300 61.69900 1.000 40.87069 295 GLU D C 1
ATOM 10169 O O . GLU D 1 295 ? 6.63200 -0.51600 60.49000 1.000 38.30196 295 GLU D O 1
ATOM 10175 N N . PHE D 1 296 ? 6.36500 0.28700 62.57400 1.000 39.10469 296 PHE D N 1
ATOM 10176 C CA . PHE D 1 296 ? 6.27300 1.68400 62.17000 1.000 38.53094 296 PHE D CA 1
ATOM 10177 C C . PHE D 1 296 ? 7.62300 2.37800 62.05000 1.000 42.33402 296 PHE D C 1
ATOM 10178 O O . PHE D 1 296 ? 7.66200 3.55200 61.66400 1.000 40.02585 296 PHE D O 1
ATOM 10186 N N . LYS D 1 297 ? 8.72600 1.70000 62.37600 1.000 40.75225 297 LYS D N 1
ATOM 10187 C CA . LYS D 1 297 ? 10.02600 2.35600 62.30500 1.000 43.11043 297 LYS D CA 1
ATOM 10188 C C . LYS D 1 297 ? 10.44000 2.67500 60.87500 1.000 43.43942 297 LYS D C 1
ATOM 10189 O O . LYS D 1 297 ? 11.31800 3.52000 60.67600 1.000 43.13938 297 LYS D O 1
ATOM 10195 N N . GLN D 1 298 ? 9.82500 2.03400 59.88200 1.000 41.09703 298 GLN D N 1
ATOM 10196 C CA . GLN D 1 298 ? 10.15600 2.27800 58.48500 1.000 41.02334 298 GLN D CA 1
ATOM 10197 C C . GLN D 1 298 ? 8.92700 2.02300 57.62400 1.000 39.56264 298 GLN D C 1
ATOM 10198 O O . GLN D 1 298 ? 8.09800 1.16800 57.94300 1.000 38.75201 298 GLN D O 1
ATOM 10204 N N . ASN D 1 299 ? 8.82700 2.76200 56.52100 1.000 40.09954 299 ASN D N 1
ATOM 10205 C CA . ASN D 1 299 ? 7.82600 2.46900 55.50400 1.000 39.96795 299 ASN D CA 1
ATOM 10206 C C . ASN D 1 299 ? 8.29100 3.06200 54.18200 1.000 43.04990 299 ASN D C 1
ATOM 10207 O O . ASN D 1 299 ? 8.97800 4.08600 54.15000 1.000 44.00791 299 ASN D O 1
ATOM 10212 N N . SER D 1 300 ? 7.91500 2.39800 53.09400 1.000 42.13663 300 SER D N 1
ATOM 10213 C CA . SER D 1 300 ? 8.42300 2.72400 51.77100 1.000 45.68706 300 SER D CA 1
ATOM 10214 C C . SER D 1 300 ? 7.41400 3.48200 50.91400 1.000 36.47016 300 SER D C 1
ATOM 10215 O O . SER D 1 300 ? 7.62500 3.61400 49.70600 1.000 40.86806 300 SER D O 1
ATOM 10218 N N . CYS D 1 301 ? 6.32900 3.98000 51.50500 1.000 37.43870 301 CYS D N 1
ATOM 10219 C CA . CYS D 1 301 ? 5.36900 4.78300 50.75500 1.000 39.72318 301 CYS D CA 1
ATOM 10220 C C . CYS D 1 301 ? 6.03000 6.06700 50.26100 1.000 44.42638 301 CYS D C 1
ATOM 10221 O O . CYS D 1 301 ? 6.58000 6.84100 51.05000 1.000 40.35221 301 CYS D O 1
ATOM 10224 N N . ALA D 1 302 ? 5.98500 6.28600 48.95200 1.000 40.10218 302 ALA D N 1
ATOM 10225 C CA . ALA D 1 302 ? 6.62800 7.43400 48.33500 1.000 37.07813 302 ALA D CA 1
ATOM 10226 C C . ALA D 1 302 ? 5.70700 8.64700 48.33700 1.000 39.25734 302 ALA D C 1
ATOM 10227 O O . ALA D 1 302 ? 4.48000 8.52400 48.28100 1.000 37.57293 302 ALA D O 1
ATOM 10229 N N . GLU D 1 303 ? 6.31600 9.82300 48.40000 1.000 38.62305 303 GLU D N 1
ATOM 10230 C CA . GLU D 1 303 ? 5.55700 11.06800 48.40900 1.000 43.57891 303 GLU D CA 1
ATOM 10231 C C . GLU D 1 303 ? 5.11200 11.41100 46.99200 1.000 38.44408 303 GLU D C 1
ATOM 10232 O O . GLU D 1 303 ? 5.94200 11.42300 46.07800 1.000 41.00755 303 GLU D O 1
ATOM 10238 N N . PRO D 1 304 ? 3.82800 11.68400 46.76800 1.000 38.09930 304 PRO D N 1
ATOM 10239 C CA . PRO D 1 304 ? 3.38400 12.05800 45.41900 1.000 38.95467 304 PRO D CA 1
ATOM 10240 C C . PRO D 1 304 ? 4.07700 13.32500 44.94400 1.000 37.43080 304 PRO D C 1
ATOM 10241 O O . PRO D 1 304 ? 4.29800 14.26300 45.71300 1.000 40.15745 304 PRO D O 1
ATOM 10245 N N . SER D 1 305 ? 4.43200 13.34200 43.66300 1.000 42.23138 305 SER D N 1
ATOM 10246 C CA . SER D 1 305 ? 5.13000 14.48600 43.10400 1.000 36.02537 305 SER D CA 1
ATOM 10247 C C . SER D 1 305 ? 4.88800 14.54900 41.60500 1.000 36.85705 305 SER D C 1
ATOM 10248 O O . SER D 1 305 ? 4.59900 13.53900 40.95800 1.000 36.66492 305 SER D O 1
ATOM 10251 N N . GLU D 1 306 ? 5.00900 15.75900 41.06200 1.000 38.00719 306 GLU D N 1
ATOM 10252 C CA . GLU D 1 306 ? 5.00200 15.97500 39.62400 1.000 42.22085 306 GLU D CA 1
ATOM 10253 C C . GLU D 1 306 ? 6.37700 16.34600 39.09100 1.000 42.54457 306 GLU D C 1
ATOM 10254 O O . GLU D 1 306 ? 6.50900 16.64100 37.90000 1.000 41.13388 306 GLU D O 1
ATOM 10260 N N . GLU D 1 307 ? 7.40300 16.32700 39.94000 1.000 41.87607 307 GLU D N 1
ATOM 10261 C CA . GLU D 1 307 ? 8.75200 16.68400 39.52000 1.000 41.41286 307 GLU D CA 1
ATOM 10262 C C . GLU D 1 307 ? 9.36200 15.57500 38.67200 1.000 40.54170 307 GLU D C 1
ATOM 10263 O O . GLU D 1 307 ? 9.28300 14.39500 39.02900 1.000 37.33079 307 GLU D O 1
ATOM 10269 N N . TYR D 1 308 ? 9.98200 15.96000 37.55200 1.000 40.76278 308 TYR D N 1
ATOM 10270 C CA . TYR D 1 308 ? 10.62300 14.97900 36.67900 1.000 37.33342 308 TYR D CA 1
ATOM 10271 C C . TYR D 1 308 ? 11.68600 14.17400 37.41700 1.000 41.13125 308 TYR D C 1
ATOM 10272 O O . TYR D 1 308 ? 11.83600 12.96900 37.18100 1.000 41.49182 308 TYR D O 1
ATOM 10281 N N . SER D 1 309 ? 12.44500 14.82300 38.30400 1.000 39.67844 309 SER D N 1
ATOM 10282 C CA . SER D 1 309 ? 13.52200 14.12200 38.99600 1.000 49.00324 309 SER D CA 1
ATOM 10283 C C . SER D 1 309 ? 12.98900 12.98100 39.85500 1.000 47.73467 309 SER D C 1
ATOM 10284 O O . SER D 1 309 ? 13.70000 11.99800 40.08900 1.000 49.40066 309 SER D O 1
ATOM 10287 N N . ASP D 1 310 ? 11.74300 13.08100 40.32100 1.000 39.14154 310 ASP D N 1
ATOM 10288 C CA . ASP D 1 310 ? 11.16000 11.98900 41.09000 1.000 38.47830 310 ASP D CA 1
ATOM 10289 C C . ASP D 1 310 ? 10.68500 10.84900 40.20000 1.000 43.42363 310 ASP D C 1
ATOM 10290 O O . ASP D 1 310 ? 10.64500 9.69900 40.64900 1.000 48.68478 310 ASP D O 1
ATOM 10295 N N . PHE D 1 311 ? 10.31900 11.13800 38.94700 1.000 39.10469 311 PHE D N 1
ATOM 10296 C CA . PHE D 1 311 ? 9.96400 10.06200 38.02800 1.000 35.30686 311 PHE D CA 1
ATOM 10297 C C . PHE D 1 311 ? 11.20300 9.36700 37.47200 1.000 35.89115 311 PHE D C 1
ATOM 10298 O O . PHE D 1 311 ? 11.21100 8.14000 37.33800 1.000 40.29167 311 PHE D O 1
ATOM 10306 N N . SER D 1 312 ? 12.25900 10.12100 37.14900 1.000 36.96759 312 SER D N 1
ATOM 10307 C CA . SER D 1 312 ? 13.47400 9.49100 36.63900 1.000 43.37889 312 SER D CA 1
ATOM 10308 C C . SER D 1 312 ? 14.09000 8.52700 37.64600 1.000 47.09512 312 SER D C 1
ATOM 10309 O O . SER D 1 312 ? 14.83800 7.62600 37.24900 1.000 56.41992 312 SER D O 1
ATOM 10312 N N . ASN D 1 313 ? 13.79200 8.69600 38.93600 1.000 43.40784 313 ASN D N 1
ATOM 10313 C CA . ASN D 1 313 ? 14.25700 7.77300 39.96700 1.000 52.21416 313 ASN D CA 1
ATOM 10314 C C . ASN D 1 313 ? 13.67000 6.37600 39.81900 1.000 58.41227 313 ASN D C 1
ATOM 10315 O O . ASN D 1 313 ? 14.16400 5.44700 40.46900 1.000 51.49828 313 ASN D O 1
ATOM 10320 N N . SER D 1 314 ? 12.63500 6.20700 38.99700 1.000 42.89462 314 SER D N 1
ATOM 10321 C CA . SER D 1 314 ? 11.84600 4.98300 38.95800 1.000 39.27839 314 SER D CA 1
ATOM 10322 C C . SER D 1 314 ? 12.25500 4.10300 37.78400 1.000 40.66014 314 SER D C 1
ATOM 10323 O O . SER D 1 314 ? 12.27500 4.55900 36.63300 1.000 41.11809 314 SER D O 1
ATOM 10326 N N . GLY D 1 315 ? 12.50200 2.82800 38.04500 1.000 41.23652 315 GLY D N 1
ATOM 10327 C CA . GLY D 1 315 ? 12.81200 1.89400 36.95400 1.000 39.49947 315 GLY D CA 1
ATOM 10328 C C . GLY D 1 315 ? 11.59500 1.60900 36.08900 1.000 39.23892 315 GLY D C 1
ATOM 10329 O O . GLY D 1 315 ? 11.75800 1.34600 34.89500 1.000 42.08663 315 GLY D O 1
ATOM 10330 N N . ASP D 1 316 ? 10.40400 1.65200 36.68200 1.000 37.06234 316 ASP D N 1
ATOM 10331 C CA . ASP D 1 316 ? 9.16600 1.42900 35.89800 1.000 36.13065 316 ASP D CA 1
ATOM 10332 C C . ASP D 1 316 ? 9.05300 2.54400 34.85900 1.000 35.70691 316 ASP D C 1
ATOM 10333 O O . ASP D 1 316 ? 8.70900 2.25300 33.71800 1.000 34.36991 316 ASP D O 1
ATOM 10338 N N . PHE D 1 317 ? 9.37000 3.76500 35.26400 1.000 33.33558 317 PHE D N 1
ATOM 10339 C CA . PHE D 1 317 ? 9.32400 4.91400 34.34100 1.000 31.63274 317 PHE D CA 1
ATOM 10340 C C . PHE D 1 317 ? 10.25500 4.66400 33.16000 1.000 33.77510 317 PHE D C 1
ATOM 10341 O O . PHE D 1 317 ? 9.79800 4.71600 32.02200 1.000 31.79855 317 PHE D O 1
ATOM 10349 N N . SER D 1 318 ? 11.53200 4.40000 33.44700 1.000 32.87763 318 SER D N 1
ATOM 10350 C CA . SER D 1 318 ? 12.45300 4.29100 32.32000 1.000 33.93038 318 SER D CA 1
ATOM 10351 C C . SER D 1 318 ? 12.13000 3.08200 31.44600 1.000 32.16701 318 SER D C 1
ATOM 10352 O O . SER D 1 318 ? 12.16400 3.17900 30.21500 1.000 31.61695 318 SER D O 1
ATOM 10355 N N . ARG D 1 319 ? 11.78600 1.94300 32.05600 1.000 37.79401 319 ARG D N 1
ATOM 10356 C CA . ARG D 1 319 ? 11.42800 0.76500 31.26500 1.000 38.15721 319 ARG D CA 1
ATOM 10357 C C . ARG D 1 319 ? 10.25900 1.05400 30.33000 1.000 36.64124 319 ARG D C 1
ATOM 10358 O O . ARG D 1 319 ? 10.25300 0.61400 29.17300 1.000 32.92237 319 ARG D O 1
ATOM 10366 N N . GLN D 1 320 ? 9.26500 1.80500 30.81100 1.000 31.94857 320 GLN D N 1
ATOM 10367 C CA . GLN D 1 320 ? 8.08600 2.08600 30.00200 1.000 31.13268 320 GLN D CA 1
ATOM 10368 C C . GLN D 1 320 ? 8.37800 3.12500 28.92700 1.000 32.85394 320 GLN D C 1
ATOM 10369 O O . GLN D 1 320 ? 7.79300 3.06500 27.84000 1.000 29.79831 320 GLN D O 1
ATOM 10375 N N . ILE D 1 321 ? 9.28500 4.07000 29.19800 1.000 37.70189 321 ILE D N 1
ATOM 10376 C CA . ILE D 1 321 ? 9.70700 5.00600 28.15700 1.000 38.18089 321 ILE D CA 1
ATOM 10377 C C . ILE D 1 321 ? 10.30400 4.24700 26.97700 1.000 34.25937 321 ILE D C 1
ATOM 10378 O O . ILE D 1 321 ? 9.95600 4.49700 25.81600 1.000 34.59099 321 ILE D O 1
ATOM 10383 N N . ILE D 1 322 ? 11.20300 3.29900 27.25800 1.000 37.46239 322 ILE D N 1
ATOM 10384 C CA . ILE D 1 322 ? 11.77600 2.48500 26.18700 1.000 37.03865 322 ILE D CA 1
ATOM 10385 C C . ILE D 1 322 ? 10.68400 1.68600 25.48100 1.000 42.09978 322 ILE D C 1
ATOM 10386 O O . ILE D 1 322 ? 10.66700 1.58600 24.24900 1.000 32.85657 322 ILE D O 1
ATOM 10391 N N . ARG D 1 323 ? 9.74600 1.11900 26.24700 1.000 35.07263 323 ARG D N 1
ATOM 10392 C CA . ARG D 1 323 ? 8.65800 0.35100 25.64300 1.000 38.97573 323 ARG D CA 1
ATOM 10393 C C . ARG D 1 323 ? 7.77000 1.22200 24.76800 1.000 30.80633 323 ARG D C 1
ATOM 10394 O O . ARG D 1 323 ? 7.30900 0.78200 23.70800 1.000 39.79688 323 ARG D O 1
ATOM 10402 N N . SER D 1 324 ? 7.51000 2.45900 25.19400 1.000 34.23305 324 SER D N 1
ATOM 10403 C CA . SER D 1 324 ? 6.54500 3.28100 24.47700 1.000 35.79113 324 SER D CA 1
ATOM 10404 C C . SER D 1 324 ? 7.16600 4.04600 23.31600 1.000 36.10170 324 SER D C 1
ATOM 10405 O O . SER D 1 324 ? 6.46100 4.36300 22.35200 1.000 33.76457 324 SER D O 1
ATOM 10408 N N . TYR D 1 325 ? 8.46200 4.35600 23.38000 1.000 29.90359 325 TYR D N 1
ATOM 10409 C CA . TYR D 1 325 ? 9.07200 5.23700 22.39600 1.000 40.15481 325 TYR D CA 1
ATOM 10410 C C . TYR D 1 325 ? 10.17600 4.60800 21.55900 1.000 42.14716 325 TYR D C 1
ATOM 10411 O O . TYR D 1 325 ? 10.50300 5.15700 20.50300 1.000 36.47543 325 TYR D O 1
ATOM 10420 N N . SER D 1 326 ? 10.76200 3.49600 21.98600 1.000 42.89725 326 SER D N 1
ATOM 10421 C CA . SER D 1 326 ? 11.86400 2.91200 21.24200 1.000 45.33175 326 SER D CA 1
ATOM 10422 C C . SER D 1 326 ? 11.33700 1.93500 20.19600 1.000 49.99547 326 SER D C 1
ATOM 10423 O O . SER D 1 326 ? 10.13400 1.69400 20.07800 1.000 46.53979 326 SER D O 1
ATOM 10426 N N . ASN D 1 327 ? 12.25500 1.36500 19.41700 1.000 53.56432 327 ASN D N 1
ATOM 10427 C CA . ASN D 1 327 ? 11.88800 0.40600 18.38600 1.000 55.17767 327 ASN D CA 1
ATOM 10428 C C . ASN D 1 327 ? 11.56100 -0.97000 18.94800 1.000 58.04907 327 ASN D C 1
ATOM 10429 O O . ASN D 1 327 ? 11.13000 -1.84500 18.19000 1.000 62.05744 327 ASN D O 1
ATOM 10434 N N . ASN D 1 328 ? 11.74700 -1.17800 20.24700 1.000 47.41358 328 ASN D N 1
ATOM 10435 C CA . ASN D 1 328 ? 11.48300 -2.45500 20.90300 1.000 48.79269 328 ASN D CA 1
ATOM 10436 C C . ASN D 1 328 ? 10.29700 -2.25800 21.84500 1.000 44.56324 328 ASN D C 1
ATOM 10437 O O . ASN D 1 328 ? 10.46500 -1.89600 23.01100 1.000 38.47303 328 ASN D O 1
ATOM 10442 N N . LYS D 1 329 ? 9.08800 -2.50200 21.33000 1.000 38.16773 329 LYS D N 1
ATOM 10443 C CA . LYS D 1 329 ? 7.89400 -2.38900 22.15900 1.000 44.70010 329 LYS D CA 1
ATOM 10444 C C . LYS D 1 329 ? 7.84300 -3.43600 23.26300 1.000 39.96005 329 LYS D C 1
ATOM 10445 O O . LYS D 1 329 ? 7.03100 -3.29800 24.18300 1.000 41.80501 329 LYS D O 1
ATOM 10451 N N . ASP D 1 330 ? 8.67300 -4.47700 23.19100 1.000 35.49373 330 ASP D N 1
ATOM 10452 C CA . ASP D 1 330 ? 8.69200 -5.54000 24.18600 1.000 40.33642 330 ASP D CA 1
ATOM 10453 C C . ASP D 1 330 ? 9.85600 -5.40300 25.15800 1.000 45.25806 330 ASP D C 1
ATOM 10454 O O . ASP D 1 330 ? 10.26100 -6.39400 25.77400 1.000 45.57125 330 ASP D O 1
ATOM 10459 N N . ASN D 1 331 ? 10.40400 -4.19900 25.30000 1.000 35.28055 331 ASN D N 1
ATOM 10460 C CA . ASN D 1 331 ? 11.57100 -4.00200 26.14600 1.000 39.38367 331 ASN D CA 1
ATOM 10461 C C . ASN D 1 331 ? 11.25400 -4.35000 27.59500 1.000 40.88911 331 ASN D C 1
ATOM 10462 O O . ASN D 1 331 ? 10.15500 -4.08600 28.09200 1.000 32.11438 331 ASN D O 1
ATOM 10467 N N . GLU D 1 332 ? 12.22600 -4.95300 28.27200 1.000 40.67067 332 GLU D N 1
ATOM 10468 C CA . GLU D 1 332 ? 12.11800 -5.24000 29.69200 1.000 41.04703 332 GLU D CA 1
ATOM 10469 C C . GLU D 1 332 ? 13.24200 -4.60700 30.49800 1.000 38.50198 332 GLU D C 1
ATOM 10470 O O . GLU D 1 332 ? 13.24000 -4.71900 31.73100 1.000 36.55965 332 GLU D O 1
ATOM 10476 N N . LYS D 1 333 ? 14.19300 -3.94200 29.84500 1.000 33.43559 333 LYS D N 1
ATOM 10477 C CA . LYS D 1 333 ? 15.32000 -3.33600 30.53500 1.000 33.29873 333 LYS D CA 1
ATOM 10478 C C . LYS D 1 333 ? 14.92800 -1.98700 31.12400 1.000 38.43092 333 LYS D C 1
ATOM 10479 O O . LYS D 1 333 ? 14.12400 -1.24500 30.55300 1.000 35.00946 333 LYS D O 1
ATOM 10485 N N . GLU D 1 334 ? 15.51300 -1.67200 32.28100 1.000 33.32768 334 GLU D N 1
ATOM 10486 C CA . GLU D 1 334 ? 15.26900 -0.38800 32.92400 1.000 35.72534 334 GLU D CA 1
ATOM 10487 C C . GLU D 1 334 ? 16.08600 0.74000 32.30800 1.000 34.75943 334 GLU D C 1
ATOM 10488 O O . GLU D 1 334 ? 15.78500 1.91100 32.55300 1.000 40.20482 334 GLU D O 1
ATOM 10494 N N . THR D 1 335 ? 17.10900 0.41900 31.52300 1.000 31.50378 335 THR D N 1
ATOM 10495 C CA . THR D 1 335 ? 17.89900 1.43500 30.84700 1.000 34.93050 335 THR D CA 1
ATOM 10496 C C . THR D 1 335 ? 18.42800 0.83600 29.55200 1.000 33.73036 335 THR D C 1
ATOM 10497 O O . THR D 1 335 ? 18.39100 -0.37900 29.34700 1.000 37.59398 335 THR D O 1
ATOM 10501 N N . THR D 1 336 ? 18.91500 1.70100 28.67200 1.000 35.80956 336 THR D N 1
ATOM 10502 C CA . THR D 1 336 ? 19.46900 1.24800 27.40600 1.000 33.82511 336 THR D CA 1
ATOM 10503 C C . THR D 1 336 ? 20.96900 1.01100 27.54600 1.000 38.04404 336 THR D C 1
ATOM 10504 O O . THR D 1 336 ? 21.63600 1.62300 28.38700 1.000 37.57029 336 THR D O 1
ATOM 10508 N N . ASP D 1 337 ? 21.49200 0.09500 26.72200 1.000 38.02561 337 ASP D N 1
ATOM 10509 C CA . ASP D 1 337 ? 22.90900 -0.26000 26.79600 1.000 40.86806 337 ASP D CA 1
ATOM 10510 C C . ASP D 1 337 ? 23.78900 0.97900 26.69500 1.000 45.99499 337 ASP D C 1
ATOM 10511 O O . ASP D 1 337 ? 24.71000 1.17500 27.49700 1.000 45.28701 337 ASP D O 1
ATOM 10516 N N . LYS D 1 338 ? 23.51700 1.82400 25.70500 1.000 44.80011 338 LYS D N 1
ATOM 10517 C CA . LYS D 1 338 ? 24.09100 3.15900 25.65700 1.000 40.93912 338 LYS D CA 1
ATOM 10518 C C . LYS D 1 338 ? 23.14800 4.12000 26.36600 1.000 37.50186 338 LYS D C 1
ATOM 10519 O O . LYS D 1 338 ? 22.00600 4.29200 25.91300 1.000 36.52280 338 LYS D O 1
ATOM 10525 N N . PRO D 1 339 ? 23.56100 4.74600 27.47000 1.000 36.99128 339 PRO D N 1
ATOM 10526 C CA . PRO D 1 339 ? 22.63600 5.64400 28.18300 1.000 41.89450 339 PRO D CA 1
ATOM 10527 C C . PRO D 1 339 ? 22.10900 6.77000 27.31100 1.000 42.54984 339 PRO D C 1
ATOM 10528 O O . PRO D 1 339 ? 21.00600 7.27400 27.55800 1.000 38.57041 339 PRO D O 1
ATOM 10532 N N . SER D 1 340 ? 22.85700 7.16400 26.27800 1.000 41.76027 340 SER D N 1
ATOM 10533 C CA . SER D 1 340 ? 22.40800 8.24700 25.41300 1.000 42.42877 340 SER D CA 1
ATOM 10534 C C . SER D 1 340 ? 21.14600 7.87900 24.63900 1.000 42.06557 340 SER D C 1
ATOM 10535 O O . SER D 1 340 ? 20.36500 8.76900 24.28600 1.000 42.64985 340 SER D O 1
ATOM 10538 N N . ASP D 1 341 ? 20.92300 6.58900 24.36700 1.000 39.61791 341 ASP D N 1
ATOM 10539 C CA . ASP D 1 341 ? 19.69600 6.18300 23.68400 1.000 41.15230 341 ASP D CA 1
ATOM 10540 C C . ASP D 1 341 ? 18.46500 6.54500 24.50900 1.000 41.18652 341 ASP D C 1
ATOM 10541 O O . ASP D 1 341 ? 17.49800 7.10900 23.98500 1.000 37.29395 341 ASP D O 1
ATOM 10546 N N . LEU D 1 342 ? 18.48500 6.23300 25.80800 1.000 41.14704 342 LEU D N 1
ATOM 10547 C CA . LEU D 1 342 ? 17.35900 6.59900 26.66300 1.000 40.02322 342 LEU D CA 1
ATOM 10548 C C . LEU D 1 342 ? 17.18200 8.11200 26.72200 1.000 36.64913 342 LEU D C 1
ATOM 10549 O O . LEU D 1 342 ? 16.05700 8.61600 26.61700 1.000 36.66755 342 LEU D O 1
ATOM 10554 N N . GLU D 1 343 ? 18.28500 8.85400 26.86600 1.000 35.93852 343 GLU D N 1
ATOM 10555 C CA . GLU D 1 343 ? 18.19600 10.31000 26.92100 1.000 36.51754 343 GLU D CA 1
ATOM 10556 C C . GLU D 1 343 ? 17.59100 10.88400 25.64500 1.000 39.42578 343 GLU D C 1
ATOM 10557 O O . GLU D 1 343 ? 16.91900 11.92000 25.69300 1.000 39.29945 343 GLU D O 1
ATOM 10563 N N . LYS D 1 344 ? 17.81000 10.22900 24.49900 1.000 37.82032 344 LYS D N 1
ATOM 10564 C CA . LYS D 1 344 ? 17.17500 10.67400 23.26100 1.000 37.40448 344 LYS D CA 1
ATOM 10565 C C . LYS D 1 344 ? 15.66600 10.46800 23.30500 1.000 34.02250 344 LYS D C 1
ATOM 10566 O O . LYS D 1 344 ? 14.90500 11.35700 22.90700 1.000 37.00180 344 LYS D O 1
ATOM 10572 N N . LEU D 1 345 ? 15.21400 9.30100 23.77600 1.000 38.15457 345 LEU D N 1
ATOM 10573 C CA . LEU D 1 345 ? 13.77800 9.07100 23.92000 1.000 38.28880 345 LEU D CA 1
ATOM 10574 C C . LEU D 1 345 ? 13.16000 10.05700 24.90300 1.000 36.17013 345 LEU D C 1
ATOM 10575 O O . LEU D 1 345 ? 12.04800 10.55200 24.68200 1.000 34.85681 345 LEU D O 1
ATOM 10580 N N . ILE D 1 346 ? 13.86200 10.35000 25.99800 1.000 35.24370 346 ILE D N 1
ATOM 10581 C CA . ILE D 1 346 ? 13.36100 11.32600 26.96100 1.000 38.35723 346 ILE D CA 1
ATOM 10582 C C . ILE D 1 346 ? 13.26500 12.70400 26.31800 1.000 34.20410 346 ILE D C 1
ATOM 10583 O O . ILE D 1 346 ? 12.27800 13.42600 26.51100 1.000 38.92309 346 ILE D O 1
ATOM 10588 N N . GLU D 1 347 ? 14.27800 13.08400 25.53400 1.000 37.95455 347 GLU D N 1
ATOM 10589 C CA . GLU D 1 347 ? 14.28200 14.40600 24.91100 1.000 36.97285 347 GLU D CA 1
ATOM 10590 C C . GLU D 1 347 ? 13.05300 14.61200 24.03400 1.000 41.33654 347 GLU D C 1
ATOM 10591 O O . GLU D 1 347 ? 12.40800 15.66500 24.08900 1.000 41.26284 347 GLU D O 1
ATOM 10597 N N . SER D 1 348 ? 12.71800 13.62000 23.20700 1.000 40.44432 348 SER D N 1
ATOM 10598 C CA . SER D 1 348 ? 11.59200 13.78600 22.29300 1.000 38.18616 348 SER D CA 1
ATOM 10599 C C . SER D 1 348 ? 10.26800 13.86100 23.04200 1.000 41.76553 348 SER D C 1
ATOM 10600 O O . SER D 1 348 ? 9.35200 14.56500 22.60600 1.000 45.40808 348 SER D O 1
ATOM 10603 N N . ALA D 1 349 ? 10.15200 13.16600 24.17200 1.000 36.76230 349 ALA D N 1
ATOM 10604 C CA . ALA D 1 349 ? 8.89800 13.14000 24.91300 1.000 39.27050 349 ALA D CA 1
ATOM 10605 C C . ALA D 1 349 ? 8.76700 14.29400 25.90000 1.000 39.29155 349 ALA D C 1
ATOM 10606 O O . ALA D 1 349 ? 7.70700 14.92600 25.97400 1.000 36.94917 349 ALA D O 1
ATOM 10608 N N . TYR D 1 350 ? 9.82500 14.59000 26.66200 1.000 39.63107 350 TYR D N 1
ATOM 10609 C CA . TYR D 1 350 ? 9.73300 15.55200 27.75500 1.000 40.91806 350 TYR D CA 1
ATOM 10610 C C . TYR D 1 350 ? 10.80400 16.63600 27.68200 1.000 44.00001 350 TYR D C 1
ATOM 10611 O O . TYR D 1 350 ? 11.03000 17.33800 28.67400 1.000 39.99690 350 TYR D O 1
ATOM 10620 N N . GLY D 1 351 ? 11.46700 16.78400 26.54500 1.000 36.83336 351 GLY D N 1
ATOM 10621 C CA . GLY D 1 351 ? 12.56400 17.71600 26.42300 1.000 40.42327 351 GLY D CA 1
ATOM 10622 C C . GLY D 1 351 ? 13.85300 17.15500 26.99800 1.000 38.19142 351 GLY D C 1
ATOM 10623 O O . GLY D 1 351 ? 13.86700 16.18300 27.75400 1.000 37.62293 351 GLY D O 1
ATOM 10624 N N . LYS D 1 352 ? 14.95800 17.78900 26.61600 1.000 35.83061 352 LYS D N 1
ATOM 10625 C CA . LYS D 1 352 ? 16.27300 17.34500 27.05900 1.000 42.31034 352 LYS D CA 1
ATOM 10626 C C . LYS D 1 352 ? 16.36000 17.35200 28.57900 1.000 37.27026 352 LYS D C 1
ATOM 10627 O O . LYS D 1 352 ? 16.08200 18.36700 29.22600 1.000 38.33881 352 LYS D O 1
ATOM 10633 N N . ASN D 1 353 ? 16.74900 16.20800 29.14500 1.000 34.86471 353 ASN D N 1
ATOM 10634 C CA . ASN D 1 353 ? 16.85100 16.02900 30.59500 1.000 42.85251 353 ASN D CA 1
ATOM 10635 C C . ASN D 1 353 ? 15.52800 16.31300 31.29600 1.000 34.99104 353 ASN D C 1
ATOM 10636 O O . ASN D 1 353 ? 15.50900 16.71400 32.46400 1.000 36.91758 353 ASN D O 1
ATOM 10641 N N . GLY D 1 354 ? 14.41800 16.10500 30.59100 1.000 35.10947 354 GLY D N 1
ATOM 10642 C CA . GLY D 1 354 ? 13.11000 16.33900 31.16800 1.000 36.62281 354 GLY D CA 1
ATOM 10643 C C . GLY D 1 354 ? 12.79300 17.78600 31.46000 1.000 38.09404 354 GLY D C 1
ATOM 10644 O O . GLY D 1 354 ? 11.91400 18.06300 32.28100 1.000 40.33378 354 GLY D O 1
ATOM 10645 N N . ALA D 1 355 ? 13.47000 18.72400 30.79300 1.000 32.59338 355 ALA D N 1
ATOM 10646 C CA . ALA D 1 355 ? 13.25700 20.13800 31.08500 1.000 38.35197 355 ALA D CA 1
ATOM 10647 C C . ALA D 1 355 ? 11.83600 20.57900 30.75700 1.000 40.59434 355 ALA D C 1
ATOM 10648 O O . ALA D 1 355 ? 11.32300 21.52100 31.37300 1.000 49.49278 355 ALA D O 1
ATOM 10650 N N . LYS D 1 356 ? 11.18600 19.92000 29.79800 1.000 36.99391 356 LYS D N 1
ATOM 10651 C CA . LYS D 1 356 ? 9.82400 20.25100 29.39500 1.000 37.64136 356 LYS D CA 1
ATOM 10652 C C . LYS D 1 356 ? 8.80300 19.26300 29.95000 1.000 42.88409 356 LYS D C 1
ATOM 10653 O O . LYS D 1 356 ? 7.75200 19.04300 29.33600 1.000 41.05492 356 LYS D O 1
ATOM 10659 N N . PHE D 1 357 ? 9.09500 18.66300 31.10600 1.000 36.65703 357 PHE D N 1
ATOM 10660 C CA . PHE D 1 357 ? 8.18900 17.68100 31.69700 1.000 38.82571 357 PHE D CA 1
ATOM 10661 C C . PHE D 1 357 ? 6.83600 18.30300 32.02000 1.000 34.46466 357 PHE D C 1
ATOM 10662 O O . PHE D 1 357 ? 5.78600 17.75100 31.67400 1.000 36.01221 357 PHE D O 1
ATOM 10670 N N . LYS D 1 358 ? 6.84200 19.46300 32.67700 1.000 38.72306 358 LYS D N 1
ATOM 10671 C CA . LYS D 1 358 ? 5.58300 20.10900 33.03500 1.000 44.21583 358 LYS D CA 1
ATOM 10672 C C . LYS D 1 358 ? 4.85900 20.62800 31.79900 1.000 40.72594 358 LYS D C 1
ATOM 10673 O O . LYS D 1 358 ? 3.63200 20.51200 31.69700 1.000 40.78384 358 LYS D O 1
ATOM 10679 N N . GLU D 1 359 ? 5.60300 21.19200 30.84400 1.000 39.26787 359 GLU D N 1
ATOM 10680 C CA . GLU D 1 359 ? 4.98100 21.75900 29.65200 1.000 43.41047 359 GLU D CA 1
ATOM 10681 C C . GLU D 1 359 ? 4.33600 20.67800 28.79300 1.000 45.78180 359 GLU D C 1
ATOM 10682 O O . GLU D 1 359 ? 3.24300 20.87900 28.25200 1.000 46.06605 359 GLU D O 1
ATOM 10688 N N . ASN D 1 360 ? 4.98800 19.52100 28.66700 1.000 41.36285 360 ASN D N 1
ATOM 10689 C CA . ASN D 1 360 ? 4.50600 18.46300 27.78600 1.000 38.44408 360 ASN D CA 1
ATOM 10690 C C . ASN D 1 360 ? 3.48600 17.54300 28.43900 1.000 41.44971 360 ASN D C 1
ATOM 10691 O O . ASN D 1 360 ? 2.74900 16.85700 27.72300 1.000 43.72630 360 ASN D O 1
ATOM 10696 N N . LEU D 1 361 ? 3.42600 17.49700 29.76900 1.000 31.50115 361 LEU D N 1
ATOM 10697 C CA . LEU D 1 361 ? 2.53600 16.55700 30.44000 1.000 35.53584 361 LEU D CA 1
ATOM 10698 C C . LEU D 1 361 ? 1.48500 17.28000 31.27400 1.000 37.18077 361 LEU D C 1
ATOM 10699 O O . LEU D 1 361 ? 0.33900 17.42500 30.83700 1.000 39.31787 361 LEU D O 1
ATOM 10704 N N . TRP D 1 362 ? 1.87100 17.74500 32.46600 1.000 36.59649 362 TRP D N 1
ATOM 10705 C CA . TRP D 1 362 ? 0.90100 18.30900 33.40100 1.000 36.23856 362 TRP D CA 1
ATOM 10706 C C . TRP D 1 362 ? 0.18500 19.51900 32.81100 1.000 41.21020 362 TRP D C 1
ATOM 10707 O O . TRP D 1 362 ? -1.02300 19.69000 33.01300 1.000 39.93637 362 TRP D O 1
ATOM 10718 N N . ASP D 1 363 ? 0.91000 20.36800 32.07700 1.000 37.94929 363 ASP D N 1
ATOM 10719 C CA . ASP D 1 363 ? 0.28600 21.54400 31.47700 1.000 42.97884 363 ASP D CA 1
ATOM 10720 C C . ASP D 1 363 ? -0.75400 21.15300 30.43500 1.000 41.38917 363 ASP D C 1
ATOM 10721 O O . ASP D 1 363 ? -1.77200 21.83900 30.28800 1.000 39.04416 363 ASP D O 1
ATOM 10726 N N . GLN D 1 364 ? -0.51700 20.06200 29.70500 1.000 39.88899 364 GLN D N 1
ATOM 10727 C CA . GLN D 1 364 ? -1.49000 19.59200 28.72500 1.000 45.18173 364 GLN D CA 1
ATOM 10728 C C . GLN D 1 364 ? -2.67600 18.91200 29.39800 1.000 42.99989 364 GLN D C 1
ATOM 10729 O O . GLN D 1 364 ? -3.81500 19.04400 28.93400 1.000 42.84461 364 GLN D O 1
ATOM 10735 N N . ILE D 1 365 ? -2.42400 18.17500 30.48300 1.000 40.03375 365 ILE D N 1
ATOM 10736 C CA . ILE D 1 365 ? -3.51000 17.55300 31.23500 1.000 39.87583 365 ILE D CA 1
ATOM 10737 C C . ILE D 1 365 ? -4.44200 18.61700 31.79600 1.000 41.38654 365 ILE D C 1
ATOM 10738 O O . ILE D 1 365 ? -5.66000 18.41200 31.87400 1.000 38.46251 365 ILE D O 1
ATOM 10743 N N . ASP D 1 366 ? -3.89600 19.78100 32.15600 1.000 40.73910 366 ASP D N 1
ATOM 10744 C CA . ASP D 1 366 ? -4.72200 20.87200 32.66200 1.000 41.97872 366 ASP D CA 1
ATOM 10745 C C . ASP D 1 366 ? -5.66600 21.41200 31.59400 1.000 47.84258 366 ASP D C 1
ATOM 10746 O O . ASP D 1 366 ? -6.71800 21.97100 31.92500 1.000 45.45282 366 ASP D O 1
ATOM 10751 N N . LYS D 1 367 ? -5.31100 21.26200 30.31600 1.000 44.38427 367 LYS D N 1
ATOM 10752 C CA . LYS D 1 367 ? -6.13200 21.77300 29.22500 1.000 43.57891 367 LYS D CA 1
ATOM 10753 C C . LYS D 1 367 ? -7.28400 20.84600 28.86000 1.000 44.12371 367 LYS D C 1
ATOM 10754 O O . LYS D 1 367 ? -8.18100 21.26500 28.11900 1.000 43.06569 367 LYS D O 1
ATOM 10760 N N . LEU D 1 368 ? -7.27700 19.60800 29.34600 1.000 46.25291 368 LEU D N 1
ATOM 10761 C CA . LEU D 1 368 ? -8.34100 18.66700 29.03300 1.000 47.91101 368 LEU D CA 1
ATOM 10762 C C . LEU D 1 368 ? -9.64700 19.09400 29.69600 1.000 43.09990 368 LEU D C 1
ATOM 10763 O O . LEU D 1 368 ? -9.65800 19.72100 30.75700 1.000 42.69196 368 LEU D O 1
ATOM 10768 N N . SER D 1 369 ? -10.76000 18.74600 29.05900 1.000 43.27361 369 SER D N 1
ATOM 10769 C CA . SER D 1 369 ? -12.08900 19.04400 29.59400 1.000 46.60559 369 SER D CA 1
ATOM 10770 C C . SER D 1 369 ? -12.99400 17.82200 29.47900 1.000 45.82128 369 SER D C 1
ATOM 10771 O O . SER D 1 369 ? -13.98600 17.83300 28.74500 1.000 46.19764 369 SER D O 1
ATOM 10774 N N . PRO D 1 370 ? -12.68300 16.74500 30.19700 1.000 36.50174 370 PRO D N 1
ATOM 10775 C CA . PRO D 1 370 ? -13.59700 15.60000 30.21800 1.000 37.49397 370 PRO D CA 1
ATOM 10776 C C . PRO D 1 370 ? -14.86800 15.95400 30.97100 1.000 39.59422 370 PRO D C 1
ATOM 10777 O O . PRO D 1 370 ? -14.87800 16.82400 31.84600 1.000 35.92799 370 PRO D O 1
ATOM 10781 N N . THR D 1 371 ? -15.95600 15.28400 30.61500 1.000 44.14213 371 THR D N 1
ATOM 10782 C CA . THR D 1 371 ? -17.25400 15.60900 31.18100 1.000 35.75429 371 THR D CA 1
ATOM 10783 C C . THR D 1 371 ? -17.69000 14.55000 32.18300 1.000 36.56754 371 THR D C 1
ATOM 10784 O O . THR D 1 371 ? -17.22100 13.40800 32.17100 1.000 35.67533 371 THR D O 1
ATOM 10788 N N . VAL D 1 372 ? -18.59900 14.96200 33.06500 1.000 40.44959 372 VAL D N 1
ATOM 10789 C CA . VAL D 1 372 ? -19.33100 14.06000 33.93700 1.000 30.51945 372 VAL D CA 1
ATOM 10790 C C . VAL D 1 372 ? -20.80400 14.41000 33.79800 1.000 33.03554 372 VAL D C 1
ATOM 10791 O O . VAL D 1 372 ? -21.16400 15.51600 33.39100 1.000 32.71708 372 VAL D O 1
ATOM 10795 N N . ASN D 1 373 ? -21.66000 13.46000 34.16100 1.000 31.58800 373 ASN D N 1
ATOM 10796 C CA . ASN D 1 373 ? -23.09200 13.71900 34.12800 1.000 34.61731 373 ASN D CA 1
ATOM 10797 C C . ASN D 1 373 ? -23.46300 14.78400 35.15700 1.000 42.06820 373 ASN D C 1
ATOM 10798 O O . ASN D 1 373 ? -22.86100 14.88100 36.23100 1.000 44.26057 373 ASN D O 1
ATOM 10803 N N . LYS D 1 374 ? -24.46600 15.60100 34.80600 1.000 38.10457 374 LYS D N 1
ATOM 10804 C CA . LYS D 1 374 ? -25.00300 16.65400 35.67600 1.000 37.34132 374 LYS D CA 1
ATOM 10805 C C . LYS D 1 374 ? -26.51000 16.73300 35.41600 1.000 39.10995 374 LYS D C 1
ATOM 10806 O O . LYS D 1 374 ? -27.00700 17.63700 34.74100 1.000 41.80501 374 LYS D O 1
ATOM 10812 N N . GLY D 1 375 ? -27.24500 15.76800 35.96700 1.000 38.22564 375 GLY D N 1
ATOM 10813 C CA . GLY D 1 375 ? -28.66600 15.66500 35.69800 1.000 42.53931 375 GLY D CA 1
ATOM 10814 C C . GLY D 1 375 ? -28.97800 15.43400 34.23500 1.000 44.58166 375 GLY D C 1
ATOM 10815 O O . GLY D 1 375 ? -28.56600 14.42400 33.65700 1.000 44.77379 375 GLY D O 1
ATOM 10816 N N . GLU D 1 376 ? -29.69400 16.37300 33.62200 1.000 50.29024 376 GLU D N 1
ATOM 10817 C CA . GLU D 1 376 ? -30.05200 16.27000 32.21400 1.000 47.65835 376 GLU D CA 1
ATOM 10818 C C . GLU D 1 376 ? -28.96800 16.78900 31.27600 1.000 45.81339 376 GLU D C 1
ATOM 10819 O O . GLU D 1 376 ? -29.10800 16.65100 30.05500 1.000 47.91364 376 GLU D O 1
ATOM 10821 N N . THR D 1 377 ? -27.89400 17.37200 31.80600 1.000 42.64985 377 THR D N 1
ATOM 10822 C CA . THR D 1 377 ? -26.80200 17.86300 30.97300 1.000 46.78982 377 THR D CA 1
ATOM 10823 C C . THR D 1 377 ? -25.47000 17.31800 31.48100 1.000 40.64171 377 THR D C 1
ATOM 10824 O O . THR D 1 377 ? -25.43100 16.25500 32.10800 1.000 37.45186 377 THR D O 1
ATOM 10828 N N . ASN D 1 378 ? -24.37200 18.01600 31.21100 1.000 41.75764 378 ASN D N 1
ATOM 10829 C CA . ASN D 1 378 ? -23.06000 17.55800 31.64400 1.000 43.29993 378 ASN D CA 1
ATOM 10830 C C . ASN D 1 378 ? -22.29700 18.70000 32.30000 1.000 38.68095 378 ASN D C 1
ATOM 10831 O O . ASN D 1 378 ? -22.68900 19.86700 32.23300 1.000 46.23449 378 ASN D O 1
ATOM 10836 N N . GLU D 1 379 ? -21.19100 18.34000 32.94300 1.000 42.83671 379 GLU D N 1
ATOM 10837 C CA . GLU D 1 379 ? -20.29500 19.29400 33.57700 1.000 43.24729 379 GLU D CA 1
ATOM 10838 C C . GLU D 1 379 ? -18.87000 18.96300 33.16300 1.000 37.27289 379 GLU D C 1
ATOM 10839 O O . GLU D 1 379 ? -18.44900 17.80400 33.24400 1.000 38.47303 379 GLU D O 1
ATOM 10845 N N . LYS D 1 380 ? -18.14000 19.97400 32.70300 1.000 36.35962 380 LYS D N 1
ATOM 10846 C CA . LYS D 1 380 ? -16.75300 19.78300 32.31000 1.000 40.49433 380 LYS D CA 1
ATOM 10847 C C . LYS D 1 380 ? -15.84700 19.86100 33.53100 1.000 41.53656 380 LYS D C 1
ATOM 10848 O O . LYS D 1 380 ? -15.95000 20.79200 34.33600 1.000 42.32086 380 LYS D O 1
ATOM 10854 N N . LEU D 1 381 ? -14.97100 18.87200 33.67100 1.000 38.14405 381 LEU D N 1
ATOM 10855 C CA . LEU D 1 381 ? -14.00400 18.85500 34.75600 1.000 38.38355 381 LEU D CA 1
ATOM 10856 C C . LEU D 1 381 ? -12.81000 19.73600 34.41500 1.000 42.41824 381 LEU D C 1
ATOM 10857 O O . LEU D 1 381 ? -12.39000 19.82100 33.25800 1.000 40.37853 381 LEU D O 1
ATOM 10862 N N . ASN D 1 382 ? -12.26800 20.39700 35.43000 1.000 40.59171 382 ASN D N 1
ATOM 10863 C CA . ASN D 1 382 ? -11.01100 21.12900 35.32000 1.000 39.61791 382 ASN D CA 1
ATOM 10864 C C . ASN D 1 382 ? -9.98600 20.28000 36.06100 1.000 43.86315 382 ASN D C 1
ATOM 10865 O O . ASN D 1 382 ? -9.96700 20.24900 37.29400 1.000 46.20817 382 ASN D O 1
ATOM 10870 N N . LEU D 1 383 ? -9.14200 19.57800 35.29900 1.000 43.77367 383 LEU D N 1
ATOM 10871 C CA . LEU D 1 383 ? -8.26200 18.57800 35.89100 1.000 38.56778 383 LEU D CA 1
ATOM 10872 C C . LEU D 1 383 ? -7.17300 19.19200 36.76300 1.000 41.46550 383 LEU D C 1
ATOM 10873 O O . LEU D 1 383 ? -6.56100 18.47400 37.55900 1.000 40.45222 383 LEU D O 1
ATOM 10878 N N . LYS D 1 384 ? -6.91600 20.49600 36.63800 1.000 43.40784 384 LYS D N 1
ATOM 10879 C CA . LYS D 1 384 ? -5.89700 21.11800 37.47600 1.000 40.79700 384 LYS D CA 1
ATOM 10880 C C . LYS D 1 384 ? -6.33000 21.17600 38.93600 1.000 45.31596 384 LYS D C 1
ATOM 10881 O O . LYS D 1 384 ? -5.48800 21.06800 39.83400 1.000 43.29466 384 LYS D O 1
ATOM 10887 N N . THR D 1 385 ? -7.63000 21.32700 39.19400 1.000 45.20279 385 THR D N 1
ATOM 10888 C CA . THR D 1 385 ? -8.12900 21.51400 40.54800 1.000 42.65775 385 THR D CA 1
ATOM 10889 C C . THR D 1 385 ? -9.06300 20.41400 41.03100 1.000 42.12347 385 THR D C 1
ATOM 10890 O O . THR D 1 385 ? -9.39500 20.39500 42.22200 1.000 45.81339 385 THR D O 1
ATOM 10894 N N . GLU D 1 386 ? -9.49700 19.50900 40.15800 1.000 45.81602 386 GLU D N 1
ATOM 10895 C CA . GLU D 1 386 ? -10.43700 18.46900 40.55500 1.000 40.16008 386 GLU D CA 1
ATOM 10896 C C . GLU D 1 386 ? -9.76300 17.45200 41.46900 1.000 40.69172 386 GLU D C 1
ATOM 10897 O O . GLU D 1 386 ? -8.70900 16.89900 41.13500 1.000 41.65763 386 GLU D O 1
ATOM 10903 N N . LYS D 1 387 ? -10.37900 17.20500 42.62400 1.000 36.44911 387 LYS D N 1
ATOM 10904 C CA . LYS D 1 387 ? -9.85700 16.26000 43.59800 1.000 42.91830 387 LYS D CA 1
ATOM 10905 C C . LYS D 1 387 ? -10.80800 15.11200 43.90200 1.000 44.27636 387 LYS D C 1
ATOM 10906 O O . LYS D 1 387 ? -10.42800 14.19700 44.64200 1.000 43.69471 387 LYS D O 1
ATOM 10912 N N . ASP D 1 388 ? -12.02500 15.12800 43.36100 1.000 37.45712 388 ASP D N 1
ATOM 10913 C CA . ASP D 1 388 ? -13.02000 14.10400 43.66600 1.000 35.10421 388 ASP D CA 1
ATOM 10914 C C . ASP D 1 388 ? -12.78500 12.90100 42.76000 1.000 33.31189 388 ASP D C 1
ATOM 10915 O O . ASP D 1 388 ? -13.05200 12.96200 41.55500 1.000 35.38582 388 ASP D O 1
ATOM 10920 N N . ILE D 1 389 ? -12.29200 11.80000 43.33800 1.000 37.37817 389 ILE D N 1
ATOM 10921 C CA . ILE D 1 389 ? -12.00700 10.61100 42.53500 1.000 39.97848 389 ILE D CA 1
ATOM 10922 C C . ILE D 1 389 ? -13.27900 10.05600 41.90900 1.000 32.52232 389 ILE D C 1
ATOM 10923 O O . ILE D 1 389 ? -13.22500 9.39300 40.86600 1.000 33.34347 389 ILE D O 1
ATOM 10928 N N . SER D 1 390 ? -14.43500 10.30100 42.53000 1.000 33.64614 390 SER D N 1
ATOM 10929 C CA . SER D 1 390 ? -15.69500 9.87800 41.92900 1.000 32.99080 390 SER D CA 1
ATOM 10930 C C . SER D 1 390 ? -15.90400 10.54900 40.57800 1.000 35.73586 390 SER D C 1
ATOM 10931 O O . SER D 1 390 ? -16.27500 9.89700 39.59400 1.000 33.89617 390 SER D O 1
ATOM 10934 N N . LYS D 1 391 ? -15.67200 11.86000 40.51700 1.000 32.33019 391 LYS D N 1
ATOM 10935 C CA . LYS D 1 391 ? -15.82700 12.58300 39.26400 1.000 33.87775 391 LYS D CA 1
ATOM 10936 C C . LYS D 1 391 ? -14.77400 12.15500 38.24900 1.000 31.40113 391 LYS D C 1
ATOM 10937 O O . LYS D 1 391 ? -15.09400 11.95200 37.07400 1.000 27.13220 391 LYS D O 1
ATOM 10943 N N . LEU D 1 392 ? -13.51900 11.99200 38.68300 1.000 30.59051 392 LEU D N 1
ATOM 10944 C CA . LEU D 1 392 ? -12.46700 11.57800 37.75800 1.000 33.71720 392 LEU D CA 1
ATOM 10945 C C . LEU D 1 392 ? -12.73500 10.18700 37.20100 1.000 29.29562 392 LEU D C 1
ATOM 10946 O O . LEU D 1 392 ? -12.55900 9.94800 36.00100 1.000 30.92739 392 LEU D O 1
ATOM 10951 N N . GLY D 1 393 ? -13.14900 9.25300 38.05700 1.000 28.03494 393 GLY D N 1
ATOM 10952 C CA . GLY D 1 393 ? -13.49000 7.92900 37.56500 1.000 28.43762 393 GLY D CA 1
ATOM 10953 C C . GLY D 1 393 ? -14.62700 7.96900 36.56100 1.000 33.17240 393 GLY D C 1
ATOM 10954 O O . GLY D 1 393 ? -14.58600 7.29000 35.53100 1.000 29.52196 393 GLY D O 1
ATOM 10955 N N . GLU D 1 394 ? -15.64700 8.78900 36.83300 1.000 29.28509 394 GLU D N 1
ATOM 10956 C CA . GLU D 1 394 ? -16.77000 8.90700 35.90800 1.000 29.62724 394 GLU D CA 1
ATOM 10957 C C . GLU D 1 394 ? -16.31900 9.45800 34.55900 1.000 28.01652 394 GLU D C 1
ATOM 10958 O O . GLU D 1 394 ? -16.72000 8.95500 33.50300 1.000 31.21690 394 GLU D O 1
ATOM 10964 N N . ALA D 1 395 ? -15.49800 10.50900 34.57400 1.000 28.70607 395 ALA D N 1
ATOM 10965 C CA . ALA D 1 395 ? -15.04000 11.09200 33.31800 1.000 33.88038 395 ALA D CA 1
ATOM 10966 C C . ALA D 1 395 ? -14.22600 10.08800 32.51300 1.000 29.28246 395 ALA D C 1
ATOM 10967 O O . ALA D 1 395 ? -14.33900 10.02700 31.28200 1.000 33.13029 395 ALA D O 1
ATOM 10969 N N . LEU D 1 396 ? -13.40400 9.28900 33.19600 1.000 31.40640 396 LEU D N 1
ATOM 10970 C CA . LEU D 1 396 ? -12.60500 8.27800 32.51200 1.000 32.24597 396 LEU D CA 1
ATOM 10971 C C . LEU D 1 396 ? -13.49300 7.23700 31.84300 1.000 33.51191 396 LEU D C 1
ATOM 10972 O O . LEU D 1 396 ? -13.26400 6.86400 30.68600 1.000 30.46418 396 LEU D O 1
ATOM 10977 N N . ALA D 1 397 ? -14.51900 6.75800 32.55400 1.000 27.23748 397 ALA D N 1
ATOM 10978 C CA . ALA D 1 397 ? -15.42500 5.78300 31.95900 1.000 27.20063 397 ALA D CA 1
ATOM 10979 C C . ALA D 1 397 ? -16.15700 6.37600 30.76200 1.000 27.14010 397 ALA D C 1
ATOM 10980 O O . ALA D 1 397 ? -16.30300 5.71900 29.72400 1.000 27.55857 397 ALA D O 1
ATOM 10982 N N . ARG D 1 398 ? -16.60800 7.62800 30.88100 1.000 27.74280 398 ARG D N 1
ATOM 10983 C CA . ARG D 1 398 ? -17.34800 8.25600 29.78900 1.000 29.37721 398 ARG D CA 1
ATOM 10984 C C . ARG D 1 398 ? -16.45600 8.43600 28.57100 1.000 30.87739 398 ARG D C 1
ATOM 10985 O O . ARG D 1 398 ? -16.91100 8.31100 27.42600 1.000 30.49576 398 ARG D O 1
ATOM 10993 N N . GLN D 1 399 ? -15.17500 8.72000 28.80800 1.000 29.17192 399 GLN D N 1
ATOM 10994 C CA . GLN D 1 399 ? -14.21900 8.85500 27.71800 1.000 29.34299 399 GLN D CA 1
ATOM 10995 C C . GLN D 1 399 ? -14.03900 7.53000 26.98700 1.000 31.55115 399 GLN D C 1
ATOM 10996 O O . GLN D 1 399 ? -14.06800 7.47600 25.75100 1.000 32.30387 399 GLN D O 1
ATOM 11002 N N . LEU D 1 400 ? -13.86700 6.44200 27.74300 1.000 28.10074 400 LEU D N 1
ATOM 11003 C CA . LEU D 1 400 ? -13.67100 5.13600 27.12200 1.000 34.35675 400 LEU D CA 1
ATOM 11004 C C . LEU D 1 400 ? -14.91800 4.66900 26.38500 1.000 39.15996 400 LEU D C 1
ATOM 11005 O O . LEU D 1 400 ? -14.81400 3.89300 25.42600 1.000 35.93062 400 LEU D O 1
ATOM 11010 N N . GLY D 1 401 ? -16.10000 5.12500 26.81200 1.000 33.35926 401 GLY D N 1
ATOM 11011 C CA . GLY D 1 401 ? -17.31900 4.80500 26.09200 1.000 34.56993 401 GLY D CA 1
ATOM 11012 C C . GLY D 1 401 ? -17.63000 5.71600 24.92500 1.000 34.48308 401 GLY D C 1
ATOM 11013 O O . GLY D 1 401 ? -18.53500 5.41300 24.14100 1.000 40.85490 401 GLY D O 1
ATOM 11014 N N . TYR D 1 402 ? -16.90200 6.82800 24.79900 1.000 36.18855 402 TYR D N 1
ATOM 11015 C CA . TYR D 1 402 ? -17.11700 7.77400 23.71100 1.000 36.36489 402 TYR D CA 1
ATOM 11016 C C . TYR D 1 402 ? -16.48300 7.32300 22.40300 1.000 44.86591 402 TYR D C 1
ATOM 11017 O O . TYR D 1 402 ? -16.91500 7.77000 21.33700 1.000 47.22935 402 TYR D O 1
ATOM 11026 N N . ILE D 1 403 ? -15.47700 6.45500 22.46000 1.000 47.85574 403 ILE D N 1
ATOM 11027 C CA . ILE D 1 403 ? -14.79300 5.98100 21.26300 1.000 57.36477 403 ILE D CA 1
ATOM 11028 C C . ILE D 1 403 ? -15.73800 5.17000 20.38200 1.000 56.76996 403 ILE D C 1
ATOM 11029 O O . ILE D 1 403 ? -16.28700 4.15600 20.81300 1.000 60.93889 403 ILE D O 1
#

=== Feature glossary ===
Legend for the data blocks above and below:

— What the protein is —

Sequence gives the chain of amino acids in standard one-letter code (A=alanine, C=cysteine, …, Y=tyrosine), read N→C. It is the only feature that is directly encoded by the gene; all structural features are derived from the folded form of this sequence.

The annotation block draws on four external resources. InterPro: which protein families and domains the sequence belongs to. GO: standardized terms for what the protein does, what process it participates in, and where in the cell it acts. CATH: which structural fold it has in the CATH hierarchy. Organism: the species of origin.

— Where its atoms are —

Atomic coordinates in PDBx/mmCIF format — the same representation the Protein Data Bank distributes. Each line of the _atom_site loop places one backbone atom in Cartesian space (units: ångströms, origin: arbitrary).

Six rendered views show the 3D structure from the faces of a cube — i.e. along ±x, ±y, ±z. Rendering representation is drawn randomly per protein from cartoon (secondary-structure ribbons), sticks (backbone bonds), or molecular surface; coloring is either N→C rainbow (blue at the N-terminus through red at the C-terminus) or one color per chain.

— Local backbone conformation —

DSSP 8-state secondary structure assigns each residue one of H (α-helix), G (3₁₀-helix), I (π-helix), E (extended β-strand), B (isolated β-bridge), T (hydrogen-bonded turn), S (bend), or '-' (coil). The assignment is computed from backbone hydrogen-bond geometry via the Kabsch–Sander algorithm.

P-SEA three-state annotation labels each residue as helix, strand, or coil based purely on the geometry of the Cα trace. It serves as a fallback when the full backbone (and thus DSSP) is unavailable.

φ (phi) and ψ (psi) are the two rotatable backbone dihedrals per residue: φ is the C(i-1)–N–Cα–C torsion, ψ is the N–Cα–C–N(i+1) torsion, both in degrees on (−180°, 180°]. α-helical residues cluster near (−60°, −45°); β-strand residues near (−120°, +130°). A Ramachandran plot is simply a scatter of (φ, ψ) for every residue.

— Global shape and packing —

Radius of gyration (Rg) is the root-mean-square distance of Cα atoms from their centroid — a single number for overall size and compactness. A globular domain of N residues has Rg ≈ 2.2·N^0.38 Å; an extended or disordered chain has a much larger Rg. The Cα contact count is the number of residue pairs whose Cα atoms are within 8 Å and are more than four positions apart in sequence — a standard proxy for tertiary packing density. The bounding box is the smallest axis-aligned box enclosing all Cα atoms.

Accessible surface area quantifies burial. A residue with SASA near zero is packed into the hydrophobic core; one with SASA >100 Å² sits on the surface. Computed here via the Shrake–Rupley numerical algorithm with a 1.4 Å probe.

The contact map is a binary N×N matrix image: pixel (i, j) is dark where Cα_i and Cα_j are within 8 Å and |i−j|>4. Because the |i−j|>4 filter removes local helical contacts, off-diagonal stripes parallel to the main diagonal indicate parallel β-sheets; stripes perpendicular to it indicate antiparallel β-sheets. The Ramachandran plot scatters every residue's (φ, ψ) pair against the sterically allowed regions. The PAE heatmap renders the predicted-aligned-error matrix.

— Structural neighborhood —

A 3Di character summarizes, for each residue, the relative orientation of the Cα frame of its nearest spatial neighbor. Because it encodes fold topology rather than chemistry, 3Di alignments detect remote structural similarity that sequence alignment misses.

Structural nearest neighbors (via Foldseek easy-search vs the PDB). Reported per hit: target PDB id, E-value, and alignment TM-score. A TM-score above ~0.5 is the conventional threshold for 'same fold'.

— Confidence and disorder —

For AlphaFold models, the B-factor field carries pLDDT — the model's own estimate of local accuracy on a 0–100 scale. Regions with pLDDT<50 should be treated as essentially unmodeled; they often correspond to intrinsically disordered segments.

B-factor (Debye–Waller factor) reflects atomic displacement in the crystal lattice. It is an experimental observable (units Å²), not a prediction; low values mean the atom is pinned down, high values mean it moves or is heterogeneous across the crystal.

Predicted Aligned Error (PAE) is an AlphaFold confidence matrix: entry (i, j) is the expected error in the position of residue j, in ångströms, when the prediction is superimposed on the true structure at residue i. Low PAE within a block of residues means that block is internally rigid and well-predicted; high PAE between two blocks means their relative placement is uncertain even if each block individually is confident.